Protein 1WWU (pdb70)

Nearest PDB structures (foldseek):
  1wwu-assembly1_A  TM=7.742E-01  e=7.715E-15  Homo sapiens
  2e8m-assembly1_A  TM=7.336E-01  e=3.995E-06  Homo sapiens
  1sv0-assembly1_A  TM=7.178E-01  e=7.026E-01  Drosophila melanogaster
  1wwu-assembly1_A  TM=7.806E-01  e=2.057E-13  Homo sapiens
  2e8m-assembly1_A  TM=6.777E-01  e=7.652E-06  Homo sapiens

InterPro domains:
  IPR001452 SH3 domain [PF00018] (500-543)
  IPR001452 SH3 domain [PS50002] (492-551)
  IPR001452 SH3 domain [SM00326] (495-550)
  IPR006020 PTB/PI domain [PS01179] (51-171)
  IPR006020 PTB/PI domain [SM00462] (47-184)
  IPR011993 PH-like domain superfamily [G3DSA:2.30.29.30] (42-181)
  IPR013625 Tensin/EPS8 phosphotyrosine-binding domain [PF08416] (51-181)
  IPR013761 Sterile alpha motif/pointed domain superfamily [G3DSA:1.10.150.50] (610-694)
  IPR033928 Epidermal growth factor receptor kinase substrate, phosphotyrosine-binding domain [cd01210] (48-178)
  IPR035462 Eps8, SH3 domain [cd11764] (496-546)
  IPR036028 SH3-like domain superfamily [SSF50044] (494-571)
  IPR039801 Epidermal growth factor receptor kinase substrate 8-like [PTHR12287] (1-706)
  IPR041418 SAM domain [PF18016] (621-682)
  IPR055093 EPS8, spectrin-like domain [PF22975] (255-407)

Organism: Homo sapiens (NCBI:txid9606)

Structure (mmCIF, N/CA/C/O backbone):
data_1WWU
#
_entry.id   1WWU
#
loop_
_atom_site.group_PDB
_atom_site.id
_atom_site.type_symbol
_atom_site.label_atom_id
_atom_site.label_alt_id
_atom_site.label_comp_id
_atom_site.label_asym_id
_atom_site.label_entity_id
_atom_site.label_seq_id
_atom_site.pdbx_PDB_ins_code
_atom_site.Cartn_x
_atom_site.Cartn_y
_atom_site.Cartn_z
_atom_site.occupancy
_atom_site.B_iso_or_equiv
_atom_site.auth_seq_id
_atom_site.auth_comp_id
_atom_site.auth_asym_id
_atom_site.auth_atom_id
_atom_site.pdbx_PDB_model_num
ATOM 1 N N . GLY A 1 1 ? -3.640 17.423 -26.423 1.00 0.00 1 GLY A N 1
ATOM 2 C CA . GLY A 1 1 ? -2.898 17.424 -27.671 1.00 0.00 1 GLY A CA 1
ATOM 3 C C . GLY A 1 1 ? -1.443 17.805 -27.480 1.00 0.00 1 GLY A C 1
ATOM 4 O O . GLY A 1 1 ? -0.962 18.765 -28.081 1.00 0.00 1 GLY A O 1
ATOM 8 N N . SER A 1 2 ? -0.742 17.051 -26.639 1.00 0.00 2 SER A N 1
ATOM 9 C CA . SER A 1 2 ? 0.666 17.318 -26.366 1.00 0.00 2 SER A CA 1
ATOM 10 C C . SER A 1 2 ? 1.494 16.043 -26.488 1.00 0.00 2 SER A C 1
ATOM 11 O O . SER A 1 2 ? 1.357 15.122 -25.683 1.00 0.00 2 SER A O 1
ATOM 19 N N . SER A 1 3 ? 2.354 15.997 -27.500 1.00 0.00 3 SER A N 1
ATOM 20 C CA . SER A 1 3 ? 3.202 14.834 -27.731 1.00 0.00 3 SER A CA 1
ATOM 21 C C . SER A 1 3 ? 3.810 14.337 -26.423 1.00 0.00 3 SER A C 1
ATOM 22 O O . SER A 1 3 ? 4.497 15.080 -25.723 1.00 0.00 3 SER A O 1
ATOM 30 N N . GLY A 1 4 ? 3.551 13.074 -26.099 1.00 0.00 4 GLY A N 1
ATOM 31 C CA . GLY A 1 4 ? 4.079 12.498 -24.876 1.00 0.00 4 GLY A CA 1
ATOM 32 C C . GLY A 1 4 ? 4.260 10.996 -24.974 1.00 0.00 4 GLY A C 1
ATOM 33 O O . GLY A 1 4 ? 3.573 10.330 -25.748 1.00 0.00 4 GLY A O 1
ATOM 37 N N . SER A 1 5 ? 5.188 10.461 -24.187 1.00 0.00 5 SER A N 1
ATOM 38 C CA . SER A 1 5 ? 5.461 9.028 -24.191 1.00 0.00 5 SER A CA 1
ATOM 39 C C . SER A 1 5 ? 5.293 8.439 -22.794 1.00 0.00 5 SER A C 1
ATOM 40 O O . SER A 1 5 ? 5.427 9.141 -21.792 1.00 0.00 5 SER A O 1
ATOM 48 N N . SER A 1 6 ? 4.999 7.144 -22.737 1.00 0.00 6 SER A N 1
ATOM 49 C CA . SER A 1 6 ? 4.809 6.459 -21.463 1.00 0.00 6 SER A CA 1
ATOM 50 C C . SER A 1 6 ? 4.868 4.946 -21.646 1.00 0.00 6 SER A C 1
ATOM 51 O O . SER A 1 6 ? 4.920 4.446 -22.769 1.00 0.00 6 SER A O 1
ATOM 59 N N . GLY A 1 7 ? 4.859 4.220 -20.532 1.00 0.00 7 GLY A N 1
ATOM 60 C CA . GLY A 1 7 ? 4.913 2.771 -20.590 1.00 0.00 7 GLY A CA 1
ATOM 61 C C . GLY A 1 7 ? 5.459 2.160 -19.315 1.00 0.00 7 GLY A C 1
ATOM 62 O O . GLY A 1 7 ? 5.939 2.872 -18.432 1.00 0.00 7 GLY A O 1
ATOM 66 N N . PHE A 1 8 ? 5.384 0.837 -19.216 1.00 0.00 8 PHE A N 1
ATOM 67 C CA . PHE A 1 8 ? 5.873 0.129 -18.038 1.00 0.00 8 PHE A CA 1
ATOM 68 C C . PHE A 1 8 ? 5.846 -1.380 -18.260 1.00 0.00 8 PHE A C 1
ATOM 69 O O . PHE A 1 8 ? 4.896 -1.918 -18.829 1.00 0.00 8 PHE A O 1
ATOM 86 N N . ARG A 1 9 ? 6.896 -2.057 -17.807 1.00 0.00 9 ARG A N 1
ATOM 87 C CA . ARG A 1 9 ? 6.995 -3.504 -17.957 1.00 0.00 9 ARG A CA 1
ATOM 88 C C . ARG A 1 9 ? 7.287 -4.171 -16.616 1.00 0.00 9 ARG A C 1
ATOM 89 O O . ARG A 1 9 ? 8.444 -4.413 -16.270 1.00 0.00 9 ARG A O 1
ATOM 110 N N . VAL A 1 10 ? 6.231 -4.466 -15.865 1.00 0.00 10 VAL A N 1
ATOM 111 C CA . VAL A 1 10 ? 6.374 -5.106 -14.562 1.00 0.00 10 VAL A CA 1
ATOM 112 C C . VAL A 1 10 ? 5.386 -6.255 -14.403 1.00 0.00 10 VAL A C 1
ATOM 113 O O . VAL A 1 10 ? 4.308 -6.086 -13.834 1.00 0.00 10 VAL A O 1
ATOM 126 N N . GLU A 1 11 ? 5.761 -7.426 -14.910 1.00 0.00 11 GLU A N 1
ATOM 127 C CA . GLU A 1 11 ? 4.906 -8.604 -14.824 1.00 0.00 11 GLU A CA 1
ATOM 128 C C . GLU A 1 11 ? 5.171 -9.376 -13.534 1.00 0.00 11 GLU A C 1
ATOM 129 O O . GLU A 1 11 ? 6.029 -10.258 -13.491 1.00 0.00 11 GLU A O 1
ATOM 141 N N . ARG A 1 12 ? 4.430 -9.036 -12.485 1.00 0.00 12 ARG A N 1
ATOM 142 C CA . ARG A 1 12 ? 4.585 -9.694 -11.194 1.00 0.00 12 ARG A CA 1
ATOM 143 C C . ARG A 1 12 ? 3.236 -9.855 -10.499 1.00 0.00 12 ARG A C 1
ATOM 144 O O . ARG A 1 12 ? 2.573 -8.870 -10.175 1.00 0.00 12 ARG A O 1
ATOM 165 N N . SER A 1 13 ? 2.836 -11.102 -10.275 1.00 0.00 13 SER A N 1
ATOM 166 C CA . SER A 1 13 ? 1.565 -11.392 -9.623 1.00 0.00 13 SER A CA 1
ATOM 167 C C . SER A 1 13 ? 1.763 -12.336 -8.441 1.00 0.00 13 SER A C 1
ATOM 168 O O . SER A 1 13 ? 2.773 -13.033 -8.353 1.00 0.00 13 SER A O 1
ATOM 176 N N . GLN A 1 14 ? 0.791 -12.351 -7.534 1.00 0.00 14 GLN A N 1
ATOM 177 C CA . GLN A 1 14 ? 0.858 -13.208 -6.357 1.00 0.00 14 GLN A CA 1
ATOM 178 C C . GLN A 1 14 ? -0.336 -14.155 -6.303 1.00 0.00 14 GLN A C 1
ATOM 179 O O . GLN A 1 14 ? -1.455 -13.804 -6.680 1.00 0.00 14 GLN A O 1
ATOM 193 N N . PRO A 1 15 ? -0.097 -15.384 -5.824 1.00 0.00 15 PRO A N 1
ATOM 194 C CA . PRO A 1 15 ? -1.141 -16.407 -5.709 1.00 0.00 15 PRO A CA 1
ATOM 195 C C . PRO A 1 15 ? -2.160 -16.076 -4.624 1.00 0.00 15 PRO A C 1
ATOM 196 O O . PRO A 1 15 ? -3.358 -16.299 -4.795 1.00 0.00 15 PRO A O 1
ATOM 207 N N . ALA A 1 16 ? -1.676 -15.541 -3.507 1.00 0.00 16 ALA A N 1
ATOM 208 C CA . ALA A 1 16 ? -2.545 -15.177 -2.396 1.00 0.00 16 ALA A CA 1
ATOM 209 C C . ALA A 1 16 ? -2.300 -13.738 -1.955 1.00 0.00 16 ALA A C 1
ATOM 210 O O . ALA A 1 16 ? -1.157 -13.287 -1.885 1.00 0.00 16 ALA A O 1
ATOM 217 N N . SER A 1 17 ? -3.380 -13.022 -1.661 1.00 0.00 17 SER A N 1
ATOM 218 C CA . SER A 1 17 ? -3.282 -11.631 -1.232 1.00 0.00 17 SER A CA 1
ATOM 219 C C . SER A 1 17 ? -4.504 -11.228 -0.413 1.00 0.00 17 SER A C 1
ATOM 220 O O . SER A 1 17 ? -5.620 -11.173 -0.930 1.00 0.00 17 SER A O 1
ATOM 228 N N . GLN A 1 18 ? -4.285 -10.948 0.868 1.00 0.00 18 GLN A N 1
ATOM 229 C CA . GLN A 1 18 ? -5.368 -10.550 1.759 1.00 0.00 18 GLN A CA 1
ATOM 230 C C . GLN A 1 18 ? -5.954 -9.207 1.339 1.00 0.00 18 GLN A C 1
ATOM 231 O O . GLN A 1 18 ? -5.240 -8.292 0.926 1.00 0.00 18 GLN A O 1
ATOM 245 N N . PRO A 1 19 ? -7.285 -9.082 1.444 1.00 0.00 19 PRO A N 1
ATOM 246 C CA . PRO A 1 19 ? -7.996 -7.853 1.079 1.00 0.00 19 PRO A CA 1
ATOM 247 C C . PRO A 1 19 ? -7.714 -6.710 2.049 1.00 0.00 19 PRO A C 1
ATOM 248 O O . PRO A 1 19 ? -7.902 -6.848 3.258 1.00 0.00 19 PRO A O 1
ATOM 259 N N . LEU A 1 20 ? -7.263 -5.582 1.511 1.00 0.00 20 LEU A N 1
ATOM 260 C CA . LEU A 1 20 ? -6.956 -4.414 2.329 1.00 0.00 20 LEU A CA 1
ATOM 261 C C . LEU A 1 20 ? -7.718 -3.188 1.837 1.00 0.00 20 LEU A C 1
ATOM 262 O O . LEU A 1 20 ? -7.637 -2.824 0.663 1.00 0.00 20 LEU A O 1
ATOM 278 N N . THR A 1 21 ? -8.456 -2.554 2.741 1.00 0.00 21 THR A N 1
ATOM 279 C CA . THR A 1 21 ? -9.232 -1.368 2.400 1.00 0.00 21 THR A CA 1
ATOM 280 C C . THR A 1 21 ? -9.105 -0.298 3.478 1.00 0.00 21 THR A C 1
ATOM 281 O O . THR A 1 21 ? -8.371 -0.469 4.452 1.00 0.00 21 THR A O 1
ATOM 292 N N . TYR A 1 22 ? -9.825 0.804 3.299 1.00 0.00 22 TYR A N 1
ATOM 293 C CA . TYR A 1 22 ? -9.791 1.902 4.257 1.00 0.00 22 TYR A CA 1
ATOM 294 C C . TYR A 1 22 ? -10.620 1.572 5.495 1.00 0.00 22 TYR A C 1
ATOM 295 O O . TYR A 1 22 ? -10.419 2.151 6.562 1.00 0.00 22 TYR A O 1
ATOM 313 N N . GLU A 1 23 ? -11.552 0.636 5.342 1.00 0.00 23 GLU A N 1
ATOM 314 C CA . GLU A 1 23 ? -12.411 0.227 6.447 1.00 0.00 23 GLU A CA 1
ATOM 315 C C . GLU A 1 23 ? -11.703 -0.786 7.341 1.00 0.00 23 GLU A C 1
ATOM 316 O O . GLU A 1 23 ? -12.187 -1.120 8.423 1.00 0.00 23 GLU A O 1
ATOM 328 N N . SER A 1 24 ? -10.555 -1.272 6.881 1.00 0.00 24 SER A N 1
ATOM 329 C CA . SER A 1 24 ? -9.782 -2.250 7.637 1.00 0.00 24 SER A CA 1
ATOM 330 C C . SER A 1 24 ? -8.916 -1.564 8.689 1.00 0.00 24 SER A C 1
ATOM 331 O O . SER A 1 24 ? -8.152 -0.651 8.381 1.00 0.00 24 SER A O 1
ATOM 339 N N . GLY A 1 25 ? -9.044 -2.011 9.935 1.00 0.00 25 GLY A N 1
ATOM 340 C CA . GLY A 1 25 ? -8.269 -1.429 11.015 1.00 0.00 25 GLY A CA 1
ATOM 341 C C . GLY A 1 25 ? -6.852 -1.965 11.066 1.00 0.00 25 GLY A C 1
ATOM 342 O O . GLY A 1 25 ? -6.353 -2.553 10.106 1.00 0.00 25 GLY A O 1
ATOM 346 N N . PRO A 1 26 ? -6.178 -1.761 12.208 1.00 0.00 26 PRO A N 1
ATOM 347 C CA . PRO A 1 26 ? -4.800 -2.220 12.406 1.00 0.00 26 PRO A CA 1
ATOM 348 C C . PRO A 1 26 ? -4.703 -3.738 12.505 1.00 0.00 26 PRO A C 1
ATOM 349 O O . PRO A 1 26 ? -3.647 -4.320 12.255 1.00 0.00 26 PRO A O 1
ATOM 360 N N . ASP A 1 27 ? -5.810 -4.375 12.871 1.00 0.00 27 ASP A N 1
ATOM 361 C CA . ASP A 1 27 ? -5.849 -5.827 13.002 1.00 0.00 27 ASP A CA 1
ATOM 362 C C . ASP A 1 27 ? -5.664 -6.499 11.645 1.00 0.00 27 ASP A C 1
ATOM 363 O O . ASP A 1 27 ? -5.085 -7.581 11.553 1.00 0.00 27 ASP A O 1
ATOM 372 N N . GLU A 1 28 ? -6.160 -5.851 10.596 1.00 0.00 28 GLU A N 1
ATOM 373 C CA . GLU A 1 28 ? -6.050 -6.388 9.245 1.00 0.00 28 GLU A CA 1
ATOM 374 C C . GLU A 1 28 ? -4.790 -5.873 8.555 1.00 0.00 28 GLU A C 1
ATOM 375 O O . GLU A 1 28 ? -4.140 -6.599 7.802 1.00 0.00 28 GLU A O 1
ATOM 387 N N . VAL A 1 29 ? -4.451 -4.615 8.817 1.00 0.00 29 VAL A N 1
ATOM 388 C CA . VAL A 1 29 ? -3.269 -4.001 8.223 1.00 0.00 29 VAL A CA 1
ATOM 389 C C . VAL A 1 29 ? -2.031 -4.860 8.452 1.00 0.00 29 VAL A C 1
ATOM 390 O O . VAL A 1 29 ? -1.183 -4.992 7.569 1.00 0.00 29 VAL A O 1
ATOM 403 N N . ARG A 1 30 ? -1.933 -5.444 9.642 1.00 0.00 30 ARG A N 1
ATOM 404 C CA . ARG A 1 30 ? -0.797 -6.290 9.987 1.00 0.00 30 ARG A CA 1
ATOM 405 C C . ARG A 1 30 ? -0.827 -7.591 9.191 1.00 0.00 30 ARG A C 1
ATOM 406 O O . ARG A 1 30 ? 0.216 -8.124 8.814 1.00 0.00 30 ARG A O 1
ATOM 427 N N . ALA A 1 31 ? -2.030 -8.098 8.940 1.00 0.00 31 ALA A N 1
ATOM 428 C CA . ALA A 1 31 ? -2.196 -9.336 8.188 1.00 0.00 31 ALA A CA 1
ATOM 429 C C . ALA A 1 31 ? -1.776 -9.155 6.734 1.00 0.00 31 ALA A C 1
ATOM 430 O O . ALA A 1 31 ? -1.058 -9.985 6.177 1.00 0.00 31 ALA A O 1
ATOM 437 N N . TRP A 1 32 ? -2.228 -8.065 6.124 1.00 0.00 32 TRP A N 1
ATOM 438 C CA . TRP A 1 32 ? -1.899 -7.776 4.732 1.00 0.00 32 TRP A CA 1
ATOM 439 C C . TRP A 1 32 ? -0.390 -7.804 4.513 1.00 0.00 32 TRP A C 1
ATOM 440 O O . TRP A 1 32 ? 0.095 -8.376 3.536 1.00 0.00 32 TRP A O 1
ATOM 461 N N . LEU A 1 33 ? 0.348 -7.183 5.426 1.00 0.00 33 LEU A N 1
ATOM 462 C CA . LEU A 1 33 ? 1.803 -7.137 5.332 1.00 0.00 33 LEU A CA 1
ATOM 463 C C . LEU A 1 33 ? 2.398 -8.539 5.405 1.00 0.00 33 LEU A C 1
ATOM 464 O O . LEU A 1 33 ? 3.159 -8.947 4.528 1.00 0.00 33 LEU A O 1
ATOM 480 N N . GLU A 1 34 ? 2.043 -9.274 6.455 1.00 0.00 34 GLU A N 1
ATOM 481 C CA . GLU A 1 34 ? 2.541 -10.631 6.640 1.00 0.00 34 GLU A CA 1
ATOM 482 C C . GLU A 1 34 ? 2.248 -11.491 5.414 1.00 0.00 34 GLU A C 1
ATOM 483 O O . GLU A 1 34 ? 3.083 -12.286 4.986 1.00 0.00 34 GLU A O 1
ATOM 495 N N . ALA A 1 35 ? 1.054 -11.324 4.854 1.00 0.00 35 ALA A N 1
ATOM 496 C CA . ALA A 1 35 ? 0.650 -12.083 3.677 1.00 0.00 35 ALA A CA 1
ATOM 497 C C . ALA A 1 35 ? 1.696 -11.980 2.572 1.00 0.00 35 ALA A C 1
ATOM 498 O O . ALA A 1 35 ? 1.997 -12.963 1.894 1.00 0.00 35 ALA A O 1
ATOM 505 N N . LYS A 1 36 ? 2.247 -10.784 2.395 1.00 0.00 36 LYS A N 1
ATOM 506 C CA . LYS A 1 36 ? 3.260 -10.552 1.372 1.00 0.00 36 LYS A CA 1
ATOM 507 C C . LYS A 1 36 ? 4.634 -11.006 1.855 1.00 0.00 36 LYS A C 1
ATOM 508 O O . LYS A 1 36 ? 5.515 -11.313 1.052 1.00 0.00 36 LYS A O 1
ATOM 527 N N . ALA A 1 37 ? 4.810 -11.048 3.172 1.00 0.00 37 ALA A N 1
ATOM 528 C CA . ALA A 1 37 ? 6.075 -11.468 3.761 1.00 0.00 37 ALA A CA 1
ATOM 529 C C . ALA A 1 37 ? 7.137 -10.383 3.613 1.00 0.00 37 ALA A C 1
ATOM 530 O O . ALA A 1 37 ? 8.299 -10.672 3.329 1.00 0.00 37 ALA A O 1
ATOM 537 N N . PHE A 1 38 ? 6.729 -9.133 3.806 1.00 0.00 38 PHE A N 1
ATOM 538 C CA . PHE A 1 38 ? 7.645 -8.004 3.692 1.00 0.00 38 PHE A CA 1
ATOM 539 C C . PHE A 1 38 ? 8.816 -8.154 4.660 1.00 0.00 38 PHE A C 1
ATOM 540 O O . PHE A 1 38 ? 9.942 -8.433 4.250 1.00 0.00 38 PHE A O 1
ATOM 557 N N . SER A 1 39 ? 8.540 -7.965 5.947 1.00 0.00 39 SER A N 1
ATOM 558 C CA . SER A 1 39 ? 9.569 -8.074 6.973 1.00 0.00 39 SER A CA 1
ATOM 559 C C . SER A 1 39 ? 8.944 -8.208 8.358 1.00 0.00 39 SER A C 1
ATOM 560 O O . SER A 1 39 ? 7.835 -7.739 8.614 1.00 0.00 39 SER A O 1
ATOM 568 N N . PRO A 1 40 ? 9.671 -8.864 9.274 1.00 0.00 40 PRO A N 1
ATOM 569 C CA . PRO A 1 40 ? 9.208 -9.076 10.649 1.00 0.00 40 PRO A CA 1
ATOM 570 C C . PRO A 1 40 ? 9.179 -7.782 11.456 1.00 0.00 40 PRO A C 1
ATOM 571 O O . PRO A 1 40 ? 8.599 -7.729 12.541 1.00 0.00 40 PRO A O 1
ATOM 582 N N . ARG A 1 41 ? 9.808 -6.741 10.920 1.00 0.00 41 ARG A N 1
ATOM 583 C CA . ARG A 1 41 ? 9.854 -5.448 11.591 1.00 0.00 41 ARG A CA 1
ATOM 584 C C . ARG A 1 41 ? 8.765 -4.520 11.060 1.00 0.00 41 ARG A C 1
ATOM 585 O O . ARG A 1 41 ? 8.033 -3.900 11.832 1.00 0.00 41 ARG A O 1
ATOM 606 N N . ILE A 1 42 ? 8.665 -4.430 9.738 1.00 0.00 42 ILE A N 1
ATOM 607 C CA . ILE A 1 42 ? 7.666 -3.579 9.104 1.00 0.00 42 ILE A CA 1
ATOM 608 C C . ILE A 1 42 ? 6.254 -4.048 9.437 1.00 0.00 42 ILE A C 1
ATOM 609 O O . ILE A 1 42 ? 5.320 -3.248 9.495 1.00 0.00 42 ILE A O 1
ATOM 625 N N . VAL A 1 43 ? 6.105 -5.350 9.657 1.00 0.00 43 VAL A N 1
ATOM 626 C CA . VAL A 1 43 ? 4.807 -5.927 9.987 1.00 0.00 43 VAL A CA 1
ATOM 627 C C . VAL A 1 43 ? 4.313 -5.429 11.341 1.00 0.00 43 VAL A C 1
ATOM 628 O O . VAL A 1 43 ? 3.139 -5.098 11.501 1.00 0.00 43 VAL A O 1
ATOM 641 N N . GLU A 1 44 ? 5.219 -5.378 12.313 1.00 0.00 44 GLU A N 1
ATOM 642 C CA . GLU A 1 44 ? 4.874 -4.920 13.654 1.00 0.00 44 GLU A CA 1
ATOM 643 C C . GLU A 1 44 ? 4.812 -3.397 13.710 1.00 0.00 44 GLU A C 1
ATOM 644 O O . GLU A 1 44 ? 4.016 -2.824 14.453 1.00 0.00 44 GLU A O 1
ATOM 656 N N . ASN A 1 45 ? 5.658 -2.747 12.917 1.00 0.00 45 ASN A N 1
ATOM 657 C CA . ASN A 1 45 ? 5.700 -1.289 12.877 1.00 0.00 45 ASN A CA 1
ATOM 658 C C . ASN A 1 45 ? 4.460 -0.728 12.188 1.00 0.00 45 ASN A C 1
ATOM 659 O O . ASN A 1 45 ? 3.816 0.190 12.697 1.00 0.00 45 ASN A O 1
ATOM 670 N N . LEU A 1 46 ? 4.131 -1.286 11.028 1.00 0.00 46 LEU A N 1
ATOM 671 C CA . LEU A 1 46 ? 2.967 -0.842 10.269 1.00 0.00 46 LEU A CA 1
ATOM 672 C C . LEU A 1 46 ? 1.728 -1.643 10.654 1.00 0.00 46 LEU A C 1
ATOM 673 O O . LEU A 1 46 ? 0.624 -1.359 10.192 1.00 0.00 46 LEU A O 1
ATOM 689 N N . GLY A 1 47 ? 1.918 -2.646 11.506 1.00 0.00 47 GLY A N 1
ATOM 690 C CA . GLY A 1 47 ? 0.807 -3.472 11.941 1.00 0.00 47 GLY A CA 1
ATOM 691 C C . GLY A 1 47 ? 0.025 -2.841 13.076 1.00 0.00 47 GLY A C 1
ATOM 692 O O . GLY A 1 47 ? -0.887 -3.457 13.628 1.00 0.00 47 GLY A O 1
ATOM 696 N N . ILE A 1 48 ? 0.383 -1.610 13.426 1.00 0.00 48 ILE A N 1
ATOM 697 C CA . ILE A 1 48 ? -0.291 -0.897 14.504 1.00 0.00 48 ILE A CA 1
ATOM 698 C C . ILE A 1 48 ? -1.150 0.239 13.958 1.00 0.00 48 ILE A C 1
ATOM 699 O O . ILE A 1 48 ? -2.061 0.722 14.631 1.00 0.00 48 ILE A O 1
ATOM 715 N N . LEU A 1 49 ? -0.854 0.661 12.733 1.00 0.00 49 LEU A N 1
ATOM 716 C CA . LEU A 1 49 ? -1.600 1.739 12.094 1.00 0.00 49 LEU A CA 1
ATOM 717 C C . LEU A 1 49 ? -2.886 1.213 11.465 1.00 0.00 49 LEU A C 1
ATOM 718 O O . LEU A 1 49 ? -2.977 0.041 11.096 1.00 0.00 49 LEU A O 1
ATOM 734 N N . THR A 1 50 ? -3.880 2.088 11.342 1.00 0.00 50 THR A N 1
ATOM 735 C CA . THR A 1 50 ? -5.161 1.712 10.756 1.00 0.00 50 THR A CA 1
ATOM 736 C C . THR A 1 50 ? -5.080 1.677 9.234 1.00 0.00 50 THR A C 1
ATOM 737 O O . THR A 1 50 ? -4.026 1.932 8.653 1.00 0.00 50 THR A O 1
ATOM 748 N N . GLY A 1 51 ? -6.201 1.360 8.594 1.00 0.00 51 GLY A N 1
ATOM 749 C CA . GLY A 1 51 ? -6.235 1.298 7.144 1.00 0.00 51 GLY A CA 1
ATOM 750 C C . GLY A 1 51 ? -5.711 2.565 6.497 1.00 0.00 51 GLY A C 1
ATOM 751 O O . GLY A 1 51 ? -4.741 2.544 5.739 1.00 0.00 51 GLY A O 1
ATOM 755 N N . PRO A 1 52 ? -6.361 3.699 6.796 1.00 0.00 52 PRO A N 1
ATOM 756 C CA . PRO A 1 52 ? -5.973 5.002 6.247 1.00 0.00 52 PRO A CA 1
ATOM 757 C C . PRO A 1 52 ? -4.647 5.498 6.814 1.00 0.00 52 PRO A C 1
ATOM 758 O O . PRO A 1 52 ? -3.800 6.006 6.080 1.00 0.00 52 PRO A O 1
ATOM 769 N N . GLN A 1 53 ? -4.474 5.346 8.123 1.00 0.00 53 GLN A N 1
ATOM 770 C CA . GLN A 1 53 ? -3.250 5.779 8.787 1.00 0.00 53 GLN A CA 1
ATOM 771 C C . GLN A 1 53 ? -2.020 5.230 8.072 1.00 0.00 53 GLN A C 1
ATOM 772 O O . GLN A 1 53 ? -0.992 5.902 7.979 1.00 0.00 53 GLN A O 1
ATOM 786 N N . LEU A 1 54 ? -2.131 4.005 7.570 1.00 0.00 54 LEU A N 1
ATOM 787 C CA . LEU A 1 54 ? -1.027 3.365 6.863 1.00 0.00 54 LEU A CA 1
ATOM 788 C C . LEU A 1 54 ? -0.846 3.969 5.475 1.00 0.00 54 LEU A C 1
ATOM 789 O O . LEU A 1 54 ? 0.224 4.482 5.145 1.00 0.00 54 LEU A O 1
ATOM 805 N N . PHE A 1 55 ? -1.898 3.906 4.666 1.00 0.00 55 PHE A N 1
ATOM 806 C CA . PHE A 1 55 ? -1.855 4.449 3.313 1.00 0.00 55 PHE A CA 1
ATOM 807 C C . PHE A 1 55 ? -1.403 5.906 3.325 1.00 0.00 55 PHE A C 1
ATOM 808 O O . PHE A 1 55 ? -0.818 6.394 2.357 1.00 0.00 55 PHE A O 1
ATOM 825 N N . SER A 1 56 ? -1.678 6.596 4.427 1.00 0.00 56 SER A N 1
ATOM 826 C CA . SER A 1 56 ? -1.303 7.998 4.565 1.00 0.00 56 SER A CA 1
ATOM 827 C C . SER A 1 56 ? 0.213 8.162 4.524 1.00 0.00 56 SER A C 1
ATOM 828 O O . SER A 1 56 ? 0.725 9.232 4.191 1.00 0.00 56 SER A O 1
ATOM 836 N N . LEU A 1 57 ? 0.926 7.095 4.866 1.00 0.00 57 LEU A N 1
ATOM 837 C CA . LEU A 1 57 ? 2.385 7.119 4.869 1.00 0.00 57 LEU A CA 1
ATOM 838 C C . LEU A 1 57 ? 2.931 7.221 3.448 1.00 0.00 57 LEU A C 1
ATOM 839 O O . LEU A 1 57 ? 2.579 6.426 2.579 1.00 0.00 57 LEU A O 1
ATOM 855 N N . ASN A 1 58 ? 3.795 8.205 3.222 1.00 0.00 58 ASN A N 1
ATOM 856 C CA . ASN A 1 58 ? 4.391 8.411 1.907 1.00 0.00 58 ASN A CA 1
ATOM 857 C C . ASN A 1 58 ? 5.689 7.621 1.769 1.00 0.00 58 ASN A C 1
ATOM 858 O O . ASN A 1 58 ? 6.298 7.227 2.763 1.00 0.00 58 ASN A O 1
ATOM 869 N N . LYS A 1 59 ? 6.108 7.393 0.528 1.00 0.00 59 LYS A N 1
ATOM 870 C CA . LYS A 1 59 ? 7.334 6.652 0.258 1.00 0.00 59 LYS A CA 1
ATOM 871 C C . LYS A 1 59 ? 8.399 6.962 1.305 1.00 0.00 59 LYS A C 1
ATOM 872 O O . LYS A 1 59 ? 8.866 6.069 2.010 1.00 0.00 59 LYS A O 1
ATOM 891 N N . GLU A 1 60 ? 8.777 8.233 1.400 1.00 0.00 60 GLU A N 1
ATOM 892 C CA . GLU A 1 60 ? 9.786 8.659 2.362 1.00 0.00 60 GLU A CA 1
ATOM 893 C C . GLU A 1 60 ? 9.480 8.109 3.752 1.00 0.00 60 GLU A C 1
ATOM 894 O O . GLU A 1 60 ? 10.356 7.561 4.421 1.00 0.00 60 GLU A O 1
ATOM 906 N N . GLU A 1 61 ? 8.230 8.261 4.180 1.00 0.00 61 GLU A N 1
ATOM 907 C CA . GLU A 1 61 ? 7.809 7.781 5.491 1.00 0.00 61 GLU A CA 1
ATOM 908 C C . GLU A 1 61 ? 8.027 6.276 5.615 1.00 0.00 61 GLU A C 1
ATOM 909 O O . GLU A 1 61 ? 8.773 5.814 6.479 1.00 0.00 61 GLU A O 1
ATOM 921 N N . LEU A 1 62 ? 7.371 5.515 4.746 1.00 0.00 62 LEU A N 1
ATOM 922 C CA . LEU A 1 62 ? 7.491 4.061 4.757 1.00 0.00 62 LEU A CA 1
ATOM 923 C C . LEU A 1 62 ? 8.957 3.637 4.760 1.00 0.00 62 LEU A C 1
ATOM 924 O O . LEU A 1 62 ? 9.321 2.628 5.365 1.00 0.00 62 LEU A O 1
ATOM 940 N N . LYS A 1 63 ? 9.794 4.415 4.083 1.00 0.00 63 LYS A N 1
ATOM 941 C CA . LYS A 1 63 ? 11.221 4.123 4.010 1.00 0.00 63 LYS A CA 1
ATOM 942 C C . LYS A 1 63 ? 11.923 4.512 5.307 1.00 0.00 63 LYS A C 1
ATOM 943 O O . LYS A 1 63 ? 12.946 3.930 5.670 1.00 0.00 63 LYS A O 1
ATOM 962 N N . LYS A 1 64 ? 11.367 5.497 6.003 1.00 0.00 64 LYS A N 1
ATOM 963 C CA . LYS A 1 64 ? 11.937 5.963 7.261 1.00 0.00 64 LYS A CA 1
ATOM 964 C C . LYS A 1 64 ? 11.721 4.937 8.369 1.00 0.00 64 LYS A C 1
ATOM 965 O O . LYS A 1 64 ? 12.572 4.761 9.241 1.00 0.00 64 LYS A O 1
ATOM 984 N N . VAL A 1 65 ? 10.577 4.261 8.328 1.00 0.00 65 VAL A N 1
ATOM 985 C CA . VAL A 1 65 ? 10.250 3.251 9.327 1.00 0.00 65 VAL A CA 1
ATOM 986 C C . VAL A 1 65 ? 10.680 1.863 8.867 1.00 0.00 65 VAL A C 1
ATOM 987 O O . VAL A 1 65 ? 11.233 1.084 9.644 1.00 0.00 65 VAL A O 1
ATOM 1000 N N . CYS A 1 66 ? 10.424 1.561 7.599 1.00 0.00 66 CYS A N 1
ATOM 1001 C CA . CYS A 1 66 ? 10.786 0.265 7.034 1.00 0.00 66 CYS A CA 1
ATOM 1002 C C . CYS A 1 66 ? 12.201 0.296 6.466 1.00 0.00 66 CYS A C 1
ATOM 1003 O O . CYS A 1 66 ? 12.681 -0.694 5.914 1.00 0.00 66 CYS A O 1
ATOM 1011 N N . GLY A 1 67 ? 12.864 1.440 6.603 1.00 0.00 67 GLY A N 1
ATOM 1012 C CA . GLY A 1 67 ? 14.217 1.579 6.097 1.00 0.00 67 GLY A CA 1
ATOM 1013 C C . GLY A 1 67 ? 14.291 1.424 4.591 1.00 0.00 67 GLY A C 1
ATOM 1014 O O . GLY A 1 67 ? 13.767 2.254 3.849 1.00 0.00 67 GLY A O 1
ATOM 1018 N N . GLU A 1 68 ? 14.946 0.359 4.139 1.00 0.00 68 GLU A N 1
ATOM 1019 C CA . GLU A 1 68 ? 15.089 0.101 2.711 1.00 0.00 68 GLU A CA 1
ATOM 1020 C C . GLU A 1 68 ? 13.879 -0.658 2.171 1.00 0.00 68 GLU A C 1
ATOM 1021 O O . GLU A 1 68 ? 13.360 -0.338 1.103 1.00 0.00 68 GLU A O 1
ATOM 1033 N N . GLU A 1 69 ? 13.437 -1.664 2.919 1.00 0.00 69 GLU A N 1
ATOM 1034 C CA . GLU A 1 69 ? 12.290 -2.469 2.515 1.00 0.00 69 GLU A CA 1
ATOM 1035 C C . GLU A 1 69 ? 11.104 -1.581 2.152 1.00 0.00 69 GLU A C 1
ATOM 1036 O O . GLU A 1 69 ? 10.354 -1.877 1.223 1.00 0.00 69 GLU A O 1
ATOM 1048 N N . GLY A 1 70 ? 10.939 -0.489 2.894 1.00 0.00 70 GLY A N 1
ATOM 1049 C CA . GLY A 1 70 ? 9.842 0.425 2.636 1.00 0.00 70 GLY A CA 1
ATOM 1050 C C . GLY A 1 70 ? 9.587 0.621 1.155 1.00 0.00 70 GLY A C 1
ATOM 1051 O O . GLY A 1 70 ? 8.457 0.477 0.688 1.00 0.00 70 GLY A O 1
ATOM 1055 N N . VAL A 1 71 ? 10.639 0.952 0.413 1.00 0.00 71 VAL A N 1
ATOM 1056 C CA . VAL A 1 71 ? 10.524 1.169 -1.024 1.00 0.00 71 VAL A CA 1
ATOM 1057 C C . VAL A 1 71 ? 9.622 0.121 -1.667 1.00 0.00 71 VAL A C 1
ATOM 1058 O O . VAL A 1 71 ? 8.831 0.431 -2.558 1.00 0.00 71 VAL A O 1
ATOM 1071 N N . ARG A 1 72 ? 9.747 -1.120 -1.209 1.00 0.00 72 ARG A N 1
ATOM 1072 C CA . ARG A 1 72 ? 8.944 -2.215 -1.740 1.00 0.00 72 ARG A CA 1
ATOM 1073 C C . ARG A 1 72 ? 7.506 -2.128 -1.237 1.00 0.00 72 ARG A C 1
ATOM 1074 O O . ARG A 1 72 ? 6.558 -2.293 -2.004 1.00 0.00 72 ARG A O 1
ATOM 1095 N N . VAL A 1 73 ? 7.352 -1.869 0.058 1.00 0.00 73 VAL A N 1
ATOM 1096 C CA . VAL A 1 73 ? 6.030 -1.760 0.663 1.00 0.00 73 VAL A CA 1
ATOM 1097 C C . VAL A 1 73 ? 5.178 -0.722 -0.059 1.00 0.00 73 VAL A C 1
ATOM 1098 O O . VAL A 1 73 ? 4.027 -0.984 -0.409 1.00 0.00 73 VAL A O 1
ATOM 1111 N N . TYR A 1 74 ? 5.752 0.455 -0.280 1.00 0.00 74 TYR A N 1
ATOM 1112 C CA . TYR A 1 74 ? 5.044 1.534 -0.960 1.00 0.00 74 TYR A CA 1
ATOM 1113 C C . TYR A 1 74 ? 4.660 1.124 -2.379 1.00 0.00 74 TYR A C 1
ATOM 1114 O O . TYR A 1 74 ? 3.563 1.427 -2.848 1.00 0.00 74 TYR A O 1
ATOM 1132 N N . SER A 1 75 ? 5.571 0.433 -3.056 1.00 0.00 75 SER A N 1
ATOM 1133 C CA . SER A 1 75 ? 5.330 -0.016 -4.422 1.00 0.00 75 SER A CA 1
ATOM 1134 C C . SER A 1 75 ? 4.102 -0.919 -4.488 1.00 0.00 75 SER A C 1
ATOM 1135 O O . SER A 1 75 ? 3.387 -0.938 -5.489 1.00 0.00 75 SER A O 1
ATOM 1143 N N . GLN A 1 76 ? 3.866 -1.666 -3.414 1.00 0.00 76 GLN A N 1
ATOM 1144 C CA . GLN A 1 76 ? 2.726 -2.572 -3.350 1.00 0.00 76 GLN A CA 1
ATOM 1145 C C . GLN A 1 76 ? 1.483 -1.848 -2.841 1.00 0.00 76 GLN A C 1
ATOM 1146 O O . GLN A 1 76 ? 0.368 -2.115 -3.291 1.00 0.00 76 GLN A O 1
ATOM 1160 N N . LEU A 1 77 ? 1.683 -0.931 -1.901 1.00 0.00 77 LEU A N 1
ATOM 1161 C CA . LEU A 1 77 ? 0.578 -0.168 -1.330 1.00 0.00 77 LEU A CA 1
ATOM 1162 C C . LEU A 1 77 ? -0.169 0.602 -2.414 1.00 0.00 77 LEU A C 1
ATOM 1163 O O . LEU A 1 77 ? -1.352 0.361 -2.659 1.00 0.00 77 LEU A O 1
ATOM 1179 N N . THR A 1 78 ? 0.529 1.529 -3.062 1.00 0.00 78 THR A N 1
ATOM 1180 C CA . THR A 1 78 ? -0.067 2.334 -4.121 1.00 0.00 78 THR A CA 1
ATOM 1181 C C . THR A 1 78 ? -0.914 1.475 -5.054 1.00 0.00 78 THR A C 1
ATOM 1182 O O . THR A 1 78 ? -2.044 1.831 -5.385 1.00 0.00 78 THR A O 1
ATOM 1193 N N . MET A 1 79 ? -0.359 0.343 -5.474 1.00 0.00 79 MET A N 1
ATOM 1194 C CA . MET A 1 79 ? -1.065 -0.567 -6.368 1.00 0.00 79 MET A CA 1
ATOM 1195 C C . MET A 1 79 ? -2.462 -0.876 -5.838 1.00 0.00 79 MET A C 1
ATOM 1196 O O . MET A 1 79 ? -3.436 -0.864 -6.589 1.00 0.00 79 MET A O 1
ATOM 1210 N N . GLN A 1 80 ? -2.550 -1.151 -4.541 1.00 0.00 80 GLN A N 1
ATOM 1211 C CA . GLN A 1 80 ? -3.828 -1.464 -3.912 1.00 0.00 80 GLN A CA 1
ATOM 1212 C C . GLN A 1 80 ? -4.732 -0.235 -3.876 1.00 0.00 80 GLN A C 1
ATOM 1213 O O . GLN A 1 80 ? -5.900 -0.299 -4.258 1.00 0.00 80 GLN A O 1
ATOM 1227 N N . LYS A 1 81 ? -4.183 0.883 -3.413 1.00 0.00 81 LYS A N 1
ATOM 1228 C CA . LYS A 1 81 ? -4.938 2.127 -3.327 1.00 0.00 81 LYS A CA 1
ATOM 1229 C C . LYS A 1 81 ? -5.710 2.385 -4.617 1.00 0.00 81 LYS A C 1
ATOM 1230 O O . LYS A 1 81 ? -6.930 2.548 -4.599 1.00 0.00 81 LYS A O 1
ATOM 1249 N N . ALA A 1 82 ? -4.992 2.420 -5.735 1.00 0.00 82 ALA A N 1
ATOM 1250 C CA . ALA A 1 82 ? -5.611 2.654 -7.033 1.00 0.00 82 ALA A CA 1
ATOM 1251 C C . ALA A 1 82 ? -6.765 1.687 -7.274 1.00 0.00 82 ALA A C 1
ATOM 1252 O O . ALA A 1 82 ? -7.821 2.077 -7.773 1.00 0.00 82 ALA A O 1
ATOM 1259 N N . PHE A 1 83 ? -6.558 0.424 -6.917 1.00 0.00 83 PHE A N 1
ATOM 1260 C CA . PHE A 1 83 ? -7.581 -0.599 -7.095 1.00 0.00 83 PHE A CA 1
ATOM 1261 C C . PHE A 1 83 ? -8.809 -0.295 -6.242 1.00 0.00 83 PHE A C 1
ATOM 1262 O O . PHE A 1 83 ? -9.944 -0.528 -6.660 1.00 0.00 83 PHE A O 1
ATOM 1279 N N . LEU A 1 84 ? -8.574 0.226 -5.042 1.00 0.00 84 LEU A N 1
ATOM 1280 C CA . LEU A 1 84 ? -9.660 0.561 -4.128 1.00 0.00 84 LEU A CA 1
ATOM 1281 C C . LEU A 1 84 ? -10.447 1.765 -4.636 1.00 0.00 84 LEU A C 1
ATOM 1282 O O . LEU A 1 84 ? -11.675 1.790 -4.561 1.00 0.00 84 LEU A O 1
ATOM 1298 N N . GLU A 1 85 ? -9.732 2.758 -5.154 1.00 0.00 85 GLU A N 1
ATOM 1299 C CA . GLU A 1 85 ? -10.365 3.963 -5.676 1.00 0.00 85 GLU A CA 1
ATOM 1300 C C . GLU A 1 85 ? -11.560 3.612 -6.558 1.00 0.00 85 GLU A C 1
ATOM 1301 O O . GLU A 1 85 ? -12.629 4.211 -6.442 1.00 0.00 85 GLU A O 1
ATOM 1313 N N . LYS A 1 86 ? -11.370 2.637 -7.440 1.00 0.00 86 LYS A N 1
ATOM 1314 C CA . LYS A 1 86 ? -12.430 2.203 -8.342 1.00 0.00 86 LYS A CA 1
ATOM 1315 C C . LYS A 1 86 ? -13.038 0.885 -7.874 1.00 0.00 86 LYS A C 1
ATOM 1316 O O . LYS A 1 86 ? -13.175 -0.056 -8.655 1.00 0.00 86 LYS A O 1
ATOM 1335 N N . GLN A 1 87 ? -13.400 0.826 -6.597 1.00 0.00 87 GLN A N 1
ATOM 1336 C CA . GLN A 1 87 ? -13.994 -0.377 -6.026 1.00 0.00 87 GLN A CA 1
ATOM 1337 C C . GLN A 1 87 ? -15.510 -0.242 -5.926 1.00 0.00 87 GLN A C 1
ATOM 1338 O O . GLN A 1 87 ? -16.252 -1.079 -6.438 1.00 0.00 87 GLN A O 1
ATOM 1352 N N . GLN A 1 88 ? -15.962 0.818 -5.264 1.00 0.00 88 GLN A N 1
ATOM 1353 C CA . GLN A 1 88 ? -17.389 1.062 -5.096 1.00 0.00 88 GLN A CA 1
ATOM 1354 C C . GLN A 1 88 ? -17.829 2.289 -5.888 1.00 0.00 88 GLN A C 1
ATOM 1355 O O . GLN A 1 88 ? -17.809 3.409 -5.377 1.00 0.00 88 GLN A O 1
ATOM 1369 N N . SER A 1 89 ? -18.224 2.071 -7.138 1.00 0.00 89 SER A N 1
ATOM 1370 C CA . SER A 1 89 ? -18.664 3.160 -8.002 1.00 0.00 89 SER A CA 1
ATOM 1371 C C . SER A 1 89 ? -19.788 3.955 -7.344 1.00 0.00 89 SER A C 1
ATOM 1372 O O . SER A 1 89 ? -20.888 3.444 -7.141 1.00 0.00 89 SER A O 1
ATOM 1380 N N . GLY A 1 90 ? -19.501 5.210 -7.013 1.00 0.00 90 GLY A N 1
ATOM 1381 C CA . GLY A 1 90 ? -20.496 6.057 -6.381 1.00 0.00 90 GLY A CA 1
ATOM 1382 C C . GLY A 1 90 ? -19.882 7.264 -5.700 1.00 0.00 90 GLY A C 1
ATOM 1383 O O . GLY A 1 90 ? -20.309 7.657 -4.615 1.00 0.00 90 GLY A O 1
ATOM 1387 N N . SER A 1 91 ? -18.876 7.854 -6.338 1.00 0.00 91 SER A N 1
ATOM 1388 C CA . SER A 1 91 ? -18.199 9.020 -5.785 1.00 0.00 91 SER A CA 1
ATOM 1389 C C . SER A 1 91 ? -19.158 10.201 -5.668 1.00 0.00 91 SER A C 1
ATOM 1390 O O . SER A 1 91 ? -19.927 10.482 -6.586 1.00 0.00 91 SER A O 1
ATOM 1398 N N . GLU A 1 92 ? -19.105 10.888 -4.531 1.00 0.00 92 GLU A N 1
ATOM 1399 C CA . GLU A 1 92 ? -19.969 12.038 -4.294 1.00 0.00 92 GLU A CA 1
ATOM 1400 C C . GLU A 1 92 ? -19.176 13.340 -4.369 1.00 0.00 92 GLU A C 1
ATOM 1401 O O . GLU A 1 92 ? -18.448 13.692 -3.440 1.00 0.00 92 GLU A O 1
ATOM 1413 N N . LEU A 1 93 ? -19.322 14.050 -5.482 1.00 0.00 93 LEU A N 1
ATOM 1414 C CA . LEU A 1 93 ? -18.620 15.313 -5.681 1.00 0.00 93 LEU A CA 1
ATOM 1415 C C . LEU A 1 93 ? -17.133 15.164 -5.375 1.00 0.00 93 LEU A C 1
ATOM 1416 O O . LEU A 1 93 ? -16.528 16.032 -4.747 1.00 0.00 93 LEU A O 1
ATOM 1432 N N . SER A 1 94 ? -16.550 14.057 -5.825 1.00 0.00 94 SER A N 1
ATOM 1433 C CA . SER A 1 94 ? -15.134 13.793 -5.599 1.00 0.00 94 SER A CA 1
ATOM 1434 C C . SER A 1 94 ? -14.476 13.240 -6.859 1.00 0.00 94 SER A C 1
ATOM 1435 O O . SER A 1 94 ? -15.097 12.505 -7.626 1.00 0.00 94 SER A O 1
ATOM 1443 N N . GLY A 1 95 ? -13.213 13.601 -7.067 1.00 0.00 95 GLY A N 1
ATOM 1444 C CA . GLY A 1 95 ? -12.490 13.133 -8.235 1.00 0.00 95 GLY A CA 1
ATOM 1445 C C . GLY A 1 95 ? -11.273 13.983 -8.543 1.00 0.00 95 GLY A C 1
ATOM 1446 O O . GLY A 1 95 ? -10.798 14.750 -7.706 1.00 0.00 95 GLY A O 1
ATOM 1450 N N . PRO A 1 96 ? -10.748 13.849 -9.770 1.00 0.00 96 PRO A N 1
ATOM 1451 C CA . PRO A 1 96 ? -9.572 14.602 -10.214 1.00 0.00 96 PRO A CA 1
ATOM 1452 C C . PRO A 1 96 ? -9.868 16.087 -10.396 1.00 0.00 96 PRO A C 1
ATOM 1453 O O . PRO A 1 96 ? -10.704 16.467 -11.215 1.00 0.00 96 PRO A O 1
ATOM 1464 N N . SER A 1 97 ? -9.177 16.922 -9.626 1.00 0.00 97 SER A N 1
ATOM 1465 C CA . SER A 1 97 ? -9.369 18.366 -9.700 1.00 0.00 97 SER A CA 1
ATOM 1466 C C . SER A 1 97 ? -8.943 18.901 -11.064 1.00 0.00 97 SER A C 1
ATOM 1467 O O . SER A 1 97 ? -9.679 19.651 -11.706 1.00 0.00 97 SER A O 1
ATOM 1475 N N . SER A 1 98 ? -7.750 18.510 -11.499 1.00 0.00 98 SER A N 1
ATOM 1476 C CA . SER A 1 98 ? -7.223 18.953 -12.785 1.00 0.00 98 SER A CA 1
ATOM 1477 C C . SER A 1 98 ? -6.746 17.765 -13.615 1.00 0.00 98 SER A C 1
ATOM 1478 O O . SER A 1 98 ? -6.217 16.792 -13.080 1.00 0.00 98 SER A O 1
ATOM 1486 N N . GLY A 1 99 ? -6.938 17.853 -14.928 1.00 0.00 99 GLY A N 1
ATOM 1487 C CA . GLY A 1 99 ? -6.523 16.779 -15.812 1.00 0.00 99 GLY A CA 1
ATOM 1488 C C . GLY A 1 99 ? -5.730 17.283 -17.002 1.00 0.00 99 GLY A C 1
ATOM 1489 O O . GLY A 1 99 ? -5.372 18.458 -17.065 1.00 0.00 99 GLY A O 1
ATOM 1493 N N . GLY A 1 1 ? -31.035 -12.915 -29.174 1.00 0.00 1 GLY A N 2
ATOM 1494 C CA . GLY A 1 1 ? -30.270 -14.060 -29.631 1.00 0.00 1 GLY A CA 2
ATOM 1495 C C . GLY A 1 1 ? -28.777 -13.796 -29.633 1.00 0.00 1 GLY A C 2
ATOM 1496 O O . GLY A 1 1 ? -28.311 -12.833 -30.242 1.00 0.00 1 GLY A O 2
ATOM 1500 N N . SER A 1 2 ? -28.025 -14.653 -28.949 1.00 0.00 2 SER A N 2
ATOM 1501 C CA . SER A 1 2 ? -26.577 -14.504 -28.870 1.00 0.00 2 SER A CA 2
ATOM 1502 C C . SER A 1 2 ? -25.884 -15.856 -29.012 1.00 0.00 2 SER A C 2
ATOM 1503 O O . SER A 1 2 ? -26.161 -16.790 -28.259 1.00 0.00 2 SER A O 2
ATOM 1511 N N . SER A 1 3 ? -24.981 -15.952 -29.982 1.00 0.00 3 SER A N 2
ATOM 1512 C CA . SER A 1 3 ? -24.250 -17.190 -30.226 1.00 0.00 3 SER A CA 2
ATOM 1513 C C . SER A 1 3 ? -22.767 -16.910 -30.451 1.00 0.00 3 SER A C 2
ATOM 1514 O O . SER A 1 3 ? -22.378 -16.345 -31.473 1.00 0.00 3 SER A O 2
ATOM 1522 N N . GLY A 1 4 ? -21.943 -17.310 -29.488 1.00 0.00 4 GLY A N 2
ATOM 1523 C CA . GLY A 1 4 ? -20.512 -17.094 -29.598 1.00 0.00 4 GLY A CA 2
ATOM 1524 C C . GLY A 1 4 ? -19.946 -16.342 -28.410 1.00 0.00 4 GLY A C 2
ATOM 1525 O O . GLY A 1 4 ? -20.080 -15.122 -28.318 1.00 0.00 4 GLY A O 2
ATOM 1529 N N . SER A 1 5 ? -19.312 -17.071 -27.497 1.00 0.00 5 SER A N 2
ATOM 1530 C CA . SER A 1 5 ? -18.728 -16.466 -26.306 1.00 0.00 5 SER A CA 2
ATOM 1531 C C . SER A 1 5 ? -17.760 -17.430 -25.626 1.00 0.00 5 SER A C 2
ATOM 1532 O O . SER A 1 5 ? -17.819 -18.640 -25.841 1.00 0.00 5 SER A O 2
ATOM 1540 N N . SER A 1 6 ? -16.870 -16.883 -24.804 1.00 0.00 6 SER A N 2
ATOM 1541 C CA . SER A 1 6 ? -15.887 -17.692 -24.094 1.00 0.00 6 SER A CA 2
ATOM 1542 C C . SER A 1 6 ? -15.431 -16.996 -22.816 1.00 0.00 6 SER A C 2
ATOM 1543 O O . SER A 1 6 ? -15.835 -15.870 -22.531 1.00 0.00 6 SER A O 2
ATOM 1551 N N . GLY A 1 7 ? -14.584 -17.676 -22.048 1.00 0.00 7 GLY A N 2
ATOM 1552 C CA . GLY A 1 7 ? -14.086 -17.108 -20.809 1.00 0.00 7 GLY A CA 2
ATOM 1553 C C . GLY A 1 7 ? -15.153 -17.034 -19.735 1.00 0.00 7 GLY A C 2
ATOM 1554 O O . GLY A 1 7 ? -15.694 -15.963 -19.460 1.00 0.00 7 GLY A O 2
ATOM 1558 N N . PHE A 1 8 ? -15.459 -18.176 -19.127 1.00 0.00 8 PHE A N 2
ATOM 1559 C CA . PHE A 1 8 ? -16.471 -18.237 -18.079 1.00 0.00 8 PHE A CA 2
ATOM 1560 C C . PHE A 1 8 ? -15.823 -18.239 -16.698 1.00 0.00 8 PHE A C 2
ATOM 1561 O O . PHE A 1 8 ? -16.237 -18.982 -15.808 1.00 0.00 8 PHE A O 2
ATOM 1578 N N . ARG A 1 9 ? -14.805 -17.402 -16.527 1.00 0.00 9 ARG A N 2
ATOM 1579 C CA . ARG A 1 9 ? -14.099 -17.308 -15.255 1.00 0.00 9 ARG A CA 2
ATOM 1580 C C . ARG A 1 9 ? -13.478 -15.925 -15.079 1.00 0.00 9 ARG A C 2
ATOM 1581 O O . ARG A 1 9 ? -13.413 -15.138 -16.023 1.00 0.00 9 ARG A O 2
ATOM 1602 N N . VAL A 1 10 ? -13.022 -15.637 -13.864 1.00 0.00 10 VAL A N 2
ATOM 1603 C CA . VAL A 1 10 ? -12.406 -14.350 -13.564 1.00 0.00 10 VAL A CA 2
ATOM 1604 C C . VAL A 1 10 ? -11.620 -14.408 -12.258 1.00 0.00 10 VAL A C 2
ATOM 1605 O O . VAL A 1 10 ? -12.144 -14.826 -11.226 1.00 0.00 10 VAL A O 2
ATOM 1618 N N . GLU A 1 11 ? -10.361 -13.986 -12.313 1.00 0.00 11 GLU A N 2
ATOM 1619 C CA . GLU A 1 11 ? -9.503 -13.990 -11.134 1.00 0.00 11 GLU A CA 2
ATOM 1620 C C . GLU A 1 11 ? -8.186 -13.273 -11.417 1.00 0.00 11 GLU A C 2
ATOM 1621 O O . GLU A 1 11 ? -7.406 -13.698 -12.269 1.00 0.00 11 GLU A O 2
ATOM 1633 N N . ARG A 1 12 ? -7.946 -12.183 -10.695 1.00 0.00 12 ARG A N 2
ATOM 1634 C CA . ARG A 1 12 ? -6.725 -11.406 -10.869 1.00 0.00 12 ARG A CA 2
ATOM 1635 C C . ARG A 1 12 ? -5.991 -11.241 -9.541 1.00 0.00 12 ARG A C 2
ATOM 1636 O O . ARG A 1 12 ? -6.458 -10.537 -8.646 1.00 0.00 12 ARG A O 2
ATOM 1657 N N . SER A 1 13 ? -4.840 -11.895 -9.422 1.00 0.00 13 SER A N 2
ATOM 1658 C CA . SER A 1 13 ? -4.044 -11.825 -8.203 1.00 0.00 13 SER A CA 2
ATOM 1659 C C . SER A 1 13 ? -4.871 -12.240 -6.989 1.00 0.00 13 SER A C 2
ATOM 1660 O O . SER A 1 13 ? -4.793 -11.617 -5.931 1.00 0.00 13 SER A O 2
ATOM 1668 N N . GLN A 1 14 ? -5.663 -13.295 -7.153 1.00 0.00 14 GLN A N 2
ATOM 1669 C CA . GLN A 1 14 ? -6.505 -13.792 -6.072 1.00 0.00 14 GLN A CA 2
ATOM 1670 C C . GLN A 1 14 ? -5.658 -14.282 -4.902 1.00 0.00 14 GLN A C 2
ATOM 1671 O O . GLN A 1 14 ? -5.757 -13.784 -3.780 1.00 0.00 14 GLN A O 2
ATOM 1685 N N . PRO A 1 15 ? -4.803 -15.281 -5.168 1.00 0.00 15 PRO A N 2
ATOM 1686 C CA . PRO A 1 15 ? -3.921 -15.860 -4.150 1.00 0.00 15 PRO A CA 2
ATOM 1687 C C . PRO A 1 15 ? -2.817 -14.897 -3.725 1.00 0.00 15 PRO A C 2
ATOM 1688 O O . PRO A 1 15 ? -2.464 -13.978 -4.462 1.00 0.00 15 PRO A O 2
ATOM 1699 N N . ALA A 1 16 ? -2.276 -15.116 -2.531 1.00 0.00 16 ALA A N 2
ATOM 1700 C CA . ALA A 1 16 ? -1.210 -14.270 -2.008 1.00 0.00 16 ALA A CA 2
ATOM 1701 C C . ALA A 1 16 ? -1.602 -12.797 -2.064 1.00 0.00 16 ALA A C 2
ATOM 1702 O O . ALA A 1 16 ? -0.816 -11.952 -2.493 1.00 0.00 16 ALA A O 2
ATOM 1709 N N . SER A 1 17 ? -2.822 -12.497 -1.630 1.00 0.00 17 SER A N 2
ATOM 1710 C CA . SER A 1 17 ? -3.319 -11.126 -1.635 1.00 0.00 17 SER A CA 2
ATOM 1711 C C . SER A 1 17 ? -4.526 -10.982 -0.713 1.00 0.00 17 SER A C 2
ATOM 1712 O O . SER A 1 17 ? -5.536 -11.663 -0.885 1.00 0.00 17 SER A O 2
ATOM 1720 N N . GLN A 1 18 ? -4.411 -10.091 0.267 1.00 0.00 18 GLN A N 2
ATOM 1721 C CA . GLN A 1 18 ? -5.492 -9.859 1.218 1.00 0.00 18 GLN A CA 2
ATOM 1722 C C . GLN A 1 18 ? -6.145 -8.502 0.977 1.00 0.00 18 GLN A C 2
ATOM 1723 O O . GLN A 1 18 ? -5.492 -7.528 0.601 1.00 0.00 18 GLN A O 2
ATOM 1737 N N . PRO A 1 19 ? -7.467 -8.434 1.198 1.00 0.00 19 PRO A N 2
ATOM 1738 C CA . PRO A 1 19 ? -8.238 -7.201 1.012 1.00 0.00 19 PRO A CA 2
ATOM 1739 C C . PRO A 1 19 ? -7.909 -6.147 2.063 1.00 0.00 19 PRO A C 2
ATOM 1740 O O . PRO A 1 19 ? -8.121 -6.359 3.258 1.00 0.00 19 PRO A O 2
ATOM 1751 N N . LEU A 1 20 ? -7.390 -5.010 1.612 1.00 0.00 20 LEU A N 2
ATOM 1752 C CA . LEU A 1 20 ? -7.032 -3.921 2.514 1.00 0.00 20 LEU A CA 2
ATOM 1753 C C . LEU A 1 20 ? -7.804 -2.652 2.170 1.00 0.00 20 LEU A C 2
ATOM 1754 O O . LEU A 1 20 ? -7.727 -2.150 1.048 1.00 0.00 20 LEU A O 2
ATOM 1770 N N . THR A 1 21 ? -8.548 -2.135 3.143 1.00 0.00 21 THR A N 2
ATOM 1771 C CA . THR A 1 21 ? -9.333 -0.924 2.943 1.00 0.00 21 THR A CA 2
ATOM 1772 C C . THR A 1 21 ? -9.245 -0.006 4.157 1.00 0.00 21 THR A C 2
ATOM 1773 O O . THR A 1 21 ? -8.572 -0.321 5.138 1.00 0.00 21 THR A O 2
ATOM 1784 N N . TYR A 1 22 ? -9.930 1.131 4.084 1.00 0.00 22 TYR A N 2
ATOM 1785 C CA . TYR A 1 22 ? -9.927 2.096 5.176 1.00 0.00 22 TYR A CA 2
ATOM 1786 C C . TYR A 1 22 ? -10.743 1.583 6.359 1.00 0.00 22 TYR A C 2
ATOM 1787 O O . TYR A 1 22 ? -10.458 1.907 7.511 1.00 0.00 22 TYR A O 2
ATOM 1805 N N . GLU A 1 23 ? -11.759 0.778 6.064 1.00 0.00 23 GLU A N 2
ATOM 1806 C CA . GLU A 1 23 ? -12.617 0.219 7.102 1.00 0.00 23 GLU A CA 2
ATOM 1807 C C . GLU A 1 23 ? -11.873 -0.840 7.910 1.00 0.00 23 GLU A C 2
ATOM 1808 O O . GLU A 1 23 ? -12.370 -1.321 8.929 1.00 0.00 23 GLU A O 2
ATOM 1820 N N . SER A 1 24 ? -10.680 -1.200 7.447 1.00 0.00 24 SER A N 2
ATOM 1821 C CA . SER A 1 24 ? -9.869 -2.205 8.124 1.00 0.00 24 SER A CA 2
ATOM 1822 C C . SER A 1 24 ? -9.059 -1.579 9.255 1.00 0.00 24 SER A C 2
ATOM 1823 O O . SER A 1 24 ? -8.423 -0.541 9.078 1.00 0.00 24 SER A O 2
ATOM 1831 N N . GLY A 1 25 ? -9.089 -2.219 10.420 1.00 0.00 25 GLY A N 2
ATOM 1832 C CA . GLY A 1 25 ? -8.355 -1.711 11.564 1.00 0.00 25 GLY A CA 2
ATOM 1833 C C . GLY A 1 25 ? -6.919 -2.196 11.594 1.00 0.00 25 GLY A C 2
ATOM 1834 O O . GLY A 1 25 ? -6.400 -2.725 10.611 1.00 0.00 25 GLY A O 2
ATOM 1838 N N . PRO A 1 26 ? -6.253 -2.015 12.744 1.00 0.00 26 PRO A N 2
ATOM 1839 C CA . PRO A 1 26 ? -4.858 -2.430 12.924 1.00 0.00 26 PRO A CA 2
ATOM 1840 C C . PRO A 1 26 ? -4.705 -3.947 12.960 1.00 0.00 26 PRO A C 2
ATOM 1841 O O . PRO A 1 26 ? -3.601 -4.472 12.816 1.00 0.00 26 PRO A O 2
ATOM 1852 N N . ASP A 1 27 ? -5.819 -4.645 13.153 1.00 0.00 27 ASP A N 2
ATOM 1853 C CA . ASP A 1 27 ? -5.808 -6.102 13.206 1.00 0.00 27 ASP A CA 2
ATOM 1854 C C . ASP A 1 27 ? -5.668 -6.696 11.808 1.00 0.00 27 ASP A C 2
ATOM 1855 O O . ASP A 1 27 ? -5.086 -7.766 11.634 1.00 0.00 27 ASP A O 2
ATOM 1864 N N . GLU A 1 28 ? -6.206 -5.994 10.816 1.00 0.00 28 GLU A N 2
ATOM 1865 C CA . GLU A 1 28 ? -6.142 -6.454 9.434 1.00 0.00 28 GLU A CA 2
ATOM 1866 C C . GLU A 1 28 ? -4.907 -5.896 8.732 1.00 0.00 28 GLU A C 2
ATOM 1867 O O . GLU A 1 28 ? -4.266 -6.585 7.937 1.00 0.00 28 GLU A O 2
ATOM 1879 N N . VAL A 1 29 ? -4.579 -4.643 9.030 1.00 0.00 29 VAL A N 2
ATOM 1880 C CA . VAL A 1 29 ? -3.421 -3.992 8.429 1.00 0.00 29 VAL A CA 2
ATOM 1881 C C . VAL A 1 29 ? -2.156 -4.815 8.642 1.00 0.00 29 VAL A C 2
ATOM 1882 O O . VAL A 1 29 ? -1.324 -4.936 7.743 1.00 0.00 29 VAL A O 2
ATOM 1895 N N . ARG A 1 30 ? -2.017 -5.379 9.837 1.00 0.00 30 ARG A N 2
ATOM 1896 C CA . ARG A 1 30 ? -0.852 -6.190 10.169 1.00 0.00 30 ARG A CA 2
ATOM 1897 C C . ARG A 1 30 ? -0.866 -7.504 9.392 1.00 0.00 30 ARG A C 2
ATOM 1898 O O . ARG A 1 30 ? 0.185 -8.065 9.084 1.00 0.00 30 ARG A O 2
ATOM 1919 N N . ALA A 1 31 ? -2.064 -7.988 9.080 1.00 0.00 31 ALA A N 2
ATOM 1920 C CA . ALA A 1 31 ? -2.214 -9.234 8.339 1.00 0.00 31 ALA A CA 2
ATOM 1921 C C . ALA A 1 31 ? -1.845 -9.048 6.872 1.00 0.00 31 ALA A C 2
ATOM 1922 O O . ALA A 1 31 ? -1.138 -9.872 6.291 1.00 0.00 31 ALA A O 2
ATOM 1929 N N . TRP A 1 32 ? -2.328 -7.963 6.278 1.00 0.00 32 TRP A N 2
ATOM 1930 C CA . TRP A 1 32 ? -2.048 -7.670 4.877 1.00 0.00 32 TRP A CA 2
ATOM 1931 C C . TRP A 1 32 ? -0.549 -7.715 4.600 1.00 0.00 32 TRP A C 2
ATOM 1932 O O . TRP A 1 32 ? -0.107 -8.313 3.618 1.00 0.00 32 TRP A O 2
ATOM 1953 N N . LEU A 1 33 ? 0.228 -7.079 5.470 1.00 0.00 33 LEU A N 2
ATOM 1954 C CA . LEU A 1 33 ? 1.679 -7.048 5.319 1.00 0.00 33 LEU A CA 2
ATOM 1955 C C . LEU A 1 33 ? 2.266 -8.453 5.398 1.00 0.00 33 LEU A C 2
ATOM 1956 O O . LEU A 1 33 ? 2.919 -8.917 4.464 1.00 0.00 33 LEU A O 2
ATOM 1972 N N . GLU A 1 34 ? 2.026 -9.126 6.520 1.00 0.00 34 GLU A N 2
ATOM 1973 C CA . GLU A 1 34 ? 2.530 -10.480 6.720 1.00 0.00 34 GLU A CA 2
ATOM 1974 C C . GLU A 1 34 ? 2.332 -11.325 5.465 1.00 0.00 34 GLU A C 2
ATOM 1975 O O . GLU A 1 34 ? 3.214 -12.088 5.071 1.00 0.00 34 GLU A O 2
ATOM 1987 N N . ALA A 1 35 ? 1.166 -11.184 4.842 1.00 0.00 35 ALA A N 2
ATOM 1988 C CA . ALA A 1 35 ? 0.852 -11.933 3.632 1.00 0.00 35 ALA A CA 2
ATOM 1989 C C . ALA A 1 35 ? 1.911 -11.712 2.558 1.00 0.00 35 ALA A C 2
ATOM 1990 O O . ALA A 1 35 ? 2.301 -12.643 1.854 1.00 0.00 35 ALA A O 2
ATOM 1997 N N . LYS A 1 36 ? 2.374 -10.472 2.437 1.00 0.00 36 LYS A N 2
ATOM 1998 C CA . LYS A 1 36 ? 3.389 -10.127 1.449 1.00 0.00 36 LYS A CA 2
ATOM 1999 C C . LYS A 1 36 ? 4.748 -10.699 1.842 1.00 0.00 36 LYS A C 2
ATOM 2000 O O . LYS A 1 36 ? 5.595 -10.955 0.987 1.00 0.00 36 LYS A O 2
ATOM 2019 N N . ALA A 1 37 ? 4.947 -10.898 3.141 1.00 0.00 37 ALA A N 2
ATOM 2020 C CA . ALA A 1 37 ? 6.201 -11.443 3.646 1.00 0.00 37 ALA A CA 2
ATOM 2021 C C . ALA A 1 37 ? 7.342 -10.447 3.473 1.00 0.00 37 ALA A C 2
ATOM 2022 O O . ALA A 1 37 ? 8.434 -10.808 3.033 1.00 0.00 37 ALA A O 2
ATOM 2029 N N . PHE A 1 38 ? 7.083 -9.190 3.820 1.00 0.00 38 PHE A N 2
ATOM 2030 C CA . PHE A 1 38 ? 8.088 -8.141 3.701 1.00 0.00 38 PHE A CA 2
ATOM 2031 C C . PHE A 1 38 ? 9.177 -8.308 4.757 1.00 0.00 38 PHE A C 2
ATOM 2032 O O . PHE A 1 38 ? 10.345 -8.523 4.432 1.00 0.00 38 PHE A O 2
ATOM 2049 N N . SER A 1 39 ? 8.785 -8.208 6.023 1.00 0.00 39 SER A N 2
ATOM 2050 C CA . SER A 1 39 ? 9.727 -8.344 7.128 1.00 0.00 39 SER A CA 2
ATOM 2051 C C . SER A 1 39 ? 9.001 -8.307 8.469 1.00 0.00 39 SER A C 2
ATOM 2052 O O . SER A 1 39 ? 7.901 -7.767 8.594 1.00 0.00 39 SER A O 2
ATOM 2060 N N . PRO A 1 40 ? 9.629 -8.895 9.498 1.00 0.00 40 PRO A N 2
ATOM 2061 C CA . PRO A 1 40 ? 9.062 -8.943 10.849 1.00 0.00 40 PRO A CA 2
ATOM 2062 C C . PRO A 1 40 ? 9.041 -7.573 11.518 1.00 0.00 40 PRO A C 2
ATOM 2063 O O . PRO A 1 40 ? 8.317 -7.358 12.490 1.00 0.00 40 PRO A O 2
ATOM 2074 N N . ARG A 1 41 ? 9.839 -6.650 10.991 1.00 0.00 41 ARG A N 2
ATOM 2075 C CA . ARG A 1 41 ? 9.912 -5.301 11.538 1.00 0.00 41 ARG A CA 2
ATOM 2076 C C . ARG A 1 41 ? 8.806 -4.421 10.964 1.00 0.00 41 ARG A C 2
ATOM 2077 O O . ARG A 1 41 ? 8.064 -3.776 11.706 1.00 0.00 41 ARG A O 2
ATOM 2098 N N . ILE A 1 42 ? 8.702 -4.399 9.640 1.00 0.00 42 ILE A N 2
ATOM 2099 C CA . ILE A 1 42 ? 7.686 -3.599 8.967 1.00 0.00 42 ILE A CA 2
ATOM 2100 C C . ILE A 1 42 ? 6.283 -4.077 9.325 1.00 0.00 42 ILE A C 2
ATOM 2101 O O . ILE A 1 42 ? 5.338 -3.289 9.363 1.00 0.00 42 ILE A O 2
ATOM 2117 N N . VAL A 1 43 ? 6.155 -5.373 9.589 1.00 0.00 43 VAL A N 2
ATOM 2118 C CA . VAL A 1 43 ? 4.868 -5.957 9.947 1.00 0.00 43 VAL A CA 2
ATOM 2119 C C . VAL A 1 43 ? 4.439 -5.525 11.345 1.00 0.00 43 VAL A C 2
ATOM 2120 O O . VAL A 1 43 ? 3.259 -5.282 11.595 1.00 0.00 43 VAL A O 2
ATOM 2133 N N . GLU A 1 44 ? 5.406 -5.431 12.253 1.00 0.00 44 GLU A N 2
ATOM 2134 C CA . GLU A 1 44 ? 5.127 -5.029 13.626 1.00 0.00 44 GLU A CA 2
ATOM 2135 C C . GLU A 1 44 ? 5.048 -3.509 13.742 1.00 0.00 44 GLU A C 2
ATOM 2136 O O . GLU A 1 44 ? 4.449 -2.978 14.676 1.00 0.00 44 GLU A O 2
ATOM 2148 N N . ASN A 1 45 ? 5.658 -2.816 12.786 1.00 0.00 45 ASN A N 2
ATOM 2149 C CA . ASN A 1 45 ? 5.658 -1.357 12.781 1.00 0.00 45 ASN A CA 2
ATOM 2150 C C . ASN A 1 45 ? 4.410 -0.816 12.091 1.00 0.00 45 ASN A C 2
ATOM 2151 O O . ASN A 1 45 ? 3.740 0.080 12.607 1.00 0.00 45 ASN A O 2
ATOM 2162 N N . LEU A 1 46 ? 4.102 -1.365 10.921 1.00 0.00 46 LEU A N 2
ATOM 2163 C CA . LEU A 1 46 ? 2.934 -0.939 10.159 1.00 0.00 46 LEU A CA 2
ATOM 2164 C C . LEU A 1 46 ? 1.680 -1.668 10.631 1.00 0.00 46 LEU A C 2
ATOM 2165 O O . LEU A 1 46 ? 0.560 -1.244 10.348 1.00 0.00 46 LEU A O 2
ATOM 2181 N N . GLY A 1 47 ? 1.877 -2.766 11.354 1.00 0.00 47 GLY A N 2
ATOM 2182 C CA . GLY A 1 47 ? 0.753 -3.536 11.855 1.00 0.00 47 GLY A CA 2
ATOM 2183 C C . GLY A 1 47 ? 0.085 -2.877 13.046 1.00 0.00 47 GLY A C 2
ATOM 2184 O O . GLY A 1 47 ? -0.767 -3.480 13.699 1.00 0.00 47 GLY A O 2
ATOM 2188 N N . ILE A 1 48 ? 0.474 -1.639 13.330 1.00 0.00 48 ILE A N 2
ATOM 2189 C CA . ILE A 1 48 ? -0.093 -0.899 14.451 1.00 0.00 48 ILE A CA 2
ATOM 2190 C C . ILE A 1 48 ? -1.048 0.187 13.967 1.00 0.00 48 ILE A C 2
ATOM 2191 O O . ILE A 1 48 ? -1.973 0.578 14.679 1.00 0.00 48 ILE A O 2
ATOM 2207 N N . LEU A 1 49 ? -0.818 0.669 12.751 1.00 0.00 49 LEU A N 2
ATOM 2208 C CA . LEU A 1 49 ? -1.658 1.710 12.169 1.00 0.00 49 LEU A CA 2
ATOM 2209 C C . LEU A 1 49 ? -2.936 1.115 11.585 1.00 0.00 49 LEU A C 2
ATOM 2210 O O . LEU A 1 49 ? -2.935 -0.006 11.075 1.00 0.00 49 LEU A O 2
ATOM 2226 N N . THR A 1 50 ? -4.024 1.874 11.661 1.00 0.00 50 THR A N 2
ATOM 2227 C CA . THR A 1 50 ? -5.309 1.423 11.139 1.00 0.00 50 THR A CA 2
ATOM 2228 C C . THR A 1 50 ? -5.334 1.479 9.616 1.00 0.00 50 THR A C 2
ATOM 2229 O O . THR A 1 50 ? -4.324 1.776 8.980 1.00 0.00 50 THR A O 2
ATOM 2240 N N . GLY A 1 51 ? -6.496 1.191 9.037 1.00 0.00 51 GLY A N 2
ATOM 2241 C CA . GLY A 1 51 ? -6.630 1.215 7.592 1.00 0.00 51 GLY A CA 2
ATOM 2242 C C . GLY A 1 51 ? -6.089 2.492 6.981 1.00 0.00 51 GLY A C 2
ATOM 2243 O O . GLY A 1 51 ? -5.181 2.472 6.150 1.00 0.00 51 GLY A O 2
ATOM 2247 N N . PRO A 1 52 ? -6.655 3.636 7.393 1.00 0.00 52 PRO A N 2
ATOM 2248 C CA . PRO A 1 52 ? -6.240 4.950 6.892 1.00 0.00 52 PRO A CA 2
ATOM 2249 C C . PRO A 1 52 ? -4.851 5.345 7.382 1.00 0.00 52 PRO A C 2
ATOM 2250 O O . PRO A 1 52 ? -3.989 5.724 6.590 1.00 0.00 52 PRO A O 2
ATOM 2261 N N . GLN A 1 53 ? -4.643 5.254 8.692 1.00 0.00 53 GLN A N 2
ATOM 2262 C CA . GLN A 1 53 ? -3.358 5.603 9.287 1.00 0.00 53 GLN A CA 2
ATOM 2263 C C . GLN A 1 53 ? -2.205 5.047 8.457 1.00 0.00 53 GLN A C 2
ATOM 2264 O O . GLN A 1 53 ? -1.169 5.695 8.303 1.00 0.00 53 GLN A O 2
ATOM 2278 N N . LEU A 1 54 ? -2.393 3.845 7.925 1.00 0.00 54 LEU A N 2
ATOM 2279 C CA . LEU A 1 54 ? -1.368 3.201 7.110 1.00 0.00 54 LEU A CA 2
ATOM 2280 C C . LEU A 1 54 ? -1.237 3.889 5.755 1.00 0.00 54 LEU A C 2
ATOM 2281 O O . LEU A 1 54 ? -0.178 4.419 5.416 1.00 0.00 54 LEU A O 2
ATOM 2297 N N . PHE A 1 55 ? -2.320 3.879 4.985 1.00 0.00 55 PHE A N 2
ATOM 2298 C CA . PHE A 1 55 ? -2.326 4.504 3.668 1.00 0.00 55 PHE A CA 2
ATOM 2299 C C . PHE A 1 55 ? -1.901 5.967 3.757 1.00 0.00 55 PHE A C 2
ATOM 2300 O O . PHE A 1 55 ? -1.418 6.544 2.783 1.00 0.00 55 PHE A O 2
ATOM 2317 N N . SER A 1 56 ? -2.087 6.560 4.932 1.00 0.00 56 SER A N 2
ATOM 2318 C CA . SER A 1 56 ? -1.727 7.956 5.148 1.00 0.00 56 SER A CA 2
ATOM 2319 C C . SER A 1 56 ? -0.219 8.154 5.029 1.00 0.00 56 SER A C 2
ATOM 2320 O O . SER A 1 56 ? 0.260 9.274 4.848 1.00 0.00 56 SER A O 2
ATOM 2328 N N . LEU A 1 57 ? 0.525 7.058 5.130 1.00 0.00 57 LEU A N 2
ATOM 2329 C CA . LEU A 1 57 ? 1.979 7.108 5.034 1.00 0.00 57 LEU A CA 2
ATOM 2330 C C . LEU A 1 57 ? 2.422 7.335 3.592 1.00 0.00 57 LEU A C 2
ATOM 2331 O O . LEU A 1 57 ? 1.831 6.792 2.659 1.00 0.00 57 LEU A O 2
ATOM 2347 N N . ASN A 1 58 ? 3.466 8.138 3.418 1.00 0.00 58 ASN A N 2
ATOM 2348 C CA . ASN A 1 58 ? 3.989 8.435 2.089 1.00 0.00 58 ASN A CA 2
ATOM 2349 C C . ASN A 1 58 ? 5.233 7.602 1.796 1.00 0.00 58 ASN A C 2
ATOM 2350 O O . ASN A 1 58 ? 5.721 6.870 2.657 1.00 0.00 58 ASN A O 2
ATOM 2361 N N . LYS A 1 59 ? 5.742 7.719 0.574 1.00 0.00 59 LYS A N 2
ATOM 2362 C CA . LYS A 1 59 ? 6.930 6.980 0.165 1.00 0.00 59 LYS A CA 2
ATOM 2363 C C . LYS A 1 59 ? 8.063 7.172 1.168 1.00 0.00 59 LYS A C 2
ATOM 2364 O O . LYS A 1 59 ? 8.460 6.233 1.857 1.00 0.00 59 LYS A O 2
ATOM 2383 N N . GLU A 1 60 ? 8.577 8.396 1.246 1.00 0.00 60 GLU A N 2
ATOM 2384 C CA . GLU A 1 60 ? 9.664 8.710 2.166 1.00 0.00 60 GLU A CA 2
ATOM 2385 C C . GLU A 1 60 ? 9.361 8.183 3.565 1.00 0.00 60 GLU A C 2
ATOM 2386 O O . GLU A 1 60 ? 10.221 7.589 4.215 1.00 0.00 60 GLU A O 2
ATOM 2398 N N . GLU A 1 61 ? 8.133 8.406 4.023 1.00 0.00 61 GLU A N 2
ATOM 2399 C CA . GLU A 1 61 ? 7.717 7.955 5.346 1.00 0.00 61 GLU A CA 2
ATOM 2400 C C . GLU A 1 61 ? 7.901 6.447 5.489 1.00 0.00 61 GLU A C 2
ATOM 2401 O O . GLU A 1 61 ? 8.490 5.971 6.460 1.00 0.00 61 GLU A O 2
ATOM 2413 N N . LEU A 1 62 ? 7.392 5.700 4.515 1.00 0.00 62 LEU A N 2
ATOM 2414 C CA . LEU A 1 62 ? 7.499 4.245 4.531 1.00 0.00 62 LEU A CA 2
ATOM 2415 C C . LEU A 1 62 ? 8.960 3.806 4.508 1.00 0.00 62 LEU A C 2
ATOM 2416 O O . LEU A 1 62 ? 9.318 2.774 5.074 1.00 0.00 62 LEU A O 2
ATOM 2432 N N . LYS A 1 63 ? 9.800 4.599 3.851 1.00 0.00 63 LYS A N 2
ATOM 2433 C CA . LYS A 1 63 ? 11.223 4.295 3.756 1.00 0.00 63 LYS A CA 2
ATOM 2434 C C . LYS A 1 63 ? 11.898 4.419 5.118 1.00 0.00 63 LYS A C 2
ATOM 2435 O O . LYS A 1 63 ? 12.749 3.605 5.477 1.00 0.00 63 LYS A O 2
ATOM 2454 N N . LYS A 1 64 ? 11.511 5.441 5.874 1.00 0.00 64 LYS A N 2
ATOM 2455 C CA . LYS A 1 64 ? 12.076 5.670 7.199 1.00 0.00 64 LYS A CA 2
ATOM 2456 C C . LYS A 1 64 ? 11.653 4.572 8.169 1.00 0.00 64 LYS A C 2
ATOM 2457 O O . LYS A 1 64 ? 12.483 4.000 8.875 1.00 0.00 64 LYS A O 2
ATOM 2476 N N . VAL A 1 65 ? 10.356 4.281 8.197 1.00 0.00 65 VAL A N 2
ATOM 2477 C CA . VAL A 1 65 ? 9.823 3.249 9.078 1.00 0.00 65 VAL A CA 2
ATOM 2478 C C . VAL A 1 65 ? 10.245 1.860 8.616 1.00 0.00 65 VAL A C 2
ATOM 2479 O O . VAL A 1 65 ? 10.797 1.077 9.390 1.00 0.00 65 VAL A O 2
ATOM 2492 N N . CYS A 1 66 ? 9.982 1.559 7.349 1.00 0.00 66 CYS A N 2
ATOM 2493 C CA . CYS A 1 66 ? 10.335 0.262 6.782 1.00 0.00 66 CYS A CA 2
ATOM 2494 C C . CYS A 1 66 ? 11.749 0.285 6.211 1.00 0.00 66 CYS A C 2
ATOM 2495 O O . CYS A 1 66 ? 12.095 -0.523 5.349 1.00 0.00 66 CYS A O 2
ATOM 2503 N N . GLY A 1 67 ? 12.563 1.217 6.696 1.00 0.00 67 GLY A N 2
ATOM 2504 C CA . GLY A 1 67 ? 13.930 1.329 6.221 1.00 0.00 67 GLY A CA 2
ATOM 2505 C C . GLY A 1 67 ? 14.040 1.136 4.722 1.00 0.00 67 GLY A C 2
ATOM 2506 O O . GLY A 1 67 ? 13.434 1.876 3.948 1.00 0.00 67 GLY A O 2
ATOM 2510 N N . GLU A 1 68 ? 14.818 0.139 4.311 1.00 0.00 68 GLU A N 2
ATOM 2511 C CA . GLU A 1 68 ? 15.007 -0.147 2.894 1.00 0.00 68 GLU A CA 2
ATOM 2512 C C . GLU A 1 68 ? 13.791 -0.866 2.317 1.00 0.00 68 GLU A C 2
ATOM 2513 O O . GLU A 1 68 ? 13.367 -0.587 1.196 1.00 0.00 68 GLU A O 2
ATOM 2525 N N . GLU A 1 69 ? 13.236 -1.793 3.092 1.00 0.00 69 GLU A N 2
ATOM 2526 C CA . GLU A 1 69 ? 12.070 -2.553 2.657 1.00 0.00 69 GLU A CA 2
ATOM 2527 C C . GLU A 1 69 ? 10.962 -1.621 2.174 1.00 0.00 69 GLU A C 2
ATOM 2528 O O . GLU A 1 69 ? 10.285 -1.903 1.187 1.00 0.00 69 GLU A O 2
ATOM 2540 N N . GLY A 1 70 ? 10.784 -0.509 2.880 1.00 0.00 70 GLY A N 2
ATOM 2541 C CA . GLY A 1 70 ? 9.757 0.448 2.510 1.00 0.00 70 GLY A CA 2
ATOM 2542 C C . GLY A 1 70 ? 9.680 0.665 1.012 1.00 0.00 70 GLY A C 2
ATOM 2543 O O . GLY A 1 70 ? 8.626 0.479 0.403 1.00 0.00 70 GLY A O 2
ATOM 2547 N N . VAL A 1 71 ? 10.799 1.063 0.415 1.00 0.00 71 VAL A N 2
ATOM 2548 C CA . VAL A 1 71 ? 10.855 1.307 -1.021 1.00 0.00 71 VAL A CA 2
ATOM 2549 C C . VAL A 1 71 ? 9.997 0.303 -1.783 1.00 0.00 71 VAL A C 2
ATOM 2550 O O . VAL A 1 71 ? 9.300 0.660 -2.733 1.00 0.00 71 VAL A O 2
ATOM 2563 N N . ARG A 1 72 ? 10.053 -0.956 -1.359 1.00 0.00 72 ARG A N 2
ATOM 2564 C CA . ARG A 1 72 ? 9.281 -2.013 -2.002 1.00 0.00 72 ARG A CA 2
ATOM 2565 C C . ARG A 1 72 ? 7.844 -2.024 -1.491 1.00 0.00 72 ARG A C 2
ATOM 2566 O O . ARG A 1 72 ? 6.899 -2.166 -2.267 1.00 0.00 72 ARG A O 2
ATOM 2587 N N . VAL A 1 73 ? 7.686 -1.875 -0.179 1.00 0.00 73 VAL A N 2
ATOM 2588 C CA . VAL A 1 73 ? 6.364 -1.867 0.436 1.00 0.00 73 VAL A CA 2
ATOM 2589 C C . VAL A 1 73 ? 5.455 -0.838 -0.227 1.00 0.00 73 VAL A C 2
ATOM 2590 O O . VAL A 1 73 ? 4.275 -1.097 -0.464 1.00 0.00 73 VAL A O 2
ATOM 2603 N N . TYR A 1 74 ? 6.013 0.330 -0.525 1.00 0.00 74 TYR A N 2
ATOM 2604 C CA . TYR A 1 74 ? 5.252 1.400 -1.159 1.00 0.00 74 TYR A CA 2
ATOM 2605 C C . TYR A 1 74 ? 4.751 0.971 -2.535 1.00 0.00 74 TYR A C 2
ATOM 2606 O O . TYR A 1 74 ? 3.603 1.226 -2.897 1.00 0.00 74 TYR A O 2
ATOM 2624 N N . SER A 1 75 ? 5.621 0.316 -3.297 1.00 0.00 75 SER A N 2
ATOM 2625 C CA . SER A 1 75 ? 5.270 -0.147 -4.634 1.00 0.00 75 SER A CA 2
ATOM 2626 C C . SER A 1 75 ? 4.072 -1.090 -4.585 1.00 0.00 75 SER A C 2
ATOM 2627 O O . SER A 1 75 ? 3.255 -1.122 -5.505 1.00 0.00 75 SER A O 2
ATOM 2635 N N . GLN A 1 76 ? 3.975 -1.858 -3.504 1.00 0.00 76 GLN A N 2
ATOM 2636 C CA . GLN A 1 76 ? 2.878 -2.803 -3.334 1.00 0.00 76 GLN A CA 2
ATOM 2637 C C . GLN A 1 76 ? 1.627 -2.098 -2.821 1.00 0.00 76 GLN A C 2
ATOM 2638 O O . GLN A 1 76 ? 0.509 -2.421 -3.226 1.00 0.00 76 GLN A O 2
ATOM 2652 N N . LEU A 1 77 ? 1.821 -1.134 -1.928 1.00 0.00 77 LEU A N 2
ATOM 2653 C CA . LEU A 1 77 ? 0.708 -0.383 -1.359 1.00 0.00 77 LEU A CA 2
ATOM 2654 C C . LEU A 1 77 ? -0.061 0.360 -2.447 1.00 0.00 77 LEU A C 2
ATOM 2655 O O . LEU A 1 77 ? -1.276 0.538 -2.354 1.00 0.00 77 LEU A O 2
ATOM 2671 N N . THR A 1 78 ? 0.655 0.791 -3.481 1.00 0.00 78 THR A N 2
ATOM 2672 C CA . THR A 1 78 ? 0.041 1.514 -4.587 1.00 0.00 78 THR A CA 2
ATOM 2673 C C . THR A 1 78 ? -0.924 0.621 -5.359 1.00 0.00 78 THR A C 2
ATOM 2674 O O . THR A 1 78 ? -2.024 1.043 -5.714 1.00 0.00 78 THR A O 2
ATOM 2685 N N . MET A 1 79 ? -0.505 -0.614 -5.614 1.00 0.00 79 MET A N 2
ATOM 2686 C CA . MET A 1 79 ? -1.334 -1.566 -6.343 1.00 0.00 79 MET A CA 2
ATOM 2687 C C . MET A 1 79 ? -2.710 -1.695 -5.697 1.00 0.00 79 MET A C 2
ATOM 2688 O O . MET A 1 79 ? -3.694 -2.002 -6.368 1.00 0.00 79 MET A O 2
ATOM 2702 N N . GLN A 1 80 ? -2.770 -1.457 -4.390 1.00 0.00 80 GLN A N 2
ATOM 2703 C CA . GLN A 1 80 ? -4.025 -1.548 -3.654 1.00 0.00 80 GLN A CA 2
ATOM 2704 C C . GLN A 1 80 ? -4.780 -0.223 -3.701 1.00 0.00 80 GLN A C 2
ATOM 2705 O O . GLN A 1 80 ? -5.920 -0.161 -4.162 1.00 0.00 80 GLN A O 2
ATOM 2719 N N . LYS A 1 81 ? -4.137 0.835 -3.219 1.00 0.00 81 LYS A N 2
ATOM 2720 C CA . LYS A 1 81 ? -4.746 2.160 -3.206 1.00 0.00 81 LYS A CA 2
ATOM 2721 C C . LYS A 1 81 ? -5.312 2.513 -4.578 1.00 0.00 81 LYS A C 2
ATOM 2722 O O . LYS A 1 81 ? -6.469 2.914 -4.698 1.00 0.00 81 LYS A O 2
ATOM 2741 N N . ALA A 1 82 ? -4.489 2.359 -5.610 1.00 0.00 82 ALA A N 2
ATOM 2742 C CA . ALA A 1 82 ? -4.909 2.657 -6.973 1.00 0.00 82 ALA A CA 2
ATOM 2743 C C . ALA A 1 82 ? -6.165 1.877 -7.344 1.00 0.00 82 ALA A C 2
ATOM 2744 O O . ALA A 1 82 ? -7.005 2.358 -8.105 1.00 0.00 82 ALA A O 2
ATOM 2751 N N . PHE A 1 83 ? -6.288 0.670 -6.802 1.00 0.00 83 PHE A N 2
ATOM 2752 C CA . PHE A 1 83 ? -7.441 -0.179 -7.078 1.00 0.00 83 PHE A CA 2
ATOM 2753 C C . PHE A 1 83 ? -8.690 0.360 -6.386 1.00 0.00 83 PHE A C 2
ATOM 2754 O O . PHE A 1 83 ? -9.776 0.381 -6.967 1.00 0.00 83 PHE A O 2
ATOM 2771 N N . LEU A 1 84 ? -8.528 0.795 -5.141 1.00 0.00 84 LEU A N 2
ATOM 2772 C CA . LEU A 1 84 ? -9.642 1.333 -4.368 1.00 0.00 84 LEU A CA 2
ATOM 2773 C C . LEU A 1 84 ? -10.310 2.489 -5.107 1.00 0.00 84 LEU A C 2
ATOM 2774 O O . LEU A 1 84 ? -11.534 2.542 -5.217 1.00 0.00 84 LEU A O 2
ATOM 2790 N N . GLU A 1 85 ? -9.496 3.409 -5.614 1.00 0.00 85 GLU A N 2
ATOM 2791 C CA . GLU A 1 85 ? -10.009 4.563 -6.344 1.00 0.00 85 GLU A CA 2
AT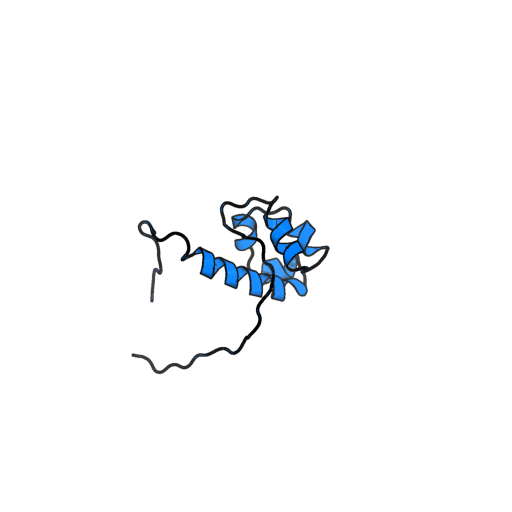OM 2792 C C . GLU A 1 85 ? -11.087 4.142 -7.339 1.00 0.00 85 GLU A C 2
ATOM 2793 O O . GLU A 1 85 ? -12.164 4.735 -7.393 1.00 0.00 85 GLU A O 2
ATOM 2805 N N . LYS A 1 86 ? -10.788 3.113 -8.125 1.00 0.00 86 LYS A N 2
ATOM 2806 C CA . LYS A 1 86 ? -11.730 2.610 -9.118 1.00 0.00 86 LYS A CA 2
ATOM 2807 C C . LYS A 1 86 ? -12.425 1.347 -8.618 1.00 0.00 86 LYS A C 2
ATOM 2808 O O . LYS A 1 86 ? -12.614 0.393 -9.372 1.00 0.00 86 LYS A O 2
ATOM 2827 N N . GLN A 1 87 ? -12.805 1.351 -7.344 1.00 0.00 87 GLN A N 2
ATOM 2828 C CA . GLN A 1 87 ? -13.480 0.205 -6.746 1.00 0.00 87 GLN A CA 2
ATOM 2829 C C . GLN A 1 87 ? -14.973 0.231 -7.055 1.00 0.00 87 GLN A C 2
ATOM 2830 O O . GLN A 1 87 ? -15.560 1.297 -7.238 1.00 0.00 87 GLN A O 2
ATOM 2844 N N . GLN A 1 88 ? -15.580 -0.950 -7.113 1.00 0.00 88 GLN A N 2
ATOM 2845 C CA . GLN A 1 88 ? -17.005 -1.062 -7.401 1.00 0.00 88 GLN A CA 2
ATOM 2846 C C . GLN A 1 88 ? -17.839 -0.675 -6.185 1.00 0.00 88 GLN A C 2
ATOM 2847 O O . GLN A 1 88 ? -17.827 -1.365 -5.166 1.00 0.00 88 GLN A O 2
ATOM 2861 N N . SER A 1 89 ? -18.562 0.435 -6.299 1.00 0.00 89 SER A N 2
ATOM 2862 C CA . SER A 1 89 ? -19.399 0.917 -5.206 1.00 0.00 89 SER A CA 2
ATOM 2863 C C . SER A 1 89 ? -20.669 1.570 -5.742 1.00 0.00 89 SER A C 2
ATOM 2864 O O . SER A 1 89 ? -20.807 1.793 -6.945 1.00 0.00 89 SER A O 2
ATOM 2872 N N . GLY A 1 90 ? -21.597 1.875 -4.840 1.00 0.00 90 GLY A N 2
ATOM 2873 C CA . GLY A 1 90 ? -22.844 2.499 -5.240 1.00 0.00 90 GLY A CA 2
ATOM 2874 C C . GLY A 1 90 ? -23.199 3.694 -4.376 1.00 0.00 90 GLY A C 2
ATOM 2875 O O . GLY A 1 90 ? -24.119 3.628 -3.561 1.00 0.00 90 GLY A O 2
ATOM 2879 N N . SER A 1 91 ? -22.466 4.788 -4.553 1.00 0.00 91 SER A N 2
ATOM 2880 C CA . SER A 1 91 ? -22.704 6.001 -3.779 1.00 0.00 91 SER A CA 2
ATOM 2881 C C . SER A 1 91 ? -22.229 7.234 -4.542 1.00 0.00 91 SER A C 2
ATOM 2882 O O . SER A 1 91 ? -21.341 7.149 -5.389 1.00 0.00 91 SER A O 2
ATOM 2890 N N . GLU A 1 92 ? -22.830 8.380 -4.235 1.00 0.00 92 GLU A N 2
ATOM 2891 C CA . GLU A 1 92 ? -22.469 9.630 -4.892 1.00 0.00 92 GLU A CA 2
ATOM 2892 C C . GLU A 1 92 ? -21.032 10.023 -4.564 1.00 0.00 92 GLU A C 2
ATOM 2893 O O . GLU A 1 92 ? -20.782 10.782 -3.626 1.00 0.00 92 GLU A O 2
ATOM 2905 N N . LEU A 1 93 ? -20.090 9.501 -5.342 1.00 0.00 93 LEU A N 2
ATOM 2906 C CA . LEU A 1 93 ? -18.676 9.796 -5.135 1.00 0.00 93 LEU A CA 2
ATOM 2907 C C . LEU A 1 93 ? -18.318 11.167 -5.699 1.00 0.00 93 LEU A C 2
ATOM 2908 O O . LEU A 1 93 ? -19.145 11.826 -6.327 1.00 0.00 93 LEU A O 2
ATOM 2924 N N . SER A 1 94 ? -17.078 11.589 -5.471 1.00 0.00 94 SER A N 2
ATOM 2925 C CA . SER A 1 94 ? -16.610 12.882 -5.955 1.00 0.00 94 SER A CA 2
ATOM 2926 C C . SER A 1 94 ? -15.662 12.709 -7.138 1.00 0.00 94 SER A C 2
ATOM 2927 O O . SER A 1 94 ? -15.759 13.423 -8.135 1.00 0.00 94 SER A O 2
ATOM 2935 N N . GLY A 1 95 ? -14.745 11.754 -7.019 1.00 0.00 95 GLY A N 2
ATOM 2936 C CA . GLY A 1 95 ? -13.793 11.503 -8.085 1.00 0.00 95 GLY A CA 2
ATOM 2937 C C . GLY A 1 95 ? -12.481 12.234 -7.875 1.00 0.00 95 GLY A C 2
ATOM 2938 O O . GLY A 1 95 ? -12.304 12.967 -6.901 1.00 0.00 95 GLY A O 2
ATOM 2942 N N . PRO A 1 96 ? -11.533 12.036 -8.802 1.00 0.00 96 PRO A N 2
ATOM 2943 C CA . PRO A 1 96 ? -10.214 12.672 -8.735 1.00 0.00 96 PRO A CA 2
ATOM 2944 C C . PRO A 1 96 ? -10.283 14.175 -8.985 1.00 0.00 96 PRO A C 2
ATOM 2945 O O . PRO A 1 96 ? -11.361 14.731 -9.195 1.00 0.00 96 PRO A O 2
ATOM 2956 N N . SER A 1 97 ? -9.125 14.827 -8.962 1.00 0.00 97 SER A N 2
ATOM 2957 C CA . SER A 1 97 ? -9.054 16.267 -9.183 1.00 0.00 97 SER A CA 2
ATOM 2958 C C . SER A 1 97 ? -8.013 16.603 -10.246 1.00 0.00 97 SER A C 2
ATOM 2959 O O . SER A 1 97 ? -8.256 17.424 -11.131 1.00 0.00 97 SER A O 2
ATOM 2967 N N . SER A 1 98 ? -6.853 15.961 -10.153 1.00 0.00 98 SER A N 2
ATOM 2968 C CA . SER A 1 98 ? -5.772 16.194 -11.104 1.00 0.00 98 SER A CA 2
ATOM 2969 C C . SER A 1 98 ? -6.149 15.680 -12.490 1.00 0.00 98 SER A C 2
ATOM 2970 O O . SER A 1 98 ? -6.660 14.571 -12.636 1.00 0.00 98 SER A O 2
ATOM 2978 N N . GLY A 1 99 ? -5.892 16.497 -13.508 1.00 0.00 99 GLY A N 2
ATOM 2979 C CA . GLY A 1 99 ? -6.210 16.109 -14.869 1.00 0.00 99 GLY A CA 2
ATOM 2980 C C . GLY A 1 99 ? -5.256 15.062 -15.412 1.00 0.00 99 GLY A C 2
ATOM 2981 O O . GLY A 1 99 ? -4.086 15.350 -15.662 1.00 0.00 99 GLY A O 2
ATOM 2985 N N . GLY A 1 1 ? 26.523 6.802 -12.408 1.00 0.00 1 GLY A N 3
ATOM 2986 C CA . GLY A 1 1 ? 25.610 5.928 -11.695 1.00 0.00 1 GLY A CA 3
ATOM 2987 C C . GLY A 1 1 ? 25.639 4.506 -12.219 1.00 0.00 1 GLY A C 3
ATOM 2988 O O . GLY A 1 1 ? 26.206 4.240 -13.279 1.00 0.00 1 GLY A O 3
ATOM 2992 N N . SER A 1 2 ? 25.029 3.590 -11.474 1.00 0.00 2 SER A N 3
ATOM 2993 C CA . SER A 1 2 ? 24.992 2.186 -11.868 1.00 0.00 2 SER A CA 3
ATOM 2994 C C . SER A 1 2 ? 23.590 1.783 -12.313 1.00 0.00 2 SER A C 3
ATOM 2995 O O . SER A 1 2 ? 22.650 1.781 -11.518 1.00 0.00 2 SER A O 3
ATOM 3003 N N . SER A 1 3 ? 23.456 1.444 -13.591 1.00 0.00 3 SER A N 3
ATOM 3004 C CA . SER A 1 3 ? 22.169 1.042 -14.145 1.00 0.00 3 SER A CA 3
ATOM 3005 C C . SER A 1 3 ? 22.326 0.542 -15.578 1.00 0.00 3 SER A C 3
ATOM 3006 O O . SER A 1 3 ? 22.936 1.205 -16.416 1.00 0.00 3 SER A O 3
ATOM 3014 N N . GLY A 1 4 ? 21.770 -0.634 -15.852 1.00 0.00 4 GLY A N 3
ATOM 3015 C CA . GLY A 1 4 ? 21.859 -1.205 -17.183 1.00 0.00 4 GLY A CA 3
ATOM 3016 C C . GLY A 1 4 ? 22.438 -2.606 -17.176 1.00 0.00 4 GLY A C 3
ATOM 3017 O O . GLY A 1 4 ? 23.593 -2.810 -17.548 1.00 0.00 4 GLY A O 3
ATOM 3021 N N . SER A 1 5 ? 21.633 -3.575 -16.750 1.00 0.00 5 SER A N 3
ATOM 3022 C CA . SER A 1 5 ? 22.074 -4.964 -16.691 1.00 0.00 5 SER A CA 3
ATOM 3023 C C . SER A 1 5 ? 20.943 -5.910 -17.083 1.00 0.00 5 SER A C 3
ATOM 3024 O O . SER A 1 5 ? 19.774 -5.523 -17.102 1.00 0.00 5 SER A O 3
ATOM 3032 N N . SER A 1 6 ? 21.300 -7.151 -17.395 1.00 0.00 6 SER A N 3
ATOM 3033 C CA . SER A 1 6 ? 20.317 -8.153 -17.790 1.00 0.00 6 SER A CA 3
ATOM 3034 C C . SER A 1 6 ? 20.582 -9.481 -17.088 1.00 0.00 6 SER A C 3
ATOM 3035 O O . SER A 1 6 ? 21.727 -9.824 -16.796 1.00 0.00 6 SER A O 3
ATOM 3043 N N . GLY A 1 7 ? 19.513 -10.226 -16.821 1.00 0.00 7 GLY A N 3
ATOM 3044 C CA . GLY A 1 7 ? 19.650 -11.508 -16.155 1.00 0.00 7 GLY A CA 3
ATOM 3045 C C . GLY A 1 7 ? 19.131 -11.481 -14.732 1.00 0.00 7 GLY A C 3
ATOM 3046 O O . GLY A 1 7 ? 19.875 -11.741 -13.786 1.00 0.00 7 GLY A O 3
ATOM 3050 N N . PHE A 1 8 ? 17.850 -11.164 -14.577 1.00 0.00 8 PHE A N 3
ATOM 3051 C CA . PHE A 1 8 ? 17.232 -11.100 -13.258 1.00 0.00 8 PHE A CA 3
ATOM 3052 C C . PHE A 1 8 ? 15.907 -11.859 -13.240 1.00 0.00 8 PHE A C 3
ATOM 3053 O O . PHE A 1 8 ? 15.118 -11.771 -14.181 1.00 0.00 8 PHE A O 3
ATOM 3070 N N . ARG A 1 9 ? 15.673 -12.603 -12.165 1.00 0.00 9 ARG A N 3
ATOM 3071 C CA . ARG A 1 9 ? 14.446 -13.378 -12.025 1.00 0.00 9 ARG A CA 3
ATOM 3072 C C . ARG A 1 9 ? 13.966 -13.379 -10.576 1.00 0.00 9 ARG A C 3
ATOM 3073 O O . ARG A 1 9 ? 14.757 -13.210 -9.649 1.00 0.00 9 ARG A O 3
ATOM 3094 N N . VAL A 1 10 ? 12.663 -13.572 -10.390 1.00 0.00 10 VAL A N 3
ATOM 3095 C CA . VAL A 1 10 ? 12.078 -13.596 -9.055 1.00 0.00 10 VAL A CA 3
ATOM 3096 C C . VAL A 1 10 ? 11.119 -14.771 -8.897 1.00 0.00 10 VAL A C 3
ATOM 3097 O O . VAL A 1 10 ? 10.122 -14.871 -9.612 1.00 0.00 10 VAL A O 3
ATOM 3110 N N . GLU A 1 11 ? 11.428 -15.657 -7.956 1.00 0.00 11 GLU A N 3
ATOM 3111 C CA . GLU A 1 11 ? 10.593 -16.826 -7.704 1.00 0.00 11 GLU A CA 3
ATOM 3112 C C . GLU A 1 11 ? 9.482 -16.497 -6.711 1.00 0.00 11 GLU A C 3
ATOM 3113 O O . GLU A 1 11 ? 9.738 -15.965 -5.631 1.00 0.00 11 GLU A O 3
ATOM 3125 N N . ARG A 1 12 ? 8.248 -16.818 -7.086 1.00 0.00 12 ARG A N 3
ATOM 3126 C CA . ARG A 1 12 ? 7.097 -16.556 -6.230 1.00 0.00 12 ARG A CA 3
ATOM 3127 C C . ARG A 1 12 ? 6.770 -17.773 -5.371 1.00 0.00 12 ARG A C 3
ATOM 3128 O O . ARG A 1 12 ? 6.312 -18.798 -5.876 1.00 0.00 12 ARG A O 3
ATOM 3149 N N . SER A 1 13 ? 7.010 -17.653 -4.069 1.00 0.00 13 SER A N 3
ATOM 3150 C CA . SER A 1 13 ? 6.745 -18.745 -3.139 1.00 0.00 13 SER A CA 3
ATOM 3151 C C . SER A 1 13 ? 5.295 -19.207 -3.243 1.00 0.00 13 SER A C 3
ATOM 3152 O O . SER A 1 13 ? 5.024 -20.378 -3.509 1.00 0.00 13 SER A O 3
ATOM 3160 N N . GLN A 1 14 ? 4.368 -18.279 -3.030 1.00 0.00 14 GLN A N 3
ATOM 3161 C CA . GLN A 1 14 ? 2.945 -18.591 -3.099 1.00 0.00 14 GLN A CA 3
ATOM 3162 C C . GLN A 1 14 ? 2.120 -17.326 -3.310 1.00 0.00 14 GLN A C 3
ATOM 3163 O O . GLN A 1 14 ? 2.437 -16.255 -2.791 1.00 0.00 14 GLN A O 3
ATOM 3177 N N . PRO A 1 15 ? 1.036 -17.449 -4.090 1.00 0.00 15 PRO A N 3
ATOM 3178 C CA . PRO A 1 15 ? 0.143 -16.325 -4.387 1.00 0.00 15 PRO A CA 3
ATOM 3179 C C . PRO A 1 15 ? -0.663 -15.887 -3.168 1.00 0.00 15 PRO A C 3
ATOM 3180 O O . PRO A 1 15 ? -1.744 -16.411 -2.906 1.00 0.00 15 PRO A O 3
ATOM 3191 N N . ALA A 1 16 ? -0.128 -14.922 -2.427 1.00 0.00 16 ALA A N 3
ATOM 3192 C CA . ALA A 1 16 ? -0.799 -14.411 -1.238 1.00 0.00 16 ALA A CA 3
ATOM 3193 C C . ALA A 1 16 ? -1.464 -13.068 -1.517 1.00 0.00 16 ALA A C 3
ATOM 3194 O O . ALA A 1 16 ? -0.788 -12.052 -1.680 1.00 0.00 16 ALA A O 3
ATOM 3201 N N . SER A 1 17 ? -2.792 -13.070 -1.571 1.00 0.00 17 SER A N 3
ATOM 3202 C CA . SER A 1 17 ? -3.548 -11.851 -1.835 1.00 0.00 17 SER A CA 3
ATOM 3203 C C . SER A 1 17 ? -4.522 -11.559 -0.697 1.00 0.00 17 SER A C 3
ATOM 3204 O O . SER A 1 17 ? -5.610 -12.131 -0.635 1.00 0.00 17 SER A O 3
ATOM 3212 N N . GLN A 1 18 ? -4.121 -10.665 0.201 1.00 0.00 18 GLN A N 3
ATOM 3213 C CA . GLN A 1 18 ? -4.957 -10.297 1.338 1.00 0.00 18 GLN A CA 3
ATOM 3214 C C . GLN A 1 18 ? -5.660 -8.967 1.089 1.00 0.00 18 GLN A C 3
ATOM 3215 O O . GLN A 1 18 ? -5.070 -8.010 0.586 1.00 0.00 18 GLN A O 3
ATOM 3229 N N . PRO A 1 19 ? -6.951 -8.902 1.448 1.00 0.00 19 PRO A N 3
ATOM 3230 C CA . PRO A 1 19 ? -7.761 -7.693 1.272 1.00 0.00 19 PRO A CA 3
ATOM 3231 C C . PRO A 1 19 ? -7.341 -6.572 2.216 1.00 0.00 19 PRO A C 3
ATOM 3232 O O . PRO A 1 19 ? -6.986 -6.818 3.370 1.00 0.00 19 PRO A O 3
ATOM 3243 N N . LEU A 1 20 ? -7.385 -5.340 1.720 1.00 0.00 20 LEU A N 3
ATOM 3244 C CA . LEU A 1 20 ? -7.010 -4.180 2.520 1.00 0.00 20 LEU A CA 3
ATOM 3245 C C . LEU A 1 20 ? -7.762 -2.935 2.061 1.00 0.00 20 LEU A C 3
ATOM 3246 O O . LEU A 1 20 ? -7.634 -2.506 0.913 1.00 0.00 20 LEU A O 3
ATOM 3262 N N . THR A 1 21 ? -8.547 -2.356 2.965 1.00 0.00 21 THR A N 3
ATOM 3263 C CA . THR A 1 21 ? -9.319 -1.160 2.653 1.00 0.00 21 THR A CA 3
ATOM 3264 C C . THR A 1 21 ? -9.207 -0.127 3.768 1.00 0.00 21 THR A C 3
ATOM 3265 O O . THR A 1 21 ? -8.475 -0.324 4.739 1.00 0.00 21 THR A O 3
ATOM 3276 N N . TYR A 1 22 ? -9.937 0.973 3.625 1.00 0.00 22 TYR A N 3
ATOM 3277 C CA . TYR A 1 22 ? -9.918 2.038 4.620 1.00 0.00 22 TYR A CA 3
ATOM 3278 C C . TYR A 1 22 ? -10.708 1.637 5.862 1.00 0.00 22 TYR A C 3
ATOM 3279 O O . TYR A 1 22 ? -10.457 2.138 6.958 1.00 0.00 22 TYR A O 3
ATOM 3297 N N . GLU A 1 23 ? -11.663 0.730 5.681 1.00 0.00 23 GLU A N 3
ATOM 3298 C CA . GLU A 1 23 ? -12.490 0.261 6.787 1.00 0.00 23 GLU A CA 3
ATOM 3299 C C . GLU A 1 23 ? -11.719 -0.721 7.665 1.00 0.00 23 GLU A C 3
ATOM 3300 O O . GLU A 1 23 ? -12.173 -1.090 8.748 1.00 0.00 23 GLU A O 3
ATOM 3312 N N . SER A 1 24 ? -10.551 -1.140 7.189 1.00 0.00 24 SER A N 3
ATOM 3313 C CA . SER A 1 24 ? -9.719 -2.082 7.927 1.00 0.00 24 SER A CA 3
ATOM 3314 C C . SER A 1 24 ? -8.936 -1.371 9.027 1.00 0.00 24 SER A C 3
ATOM 3315 O O . SER A 1 24 ? -8.442 -0.261 8.834 1.00 0.00 24 SER A O 3
ATOM 3323 N N . GLY A 1 25 ? -8.829 -2.019 10.183 1.00 0.00 25 GLY A N 3
ATOM 3324 C CA . GLY A 1 25 ? -8.107 -1.434 11.297 1.00 0.00 25 GLY A CA 3
ATOM 3325 C C . GLY A 1 25 ? -6.684 -1.947 11.399 1.00 0.00 25 GLY A C 3
ATOM 3326 O O . GLY A 1 25 ? -6.119 -2.468 10.438 1.00 0.00 25 GLY A O 3
ATOM 3330 N N . PRO A 1 26 ? -6.081 -1.800 12.588 1.00 0.00 26 PRO A N 3
ATOM 3331 C CA . PRO A 1 26 ? -4.707 -2.245 12.840 1.00 0.00 26 PRO A CA 3
ATOM 3332 C C . PRO A 1 26 ? -4.584 -3.765 12.856 1.00 0.00 26 PRO A C 3
ATOM 3333 O O . PRO A 1 26 ? -3.520 -4.314 12.570 1.00 0.00 26 PRO A O 3
ATOM 3344 N N . ASP A 1 27 ? -5.679 -4.439 13.192 1.00 0.00 27 ASP A N 3
ATOM 3345 C CA . ASP A 1 27 ? -5.694 -5.896 13.244 1.00 0.00 27 ASP A CA 3
ATOM 3346 C C . ASP A 1 27 ? -5.600 -6.490 11.842 1.00 0.00 27 ASP A C 3
ATOM 3347 O O . ASP A 1 27 ? -5.022 -7.559 11.649 1.00 0.00 27 ASP A O 3
ATOM 3356 N N . GLU A 1 28 ? -6.173 -5.790 10.869 1.00 0.00 28 GLU A N 3
ATOM 3357 C CA . GLU A 1 28 ? -6.155 -6.251 9.485 1.00 0.00 28 GLU A CA 3
ATOM 3358 C C . GLU A 1 28 ? -4.905 -5.756 8.763 1.00 0.00 28 GLU A C 3
ATOM 3359 O O . GLU A 1 28 ? -4.322 -6.470 7.947 1.00 0.00 28 GLU A O 3
ATOM 3371 N N . VAL A 1 29 ? -4.499 -4.528 9.069 1.00 0.00 29 VAL A N 3
ATOM 3372 C CA . VAL A 1 29 ? -3.319 -3.936 8.451 1.00 0.00 29 VAL A CA 3
ATOM 3373 C C . VAL A 1 29 ? -2.091 -4.816 8.657 1.00 0.00 29 VAL A C 3
ATOM 3374 O O . VAL A 1 29 ? -1.240 -4.929 7.774 1.00 0.00 29 VAL A O 3
ATOM 3387 N N . ARG A 1 30 ? -2.006 -5.439 9.828 1.00 0.00 30 ARG A N 3
ATOM 3388 C CA . ARG A 1 30 ? -0.882 -6.309 10.151 1.00 0.00 30 ARG A CA 3
ATOM 3389 C C . ARG A 1 30 ? -0.958 -7.612 9.361 1.00 0.00 30 ARG A C 3
ATOM 3390 O O . ARG A 1 30 ? 0.059 -8.254 9.104 1.00 0.00 30 ARG A O 3
ATOM 3411 N N . ALA A 1 31 ? -2.172 -7.997 8.981 1.00 0.00 31 ALA A N 3
ATOM 3412 C CA . ALA A 1 31 ? -2.382 -9.222 8.220 1.00 0.00 31 ALA A CA 3
ATOM 3413 C C . ALA A 1 31 ? -2.023 -9.024 6.751 1.00 0.00 31 ALA A C 3
ATOM 3414 O O . ALA A 1 31 ? -1.392 -9.883 6.135 1.00 0.00 31 ALA A O 3
ATOM 3421 N N . TRP A 1 32 ? -2.429 -7.888 6.196 1.00 0.00 32 TRP A N 3
ATOM 3422 C CA . TRP A 1 32 ? -2.150 -7.578 4.798 1.00 0.00 32 TRP A CA 3
ATOM 3423 C C . TRP A 1 32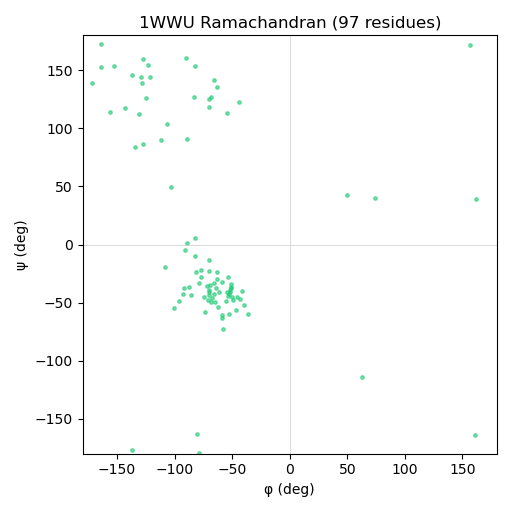 ? -0.650 -7.582 4.528 1.00 0.00 32 TRP A C 3
ATOM 3424 O O . TRP A 1 32 ? -0.195 -8.078 3.497 1.00 0.00 32 TRP A O 3
ATOM 3445 N N . LEU A 1 33 ? 0.116 -7.026 5.461 1.00 0.00 33 LEU A N 3
ATOM 3446 C CA . LEU A 1 33 ? 1.567 -6.965 5.323 1.00 0.00 33 LEU A CA 3
ATOM 3447 C C . LEU A 1 33 ? 2.168 -8.366 5.274 1.00 0.00 33 LEU A C 3
ATOM 3448 O O . LEU A 1 33 ? 2.803 -8.744 4.290 1.00 0.00 33 LEU A O 3
ATOM 3464 N N . GLU A 1 34 ? 1.961 -9.131 6.341 1.00 0.00 34 GLU A N 3
ATOM 3465 C CA . GLU A 1 34 ? 2.482 -10.491 6.417 1.00 0.00 34 GLU A CA 3
ATOM 3466 C C . GLU A 1 34 ? 2.180 -11.263 5.136 1.00 0.00 34 GLU A C 3
ATOM 3467 O O . GLU A 1 34 ? 2.970 -12.100 4.701 1.00 0.00 34 GLU A O 3
ATOM 3479 N N . ALA A 1 35 ? 1.029 -10.974 4.536 1.00 0.00 35 ALA A N 3
ATOM 3480 C CA . ALA A 1 35 ? 0.622 -11.639 3.304 1.00 0.00 35 ALA A CA 3
ATOM 3481 C C . ALA A 1 35 ? 1.652 -11.428 2.200 1.00 0.00 35 ALA A C 3
ATOM 3482 O O . ALA A 1 35 ? 1.898 -12.320 1.388 1.00 0.00 35 ALA A O 3
ATOM 3489 N N . LYS A 1 36 ? 2.252 -10.243 2.176 1.00 0.00 36 LYS A N 3
ATOM 3490 C CA . LYS A 1 36 ? 3.257 -9.914 1.172 1.00 0.00 36 LYS A CA 3
ATOM 3491 C C . LYS A 1 36 ? 4.624 -10.459 1.572 1.00 0.00 36 LYS A C 3
ATOM 3492 O O . LYS A 1 36 ? 5.505 -10.631 0.730 1.00 0.00 36 LYS A O 3
ATOM 3511 N N . ALA A 1 37 ? 4.794 -10.730 2.862 1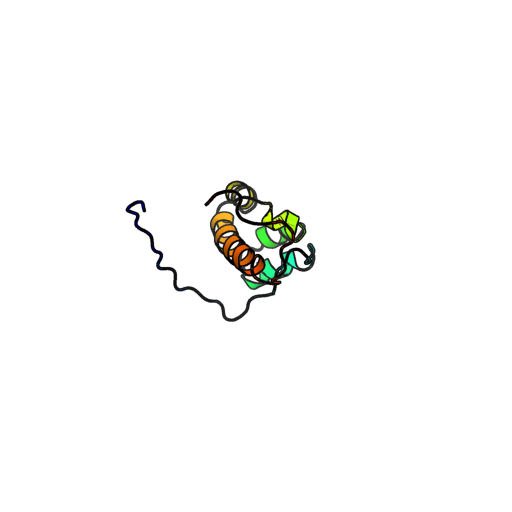.00 0.00 37 ALA A N 3
ATOM 3512 C CA . ALA A 1 37 ? 6.053 -11.259 3.372 1.00 0.00 37 ALA A CA 3
ATOM 3513 C C . ALA A 1 37 ? 7.181 -10.246 3.208 1.00 0.00 37 ALA A C 3
ATOM 3514 O O . ALA A 1 37 ? 8.252 -10.572 2.696 1.00 0.00 37 ALA A O 3
ATOM 3521 N N . PHE A 1 38 ? 6.933 -9.015 3.643 1.00 0.00 38 PHE A N 3
ATOM 3522 C CA . PHE A 1 38 ? 7.927 -7.953 3.542 1.00 0.00 38 PHE A CA 3
ATOM 3523 C C . PHE A 1 38 ? 9.053 -8.165 4.551 1.00 0.00 38 PHE A C 3
ATOM 3524 O O . PHE A 1 38 ? 10.197 -8.422 4.175 1.00 0.00 38 PHE A O 3
ATOM 3541 N N . SER A 1 39 ? 8.720 -8.055 5.833 1.00 0.00 39 SER A N 3
ATOM 3542 C CA . SER A 1 39 ? 9.703 -8.230 6.896 1.00 0.00 39 SER A CA 3
ATOM 3543 C C . SER A 1 39 ? 9.034 -8.185 8.266 1.00 0.00 39 SER A C 3
ATOM 3544 O O . SER A 1 39 ? 7.968 -7.597 8.446 1.00 0.00 39 SER A O 3
ATOM 3552 N N . PRO A 1 40 ? 9.676 -8.821 9.257 1.00 0.00 40 PRO A N 3
ATOM 3553 C CA . PRO A 1 40 ? 9.163 -8.869 10.630 1.00 0.00 40 PRO A CA 3
ATOM 3554 C C . PRO A 1 40 ? 9.234 -7.512 11.323 1.00 0.00 40 PRO A C 3
ATOM 3555 O O . PRO A 1 40 ? 8.739 -7.348 12.438 1.00 0.00 40 PRO A O 3
ATOM 3566 N N . ARG A 1 41 ? 9.853 -6.544 10.655 1.00 0.00 41 ARG A N 3
ATOM 3567 C CA . ARG A 1 41 ? 9.989 -5.202 11.208 1.00 0.00 41 ARG A CA 3
ATOM 3568 C C . ARG A 1 41 ? 8.888 -4.284 10.684 1.00 0.00 41 ARG A C 3
ATOM 3569 O O . ARG A 1 41 ? 8.216 -3.601 11.458 1.00 0.00 41 ARG A O 3
ATOM 3590 N N . ILE A 1 42 ? 8.710 -4.273 9.368 1.00 0.00 42 ILE A N 3
ATOM 3591 C CA . ILE A 1 42 ? 7.690 -3.440 8.742 1.00 0.00 42 ILE A CA 3
ATOM 3592 C C . ILE A 1 42 ? 6.296 -3.819 9.229 1.00 0.00 42 ILE A C 3
ATOM 3593 O O . ILE A 1 42 ? 5.423 -2.963 9.375 1.00 0.00 42 ILE A O 3
ATOM 3609 N N . VAL A 1 43 ? 6.093 -5.108 9.482 1.00 0.00 43 VAL A N 3
ATOM 3610 C CA . VAL A 1 43 ? 4.805 -5.601 9.956 1.00 0.00 43 VAL A CA 3
ATOM 3611 C C . VAL A 1 43 ? 4.538 -5.152 11.388 1.00 0.00 43 VAL A C 3
ATOM 3612 O O . VAL A 1 43 ? 3.451 -4.670 11.706 1.00 0.00 43 VAL A O 3
ATOM 3625 N N . GLU A 1 44 ? 5.539 -5.312 12.249 1.00 0.00 44 GLU A N 3
ATOM 3626 C CA . GLU A 1 44 ? 5.411 -4.922 13.649 1.00 0.00 44 GLU A CA 3
ATOM 3627 C C . GLU A 1 44 ? 5.441 -3.404 13.796 1.00 0.00 44 GLU A C 3
ATOM 3628 O O . GLU A 1 44 ? 5.004 -2.859 14.809 1.00 0.00 44 GLU A O 3
ATOM 3640 N N . ASN A 1 45 ? 5.960 -2.727 12.777 1.00 0.00 45 ASN A N 3
ATOM 3641 C CA . ASN A 1 45 ? 6.048 -1.271 12.793 1.00 0.00 45 ASN A CA 3
ATOM 3642 C C . ASN A 1 45 ? 4.852 -0.646 12.081 1.00 0.00 45 ASN A C 3
ATOM 3643 O O . ASN A 1 45 ? 4.432 0.465 12.408 1.00 0.00 45 ASN A O 3
ATOM 3654 N N . LEU A 1 46 ? 4.308 -1.366 11.107 1.00 0.00 46 LEU A N 3
ATOM 3655 C CA . LEU A 1 46 ? 3.159 -0.883 10.348 1.00 0.00 46 LEU A CA 3
ATOM 3656 C C . LEU A 1 46 ? 1.914 -1.705 10.664 1.00 0.00 46 LEU A C 3
ATOM 3657 O O . LEU A 1 46 ? 0.848 -1.480 10.092 1.00 0.00 46 LEU A O 3
ATOM 3673 N N . GLY A 1 47 ? 2.056 -2.658 11.580 1.00 0.00 47 GLY A N 3
ATOM 3674 C CA . GLY A 1 47 ? 0.934 -3.498 11.958 1.00 0.00 47 GLY A CA 3
ATOM 3675 C C . GLY A 1 47 ? 0.095 -2.883 13.060 1.00 0.00 47 GLY A C 3
ATOM 3676 O O . GLY A 1 47 ? -0.763 -3.549 13.641 1.00 0.00 47 GLY A O 3
ATOM 3680 N N . ILE A 1 48 ? 0.343 -1.610 13.350 1.00 0.00 48 ILE A N 3
ATOM 3681 C CA . ILE A 1 48 ? -0.396 -0.906 14.391 1.00 0.00 48 ILE A CA 3
ATOM 3682 C C . ILE A 1 48 ? -1.244 0.215 13.800 1.00 0.00 48 ILE A C 3
ATOM 3683 O O . ILE A 1 48 ? -2.201 0.678 14.422 1.00 0.00 48 ILE A O 3
ATOM 3699 N N . LEU A 1 49 ? -0.888 0.646 12.595 1.00 0.00 49 LEU A N 3
ATOM 3700 C CA . LEU A 1 49 ? -1.617 1.713 11.918 1.00 0.00 49 LEU A CA 3
ATOM 3701 C C . LEU A 1 49 ? -2.910 1.184 11.305 1.00 0.00 49 LEU A C 3
ATOM 3702 O O . LEU A 1 49 ? -2.947 0.079 10.763 1.00 0.00 49 LEU A O 3
ATOM 3718 N N . THR A 1 50 ? -3.970 1.982 11.392 1.00 0.00 50 THR A N 3
ATOM 3719 C CA . THR A 1 50 ? -5.265 1.595 10.846 1.00 0.00 50 THR A CA 3
ATOM 3720 C C . THR A 1 50 ? -5.241 1.598 9.321 1.00 0.00 50 THR A C 3
ATOM 3721 O O . THR A 1 50 ? -4.246 1.982 8.707 1.00 0.00 50 THR A O 3
ATOM 3732 N N . GLY A 1 51 ? -6.344 1.169 8.716 1.00 0.00 51 GLY A N 3
ATOM 3733 C CA . GLY A 1 51 ? -6.428 1.131 7.268 1.00 0.00 51 GLY A CA 3
ATOM 3734 C C . GLY A 1 51 ? -5.926 2.408 6.624 1.00 0.00 51 GLY A C 3
ATOM 3735 O O . GLY A 1 51 ? -4.981 2.401 5.835 1.00 0.00 51 GLY A O 3
ATOM 3739 N N . PRO A 1 52 ? -6.567 3.537 6.961 1.00 0.00 52 PRO A N 3
ATOM 3740 C CA . PRO A 1 52 ? -6.197 4.849 6.421 1.00 0.00 52 PRO A CA 3
ATOM 3741 C C . PRO A 1 52 ? -4.854 5.337 6.952 1.00 0.00 52 PRO A C 3
ATOM 3742 O O . PRO A 1 52 ? -4.055 5.908 6.211 1.00 0.00 52 PRO A O 3
ATOM 3753 N N . GLN A 1 53 ? -4.614 5.109 8.239 1.00 0.00 53 GLN A N 3
ATOM 3754 C CA . GLN A 1 53 ? -3.367 5.526 8.868 1.00 0.00 53 GLN A CA 3
ATOM 3755 C C . GLN A 1 53 ? -2.163 5.021 8.080 1.00 0.00 53 GLN A C 3
ATOM 3756 O O . GLN A 1 53 ? -1.137 5.697 7.993 1.00 0.00 53 GLN A O 3
ATOM 3770 N N . LEU A 1 54 ? -2.295 3.830 7.507 1.00 0.00 54 LEU A N 3
ATOM 3771 C CA . LEU A 1 54 ? -1.218 3.233 6.725 1.00 0.00 54 LEU A CA 3
ATOM 3772 C C . LEU A 1 54 ? -1.128 3.874 5.344 1.00 0.00 54 LEU A C 3
ATOM 3773 O O . LEU A 1 54 ? -0.081 4.391 4.955 1.00 0.00 54 LEU A O 3
ATOM 3789 N N . PHE A 1 55 ? -2.234 3.837 4.608 1.00 0.00 55 PHE A N 3
ATOM 3790 C CA . PHE A 1 55 ? -2.281 4.416 3.270 1.00 0.00 55 PHE A CA 3
ATOM 3791 C C . PHE A 1 55 ? -1.891 5.891 3.301 1.00 0.00 55 PHE A C 3
ATOM 3792 O O . PHE A 1 55 ? -1.488 6.459 2.286 1.00 0.00 55 PHE A O 3
ATOM 3809 N N . SER A 1 56 ? -2.016 6.505 4.473 1.00 0.00 56 SER A N 3
ATOM 3810 C CA . SER A 1 56 ? -1.682 7.915 4.636 1.00 0.00 56 SER A CA 3
ATOM 3811 C C . SER A 1 56 ? -0.172 8.124 4.588 1.00 0.00 56 SER A C 3
ATOM 3812 O O . SER A 1 56 ? 0.306 9.218 4.281 1.00 0.00 56 SER A O 3
ATOM 3820 N N . LEU A 1 57 ? 0.576 7.070 4.894 1.00 0.00 57 LEU A N 3
ATOM 3821 C CA . LEU A 1 57 ? 2.033 7.136 4.885 1.00 0.00 57 LEU A CA 3
ATOM 3822 C C . LEU A 1 57 ? 2.566 7.224 3.459 1.00 0.00 57 LEU A C 3
ATOM 3823 O O . LEU A 1 57 ? 2.058 6.562 2.555 1.00 0.00 57 LEU A O 3
ATOM 3839 N N . ASN A 1 58 ? 3.594 8.044 3.266 1.00 0.00 58 ASN A N 3
ATOM 3840 C CA . ASN A 1 58 ? 4.198 8.217 1.950 1.00 0.00 58 ASN A CA 3
ATOM 3841 C C . ASN A 1 58 ? 5.482 7.402 1.829 1.00 0.00 58 ASN A C 3
ATOM 3842 O O . ASN A 1 58 ? 5.912 6.754 2.784 1.00 0.00 58 ASN A O 3
ATOM 3853 N N . LYS A 1 59 ? 6.092 7.441 0.649 1.00 0.00 59 LYS A N 3
ATOM 3854 C CA . LYS A 1 59 ? 7.329 6.709 0.402 1.00 0.00 59 LYS A CA 3
ATOM 3855 C C . LYS A 1 59 ? 8.368 7.020 1.474 1.00 0.00 59 LYS A C 3
ATOM 3856 O O . LYS A 1 59 ? 8.732 6.154 2.269 1.00 0.00 59 LYS A O 3
ATOM 3875 N N . GLU A 1 60 ? 8.842 8.263 1.490 1.00 0.00 60 GLU A N 3
ATOM 3876 C CA . GLU A 1 60 ? 9.839 8.687 2.466 1.00 0.00 60 GLU A CA 3
ATOM 3877 C C . GLU A 1 60 ? 9.445 8.247 3.873 1.00 0.00 60 GLU A C 3
ATOM 3878 O O . GLU A 1 60 ? 10.300 7.897 4.686 1.00 0.00 60 GLU A O 3
ATOM 3890 N N . GLU A 1 61 ? 8.145 8.270 4.152 1.00 0.00 61 GLU A N 3
ATOM 3891 C CA . GLU A 1 61 ? 7.639 7.875 5.461 1.00 0.00 61 GLU A CA 3
ATOM 3892 C C . GLU A 1 61 ? 7.871 6.387 5.708 1.00 0.00 61 GLU A C 3
ATOM 3893 O O . GLU A 1 61 ? 8.608 6.005 6.618 1.00 0.00 61 GLU A O 3
ATOM 3905 N N . LEU A 1 62 ? 7.238 5.552 4.892 1.00 0.00 62 LEU A N 3
ATOM 3906 C CA . LEU A 1 62 ? 7.374 4.105 5.021 1.00 0.00 62 LEU A CA 3
ATOM 3907 C C . LEU A 1 62 ? 8.835 3.710 5.209 1.00 0.00 62 LEU A C 3
ATOM 3908 O O . LEU A 1 62 ? 9.173 2.952 6.118 1.00 0.00 62 LEU A O 3
ATOM 3924 N N . LYS A 1 63 ? 9.700 4.232 4.346 1.00 0.00 63 LYS A N 3
ATOM 3925 C CA . LYS A 1 63 ? 11.126 3.938 4.418 1.00 0.00 63 LYS A CA 3
ATOM 3926 C C . LYS A 1 63 ? 11.723 4.456 5.722 1.00 0.00 63 LYS A C 3
ATOM 3927 O O . LYS A 1 63 ? 12.746 3.957 6.190 1.00 0.00 63 LYS A O 3
ATOM 3946 N N . LYS A 1 64 ? 11.077 5.459 6.306 1.00 0.00 64 LYS A N 3
ATOM 3947 C CA . LYS A 1 64 ? 11.541 6.044 7.558 1.00 0.00 64 LYS A CA 3
ATOM 3948 C C . LYS A 1 64 ? 11.630 4.985 8.653 1.00 0.00 64 LYS A C 3
ATOM 3949 O O . LYS A 1 64 ? 12.539 5.012 9.483 1.00 0.00 64 LYS A O 3
ATOM 3968 N N . VAL A 1 65 ? 10.682 4.054 8.647 1.00 0.00 65 VAL A N 3
ATOM 3969 C CA . VAL A 1 65 ? 10.656 2.984 9.638 1.00 0.00 65 VAL A CA 3
ATOM 3970 C C . VAL A 1 65 ? 11.073 1.654 9.022 1.00 0.00 65 VAL A C 3
ATOM 3971 O O . VAL A 1 65 ? 11.998 0.998 9.504 1.00 0.00 65 VAL A O 3
ATOM 3984 N N . CYS A 1 66 ? 10.387 1.261 7.955 1.00 0.00 66 CYS A N 3
ATOM 3985 C CA . CYS A 1 66 ? 10.686 0.007 7.272 1.00 0.00 66 CYS A CA 3
ATOM 3986 C C . CYS A 1 66 ? 12.168 -0.081 6.923 1.00 0.00 66 CYS A C 3
ATOM 3987 O O . CYS A 1 66 ? 12.826 -1.079 7.213 1.00 0.00 66 CYS A O 3
ATOM 3995 N N . GLY A 1 67 ? 12.687 0.970 6.297 1.00 0.00 67 GLY A N 3
ATOM 3996 C CA . GLY A 1 67 ? 14.088 0.990 5.916 1.00 0.00 67 GLY A CA 3
ATOM 3997 C C . GLY A 1 67 ? 14.298 0.632 4.459 1.00 0.00 67 GLY A C 3
ATOM 3998 O O . GLY A 1 67 ? 14.011 1.432 3.569 1.00 0.00 67 GLY A O 3
ATOM 4002 N N . GLU A 1 68 ? 14.802 -0.574 4.214 1.00 0.00 68 GLU A N 3
ATOM 4003 C CA . GLU A 1 68 ? 15.052 -1.035 2.854 1.00 0.00 68 GLU A CA 3
ATOM 4004 C C . GLU A 1 68 ? 13.788 -1.629 2.239 1.00 0.00 68 GLU A C 3
ATOM 4005 O O . GLU A 1 68 ? 13.479 -1.386 1.073 1.00 0.00 68 GLU A O 3
ATOM 4017 N N . GLU A 1 69 ? 13.062 -2.410 3.033 1.00 0.00 69 GLU A N 3
ATOM 4018 C CA . GLU A 1 69 ? 11.832 -3.040 2.566 1.00 0.00 69 GLU A CA 3
ATOM 4019 C C . GLU A 1 69 ? 10.799 -1.990 2.169 1.00 0.00 69 GLU A C 3
ATOM 4020 O O . GLU A 1 69 ? 10.158 -2.098 1.125 1.00 0.00 69 GLU A O 3
ATOM 4032 N N . GLY A 1 70 ? 10.644 -0.972 3.011 1.00 0.00 70 GLY A N 3
ATOM 4033 C CA . GLY A 1 70 ? 9.688 0.083 2.732 1.00 0.00 70 GLY A CA 3
ATOM 4034 C C . GLY A 1 70 ? 9.619 0.427 1.257 1.00 0.00 70 GLY A C 3
ATOM 4035 O O . GLY A 1 70 ? 8.535 0.627 0.709 1.00 0.00 70 GLY A O 3
ATOM 4039 N N . VAL A 1 71 ? 10.779 0.498 0.613 1.00 0.00 71 VAL A N 3
ATOM 4040 C CA . VAL A 1 71 ? 10.846 0.821 -0.808 1.00 0.00 71 VAL A CA 3
ATOM 4041 C C . VAL A 1 71 ? 9.848 -0.008 -1.608 1.00 0.00 71 VAL A C 3
ATOM 4042 O O . VAL A 1 71 ? 9.146 0.514 -2.474 1.00 0.00 71 VAL A O 3
ATOM 4055 N N . ARG A 1 72 ? 9.790 -1.302 -1.311 1.00 0.00 72 ARG A N 3
ATOM 4056 C CA . ARG A 1 72 ? 8.878 -2.204 -2.003 1.00 0.00 72 ARG A CA 3
ATOM 4057 C C . ARG A 1 72 ? 7.445 -2.011 -1.513 1.00 0.00 72 ARG A C 3
ATOM 4058 O O . ARG A 1 72 ? 6.503 -2.004 -2.305 1.00 0.00 72 ARG A O 3
ATOM 4079 N N . VAL A 1 73 ? 7.290 -1.854 -0.202 1.00 0.00 73 VAL A N 3
ATOM 4080 C CA . VAL A 1 73 ? 5.973 -1.660 0.393 1.00 0.00 73 VAL A CA 3
ATOM 4081 C C . VAL A 1 73 ? 5.226 -0.518 -0.286 1.00 0.00 73 VAL A C 3
ATOM 4082 O O . VAL A 1 73 ? 4.031 -0.623 -0.564 1.00 0.00 73 VAL A O 3
ATOM 4095 N N . TYR A 1 74 ? 5.937 0.572 -0.552 1.00 0.00 74 TYR A N 3
ATOM 4096 C CA . TYR A 1 74 ? 5.341 1.735 -1.198 1.00 0.00 74 TYR A CA 3
ATOM 4097 C C . TYR A 1 74 ? 4.927 1.411 -2.630 1.00 0.00 74 TYR A C 3
ATOM 4098 O O . TYR A 1 74 ? 3.917 1.911 -3.125 1.00 0.00 74 TYR A O 3
ATOM 4116 N N . SER A 1 75 ? 5.717 0.570 -3.291 1.00 0.00 75 SER A N 3
ATOM 4117 C CA . SER A 1 75 ? 5.436 0.180 -4.668 1.00 0.00 75 SER A CA 3
ATOM 4118 C C . SER A 1 75 ? 4.226 -0.747 -4.734 1.00 0.00 75 SER A C 3
ATOM 4119 O O . SER A 1 75 ? 3.449 -0.703 -5.687 1.00 0.00 75 SER A O 3
ATOM 4127 N N . GLN A 1 76 ? 4.075 -1.586 -3.714 1.00 0.00 76 GLN A N 3
ATOM 4128 C CA . GLN A 1 76 ? 2.961 -2.525 -3.657 1.00 0.00 76 GLN A CA 3
ATOM 4129 C C . GLN A 1 76 ? 1.685 -1.827 -3.199 1.00 0.00 76 GLN A C 3
ATOM 4130 O O . GLN A 1 76 ? 0.632 -1.963 -3.824 1.00 0.00 76 GLN A O 3
ATOM 4144 N N . LEU A 1 77 ? 1.784 -1.082 -2.104 1.00 0.00 77 LEU A N 3
ATOM 4145 C CA . LEU A 1 77 ? 0.637 -0.362 -1.561 1.00 0.00 77 LEU A CA 3
ATOM 4146 C C . LEU A 1 77 ? -0.185 0.274 -2.678 1.00 0.00 77 LEU A C 3
ATOM 4147 O O . LEU A 1 77 ? -1.406 0.391 -2.576 1.00 0.00 77 LEU A O 3
ATOM 4163 N N . THR A 1 78 ? 0.494 0.682 -3.746 1.00 0.00 78 THR A N 3
ATOM 4164 C CA . THR A 1 78 ? -0.173 1.305 -4.883 1.00 0.00 78 THR A CA 3
ATOM 4165 C C . THR A 1 78 ? -1.151 0.340 -5.543 1.00 0.00 78 THR A C 3
ATOM 4166 O O . THR A 1 78 ? -2.316 0.673 -5.758 1.00 0.00 78 THR A O 3
ATOM 4177 N N . MET A 1 79 ? -0.670 -0.857 -5.861 1.00 0.00 79 MET A N 3
ATOM 4178 C CA . MET A 1 79 ? -1.504 -1.871 -6.496 1.00 0.00 79 MET A CA 3
ATOM 4179 C C . MET A 1 79 ? -2.864 -1.963 -5.811 1.00 0.00 79 MET A C 3
ATOM 4180 O O . MET A 1 79 ? -3.859 -2.330 -6.435 1.00 0.00 79 MET A O 3
ATOM 4194 N N . GLN A 1 80 ? -2.899 -1.627 -4.526 1.00 0.00 80 GLN A N 3
ATOM 4195 C CA . GLN A 1 80 ? -4.137 -1.673 -3.757 1.00 0.00 80 GLN A CA 3
ATOM 4196 C C . GLN A 1 80 ? -4.846 -0.323 -3.786 1.00 0.00 80 GLN A C 3
ATOM 4197 O O . GLN A 1 80 ? -5.985 -0.217 -4.242 1.00 0.00 80 GLN A O 3
ATOM 4211 N N . LYS A 1 81 ? -4.165 0.708 -3.297 1.00 0.00 81 LYS A N 3
ATOM 4212 C CA . LYS A 1 81 ? -4.728 2.053 -3.267 1.00 0.00 81 LYS A CA 3
ATOM 4213 C C . LYS A 1 81 ? -5.387 2.396 -4.599 1.00 0.00 81 LYS A C 3
ATOM 4214 O O . LYS A 1 81 ? -6.510 2.900 -4.635 1.00 0.00 81 LYS A O 3
ATOM 4233 N N . ALA A 1 82 ? -4.684 2.119 -5.691 1.00 0.00 82 ALA A N 3
ATOM 4234 C CA . ALA A 1 82 ? -5.203 2.395 -7.025 1.00 0.00 82 ALA A CA 3
ATOM 4235 C C . ALA A 1 82 ? -6.474 1.598 -7.296 1.00 0.00 82 ALA A C 3
ATOM 4236 O O . ALA A 1 82 ? -7.398 2.085 -7.947 1.00 0.00 82 ALA A O 3
ATOM 4243 N N . PHE A 1 83 ? -6.514 0.369 -6.792 1.00 0.00 83 PHE A N 3
ATOM 4244 C CA . PHE A 1 83 ? -7.672 -0.498 -6.981 1.00 0.00 83 PHE A CA 3
ATOM 4245 C C . PHE A 1 83 ? -8.866 0.007 -6.176 1.00 0.00 83 PHE A C 3
ATOM 4246 O O . PHE A 1 83 ? -9.996 0.027 -6.667 1.00 0.00 83 PHE A O 3
ATOM 4263 N N . LEU A 1 84 ? -8.608 0.414 -4.938 1.00 0.00 84 LEU A N 3
ATOM 4264 C CA . LEU A 1 84 ? -9.661 0.918 -4.064 1.00 0.00 84 LEU A CA 3
ATOM 4265 C C . LEU A 1 84 ? -10.252 2.213 -4.614 1.00 0.00 84 LEU A C 3
ATOM 4266 O O . LEU A 1 84 ? -11.453 2.453 -4.503 1.00 0.00 84 LEU A O 3
ATOM 4282 N N . GLU A 1 85 ? -9.399 3.041 -5.208 1.00 0.00 85 GLU A N 3
ATOM 4283 C CA . GLU A 1 85 ? -9.838 4.310 -5.777 1.00 0.00 85 GLU A CA 3
ATOM 4284 C C . GLU A 1 85 ? -11.108 4.125 -6.603 1.00 0.00 85 GLU A C 3
ATOM 4285 O O . GLU A 1 85 ? -12.058 4.899 -6.483 1.00 0.00 85 GLU A O 3
ATOM 4297 N N . LYS A 1 86 ? -11.116 3.096 -7.443 1.00 0.00 86 LYS A N 3
ATOM 4298 C CA . LYS A 1 86 ? -12.267 2.807 -8.289 1.00 0.00 86 LYS A CA 3
ATOM 4299 C C . LYS A 1 86 ? -13.311 1.995 -7.529 1.00 0.00 86 LYS A C 3
ATOM 4300 O O . LYS A 1 86 ? -14.476 1.943 -7.923 1.00 0.00 86 LYS A O 3
ATOM 4319 N N . GLN A 1 87 ? -12.886 1.366 -6.439 1.00 0.00 87 GLN A N 3
ATOM 4320 C CA . GLN A 1 87 ? -13.786 0.558 -5.624 1.00 0.00 87 GLN A CA 3
ATOM 4321 C C . GLN A 1 87 ? -14.853 1.427 -4.967 1.00 0.00 87 GLN A C 3
ATOM 4322 O O . GLN A 1 87 ? -16.048 1.158 -5.091 1.00 0.00 87 GLN A O 3
ATOM 4336 N N . GLN A 1 88 ? -14.414 2.468 -4.268 1.00 0.00 88 GLN A N 3
ATOM 4337 C CA . GLN A 1 88 ? -15.332 3.376 -3.590 1.00 0.00 88 GLN A CA 3
ATOM 4338 C C . GLN A 1 88 ? -15.461 4.690 -4.353 1.00 0.00 88 GLN A C 3
ATOM 4339 O O . GLN A 1 88 ? -14.463 5.273 -4.777 1.00 0.00 88 GLN A O 3
ATOM 4353 N N . SER A 1 89 ? -16.696 5.150 -4.525 1.00 0.00 89 SER A N 3
ATOM 4354 C CA . SER A 1 89 ? -16.956 6.394 -5.241 1.00 0.00 89 SER A CA 3
ATOM 4355 C C . SER A 1 89 ? -17.546 7.445 -4.307 1.00 0.00 89 SER A C 3
ATOM 4356 O O . SER A 1 89 ? -18.761 7.526 -4.133 1.00 0.00 89 SER A O 3
ATOM 4364 N N . GLY A 1 90 ? -16.674 8.251 -3.707 1.00 0.00 90 GLY A N 3
ATOM 4365 C CA . GLY A 1 90 ? -17.126 9.287 -2.797 1.00 0.00 90 GLY A CA 3
ATOM 4366 C C . GLY A 1 90 ? -17.140 10.659 -3.442 1.00 0.00 90 GLY A C 3
ATOM 4367 O O . GLY A 1 90 ? -18.144 11.369 -3.384 1.00 0.00 90 GLY A O 3
ATOM 4371 N N . SER A 1 91 ? -16.023 11.034 -4.056 1.00 0.00 91 SER A N 3
ATOM 4372 C CA . SER A 1 91 ? -15.908 12.332 -4.710 1.00 0.00 91 SER A CA 3
ATOM 4373 C C . SER A 1 91 ? -14.851 12.296 -5.809 1.00 0.00 91 SER A C 3
ATOM 4374 O O . SER A 1 91 ? -13.814 11.648 -5.666 1.00 0.00 91 SER A O 3
ATOM 4382 N N . GLU A 1 92 ? -15.121 12.997 -6.906 1.00 0.00 92 GLU A N 3
ATOM 4383 C CA . GLU A 1 92 ? -14.194 13.044 -8.030 1.00 0.00 92 GLU A CA 3
ATOM 4384 C C . GLU A 1 92 ? -13.301 14.279 -7.947 1.00 0.00 92 GLU A C 3
ATOM 4385 O O . GLU A 1 92 ? -13.654 15.349 -8.445 1.00 0.00 92 GLU A O 3
ATOM 4397 N N . LEU A 1 93 ? -12.144 14.124 -7.313 1.00 0.00 93 LEU A N 3
ATOM 4398 C CA . LEU A 1 93 ? -11.200 15.226 -7.164 1.00 0.00 93 LEU A CA 3
ATOM 4399 C C . LEU A 1 93 ? -9.928 14.966 -7.965 1.00 0.00 93 LEU A C 3
ATOM 4400 O O . LEU A 1 93 ? -9.264 13.946 -7.781 1.00 0.00 93 LEU A O 3
ATOM 4416 N N . SER A 1 94 ? -9.594 15.897 -8.854 1.00 0.00 94 SER A N 3
ATOM 4417 C CA . SER A 1 94 ? -8.403 15.768 -9.685 1.00 0.00 94 SER A CA 3
ATOM 4418 C C . SER A 1 94 ? -8.149 14.307 -10.047 1.00 0.00 94 SER A C 3
ATOM 4419 O O . SER A 1 94 ? -7.027 13.814 -9.931 1.00 0.00 94 SER A O 3
ATOM 4427 N N . GLY A 1 95 ? -9.199 13.621 -10.485 1.00 0.00 95 GLY A N 3
ATOM 4428 C CA . GLY A 1 95 ? -9.070 12.224 -10.857 1.00 0.00 95 GLY A CA 3
ATOM 4429 C C . GLY A 1 95 ? -8.581 12.046 -12.280 1.00 0.00 95 GLY A C 3
ATOM 4430 O O . GLY A 1 95 ? -7.380 12.060 -12.553 1.00 0.00 95 GLY A O 3
ATOM 4434 N N . PRO A 1 96 ? -9.525 11.872 -13.217 1.00 0.00 96 PRO A N 3
ATOM 4435 C CA . PRO A 1 96 ? -9.207 11.686 -14.636 1.00 0.00 96 PRO A CA 3
ATOM 4436 C C . PRO A 1 96 ? -8.663 12.957 -15.280 1.00 0.00 96 PRO A C 3
ATOM 4437 O O . PRO A 1 96 ? -7.818 12.898 -16.174 1.00 0.00 96 PRO A O 3
ATOM 4448 N N . SER A 1 97 ? -9.152 14.104 -14.820 1.00 0.00 97 SER A N 3
ATOM 4449 C CA . SER A 1 97 ? -8.717 15.389 -15.354 1.00 0.00 97 SER A CA 3
ATOM 4450 C C . SER A 1 97 ? -8.768 16.470 -14.278 1.00 0.00 97 SER A C 3
ATOM 4451 O O . SER A 1 97 ? -9.731 16.558 -13.516 1.00 0.00 97 SER A O 3
ATOM 4459 N N . SER A 1 98 ? -7.723 17.290 -14.222 1.00 0.00 98 SER A N 3
ATOM 4460 C CA . SER A 1 98 ? -7.645 18.362 -13.237 1.00 0.00 98 SER A CA 3
ATOM 4461 C C . SER A 1 98 ? -7.522 19.720 -13.922 1.00 0.00 98 SER A C 3
ATOM 4462 O O . SER A 1 98 ? -8.257 20.656 -13.607 1.00 0.00 98 SER A O 3
ATOM 4470 N N . GLY A 1 99 ? -6.587 19.820 -14.862 1.00 0.00 99 GLY A N 3
ATOM 4471 C CA . GLY A 1 99 ? -6.383 21.066 -15.577 1.00 0.00 99 GLY A CA 3
ATOM 4472 C C . GLY A 1 99 ? -6.423 20.884 -17.081 1.00 0.00 99 GLY A C 3
ATOM 4473 O O . GLY A 1 99 ? -5.612 21.461 -17.805 1.00 0.00 99 GLY A O 3
ATOM 4477 N N . GLY A 1 1 ? 10.843 -19.264 -40.313 1.00 0.00 1 GLY A N 4
ATOM 4478 C CA . GLY A 1 1 ? 9.693 -19.578 -41.141 1.00 0.00 1 GLY A CA 4
ATOM 4479 C C . GLY A 1 1 ? 8.381 -19.241 -40.462 1.00 0.00 1 GLY A C 4
ATOM 4480 O O . GLY A 1 1 ? 7.898 -18.113 -40.554 1.00 0.00 1 GLY A O 4
ATOM 4484 N N . SER A 1 2 ? 7.800 -20.223 -39.780 1.00 0.00 2 SER A N 4
ATOM 4485 C CA . SER A 1 2 ? 6.532 -20.027 -39.087 1.00 0.00 2 SER A CA 4
ATOM 4486 C C . SER A 1 2 ? 6.738 -19.988 -37.576 1.00 0.00 2 SER A C 4
ATOM 4487 O O . SER A 1 2 ? 6.321 -19.044 -36.906 1.00 0.00 2 SER A O 4
ATOM 4495 N N . SER A 1 3 ? 7.386 -21.021 -37.047 1.00 0.00 3 SER A N 4
ATOM 4496 C CA . SER A 1 3 ? 7.645 -21.108 -35.615 1.00 0.00 3 SER A CA 4
ATOM 4497 C C . SER A 1 3 ? 6.390 -20.772 -34.814 1.00 0.00 3 SER A C 4
ATOM 4498 O O . SER A 1 3 ? 6.453 -20.071 -33.805 1.00 0.00 3 SER A O 4
ATOM 4506 N N . GLY A 1 4 ? 5.250 -21.279 -35.273 1.00 0.00 4 GLY A N 4
ATOM 4507 C CA . GLY A 1 4 ? 3.996 -21.022 -34.589 1.00 0.00 4 GLY A CA 4
ATOM 4508 C C . GLY A 1 4 ? 3.565 -22.183 -33.713 1.00 0.00 4 GLY A C 4
ATOM 4509 O O . GLY A 1 4 ? 3.231 -23.256 -34.214 1.00 0.00 4 GLY A O 4
ATOM 4513 N N . SER A 1 5 ? 3.574 -21.968 -32.402 1.00 0.00 5 SER A N 4
ATOM 4514 C CA . SER A 1 5 ? 3.187 -23.006 -31.454 1.00 0.00 5 SER A CA 4
ATOM 4515 C C . SER A 1 5 ? 2.082 -22.510 -30.526 1.00 0.00 5 SER A C 4
ATOM 4516 O O . SER A 1 5 ? 1.705 -21.339 -30.563 1.00 0.00 5 SER A O 4
ATOM 4524 N N . SER A 1 6 ? 1.567 -23.411 -29.695 1.00 0.00 6 SER A N 4
ATOM 4525 C CA . SER A 1 6 ? 0.502 -23.067 -28.760 1.00 0.00 6 SER A CA 4
ATOM 4526 C C . SER A 1 6 ? 0.283 -24.190 -27.750 1.00 0.00 6 SER A C 4
ATOM 4527 O O . SER A 1 6 ? 0.705 -25.325 -27.966 1.00 0.00 6 SER A O 4
ATOM 4535 N N . GLY A 1 7 ? -0.381 -23.863 -26.646 1.00 0.00 7 GLY A N 4
ATOM 4536 C CA . GLY A 1 7 ? -0.646 -24.853 -25.619 1.00 0.00 7 GLY A CA 4
ATOM 4537 C C . GLY A 1 7 ? -1.559 -24.328 -24.529 1.00 0.00 7 GLY A C 4
ATOM 4538 O O . GLY A 1 7 ? -1.780 -23.121 -24.421 1.00 0.00 7 GLY A O 4
ATOM 4542 N N . PHE A 1 8 ? -2.094 -25.236 -23.719 1.00 0.00 8 PHE A N 4
ATOM 4543 C CA . PHE A 1 8 ? -2.991 -24.858 -22.633 1.00 0.00 8 PHE A CA 4
ATOM 4544 C C . PHE A 1 8 ? -2.204 -24.343 -21.432 1.00 0.00 8 PHE A C 4
ATOM 4545 O O . PHE A 1 8 ? -1.685 -25.124 -20.635 1.00 0.00 8 PHE A O 4
ATOM 4562 N N . ARG A 1 9 ? -2.120 -23.022 -21.310 1.00 0.00 9 ARG A N 4
ATOM 4563 C CA . ARG A 1 9 ? -1.396 -22.401 -20.207 1.00 0.00 9 ARG A CA 4
ATOM 4564 C C . ARG A 1 9 ? -2.317 -21.500 -19.390 1.00 0.00 9 ARG A C 4
ATOM 4565 O O . ARG A 1 9 ? -2.509 -20.329 -19.720 1.00 0.00 9 ARG A O 4
ATOM 4586 N N . VAL A 1 10 ? -2.884 -22.053 -18.323 1.00 0.00 10 VAL A N 4
ATOM 4587 C CA . VAL A 1 10 ? -3.784 -21.300 -17.459 1.00 0.00 10 VAL A CA 4
ATOM 4588 C C . VAL A 1 10 ? -3.077 -20.099 -16.842 1.00 0.00 10 VAL A C 4
ATOM 4589 O O . VAL A 1 10 ? -1.978 -20.223 -16.303 1.00 0.00 10 VAL A O 4
ATOM 4602 N N . GLU A 1 11 ? -3.715 -18.936 -16.925 1.00 0.00 11 GLU A N 4
ATOM 4603 C CA . GLU A 1 11 ? -3.146 -17.711 -16.375 1.00 0.00 11 GLU A CA 4
ATOM 4604 C C . GLU A 1 11 ? -4.173 -16.966 -15.528 1.00 0.00 11 GLU A C 4
ATOM 4605 O O . GLU A 1 11 ? -5.090 -16.336 -16.056 1.00 0.00 11 GLU A O 4
ATOM 4617 N N . ARG A 1 12 ? -4.014 -17.043 -14.211 1.00 0.00 12 ARG A N 4
ATOM 4618 C CA . ARG A 1 12 ? -4.928 -16.378 -13.290 1.00 0.00 12 ARG A CA 4
ATOM 4619 C C . ARG A 1 12 ? -4.478 -14.946 -13.017 1.00 0.00 12 ARG A C 4
ATOM 4620 O O . ARG A 1 12 ? -3.310 -14.605 -13.204 1.00 0.00 12 ARG A O 4
ATOM 4641 N N . SER A 1 13 ? -5.414 -14.111 -12.576 1.00 0.00 13 SER A N 4
ATOM 4642 C CA . SER A 1 13 ? -5.115 -12.714 -12.282 1.00 0.00 13 SER A CA 4
ATOM 4643 C C . SER A 1 13 ? -5.775 -12.281 -10.976 1.00 0.00 13 SER A C 4
ATOM 4644 O O . SER A 1 13 ? -6.969 -12.494 -10.772 1.00 0.00 13 SER A O 4
ATOM 4652 N N . GLN A 1 14 ? -4.986 -11.672 -10.096 1.00 0.00 14 GLN A N 4
ATOM 4653 C CA . GLN A 1 14 ? -5.493 -11.209 -8.809 1.00 0.00 14 GLN A CA 4
ATOM 4654 C C . GLN A 1 14 ? -4.797 -9.921 -8.382 1.00 0.00 14 GLN A C 4
ATOM 4655 O O . GLN A 1 14 ? -3.606 -9.721 -8.623 1.00 0.00 14 GLN A O 4
ATOM 4669 N N . PRO A 1 15 ? -5.555 -9.026 -7.732 1.00 0.00 15 PRO A N 4
ATOM 4670 C CA . PRO A 1 15 ? -5.032 -7.742 -7.257 1.00 0.00 15 PRO A CA 4
ATOM 4671 C C . PRO A 1 15 ? -4.059 -7.907 -6.095 1.00 0.00 15 PRO A C 4
ATOM 4672 O O . PRO A 1 15 ? -2.981 -7.313 -6.087 1.00 0.00 15 PRO A O 4
ATOM 4683 N N . ALA A 1 16 ? -4.446 -8.717 -5.115 1.00 0.00 16 ALA A N 4
ATOM 4684 C CA . ALA A 1 16 ? -3.606 -8.962 -3.949 1.00 0.00 16 ALA A CA 4
ATOM 4685 C C . ALA A 1 16 ? -4.093 -10.176 -3.166 1.00 0.00 16 ALA A C 4
ATOM 4686 O O . ALA A 1 16 ? -5.277 -10.511 -3.197 1.00 0.00 16 ALA A O 4
ATOM 4693 N N . SER A 1 17 ? -3.173 -10.832 -2.466 1.00 0.00 17 SER A N 4
ATOM 4694 C CA . SER A 1 17 ? -3.509 -12.012 -1.678 1.00 0.00 17 SER A CA 4
ATOM 4695 C C . SER A 1 17 ? -4.473 -11.656 -0.550 1.00 0.00 17 SER A C 4
ATOM 4696 O O . SER A 1 17 ? -5.537 -12.259 -0.416 1.00 0.00 17 SER A O 4
ATOM 4704 N N . GLN A 1 18 ? -4.090 -10.672 0.258 1.00 0.00 18 GLN A N 4
ATOM 4705 C CA . GLN A 1 18 ? -4.919 -10.236 1.375 1.00 0.00 18 GLN A CA 4
ATOM 4706 C C . GLN A 1 18 ? -5.568 -8.888 1.077 1.00 0.00 18 GLN A C 4
ATOM 4707 O O . GLN A 1 18 ? -4.918 -7.944 0.628 1.00 0.00 18 GLN A O 4
ATOM 4721 N N . PRO A 1 19 ? -6.882 -8.794 1.333 1.00 0.00 19 PRO A N 4
ATOM 4722 C CA . PRO A 1 19 ? -7.647 -7.566 1.100 1.00 0.00 19 PRO A CA 4
ATOM 4723 C C . PRO A 1 19 ? -7.278 -6.458 2.080 1.00 0.00 19 PRO A C 4
ATOM 4724 O O . PRO A 1 19 ? -6.933 -6.723 3.232 1.00 0.00 19 PRO A O 4
ATOM 4735 N N . LEU A 1 20 ? -7.352 -5.215 1.615 1.00 0.00 20 LEU A N 4
ATOM 4736 C CA . LEU A 1 20 ? -7.025 -4.065 2.452 1.00 0.00 20 LEU A CA 4
ATOM 4737 C C . LEU A 1 20 ? -7.811 -2.833 2.014 1.00 0.00 20 LEU A C 4
ATOM 4738 O O . LEU A 1 20 ? -7.686 -2.374 0.879 1.00 0.00 20 LEU A O 4
ATOM 4754 N N . THR A 1 21 ? -8.621 -2.300 2.924 1.00 0.00 21 THR A N 4
ATOM 4755 C CA . THR A 1 21 ? -9.426 -1.121 2.634 1.00 0.00 21 THR A CA 4
ATOM 4756 C C . THR A 1 21 ? -9.291 -0.077 3.736 1.00 0.00 21 THR A C 4
ATOM 4757 O O . THR A 1 21 ? -8.553 -0.272 4.702 1.00 0.00 21 THR A O 4
ATOM 4768 N N . TYR A 1 22 ? -10.008 1.031 3.587 1.00 0.00 22 TYR A N 4
ATOM 4769 C CA . TYR A 1 22 ? -9.967 2.107 4.570 1.00 0.00 22 TYR A CA 4
ATOM 4770 C C . TYR A 1 22 ? -10.739 1.725 5.829 1.00 0.00 22 TYR A C 4
ATOM 4771 O O . TYR A 1 22 ? -10.390 2.139 6.934 1.00 0.00 22 TYR A O 4
ATOM 4789 N N . GLU A 1 23 ? -11.791 0.931 5.652 1.00 0.00 23 GLU A N 4
ATOM 4790 C CA . GLU A 1 23 ? -12.613 0.493 6.773 1.00 0.00 23 GLU A CA 4
ATOM 4791 C C . GLU A 1 23 ? -11.848 -0.486 7.659 1.00 0.00 23 GLU A C 4
ATOM 4792 O O . GLU A 1 23 ? -12.317 -0.864 8.733 1.00 0.00 23 GLU A O 4
ATOM 4804 N N . SER A 1 24 ? -10.669 -0.892 7.201 1.00 0.00 24 SER A N 4
ATOM 4805 C CA . SER A 1 24 ? -9.840 -1.830 7.949 1.00 0.00 24 SER A CA 4
ATOM 4806 C C . SER A 1 24 ? -9.334 -1.196 9.242 1.00 0.00 24 SER A C 4
ATOM 4807 O O . SER A 1 24 ? -9.706 -0.075 9.584 1.00 0.00 24 SER A O 4
ATOM 4815 N N . GLY A 1 25 ? -8.483 -1.926 9.958 1.00 0.00 25 GLY A N 4
ATOM 4816 C CA . GLY A 1 25 ? -7.940 -1.420 11.205 1.00 0.00 25 GLY A CA 4
ATOM 4817 C C . GLY A 1 25 ? -6.534 -1.920 11.471 1.00 0.00 25 GLY A C 4
ATOM 4818 O O . GLY A 1 25 ? -5.868 -2.461 10.588 1.00 0.00 25 GLY A O 4
ATOM 4822 N N . PRO A 1 26 ? -6.062 -1.739 12.713 1.00 0.00 26 PRO A N 4
ATOM 4823 C CA . PRO A 1 26 ? -4.721 -2.169 13.120 1.00 0.00 26 PRO A CA 4
ATOM 4824 C C . PRO A 1 26 ? -4.593 -3.686 13.187 1.00 0.00 26 PRO A C 4
ATOM 4825 O O . PRO A 1 26 ? -3.487 -4.225 13.218 1.00 0.00 26 PRO A O 4
ATOM 4836 N N . ASP A 1 27 ? -5.732 -4.371 13.210 1.00 0.00 27 ASP A N 4
ATOM 4837 C CA . ASP A 1 27 ? -5.747 -5.828 13.272 1.00 0.00 27 ASP A CA 4
ATOM 4838 C C . ASP A 1 27 ? -5.659 -6.432 11.874 1.00 0.00 27 ASP A C 4
ATOM 4839 O O . ASP A 1 27 ? -5.124 -7.525 11.693 1.00 0.00 27 ASP A O 4
ATOM 4848 N N . GLU A 1 28 ? -6.189 -5.713 10.889 1.00 0.00 28 GLU A N 4
ATOM 4849 C CA . GLU A 1 28 ? -6.171 -6.180 9.508 1.00 0.00 28 GLU A CA 4
ATOM 4850 C C . GLU A 1 28 ? -4.939 -5.659 8.773 1.00 0.00 28 GLU A C 4
ATOM 4851 O O . GLU A 1 28 ? -4.286 -6.394 8.032 1.00 0.00 28 GLU A O 4
ATOM 4863 N N . VAL A 1 29 ? -4.627 -4.384 8.984 1.00 0.00 29 VAL A N 4
ATOM 4864 C CA . VAL A 1 29 ? -3.474 -3.763 8.343 1.00 0.00 29 VAL A CA 4
ATOM 4865 C C . VAL A 1 29 ? -2.221 -4.613 8.524 1.00 0.00 29 VAL A C 4
ATOM 4866 O O . VAL A 1 29 ? -1.387 -4.708 7.623 1.00 0.00 29 VAL A O 4
ATOM 4879 N N . ARG A 1 30 ? -2.095 -5.229 9.695 1.00 0.00 30 ARG A N 4
ATOM 4880 C CA . ARG A 1 30 ? -0.943 -6.071 9.995 1.00 0.00 30 ARG A CA 4
ATOM 4881 C C . ARG A 1 30 ? -0.977 -7.354 9.169 1.00 0.00 30 ARG A C 4
ATOM 4882 O O . ARG A 1 30 ? 0.065 -7.884 8.786 1.00 0.00 30 ARG A O 4
ATOM 4903 N N . ALA A 1 31 ? -2.181 -7.846 8.900 1.00 0.00 31 ALA A N 4
ATOM 4904 C CA . ALA A 1 31 ? -2.351 -9.065 8.119 1.00 0.00 31 ALA A CA 4
ATOM 4905 C C . ALA A 1 31 ? -1.939 -8.849 6.667 1.00 0.00 31 ALA A C 4
ATOM 4906 O O . ALA A 1 31 ? -1.220 -9.664 6.089 1.00 0.00 31 ALA A O 4
ATOM 4913 N N . TRP A 1 32 ? -2.398 -7.747 6.084 1.00 0.00 32 TRP A N 4
ATOM 4914 C CA . TRP A 1 32 ? -2.077 -7.425 4.699 1.00 0.00 32 TRP A CA 4
ATOM 4915 C C . TRP A 1 32 ? -0.580 -7.561 4.441 1.00 0.00 32 TRP A C 4
ATOM 4916 O O . TRP A 1 32 ? -0.162 -8.150 3.444 1.00 0.00 32 TRP A O 4
ATOM 4937 N N . LEU A 1 33 ? 0.224 -7.013 5.346 1.00 0.00 33 LEU A N 4
ATOM 4938 C CA . LEU A 1 33 ? 1.675 -7.073 5.217 1.00 0.00 33 LEU A CA 4
ATOM 4939 C C . LEU A 1 33 ? 2.165 -8.518 5.249 1.00 0.00 33 LEU A C 4
ATOM 4940 O O . LEU A 1 33 ? 2.806 -8.986 4.309 1.00 0.00 33 LEU A O 4
ATOM 4956 N N . GLU A 1 34 ? 1.857 -9.218 6.336 1.00 0.00 34 GLU A N 4
ATOM 4957 C CA . GLU A 1 34 ? 2.265 -10.610 6.488 1.00 0.00 34 GLU A CA 4
ATOM 4958 C C . GLU A 1 34 ? 2.004 -11.397 5.207 1.00 0.00 34 GLU A C 4
ATOM 4959 O O . GLU A 1 34 ? 2.798 -12.253 4.820 1.00 0.00 34 GLU A O 4
ATOM 4971 N N . ALA A 1 35 ? 0.885 -11.099 4.555 1.00 0.00 35 ALA A N 4
ATOM 4972 C CA . ALA A 1 35 ? 0.520 -11.777 3.317 1.00 0.00 35 ALA A CA 4
ATOM 4973 C C . ALA A 1 35 ? 1.603 -11.606 2.257 1.00 0.00 35 ALA A C 4
ATOM 4974 O O . ALA A 1 35 ? 1.860 -12.513 1.465 1.00 0.00 35 ALA A O 4
ATOM 4981 N N . LYS A 1 36 ? 2.234 -10.437 2.247 1.00 0.00 36 LYS A N 4
ATOM 4982 C CA . LYS A 1 36 ? 3.290 -10.146 1.284 1.00 0.00 36 LYS A CA 4
ATOM 4983 C C . LYS A 1 36 ? 4.613 -10.767 1.723 1.00 0.00 36 LYS A C 4
ATOM 4984 O O . LYS A 1 36 ? 5.525 -10.942 0.916 1.00 0.00 36 LYS A O 4
ATOM 5003 N N . ALA A 1 37 ? 4.708 -11.099 3.006 1.00 0.00 37 ALA A N 4
ATOM 5004 C CA . ALA A 1 37 ? 5.918 -11.703 3.551 1.00 0.00 37 ALA A CA 4
ATOM 5005 C C . ALA A 1 37 ? 7.116 -10.774 3.391 1.00 0.00 37 ALA A C 4
ATOM 5006 O O . ALA A 1 37 ? 8.204 -11.207 3.011 1.00 0.00 37 ALA A O 4
ATOM 5013 N N . PHE A 1 38 ? 6.909 -9.494 3.684 1.00 0.00 38 PHE A N 4
ATOM 5014 C CA . PHE A 1 38 ? 7.973 -8.503 3.571 1.00 0.00 38 PHE A CA 4
ATOM 5015 C C . PHE A 1 38 ? 9.049 -8.737 4.626 1.00 0.00 38 PHE A C 4
ATOM 5016 O O . PHE A 1 38 ? 10.192 -9.060 4.302 1.00 0.00 38 PHE A O 4
ATOM 5033 N N . SER A 1 39 ? 8.675 -8.572 5.891 1.00 0.00 39 SER A N 4
ATOM 5034 C CA . SER A 1 39 ? 9.609 -8.761 6.995 1.00 0.00 39 SER A CA 4
ATOM 5035 C C . SER A 1 39 ? 8.885 -8.695 8.336 1.00 0.00 39 SER A C 4
ATOM 5036 O O . SER A 1 39 ? 7.836 -8.065 8.474 1.00 0.00 39 SER A O 4
ATOM 5044 N N . PRO A 1 40 ? 9.456 -9.363 9.350 1.00 0.00 40 PRO A N 4
ATOM 5045 C CA . PRO A 1 40 ? 8.884 -9.396 10.698 1.00 0.00 40 PRO A CA 4
ATOM 5046 C C . PRO A 1 40 ? 8.981 -8.047 11.403 1.00 0.00 40 PRO A C 4
ATOM 5047 O O . PRO A 1 40 ? 8.442 -7.866 12.495 1.00 0.00 40 PRO A O 4
ATOM 5058 N N . ARG A 1 41 ? 9.671 -7.103 10.771 1.00 0.00 41 ARG A N 4
ATOM 5059 C CA . ARG A 1 41 ? 9.839 -5.771 11.339 1.00 0.00 41 ARG A CA 4
ATOM 5060 C C . ARG A 1 41 ? 8.806 -4.803 10.769 1.00 0.00 41 ARG A C 4
ATOM 5061 O O . ARG A 1 41 ? 8.118 -4.105 11.514 1.00 0.00 41 ARG A O 4
ATOM 5082 N N . ILE A 1 42 ? 8.704 -4.767 9.445 1.00 0.00 42 ILE A N 4
ATOM 5083 C CA . ILE A 1 42 ? 7.755 -3.886 8.776 1.00 0.00 42 ILE A CA 4
ATOM 5084 C C . ILE A 1 42 ? 6.321 -4.219 9.173 1.00 0.00 42 ILE A C 4
ATOM 5085 O O . ILE A 1 42 ? 5.489 -3.327 9.343 1.00 0.00 42 ILE A O 4
ATOM 5101 N N . VAL A 1 43 ? 6.038 -5.509 9.321 1.00 0.00 43 VAL A N 4
ATOM 5102 C CA . VAL A 1 43 ? 4.705 -5.961 9.702 1.00 0.00 43 VAL A CA 4
ATOM 5103 C C . VAL A 1 43 ? 4.304 -5.404 11.062 1.00 0.00 43 VAL A C 4
ATOM 5104 O O . VAL A 1 43 ? 3.149 -5.038 11.277 1.00 0.00 43 VAL A O 4
ATOM 5117 N N . GLU A 1 44 ? 5.266 -5.342 11.978 1.00 0.00 44 GLU A N 4
ATOM 5118 C CA . GLU A 1 44 ? 5.011 -4.829 13.319 1.00 0.00 44 GLU A CA 4
ATOM 5119 C C . GLU A 1 44 ? 5.045 -3.303 13.333 1.00 0.00 44 GLU A C 4
ATOM 5120 O O . GLU A 1 44 ? 4.342 -2.664 14.115 1.00 0.00 44 GLU A O 4
ATOM 5132 N N . ASN A 1 45 ? 5.868 -2.727 12.463 1.00 0.00 45 ASN A N 4
ATOM 5133 C CA . ASN A 1 45 ? 5.995 -1.277 12.376 1.00 0.00 45 ASN A CA 4
ATOM 5134 C C . ASN A 1 45 ? 4.751 -0.659 11.746 1.00 0.00 45 ASN A C 4
ATOM 5135 O O . ASN A 1 45 ? 4.356 0.456 12.089 1.00 0.00 45 ASN A O 4
ATOM 5146 N N . LEU A 1 46 ? 4.136 -1.390 10.822 1.00 0.00 46 LEU A N 4
ATOM 5147 C CA . LEU A 1 46 ? 2.936 -0.915 10.144 1.00 0.00 46 LEU A CA 4
ATOM 5148 C C . LEU A 1 46 ? 1.704 -1.680 10.617 1.00 0.00 46 LEU A C 4
ATOM 5149 O O . LEU A 1 46 ? 0.575 -1.329 10.278 1.00 0.00 46 LEU A O 4
ATOM 5165 N N . GLY A 1 47 ? 1.930 -2.727 11.405 1.00 0.00 47 GLY A N 4
ATOM 5166 C CA . GLY A 1 47 ? 0.829 -3.524 11.915 1.00 0.00 47 GLY A CA 4
ATOM 5167 C C . GLY A 1 47 ? 0.177 -2.900 13.133 1.00 0.00 47 GLY A C 4
ATOM 5168 O O . GLY A 1 47 ? -0.611 -3.548 13.823 1.00 0.00 47 GLY A O 4
ATOM 5172 N N . ILE A 1 48 ? 0.507 -1.641 13.399 1.00 0.00 48 ILE A N 4
ATOM 5173 C CA . ILE A 1 48 ? -0.052 -0.931 14.543 1.00 0.00 48 ILE A CA 4
ATOM 5174 C C . ILE A 1 48 ? -0.927 0.233 14.093 1.00 0.00 48 ILE A C 4
ATOM 5175 O O . ILE A 1 48 ? -1.681 0.800 14.886 1.00 0.00 48 ILE A O 4
ATOM 5191 N N . LEU A 1 49 ? -0.824 0.585 12.816 1.00 0.00 49 LEU A N 4
ATOM 5192 C CA . LEU A 1 49 ? -1.608 1.681 12.259 1.00 0.00 49 LEU A CA 4
ATOM 5193 C C . LEU A 1 49 ? -2.896 1.163 11.626 1.00 0.00 49 LEU A C 4
ATOM 5194 O O . LEU A 1 49 ? -2.964 0.018 11.177 1.00 0.00 49 LEU A O 4
ATOM 5210 N N . THR A 1 50 ? -3.916 2.015 11.591 1.00 0.00 50 THR A N 4
ATOM 5211 C CA . THR A 1 50 ? -5.202 1.644 11.013 1.00 0.00 50 THR A CA 4
ATOM 5212 C C . THR A 1 50 ? -5.138 1.639 9.490 1.00 0.00 50 THR A C 4
ATOM 5213 O O . THR A 1 50 ? -4.093 1.914 8.901 1.00 0.00 50 THR A O 4
ATOM 5224 N N . GLY A 1 51 ? -6.264 1.326 8.855 1.00 0.00 51 GLY A N 4
ATOM 5225 C CA . GLY A 1 51 ? -6.314 1.292 7.405 1.00 0.00 51 GLY A CA 4
ATOM 5226 C C . GLY A 1 51 ? -5.802 2.573 6.778 1.00 0.00 51 GLY A C 4
ATOM 5227 O O . GLY A 1 51 ? -4.841 2.572 6.008 1.00 0.00 51 GLY A O 4
ATOM 5231 N N . PRO A 1 52 ? -6.453 3.699 7.106 1.00 0.00 52 PRO A N 4
ATOM 5232 C CA . PRO A 1 52 ? -6.077 5.014 6.579 1.00 0.00 52 PRO A CA 4
ATOM 5233 C C . PRO A 1 52 ? -4.746 5.504 7.140 1.00 0.00 52 PRO A C 4
ATOM 5234 O O . PRO A 1 52 ? -3.923 6.058 6.413 1.00 0.00 52 PRO A O 4
ATOM 5245 N N . GLN A 1 53 ? -4.543 5.295 8.437 1.00 0.00 53 GLN A N 4
ATOM 5246 C CA . GLN A 1 53 ? -3.312 5.716 9.094 1.00 0.00 53 GLN A CA 4
ATOM 5247 C C . GLN A 1 53 ? -2.089 5.211 8.335 1.00 0.00 53 GLN A C 4
ATOM 5248 O O . GLN A 1 53 ? -1.066 5.893 8.261 1.00 0.00 53 GLN A O 4
ATOM 5262 N N . LEU A 1 54 ? -2.201 4.012 7.774 1.00 0.00 54 LEU A N 4
ATOM 5263 C CA . LEU A 1 54 ? -1.104 3.415 7.020 1.00 0.00 54 LEU A CA 4
ATOM 5264 C C . LEU A 1 54 ? -0.949 4.088 5.660 1.00 0.00 54 LEU A C 4
ATOM 5265 O O . LEU A 1 54 ? 0.121 4.599 5.327 1.00 0.00 54 LEU A O 4
ATOM 5281 N N . PHE A 1 55 ? -2.023 4.086 4.878 1.00 0.00 55 PHE A N 4
ATOM 5282 C CA . PHE A 1 55 ? -2.006 4.697 3.554 1.00 0.00 55 PHE A CA 4
ATOM 5283 C C . PHE A 1 55 ? -1.541 6.148 3.631 1.00 0.00 55 PHE A C 4
ATOM 5284 O O . PHE A 1 55 ? -0.998 6.689 2.667 1.00 0.00 55 PHE A O 4
ATOM 5301 N N . SER A 1 56 ? -1.759 6.773 4.783 1.00 0.00 56 SER A N 4
ATOM 5302 C CA . SER A 1 56 ? -1.367 8.163 4.986 1.00 0.00 56 SER A CA 4
ATOM 5303 C C . SER A 1 56 ? 0.151 8.312 4.934 1.00 0.00 56 SER A C 4
ATOM 5304 O O . SER A 1 56 ? 0.671 9.398 4.674 1.00 0.00 56 SER A O 4
ATOM 5312 N N . LEU A 1 57 ? 0.855 7.214 5.183 1.00 0.00 57 LEU A N 4
ATOM 5313 C CA . LEU A 1 57 ? 2.314 7.220 5.166 1.00 0.00 57 LEU A CA 4
ATOM 5314 C C . LEU A 1 57 ? 2.841 7.466 3.755 1.00 0.00 57 LEU A C 4
ATOM 5315 O O . LEU A 1 57 ? 2.349 6.885 2.789 1.00 0.00 57 LEU A O 4
ATOM 5331 N N . ASN A 1 58 ? 3.845 8.329 3.647 1.00 0.00 58 ASN A N 4
ATOM 5332 C CA . ASN A 1 58 ? 4.440 8.651 2.354 1.00 0.00 58 ASN A CA 4
ATOM 5333 C C . ASN A 1 58 ? 5.649 7.763 2.076 1.00 0.00 58 ASN A C 4
ATOM 5334 O O . ASN A 1 58 ? 6.059 6.969 2.923 1.00 0.00 58 ASN A O 4
ATOM 5345 N N . LYS A 1 59 ? 6.217 7.904 0.883 1.00 0.00 59 LYS A N 4
ATOM 5346 C CA . LYS A 1 59 ? 7.381 7.117 0.492 1.00 0.00 59 LYS A CA 4
ATOM 5347 C C . LYS A 1 59 ? 8.457 7.164 1.572 1.00 0.00 59 LYS A C 4
ATOM 5348 O O . LYS A 1 59 ? 8.752 6.154 2.211 1.00 0.00 59 LYS A O 4
ATOM 5367 N N . GLU A 1 60 ? 9.039 8.342 1.772 1.00 0.00 60 GLU A N 4
ATOM 5368 C CA . GLU A 1 60 ? 10.082 8.519 2.776 1.00 0.00 60 GLU A CA 4
ATOM 5369 C C . GLU A 1 60 ? 9.634 7.970 4.127 1.00 0.00 60 GLU A C 4
ATOM 5370 O O . GLU A 1 60 ? 10.354 7.201 4.765 1.00 0.00 60 GLU A O 4
ATOM 5382 N N . GLU A 1 61 ? 8.442 8.370 4.557 1.00 0.00 61 GLU A N 4
ATOM 5383 C CA . GLU A 1 61 ? 7.899 7.919 5.833 1.00 0.00 61 GLU A CA 4
ATOM 5384 C C . GLU A 1 61 ? 7.985 6.400 5.954 1.00 0.00 61 GLU A C 4
ATOM 5385 O O . GLU A 1 61 ? 8.446 5.872 6.967 1.00 0.00 61 GLU A O 4
ATOM 5397 N N . LEU A 1 62 ? 7.537 5.704 4.915 1.00 0.00 62 LEU A N 4
ATOM 5398 C CA . LEU A 1 62 ? 7.561 4.245 4.904 1.00 0.00 62 LEU A CA 4
ATOM 5399 C C . LEU A 1 62 ? 8.995 3.725 4.874 1.00 0.00 62 LEU A C 4
ATOM 5400 O O . LEU A 1 62 ? 9.288 2.649 5.395 1.00 0.00 62 LEU A O 4
ATOM 5416 N N . LYS A 1 63 ? 9.886 4.498 4.262 1.00 0.00 63 LYS A N 4
ATOM 5417 C CA . LYS A 1 63 ? 11.291 4.118 4.166 1.00 0.00 63 LYS A CA 4
ATOM 5418 C C . LYS A 1 63 ? 11.940 4.081 5.545 1.00 0.00 63 LYS A C 4
ATOM 5419 O O . LYS A 1 63 ? 12.403 3.034 5.997 1.00 0.00 63 LYS A O 4
ATOM 5438 N N . LYS A 1 64 ? 11.969 5.231 6.211 1.00 0.00 64 LYS A N 4
ATOM 5439 C CA . LYS A 1 64 ? 12.559 5.330 7.541 1.00 0.00 64 LYS A CA 4
ATOM 5440 C C . LYS A 1 64 ? 12.030 4.229 8.455 1.00 0.00 64 LYS A C 4
ATOM 5441 O O . LYS A 1 64 ? 12.803 3.494 9.069 1.00 0.00 64 LYS A O 4
ATOM 5460 N N . VAL A 1 65 ? 10.708 4.120 8.538 1.00 0.00 65 VAL A N 4
ATOM 5461 C CA . VAL A 1 65 ? 10.076 3.106 9.375 1.00 0.00 65 VAL A CA 4
ATOM 5462 C C . VAL A 1 65 ? 10.491 1.703 8.946 1.00 0.00 65 VAL A C 4
ATOM 5463 O O . VAL A 1 65 ? 10.986 0.917 9.754 1.00 0.00 65 VAL A O 4
ATOM 5476 N N . CYS A 1 66 ? 10.286 1.396 7.670 1.00 0.00 66 CYS A N 4
ATOM 5477 C CA . CYS A 1 66 ? 10.638 0.086 7.133 1.00 0.00 66 CYS A CA 4
ATOM 5478 C C . CYS A 1 66 ? 12.035 0.107 6.522 1.00 0.00 66 CYS A C 4
ATOM 5479 O O . CYS A 1 66 ? 12.306 -0.585 5.542 1.00 0.00 66 CYS A O 4
ATOM 5487 N N . GLY A 1 67 ? 12.920 0.909 7.108 1.00 0.00 67 GLY A N 4
ATOM 5488 C CA . GLY A 1 67 ? 14.278 1.007 6.606 1.00 0.00 67 GLY A CA 4
ATOM 5489 C C . GLY A 1 67 ? 14.337 1.035 5.092 1.00 0.00 67 GLY A C 4
ATOM 5490 O O . GLY A 1 67 ? 13.967 2.030 4.469 1.00 0.00 67 GLY A O 4
ATOM 5494 N N . GLU A 1 68 ? 14.804 -0.059 4.498 1.00 0.00 68 GLU A N 4
ATOM 5495 C CA . GLU A 1 68 ? 14.912 -0.154 3.047 1.00 0.00 68 GLU A CA 4
ATOM 5496 C C . GLU A 1 68 ? 13.647 -0.759 2.446 1.00 0.00 68 GLU A C 4
ATOM 5497 O O . GLU A 1 68 ? 13.122 -0.262 1.450 1.00 0.00 68 GLU A O 4
ATOM 5509 N N . GLU A 1 69 ? 13.163 -1.834 3.060 1.00 0.00 69 GLU A N 4
ATOM 5510 C CA . GLU A 1 69 ? 11.960 -2.508 2.584 1.00 0.00 69 GLU A CA 4
ATOM 5511 C C . GLU A 1 69 ? 10.871 -1.497 2.239 1.00 0.00 69 GLU A C 4
ATOM 5512 O O . GLU A 1 69 ? 10.166 -1.644 1.241 1.00 0.00 69 GLU A O 4
ATOM 5524 N N . GLY A 1 70 ? 10.739 -0.469 3.072 1.00 0.00 70 GLY A N 4
ATOM 5525 C CA . GLY A 1 70 ? 9.734 0.551 2.839 1.00 0.00 70 GLY A CA 4
ATOM 5526 C C . GLY A 1 70 ? 9.580 0.888 1.369 1.00 0.00 70 GLY A C 4
ATOM 5527 O O . GLY A 1 70 ? 8.465 1.060 0.877 1.00 0.00 70 GLY A O 4
ATOM 5531 N N . VAL A 1 71 ? 10.704 0.985 0.665 1.00 0.00 71 VAL A N 4
ATOM 5532 C CA . VAL A 1 71 ? 10.689 1.305 -0.757 1.00 0.00 71 VAL A CA 4
ATOM 5533 C C . VAL A 1 71 ? 9.722 0.401 -1.514 1.00 0.00 71 VAL A C 4
ATOM 5534 O O . VAL A 1 71 ? 8.970 0.862 -2.373 1.00 0.00 71 VAL A O 4
ATOM 5547 N N . ARG A 1 72 ? 9.747 -0.887 -1.189 1.00 0.00 72 ARG A N 4
ATOM 5548 C CA . ARG A 1 72 ? 8.873 -1.856 -1.838 1.00 0.00 72 ARG A CA 4
ATOM 5549 C C . ARG A 1 72 ? 7.432 -1.691 -1.365 1.00 0.00 72 ARG A C 4
ATOM 5550 O O . ARG A 1 72 ? 6.497 -1.726 -2.165 1.00 0.00 72 ARG A O 4
ATOM 5571 N N . VAL A 1 73 ? 7.260 -1.510 -0.060 1.00 0.00 73 VAL A N 4
ATOM 5572 C CA . VAL A 1 73 ? 5.933 -1.339 0.520 1.00 0.00 73 VAL A CA 4
ATOM 5573 C C . VAL A 1 73 ? 5.153 -0.248 -0.205 1.00 0.00 73 VAL A C 4
ATOM 5574 O O . VAL A 1 73 ? 3.980 -0.424 -0.536 1.00 0.00 73 VAL A O 4
ATOM 5587 N N . TYR A 1 74 ? 5.812 0.880 -0.449 1.00 0.00 74 TYR A N 4
ATOM 5588 C CA . TYR A 1 74 ? 5.180 2.001 -1.134 1.00 0.00 74 TYR A CA 4
ATOM 5589 C C . TYR A 1 74 ? 4.788 1.619 -2.558 1.00 0.00 74 TYR A C 4
ATOM 5590 O O . TYR A 1 74 ? 3.747 2.040 -3.062 1.00 0.00 74 TYR A O 4
ATOM 5608 N N . SER A 1 75 ? 5.631 0.818 -3.202 1.00 0.00 75 SER A N 4
ATOM 5609 C CA . SER A 1 75 ? 5.376 0.380 -4.569 1.00 0.00 75 SER A CA 4
ATOM 5610 C C . SER A 1 75 ? 4.184 -0.569 -4.623 1.00 0.00 75 SER A C 4
ATOM 5611 O O . SER A 1 75 ? 3.276 -0.396 -5.435 1.00 0.00 75 SER A O 4
ATOM 5619 N N . GLN A 1 76 ? 4.195 -1.572 -3.751 1.00 0.00 76 GLN A N 4
ATOM 5620 C CA . GLN A 1 76 ? 3.114 -2.551 -3.699 1.00 0.00 76 GLN A CA 4
ATOM 5621 C C . GLN A 1 76 ? 1.817 -1.904 -3.223 1.00 0.00 76 GLN A C 4
ATOM 5622 O O . GLN A 1 76 ? 0.738 -2.203 -3.736 1.00 0.00 76 GLN A O 4
ATOM 5636 N N . LEU A 1 77 ? 1.930 -1.018 -2.240 1.00 0.00 77 LEU A N 4
ATOM 5637 C CA . LEU A 1 77 ? 0.766 -0.329 -1.694 1.00 0.00 77 LEU A CA 4
ATOM 5638 C C . LEU A 1 77 ? -0.132 0.191 -2.811 1.00 0.00 77 LEU A C 4
ATOM 5639 O O . LEU A 1 77 ? -1.318 -0.136 -2.874 1.00 0.00 77 LEU A O 4
ATOM 5655 N N . THR A 1 78 ? 0.440 1.004 -3.694 1.00 0.00 78 THR A N 4
ATOM 5656 C CA . THR A 1 78 ? -0.307 1.569 -4.810 1.00 0.00 78 THR A CA 4
ATOM 5657 C C . THR A 1 78 ? -1.178 0.513 -5.479 1.00 0.00 78 THR A C 4
ATOM 5658 O O . THR A 1 78 ? -2.389 0.687 -5.612 1.00 0.00 78 THR A O 4
ATOM 5669 N N . MET A 1 79 ? -0.554 -0.583 -5.899 1.00 0.00 79 MET A N 4
ATOM 5670 C CA . MET A 1 79 ? -1.275 -1.669 -6.554 1.00 0.00 79 MET A CA 4
ATOM 5671 C C . MET A 1 79 ? -2.634 -1.892 -5.899 1.00 0.00 79 MET A C 4
ATOM 5672 O O . MET A 1 79 ? -3.594 -2.286 -6.560 1.00 0.00 79 MET A O 4
ATOM 5686 N N . GLN A 1 80 ? -2.707 -1.638 -4.596 1.00 0.00 80 GLN A N 4
ATOM 5687 C CA . GLN A 1 80 ? -3.949 -1.813 -3.853 1.00 0.00 80 GLN A CA 4
ATOM 5688 C C . GLN A 1 80 ? -4.784 -0.537 -3.879 1.00 0.00 80 GLN A C 4
ATOM 5689 O O . GLN A 1 80 ? -5.932 -0.542 -4.324 1.00 0.00 80 GLN A O 4
ATOM 5703 N N . LYS A 1 81 ? -4.200 0.556 -3.400 1.00 0.00 81 LYS A N 4
ATOM 5704 C CA . LYS A 1 81 ? -4.888 1.841 -3.369 1.00 0.00 81 LYS A CA 4
ATOM 5705 C C . LYS A 1 81 ? -5.604 2.107 -4.689 1.00 0.00 81 LYS A C 4
ATOM 5706 O O . LYS A 1 81 ? -6.772 2.493 -4.705 1.00 0.00 81 LYS A O 4
ATOM 5725 N N . ALA A 1 82 ? -4.896 1.896 -5.794 1.00 0.00 82 ALA A N 4
ATOM 5726 C CA . ALA A 1 82 ? -5.466 2.109 -7.119 1.00 0.00 82 ALA A CA 4
ATOM 5727 C C . ALA A 1 82 ? -6.612 1.140 -7.386 1.00 0.00 82 ALA A C 4
ATOM 5728 O O . ALA A 1 82 ? -7.517 1.433 -8.168 1.00 0.00 82 ALA A O 4
ATOM 5735 N N . PHE A 1 83 ? -6.567 -0.017 -6.733 1.00 0.00 83 PHE A N 4
ATOM 5736 C CA . PHE A 1 83 ? -7.601 -1.031 -6.902 1.00 0.00 83 PHE A CA 4
ATOM 5737 C C . PHE A 1 83 ? -8.830 -0.699 -6.061 1.00 0.00 83 PHE A C 4
ATOM 5738 O O . PHE A 1 83 ? -9.929 -1.191 -6.326 1.00 0.00 83 PHE A O 4
ATOM 5755 N N . LEU A 1 84 ? -8.638 0.137 -5.047 1.00 0.00 84 LEU A N 4
ATOM 5756 C CA . LEU A 1 84 ? -9.730 0.535 -4.166 1.00 0.00 84 LEU A CA 4
ATOM 5757 C C . LEU A 1 84 ? -10.433 1.780 -4.698 1.00 0.00 84 LEU A C 4
ATOM 5758 O O . LEU A 1 84 ? -11.658 1.883 -4.644 1.00 0.00 84 LEU A O 4
ATOM 5774 N N . GLU A 1 85 ? -9.649 2.721 -5.214 1.00 0.00 85 GLU A N 4
ATOM 5775 C CA . GLU A 1 85 ? -10.197 3.958 -5.757 1.00 0.00 85 GLU A CA 4
ATOM 5776 C C . GLU A 1 85 ? -11.143 3.670 -6.919 1.00 0.00 85 GLU A C 4
ATOM 5777 O O . GLU A 1 85 ? -12.251 4.202 -6.980 1.00 0.00 85 GLU A O 4
ATOM 5789 N N . LYS A 1 86 ? -10.696 2.824 -7.842 1.00 0.00 86 LYS A N 4
ATOM 5790 C CA . LYS A 1 86 ? -11.501 2.463 -9.003 1.00 0.00 86 LYS A CA 4
ATOM 5791 C C . LYS A 1 86 ? -12.839 1.869 -8.574 1.00 0.00 86 LYS A C 4
ATOM 5792 O O . LYS A 1 86 ? -13.778 1.798 -9.366 1.00 0.00 86 LYS A O 4
ATOM 5811 N N . GLN A 1 87 ? -12.917 1.444 -7.317 1.00 0.00 87 GLN A N 4
ATOM 5812 C CA . GLN A 1 87 ? -14.141 0.857 -6.785 1.00 0.00 87 GLN A CA 4
ATOM 5813 C C . GLN A 1 87 ? -15.248 1.902 -6.687 1.00 0.00 87 GLN A C 4
ATOM 5814 O O . GLN A 1 87 ? -16.317 1.742 -7.274 1.00 0.00 87 GLN A O 4
ATOM 5828 N N . GLN A 1 88 ? -14.983 2.969 -5.941 1.00 0.00 88 GLN A N 4
ATOM 5829 C CA . GLN A 1 88 ? -15.958 4.039 -5.766 1.00 0.00 88 GLN A CA 4
ATOM 5830 C C . GLN A 1 88 ? -15.970 4.968 -6.976 1.00 0.00 88 GLN A C 4
ATOM 5831 O O . GLN A 1 88 ? -15.051 5.763 -7.169 1.00 0.00 88 GLN A O 4
ATOM 5845 N N . SER A 1 89 ? -17.018 4.861 -7.787 1.00 0.00 89 SER A N 4
ATOM 5846 C CA . SER A 1 89 ? -17.148 5.689 -8.981 1.00 0.00 89 SER A CA 4
ATOM 5847 C C . SER A 1 89 ? -17.830 7.013 -8.652 1.00 0.00 89 SER A C 4
ATOM 5848 O O . SER A 1 89 ? -18.771 7.060 -7.860 1.00 0.00 89 SER A O 4
ATOM 5856 N N . GLY A 1 90 ? -17.349 8.089 -9.267 1.00 0.00 90 GLY A N 4
ATOM 5857 C CA . GLY A 1 90 ? -17.923 9.400 -9.028 1.00 0.00 90 GLY A CA 4
ATOM 5858 C C . GLY A 1 90 ? -18.025 10.228 -10.294 1.00 0.00 90 GLY A C 4
ATOM 5859 O O . GLY A 1 90 ? -17.837 11.444 -10.264 1.00 0.00 90 GLY A O 4
ATOM 5863 N N . SER A 1 91 ? -18.323 9.568 -11.408 1.00 0.00 91 SER A N 4
ATOM 5864 C CA . SER A 1 91 ? -18.444 10.250 -12.691 1.00 0.00 91 SER A CA 4
ATOM 5865 C C . SER A 1 91 ? -19.272 11.524 -12.553 1.00 0.00 91 SER A C 4
ATOM 5866 O O . SER A 1 91 ? -20.344 11.517 -11.950 1.00 0.00 91 SER A O 4
ATOM 5874 N N . GLU A 1 92 ? -18.765 12.616 -13.117 1.00 0.00 92 GLU A N 4
ATOM 5875 C CA . GLU A 1 92 ? -19.457 13.898 -13.056 1.00 0.00 92 GLU A CA 4
ATOM 5876 C C . GLU A 1 92 ? -19.804 14.396 -14.456 1.00 0.00 92 GLU A C 4
ATOM 5877 O O . GLU A 1 92 ? -19.030 14.225 -15.398 1.00 0.00 92 GLU A O 4
ATOM 5889 N N . LEU A 1 93 ? -20.974 15.012 -14.584 1.00 0.00 93 LEU A N 4
ATOM 5890 C CA . LEU A 1 93 ? -21.426 15.536 -15.869 1.00 0.00 93 LEU A CA 4
ATOM 5891 C C . LEU A 1 93 ? -21.723 17.029 -15.775 1.00 0.00 93 LEU A C 4
ATOM 5892 O O . LEU A 1 93 ? -22.628 17.448 -15.053 1.00 0.00 93 LEU A O 4
ATOM 5908 N N . SER A 1 94 ? -20.956 17.827 -16.510 1.00 0.00 94 SER A N 4
ATOM 5909 C CA . SER A 1 94 ? -21.135 19.274 -16.508 1.00 0.00 94 SER A CA 4
ATOM 5910 C C . SER A 1 94 ? -21.738 19.748 -17.827 1.00 0.00 94 SER A C 4
ATOM 5911 O O . SER A 1 94 ? -21.517 19.145 -18.876 1.00 0.00 94 SER A O 4
ATOM 5919 N N . GLY A 1 95 ? -22.502 20.835 -17.765 1.00 0.00 95 GLY A N 4
ATOM 5920 C CA . GLY A 1 95 ? -23.126 21.372 -18.960 1.00 0.00 95 GLY A CA 4
ATOM 5921 C C . GLY A 1 95 ? -23.875 22.662 -18.693 1.00 0.00 95 GLY A C 4
ATOM 5922 O O . GLY A 1 95 ? -25.105 22.707 -18.713 1.00 0.00 95 GLY A O 4
ATOM 5926 N N . PRO A 1 96 ? -23.125 23.744 -18.434 1.00 0.00 96 PRO A N 4
ATOM 5927 C CA . PRO A 1 96 ? -23.705 25.061 -18.155 1.00 0.00 96 PRO A CA 4
ATOM 5928 C C . PRO A 1 96 ? -24.350 25.683 -19.389 1.00 0.00 96 PRO A C 4
ATOM 5929 O O . PRO A 1 96 ? -23.715 25.814 -20.435 1.00 0.00 96 PRO A O 4
ATOM 5940 N N . SER A 1 97 ? -25.617 26.065 -19.259 1.00 0.00 97 SER A N 4
ATOM 5941 C CA . SER A 1 97 ? -26.350 26.671 -20.365 1.00 0.00 97 SER A CA 4
ATOM 5942 C C . SER A 1 97 ? -25.767 28.035 -20.720 1.00 0.00 97 SER A C 4
ATOM 5943 O O . SER A 1 97 ? -25.364 28.272 -21.859 1.00 0.00 97 SER A O 4
ATOM 5951 N N . SER A 1 98 ? -25.725 28.929 -19.737 1.00 0.00 98 SER A N 4
ATOM 5952 C CA . SER A 1 98 ? -25.195 30.271 -19.946 1.00 0.00 98 SER A CA 4
ATOM 5953 C C . SER A 1 98 ? -23.840 30.217 -20.645 1.00 0.00 98 SER A C 4
ATOM 5954 O O . SER A 1 98 ? -22.911 29.564 -20.172 1.00 0.00 98 SER A O 4
ATOM 5962 N N . GLY A 1 99 ? -23.735 30.911 -21.774 1.00 0.00 99 GLY A N 4
ATOM 5963 C CA . GLY A 1 99 ? -22.491 30.929 -22.521 1.00 0.00 99 GLY A CA 4
ATOM 5964 C C . GLY A 1 99 ? -22.114 32.322 -22.985 1.00 0.00 99 GLY A C 4
ATOM 5965 O O . GLY A 1 99 ? -22.936 33.238 -22.953 1.00 0.00 99 GLY A O 4
ATOM 5969 N N . GLY A 1 1 ? 29.024 0.815 -24.386 1.00 0.00 1 GLY A N 5
ATOM 5970 C CA . GLY A 1 1 ? 28.876 0.499 -22.978 1.00 0.00 1 GLY A CA 5
ATOM 5971 C C . GLY A 1 1 ? 27.737 -0.466 -22.716 1.00 0.00 1 GLY A C 5
ATOM 5972 O O . GLY A 1 1 ? 26.567 -0.085 -22.770 1.00 0.00 1 GLY A O 5
ATOM 5976 N N . SER A 1 2 ? 28.077 -1.719 -22.435 1.00 0.00 2 SER A N 5
ATOM 5977 C CA . SER A 1 2 ? 27.074 -2.743 -22.170 1.00 0.00 2 SER A CA 5
ATOM 5978 C C . SER A 1 2 ? 27.043 -3.104 -20.688 1.00 0.00 2 SER A C 5
ATOM 5979 O O . SER A 1 2 ? 28.084 -3.342 -20.074 1.00 0.00 2 SER A O 5
ATOM 5987 N N . SER A 1 3 ? 25.843 -3.141 -20.119 1.00 0.00 3 SER A N 5
ATOM 5988 C CA . SER A 1 3 ? 25.675 -3.469 -18.708 1.00 0.00 3 SER A CA 5
ATOM 5989 C C . SER A 1 3 ? 24.254 -3.947 -18.426 1.00 0.00 3 SER A C 5
ATOM 5990 O O . SER A 1 3 ? 23.282 -3.287 -18.790 1.00 0.00 3 SER A O 5
ATOM 5998 N N . GLY A 1 4 ? 24.143 -5.100 -17.773 1.00 0.00 4 GLY A N 5
ATOM 5999 C CA . GLY A 1 4 ? 22.838 -5.647 -17.453 1.00 0.00 4 GLY A CA 5
ATOM 6000 C C . GLY A 1 4 ? 22.803 -6.300 -16.085 1.00 0.00 4 GLY A C 5
ATOM 6001 O O . GLY A 1 4 ? 23.738 -7.002 -15.701 1.00 0.00 4 GLY A O 5
ATOM 6005 N N . SER A 1 5 ? 21.721 -6.068 -15.348 1.00 0.00 5 SER A N 5
ATOM 6006 C CA . SER A 1 5 ? 21.571 -6.635 -14.012 1.00 0.00 5 SER A CA 5
ATOM 6007 C C . SER A 1 5 ? 21.270 -8.129 -14.087 1.00 0.00 5 SER A C 5
ATOM 6008 O O . SER A 1 5 ? 20.611 -8.595 -15.017 1.00 0.00 5 SER A O 5
ATOM 6016 N N . SER A 1 6 ? 21.757 -8.874 -13.100 1.00 0.00 6 SER A N 5
ATOM 6017 C CA . SER A 1 6 ? 21.544 -10.316 -13.054 1.00 0.00 6 SER A CA 5
ATOM 6018 C C . SER A 1 6 ? 21.143 -10.762 -11.651 1.00 0.00 6 SER A C 5
ATOM 6019 O O . SER A 1 6 ? 21.739 -10.342 -10.661 1.00 0.00 6 SER A O 5
ATOM 6027 N N . GLY A 1 7 ? 20.127 -11.617 -11.576 1.00 0.00 7 GLY A N 5
ATOM 6028 C CA . GLY A 1 7 ? 19.663 -12.106 -10.291 1.00 0.00 7 GLY A CA 5
ATOM 6029 C C . GLY A 1 7 ? 18.370 -12.889 -10.402 1.00 0.00 7 GLY A C 5
ATOM 6030 O O . GLY A 1 7 ? 17.419 -12.444 -11.044 1.00 0.00 7 GLY A O 5
ATOM 6034 N N . PHE A 1 8 ? 18.334 -14.060 -9.775 1.00 0.00 8 PHE A N 5
ATOM 6035 C CA . PHE A 1 8 ? 17.149 -14.909 -9.808 1.00 0.00 8 PHE A CA 5
ATOM 6036 C C . PHE A 1 8 ? 16.177 -14.529 -8.694 1.00 0.00 8 PHE A C 5
ATOM 6037 O O . PHE A 1 8 ? 16.588 -14.216 -7.577 1.00 0.00 8 PHE A O 5
ATOM 6054 N N . ARG A 1 9 ? 14.886 -14.560 -9.008 1.00 0.00 9 ARG A N 5
ATOM 6055 C CA . ARG A 1 9 ? 13.855 -14.218 -8.035 1.00 0.00 9 ARG A CA 5
ATOM 6056 C C . ARG A 1 9 ? 12.767 -15.286 -7.997 1.00 0.00 9 ARG A C 5
ATOM 6057 O O . ARG A 1 9 ? 12.433 -15.884 -9.021 1.00 0.00 9 ARG A O 5
ATOM 6078 N N . VAL A 1 10 ? 12.217 -15.522 -6.810 1.00 0.00 10 VAL A N 5
ATOM 6079 C CA . VAL A 1 10 ? 11.166 -16.518 -6.639 1.00 0.00 10 VAL A CA 5
ATOM 6080 C C . VAL A 1 10 ? 9.861 -16.056 -7.278 1.00 0.00 10 VAL A C 5
ATOM 6081 O O . VAL A 1 10 ? 9.252 -15.083 -6.834 1.00 0.00 10 VAL A O 5
ATOM 6094 N N . GLU A 1 11 ? 9.438 -16.761 -8.323 1.00 0.00 11 GLU A N 5
ATOM 6095 C CA . GLU A 1 11 ? 8.205 -16.423 -9.023 1.00 0.00 11 GLU A CA 5
ATOM 6096 C C . GLU A 1 11 ? 6.993 -17.015 -8.309 1.00 0.00 11 GLU A C 5
ATOM 6097 O O . GLU A 1 11 ? 6.923 -18.223 -8.081 1.00 0.00 11 GLU A O 5
ATOM 6109 N N . ARG A 1 12 ? 6.042 -16.156 -7.959 1.00 0.00 12 ARG A N 5
ATOM 6110 C CA . ARG A 1 12 ? 4.834 -16.593 -7.269 1.00 0.00 12 ARG A CA 5
ATOM 6111 C C . ARG A 1 12 ? 3.593 -16.296 -8.106 1.00 0.00 12 ARG A C 5
ATOM 6112 O O . ARG A 1 12 ? 2.700 -17.134 -8.228 1.00 0.00 12 ARG A O 5
ATOM 6133 N N . SER A 1 13 ? 3.545 -15.098 -8.679 1.00 0.00 13 SER A N 5
ATOM 6134 C CA . SER A 1 13 ? 2.412 -14.688 -9.500 1.00 0.00 13 SER A CA 5
ATOM 6135 C C . SER A 1 13 ? 1.125 -14.668 -8.680 1.00 0.00 13 SER A C 5
ATOM 6136 O O . SER A 1 13 ? 0.117 -15.254 -9.072 1.00 0.00 13 SER A O 5
ATOM 6144 N N . GLN A 1 14 ? 1.170 -13.988 -7.538 1.00 0.00 14 GLN A N 5
ATOM 6145 C CA . GLN A 1 14 ? 0.009 -13.891 -6.662 1.00 0.00 14 GLN A CA 5
ATOM 6146 C C . GLN A 1 14 ? -0.441 -12.441 -6.511 1.00 0.00 14 GLN A C 5
ATOM 6147 O O . GLN A 1 14 ? -0.128 -11.768 -5.529 1.00 0.00 14 GLN A O 5
ATOM 6161 N N . PRO A 1 15 ? -1.191 -11.948 -7.507 1.00 0.00 15 PRO A N 5
ATOM 6162 C CA . PRO A 1 15 ? -1.700 -10.573 -7.509 1.00 0.00 15 PRO A CA 5
ATOM 6163 C C . PRO A 1 15 ? -2.779 -10.353 -6.454 1.00 0.00 15 PRO A C 5
ATOM 6164 O O . PRO A 1 15 ? -3.142 -9.217 -6.151 1.00 0.00 15 PRO A O 5
ATOM 6175 N N . ALA A 1 16 ? -3.289 -11.447 -5.899 1.00 0.00 16 ALA A N 5
ATOM 6176 C CA . ALA A 1 16 ? -4.325 -11.373 -4.876 1.00 0.00 16 ALA A CA 5
ATOM 6177 C C . ALA A 1 16 ? -4.011 -12.302 -3.708 1.00 0.00 16 ALA A C 5
ATOM 6178 O O . ALA A 1 16 ? -4.331 -13.491 -3.745 1.00 0.00 16 ALA A O 5
ATOM 6185 N N . SER A 1 17 ? -3.384 -11.753 -2.673 1.00 0.00 17 SER A N 5
ATOM 6186 C CA . SER A 1 17 ? -3.023 -12.535 -1.496 1.00 0.00 17 SER A CA 5
ATOM 6187 C C . SER A 1 17 ? -4.001 -12.279 -0.353 1.00 0.00 17 SER A C 5
ATOM 6188 O O . SER A 1 17 ? -4.711 -13.184 0.084 1.00 0.00 17 SER A O 5
ATOM 6196 N N . GLN A 1 18 ? -4.031 -11.039 0.125 1.00 0.00 18 GLN A N 5
ATOM 6197 C CA . GLN A 1 18 ? -4.921 -10.663 1.217 1.00 0.00 18 GLN A CA 5
ATOM 6198 C C . GLN A 1 18 ? -5.598 -9.327 0.932 1.00 0.00 18 GLN A C 5
ATOM 6199 O O . GLN A 1 18 ? -4.966 -8.363 0.500 1.00 0.00 18 GLN A O 5
ATOM 6213 N N . PRO A 1 19 ? -6.915 -9.265 1.180 1.00 0.00 19 PRO A N 5
ATOM 6214 C CA . PRO A 1 19 ? -7.707 -8.052 0.957 1.00 0.00 19 PRO A CA 5
ATOM 6215 C C . PRO A 1 19 ? -7.369 -6.948 1.954 1.00 0.00 19 PRO A C 5
ATOM 6216 O O . PRO A 1 19 ? -7.118 -7.216 3.130 1.00 0.00 19 PRO A O 5
ATOM 6227 N N . LEU A 1 20 ? -7.364 -5.708 1.478 1.00 0.00 20 LEU A N 5
ATOM 6228 C CA . LEU A 1 20 ? -7.057 -4.563 2.328 1.00 0.00 20 LEU A CA 5
ATOM 6229 C C . LEU A 1 20 ? -7.820 -3.325 1.870 1.00 0.00 20 LEU A C 5
ATOM 6230 O O . LEU A 1 20 ? -7.602 -2.820 0.767 1.00 0.00 20 LEU A O 5
ATOM 6246 N N . THR A 1 21 ? -8.714 -2.837 2.724 1.00 0.00 21 THR A N 5
ATOM 6247 C CA . THR A 1 21 ? -9.508 -1.656 2.407 1.00 0.00 21 THR A CA 5
ATOM 6248 C C . THR A 1 21 ? -9.399 -0.608 3.509 1.00 0.00 21 THR A C 5
ATOM 6249 O O . THR A 1 21 ? -8.645 -0.778 4.467 1.00 0.00 21 THR A O 5
ATOM 6260 N N . TYR A 1 22 ? -10.156 0.474 3.366 1.00 0.00 22 TYR A N 5
ATOM 6261 C CA . TYR A 1 22 ? -10.143 1.551 4.349 1.00 0.00 22 TYR A CA 5
ATOM 6262 C C . TYR A 1 22 ? -10.888 1.141 5.616 1.00 0.00 22 TYR A C 5
ATOM 6263 O O . TYR A 1 22 ? -10.545 1.571 6.717 1.00 0.00 22 TYR A O 5
ATOM 6281 N N . GLU A 1 23 ? -11.910 0.307 5.450 1.00 0.00 23 GLU A N 5
ATOM 6282 C CA . GLU A 1 23 ? -12.704 -0.161 6.580 1.00 0.00 23 GLU A CA 5
ATOM 6283 C C . GLU A 1 23 ? -11.899 -1.122 7.450 1.00 0.00 23 GLU A C 5
ATOM 6284 O O . GLU A 1 23 ? -12.322 -1.486 8.547 1.00 0.00 23 GLU A O 5
ATOM 6296 N N . SER A 1 24 ? -10.736 -1.530 6.952 1.00 0.00 24 SER A N 5
ATOM 6297 C CA . SER A 1 24 ? -9.874 -2.453 7.680 1.00 0.00 24 SER A CA 5
ATOM 6298 C C . SER A 1 24 ? -9.043 -1.711 8.723 1.00 0.00 24 SER A C 5
ATOM 6299 O O . SER A 1 24 ? -8.332 -0.759 8.405 1.00 0.00 24 SER A O 5
ATOM 6307 N N . GLY A 1 25 ? -9.140 -2.155 9.973 1.00 0.00 25 GLY A N 5
ATOM 6308 C CA . GLY A 1 25 ? -8.394 -1.522 11.045 1.00 0.00 25 GLY A CA 5
ATOM 6309 C C . GLY A 1 25 ? -6.967 -2.026 11.134 1.00 0.00 25 GLY A C 5
ATOM 6310 O O . GLY A 1 25 ? -6.433 -2.611 10.191 1.00 0.00 25 GLY A O 5
ATOM 6314 N N . PRO A 1 26 ? -6.326 -1.799 12.290 1.00 0.00 26 PRO A N 5
ATOM 6315 C CA . PRO A 1 26 ? -4.944 -2.225 12.526 1.00 0.00 26 PRO A CA 5
ATOM 6316 C C . PRO A 1 26 ? -4.816 -3.741 12.640 1.00 0.00 26 PRO A C 5
ATOM 6317 O O . PRO A 1 26 ? -3.730 -4.296 12.470 1.00 0.00 26 PRO A O 5
ATOM 6328 N N . ASP A 1 27 ? -5.930 -4.403 12.927 1.00 0.00 27 ASP A N 5
ATOM 6329 C CA . ASP A 1 27 ? -5.943 -5.855 13.062 1.00 0.00 27 ASP A CA 5
ATOM 6330 C C . ASP A 1 27 ? -5.698 -6.529 11.716 1.00 0.00 27 ASP A C 5
ATOM 6331 O O . ASP A 1 27 ? -5.065 -7.582 11.644 1.00 0.00 27 ASP A O 5
ATOM 6340 N N . GLU A 1 28 ? -6.204 -5.914 10.651 1.00 0.00 28 GLU A N 5
ATOM 6341 C CA . GLU A 1 28 ? -6.041 -6.456 9.307 1.00 0.00 28 GLU A CA 5
ATOM 6342 C C . GLU A 1 28 ? -4.795 -5.883 8.638 1.00 0.00 28 GLU A C 5
ATOM 6343 O O . GLU A 1 28 ? -4.128 -6.563 7.857 1.00 0.00 28 GLU A O 5
ATOM 6355 N N . VAL A 1 29 ? -4.487 -4.628 8.948 1.00 0.00 29 VAL A N 5
ATOM 6356 C CA . VAL A 1 29 ? -3.321 -3.963 8.378 1.00 0.00 29 VAL A CA 5
ATOM 6357 C C . VAL A 1 29 ? -2.047 -4.751 8.660 1.00 0.00 29 VAL A C 5
ATOM 6358 O O . VAL A 1 29 ? -1.115 -4.752 7.856 1.00 0.00 29 VAL A O 5
ATOM 6371 N N . ARG A 1 30 ? -2.013 -5.420 9.808 1.00 0.00 30 ARG A N 5
ATOM 6372 C CA . ARG A 1 30 ? -0.852 -6.211 10.198 1.00 0.00 30 ARG A CA 5
ATOM 6373 C C . ARG A 1 30 ? -0.830 -7.545 9.457 1.00 0.00 30 ARG A C 5
ATOM 6374 O O . ARG A 1 30 ? 0.235 -8.098 9.186 1.00 0.00 30 ARG A O 5
ATOM 6395 N N . ALA A 1 31 ? -2.014 -8.056 9.134 1.00 0.00 31 ALA A N 5
ATOM 6396 C CA . ALA A 1 31 ? -2.130 -9.324 8.424 1.00 0.00 31 ALA A CA 5
ATOM 6397 C C . ALA A 1 31 ? -1.739 -9.170 6.958 1.00 0.00 31 ALA A C 5
ATOM 6398 O O . ALA A 1 31 ? -1.082 -10.040 6.387 1.00 0.00 31 ALA A O 5
ATOM 6405 N N . TRP A 1 32 ? -2.148 -8.059 6.355 1.00 0.00 32 TRP A N 5
ATOM 6406 C CA . TRP A 1 32 ? -1.841 -7.793 4.954 1.00 0.00 32 TRP A CA 5
ATOM 6407 C C . TRP A 1 32 ? -0.334 -7.769 4.723 1.00 0.00 32 TRP A C 5
ATOM 6408 O O . TRP A 1 32 ? 0.173 -8.406 3.798 1.00 0.00 32 TRP A O 5
ATOM 6429 N N . LEU A 1 33 ? 0.379 -7.032 5.567 1.00 0.00 33 LEU A N 5
ATOM 6430 C CA . LEU A 1 33 ? 1.829 -6.925 5.455 1.00 0.00 33 LEU A CA 5
ATOM 6431 C C . LEU A 1 33 ? 2.478 -8.306 5.459 1.00 0.00 33 LEU A C 5
ATOM 6432 O O . LEU A 1 33 ? 3.273 -8.631 4.578 1.00 0.00 33 LEU A O 5
ATOM 6448 N N . GLU A 1 34 ? 2.132 -9.114 6.456 1.00 0.00 34 GLU A N 5
ATOM 6449 C CA . GLU A 1 34 ? 2.680 -10.460 6.573 1.00 0.00 34 GLU A CA 5
ATOM 6450 C C . GLU A 1 34 ? 2.430 -11.262 5.299 1.00 0.00 34 GLU A C 5
ATOM 6451 O O . GLU A 1 34 ? 3.276 -12.046 4.870 1.00 0.00 34 GLU A O 5
ATOM 6463 N N . ALA A 1 35 ? 1.261 -11.060 4.700 1.00 0.00 35 ALA A N 5
ATOM 6464 C CA . ALA A 1 35 ? 0.899 -11.763 3.475 1.00 0.00 35 ALA A CA 5
ATOM 6465 C C . ALA A 1 35 ? 1.955 -11.561 2.394 1.00 0.00 35 ALA A C 5
ATOM 6466 O O . ALA A 1 35 ? 2.272 -12.482 1.640 1.00 0.00 35 ALA A O 5
ATOM 6473 N N . LYS A 1 36 ? 2.498 -10.350 2.322 1.00 0.00 36 LYS A N 5
ATOM 6474 C CA . LYS A 1 36 ? 3.520 -10.027 1.333 1.00 0.00 36 LYS A CA 5
ATOM 6475 C C . LYS A 1 36 ? 4.885 -10.547 1.771 1.00 0.00 36 LYS A C 5
ATOM 6476 O O . LYS A 1 36 ? 5.765 -10.781 0.944 1.00 0.00 36 LYS A O 5
ATOM 6495 N N . ALA A 1 37 ? 5.053 -10.728 3.077 1.00 0.00 37 ALA A N 5
ATOM 6496 C CA . ALA A 1 37 ? 6.310 -11.224 3.624 1.00 0.00 37 ALA A CA 5
ATOM 6497 C C . ALA A 1 37 ? 7.419 -10.187 3.481 1.00 0.00 37 ALA A C 5
ATOM 6498 O O . ALA A 1 37 ? 8.514 -10.496 3.011 1.00 0.00 37 ALA A O 5
ATOM 6505 N N . PHE A 1 38 ? 7.127 -8.956 3.888 1.00 0.00 38 PHE A N 5
ATOM 6506 C CA . PHE A 1 38 ? 8.100 -7.873 3.803 1.00 0.00 38 PHE A CA 5
ATOM 6507 C C . PHE A 1 38 ? 9.205 -8.052 4.840 1.00 0.00 38 PHE A C 5
ATOM 6508 O O . PHE A 1 38 ? 10.358 -8.310 4.496 1.00 0.00 38 PHE A O 5
ATOM 6525 N N . SER A 1 39 ? 8.843 -7.911 6.112 1.00 0.00 39 SER A N 5
ATOM 6526 C CA . SER A 1 39 ? 9.804 -8.052 7.200 1.00 0.00 39 SER A CA 5
ATOM 6527 C C . SER A 1 39 ? 9.097 -8.058 8.551 1.00 0.00 39 SER A C 5
ATOM 6528 O O . SER A 1 39 ? 8.000 -7.522 8.709 1.00 0.00 39 SER A O 5
ATOM 6536 N N . PRO A 1 40 ? 9.739 -8.679 9.552 1.00 0.00 40 PRO A N 5
ATOM 6537 C CA . PRO A 1 40 ? 9.192 -8.770 10.908 1.00 0.00 40 PRO A CA 5
ATOM 6538 C C . PRO A 1 40 ? 9.182 -7.422 11.621 1.00 0.00 40 PRO A C 5
ATOM 6539 O O . PRO A 1 40 ? 8.596 -7.282 12.695 1.00 0.00 40 PRO A O 5
ATOM 6550 N N . ARG A 1 41 ? 9.832 -6.434 11.017 1.00 0.00 41 ARG A N 5
ATOM 6551 C CA . ARG A 1 41 ? 9.898 -5.097 11.595 1.00 0.00 41 ARG A CA 5
ATOM 6552 C C . ARG A 1 41 ? 8.805 -4.201 11.020 1.00 0.00 41 ARG A C 5
ATOM 6553 O O . ARG A 1 41 ? 8.106 -3.507 11.758 1.00 0.00 41 ARG A O 5
ATOM 6574 N N . ILE A 1 42 ? 8.663 -4.223 9.699 1.00 0.00 42 ILE A N 5
ATOM 6575 C CA . ILE A 1 42 ? 7.655 -3.414 9.026 1.00 0.00 42 ILE A CA 5
ATOM 6576 C C . ILE A 1 42 ? 6.248 -3.849 9.420 1.00 0.00 42 ILE A C 5
ATOM 6577 O O . ILE A 1 42 ? 5.334 -3.029 9.507 1.00 0.00 42 ILE A O 5
ATOM 6593 N N . VAL A 1 43 ? 6.081 -5.146 9.661 1.00 0.00 43 VAL A N 5
ATOM 6594 C CA . VAL A 1 43 ? 4.785 -5.690 10.050 1.00 0.00 43 VAL A CA 5
ATOM 6595 C C . VAL A 1 43 ? 4.383 -5.212 11.441 1.00 0.00 43 VAL A C 5
ATOM 6596 O O . VAL A 1 43 ? 3.211 -4.944 11.700 1.00 0.00 43 VAL A O 5
ATOM 6609 N N . GLU A 1 44 ? 5.364 -5.106 12.331 1.00 0.00 44 GLU A N 5
ATOM 6610 C CA . GLU A 1 44 ? 5.112 -4.659 13.696 1.00 0.00 44 GLU A CA 5
ATOM 6611 C C . GLU A 1 44 ? 5.113 -3.136 13.779 1.00 0.00 44 GLU A C 5
ATOM 6612 O O . GLU A 1 44 ? 4.547 -2.554 14.703 1.00 0.00 44 GLU A O 5
ATOM 6624 N N . ASN A 1 45 ? 5.753 -2.496 12.805 1.00 0.00 45 ASN A N 5
ATOM 6625 C CA . ASN A 1 45 ? 5.829 -1.040 12.768 1.00 0.00 45 ASN A CA 5
ATOM 6626 C C . ASN A 1 45 ? 4.611 -0.450 12.065 1.00 0.00 45 ASN A C 5
ATOM 6627 O O . ASN A 1 45 ? 4.139 0.631 12.420 1.00 0.00 45 ASN A O 5
ATOM 6638 N N . LEU A 1 46 ? 4.105 -1.166 11.067 1.00 0.00 46 LEU A N 5
ATOM 6639 C CA . LEU A 1 46 ? 2.941 -0.714 10.314 1.00 0.00 46 LEU A CA 5
ATOM 6640 C C . LEU A 1 46 ? 1.698 -1.506 10.706 1.00 0.00 46 LEU A C 5
ATOM 6641 O O . LEU A 1 46 ? 0.590 -1.199 10.268 1.00 0.00 46 LEU A O 5
ATOM 6657 N N . GLY A 1 47 ? 1.889 -2.526 11.538 1.00 0.00 47 GLY A N 5
ATOM 6658 C CA . GLY A 1 47 ? 0.775 -3.344 11.977 1.00 0.00 47 GLY A CA 5
ATOM 6659 C C . GLY A 1 47 ? 0.011 -2.715 13.125 1.00 0.00 47 GLY A C 5
ATOM 6660 O O . GLY A 1 47 ? -0.692 -3.406 13.864 1.00 0.00 47 GLY A O 5
ATOM 6664 N N . ILE A 1 48 ? 0.148 -1.403 13.277 1.00 0.00 48 ILE A N 5
ATOM 6665 C CA . ILE A 1 48 ? -0.535 -0.681 14.343 1.00 0.00 48 ILE A CA 5
ATOM 6666 C C . ILE A 1 48 ? -1.435 0.412 13.779 1.00 0.00 48 ILE A C 5
ATOM 6667 O O . ILE A 1 48 ? -2.390 0.842 14.428 1.00 0.00 48 ILE A O 5
ATOM 6683 N N . LEU A 1 49 ? -1.127 0.858 12.566 1.00 0.00 49 LEU A N 5
ATOM 6684 C CA . LEU A 1 49 ? -1.909 1.900 11.912 1.00 0.00 49 LEU A CA 5
ATOM 6685 C C . LEU A 1 49 ? -3.144 1.312 11.238 1.00 0.00 49 LEU A C 5
ATOM 6686 O O . LEU A 1 49 ? -3.083 0.245 10.626 1.00 0.00 49 LEU A O 5
ATOM 6702 N N . THR A 1 50 ? -4.266 2.016 11.351 1.00 0.00 50 THR A N 5
ATOM 6703 C CA . THR A 1 50 ? -5.516 1.565 10.752 1.00 0.00 50 THR A CA 5
ATOM 6704 C C . THR A 1 50 ? -5.419 1.540 9.231 1.00 0.00 50 THR A C 5
ATOM 6705 O O . THR A 1 50 ? -4.422 1.973 8.656 1.00 0.00 50 THR A O 5
ATOM 6716 N N . GLY A 1 51 ? -6.463 1.031 8.584 1.00 0.00 51 GLY A N 5
ATOM 6717 C CA . GLY A 1 51 ? -6.475 0.960 7.135 1.00 0.00 51 GLY A CA 5
ATOM 6718 C C . GLY A 1 51 ? -6.000 2.245 6.488 1.00 0.00 51 GLY A C 5
ATOM 6719 O O . GLY A 1 51 ? -5.017 2.266 5.747 1.00 0.00 51 GLY A O 5
ATOM 6723 N N . PRO A 1 52 ? -6.709 3.349 6.765 1.00 0.00 52 PRO A N 5
ATOM 6724 C CA . PRO A 1 52 ? -6.374 4.665 6.214 1.00 0.00 52 PRO A CA 5
ATOM 6725 C C . PRO A 1 52 ? -5.084 5.228 6.800 1.00 0.00 52 PRO A C 5
ATOM 6726 O O . PRO A 1 52 ? -4.295 5.858 6.096 1.00 0.00 52 PRO A O 5
ATOM 6737 N N . GLN A 1 53 ? -4.875 4.996 8.092 1.00 0.00 53 GLN A N 5
ATOM 6738 C CA . GLN A 1 53 ? -3.680 5.480 8.772 1.00 0.00 53 GLN A CA 5
ATOM 6739 C C . GLN A 1 53 ? -2.418 5.009 8.057 1.00 0.00 53 GLN A C 5
ATOM 6740 O O . GLN A 1 53 ? -1.439 5.749 7.949 1.00 0.00 53 GLN A O 5
ATOM 6754 N N . LEU A 1 54 ? -2.447 3.773 7.569 1.00 0.00 54 LEU A N 5
ATOM 6755 C CA . LEU A 1 54 ? -1.305 3.202 6.863 1.00 0.00 54 LEU A CA 5
ATOM 6756 C C . LEU A 1 54 ? -1.202 3.765 5.449 1.00 0.00 54 LEU A C 5
ATOM 6757 O O . LEU A 1 54 ? -0.146 4.246 5.037 1.00 0.00 54 LEU A O 5
ATOM 6773 N N . PHE A 1 55 ? -2.305 3.702 4.711 1.00 0.00 55 PHE A N 5
ATOM 6774 C CA . PHE A 1 55 ? -2.339 4.207 3.343 1.00 0.00 55 PHE A CA 5
ATOM 6775 C C . PHE A 1 55 ? -1.843 5.649 3.283 1.00 0.00 55 PHE A C 5
ATOM 6776 O O . PHE A 1 55 ? -1.374 6.112 2.243 1.00 0.00 55 PHE A O 5
ATOM 6793 N N . SER A 1 56 ? -1.951 6.353 4.405 1.00 0.00 56 SER A N 5
ATOM 6794 C CA . SER A 1 56 ? -1.519 7.743 4.479 1.00 0.00 56 SER A CA 5
ATOM 6795 C C . SER A 1 56 ? -0.002 7.848 4.351 1.00 0.00 56 SER A C 5
ATOM 6796 O O . SER A 1 56 ? 0.526 8.865 3.899 1.00 0.00 56 SER A O 5
ATOM 6804 N N . LEU A 1 57 ? 0.693 6.790 4.752 1.00 0.00 57 LEU A N 5
ATOM 6805 C CA . LEU A 1 57 ? 2.150 6.760 4.683 1.00 0.00 57 LEU A CA 5
ATOM 6806 C C . LEU A 1 57 ? 2.625 6.653 3.238 1.00 0.00 57 LEU A C 5
ATOM 6807 O O . LEU A 1 57 ? 2.076 5.884 2.449 1.00 0.00 57 LEU A O 5
ATOM 6823 N N . ASN A 1 58 ? 3.650 7.427 2.898 1.00 0.00 58 ASN A N 5
ATOM 6824 C CA . ASN A 1 58 ? 4.200 7.418 1.547 1.00 0.00 58 ASN A CA 5
ATOM 6825 C C . ASN A 1 58 ? 5.511 6.639 1.499 1.00 0.00 58 ASN A C 5
ATOM 6826 O O . ASN A 1 58 ? 5.981 6.128 2.516 1.00 0.00 58 ASN A O 5
ATOM 6837 N N . LYS A 1 59 ? 6.098 6.552 0.310 1.00 0.00 59 LYS A N 5
ATOM 6838 C CA . LYS A 1 59 ? 7.356 5.837 0.127 1.00 0.00 59 LYS A CA 5
ATOM 6839 C C . LYS A 1 59 ? 8.381 6.265 1.173 1.00 0.00 59 LYS A C 5
ATOM 6840 O O . LYS A 1 59 ? 8.766 5.477 2.035 1.00 0.00 59 LYS A O 5
ATOM 6859 N N . GLU A 1 60 ? 8.818 7.518 1.089 1.00 0.00 60 GLU A N 5
ATOM 6860 C CA . GLU A 1 60 ? 9.798 8.049 2.029 1.00 0.00 60 GLU A CA 5
ATOM 6861 C C . GLU A 1 60 ? 9.464 7.629 3.458 1.00 0.00 60 GLU A C 5
ATOM 6862 O O . GLU A 1 60 ? 10.292 7.039 4.151 1.00 0.00 60 GLU A O 5
ATOM 6874 N N . GLU A 1 61 ? 8.246 7.939 3.891 1.00 0.00 61 GLU A N 5
ATOM 6875 C CA . GLU A 1 61 ? 7.804 7.596 5.237 1.00 0.00 61 GLU A CA 5
ATOM 6876 C C . GLU A 1 61 ? 8.087 6.128 5.544 1.00 0.00 61 GLU A C 5
ATOM 6877 O O . GLU A 1 61 ? 8.782 5.807 6.509 1.00 0.00 61 GLU A O 5
ATOM 6889 N N . LEU A 1 62 ? 7.542 5.241 4.719 1.00 0.00 62 LEU A N 5
ATOM 6890 C CA . LEU A 1 62 ? 7.734 3.807 4.902 1.00 0.00 62 LEU A CA 5
ATOM 6891 C C . LEU A 1 62 ? 9.216 3.468 5.028 1.00 0.00 62 LEU A C 5
ATOM 6892 O O . LEU A 1 62 ? 9.592 2.529 5.730 1.00 0.00 62 LEU A O 5
ATOM 6908 N N . LYS A 1 63 ? 10.055 4.241 4.346 1.00 0.00 63 LYS A N 5
ATOM 6909 C CA . LYS A 1 63 ? 11.496 4.026 4.384 1.00 0.00 63 LYS A CA 5
ATOM 6910 C C . LYS A 1 63 ? 12.080 4.485 5.717 1.00 0.00 63 LYS A C 5
ATOM 6911 O O . LYS A 1 63 ? 13.081 3.944 6.187 1.00 0.00 63 LYS A O 5
ATOM 6930 N N . LYS A 1 64 ? 11.447 5.484 6.322 1.00 0.00 64 LYS A N 5
ATOM 6931 C CA . LYS A 1 64 ? 11.901 6.014 7.602 1.00 0.00 64 LYS A CA 5
ATOM 6932 C C . LYS A 1 64 ? 11.784 4.961 8.699 1.00 0.00 64 LYS A C 5
ATOM 6933 O O . LYS A 1 64 ? 12.576 4.942 9.642 1.00 0.00 64 LYS A O 5
ATOM 6952 N N . VAL A 1 65 ? 10.792 4.086 8.570 1.00 0.00 65 VAL A N 5
ATOM 6953 C CA . VAL A 1 65 ? 10.573 3.028 9.549 1.00 0.00 65 VAL A CA 5
ATOM 6954 C C . VAL A 1 65 ? 11.031 1.677 9.011 1.00 0.00 65 VAL A C 5
ATOM 6955 O O . VAL A 1 65 ? 11.846 0.994 9.632 1.00 0.00 65 VAL A O 5
ATOM 6968 N N . CYS A 1 66 ? 10.503 1.299 7.852 1.00 0.00 66 CYS A N 5
ATOM 6969 C CA . CYS A 1 66 ? 10.857 0.028 7.229 1.00 0.00 66 CYS A CA 5
ATOM 6970 C C . CYS A 1 66 ? 12.335 0.001 6.853 1.00 0.00 66 CYS A C 5
ATOM 6971 O O . CYS A 1 66 ? 13.075 -0.890 7.268 1.00 0.00 66 CYS A O 5
ATOM 6979 N N . GLY A 1 67 ? 12.758 0.983 6.062 1.00 0.00 67 GLY A N 5
ATOM 6980 C CA . GLY A 1 67 ? 14.145 1.051 5.642 1.00 0.00 67 GLY A CA 5
ATOM 6981 C C . GLY A 1 67 ? 14.360 0.472 4.258 1.00 0.00 67 GLY A C 5
ATOM 6982 O O . GLY A 1 67 ? 14.410 1.207 3.272 1.00 0.00 67 GLY A O 5
ATOM 6986 N N . GLU A 1 68 ? 14.490 -0.849 4.184 1.00 0.00 68 GLU A N 5
ATOM 6987 C CA . GLU A 1 68 ? 14.704 -1.525 2.910 1.00 0.00 68 GLU A CA 5
ATOM 6988 C C . GLU A 1 68 ? 13.377 -1.951 2.291 1.00 0.00 68 GLU A C 5
ATOM 6989 O O . GLU A 1 68 ? 13.083 -1.623 1.142 1.00 0.00 68 GLU A O 5
ATOM 7001 N N . GLU A 1 69 ? 12.580 -2.686 3.061 1.00 0.00 69 GLU A N 5
ATOM 7002 C CA . GLU A 1 69 ? 11.284 -3.158 2.587 1.00 0.00 69 GLU A CA 5
ATOM 7003 C C . GLU A 1 69 ? 10.381 -1.986 2.212 1.00 0.00 69 GLU A C 5
ATOM 7004 O O . GLU A 1 69 ? 9.666 -2.034 1.212 1.00 0.00 69 GLU A O 5
ATOM 7016 N N . GLY A 1 70 ? 10.420 -0.934 3.024 1.00 0.00 70 GLY A N 5
ATOM 7017 C CA . GLY A 1 70 ? 9.601 0.235 2.762 1.00 0.00 70 GLY A CA 5
ATOM 7018 C C . GLY A 1 70 ? 9.497 0.551 1.283 1.00 0.00 70 GLY A C 5
ATOM 7019 O O . GLY A 1 70 ? 8.409 0.818 0.773 1.00 0.00 70 GLY A O 5
ATOM 7023 N N . VAL A 1 71 ? 10.632 0.521 0.592 1.00 0.00 71 VAL A N 5
ATOM 7024 C CA . VAL A 1 71 ? 10.664 0.807 -0.838 1.00 0.00 71 VAL A CA 5
ATOM 7025 C C . VAL A 1 71 ? 9.729 -0.122 -1.605 1.00 0.00 71 VAL A C 5
ATOM 7026 O O . VAL A 1 71 ? 8.993 0.314 -2.490 1.00 0.00 71 VAL A O 5
ATOM 7039 N N . ARG A 1 72 ? 9.764 -1.405 -1.259 1.00 0.00 72 ARG A N 5
ATOM 7040 C CA . ARG A 1 72 ? 8.921 -2.396 -1.915 1.00 0.00 72 ARG A CA 5
ATOM 7041 C C . ARG A 1 72 ? 7.465 -2.244 -1.483 1.00 0.00 72 ARG A C 5
ATOM 7042 O O . ARG A 1 72 ? 6.553 -2.300 -2.308 1.00 0.00 72 ARG A O 5
ATOM 7063 N N . VAL A 1 73 ? 7.256 -2.051 -0.185 1.00 0.00 73 VAL A N 5
ATOM 7064 C CA . VAL A 1 73 ? 5.912 -1.890 0.357 1.00 0.00 73 VAL A CA 5
ATOM 7065 C C . VAL A 1 73 ? 5.159 -0.776 -0.362 1.00 0.00 73 VAL A C 5
ATOM 7066 O O . VAL A 1 73 ? 3.985 -0.924 -0.701 1.00 0.00 73 VAL A O 5
ATOM 7079 N N . TYR A 1 74 ? 5.843 0.340 -0.592 1.00 0.00 74 TYR A N 5
ATOM 7080 C CA . TYR A 1 74 ? 5.239 1.481 -1.269 1.00 0.00 74 TYR A CA 5
ATOM 7081 C C . TYR A 1 74 ? 4.807 1.108 -2.684 1.00 0.00 74 TYR A C 5
ATOM 7082 O O . TYR A 1 74 ? 3.732 1.497 -3.140 1.00 0.00 74 TYR A O 5
ATOM 7100 N N . SER A 1 75 ? 5.653 0.350 -3.374 1.00 0.00 75 SER A N 5
ATOM 7101 C CA . SER A 1 75 ? 5.362 -0.074 -4.738 1.00 0.00 75 SER A CA 5
ATOM 7102 C C . SER A 1 75 ? 4.066 -0.878 -4.793 1.00 0.00 75 SER A C 5
ATOM 7103 O O . SER A 1 75 ? 3.367 -0.879 -5.805 1.00 0.00 75 SER A O 5
ATOM 7111 N N . GLN A 1 76 ? 3.753 -1.559 -3.695 1.00 0.00 76 GLN A N 5
ATOM 7112 C CA . GLN A 1 76 ? 2.543 -2.367 -3.617 1.00 0.00 76 GLN A CA 5
ATOM 7113 C C . GLN A 1 76 ? 1.357 -1.529 -3.151 1.00 0.00 76 GLN A C 5
ATOM 7114 O O . GLN A 1 76 ? 0.283 -1.563 -3.754 1.00 0.00 76 GLN A O 5
ATOM 7128 N N . LEU A 1 77 ? 1.558 -0.777 -2.075 1.00 0.00 77 LEU A N 5
ATOM 7129 C CA . LEU A 1 77 ? 0.505 0.071 -1.527 1.00 0.00 77 LEU A CA 5
ATOM 7130 C C . LEU A 1 77 ? -0.198 0.850 -2.633 1.00 0.00 77 LEU A C 5
ATOM 7131 O O . LEU A 1 77 ? -1.395 0.678 -2.865 1.00 0.00 77 LEU A O 5
ATOM 7147 N N . THR A 1 78 ? 0.554 1.707 -3.317 1.00 0.00 78 THR A N 5
ATOM 7148 C CA . THR A 1 78 ? 0.004 2.512 -4.401 1.00 0.00 78 THR A CA 5
ATOM 7149 C C . THR A 1 78 ? -0.924 1.685 -5.283 1.00 0.00 78 THR A C 5
ATOM 7150 O O . THR A 1 78 ? -2.020 2.124 -5.631 1.00 0.00 78 THR A O 5
ATOM 7161 N N . MET A 1 79 ? -0.479 0.485 -5.641 1.00 0.00 79 MET A N 5
ATOM 7162 C CA . MET A 1 79 ? -1.272 -0.404 -6.482 1.00 0.00 79 MET A CA 5
ATOM 7163 C C . MET A 1 79 ? -2.599 -0.746 -5.812 1.00 0.00 79 MET A C 5
ATOM 7164 O O . MET A 1 79 ? -3.642 -0.782 -6.465 1.00 0.00 79 MET A O 5
ATOM 7178 N N . GLN A 1 80 ? -2.552 -0.994 -4.507 1.00 0.00 80 GLN A N 5
ATOM 7179 C CA . GLN A 1 80 ? -3.752 -1.333 -3.751 1.00 0.00 80 GLN A CA 5
ATOM 7180 C C . GLN A 1 80 ? -4.674 -0.126 -3.623 1.00 0.00 80 GLN A C 5
ATOM 7181 O O . GLN A 1 80 ? -5.893 -0.246 -3.746 1.00 0.00 80 GLN A O 5
ATOM 7195 N N . LYS A 1 81 ? -4.085 1.039 -3.375 1.00 0.00 81 LYS A N 5
ATOM 7196 C CA . LYS A 1 81 ? -4.852 2.270 -3.231 1.00 0.00 81 LYS A CA 5
ATOM 7197 C C . LYS A 1 81 ? -5.585 2.609 -4.525 1.00 0.00 81 LYS A C 5
ATOM 7198 O O . LYS A 1 81 ? -6.767 2.952 -4.508 1.00 0.00 81 LYS A O 5
ATOM 7217 N N . ALA A 1 82 ? -4.877 2.509 -5.645 1.00 0.00 82 ALA A N 5
ATOM 7218 C CA . ALA A 1 82 ? -5.462 2.801 -6.948 1.00 0.00 82 ALA A CA 5
ATOM 7219 C C . ALA A 1 82 ? -6.553 1.795 -7.297 1.00 0.00 82 ALA A C 5
ATOM 7220 O O . ALA A 1 82 ? -7.479 2.105 -8.048 1.00 0.00 82 ALA A O 5
ATOM 7227 N N . PHE A 1 83 ? -6.438 0.590 -6.750 1.00 0.00 83 PHE A N 5
ATOM 7228 C CA . PHE A 1 83 ? -7.415 -0.462 -7.005 1.00 0.00 83 PHE A CA 5
ATOM 7229 C C . PHE A 1 83 ? -8.702 -0.212 -6.224 1.00 0.00 83 PHE A C 5
ATOM 7230 O O . PHE A 1 83 ? -9.798 -0.510 -6.699 1.00 0.00 83 PHE A O 5
ATOM 7247 N N . LEU A 1 84 ? -8.559 0.338 -5.023 1.00 0.00 84 LEU A N 5
ATOM 7248 C CA . LEU A 1 84 ? -9.709 0.628 -4.173 1.00 0.00 84 LEU A CA 5
ATOM 7249 C C . LEU A 1 84 ? -10.499 1.816 -4.714 1.00 0.00 84 LEU A C 5
ATOM 7250 O O . LEU A 1 84 ? -11.729 1.791 -4.750 1.00 0.00 84 LEU A O 5
ATOM 7266 N N . GLU A 1 85 ? -9.783 2.854 -5.136 1.00 0.00 85 GLU A N 5
ATOM 7267 C CA . GLU A 1 85 ? -10.418 4.050 -5.677 1.00 0.00 85 GLU A CA 5
ATOM 7268 C C . GLU A 1 85 ? -11.629 3.684 -6.531 1.00 0.00 85 GLU A C 5
ATOM 7269 O O . GLU A 1 85 ? -12.606 4.431 -6.597 1.00 0.00 85 GLU A O 5
ATOM 7281 N N . LYS A 1 86 ? -11.558 2.530 -7.185 1.00 0.00 86 LYS A N 5
ATOM 7282 C CA . LYS A 1 86 ? -12.646 2.063 -8.035 1.00 0.00 86 LYS A CA 5
ATOM 7283 C C . LYS A 1 86 ? -13.717 1.357 -7.209 1.00 0.00 86 LYS A C 5
ATOM 7284 O O . LYS A 1 86 ? -14.877 1.769 -7.198 1.00 0.00 86 LYS A O 5
ATOM 7303 N N . GLN A 1 87 ? -13.320 0.293 -6.517 1.00 0.00 87 GLN A N 5
ATOM 7304 C CA . GLN A 1 87 ? -14.246 -0.468 -5.688 1.00 0.00 87 GLN A CA 5
ATOM 7305 C C . GLN A 1 87 ? -14.697 0.351 -4.483 1.00 0.00 87 GLN A C 5
ATOM 7306 O O . GLN A 1 87 ? -13.893 1.037 -3.852 1.00 0.00 87 GLN A O 5
ATOM 7320 N N . GLN A 1 88 ? -15.986 0.273 -4.169 1.00 0.00 88 GLN A N 5
ATOM 7321 C CA . GLN A 1 88 ? -16.543 1.008 -3.040 1.00 0.00 88 GLN A CA 5
ATOM 7322 C C . GLN A 1 88 ? -17.564 0.160 -2.289 1.00 0.00 88 GLN A C 5
ATOM 7323 O O . GLN A 1 88 ? -18.186 -0.734 -2.863 1.00 0.00 88 GLN A O 5
ATOM 7337 N N . SER A 1 89 ? -17.731 0.446 -1.002 1.00 0.00 89 SER A N 5
ATOM 7338 C CA . SER A 1 89 ? -18.674 -0.293 -0.171 1.00 0.00 89 SER A CA 5
ATOM 7339 C C . SER A 1 89 ? -19.572 0.661 0.612 1.00 0.00 89 SER A C 5
ATOM 7340 O O . SER A 1 89 ? -19.443 0.796 1.828 1.00 0.00 89 SER A O 5
ATOM 7348 N N . GLY A 1 90 ? -20.484 1.320 -0.096 1.00 0.00 90 GLY A N 5
ATOM 7349 C CA . GLY A 1 90 ? -21.391 2.253 0.547 1.00 0.00 90 GLY A CA 5
ATOM 7350 C C . GLY A 1 90 ? -21.552 3.540 -0.238 1.00 0.00 90 GLY A C 5
ATOM 7351 O O . GLY A 1 90 ? -20.699 3.887 -1.055 1.00 0.00 90 GLY A O 5
ATOM 7355 N N . SER A 1 91 ? -22.649 4.248 0.009 1.00 0.00 91 SER A N 5
ATOM 7356 C CA . SER A 1 91 ? -22.922 5.501 -0.686 1.00 0.00 91 SER A CA 5
ATOM 7357 C C . SER A 1 91 ? -22.382 6.689 0.106 1.00 0.00 91 SER A C 5
ATOM 7358 O O . SER A 1 91 ? -22.625 6.810 1.306 1.00 0.00 91 SER A O 5
ATOM 7366 N N . GLU A 1 92 ? -21.649 7.563 -0.577 1.00 0.00 92 GLU A N 5
ATOM 7367 C CA . GLU A 1 92 ? -21.074 8.741 0.062 1.00 0.00 92 GLU A CA 5
ATOM 7368 C C . GLU A 1 92 ? -22.043 9.918 0.004 1.00 0.00 92 GLU A C 5
ATOM 7369 O O . GLU A 1 92 ? -22.018 10.712 -0.938 1.00 0.00 92 GLU A O 5
ATOM 7381 N N . LEU A 1 93 ? -22.896 10.026 1.017 1.00 0.00 93 LEU A N 5
ATOM 7382 C CA . LEU A 1 93 ? -23.874 11.106 1.082 1.00 0.00 93 LEU A CA 5
ATOM 7383 C C . LEU A 1 93 ? -23.208 12.459 0.854 1.00 0.00 93 LEU A C 5
ATOM 7384 O O . LEU A 1 93 ? -21.994 12.598 1.008 1.00 0.00 93 LEU A O 5
ATOM 7400 N N . SER A 1 94 ? -24.010 13.453 0.487 1.00 0.00 94 SER A N 5
ATOM 7401 C CA . SER A 1 94 ? -23.498 14.795 0.236 1.00 0.00 94 SER A CA 5
ATOM 7402 C C . SER A 1 94 ? -24.305 15.837 1.005 1.00 0.00 94 SER A C 5
ATOM 7403 O O . SER A 1 94 ? -25.525 15.917 0.870 1.00 0.00 94 SER A O 5
ATOM 7411 N N . GLY A 1 95 ? -23.612 16.636 1.811 1.00 0.00 95 GLY A N 5
ATOM 7412 C CA . GLY A 1 95 ? -24.280 17.663 2.590 1.00 0.00 95 GLY A CA 5
ATOM 7413 C C . GLY A 1 95 ? -25.122 18.585 1.732 1.00 0.00 95 GLY A C 5
ATOM 7414 O O . GLY A 1 95 ? -24.787 18.880 0.585 1.00 0.00 95 GLY A O 5
ATOM 7418 N N . PRO A 1 96 ? -26.247 19.057 2.291 1.00 0.00 96 PRO A N 5
ATOM 7419 C CA . PRO A 1 96 ? -27.164 19.957 1.586 1.00 0.00 96 PRO A CA 5
ATOM 7420 C C . PRO A 1 96 ? -26.568 21.346 1.379 1.00 0.00 96 PRO A C 5
ATOM 7421 O O . PRO A 1 96 ? -26.543 22.164 2.298 1.00 0.00 96 PRO A O 5
ATOM 7432 N N . SER A 1 97 ? -26.090 21.604 0.166 1.00 0.00 97 SER A N 5
ATOM 7433 C CA . SER A 1 97 ? -25.491 22.893 -0.160 1.00 0.00 97 SER A CA 5
ATOM 7434 C C . SER A 1 97 ? -26.479 24.029 0.086 1.00 0.00 97 SER A C 5
ATOM 7435 O O . SER A 1 97 ? -27.625 23.978 -0.359 1.00 0.00 97 SER A O 5
ATOM 7443 N N . SER A 1 98 ? -26.026 25.055 0.800 1.00 0.00 98 SER A N 5
ATOM 7444 C CA . SER A 1 98 ? -26.869 26.203 1.110 1.00 0.00 98 SER A CA 5
ATOM 7445 C C . SER A 1 98 ? -26.212 27.501 0.649 1.00 0.00 98 SER A C 5
ATOM 7446 O O . SER A 1 98 ? -25.147 27.877 1.136 1.00 0.00 98 SER A O 5
ATOM 7454 N N . GLY A 1 99 ? -26.857 28.181 -0.294 1.00 0.00 99 GLY A N 5
ATOM 7455 C CA . GLY A 1 99 ? -26.322 29.429 -0.805 1.00 0.00 99 GLY A CA 5
ATOM 7456 C C . GLY A 1 99 ? -27.395 30.479 -1.013 1.00 0.00 99 GLY A C 5
ATOM 7457 O O . GLY A 1 99 ? -28.402 30.224 -1.675 1.00 0.00 99 GLY A O 5
ATOM 7461 N N . GLY A 1 1 ? 42.581 -12.727 -3.156 1.00 0.00 1 GLY A N 6
ATOM 7462 C CA . GLY A 1 1 ? 41.208 -12.303 -3.360 1.00 0.00 1 GLY A CA 6
ATOM 7463 C C . GLY A 1 1 ? 40.599 -12.894 -4.616 1.00 0.00 1 GLY A C 6
ATOM 7464 O O . GLY A 1 1 ? 41.313 -13.237 -5.558 1.00 0.00 1 GLY A O 6
ATOM 7468 N N . SER A 1 2 ? 39.275 -13.017 -4.629 1.00 0.00 2 SER A N 6
ATOM 7469 C CA . SER A 1 2 ? 38.571 -13.577 -5.776 1.00 0.00 2 SER A CA 6
ATOM 7470 C C . SER A 1 2 ? 37.157 -13.012 -5.874 1.00 0.00 2 SER A C 6
ATOM 7471 O O . SER A 1 2 ? 36.525 -12.711 -4.861 1.00 0.00 2 SER A O 6
ATOM 7479 N N . SER A 1 3 ? 36.667 -12.870 -7.101 1.00 0.00 3 SER A N 6
ATOM 7480 C CA . SER A 1 3 ? 35.329 -12.337 -7.333 1.00 0.00 3 SER A CA 6
ATOM 7481 C C . SER A 1 3 ? 34.408 -13.411 -7.905 1.00 0.00 3 SER A C 6
ATOM 7482 O O . SER A 1 3 ? 34.679 -13.978 -8.963 1.00 0.00 3 SER A O 6
ATOM 7490 N N . GLY A 1 4 ? 33.318 -13.686 -7.196 1.00 0.00 4 GLY A N 6
ATOM 7491 C CA . GLY A 1 4 ? 32.373 -14.691 -7.647 1.00 0.00 4 GLY A CA 6
ATOM 7492 C C . GLY A 1 4 ? 31.138 -14.761 -6.771 1.00 0.00 4 GLY A C 6
ATOM 7493 O O . GLY A 1 4 ? 31.238 -14.961 -5.560 1.00 0.00 4 GLY A O 6
ATOM 7497 N N . SER A 1 5 ? 29.970 -14.595 -7.383 1.00 0.00 5 SER A N 6
ATOM 7498 C CA . SER A 1 5 ? 28.710 -14.634 -6.650 1.00 0.00 5 SER A CA 6
ATOM 7499 C C . SER A 1 5 ? 27.769 -15.679 -7.242 1.00 0.00 5 SER A C 6
ATOM 7500 O O . SER A 1 5 ? 28.057 -16.270 -8.283 1.00 0.00 5 SER A O 6
ATOM 7508 N N . SER A 1 6 ? 26.643 -15.900 -6.572 1.00 0.00 6 SER A N 6
ATOM 7509 C CA . SER A 1 6 ? 25.661 -16.875 -7.029 1.00 0.00 6 SER A CA 6
ATOM 7510 C C . SER A 1 6 ? 24.311 -16.644 -6.355 1.00 0.00 6 SER A C 6
ATOM 7511 O O . SER A 1 6 ? 24.245 -16.199 -5.210 1.00 0.00 6 SER A O 6
ATOM 7519 N N . GLY A 1 7 ? 23.237 -16.950 -7.076 1.00 0.00 7 GLY A N 6
ATOM 7520 C CA . GLY A 1 7 ? 21.903 -16.769 -6.533 1.00 0.00 7 GLY A CA 6
ATOM 7521 C C . GLY A 1 7 ? 21.102 -18.055 -6.521 1.00 0.00 7 GLY A C 6
ATOM 7522 O O . GLY A 1 7 ? 21.234 -18.869 -5.606 1.00 0.00 7 GLY A O 6
ATOM 7526 N N . PHE A 1 8 ? 20.268 -18.240 -7.539 1.00 0.00 8 PHE A N 6
ATOM 7527 C CA . PHE A 1 8 ? 19.440 -19.437 -7.641 1.00 0.00 8 PHE A CA 6
ATOM 7528 C C . PHE A 1 8 ? 18.605 -19.629 -6.379 1.00 0.00 8 PHE A C 6
ATOM 7529 O O . PHE A 1 8 ? 18.580 -20.714 -5.798 1.00 0.00 8 PHE A O 6
ATOM 7546 N N . ARG A 1 9 ? 17.922 -18.568 -5.960 1.00 0.00 9 ARG A N 6
ATOM 7547 C CA . ARG A 1 9 ? 17.087 -18.619 -4.767 1.00 0.00 9 ARG A CA 6
ATOM 7548 C C . ARG A 1 9 ? 15.662 -18.171 -5.081 1.00 0.00 9 ARG A C 6
ATOM 7549 O O . ARG A 1 9 ? 15.451 -17.193 -5.797 1.00 0.00 9 ARG A O 6
ATOM 7570 N N . VAL A 1 10 ? 14.688 -18.895 -4.540 1.00 0.00 10 VAL A N 6
ATOM 7571 C CA . VAL A 1 10 ? 13.283 -18.573 -4.761 1.00 0.00 10 VAL A CA 6
ATOM 7572 C C . VAL A 1 10 ? 12.439 -18.928 -3.542 1.00 0.00 10 VAL A C 6
ATOM 7573 O O . VAL A 1 10 ? 12.851 -19.727 -2.702 1.00 0.00 10 VAL A O 6
ATOM 7586 N N . GLU A 1 11 ? 11.256 -18.329 -3.454 1.00 0.00 11 GLU A N 6
ATOM 7587 C CA . GLU A 1 11 ? 10.354 -18.582 -2.336 1.00 0.00 11 GLU A CA 6
ATOM 7588 C C . GLU A 1 11 ? 8.982 -19.029 -2.835 1.00 0.00 11 GLU A C 6
ATOM 7589 O O . GLU A 1 11 ? 8.660 -18.879 -4.014 1.00 0.00 11 GLU A O 6
ATOM 7601 N N . ARG A 1 12 ? 8.180 -19.578 -1.929 1.00 0.00 12 ARG A N 6
ATOM 7602 C CA . ARG A 1 12 ? 6.844 -20.048 -2.276 1.00 0.00 12 ARG A CA 6
ATOM 7603 C C . ARG A 1 12 ? 6.009 -18.920 -2.875 1.00 0.00 12 ARG A C 6
ATOM 7604 O O . ARG A 1 12 ? 6.239 -17.745 -2.588 1.00 0.00 12 ARG A O 6
ATOM 7625 N N . SER A 1 13 ? 5.040 -19.285 -3.707 1.00 0.00 13 SER A N 6
ATOM 7626 C CA . SER A 1 13 ? 4.173 -18.304 -4.350 1.00 0.00 13 SER A CA 6
ATOM 7627 C C . SER A 1 13 ? 2.829 -18.215 -3.634 1.00 0.00 13 SER A C 6
ATOM 7628 O O . SER A 1 13 ? 2.154 -19.224 -3.432 1.00 0.00 13 SER A O 6
ATOM 7636 N N . GLN A 1 14 ? 2.448 -17.000 -3.252 1.00 0.00 14 GLN A N 6
ATOM 7637 C CA . GLN A 1 14 ? 1.186 -16.779 -2.558 1.00 0.00 14 GLN A CA 6
ATOM 7638 C C . GLN A 1 14 ? 0.172 -16.101 -3.474 1.00 0.00 14 GLN A C 6
ATOM 7639 O O . GLN A 1 14 ? -0.009 -14.884 -3.447 1.00 0.00 14 GLN A O 6
ATOM 7653 N N . PRO A 1 15 ? -0.505 -16.906 -4.306 1.00 0.00 15 PRO A N 6
ATOM 7654 C CA . PRO A 1 15 ? -1.512 -16.406 -5.247 1.00 0.00 15 PRO A CA 6
ATOM 7655 C C . PRO A 1 15 ? -2.771 -15.914 -4.541 1.00 0.00 15 PRO A C 6
ATOM 7656 O O . PRO A 1 15 ? -3.732 -15.496 -5.185 1.00 0.00 15 PRO A O 6
ATOM 7667 N N . ALA A 1 16 ? -2.758 -15.967 -3.213 1.00 0.00 16 ALA A N 6
ATOM 7668 C CA . ALA A 1 16 ? -3.898 -15.525 -2.420 1.00 0.00 16 ALA A CA 6
ATOM 7669 C C . ALA A 1 16 ? -3.612 -14.188 -1.745 1.00 0.00 16 ALA A C 6
ATOM 7670 O O . ALA A 1 16 ? -3.062 -14.143 -0.644 1.00 0.00 16 ALA A O 6
ATOM 7677 N N . SER A 1 17 ? -3.987 -13.101 -2.411 1.00 0.00 17 SER A N 6
ATOM 7678 C CA . SER A 1 17 ? -3.766 -11.763 -1.877 1.00 0.00 17 SER A CA 6
ATOM 7679 C C . SER A 1 17 ? -4.860 -11.387 -0.881 1.00 0.00 17 SER A C 6
ATOM 7680 O O . SER A 1 17 ? -6.031 -11.709 -1.080 1.00 0.00 17 SER A O 6
ATOM 7688 N N . GLN A 1 18 ? -4.467 -10.706 0.190 1.00 0.00 18 GLN A N 6
ATOM 7689 C CA . GLN A 1 18 ? -5.413 -10.287 1.217 1.00 0.00 18 GLN A CA 6
ATOM 7690 C C . GLN A 1 18 ? -6.027 -8.934 0.874 1.00 0.00 18 GLN A C 6
ATOM 7691 O O . GLN A 1 18 ? -5.330 -7.974 0.546 1.00 0.00 18 GLN A O 6
ATOM 7705 N N . PRO A 1 19 ? -7.364 -8.854 0.949 1.00 0.00 19 PRO A N 6
ATOM 7706 C CA . PRO A 1 19 ? -8.101 -7.623 0.649 1.00 0.00 19 PRO A CA 6
ATOM 7707 C C . PRO A 1 19 ? -7.879 -6.544 1.703 1.00 0.00 19 PRO A C 6
ATOM 7708 O O . PRO A 1 19 ? -8.224 -6.722 2.872 1.00 0.00 19 PRO A O 6
ATOM 7719 N N . LEU A 1 20 ? -7.302 -5.423 1.283 1.00 0.00 20 LEU A N 6
ATOM 7720 C CA . LEU A 1 20 ? -7.034 -4.313 2.191 1.00 0.00 20 LEU A CA 6
ATOM 7721 C C . LEU A 1 20 ? -7.860 -3.088 1.811 1.00 0.00 20 LEU A C 6
ATOM 7722 O O . LEU A 1 20 ? -7.766 -2.585 0.691 1.00 0.00 20 LEU A O 6
ATOM 7738 N N . THR A 1 21 ? -8.667 -2.610 2.753 1.00 0.00 21 THR A N 6
ATOM 7739 C CA . THR A 1 21 ? -9.508 -1.443 2.518 1.00 0.00 21 THR A CA 6
ATOM 7740 C C . THR A 1 21 ? -9.365 -0.426 3.645 1.00 0.00 21 THR A C 6
ATOM 7741 O O . THR A 1 21 ? -8.679 -0.677 4.637 1.00 0.00 21 THR A O 6
ATOM 7752 N N . TYR A 1 22 ? -10.016 0.720 3.487 1.00 0.00 22 TYR A N 6
ATOM 7753 C CA . TYR A 1 22 ? -9.960 1.776 4.491 1.00 0.00 22 TYR A CA 6
ATOM 7754 C C . TYR A 1 22 ? -10.748 1.385 5.738 1.00 0.00 22 TYR A C 6
ATOM 7755 O O . TYR A 1 22 ? -10.433 1.820 6.845 1.00 0.00 22 TYR A O 6
ATOM 7773 N N . GLU A 1 23 ? -11.773 0.560 5.547 1.00 0.00 23 GLU A N 6
ATOM 7774 C CA . GLU A 1 23 ? -12.606 0.110 6.656 1.00 0.00 23 GLU A CA 6
ATOM 7775 C C . GLU A 1 23 ? -11.846 -0.871 7.544 1.00 0.00 23 GLU A C 6
ATOM 7776 O O . GLU A 1 23 ? -12.256 -1.150 8.671 1.00 0.00 23 GLU A O 6
ATOM 7788 N N . SER A 1 24 ? -10.738 -1.391 7.028 1.00 0.00 24 SER A N 6
ATOM 7789 C CA . SER A 1 24 ? -9.922 -2.344 7.772 1.00 0.00 24 SER A CA 6
ATOM 7790 C C . SER A 1 24 ? -9.132 -1.641 8.872 1.00 0.00 24 SER A C 6
ATOM 7791 O O . SER A 1 24 ? -8.553 -0.578 8.653 1.00 0.00 24 SER A O 6
ATOM 7799 N N . GLY A 1 25 ? -9.114 -2.245 10.057 1.00 0.00 25 GLY A N 6
ATOM 7800 C CA . GLY A 1 25 ? -8.393 -1.663 11.174 1.00 0.00 25 GLY A CA 6
ATOM 7801 C C . GLY A 1 25 ? -6.941 -2.098 11.216 1.00 0.00 25 GLY A C 6
ATOM 7802 O O . GLY A 1 25 ? -6.385 -2.576 10.227 1.00 0.00 25 GLY A O 6
ATOM 7806 N N . PRO A 1 26 ? -6.304 -1.933 12.385 1.00 0.00 26 PRO A N 6
ATOM 7807 C CA . PRO A 1 26 ? -4.899 -2.304 12.580 1.00 0.00 26 PRO A CA 6
ATOM 7808 C C . PRO A 1 26 ? -4.693 -3.815 12.570 1.00 0.00 26 PRO A C 6
ATOM 7809 O O . PRO A 1 26 ? -3.606 -4.301 12.254 1.00 0.00 26 PRO A O 6
ATOM 7820 N N . ASP A 1 27 ? -5.741 -4.553 12.917 1.00 0.00 27 ASP A N 6
ATOM 7821 C CA . ASP A 1 27 ? -5.675 -6.010 12.946 1.00 0.00 27 ASP A CA 6
ATOM 7822 C C . ASP A 1 27 ? -5.450 -6.572 11.546 1.00 0.00 27 ASP A C 6
ATOM 7823 O O . ASP A 1 27 ? -4.701 -7.531 11.366 1.00 0.00 27 ASP A O 6
ATOM 7832 N N . GLU A 1 28 ? -6.105 -5.968 10.559 1.00 0.00 28 GLU A N 6
ATOM 7833 C CA . GLU A 1 28 ? -5.977 -6.410 9.176 1.00 0.00 28 GLU A CA 6
ATOM 7834 C C . GLU A 1 28 ? -4.698 -5.866 8.546 1.00 0.00 28 GLU A C 6
ATOM 7835 O O . GLU A 1 28 ? -3.989 -6.579 7.836 1.00 0.00 28 GLU A O 6
ATOM 7847 N N . VAL A 1 29 ? -4.409 -4.596 8.812 1.00 0.00 29 VAL A N 6
ATOM 7848 C CA . VAL A 1 29 ? -3.216 -3.954 8.273 1.00 0.00 29 VAL A CA 6
ATOM 7849 C C . VAL A 1 29 ? -1.968 -4.780 8.567 1.00 0.00 29 VAL A C 6
ATOM 7850 O O . VAL A 1 29 ? -1.038 -4.827 7.761 1.00 0.00 29 VAL A O 6
ATOM 7863 N N . ARG A 1 30 ? -1.954 -5.430 9.726 1.00 0.00 30 ARG A N 6
ATOM 7864 C CA . ARG A 1 30 ? -0.820 -6.254 10.126 1.00 0.00 30 ARG A CA 6
ATOM 7865 C C . ARG A 1 30 ? -0.831 -7.589 9.388 1.00 0.00 30 ARG A C 6
ATOM 7866 O O . ARG A 1 30 ? 0.220 -8.119 9.029 1.00 0.00 30 ARG A O 6
ATOM 7887 N N . ALA A 1 31 ? -2.025 -8.127 9.165 1.00 0.00 31 ALA A N 6
ATOM 7888 C CA . ALA A 1 31 ? -2.173 -9.399 8.469 1.00 0.00 31 ALA A CA 6
ATOM 7889 C C . ALA A 1 31 ? -1.800 -9.265 6.997 1.00 0.00 31 ALA A C 6
ATOM 7890 O O . ALA A 1 31 ? -1.120 -10.126 6.438 1.00 0.00 31 ALA A O 6
ATOM 7897 N N . TRP A 1 32 ? -2.251 -8.182 6.374 1.00 0.00 32 TRP A N 6
ATOM 7898 C CA . TRP A 1 32 ? -1.965 -7.937 4.965 1.00 0.00 32 TRP A CA 6
ATOM 7899 C C . TRP A 1 32 ? -0.463 -7.961 4.702 1.00 0.00 32 TRP A C 6
ATOM 7900 O O . TRP A 1 32 ? 0.003 -8.613 3.767 1.00 0.00 32 TRP A O 6
ATOM 7921 N N . LEU A 1 33 ? 0.290 -7.246 5.530 1.00 0.00 33 LEU A N 6
ATOM 7922 C CA . LEU A 1 33 ? 1.740 -7.185 5.387 1.00 0.00 33 LEU A CA 6
ATOM 7923 C C . LEU A 1 33 ? 2.346 -8.585 5.388 1.00 0.00 33 LEU A C 6
ATOM 7924 O O . LEU A 1 33 ? 2.991 -8.992 4.422 1.00 0.00 33 LEU A O 6
ATOM 7940 N N . GLU A 1 34 ? 2.132 -9.316 6.477 1.00 0.00 34 GLU A N 6
ATOM 7941 C CA . GLU A 1 34 ? 2.657 -10.671 6.601 1.00 0.00 34 GLU A CA 6
ATOM 7942 C C . GLU A 1 34 ? 2.479 -11.445 5.298 1.00 0.00 34 GLU A C 6
ATOM 7943 O O . GLU A 1 34 ? 3.396 -12.124 4.837 1.00 0.00 34 GLU A O 6
ATOM 7955 N N . ALA A 1 35 ? 1.292 -11.338 4.710 1.00 0.00 35 ALA A N 6
ATOM 7956 C CA . ALA A 1 35 ? 0.994 -12.026 3.460 1.00 0.00 35 ALA A CA 6
ATOM 7957 C C . ALA A 1 35 ? 2.086 -11.781 2.425 1.00 0.00 35 ALA A C 6
ATOM 7958 O O . ALA A 1 35 ? 2.479 -12.691 1.694 1.00 0.00 35 ALA A O 6
ATOM 7965 N N . LYS A 1 36 ? 2.572 -10.546 2.365 1.00 0.00 36 LYS A N 6
ATOM 7966 C CA . LYS A 1 36 ? 3.620 -10.180 1.420 1.00 0.00 36 LYS A CA 6
ATOM 7967 C C . LYS A 1 36 ? 4.965 -10.758 1.848 1.00 0.00 36 LYS A C 6
ATOM 7968 O O . LYS A 1 36 ? 5.838 -11.004 1.016 1.00 0.00 36 LYS A O 6
ATOM 7987 N N . ALA A 1 37 ? 5.125 -10.973 3.149 1.00 0.00 37 ALA A N 6
ATOM 7988 C CA . ALA A 1 37 ? 6.362 -11.525 3.687 1.00 0.00 37 ALA A CA 6
ATOM 7989 C C . ALA A 1 37 ? 7.512 -10.533 3.548 1.00 0.00 37 ALA A C 6
ATOM 7990 O O . ALA A 1 37 ? 8.615 -10.899 3.141 1.00 0.00 37 ALA A O 6
ATOM 7997 N N . PHE A 1 38 ? 7.246 -9.276 3.887 1.00 0.00 38 PHE A N 6
ATOM 7998 C CA . PHE A 1 38 ? 8.259 -8.230 3.798 1.00 0.00 38 PHE A CA 6
ATOM 7999 C C . PHE A 1 38 ? 9.324 -8.411 4.876 1.00 0.00 38 PHE A C 6
ATOM 8000 O O . PHE A 1 38 ? 10.495 -8.641 4.574 1.00 0.00 38 PHE A O 6
ATOM 8017 N N . SER A 1 39 ? 8.908 -8.306 6.134 1.00 0.00 39 SER A N 6
ATOM 8018 C CA . SER A 1 39 ? 9.826 -8.454 7.257 1.00 0.00 39 SER A CA 6
ATOM 8019 C C . SER A 1 39 ? 9.074 -8.407 8.584 1.00 0.00 39 SER A C 6
ATOM 8020 O O . SER A 1 39 ? 8.007 -7.804 8.701 1.00 0.00 39 SER A O 6
ATOM 8028 N N . PRO A 1 40 ? 9.642 -9.060 9.609 1.00 0.00 40 PRO A N 6
ATOM 8029 C CA . PRO A 1 40 ? 9.043 -9.109 10.946 1.00 0.00 40 PRO A CA 6
ATOM 8030 C C . PRO A 1 40 ? 9.091 -7.758 11.652 1.00 0.00 40 PRO A C 6
ATOM 8031 O O . PRO A 1 40 ? 8.496 -7.581 12.715 1.00 0.00 40 PRO A O 6
ATOM 8042 N N . ARG A 1 41 ? 9.803 -6.808 11.054 1.00 0.00 41 ARG A N 6
ATOM 8043 C CA . ARG A 1 41 ? 9.929 -5.473 11.626 1.00 0.00 41 ARG A CA 6
ATOM 8044 C C . ARG A 1 41 ? 8.909 -4.519 11.011 1.00 0.00 41 ARG A C 6
ATOM 8045 O O . ARG A 1 41 ? 8.187 -3.822 11.725 1.00 0.00 41 ARG A O 6
ATOM 8066 N N . ILE A 1 42 ? 8.855 -4.494 9.684 1.00 0.00 42 ILE A N 6
ATOM 8067 C CA . ILE A 1 42 ? 7.923 -3.626 8.974 1.00 0.00 42 ILE A CA 6
ATOM 8068 C C . ILE A 1 42 ? 6.479 -3.959 9.334 1.00 0.00 42 ILE A C 6
ATOM 8069 O O . ILE A 1 42 ? 5.623 -3.076 9.391 1.00 0.00 42 ILE A O 6
ATOM 8085 N N . VAL A 1 43 ? 6.216 -5.239 9.578 1.00 0.00 43 VAL A N 6
ATOM 8086 C CA . VAL A 1 43 ? 4.876 -5.689 9.935 1.00 0.00 43 VAL A CA 6
ATOM 8087 C C . VAL A 1 43 ? 4.476 -5.182 11.317 1.00 0.00 43 VAL A C 6
ATOM 8088 O O . VAL A 1 43 ? 3.343 -4.749 11.525 1.00 0.00 43 VAL A O 6
ATOM 8101 N N . GLU A 1 44 ? 5.415 -5.238 12.256 1.00 0.00 44 GLU A N 6
ATOM 8102 C CA . GLU A 1 44 ? 5.160 -4.784 13.618 1.00 0.00 44 GLU A CA 6
ATOM 8103 C C . GLU A 1 44 ? 5.079 -3.262 13.678 1.00 0.00 44 GLU A C 6
ATOM 8104 O O . GLU A 1 44 ? 4.336 -2.700 14.481 1.00 0.00 44 GLU A O 6
ATOM 8116 N N . ASN A 1 45 ? 5.852 -2.600 12.823 1.00 0.00 45 ASN A N 6
ATOM 8117 C CA . ASN A 1 45 ? 5.870 -1.142 12.779 1.00 0.00 45 ASN A CA 6
ATOM 8118 C C . ASN A 1 45 ? 4.647 -0.606 12.040 1.00 0.00 45 ASN A C 6
ATOM 8119 O O . ASN A 1 45 ? 4.068 0.408 12.432 1.00 0.00 45 ASN A O 6
ATOM 8130 N N . LEU A 1 46 ? 4.260 -1.292 10.971 1.00 0.00 46 LEU A N 6
ATOM 8131 C CA . LEU A 1 46 ? 3.106 -0.885 10.177 1.00 0.00 46 LEU A CA 6
ATOM 8132 C C . LEU A 1 46 ? 1.851 -1.631 10.619 1.00 0.00 46 LEU A C 6
ATOM 8133 O O . LEU A 1 46 ? 0.737 -1.266 10.249 1.00 0.00 46 LEU A O 6
ATOM 8149 N N . GLY A 1 47 ? 2.041 -2.680 11.415 1.00 0.00 47 GLY A N 6
ATOM 8150 C CA . GLY A 1 47 ? 0.916 -3.459 11.896 1.00 0.00 47 GLY A CA 6
ATOM 8151 C C . GLY A 1 47 ? 0.245 -2.828 13.100 1.00 0.00 47 GLY A C 6
ATOM 8152 O O . GLY A 1 47 ? -0.386 -3.518 13.900 1.00 0.00 47 GLY A O 6
ATOM 8156 N N . ILE A 1 48 ? 0.382 -1.512 13.229 1.00 0.00 48 ILE A N 6
ATOM 8157 C CA . ILE A 1 48 ? -0.215 -0.788 14.344 1.00 0.00 48 ILE A CA 6
ATOM 8158 C C . ILE A 1 48 ? -1.179 0.285 13.849 1.00 0.00 48 ILE A C 6
ATOM 8159 O O . ILE A 1 48 ? -2.130 0.649 14.543 1.00 0.00 48 ILE A O 6
ATOM 8175 N N . LEU A 1 49 ? -0.929 0.787 12.645 1.00 0.00 49 LEU A N 6
ATOM 8176 C CA . LEU A 1 49 ? -1.776 1.818 12.055 1.00 0.00 49 LEU A CA 6
ATOM 8177 C C . LEU A 1 49 ? -3.052 1.212 11.481 1.00 0.00 49 LEU A C 6
ATOM 8178 O O . LEU A 1 49 ? -3.099 0.023 11.161 1.00 0.00 49 LEU A O 6
ATOM 8194 N N . THR A 1 50 ? -4.087 2.036 11.352 1.00 0.00 50 THR A N 6
ATOM 8195 C CA . THR A 1 50 ? -5.364 1.582 10.816 1.00 0.00 50 THR A CA 6
ATOM 8196 C C . THR A 1 50 ? -5.338 1.546 9.292 1.00 0.00 50 THR A C 6
ATOM 8197 O O . THR A 1 50 ? -4.317 1.838 8.671 1.00 0.00 50 THR A O 6
ATOM 8208 N N . GLY A 1 51 ? -6.470 1.185 8.694 1.00 0.00 51 GLY A N 6
ATOM 8209 C CA . GLY A 1 51 ? -6.555 1.117 7.247 1.00 0.00 51 GLY A CA 6
ATOM 8210 C C . GLY A 1 51 ? -6.070 2.388 6.577 1.00 0.00 51 GLY A C 6
ATOM 8211 O O . GLY A 1 51 ? -5.123 2.378 5.791 1.00 0.00 51 GLY A O 6
ATOM 8215 N N . PRO A 1 52 ? -6.730 3.514 6.888 1.00 0.00 52 PRO A N 6
ATOM 8216 C CA . PRO A 1 52 ? -6.379 4.819 6.320 1.00 0.00 52 PRO A CA 6
ATOM 8217 C C . PRO A 1 52 ? -5.046 5.339 6.845 1.00 0.00 52 PRO A C 6
ATOM 8218 O O . PRO A 1 52 ? -4.193 5.776 6.073 1.00 0.00 52 PRO A O 6
ATOM 8229 N N . GLN A 1 53 ? -4.873 5.289 8.162 1.00 0.00 53 GLN A N 6
ATOM 8230 C CA . GLN A 1 53 ? -3.642 5.756 8.789 1.00 0.00 53 GLN A CA 6
ATOM 8231 C C . GLN A 1 53 ? -2.419 5.226 8.049 1.00 0.00 53 GLN A C 6
ATOM 8232 O O . GLN A 1 53 ? -1.438 5.945 7.855 1.00 0.00 53 GLN A O 6
ATOM 8246 N N . LEU A 1 54 ? -2.483 3.965 7.637 1.00 0.00 54 LEU A N 6
ATOM 8247 C CA . LEU A 1 54 ? -1.380 3.338 6.917 1.00 0.00 54 LEU A CA 6
ATOM 8248 C C . LEU A 1 54 ? -1.214 3.953 5.532 1.00 0.00 54 LEU A C 6
ATOM 8249 O O . LEU A 1 54 ? -0.162 4.504 5.208 1.00 0.00 54 LEU A O 6
ATOM 8265 N N . PHE A 1 55 ? -2.260 3.857 4.718 1.00 0.00 55 PHE A N 6
ATOM 8266 C CA . PHE A 1 55 ? -2.231 4.405 3.367 1.00 0.00 55 PHE A CA 6
ATOM 8267 C C . PHE A 1 55 ? -1.641 5.812 3.364 1.00 0.00 55 PHE A C 6
ATOM 8268 O O . PHE A 1 55 ? -0.953 6.206 2.422 1.00 0.00 55 PHE A O 6
ATOM 8285 N N . SER A 1 56 ? -1.917 6.565 4.424 1.00 0.00 56 SER A N 6
ATOM 8286 C CA . SER A 1 56 ? -1.418 7.930 4.542 1.00 0.00 56 SER A CA 6
ATOM 8287 C C . SER A 1 56 ? 0.102 7.966 4.413 1.00 0.00 56 SER A C 6
ATOM 8288 O O . SER A 1 56 ? 0.665 8.894 3.829 1.00 0.00 56 SER A O 6
ATOM 8296 N N . LEU A 1 57 ? 0.760 6.951 4.961 1.00 0.00 57 LEU A N 6
ATOM 8297 C CA . LEU A 1 57 ? 2.215 6.865 4.908 1.00 0.00 57 LEU A CA 6
ATOM 8298 C C . LEU A 1 57 ? 2.717 7.000 3.473 1.00 0.00 57 LEU A C 6
ATOM 8299 O O . LEU A 1 57 ? 2.436 6.155 2.625 1.00 0.00 57 LEU A O 6
ATOM 8315 N N . ASN A 1 58 ? 3.462 8.069 3.211 1.00 0.00 58 ASN A N 6
ATOM 8316 C CA . ASN A 1 58 ? 4.004 8.314 1.880 1.00 0.00 58 ASN A CA 6
ATOM 8317 C C . ASN A 1 58 ? 5.368 7.649 1.717 1.00 0.00 58 ASN A C 6
ATOM 8318 O O . ASN A 1 58 ? 6.004 7.262 2.697 1.00 0.00 58 ASN A O 6
ATOM 8329 N N . LYS A 1 59 ? 5.811 7.520 0.471 1.00 0.00 59 LYS A N 6
ATOM 8330 C CA . LYS A 1 59 ? 7.100 6.903 0.177 1.00 0.00 59 LYS A CA 6
ATOM 8331 C C . LYS A 1 59 ? 8.119 7.227 1.265 1.00 0.00 59 LYS A C 6
ATOM 8332 O O . LYS A 1 59 ? 8.678 6.327 1.890 1.00 0.00 59 LYS A O 6
ATOM 8351 N N . GLU A 1 60 ? 8.352 8.517 1.486 1.00 0.00 60 GLU A N 6
ATOM 8352 C CA . GLU A 1 60 ? 9.303 8.958 2.499 1.00 0.00 60 GLU A CA 6
ATOM 8353 C C . GLU A 1 60 ? 8.985 8.331 3.854 1.00 0.00 60 GLU A C 6
ATOM 8354 O O . GLU A 1 60 ? 9.885 7.917 4.584 1.00 0.00 60 GLU A O 6
ATOM 8366 N N . GLU A 1 61 ? 7.698 8.265 4.181 1.00 0.00 61 GLU A N 6
ATOM 8367 C CA . GLU A 1 61 ? 7.261 7.690 5.448 1.00 0.00 61 GLU A CA 6
ATOM 8368 C C . GLU A 1 61 ? 7.510 6.185 5.477 1.00 0.00 61 GLU A C 6
ATOM 8369 O O . GLU A 1 61 ? 8.260 5.685 6.317 1.00 0.00 61 GLU A O 6
ATOM 8381 N N . LEU A 1 62 ? 6.877 5.468 4.555 1.00 0.00 62 LEU A N 6
ATOM 8382 C CA . LEU A 1 62 ? 7.029 4.020 4.475 1.00 0.00 62 LEU A CA 6
ATOM 8383 C C . LEU A 1 62 ? 8.495 3.619 4.594 1.00 0.00 62 LEU A C 6
ATOM 8384 O O . LEU A 1 62 ? 8.837 2.678 5.311 1.00 0.00 62 LEU A O 6
ATOM 8400 N N . LYS A 1 63 ? 9.360 4.340 3.888 1.00 0.00 63 LYS A N 6
ATOM 8401 C CA . LYS A 1 63 ? 10.791 4.062 3.916 1.00 0.00 63 LYS A CA 6
ATOM 8402 C C . LYS A 1 63 ? 11.395 4.454 5.261 1.00 0.00 63 LYS A C 6
ATOM 8403 O O . LYS A 1 63 ? 12.257 3.755 5.793 1.00 0.00 63 LYS A O 6
ATOM 8422 N N . LYS A 1 64 ? 10.935 5.575 5.807 1.00 0.00 64 LYS A N 6
ATOM 8423 C CA . LYS A 1 64 ? 11.427 6.058 7.091 1.00 0.00 64 LYS A CA 6
ATOM 8424 C C . LYS A 1 64 ? 11.210 5.017 8.184 1.00 0.00 64 LYS A C 6
ATOM 8425 O O . LYS A 1 64 ? 12.106 4.747 8.985 1.00 0.00 64 LYS A O 6
ATOM 8444 N N . VAL A 1 65 ? 10.016 4.434 8.211 1.00 0.00 65 VAL A N 6
ATOM 8445 C CA . VAL A 1 65 ? 9.682 3.420 9.204 1.00 0.00 65 VAL A CA 6
ATOM 8446 C C . VAL A 1 65 ? 10.238 2.057 8.806 1.00 0.00 65 VAL A C 6
ATOM 8447 O O . VAL A 1 65 ? 10.860 1.368 9.616 1.00 0.00 65 VAL A O 6
ATOM 8460 N N . CYS A 1 66 ? 10.010 1.674 7.555 1.00 0.00 66 CYS A N 6
ATOM 8461 C CA . CYS A 1 66 ? 10.487 0.392 7.048 1.00 0.00 66 CYS A CA 6
ATOM 8462 C C . CYS A 1 66 ? 11.875 0.535 6.431 1.00 0.00 66 CYS A C 6
ATOM 8463 O O . CYS A 1 66 ? 12.203 -0.139 5.455 1.00 0.00 66 CYS A O 6
ATOM 8471 N N . GLY A 1 67 ? 12.685 1.418 7.006 1.00 0.00 67 GLY A N 6
ATOM 8472 C CA . GLY A 1 67 ? 14.027 1.635 6.497 1.00 0.00 67 GLY A CA 6
ATOM 8473 C C . GLY A 1 67 ? 14.094 1.551 4.985 1.00 0.00 67 GLY A C 6
ATOM 8474 O O . GLY A 1 67 ? 13.555 2.407 4.285 1.00 0.00 67 GLY A O 6
ATOM 8478 N N . GLU A 1 68 ? 14.760 0.516 4.480 1.00 0.00 68 GLU A N 6
ATOM 8479 C CA . GLU A 1 68 ? 14.898 0.326 3.041 1.00 0.00 68 GLU A CA 6
ATOM 8480 C C . GLU A 1 68 ? 13.731 -0.485 2.485 1.00 0.00 68 GLU A C 6
ATOM 8481 O O . GLU A 1 68 ? 13.181 -0.160 1.433 1.00 0.00 68 GLU A O 6
ATOM 8493 N N . GLU A 1 69 ? 13.359 -1.543 3.200 1.00 0.00 69 GLU A N 6
ATOM 8494 C CA . GLU A 1 69 ? 12.259 -2.401 2.777 1.00 0.00 69 GLU A CA 6
ATOM 8495 C C . GLU A 1 69 ? 11.079 -1.569 2.283 1.00 0.00 69 GLU A C 6
ATOM 8496 O O . GLU A 1 69 ? 10.414 -1.930 1.313 1.00 0.00 69 GLU A O 6
ATOM 8508 N N . GLY A 1 70 ? 10.825 -0.452 2.959 1.00 0.00 70 GLY A N 6
ATOM 8509 C CA . GLY A 1 70 ? 9.725 0.413 2.574 1.00 0.00 70 GLY A CA 6
ATOM 8510 C C . GLY A 1 70 ? 9.602 0.561 1.071 1.00 0.00 70 GLY A C 6
ATOM 8511 O O . GLY A 1 70 ? 8.497 0.547 0.527 1.00 0.00 70 GLY A O 6
ATOM 8515 N N . VAL A 1 71 ? 10.738 0.704 0.397 1.00 0.00 71 VAL A N 6
ATOM 8516 C CA . VAL A 1 71 ? 10.753 0.856 -1.054 1.00 0.00 71 VAL A CA 6
ATOM 8517 C C . VAL A 1 71 ? 9.856 -0.179 -1.724 1.00 0.00 71 VAL A C 6
ATOM 8518 O O . VAL A 1 71 ? 9.084 0.145 -2.625 1.00 0.00 71 VAL A O 6
ATOM 8531 N N . ARG A 1 72 ? 9.965 -1.426 -1.276 1.00 0.00 72 ARG A N 6
ATOM 8532 C CA . ARG A 1 72 ? 9.164 -2.510 -1.833 1.00 0.00 72 ARG A CA 6
ATOM 8533 C C . ARG A 1 72 ? 7.719 -2.421 -1.351 1.00 0.00 72 ARG A C 6
ATOM 8534 O O . ARG A 1 72 ? 6.782 -2.564 -2.136 1.00 0.00 72 ARG A O 6
ATOM 8555 N N . VAL A 1 73 ? 7.547 -2.186 -0.054 1.00 0.00 73 VAL A N 6
ATOM 8556 C CA . VAL A 1 73 ? 6.217 -2.079 0.534 1.00 0.00 73 VAL A CA 6
ATOM 8557 C C . VAL A 1 73 ? 5.350 -1.096 -0.246 1.00 0.00 73 VAL A C 6
ATOM 8558 O O . VAL A 1 73 ? 4.215 -1.406 -0.609 1.00 0.00 73 VAL A O 6
ATOM 8571 N N . TYR A 1 74 ? 5.892 0.090 -0.500 1.00 0.00 74 TYR A N 6
ATOM 8572 C CA . TYR A 1 74 ? 5.167 1.120 -1.235 1.00 0.00 74 TYR A CA 6
ATOM 8573 C C . TYR A 1 74 ? 4.757 0.617 -2.615 1.00 0.00 74 TYR A C 6
ATOM 8574 O O . TYR A 1 74 ? 3.664 0.915 -3.098 1.00 0.00 74 TYR A O 6
ATOM 8592 N N . SER A 1 75 ? 5.641 -0.149 -3.246 1.00 0.00 75 SER A N 6
ATOM 8593 C CA . SER A 1 75 ? 5.374 -0.692 -4.573 1.00 0.00 75 SER A CA 6
ATOM 8594 C C . SER A 1 75 ? 4.118 -1.559 -4.562 1.00 0.00 75 SER A C 6
ATOM 8595 O O . SER A 1 75 ? 3.376 -1.605 -5.542 1.00 0.00 75 SER A O 6
ATOM 8603 N N . GLN A 1 76 ? 3.888 -2.243 -3.446 1.00 0.00 76 GLN A N 6
ATOM 8604 C CA . GLN A 1 76 ? 2.723 -3.109 -3.307 1.00 0.00 76 GLN A CA 6
ATOM 8605 C C . GLN A 1 76 ? 1.507 -2.314 -2.843 1.00 0.00 76 GLN A C 6
ATOM 8606 O O . GLN A 1 76 ? 0.371 -2.635 -3.195 1.00 0.00 76 GLN A O 6
ATOM 8620 N N . LEU A 1 77 ? 1.752 -1.277 -2.050 1.00 0.00 77 LEU A N 6
ATOM 8621 C CA . LEU A 1 77 ? 0.676 -0.436 -1.536 1.00 0.00 77 LEU A CA 6
ATOM 8622 C C . LEU A 1 77 ? 0.014 0.350 -2.663 1.00 0.00 77 LEU A C 6
ATOM 8623 O O . LEU A 1 77 ? -1.184 0.633 -2.618 1.00 0.00 77 LEU A O 6
ATOM 8639 N N . THR A 1 78 ? 0.802 0.701 -3.675 1.00 0.00 78 THR A N 6
ATOM 8640 C CA . THR A 1 78 ? 0.293 1.453 -4.814 1.00 0.00 78 THR A CA 6
ATOM 8641 C C . THR A 1 78 ? -0.881 0.734 -5.469 1.00 0.00 78 THR A C 6
ATOM 8642 O O . THR A 1 78 ? -1.980 1.279 -5.563 1.00 0.00 78 THR A O 6
ATOM 8653 N N . MET A 1 79 ? -0.640 -0.493 -5.919 1.00 0.00 79 MET A N 6
ATOM 8654 C CA . MET A 1 79 ? -1.679 -1.288 -6.563 1.00 0.00 79 MET A CA 6
ATOM 8655 C C . MET A 1 79 ? -2.926 -1.365 -5.687 1.00 0.00 79 MET A C 6
ATOM 8656 O O . MET A 1 79 ? -4.033 -1.568 -6.185 1.00 0.00 79 MET A O 6
ATOM 8670 N N . GLN A 1 80 ? -2.738 -1.202 -4.382 1.00 0.00 80 GLN A N 6
ATOM 8671 C CA . GLN A 1 80 ? -3.848 -1.255 -3.438 1.00 0.00 80 GLN A CA 6
ATOM 8672 C C . GLN A 1 80 ? -4.589 0.078 -3.394 1.00 0.00 80 GLN A C 6
ATOM 8673 O O . GLN A 1 80 ? -5.815 0.122 -3.486 1.00 0.00 80 GLN A O 6
ATOM 8687 N N . LYS A 1 81 ? -3.835 1.163 -3.251 1.00 0.00 81 LYS A N 6
ATOM 8688 C CA . LYS A 1 81 ? -4.419 2.498 -3.196 1.00 0.00 81 LYS A CA 6
ATOM 8689 C C . LYS A 1 81 ? -5.173 2.816 -4.483 1.00 0.00 81 LYS A C 6
ATOM 8690 O O . LYS A 1 81 ? -6.324 3.251 -4.448 1.00 0.00 81 LYS A O 6
ATOM 8709 N N . ALA A 1 82 ? -4.517 2.596 -5.617 1.00 0.00 82 ALA A N 6
ATOM 8710 C CA . ALA A 1 82 ? -5.126 2.856 -6.916 1.00 0.00 82 ALA A CA 6
ATOM 8711 C C . ALA A 1 82 ? -6.329 1.947 -7.149 1.00 0.00 82 ALA A C 6
ATOM 8712 O O . ALA A 1 82 ? -7.221 2.271 -7.934 1.00 0.00 82 ALA A O 6
ATOM 8719 N N . PHE A 1 83 ? -6.346 0.809 -6.464 1.00 0.00 83 PHE A N 6
ATOM 8720 C CA . PHE A 1 83 ? -7.439 -0.147 -6.598 1.00 0.00 83 PHE A CA 6
ATOM 8721 C C . PHE A 1 83 ? -8.661 0.308 -5.807 1.00 0.00 83 PHE A C 6
ATOM 8722 O O . PHE A 1 83 ? -9.800 0.044 -6.194 1.00 0.00 83 PHE A O 6
ATOM 8739 N N . LEU A 1 84 ? -8.417 0.994 -4.695 1.00 0.00 84 LEU A N 6
ATOM 8740 C CA . LEU A 1 84 ? -9.497 1.486 -3.847 1.00 0.00 84 LEU A CA 6
ATOM 8741 C C . LEU A 1 84 ? -10.008 2.834 -4.345 1.00 0.00 84 LEU A C 6
ATOM 8742 O O . LEU A 1 84 ? -11.212 3.087 -4.353 1.00 0.00 84 LEU A O 6
ATOM 8758 N N . GLU A 1 85 ? -9.084 3.695 -4.761 1.00 0.00 85 GLU A N 6
ATOM 8759 C CA . GLU A 1 85 ? -9.443 5.017 -5.262 1.00 0.00 85 GLU A CA 6
ATOM 8760 C C . GLU A 1 85 ? -10.401 4.909 -6.444 1.00 0.00 85 GLU A C 6
ATOM 8761 O O . GLU A 1 85 ? -11.384 5.646 -6.531 1.00 0.00 85 GLU A O 6
ATOM 8773 N N . LYS A 1 86 ? -10.109 3.985 -7.353 1.00 0.00 86 LYS A N 6
ATOM 8774 C CA . LYS A 1 86 ? -10.943 3.779 -8.531 1.00 0.00 86 LYS A CA 6
ATOM 8775 C C . LYS A 1 86 ? -12.240 3.066 -8.161 1.00 0.00 86 LYS A C 6
ATOM 8776 O O . LYS A 1 86 ? -13.292 3.335 -8.738 1.00 0.00 86 LYS A O 6
ATOM 8795 N N . GLN A 1 87 ? -12.155 2.157 -7.194 1.00 0.00 87 GLN A N 6
ATOM 8796 C CA . GLN A 1 87 ? -13.323 1.407 -6.747 1.00 0.00 87 GLN A CA 6
ATOM 8797 C C . GLN A 1 87 ? -14.572 2.281 -6.768 1.00 0.00 87 GLN A C 6
ATOM 8798 O O . GLN A 1 87 ? -15.582 1.922 -7.373 1.00 0.00 87 GLN A O 6
ATOM 8812 N N . GLN A 1 88 ? -14.496 3.430 -6.104 1.00 0.00 88 GLN A N 6
ATOM 8813 C CA . GLN A 1 88 ? -15.622 4.355 -6.046 1.00 0.00 88 GLN A CA 6
ATOM 8814 C C . GLN A 1 88 ? -15.714 5.181 -7.325 1.00 0.00 88 GLN A C 6
ATOM 8815 O O . GLN A 1 88 ? -14.796 5.929 -7.660 1.00 0.00 88 GLN A O 6
ATOM 8829 N N . SER A 1 89 ? -16.828 5.040 -8.035 1.00 0.00 89 SER A N 6
ATOM 8830 C CA . SER A 1 89 ? -17.039 5.770 -9.280 1.00 0.00 89 SER A CA 6
ATOM 8831 C C . SER A 1 89 ? -16.467 7.181 -9.185 1.00 0.00 89 SER A C 6
ATOM 8832 O O . SER A 1 89 ? -16.811 7.943 -8.282 1.00 0.00 89 SER A O 6
ATOM 8840 N N . GLY A 1 90 ? -15.592 7.523 -10.126 1.00 0.00 90 GLY A N 6
ATOM 8841 C CA . GLY A 1 90 ? -14.985 8.841 -10.131 1.00 0.00 90 GLY A CA 6
ATOM 8842 C C . GLY A 1 90 ? -16.014 9.952 -10.202 1.00 0.00 90 GLY A C 6
ATOM 8843 O O . GLY A 1 90 ? -16.256 10.648 -9.215 1.00 0.00 90 GLY A O 6
ATOM 8847 N N . SER A 1 91 ? -16.621 10.121 -11.373 1.00 0.00 91 SER A N 6
ATOM 8848 C CA . SER A 1 91 ? -17.626 11.159 -11.570 1.00 0.00 91 SER A CA 6
ATOM 8849 C C . SER A 1 91 ? -18.470 10.870 -12.807 1.00 0.00 91 SER A C 6
ATOM 8850 O O . SER A 1 91 ? -17.945 10.734 -13.912 1.00 0.00 91 SER A O 6
ATOM 8858 N N . GLU A 1 92 ? -19.782 10.776 -12.612 1.00 0.00 92 GLU A N 6
ATOM 8859 C CA . GLU A 1 92 ? -20.699 10.501 -13.711 1.00 0.00 92 GLU A CA 6
ATOM 8860 C C . GLU A 1 92 ? -21.275 11.796 -14.276 1.00 0.00 92 GLU A C 6
ATOM 8861 O O . GLU A 1 92 ? -21.477 11.925 -15.484 1.00 0.00 92 GLU A O 6
ATOM 8873 N N . LEU A 1 93 ? -21.538 12.754 -13.394 1.00 0.00 93 LEU A N 6
ATOM 8874 C CA . LEU A 1 93 ? -22.091 14.040 -13.802 1.00 0.00 93 LEU A CA 6
ATOM 8875 C C . LEU A 1 93 ? -20.985 14.993 -14.244 1.00 0.00 93 LEU A C 6
ATOM 8876 O O . LEU A 1 93 ? -20.416 15.720 -13.430 1.00 0.00 93 LEU A O 6
ATOM 8892 N N . SER A 1 94 ? -20.687 14.986 -15.540 1.00 0.00 94 SER A N 6
ATOM 8893 C CA . SER A 1 94 ? -19.648 15.848 -16.090 1.00 0.00 94 SER A CA 6
ATOM 8894 C C . SER A 1 94 ? -20.249 16.896 -17.023 1.00 0.00 94 SER A C 6
ATOM 8895 O O . SER A 1 94 ? -20.629 16.592 -18.152 1.00 0.00 94 SER A O 6
ATOM 8903 N N . GLY A 1 95 ? -20.331 18.132 -16.539 1.00 0.00 95 GLY A N 6
ATOM 8904 C CA . GLY A 1 95 ? -20.887 19.206 -17.341 1.00 0.00 95 GLY A CA 6
ATOM 8905 C C . GLY A 1 95 ? -20.598 20.575 -16.756 1.00 0.00 95 GLY A C 6
ATOM 8906 O O . GLY A 1 95 ? -21.475 21.229 -16.191 1.00 0.00 95 GLY A O 6
ATOM 8910 N N . PRO A 1 96 ? -19.342 21.026 -16.889 1.00 0.00 96 PRO A N 6
ATOM 8911 C CA . PRO A 1 96 ? -18.911 22.329 -16.374 1.00 0.00 96 PRO A CA 6
ATOM 8912 C C . PRO A 1 96 ? -19.515 23.490 -17.157 1.00 0.00 96 PRO A C 6
ATOM 8913 O O . PRO A 1 96 ? -20.269 23.284 -18.108 1.00 0.00 96 PRO A O 6
ATOM 8924 N N . SER A 1 97 ? -19.178 24.710 -16.752 1.00 0.00 97 SER A N 6
ATOM 8925 C CA . SER A 1 97 ? -19.690 25.904 -17.414 1.00 0.00 97 SER A CA 6
ATOM 8926 C C . SER A 1 97 ? -18.868 26.231 -18.656 1.00 0.00 97 SER A C 6
ATOM 8927 O O . SER A 1 97 ? -17.665 25.972 -18.704 1.00 0.00 97 SER A O 6
ATOM 8935 N N . SER A 1 98 ? -19.525 26.803 -19.660 1.00 0.00 98 SER A N 6
ATOM 8936 C CA . SER A 1 98 ? -18.857 27.162 -20.905 1.00 0.00 98 SER A CA 6
ATOM 8937 C C . SER A 1 98 ? -19.382 28.492 -21.439 1.00 0.00 98 SER A C 6
ATOM 8938 O O . SER A 1 98 ? -20.515 28.882 -21.161 1.00 0.00 98 SER A O 6
ATOM 8946 N N . GLY A 1 99 ? -18.547 29.185 -22.208 1.00 0.00 99 GLY A N 6
ATOM 8947 C CA . GLY A 1 99 ? -18.944 30.463 -22.769 1.00 0.00 99 GLY A CA 6
ATOM 8948 C C . GLY A 1 99 ? -18.675 31.619 -21.825 1.00 0.00 99 GLY A C 6
ATOM 8949 O O . GLY A 1 99 ? -18.688 32.779 -22.235 1.00 0.00 99 GLY A O 6
ATOM 8953 N N . GLY A 1 1 ? 18.229 -38.812 16.125 1.00 0.00 1 GLY A N 7
ATOM 8954 C CA . GLY A 1 1 ? 18.123 -37.408 16.475 1.00 0.00 1 GLY A CA 7
ATOM 8955 C C . GLY A 1 1 ? 16.983 -36.716 15.754 1.00 0.00 1 GLY A C 7
ATOM 8956 O O . GLY A 1 1 ? 16.066 -37.369 15.256 1.00 0.00 1 GLY A O 7
ATOM 8960 N N . SER A 1 2 ? 17.039 -35.389 15.699 1.00 0.00 2 SER A N 7
ATOM 8961 C CA . SER A 1 2 ? 16.000 -34.607 15.038 1.00 0.00 2 SER A CA 7
ATOM 8962 C C . SER A 1 2 ? 16.220 -34.577 13.529 1.00 0.00 2 SER A C 7
ATOM 8963 O O . SER A 1 2 ? 16.759 -33.612 12.987 1.00 0.00 2 SER A O 7
ATOM 8971 N N . SER A 1 3 ? 15.798 -35.643 12.855 1.00 0.00 3 SER A N 7
ATOM 8972 C CA . SER A 1 3 ? 15.951 -35.742 11.408 1.00 0.00 3 SER A CA 7
ATOM 8973 C C . SER A 1 3 ? 15.598 -34.420 10.732 1.00 0.00 3 SER A C 7
ATOM 8974 O O . SER A 1 3 ? 16.414 -33.837 10.021 1.00 0.00 3 SER A O 7
ATOM 8982 N N . GLY A 1 4 ? 14.374 -33.954 10.962 1.00 0.00 4 GLY A N 7
ATOM 8983 C CA . GLY A 1 4 ? 13.933 -32.705 10.369 1.00 0.00 4 GLY A CA 7
ATOM 8984 C C . GLY A 1 4 ? 13.902 -32.762 8.854 1.00 0.00 4 GLY A C 7
ATOM 8985 O O . GLY A 1 4 ? 14.608 -33.563 8.241 1.00 0.00 4 GLY A O 7
ATOM 8989 N N . SER A 1 5 ? 13.081 -31.910 8.248 1.00 0.00 5 SER A N 7
ATOM 8990 C CA . SER A 1 5 ? 12.956 -31.870 6.796 1.00 0.00 5 SER A CA 7
ATOM 8991 C C . SER A 1 5 ? 12.391 -30.530 6.336 1.00 0.00 5 SER A C 7
ATOM 8992 O O . SER A 1 5 ? 11.298 -30.133 6.738 1.00 0.00 5 SER A O 7
ATOM 9000 N N . SER A 1 6 ? 13.145 -29.836 5.489 1.00 0.00 6 SER A N 7
ATOM 9001 C CA . SER A 1 6 ? 12.723 -28.538 4.976 1.00 0.00 6 SER A CA 7
ATOM 9002 C C . SER A 1 6 ? 11.245 -28.559 4.596 1.00 0.00 6 SER A C 7
ATOM 9003 O O . SER A 1 6 ? 10.722 -29.579 4.149 1.00 0.00 6 SER A O 7
ATOM 9011 N N . GLY A 1 7 ? 10.578 -27.424 4.778 1.00 0.00 7 GLY A N 7
ATOM 9012 C CA . GLY A 1 7 ? 9.167 -27.332 4.450 1.00 0.00 7 GLY A CA 7
ATOM 9013 C C . GLY A 1 7 ? 8.903 -26.405 3.280 1.00 0.00 7 GLY A C 7
ATOM 9014 O O . GLY A 1 7 ? 9.277 -25.233 3.311 1.00 0.00 7 GLY A O 7
ATOM 9018 N N . PHE A 1 8 ? 8.258 -26.931 2.245 1.00 0.00 8 PHE A N 7
ATOM 9019 C CA . PHE A 1 8 ? 7.946 -26.144 1.057 1.00 0.00 8 PHE A CA 7
ATOM 9020 C C . PHE A 1 8 ? 6.445 -25.890 0.952 1.00 0.00 8 PHE A C 7
ATOM 9021 O O . PHE A 1 8 ? 5.638 -26.810 1.081 1.00 0.00 8 PHE A O 7
ATOM 9038 N N . ARG A 1 9 ? 6.079 -24.634 0.716 1.00 0.00 9 ARG A N 7
ATOM 9039 C CA . ARG A 1 9 ? 4.676 -24.257 0.595 1.00 0.00 9 ARG A CA 7
ATOM 9040 C C . ARG A 1 9 ? 4.326 -23.923 -0.852 1.00 0.00 9 ARG A C 7
ATOM 9041 O O . ARG A 1 9 ? 5.018 -23.141 -1.505 1.00 0.00 9 ARG A O 7
ATOM 9062 N N . VAL A 1 10 ? 3.247 -24.521 -1.348 1.00 0.00 10 VAL A N 7
ATOM 9063 C CA . VAL A 1 10 ? 2.805 -24.287 -2.717 1.00 0.00 10 VAL A CA 7
ATOM 9064 C C . VAL A 1 10 ? 2.382 -22.837 -2.918 1.00 0.00 10 VAL A C 7
ATOM 9065 O O . VAL A 1 10 ? 1.705 -22.255 -2.070 1.00 0.00 10 VAL A O 7
ATOM 9078 N N . GLU A 1 11 ? 2.785 -22.258 -4.045 1.00 0.00 11 GLU A N 7
ATOM 9079 C CA . GLU A 1 11 ? 2.447 -20.874 -4.356 1.00 0.00 11 GLU A CA 7
ATOM 9080 C C . GLU A 1 11 ? 1.939 -20.747 -5.789 1.00 0.00 11 GLU A C 7
ATOM 9081 O O . GLU A 1 11 ? 2.722 -20.752 -6.739 1.00 0.00 11 GLU A O 7
ATOM 9093 N N . ARG A 1 12 ? 0.623 -20.634 -5.936 1.00 0.00 12 ARG A N 7
ATOM 9094 C CA . ARG A 1 12 ? 0.010 -20.507 -7.253 1.00 0.00 12 ARG A CA 7
ATOM 9095 C C . ARG A 1 12 ? -0.189 -19.040 -7.621 1.00 0.00 12 ARG A C 7
ATOM 9096 O O . ARG A 1 12 ? -0.151 -18.162 -6.759 1.00 0.00 12 ARG A O 7
ATOM 9117 N N . SER A 1 13 ? -0.399 -18.781 -8.908 1.00 0.00 13 SER A N 7
ATOM 9118 C CA . SER A 1 13 ? -0.599 -17.420 -9.392 1.00 0.00 13 SER A CA 7
ATOM 9119 C C . SER A 1 13 ? -1.874 -16.818 -8.808 1.00 0.00 13 SER A C 7
ATOM 9120 O O . SER A 1 13 ? -2.958 -17.385 -8.943 1.00 0.00 13 SER A O 7
ATOM 9128 N N . GLN A 1 14 ? -1.734 -15.666 -8.160 1.00 0.00 14 GLN A N 7
ATOM 9129 C CA . GLN A 1 14 ? -2.874 -14.988 -7.555 1.00 0.00 14 GLN A CA 7
ATOM 9130 C C . GLN A 1 14 ? -2.726 -13.474 -7.663 1.00 0.00 14 GLN A C 7
ATOM 9131 O O . GLN A 1 14 ? -1.625 -12.926 -7.595 1.00 0.00 14 GLN A O 7
ATOM 9145 N N . PRO A 1 15 ? -3.860 -12.779 -7.837 1.00 0.00 15 PRO A N 7
ATOM 9146 C CA . PRO A 1 15 ? -3.883 -11.318 -7.959 1.00 0.00 15 PRO A CA 7
ATOM 9147 C C . PRO A 1 15 ? -3.542 -10.622 -6.646 1.00 0.00 15 PRO A C 7
ATOM 9148 O O . PRO A 1 15 ? -2.681 -9.743 -6.603 1.00 0.00 15 PRO A O 7
ATOM 9159 N N . ALA A 1 16 ? -4.222 -11.020 -5.576 1.00 0.00 16 ALA A N 7
ATOM 9160 C CA . ALA A 1 16 ? -3.989 -10.436 -4.261 1.00 0.00 16 ALA A CA 7
ATOM 9161 C C . ALA A 1 16 ? -4.095 -11.491 -3.165 1.00 0.00 16 ALA A C 7
ATOM 9162 O O . ALA A 1 16 ? -5.052 -12.264 -3.125 1.00 0.00 16 ALA A O 7
ATOM 9169 N N . SER A 1 17 ? -3.106 -11.517 -2.278 1.00 0.00 17 SER A N 7
ATOM 9170 C CA . SER A 1 17 ? -3.086 -12.480 -1.183 1.00 0.00 17 SER A CA 7
ATOM 9171 C C . SER A 1 17 ? -4.219 -12.208 -0.199 1.00 0.00 17 SER A C 7
ATOM 9172 O O . SER A 1 17 ? -5.043 -13.080 0.072 1.00 0.00 17 SER A O 7
ATOM 9180 N N . GLN A 1 18 ? -4.252 -10.990 0.333 1.00 0.00 18 GLN A N 7
ATOM 9181 C CA . GLN A 1 18 ? -5.283 -10.602 1.289 1.00 0.00 18 GLN A CA 7
ATOM 9182 C C . GLN A 1 18 ? -5.869 -9.240 0.933 1.00 0.00 18 GLN A C 7
ATOM 9183 O O . GLN A 1 18 ? -5.167 -8.333 0.485 1.00 0.00 18 GLN A O 7
ATOM 9197 N N . PRO A 1 19 ? -7.186 -9.090 1.137 1.00 0.00 19 PRO A N 7
ATOM 9198 C CA . PRO A 1 19 ? -7.895 -7.841 0.845 1.00 0.00 19 PRO A CA 7
ATOM 9199 C C . PRO A 1 19 ? -7.520 -6.721 1.810 1.00 0.00 19 PRO A C 7
ATOM 9200 O O . PRO A 1 19 ? -7.590 -6.888 3.028 1.00 0.00 19 PRO A O 7
ATOM 9211 N N . LEU A 1 20 ? -7.121 -5.581 1.258 1.00 0.00 20 LEU A N 7
ATOM 9212 C CA . LEU A 1 20 ? -6.734 -4.432 2.070 1.00 0.00 20 LEU A CA 7
ATOM 9213 C C . LEU A 1 20 ? -7.478 -3.176 1.627 1.00 0.00 20 LEU A C 7
ATOM 9214 O O . LEU A 1 20 ? -7.462 -2.815 0.450 1.00 0.00 20 LEU A O 7
ATOM 9230 N N . THR A 1 21 ? -8.128 -2.512 2.578 1.00 0.00 21 THR A N 7
ATOM 9231 C CA . THR A 1 21 ? -8.876 -1.296 2.286 1.00 0.00 21 THR A CA 7
ATOM 9232 C C . THR A 1 21 ? -8.852 -0.338 3.471 1.00 0.00 21 THR A C 7
ATOM 9233 O O . THR A 1 21 ? -8.195 -0.599 4.479 1.00 0.00 21 THR A O 7
ATOM 9244 N N . TYR A 1 22 ? -9.573 0.770 3.345 1.00 0.00 22 TYR A N 7
ATOM 9245 C CA . TYR A 1 22 ? -9.633 1.769 4.405 1.00 0.00 22 TYR A CA 7
ATOM 9246 C C . TYR A 1 22 ? -10.476 1.270 5.575 1.00 0.00 22 TYR A C 7
ATOM 9247 O O . TYR A 1 22 ? -10.208 1.599 6.731 1.00 0.00 22 TYR A O 7
ATOM 9265 N N . GLU A 1 23 ? -11.495 0.475 5.266 1.00 0.00 23 GLU A N 7
ATOM 9266 C CA . GLU A 1 23 ? -12.377 -0.069 6.291 1.00 0.00 23 GLU A CA 7
ATOM 9267 C C . GLU A 1 23 ? -11.641 -1.086 7.159 1.00 0.00 23 GLU A C 7
ATOM 9268 O O . GLU A 1 23 ? -12.136 -1.494 8.210 1.00 0.00 23 GLU A O 7
ATOM 9280 N N . SER A 1 24 ? -10.456 -1.490 6.712 1.00 0.00 24 SER A N 7
ATOM 9281 C CA . SER A 1 24 ? -9.653 -2.461 7.445 1.00 0.00 24 SER A CA 7
ATOM 9282 C C . SER A 1 24 ? -8.845 -1.780 8.544 1.00 0.00 24 SER A C 7
ATOM 9283 O O . SER A 1 24 ? -8.043 -0.885 8.278 1.00 0.00 24 SER A O 7
ATOM 9291 N N . GLY A 1 25 ? -9.063 -2.209 9.784 1.00 0.00 25 GLY A N 7
ATOM 9292 C CA . GLY A 1 25 ? -8.349 -1.630 10.906 1.00 0.00 25 GLY A CA 7
ATOM 9293 C C . GLY A 1 25 ? -6.917 -2.119 10.997 1.00 0.00 25 GLY A C 7
ATOM 9294 O O . GLY A 1 25 ? -6.358 -2.651 10.037 1.00 0.00 25 GLY A O 7
ATOM 9298 N N . PRO A 1 26 ? -6.300 -1.939 12.174 1.00 0.00 26 PRO A N 7
ATOM 9299 C CA . PRO A 1 26 ? -4.915 -2.358 12.414 1.00 0.00 26 PRO A CA 7
ATOM 9300 C C . PRO A 1 26 ? -4.769 -3.875 12.458 1.00 0.00 26 PRO A C 7
ATOM 9301 O O . PRO A 1 26 ? -3.714 -4.416 12.126 1.00 0.00 26 PRO A O 7
ATOM 9312 N N . ASP A 1 27 ? -5.833 -4.556 12.869 1.00 0.00 27 ASP A N 7
ATOM 9313 C CA . ASP A 1 27 ? -5.822 -6.012 12.955 1.00 0.00 27 ASP A CA 7
ATOM 9314 C C . ASP A 1 27 ? -5.629 -6.636 11.577 1.00 0.00 27 ASP A C 7
ATOM 9315 O O . ASP A 1 27 ? -5.017 -7.695 11.445 1.00 0.00 27 ASP A O 7
ATOM 9324 N N . GLU A 1 28 ? -6.158 -5.973 10.553 1.00 0.00 28 GLU A N 7
ATOM 9325 C CA . GLU A 1 28 ? -6.045 -6.465 9.185 1.00 0.00 28 GLU A CA 7
ATOM 9326 C C . GLU A 1 28 ? -4.751 -5.981 8.538 1.00 0.00 28 GLU A C 7
ATOM 9327 O O . GLU A 1 28 ? -4.037 -6.753 7.897 1.00 0.00 28 GLU A O 7
ATOM 9339 N N . VAL A 1 29 ? -4.454 -4.697 8.710 1.00 0.00 29 VAL A N 7
ATOM 9340 C CA . VAL A 1 29 ? -3.246 -4.108 8.143 1.00 0.00 29 VAL A CA 7
ATOM 9341 C C . VAL A 1 29 ? -2.042 -5.020 8.352 1.00 0.00 29 VAL A C 7
ATOM 9342 O O . VAL A 1 29 ? -1.275 -5.274 7.422 1.00 0.00 29 VAL A O 7
ATOM 9355 N N . ARG A 1 30 ? -1.881 -5.509 9.577 1.00 0.00 30 ARG A N 7
ATOM 9356 C CA . ARG A 1 30 ? -0.769 -6.391 9.908 1.00 0.00 30 ARG A CA 7
ATOM 9357 C C . ARG A 1 30 ? -0.821 -7.667 9.072 1.00 0.00 30 ARG A C 7
ATOM 9358 O O . ARG A 1 30 ? 0.181 -8.080 8.488 1.00 0.00 30 ARG A O 7
ATOM 9379 N N . ALA A 1 31 ? -1.995 -8.288 9.021 1.00 0.00 31 ALA A N 7
ATOM 9380 C CA . ALA A 1 31 ? -2.178 -9.515 8.256 1.00 0.00 31 ALA A CA 7
ATOM 9381 C C . ALA A 1 31 ? -1.787 -9.315 6.796 1.00 0.00 31 ALA A C 7
ATOM 9382 O O . ALA A 1 31 ? -1.180 -10.192 6.181 1.00 0.00 31 ALA A O 7
ATOM 9389 N N . TRP A 1 32 ? -2.139 -8.158 6.247 1.00 0.00 32 TRP A N 7
ATOM 9390 C CA . TRP A 1 32 ? -1.825 -7.845 4.858 1.00 0.00 32 TRP A CA 7
ATOM 9391 C C . TRP A 1 32 ? -0.317 -7.839 4.628 1.00 0.00 32 TRP A C 7
ATOM 9392 O O . TRP A 1 32 ? 0.170 -8.359 3.624 1.00 0.00 32 TRP A O 7
ATOM 9413 N N . LEU A 1 33 ? 0.417 -7.248 5.565 1.00 0.00 33 LEU A N 7
ATOM 9414 C CA . LEU A 1 33 ? 1.871 -7.175 5.464 1.00 0.00 33 LEU A CA 7
ATOM 9415 C C . LEU A 1 33 ? 2.494 -8.563 5.577 1.00 0.00 33 LEU A C 7
ATOM 9416 O O . LEU A 1 33 ? 3.233 -8.995 4.693 1.00 0.00 33 LEU A O 7
ATOM 9432 N N . GLU A 1 34 ? 2.190 -9.256 6.670 1.00 0.00 34 GLU A N 7
ATOM 9433 C CA . GLU A 1 34 ? 2.720 -10.595 6.897 1.00 0.00 34 GLU A CA 7
ATOM 9434 C C . GLU A 1 34 ? 2.582 -11.455 5.643 1.00 0.00 34 GLU A C 7
ATOM 9435 O O . GLU A 1 34 ? 3.516 -12.153 5.251 1.00 0.00 34 GLU A O 7
ATOM 9447 N N . ALA A 1 35 ? 1.410 -11.397 5.019 1.00 0.00 35 ALA A N 7
ATOM 9448 C CA . ALA A 1 35 ? 1.150 -12.168 3.810 1.00 0.00 35 ALA A CA 7
ATOM 9449 C C . ALA A 1 35 ? 2.250 -11.955 2.776 1.00 0.00 35 ALA A C 7
ATOM 9450 O O . ALA A 1 35 ? 2.700 -12.901 2.128 1.00 0.00 35 ALA A O 7
ATOM 9457 N N . LYS A 1 36 ? 2.680 -10.707 2.624 1.00 0.00 36 LYS A N 7
ATOM 9458 C CA . LYS A 1 36 ? 3.728 -10.368 1.669 1.00 0.00 36 LYS A CA 7
ATOM 9459 C C . LYS A 1 36 ? 5.079 -10.905 2.130 1.00 0.00 36 LYS A C 7
ATOM 9460 O O . LYS A 1 36 ? 5.950 -11.205 1.315 1.00 0.00 36 LYS A O 7
ATOM 9479 N N . ALA A 1 37 ? 5.245 -11.025 3.444 1.00 0.00 37 ALA A N 7
ATOM 9480 C CA . ALA A 1 37 ? 6.489 -11.529 4.013 1.00 0.00 37 ALA A CA 7
ATOM 9481 C C . ALA A 1 37 ? 7.616 -10.514 3.855 1.00 0.00 37 ALA A C 7
ATOM 9482 O O . ALA A 1 37 ? 8.750 -10.875 3.537 1.00 0.00 37 ALA A O 7
ATOM 9489 N N . PHE A 1 38 ? 7.298 -9.243 4.079 1.00 0.00 38 PHE A N 7
ATOM 9490 C CA . PHE A 1 38 ? 8.284 -8.176 3.959 1.00 0.00 38 PHE A CA 7
ATOM 9491 C C . PHE A 1 38 ? 9.347 -8.293 5.048 1.00 0.00 38 PHE A C 7
ATOM 9492 O O . PHE A 1 38 ? 10.507 -8.593 4.768 1.00 0.00 38 PHE A O 7
ATOM 9509 N N . SER A 1 39 ? 8.941 -8.054 6.291 1.00 0.00 39 SER A N 7
ATOM 9510 C CA . SER A 1 39 ? 9.858 -8.127 7.422 1.00 0.00 39 SER A CA 7
ATOM 9511 C C . SER A 1 39 ? 9.114 -7.923 8.739 1.00 0.00 39 SER A C 7
ATOM 9512 O O . SER A 1 39 ? 7.998 -7.405 8.776 1.00 0.00 39 SER A O 7
ATOM 9520 N N . PRO A 1 40 ? 9.747 -8.338 9.845 1.00 0.00 40 PRO A N 7
ATOM 9521 C CA . PRO A 1 40 ? 9.166 -8.211 11.185 1.00 0.00 40 PRO A CA 7
ATOM 9522 C C . PRO A 1 40 ? 9.096 -6.761 11.651 1.00 0.00 40 PRO A C 7
ATOM 9523 O O . PRO A 1 40 ? 8.342 -6.429 12.566 1.00 0.00 40 PRO A O 7
ATOM 9534 N N . ARG A 1 41 ? 9.887 -5.902 11.017 1.00 0.00 41 ARG A N 7
ATOM 9535 C CA . ARG A 1 41 ? 9.915 -4.487 11.368 1.00 0.00 41 ARG A CA 7
ATOM 9536 C C . ARG A 1 41 ? 8.723 -3.752 10.760 1.00 0.00 41 ARG A C 7
ATOM 9537 O O . ARG A 1 41 ? 7.991 -3.052 11.460 1.00 0.00 41 ARG A O 7
ATOM 9558 N N . ILE A 1 42 ? 8.536 -3.917 9.455 1.00 0.00 42 ILE A N 7
ATOM 9559 C CA . ILE A 1 42 ? 7.434 -3.270 8.754 1.00 0.00 42 ILE A CA 7
ATOM 9560 C C . ILE A 1 42 ? 6.088 -3.797 9.241 1.00 0.00 42 ILE A C 7
ATOM 9561 O O . ILE A 1 42 ? 5.109 -3.055 9.315 1.00 0.00 42 ILE A O 7
ATOM 9577 N N . VAL A 1 43 ? 6.048 -5.083 9.574 1.00 0.00 43 VAL A N 7
ATOM 9578 C CA . VAL A 1 43 ? 4.823 -5.710 10.057 1.00 0.00 43 VAL A CA 7
ATOM 9579 C C . VAL A 1 43 ? 4.438 -5.176 11.432 1.00 0.00 43 VAL A C 7
ATOM 9580 O O . VAL A 1 43 ? 3.262 -4.950 11.713 1.00 0.00 43 VAL A O 7
ATOM 9593 N N . GLU A 1 44 ? 5.438 -4.975 12.284 1.00 0.00 44 GLU A N 7
ATOM 9594 C CA . GLU A 1 44 ? 5.203 -4.467 13.630 1.00 0.00 44 GLU A CA 7
ATOM 9595 C C . GLU A 1 44 ? 5.130 -2.943 13.632 1.00 0.00 44 GLU A C 7
ATOM 9596 O O . GLU A 1 44 ? 4.514 -2.342 14.511 1.00 0.00 44 GLU A O 7
ATOM 9608 N N . ASN A 1 45 ? 5.763 -2.325 12.641 1.00 0.00 45 ASN A N 7
ATOM 9609 C CA . ASN A 1 45 ? 5.771 -0.871 12.527 1.00 0.00 45 ASN A CA 7
ATOM 9610 C C . ASN A 1 45 ? 4.540 -0.377 11.775 1.00 0.00 45 ASN A C 7
ATOM 9611 O O . ASN A 1 45 ? 4.078 0.745 11.986 1.00 0.00 45 ASN A O 7
ATOM 9622 N N . LEU A 1 46 ? 4.012 -1.222 10.896 1.00 0.00 46 LEU A N 7
ATOM 9623 C CA . LEU A 1 46 ? 2.832 -0.873 10.112 1.00 0.00 46 LEU A CA 7
ATOM 9624 C C . LEU A 1 46 ? 1.625 -1.696 10.548 1.00 0.00 46 LEU A C 7
ATOM 9625 O O . LEU A 1 46 ? 0.508 -1.472 10.084 1.00 0.00 46 LEU A O 7
ATOM 9641 N N . GLY A 1 47 ? 1.858 -2.649 11.445 1.00 0.00 47 GLY A N 7
ATOM 9642 C CA . GLY A 1 47 ? 0.779 -3.490 11.931 1.00 0.00 47 GLY A CA 7
ATOM 9643 C C . GLY A 1 47 ? 0.039 -2.868 13.098 1.00 0.00 47 GLY A C 7
ATOM 9644 O O . GLY A 1 47 ? -0.669 -3.558 13.832 1.00 0.00 47 GLY A O 7
ATOM 9648 N N . ILE A 1 48 ? 0.204 -1.561 13.272 1.00 0.00 48 ILE A N 7
ATOM 9649 C CA . ILE A 1 48 ? -0.454 -0.846 14.359 1.00 0.00 48 ILE A CA 7
ATOM 9650 C C . ILE A 1 48 ? -1.321 0.289 13.825 1.00 0.00 48 ILE A C 7
ATOM 9651 O O . ILE A 1 48 ? -2.257 0.735 14.490 1.00 0.00 48 ILE A O 7
ATOM 9667 N N . LEU A 1 49 ? -1.005 0.751 12.621 1.00 0.00 49 LEU A N 7
ATOM 9668 C CA . LEU A 1 49 ? -1.756 1.834 11.995 1.00 0.00 49 LEU A CA 7
ATOM 9669 C C . LEU A 1 49 ? -3.025 1.306 11.335 1.00 0.00 49 LEU A C 7
ATOM 9670 O O . LEU A 1 49 ? -3.031 0.219 10.756 1.00 0.00 49 LEU A O 7
ATOM 9686 N N . THR A 1 50 ? -4.100 2.083 11.424 1.00 0.00 50 THR A N 7
ATOM 9687 C CA . THR A 1 50 ? -5.375 1.694 10.835 1.00 0.00 50 THR A CA 7
ATOM 9688 C C . THR A 1 50 ? -5.310 1.726 9.313 1.00 0.00 50 THR A C 7
ATOM 9689 O O . THR A 1 50 ? -4.376 2.279 8.733 1.00 0.00 50 THR A O 7
ATOM 9700 N N . GLY A 1 51 ? -6.309 1.130 8.669 1.00 0.00 51 GLY A N 7
ATOM 9701 C CA . GLY A 1 51 ? -6.346 1.103 7.218 1.00 0.00 51 GLY A CA 7
ATOM 9702 C C . GLY A 1 51 ? -5.889 2.410 6.602 1.00 0.00 51 GLY A C 7
ATOM 9703 O O . GLY A 1 51 ? -4.924 2.457 5.839 1.00 0.00 51 GLY A O 7
ATOM 9707 N N . PRO A 1 52 ? -6.592 3.503 6.934 1.00 0.00 52 PRO A N 7
ATOM 9708 C CA . PRO A 1 52 ? -6.272 4.837 6.418 1.00 0.00 52 PRO A CA 7
ATOM 9709 C C . PRO A 1 52 ? -4.968 5.383 6.990 1.00 0.00 52 PRO A C 7
ATOM 9710 O O . PRO A 1 52 ? -4.178 6.000 6.277 1.00 0.00 52 PRO A O 7
ATOM 9721 N N . GLN A 1 53 ? -4.751 5.150 8.280 1.00 0.00 53 GLN A N 7
ATOM 9722 C CA . GLN A 1 53 ? -3.542 5.619 8.948 1.00 0.00 53 GLN A CA 7
ATOM 9723 C C . GLN A 1 53 ? -2.294 5.113 8.232 1.00 0.00 53 GLN A C 7
ATOM 9724 O O . GLN A 1 53 ? -1.279 5.807 8.166 1.00 0.00 53 GLN A O 7
ATOM 9738 N N . LEU A 1 54 ? -2.375 3.899 7.698 1.00 0.00 54 LEU A N 7
ATOM 9739 C CA . LEU A 1 54 ? -1.252 3.299 6.987 1.00 0.00 54 LEU A CA 7
ATOM 9740 C C . LEU A 1 54 ? -1.033 3.980 5.640 1.00 0.00 54 LEU A C 7
ATOM 9741 O O . LEU A 1 54 ? 0.070 4.432 5.333 1.00 0.00 54 LEU A O 7
ATOM 9757 N N . PHE A 1 55 ? -2.093 4.053 4.841 1.00 0.00 55 PHE A N 7
ATOM 9758 C CA . PHE A 1 55 ? -2.017 4.681 3.527 1.00 0.00 55 PHE A CA 7
ATOM 9759 C C . PHE A 1 55 ? -1.402 6.074 3.624 1.00 0.00 55 PHE A C 7
ATOM 9760 O O . PHE A 1 55 ? -0.716 6.526 2.708 1.00 0.00 55 PHE A O 7
ATOM 9777 N N . SER A 1 56 ? -1.653 6.749 4.741 1.00 0.00 56 SER A N 7
ATOM 9778 C CA . SER A 1 56 ? -1.128 8.092 4.958 1.00 0.00 56 SER A CA 7
ATOM 9779 C C . SER A 1 56 ? 0.394 8.104 4.849 1.00 0.00 56 SER A C 7
ATOM 9780 O O . SER A 1 56 ? 0.996 9.125 4.514 1.00 0.00 56 SER A O 7
ATOM 9788 N N . LEU A 1 57 ? 1.010 6.962 5.133 1.00 0.00 57 LEU A N 7
ATOM 9789 C CA . LEU A 1 57 ? 2.462 6.839 5.068 1.00 0.00 57 LEU A CA 7
ATOM 9790 C C . LEU A 1 57 ? 2.941 6.801 3.620 1.00 0.00 57 LEU A C 7
ATOM 9791 O O . LEU A 1 57 ? 2.610 5.883 2.871 1.00 0.00 57 LEU A O 7
ATOM 9807 N N . ASN A 1 58 ? 3.723 7.803 3.234 1.00 0.00 58 ASN A N 7
ATOM 9808 C CA . ASN A 1 58 ? 4.249 7.883 1.876 1.00 0.00 58 ASN A CA 7
ATOM 9809 C C . ASN A 1 58 ? 5.538 7.077 1.743 1.00 0.00 58 ASN A C 7
ATOM 9810 O O . ASN A 1 58 ? 6.073 6.573 2.731 1.00 0.00 58 ASN A O 7
ATOM 9821 N N . LYS A 1 59 ? 6.032 6.960 0.515 1.00 0.00 59 LYS A N 7
ATOM 9822 C CA . LYS A 1 59 ? 7.259 6.218 0.252 1.00 0.00 59 LYS A CA 7
ATOM 9823 C C . LYS A 1 59 ? 8.377 6.664 1.188 1.00 0.00 59 LYS A C 7
ATOM 9824 O O . LYS A 1 59 ? 9.048 5.838 1.805 1.00 0.00 59 LYS A O 7
ATOM 9843 N N . GLU A 1 60 ? 8.570 7.976 1.290 1.00 0.00 60 GLU A N 7
ATOM 9844 C CA . GLU A 1 60 ? 9.607 8.530 2.152 1.00 0.00 60 GLU A CA 7
ATOM 9845 C C . GLU A 1 60 ? 9.382 8.121 3.605 1.00 0.00 60 GLU A C 7
ATOM 9846 O O . GLU A 1 60 ? 10.334 7.951 4.366 1.00 0.00 60 GLU A O 7
ATOM 9858 N N . GLU A 1 61 ? 8.117 7.966 3.981 1.00 0.00 61 GLU A N 7
ATOM 9859 C CA . GLU A 1 61 ? 7.767 7.578 5.343 1.00 0.00 61 GLU A CA 7
ATOM 9860 C C . GLU A 1 61 ? 8.072 6.102 5.584 1.00 0.00 61 GLU A C 7
ATOM 9861 O O . GLU A 1 61 ? 8.885 5.757 6.442 1.00 0.00 61 GLU A O 7
ATOM 9873 N N . LEU A 1 62 ? 7.413 5.237 4.821 1.00 0.00 62 LEU A N 7
ATOM 9874 C CA . LEU A 1 62 ? 7.612 3.797 4.951 1.00 0.00 62 LEU A CA 7
ATOM 9875 C C . LEU A 1 62 ? 9.098 3.452 4.968 1.00 0.00 62 LEU A C 7
ATOM 9876 O O . LEU A 1 62 ? 9.543 2.614 5.752 1.00 0.00 62 LEU A O 7
ATOM 9892 N N . LYS A 1 63 ? 9.862 4.105 4.098 1.00 0.00 63 LYS A N 7
ATOM 9893 C CA . LYS A 1 63 ? 11.298 3.872 4.014 1.00 0.00 63 LYS A CA 7
ATOM 9894 C C . LYS A 1 63 ? 12.006 4.376 5.268 1.00 0.00 63 LYS A C 7
ATOM 9895 O O . LYS A 1 63 ? 13.078 3.889 5.626 1.00 0.00 63 LYS A O 7
ATOM 9914 N N . LYS A 1 64 ? 11.398 5.354 5.931 1.00 0.00 64 LYS A N 7
ATOM 9915 C CA . LYS A 1 64 ? 11.968 5.923 7.147 1.00 0.00 64 LYS A CA 7
ATOM 9916 C C . LYS A 1 64 ? 11.823 4.958 8.319 1.00 0.00 64 LYS A C 7
ATOM 9917 O O . LYS A 1 64 ? 12.635 4.962 9.244 1.00 0.00 64 LYS A O 7
ATOM 9936 N N . VAL A 1 65 ? 10.783 4.131 8.274 1.00 0.00 65 VAL A N 7
ATOM 9937 C CA . VAL A 1 65 ? 10.533 3.159 9.331 1.00 0.00 65 VAL A CA 7
ATOM 9938 C C . VAL A 1 65 ? 11.273 1.853 9.063 1.00 0.00 65 VAL A C 7
ATOM 9939 O O . VAL A 1 65 ? 12.042 1.380 9.901 1.00 0.00 65 VAL A O 7
ATOM 9952 N N . CYS A 1 66 ? 11.036 1.275 7.891 1.00 0.00 66 CYS A N 7
ATOM 9953 C CA . CYS A 1 66 ? 11.679 0.022 7.512 1.00 0.00 66 CYS A CA 7
ATOM 9954 C C . CYS A 1 66 ? 13.123 0.262 7.080 1.00 0.00 66 CYS A C 7
ATOM 9955 O O . CYS A 1 66 ? 14.060 -0.196 7.732 1.00 0.00 66 CYS A O 7
ATOM 9963 N N . GLY A 1 67 ? 13.293 0.982 5.976 1.00 0.00 67 GLY A N 7
ATOM 9964 C CA . GLY A 1 67 ? 14.625 1.268 5.475 1.00 0.00 67 GLY A CA 7
ATOM 9965 C C . GLY A 1 67 ? 14.772 0.945 4.001 1.00 0.00 67 GLY A C 7
ATOM 9966 O O . GLY A 1 67 ? 14.553 1.803 3.147 1.00 0.00 67 GLY A O 7
ATOM 9970 N N . GLU A 1 68 ? 15.146 -0.295 3.703 1.00 0.00 68 GLU A N 7
ATOM 9971 C CA . GLU A 1 68 ? 15.324 -0.728 2.322 1.00 0.00 68 GLU A CA 7
ATOM 9972 C C . GLU A 1 68 ? 14.032 -1.320 1.766 1.00 0.00 68 GLU A C 7
ATOM 9973 O O . GLU A 1 68 ? 13.467 -0.805 0.802 1.00 0.00 68 GLU A O 7
ATOM 9985 N N . GLU A 1 69 ? 13.571 -2.404 2.382 1.00 0.00 69 GLU A N 7
ATOM 9986 C CA . GLU A 1 69 ? 12.347 -3.066 1.948 1.00 0.00 69 GLU A CA 7
ATOM 9987 C C . GLU A 1 69 ? 11.212 -2.059 1.783 1.00 0.00 69 GLU A C 7
ATOM 9988 O O . GLU A 1 69 ? 10.423 -2.145 0.843 1.00 0.00 69 GLU A O 7
ATOM 10000 N N . GLY A 1 70 ? 11.138 -1.103 2.704 1.00 0.00 70 GLY A N 7
ATOM 10001 C CA . GLY A 1 70 ? 10.098 -0.094 2.644 1.00 0.00 70 GLY A CA 7
ATOM 10002 C C . GLY A 1 70 ? 9.808 0.357 1.226 1.00 0.00 70 GLY A C 7
ATOM 10003 O O . GLY A 1 70 ? 8.666 0.667 0.886 1.00 0.00 70 GLY A O 7
ATOM 10007 N N . VAL A 1 71 ? 10.846 0.396 0.396 1.00 0.00 71 VAL A N 7
ATOM 10008 C CA . VAL A 1 71 ? 10.698 0.813 -0.993 1.00 0.00 71 VAL A CA 7
ATOM 10009 C C . VAL A 1 71 ? 9.672 -0.050 -1.720 1.00 0.00 71 VAL A C 7
ATOM 10010 O O . VAL A 1 71 ? 8.831 0.459 -2.460 1.00 0.00 71 VAL A O 7
ATOM 10023 N N . ARG A 1 72 ? 9.748 -1.359 -1.502 1.00 0.00 72 ARG A N 7
ATOM 10024 C CA . ARG A 1 72 ? 8.826 -2.293 -2.137 1.00 0.00 72 ARG A CA 7
ATOM 10025 C C . ARG A 1 72 ? 7.437 -2.194 -1.514 1.00 0.00 72 ARG A C 7
ATOM 10026 O O . ARG A 1 72 ? 6.429 -2.165 -2.221 1.00 0.00 72 ARG A O 7
ATOM 10047 N N . VAL A 1 73 ? 7.391 -2.141 -0.187 1.00 0.00 73 VAL A N 7
ATOM 10048 C CA . VAL A 1 73 ? 6.126 -2.045 0.531 1.00 0.00 73 VAL A CA 7
ATOM 10049 C C . VAL A 1 73 ? 5.242 -0.950 -0.057 1.00 0.00 73 VAL A C 7
ATOM 10050 O O . VAL A 1 73 ? 4.057 -1.165 -0.312 1.00 0.00 73 VAL A O 7
ATOM 10063 N N . TYR A 1 74 ? 5.827 0.223 -0.271 1.00 0.00 74 TYR A N 7
ATOM 10064 C CA . TYR A 1 74 ? 5.092 1.353 -0.828 1.00 0.00 74 TYR A CA 7
ATOM 10065 C C . TYR A 1 74 ? 4.504 1.001 -2.191 1.00 0.00 74 TYR A C 7
ATOM 10066 O O . TYR A 1 74 ? 3.337 1.279 -2.467 1.00 0.00 74 TYR A O 7
ATOM 10084 N N . SER A 1 75 ? 5.322 0.388 -3.041 1.00 0.00 75 SER A N 7
ATOM 10085 C CA . SER A 1 75 ? 4.885 0.000 -4.377 1.00 0.00 75 SER A CA 7
ATOM 10086 C C . SER A 1 75 ? 3.643 -0.883 -4.308 1.00 0.00 75 SER A C 7
ATOM 10087 O O . SER A 1 75 ? 2.768 -0.809 -5.170 1.00 0.00 75 SER A O 7
ATOM 10095 N N . GLN A 1 76 ? 3.575 -1.718 -3.276 1.00 0.00 76 GLN A N 7
ATOM 10096 C CA . GLN A 1 76 ? 2.441 -2.616 -3.095 1.00 0.00 76 GLN A CA 7
ATOM 10097 C C . GLN A 1 76 ? 1.229 -1.862 -2.558 1.00 0.00 76 GLN A C 7
ATOM 10098 O O . GLN A 1 76 ? 0.097 -2.109 -2.974 1.00 0.00 76 GLN A O 7
ATOM 10112 N N . LEU A 1 77 ? 1.474 -0.941 -1.633 1.00 0.00 77 LEU A N 7
ATOM 10113 C CA . LEU A 1 77 ? 0.403 -0.149 -1.038 1.00 0.00 77 LEU A CA 7
ATOM 10114 C C . LEU A 1 77 ? -0.322 0.671 -2.101 1.00 0.00 77 LEU A C 7
ATOM 10115 O O . LEU A 1 77 ? -1.533 0.537 -2.285 1.00 0.00 77 LEU A O 7
ATOM 10131 N N . THR A 1 78 ? 0.426 1.518 -2.800 1.00 0.00 78 THR A N 7
ATOM 10132 C CA . THR A 1 78 ? -0.144 2.359 -3.845 1.00 0.00 78 THR A CA 7
ATOM 10133 C C . THR A 1 78 ? -1.050 1.551 -4.767 1.00 0.00 78 THR A C 7
ATOM 10134 O O . THR A 1 78 ? -2.201 1.918 -4.999 1.00 0.00 78 THR A O 7
ATOM 10145 N N . MET A 1 79 ? -0.522 0.449 -5.291 1.00 0.00 79 MET A N 7
ATOM 10146 C CA . MET A 1 79 ? -1.285 -0.412 -6.187 1.00 0.00 79 MET A CA 7
ATOM 10147 C C . MET A 1 79 ? -2.696 -0.637 -5.654 1.00 0.00 79 MET A C 7
ATOM 10148 O O . MET A 1 79 ? -3.670 -0.564 -6.402 1.00 0.00 79 MET A O 7
ATOM 10162 N N . GLN A 1 80 ? -2.797 -0.911 -4.357 1.00 0.00 80 GLN A N 7
ATOM 10163 C CA . GLN A 1 80 ? -4.090 -1.148 -3.726 1.00 0.00 80 GLN A CA 7
ATOM 10164 C C . GLN A 1 80 ? -4.959 0.104 -3.779 1.00 0.00 80 GLN A C 7
ATOM 10165 O O . GLN A 1 80 ? -6.094 0.065 -4.254 1.00 0.00 80 GLN A O 7
ATOM 10179 N N . LYS A 1 81 ? -4.420 1.214 -3.287 1.00 0.00 81 LYS A N 7
ATOM 10180 C CA . LYS A 1 81 ? -5.145 2.479 -3.279 1.00 0.00 81 LYS A CA 7
ATOM 10181 C C . LYS A 1 81 ? -5.769 2.758 -4.642 1.00 0.00 81 LYS A C 7
ATOM 10182 O O . LYS A 1 81 ? -6.953 3.080 -4.739 1.00 0.00 81 LYS A O 7
ATOM 10201 N N . ALA A 1 82 ? -4.966 2.629 -5.693 1.00 0.00 82 ALA A N 7
ATOM 10202 C CA . ALA A 1 82 ? -5.441 2.863 -7.051 1.00 0.00 82 ALA A CA 7
ATOM 10203 C C . ALA A 1 82 ? -6.567 1.899 -7.413 1.00 0.00 82 ALA A C 7
ATOM 10204 O O . ALA A 1 82 ? -7.546 2.284 -8.051 1.00 0.00 82 ALA A O 7
ATOM 10211 N N . PHE A 1 83 ? -6.419 0.644 -7.002 1.00 0.00 83 PHE A N 7
ATOM 10212 C CA . PHE A 1 83 ? -7.423 -0.376 -7.284 1.00 0.00 83 PHE A CA 7
ATOM 10213 C C . PHE A 1 83 ? -8.759 -0.017 -6.640 1.00 0.00 83 PHE A C 7
ATOM 10214 O O . PHE A 1 83 ? -9.814 -0.138 -7.264 1.00 0.00 83 PHE A O 7
ATOM 10231 N N . LEU A 1 84 ? -8.706 0.425 -5.389 1.00 0.00 84 LEU A N 7
ATOM 10232 C CA . LEU A 1 84 ? -9.911 0.801 -4.658 1.00 0.00 84 LEU A CA 7
ATOM 10233 C C . LEU A 1 84 ? -10.604 1.985 -5.325 1.00 0.00 84 LEU A C 7
ATOM 10234 O O . LEU A 1 84 ? -11.812 1.957 -5.559 1.00 0.00 84 LEU A O 7
ATOM 10250 N N . GLU A 1 85 ? -9.831 3.022 -5.630 1.00 0.00 85 GLU A N 7
ATOM 10251 C CA . GLU A 1 85 ? -10.371 4.215 -6.271 1.00 0.00 85 GLU A CA 7
ATOM 10252 C C . GLU A 1 85 ? -11.182 3.847 -7.510 1.00 0.00 85 GLU A C 7
ATOM 10253 O O . GLU A 1 85 ? -12.307 4.312 -7.691 1.00 0.00 85 GLU A O 7
ATOM 10265 N N . LYS A 1 86 ? -10.601 3.009 -8.362 1.00 0.00 86 LYS A N 7
ATOM 10266 C CA . LYS A 1 86 ? -11.267 2.576 -9.585 1.00 0.00 86 LYS A CA 7
ATOM 10267 C C . LYS A 1 86 ? -12.575 1.859 -9.267 1.00 0.00 86 LYS A C 7
ATOM 10268 O O . LYS A 1 86 ? -13.570 2.023 -9.973 1.00 0.00 86 LYS A O 7
ATOM 10287 N N . GLN A 1 87 ? -12.566 1.066 -8.200 1.00 0.00 87 GLN A N 7
ATOM 10288 C CA . GLN A 1 87 ? -13.753 0.326 -7.790 1.00 0.00 87 GLN A CA 7
ATOM 10289 C C . GLN A 1 87 ? -14.897 1.276 -7.451 1.00 0.00 87 GLN A C 7
ATOM 10290 O O . GLN A 1 87 ? -14.753 2.158 -6.605 1.00 0.00 87 GLN A O 7
ATOM 10304 N N . GLN A 1 88 ? -16.033 1.088 -8.116 1.00 0.00 88 GLN A N 7
ATOM 10305 C CA . GLN A 1 88 ? -17.201 1.929 -7.885 1.00 0.00 88 GLN A CA 7
ATOM 10306 C C . GLN A 1 88 ? -18.420 1.084 -7.531 1.00 0.00 88 GLN A C 7
ATOM 10307 O O . GLN A 1 88 ? -18.347 -0.145 -7.500 1.00 0.00 88 GLN A O 7
ATOM 10321 N N . SER A 1 89 ? -19.539 1.750 -7.265 1.00 0.00 89 SER A N 7
ATOM 10322 C CA . SER A 1 89 ? -20.773 1.059 -6.910 1.00 0.00 89 SER A CA 7
ATOM 10323 C C . SER A 1 89 ? -21.624 0.796 -8.148 1.00 0.00 89 SER A C 7
ATOM 10324 O O . SER A 1 89 ? -21.406 1.389 -9.203 1.00 0.00 89 SER A O 7
ATOM 10332 N N . GLY A 1 90 ? -22.598 -0.100 -8.010 1.00 0.00 90 GLY A N 7
ATOM 10333 C CA . GLY A 1 90 ? -23.468 -0.427 -9.125 1.00 0.00 90 GLY A CA 7
ATOM 10334 C C . GLY A 1 90 ? -24.464 0.675 -9.426 1.00 0.00 90 GLY A C 7
ATOM 10335 O O . GLY A 1 90 ? -24.297 1.426 -10.386 1.00 0.00 90 GLY A O 7
ATOM 10339 N N . SER A 1 91 ? -25.504 0.771 -8.604 1.00 0.00 91 SER A N 7
ATOM 10340 C CA . SER A 1 91 ? -26.534 1.786 -8.790 1.00 0.00 91 SER A CA 7
ATOM 10341 C C . SER A 1 91 ? -27.394 1.924 -7.538 1.00 0.00 91 SER A C 7
ATOM 10342 O O . SER A 1 91 ? -27.788 0.929 -6.930 1.00 0.00 91 SER A O 7
ATOM 10350 N N . GLU A 1 92 ? -27.682 3.165 -7.158 1.00 0.00 92 GLU A N 7
ATOM 10351 C CA . GLU A 1 92 ? -28.495 3.433 -5.978 1.00 0.00 92 GLU A CA 7
ATOM 10352 C C . GLU A 1 92 ? -29.769 4.185 -6.353 1.00 0.00 92 GLU A C 7
ATOM 10353 O O . GLU A 1 92 ? -29.770 5.008 -7.269 1.00 0.00 92 GLU A O 7
ATOM 10365 N N . LEU A 1 93 ? -30.851 3.895 -5.640 1.00 0.00 93 LEU A N 7
ATOM 10366 C CA . LEU A 1 93 ? -32.133 4.543 -5.897 1.00 0.00 93 LEU A CA 7
ATOM 10367 C C . LEU A 1 93 ? -32.171 5.939 -5.284 1.00 0.00 93 LEU A C 7
ATOM 10368 O O . LEU A 1 93 ? -31.587 6.179 -4.227 1.00 0.00 93 LEU A O 7
ATOM 10384 N N . SER A 1 94 ? -32.863 6.855 -5.953 1.00 0.00 94 SER A N 7
ATOM 10385 C CA . SER A 1 94 ? -32.976 8.228 -5.475 1.00 0.00 94 SER A CA 7
ATOM 10386 C C . SER A 1 94 ? -33.215 8.260 -3.968 1.00 0.00 94 SER A C 7
ATOM 10387 O O . SER A 1 94 ? -34.317 7.981 -3.497 1.00 0.00 94 SER A O 7
ATOM 10395 N N . GLY A 1 95 ? -32.173 8.603 -3.217 1.00 0.00 95 GLY A N 7
ATOM 10396 C CA . GLY A 1 95 ? -32.289 8.666 -1.772 1.00 0.00 95 GLY A CA 7
ATOM 10397 C C . GLY A 1 95 ? -30.940 8.757 -1.086 1.00 0.00 95 GLY A C 7
ATOM 10398 O O . GLY A 1 95 ? -29.948 8.191 -1.543 1.00 0.00 95 GLY A O 7
ATOM 10402 N N . PRO A 1 96 ? -30.892 9.487 0.039 1.00 0.00 96 PRO A N 7
ATOM 10403 C CA . PRO A 1 96 ? -29.660 9.668 0.812 1.00 0.00 96 PRO A CA 7
ATOM 10404 C C . PRO A 1 96 ? -29.219 8.386 1.509 1.00 0.00 96 PRO A C 7
ATOM 10405 O O . PRO A 1 96 ? -30.023 7.708 2.149 1.00 0.00 96 PRO A O 7
ATOM 10416 N N . SER A 1 97 ? -27.937 8.059 1.381 1.00 0.00 97 SER A N 7
ATOM 10417 C CA . SER A 1 97 ? -27.390 6.856 1.997 1.00 0.00 97 SER A CA 7
ATOM 10418 C C . SER A 1 97 ? -26.983 7.122 3.443 1.00 0.00 97 SER A C 7
ATOM 10419 O O . SER A 1 97 ? -27.401 6.411 4.357 1.00 0.00 97 SER A O 7
ATOM 10427 N N . SER A 1 98 ? -26.166 8.151 3.642 1.00 0.00 98 SER A N 7
ATOM 10428 C CA . SER A 1 98 ? -25.699 8.509 4.976 1.00 0.00 98 SER A CA 7
ATOM 10429 C C . SER A 1 98 ? -26.848 9.038 5.829 1.00 0.00 98 SER A C 7
ATOM 10430 O O . SER A 1 98 ? -27.500 10.019 5.473 1.00 0.00 98 SER A O 7
ATOM 10438 N N . GLY A 1 99 ? -27.089 8.380 6.959 1.00 0.00 99 GLY A N 7
ATOM 10439 C CA . GLY A 1 99 ? -28.159 8.798 7.847 1.00 0.00 99 GLY A CA 7
ATOM 10440 C C . GLY A 1 99 ? -28.953 7.626 8.389 1.00 0.00 99 GLY A C 7
ATOM 10441 O O . GLY A 1 99 ? -29.194 6.650 7.679 1.00 0.00 99 GLY A O 7
ATOM 10445 N N . GLY A 1 1 ? 24.314 -12.289 18.756 1.00 0.00 1 GLY A N 8
ATOM 10446 C CA . GLY A 1 1 ? 23.194 -12.853 19.486 1.00 0.00 1 GLY A CA 8
ATOM 10447 C C . GLY A 1 1 ? 22.419 -13.867 18.668 1.00 0.00 1 GLY A C 8
ATOM 10448 O O . GLY A 1 1 ? 22.953 -14.453 17.726 1.00 0.00 1 GLY A O 8
ATOM 10452 N N . SER A 1 2 ? 21.157 -14.075 19.028 1.00 0.00 2 SER A N 8
ATOM 10453 C CA . SER A 1 2 ? 20.309 -15.030 18.324 1.00 0.00 2 SER A CA 8
ATOM 10454 C C . SER A 1 2 ? 18.937 -14.427 18.034 1.00 0.00 2 SER A C 8
ATOM 10455 O O . SER A 1 2 ? 18.405 -13.656 18.832 1.00 0.00 2 SER A O 8
ATOM 10463 N N . SER A 1 3 ? 18.371 -14.785 16.887 1.00 0.00 3 SER A N 8
ATOM 10464 C CA . SER A 1 3 ? 17.063 -14.278 16.488 1.00 0.00 3 SER A CA 8
ATOM 10465 C C . SER A 1 3 ? 16.162 -15.413 16.011 1.00 0.00 3 SER A C 8
ATOM 10466 O O . SER A 1 3 ? 16.640 -16.476 15.616 1.00 0.00 3 SER A O 8
ATOM 10474 N N . GLY A 1 4 ? 14.854 -15.179 16.051 1.00 0.00 4 GLY A N 8
ATOM 10475 C CA . GLY A 1 4 ? 13.906 -16.189 15.620 1.00 0.00 4 GLY A CA 8
ATOM 10476 C C . GLY A 1 4 ? 13.176 -15.796 14.351 1.00 0.00 4 GLY A C 8
ATOM 10477 O O . GLY A 1 4 ? 13.140 -14.621 13.986 1.00 0.00 4 GLY A O 8
ATOM 10481 N N . SER A 1 5 ? 12.594 -16.782 13.675 1.00 0.00 5 SER A N 8
ATOM 10482 C CA . SER A 1 5 ? 11.866 -16.534 12.436 1.00 0.00 5 SER A CA 8
ATOM 10483 C C . SER A 1 5 ? 10.835 -17.630 12.184 1.00 0.00 5 SER A C 8
ATOM 10484 O O . SER A 1 5 ? 11.140 -18.819 12.275 1.00 0.00 5 SER A O 8
ATOM 10492 N N . SER A 1 6 ? 9.611 -17.219 11.865 1.00 0.00 6 SER A N 8
ATOM 10493 C CA . SER A 1 6 ? 8.532 -18.165 11.602 1.00 0.00 6 SER A CA 8
ATOM 10494 C C . SER A 1 6 ? 7.861 -17.865 10.265 1.00 0.00 6 SER A C 8
ATOM 10495 O O . SER A 1 6 ? 8.100 -16.823 9.657 1.00 0.00 6 SER A O 8
ATOM 10503 N N . GLY A 1 7 ? 7.019 -18.789 9.813 1.00 0.00 7 GLY A N 8
ATOM 10504 C CA . GLY A 1 7 ? 6.325 -18.607 8.551 1.00 0.00 7 GLY A CA 8
ATOM 10505 C C . GLY A 1 7 ? 5.739 -19.900 8.020 1.00 0.00 7 GLY A C 8
ATOM 10506 O O . GLY A 1 7 ? 6.010 -20.292 6.885 1.00 0.00 7 GLY A O 8
ATOM 10510 N N . PHE A 1 8 ? 4.935 -20.565 8.842 1.00 0.00 8 PHE A N 8
ATOM 10511 C CA . PHE A 1 8 ? 4.311 -21.823 8.449 1.00 0.00 8 PHE A CA 8
ATOM 10512 C C . PHE A 1 8 ? 3.458 -21.640 7.197 1.00 0.00 8 PHE A C 8
ATOM 10513 O O . PHE A 1 8 ? 2.288 -21.265 7.280 1.00 0.00 8 PHE A O 8
ATOM 10530 N N . ARG A 1 9 ? 4.052 -21.906 6.039 1.00 0.00 9 ARG A N 8
ATOM 10531 C CA . ARG A 1 9 ? 3.348 -21.769 4.770 1.00 0.00 9 ARG A CA 8
ATOM 10532 C C . ARG A 1 9 ? 3.318 -23.096 4.018 1.00 0.00 9 ARG A C 8
ATOM 10533 O O . ARG A 1 9 ? 3.543 -23.142 2.808 1.00 0.00 9 ARG A O 8
ATOM 10554 N N . VAL A 1 10 ? 3.039 -24.175 4.743 1.00 0.00 10 VAL A N 8
ATOM 10555 C CA . VAL A 1 10 ? 2.980 -25.503 4.145 1.00 0.00 10 VAL A CA 8
ATOM 10556 C C . VAL A 1 10 ? 1.979 -25.544 2.996 1.00 0.00 10 VAL A C 8
ATOM 10557 O O . VAL A 1 10 ? 2.115 -26.344 2.071 1.00 0.00 10 VAL A O 8
ATOM 10570 N N . GLU A 1 11 ? 0.975 -24.676 3.062 1.00 0.00 11 GLU A N 8
ATOM 10571 C CA . GLU A 1 11 ? -0.050 -24.614 2.026 1.00 0.00 11 GLU A CA 8
ATOM 10572 C C . GLU A 1 11 ? -1.010 -23.455 2.279 1.00 0.00 11 GLU A C 8
ATOM 10573 O O . GLU A 1 11 ? -1.418 -23.211 3.414 1.00 0.00 11 GLU A O 8
ATOM 10585 N N . ARG A 1 12 ? -1.366 -22.746 1.213 1.00 0.00 12 ARG A N 8
ATOM 10586 C CA . ARG A 1 12 ? -2.277 -21.612 1.319 1.00 0.00 12 ARG A CA 8
ATOM 10587 C C . ARG A 1 12 ? -3.405 -21.724 0.298 1.00 0.00 12 ARG A C 8
ATOM 10588 O O . ARG A 1 12 ? -3.192 -21.540 -0.900 1.00 0.00 12 ARG A O 8
ATOM 10609 N N . SER A 1 13 ? -4.606 -22.027 0.781 1.00 0.00 13 SER A N 8
ATOM 10610 C CA . SER A 1 13 ? -5.767 -22.167 -0.090 1.00 0.00 13 SER A CA 8
ATOM 10611 C C . SER A 1 13 ? -6.596 -20.886 -0.102 1.00 0.00 13 SER A C 8
ATOM 10612 O O . SER A 1 13 ? -7.485 -20.704 0.729 1.00 0.00 13 SER A O 8
ATOM 10620 N N . GLN A 1 14 ? -6.296 -20.004 -1.049 1.00 0.00 14 GLN A N 8
ATOM 10621 C CA . GLN A 1 14 ? -7.012 -18.739 -1.168 1.00 0.00 14 GLN A CA 8
ATOM 10622 C C . GLN A 1 14 ? -6.711 -18.067 -2.503 1.00 0.00 14 GLN A C 8
ATOM 10623 O O . GLN A 1 14 ? -5.596 -18.132 -3.021 1.00 0.00 14 GLN A O 8
ATOM 10637 N N . PRO A 1 15 ? -7.727 -17.405 -3.076 1.00 0.00 15 PRO A N 8
ATOM 10638 C CA . PRO A 1 15 ? -7.595 -16.708 -4.359 1.00 0.00 15 PRO A CA 8
ATOM 10639 C C . PRO A 1 15 ? -6.716 -15.466 -4.256 1.00 0.00 15 PRO A C 8
ATOM 10640 O O . PRO A 1 15 ? -5.787 -15.285 -5.042 1.00 0.00 15 PRO A O 8
ATOM 10651 N N . ALA A 1 16 ? -7.016 -14.614 -3.281 1.00 0.00 16 ALA A N 8
ATOM 10652 C CA . ALA A 1 16 ? -6.251 -13.391 -3.074 1.00 0.00 16 ALA A CA 8
ATOM 10653 C C . ALA A 1 16 ? -5.323 -13.520 -1.870 1.00 0.00 16 ALA A C 8
ATOM 10654 O O . ALA A 1 16 ? -5.630 -14.229 -0.912 1.00 0.00 16 ALA A O 8
ATOM 10661 N N . SER A 1 17 ? -4.187 -12.832 -1.927 1.00 0.00 17 SER A N 8
ATOM 10662 C CA . SER A 1 17 ? -3.213 -12.874 -0.844 1.00 0.00 17 SER A CA 8
ATOM 10663 C C . SER A 1 17 ? -3.845 -12.433 0.473 1.00 0.00 17 SER A C 8
ATOM 10664 O O . SER A 1 17 ? -3.840 -13.175 1.454 1.00 0.00 17 SER A O 8
ATOM 10672 N N . GLN A 1 18 ? -4.387 -11.219 0.484 1.00 0.00 18 GLN A N 8
ATOM 10673 C CA . GLN A 1 18 ? -5.023 -10.679 1.680 1.00 0.00 18 GLN A CA 8
ATOM 10674 C C . GLN A 1 18 ? -5.807 -9.412 1.354 1.00 0.00 18 GLN A C 8
ATOM 10675 O O . GLN A 1 18 ? -5.295 -8.476 0.741 1.00 0.00 18 GLN A O 8
ATOM 10689 N N . PRO A 1 19 ? -7.081 -9.380 1.773 1.00 0.00 19 PRO A N 8
ATOM 10690 C CA . PRO A 1 19 ? -7.963 -8.233 1.537 1.00 0.00 19 PRO A CA 8
ATOM 10691 C C . PRO A 1 19 ? -7.560 -7.013 2.357 1.00 0.00 19 PRO A C 8
ATOM 10692 O O . PRO A 1 19 ? -7.481 -7.076 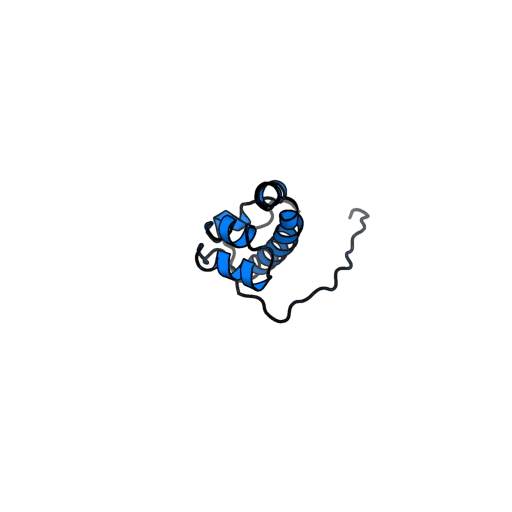3.585 1.00 0.00 19 PRO A O 8
ATOM 10703 N N . LEU A 1 20 ? -7.306 -5.903 1.673 1.00 0.00 20 LEU A N 8
ATOM 10704 C CA . LEU A 1 20 ? -6.912 -4.667 2.338 1.00 0.00 20 LEU A CA 8
ATOM 10705 C C . LEU A 1 20 ? -7.763 -3.495 1.861 1.00 0.00 20 LEU A C 8
ATOM 10706 O O . LEU A 1 20 ? -7.878 -3.245 0.660 1.00 0.00 20 LEU A O 8
ATOM 10722 N N . THR A 1 21 ? -8.358 -2.777 2.808 1.00 0.00 21 THR A N 8
ATOM 10723 C CA . THR A 1 21 ? -9.198 -1.631 2.485 1.00 0.00 21 THR A CA 8
ATOM 10724 C C . THR A 1 21 ? -9.190 -0.607 3.615 1.00 0.00 21 THR A C 8
ATOM 10725 O O . THR A 1 21 ? -8.506 -0.786 4.623 1.00 0.00 21 THR A O 8
ATOM 10736 N N . TYR A 1 22 ? -9.955 0.465 3.440 1.00 0.00 22 TYR A N 8
ATOM 10737 C CA . TYR A 1 22 ? -10.034 1.519 4.445 1.00 0.00 22 TYR A CA 8
ATOM 10738 C C . TYR A 1 22 ? -10.853 1.063 5.648 1.00 0.00 22 TYR A C 8
ATOM 10739 O O . TYR A 1 22 ? -10.602 1.482 6.778 1.00 0.00 22 TYR A O 8
ATOM 10757 N N . GLU A 1 23 ? -11.834 0.202 5.397 1.00 0.00 23 GLU A N 8
ATOM 10758 C CA . GLU A 1 23 ? -12.691 -0.310 6.459 1.00 0.00 23 GLU A CA 8
ATOM 10759 C C . GLU A 1 23 ? -11.917 -1.255 7.374 1.00 0.00 23 GLU A C 8
ATOM 10760 O O . GLU A 1 23 ? -12.448 -1.744 8.372 1.00 0.00 23 GLU A O 8
ATOM 10772 N N . SER A 1 24 ? -10.659 -1.507 7.027 1.00 0.00 24 SER A N 8
ATOM 10773 C CA . SER A 1 24 ? -9.813 -2.396 7.814 1.00 0.00 24 SER A CA 8
ATOM 10774 C C . SER A 1 24 ? -9.258 -1.675 9.039 1.00 0.00 24 SER A C 8
ATOM 10775 O O . SER A 1 24 ? -9.371 -0.456 9.159 1.00 0.00 24 SER A O 8
ATOM 10783 N N . GLY A 1 25 ? -8.656 -2.439 9.946 1.00 0.00 25 GLY A N 8
ATOM 10784 C CA . GLY A 1 25 ? -8.093 -1.856 11.150 1.00 0.00 25 GLY A CA 8
ATOM 10785 C C . GLY A 1 25 ? -6.650 -2.267 11.372 1.00 0.00 25 GLY A C 8
ATOM 10786 O O . GLY A 1 25 ? -5.969 -2.737 10.460 1.00 0.00 25 GLY A O 8
ATOM 10790 N N . PRO A 1 26 ? -6.164 -2.089 12.609 1.00 0.00 26 PRO A N 8
ATOM 10791 C CA . PRO A 1 26 ? -4.789 -2.438 12.977 1.00 0.00 26 PRO A CA 8
ATOM 10792 C C . PRO A 1 26 ? -4.558 -3.945 12.997 1.00 0.00 26 PRO A C 8
ATOM 10793 O O . PRO A 1 26 ? -3.425 -4.410 12.878 1.00 0.00 26 PRO A O 8
ATOM 10804 N N . ASP A 1 27 ? -5.639 -4.702 13.149 1.00 0.00 27 ASP A N 8
ATOM 10805 C CA . ASP A 1 27 ? -5.554 -6.157 13.183 1.00 0.00 27 ASP A CA 8
ATOM 10806 C C . ASP A 1 27 ? -5.443 -6.729 11.773 1.00 0.00 27 ASP A C 8
ATOM 10807 O O . ASP A 1 27 ? -4.816 -7.766 11.561 1.00 0.00 27 ASP A O 8
ATOM 10816 N N . GLU A 1 28 ? -6.057 -6.044 10.812 1.00 0.00 28 GLU A N 8
ATOM 10817 C CA . GLU A 1 28 ? -6.027 -6.486 9.423 1.00 0.00 28 GLU A CA 8
ATOM 10818 C C . GLU A 1 28 ? -4.768 -5.987 8.720 1.00 0.00 28 GLU A C 8
ATOM 10819 O O . GLU A 1 28 ? -4.025 -6.768 8.125 1.00 0.00 28 GLU A O 8
ATOM 10831 N N . VAL A 1 29 ? -4.535 -4.680 8.793 1.00 0.00 29 VAL A N 8
ATOM 10832 C CA . VAL A 1 29 ? -3.366 -4.076 8.164 1.00 0.00 29 VAL A CA 8
ATOM 10833 C C . VAL A 1 29 ? -2.104 -4.877 8.466 1.00 0.00 29 VAL A C 8
ATOM 10834 O O . VAL A 1 29 ? -1.227 -5.019 7.613 1.00 0.00 29 VAL A O 8
ATOM 10847 N N . ARG A 1 30 ? -2.020 -5.401 9.685 1.00 0.00 30 ARG A N 8
ATOM 10848 C CA . ARG A 1 30 ? -0.865 -6.188 10.100 1.00 0.00 30 ARG A CA 8
ATOM 10849 C C . ARG A 1 30 ? -0.821 -7.521 9.359 1.00 0.00 30 ARG A C 8
ATOM 10850 O O . ARG A 1 30 ? 0.253 -8.031 9.042 1.00 0.00 30 ARG A O 8
ATOM 10871 N N . ALA A 1 31 ? -1.996 -8.080 9.088 1.00 0.00 31 ALA A N 8
ATOM 10872 C CA . ALA A 1 31 ? -2.092 -9.353 8.384 1.00 0.00 31 ALA A CA 8
ATOM 10873 C C . ALA A 1 31 ? -1.757 -9.189 6.905 1.00 0.00 31 ALA A C 8
ATOM 10874 O O . ALA A 1 31 ? -1.016 -9.989 6.334 1.00 0.00 31 ALA A O 8
ATOM 10881 N N . TRP A 1 32 ? -2.308 -8.148 6.291 1.00 0.00 32 TRP A N 8
ATOM 10882 C CA . TRP A 1 32 ? -2.068 -7.880 4.877 1.00 0.00 32 TRP A CA 8
ATOM 10883 C C . TRP A 1 32 ? -0.574 -7.861 4.573 1.00 0.00 32 TRP A C 8
ATOM 10884 O O . TRP A 1 32 ? -0.118 -8.485 3.614 1.00 0.00 32 TRP A O 8
ATOM 10905 N N . LEU A 1 33 ? 0.184 -7.142 5.394 1.00 0.00 33 LEU A N 8
ATOM 10906 C CA . LEU A 1 33 ? 1.628 -7.043 5.212 1.00 0.00 33 LEU A CA 8
ATOM 10907 C C . LEU A 1 33 ? 2.283 -8.418 5.293 1.00 0.00 33 LEU A C 8
ATOM 10908 O O . LEU A 1 33 ? 2.959 -8.849 4.360 1.00 0.00 33 LEU A O 8
ATOM 10924 N N . GLU A 1 34 ? 2.075 -9.102 6.414 1.00 0.00 34 GLU A N 8
ATOM 10925 C CA . GLU A 1 34 ? 2.645 -10.429 6.614 1.00 0.00 34 GLU A CA 8
ATOM 10926 C C . GLU A 1 34 ? 2.429 -11.306 5.384 1.00 0.00 34 GLU A C 8
ATOM 10927 O O . GLU A 1 34 ? 3.314 -12.062 4.985 1.00 0.00 34 GLU A O 8
ATOM 10939 N N . ALA A 1 35 ? 1.246 -11.198 4.789 1.00 0.00 35 ALA A N 8
ATOM 10940 C CA . ALA A 1 35 ? 0.913 -11.979 3.604 1.00 0.00 35 ALA A CA 8
ATOM 10941 C C . ALA A 1 35 ? 1.952 -11.781 2.506 1.00 0.00 35 ALA A C 8
ATOM 10942 O O . ALA A 1 35 ? 2.279 -12.712 1.770 1.00 0.00 35 ALA A O 8
ATOM 10949 N N . LYS A 1 36 ? 2.469 -10.561 2.400 1.00 0.00 36 LYS A N 8
ATOM 10950 C CA . LYS A 1 36 ? 3.472 -10.239 1.392 1.00 0.00 36 LYS A CA 8
ATOM 10951 C C . LYS A 1 36 ? 4.847 -10.747 1.812 1.00 0.00 36 LYS A C 8
ATOM 10952 O O . LYS A 1 36 ? 5.727 -10.947 0.975 1.00 0.00 36 LYS A O 8
ATOM 10971 N N . ALA A 1 37 ? 5.025 -10.955 3.112 1.00 0.00 37 ALA A N 8
ATOM 10972 C CA . ALA A 1 37 ? 6.292 -11.444 3.642 1.00 0.00 37 ALA A CA 8
ATOM 10973 C C . ALA A 1 37 ? 7.380 -10.381 3.531 1.00 0.00 37 ALA A C 8
ATOM 10974 O O . ALA A 1 37 ? 8.503 -10.668 3.117 1.00 0.00 37 ALA A O 8
ATOM 10981 N N . PHE A 1 38 ? 7.039 -9.151 3.901 1.00 0.00 38 PHE A N 8
ATOM 10982 C CA . PHE A 1 38 ? 7.986 -8.044 3.841 1.00 0.00 38 PHE A CA 8
ATOM 10983 C C . PHE A 1 38 ? 9.071 -8.198 4.904 1.00 0.00 38 PHE A C 8
ATOM 10984 O O . PHE A 1 38 ? 10.229 -8.469 4.588 1.00 0.00 38 PHE A O 8
ATOM 11001 N N . SER A 1 39 ? 8.686 -8.023 6.164 1.00 0.00 39 SER A N 8
ATOM 11002 C CA . SER A 1 39 ? 9.625 -8.138 7.273 1.00 0.00 39 SER A CA 8
ATOM 11003 C C . SER A 1 39 ? 8.892 -8.106 8.611 1.00 0.00 39 SER A C 8
ATOM 11004 O O . SER A 1 39 ? 7.814 -7.526 8.744 1.00 0.00 39 SER A O 8
ATOM 11012 N N . PRO A 1 40 ? 9.490 -8.745 9.627 1.00 0.00 40 PRO A N 8
ATOM 11013 C CA . PRO A 1 40 ? 8.914 -8.804 10.974 1.00 0.00 40 PRO A CA 8
ATOM 11014 C C . PRO A 1 40 ? 8.943 -7.452 11.677 1.00 0.00 40 PRO A C 8
ATOM 11015 O O . PRO A 1 40 ? 8.275 -7.256 12.693 1.00 0.00 40 PRO A O 8
ATOM 11026 N N . ARG A 1 41 ? 9.720 -6.523 11.131 1.00 0.00 41 ARG A N 8
ATOM 11027 C CA . ARG A 1 41 ? 9.836 -5.189 11.708 1.00 0.00 41 ARG A CA 8
ATOM 11028 C C . ARG A 1 41 ? 8.829 -4.233 11.075 1.00 0.00 41 ARG A C 8
ATOM 11029 O O . ARG A 1 41 ? 8.169 -3.461 11.771 1.00 0.00 41 ARG A O 8
ATOM 11050 N N . ILE A 1 42 ? 8.718 -4.291 9.752 1.00 0.00 42 ILE A N 8
ATOM 11051 C CA . ILE A 1 42 ? 7.792 -3.431 9.026 1.00 0.00 42 ILE A CA 8
ATOM 11052 C C . ILE A 1 42 ? 6.345 -3.830 9.296 1.00 0.00 42 ILE A C 8
ATOM 11053 O O . ILE A 1 42 ? 5.443 -2.992 9.272 1.00 0.00 42 ILE A O 8
ATOM 11069 N N . VAL A 1 43 ? 6.130 -5.116 9.554 1.00 0.00 43 VAL A N 8
ATOM 11070 C CA . VAL A 1 43 ? 4.793 -5.627 9.832 1.00 0.00 43 VAL A CA 8
ATOM 11071 C C . VAL A 1 43 ? 4.291 -5.144 11.189 1.00 0.00 43 VAL A C 8
ATOM 11072 O O . VAL A 1 43 ? 3.116 -4.813 11.345 1.00 0.00 43 VAL A O 8
ATOM 11085 N N . GLU A 1 44 ? 5.190 -5.108 12.167 1.00 0.00 44 GLU A N 8
ATOM 11086 C CA . GLU A 1 44 ? 4.838 -4.666 13.511 1.00 0.00 44 GLU A CA 8
ATOM 11087 C C . GLU A 1 44 ? 4.840 -3.142 13.601 1.00 0.00 44 GLU A C 8
ATOM 11088 O O . GLU A 1 44 ? 4.101 -2.556 14.391 1.00 0.00 44 GLU A O 8
ATOM 11100 N N . ASN A 1 45 ? 5.676 -2.508 12.786 1.00 0.00 45 ASN A N 8
ATOM 11101 C CA . ASN A 1 45 ? 5.775 -1.053 12.773 1.00 0.00 45 ASN A CA 8
ATOM 11102 C C . ASN A 1 45 ? 4.604 -0.434 12.017 1.00 0.00 45 ASN A C 8
ATOM 11103 O O . ASN A 1 45 ? 4.159 0.670 12.335 1.00 0.00 45 ASN A O 8
ATOM 11114 N N . LEU A 1 46 ? 4.107 -1.153 11.016 1.00 0.00 46 LEU A N 8
ATOM 11115 C CA . LEU A 1 46 ? 2.986 -0.675 10.214 1.00 0.00 46 LEU A CA 8
ATOM 11116 C C . LEU A 1 46 ? 1.716 -1.458 10.533 1.00 0.00 46 LEU A C 8
ATOM 11117 O O . LEU A 1 46 ? 0.629 -1.110 10.074 1.00 0.00 46 LEU A O 8
ATOM 11133 N N . GLY A 1 47 ? 1.863 -2.517 11.323 1.00 0.00 47 GLY A N 8
ATOM 11134 C CA . GLY A 1 47 ? 0.719 -3.331 11.692 1.00 0.00 47 GLY A CA 8
ATOM 11135 C C . GLY A 1 47 ? -0.059 -2.746 12.853 1.00 0.00 47 GLY A C 8
ATOM 11136 O O . GLY A 1 47 ? -0.938 -3.402 13.413 1.00 0.00 47 GLY A O 8
ATOM 11140 N N . ILE A 1 48 ? 0.264 -1.509 13.216 1.00 0.00 48 ILE A N 8
ATOM 11141 C CA . ILE A 1 48 ? -0.412 -0.837 14.319 1.00 0.00 48 ILE A CA 8
ATOM 11142 C C . ILE A 1 48 ? -1.367 0.236 13.806 1.00 0.00 48 ILE A C 8
ATOM 11143 O O . ILE A 1 48 ? -2.249 0.696 14.532 1.00 0.00 48 ILE A O 8
ATOM 11159 N N . LEU A 1 49 ? -1.185 0.630 12.550 1.00 0.00 49 LEU A N 8
ATOM 11160 C CA . LEU A 1 49 ? -2.032 1.648 11.938 1.00 0.00 49 LEU A CA 8
ATOM 11161 C C . LEU A 1 49 ? -3.244 1.014 11.262 1.00 0.00 49 LEU A C 8
ATOM 11162 O O . LEU A 1 49 ? -3.171 -0.106 10.756 1.00 0.00 49 LEU A O 8
ATOM 11178 N N . THR A 1 50 ? -4.358 1.740 11.255 1.00 0.00 50 THR A N 8
ATOM 11179 C CA . THR A 1 50 ? -5.585 1.249 10.641 1.00 0.00 50 THR A CA 8
ATOM 11180 C C . THR A 1 50 ? -5.498 1.302 9.120 1.00 0.00 50 THR A C 8
ATOM 11181 O O . THR A 1 50 ? -4.457 1.644 8.560 1.00 0.00 50 THR A O 8
ATOM 11192 N N . GLY A 1 51 ? -6.598 0.961 8.456 1.00 0.00 51 GLY A N 8
ATOM 11193 C CA . GLY A 1 51 ? -6.624 0.977 7.005 1.00 0.00 51 GLY A CA 8
ATOM 11194 C C . GLY A 1 51 ? -6.087 2.272 6.430 1.00 0.00 51 GLY A C 8
ATOM 11195 O O . GLY A 1 51 ? -5.118 2.285 5.671 1.00 0.00 51 GLY A O 8
ATOM 11199 N N . PRO A 1 52 ? -6.727 3.395 6.791 1.00 0.00 52 PRO A N 8
ATOM 11200 C CA . PRO A 1 52 ? -6.326 4.722 6.316 1.00 0.00 52 PRO A CA 8
ATOM 11201 C C . PRO A 1 52 ? -4.995 5.173 6.909 1.00 0.00 52 PRO A C 8
ATOM 11202 O O . PRO A 1 52 ? -4.091 5.587 6.184 1.00 0.00 52 PRO A O 8
ATOM 11213 N N . GLN A 1 53 ? -4.882 5.088 8.231 1.00 0.00 53 GLN A N 8
ATOM 11214 C CA . GLN A 1 53 ? -3.661 5.487 8.920 1.00 0.00 53 GLN A CA 8
ATOM 11215 C C . GLN A 1 53 ? -2.428 4.974 8.184 1.00 0.00 53 GLN A C 8
ATOM 11216 O O . GLN A 1 53 ? -1.407 5.660 8.108 1.00 0.00 53 GLN A O 8
ATOM 11230 N N . LEU A 1 54 ? -2.528 3.765 7.643 1.00 0.00 54 LEU A N 8
ATOM 11231 C CA . LEU A 1 54 ? -1.420 3.159 6.913 1.00 0.00 54 LEU A CA 8
ATOM 11232 C C . LEU A 1 54 ? -1.198 3.863 5.578 1.00 0.00 54 LEU A C 8
ATOM 11233 O O . LEU A 1 54 ? -0.093 4.316 5.279 1.00 0.00 54 LEU A O 8
ATOM 11249 N N . PHE A 1 55 ? -2.257 3.954 4.780 1.00 0.00 55 PHE A N 8
ATOM 11250 C CA . PHE A 1 55 ? -2.178 4.605 3.477 1.00 0.00 55 PHE A CA 8
ATOM 11251 C C . PHE A 1 55 ? -1.584 6.005 3.603 1.00 0.00 55 PHE A C 8
ATOM 11252 O O . PHE A 1 55 ? -0.920 6.494 2.689 1.00 0.00 55 PHE A O 8
ATOM 11269 N N . SER A 1 56 ? -1.828 6.644 4.742 1.00 0.00 56 SER A N 8
ATOM 11270 C CA . SER A 1 56 ? -1.321 7.989 4.987 1.00 0.00 56 SER A CA 8
ATOM 11271 C C . SER A 1 56 ? 0.200 8.025 4.879 1.00 0.00 56 SER A C 8
ATOM 11272 O O . SER A 1 56 ? 0.791 9.072 4.610 1.00 0.00 56 SER A O 8
ATOM 11280 N N . LEU A 1 57 ? 0.829 6.874 5.089 1.00 0.00 57 LEU A N 8
ATOM 11281 C CA . LEU A 1 57 ? 2.282 6.772 5.015 1.00 0.00 57 LEU A CA 8
ATOM 11282 C C . LEU A 1 57 ? 2.750 6.701 3.565 1.00 0.00 57 LEU A C 8
ATOM 11283 O O . LEU A 1 57 ? 2.505 5.716 2.871 1.00 0.00 57 LEU A O 8
ATOM 11299 N N . ASN A 1 58 ? 3.426 7.753 3.115 1.00 0.00 58 ASN A N 8
ATOM 11300 C CA . ASN A 1 58 ? 3.930 7.810 1.748 1.00 0.00 58 ASN A CA 8
ATOM 11301 C C . ASN A 1 58 ? 5.277 7.102 1.634 1.00 0.00 58 ASN A C 8
ATOM 11302 O O . ASN A 1 58 ? 5.899 6.761 2.641 1.00 0.00 58 ASN A O 8
ATOM 11313 N N . LYS A 1 59 ? 5.722 6.882 0.402 1.00 0.00 59 LYS A N 8
ATOM 11314 C CA . LYS A 1 59 ? 6.995 6.216 0.154 1.00 0.00 59 LYS A CA 8
ATOM 11315 C C . LYS A 1 59 ? 8.055 6.682 1.147 1.00 0.00 59 LYS A C 8
ATOM 11316 O O . LYS A 1 59 ? 8.555 5.895 1.949 1.00 0.00 59 LYS A O 8
ATOM 11335 N N . GLU A 1 60 ? 8.391 7.967 1.088 1.00 0.00 60 GLU A N 8
ATOM 11336 C CA . GLU A 1 60 ? 9.391 8.537 1.983 1.00 0.00 60 GLU A CA 8
ATOM 11337 C C . GLU A 1 60 ? 9.118 8.134 3.429 1.00 0.00 60 GLU A C 8
ATOM 11338 O O . GLU A 1 60 ? 10.036 7.780 4.169 1.00 0.00 60 GLU A O 8
ATOM 11350 N N . GLU A 1 61 ? 7.851 8.193 3.825 1.00 0.00 61 GLU A N 8
ATOM 11351 C CA . GLU A 1 61 ? 7.458 7.836 5.183 1.00 0.00 61 GLU A CA 8
ATOM 11352 C C . GLU A 1 61 ? 7.767 6.370 5.472 1.00 0.00 61 GLU A C 8
ATOM 11353 O O . GLU A 1 61 ? 8.573 6.054 6.349 1.00 0.00 61 GLU A O 8
ATOM 11365 N N . LEU A 1 62 ? 7.121 5.478 4.729 1.00 0.00 62 LEU A N 8
ATOM 11366 C CA . LEU A 1 62 ? 7.326 4.044 4.904 1.00 0.00 62 LEU A CA 8
ATOM 11367 C C . LEU A 1 62 ? 8.811 3.718 5.029 1.00 0.00 62 LEU A C 8
ATOM 11368 O O . LEU A 1 62 ? 9.227 3.012 5.949 1.00 0.00 62 LEU A O 8
ATOM 11384 N N . LYS A 1 63 ? 9.606 4.237 4.100 1.00 0.00 63 LYS A N 8
ATOM 11385 C CA . LYS A 1 63 ? 11.045 4.004 4.107 1.00 0.00 63 LYS A CA 8
ATOM 11386 C C . LYS A 1 63 ? 11.675 4.526 5.395 1.00 0.00 63 LYS A C 8
ATOM 11387 O O . LYS A 1 63 ? 12.689 4.005 5.859 1.00 0.00 63 LYS A O 8
ATOM 11406 N N . LYS A 1 64 ? 11.065 5.558 5.970 1.00 0.00 64 LYS A N 8
ATOM 11407 C CA . LYS A 1 64 ? 11.564 6.149 7.206 1.00 0.00 64 LYS A CA 8
ATOM 11408 C C . LYS A 1 64 ? 11.680 5.097 8.304 1.00 0.00 64 LYS A C 8
ATOM 11409 O O . LYS A 1 64 ? 12.709 4.995 8.973 1.00 0.00 64 LYS A O 8
ATOM 11428 N N . VAL A 1 65 ? 10.620 4.316 8.484 1.00 0.00 65 VAL A N 8
ATOM 11429 C CA . VAL A 1 65 ? 10.605 3.270 9.500 1.00 0.00 65 VAL A CA 8
ATOM 11430 C C . VAL A 1 65 ? 11.087 1.942 8.928 1.00 0.00 65 VAL A C 8
ATOM 11431 O O . VAL A 1 65 ? 12.019 1.330 9.452 1.00 0.00 65 VAL A O 8
ATOM 11444 N N . CYS A 1 66 ? 10.448 1.502 7.849 1.00 0.00 66 CYS A N 8
ATOM 11445 C CA . CYS A 1 66 ? 10.812 0.245 7.205 1.00 0.00 66 CYS A CA 8
ATOM 11446 C C . CYS A 1 66 ? 12.291 0.233 6.832 1.00 0.00 66 CYS A C 8
ATOM 11447 O O . CYS A 1 66 ? 13.041 -0.647 7.253 1.00 0.00 66 CYS A O 8
ATOM 11455 N N . GLY A 1 67 ? 12.703 1.215 6.037 1.00 0.00 67 GLY A N 8
ATOM 11456 C CA . GLY A 1 67 ? 14.090 1.298 5.619 1.00 0.00 67 GLY A CA 8
ATOM 11457 C C . GLY A 1 67 ? 14.318 0.701 4.244 1.00 0.00 67 GLY A C 8
ATOM 11458 O O . GLY A 1 67 ? 14.138 1.375 3.230 1.00 0.00 67 GLY A O 8
ATOM 11462 N N . GLU A 1 68 ? 14.717 -0.567 4.210 1.00 0.00 68 GLU A N 8
ATOM 11463 C CA . GLU A 1 68 ? 14.972 -1.253 2.948 1.00 0.00 68 GLU A CA 8
ATOM 11464 C C . GLU A 1 68 ? 13.671 -1.756 2.330 1.00 0.00 68 GLU A C 8
ATOM 11465 O O . GLU A 1 68 ? 13.422 -1.562 1.141 1.00 0.00 68 GLU A O 8
ATOM 11477 N N . GLU A 1 69 ? 12.847 -2.405 3.147 1.00 0.00 69 GLU A N 8
ATOM 11478 C CA . GLU A 1 69 ? 11.573 -2.938 2.680 1.00 0.00 69 GLU A CA 8
ATOM 11479 C C . GLU A 1 69 ? 10.625 -1.810 2.281 1.00 0.00 69 GLU A C 8
ATOM 11480 O O . GLU A 1 69 ? 9.855 -1.939 1.329 1.00 0.00 69 GLU A O 8
ATOM 11492 N N . GLY A 1 70 ? 10.687 -0.704 3.016 1.00 0.00 70 GLY A N 8
ATOM 11493 C CA . GLY A 1 70 ? 9.830 0.430 2.725 1.00 0.00 70 GLY A CA 8
ATOM 11494 C C . GLY A 1 70 ? 9.708 0.697 1.237 1.00 0.00 70 GLY A C 8
ATOM 11495 O O . GLY A 1 70 ? 8.643 1.080 0.753 1.00 0.00 70 GLY A O 8
ATOM 11499 N N . VAL A 1 71 ? 10.803 0.498 0.510 1.00 0.00 71 VAL A N 8
ATOM 11500 C CA . VAL A 1 71 ? 10.815 0.721 -0.930 1.00 0.00 71 VAL A CA 8
ATOM 11501 C C . VAL A 1 71 ? 9.852 -0.223 -1.641 1.00 0.00 71 VAL A C 8
ATOM 11502 O O . VAL A 1 71 ? 9.122 0.183 -2.545 1.00 0.00 71 VAL A O 8
ATOM 11515 N N . ARG A 1 72 ? 9.855 -1.485 -1.225 1.00 0.00 72 ARG A N 8
ATOM 11516 C CA . ARG A 1 72 ? 8.982 -2.488 -1.822 1.00 0.00 72 ARG A CA 8
ATOM 11517 C C . ARG A 1 72 ? 7.547 -2.321 -1.331 1.00 0.00 72 ARG A C 8
ATOM 11518 O O . ARG A 1 72 ? 6.602 -2.354 -2.120 1.00 0.00 72 ARG A O 8
ATOM 11539 N N . VAL A 1 73 ? 7.391 -2.143 -0.023 1.00 0.00 73 VAL A N 8
ATOM 11540 C CA . VAL A 1 73 ? 6.072 -1.970 0.573 1.00 0.00 73 VAL A CA 8
ATOM 11541 C C . VAL A 1 73 ? 5.275 -0.895 -0.156 1.00 0.00 73 VAL A C 8
ATOM 11542 O O . VAL A 1 73 ? 4.089 -1.069 -0.437 1.00 0.00 73 VAL A O 8
ATOM 11555 N N . TYR A 1 74 ? 5.935 0.217 -0.461 1.00 0.00 74 TYR A N 8
ATOM 11556 C CA . TYR A 1 74 ? 5.288 1.323 -1.157 1.00 0.00 74 TYR A CA 8
ATOM 11557 C C . TYR A 1 74 ? 4.883 0.915 -2.570 1.00 0.00 74 TYR A C 8
ATOM 11558 O O . TYR A 1 74 ? 3.859 1.361 -3.088 1.00 0.00 74 TYR A O 8
ATOM 11576 N N . SER A 1 75 ? 5.695 0.064 -3.189 1.00 0.00 75 SER A N 8
ATOM 11577 C CA . SER A 1 75 ? 5.424 -0.403 -4.543 1.00 0.00 75 SER A CA 8
ATOM 11578 C C . SER A 1 75 ? 4.157 -1.252 -4.583 1.00 0.00 75 SER A C 8
ATOM 11579 O O . SER A 1 75 ? 3.396 -1.204 -5.549 1.00 0.00 75 SER A O 8
ATOM 11587 N N . GLN A 1 76 ? 3.939 -2.027 -3.526 1.00 0.00 76 GLN A N 8
ATOM 11588 C CA . GLN A 1 76 ? 2.765 -2.887 -3.439 1.00 0.00 76 GLN A CA 8
ATOM 11589 C C . GLN A 1 76 ? 1.532 -2.086 -3.034 1.00 0.00 76 GLN A C 8
ATOM 11590 O O . GLN A 1 76 ? 0.485 -2.168 -3.679 1.00 0.00 76 GLN A O 8
ATOM 11604 N N . LEU A 1 77 ? 1.662 -1.313 -1.961 1.00 0.00 77 LEU A N 8
ATOM 11605 C CA . LEU A 1 77 ? 0.557 -0.496 -1.469 1.00 0.00 77 LEU A CA 8
ATOM 11606 C C . LEU A 1 77 ? -0.141 0.225 -2.617 1.00 0.00 77 LEU A C 8
ATOM 11607 O O . LEU A 1 77 ? -1.313 -0.023 -2.900 1.00 0.00 77 LEU A O 8
ATOM 11623 N N . THR A 1 78 ? 0.589 1.119 -3.278 1.00 0.00 78 THR A N 8
ATOM 11624 C CA . THR A 1 78 ? 0.041 1.876 -4.396 1.00 0.00 78 THR A CA 8
ATOM 11625 C C . THR A 1 78 ? -0.931 1.029 -5.210 1.00 0.00 78 THR A C 8
ATOM 11626 O O . THR A 1 78 ? -2.086 1.407 -5.405 1.00 0.00 78 THR A O 8
ATOM 11637 N N . MET A 1 79 ? -0.455 -0.118 -5.683 1.00 0.00 79 MET A N 8
ATOM 11638 C CA . MET A 1 79 ? -1.284 -1.020 -6.475 1.00 0.00 79 MET A CA 8
ATOM 11639 C C . MET A 1 79 ? -2.691 -1.116 -5.895 1.00 0.00 79 MET A C 8
ATOM 11640 O O . MET A 1 79 ? -3.679 -0.963 -6.612 1.00 0.00 79 MET A O 8
ATOM 11654 N N . GLN A 1 80 ? -2.774 -1.369 -4.593 1.00 0.00 80 GLN A N 8
ATOM 11655 C CA . GLN A 1 80 ? -4.061 -1.486 -3.918 1.00 0.00 80 GLN A CA 8
ATOM 11656 C C . GLN A 1 80 ? -4.757 -0.131 -3.834 1.00 0.00 80 GLN A C 8
ATOM 11657 O O . GLN A 1 80 ? -5.945 -0.011 -4.134 1.00 0.00 80 GLN A O 8
ATOM 11671 N N . LYS A 1 81 ? -4.009 0.888 -3.424 1.00 0.00 81 LYS A N 8
ATOM 11672 C CA . LYS A 1 81 ? -4.552 2.236 -3.302 1.00 0.00 81 LYS A CA 8
ATOM 11673 C C . LYS A 1 81 ? -5.311 2.633 -4.564 1.00 0.00 81 LYS A C 8
ATOM 11674 O O . LYS A 1 81 ? -6.481 3.009 -4.503 1.00 0.00 81 LYS A O 8
ATOM 11693 N N . ALA A 1 82 ? -4.637 2.546 -5.706 1.00 0.00 82 ALA A N 8
ATOM 11694 C CA . ALA A 1 82 ? -5.249 2.894 -6.982 1.00 0.00 82 ALA A CA 8
ATOM 11695 C C . ALA A 1 82 ? -6.499 2.058 -7.237 1.00 0.00 82 ALA A C 8
ATOM 11696 O O . ALA A 1 82 ? -7.505 2.564 -7.735 1.00 0.00 82 ALA A O 8
ATOM 11703 N N . PHE A 1 83 ? -6.428 0.776 -6.894 1.00 0.00 83 PHE A N 8
ATOM 11704 C CA . PHE A 1 83 ? -7.554 -0.130 -7.088 1.00 0.00 83 PHE A CA 8
ATOM 11705 C C . PHE A 1 83 ? -8.759 0.316 -6.265 1.00 0.00 83 PHE A C 8
ATOM 11706 O O . PHE A 1 83 ? -9.886 0.351 -6.762 1.00 0.00 83 PHE A O 8
ATOM 11723 N N . LEU A 1 84 ? -8.514 0.656 -5.005 1.00 0.00 84 LEU A N 8
ATOM 11724 C CA . LEU A 1 84 ? -9.579 1.100 -4.111 1.00 0.00 84 LEU A CA 8
ATOM 11725 C C . LEU A 1 84 ? -10.112 2.465 -4.535 1.00 0.00 84 LEU A C 8
ATOM 11726 O O . LEU A 1 84 ? -11.319 2.701 -4.522 1.00 0.00 84 LEU A O 8
ATOM 11742 N N . GLU A 1 85 ? -9.203 3.358 -4.912 1.00 0.00 85 GLU A N 8
ATOM 11743 C CA . GLU A 1 85 ? -9.583 4.699 -5.341 1.00 0.00 85 GLU A CA 8
ATOM 11744 C C . GLU A 1 85 ? -10.814 4.654 -6.241 1.00 0.00 85 GLU A C 8
ATOM 11745 O O . GLU A 1 85 ? -11.761 5.418 -6.056 1.00 0.00 85 GLU A O 8
ATOM 11757 N N . LYS A 1 86 ? -10.794 3.752 -7.217 1.00 0.00 86 LYS A N 8
ATOM 11758 C CA . LYS A 1 86 ? -11.908 3.604 -8.146 1.00 0.00 86 LYS A CA 8
ATOM 11759 C C . LYS A 1 86 ? -13.028 2.777 -7.525 1.00 0.00 86 LYS A C 8
ATOM 11760 O O . LYS A 1 86 ? -14.174 2.834 -7.972 1.00 0.00 86 LYS A O 8
ATOM 11779 N N . GLN A 1 87 ? -12.690 2.011 -6.493 1.00 0.00 87 GLN A N 8
ATOM 11780 C CA . GLN A 1 87 ? -13.670 1.173 -5.811 1.00 0.00 87 GLN A CA 8
ATOM 11781 C C . GLN A 1 87 ? -14.785 2.020 -5.208 1.00 0.00 87 GLN A C 8
ATOM 11782 O O . GLN A 1 87 ? -14.541 3.115 -4.703 1.00 0.00 87 GLN A O 8
ATOM 11796 N N . GLN A 1 88 ? -16.009 1.505 -5.265 1.00 0.00 88 GLN A N 8
ATOM 11797 C CA . GLN A 1 88 ? -17.162 2.216 -4.725 1.00 0.00 88 GLN A CA 8
ATOM 11798 C C . GLN A 1 88 ? -16.786 2.982 -3.461 1.00 0.00 88 GLN A C 8
ATOM 11799 O O . GLN A 1 88 ? -17.158 4.143 -3.293 1.00 0.00 88 GLN A O 8
ATOM 11813 N N . SER A 1 89 ? -16.047 2.324 -2.574 1.00 0.00 89 SER A N 8
ATOM 11814 C CA . SER A 1 89 ? -15.624 2.942 -1.322 1.00 0.00 89 SER A CA 8
ATOM 11815 C C . SER A 1 89 ? -15.253 4.406 -1.538 1.00 0.00 89 SER A C 8
ATOM 11816 O O . SER A 1 89 ? -14.501 4.740 -2.452 1.00 0.00 89 SER A O 8
ATOM 11824 N N . GLY A 1 90 ? -15.789 5.277 -0.687 1.00 0.00 90 GLY A N 8
ATOM 11825 C CA . GLY A 1 90 ? -15.504 6.695 -0.800 1.00 0.00 90 GLY A CA 8
ATOM 11826 C C . GLY A 1 90 ? -16.459 7.406 -1.738 1.00 0.00 90 GLY A C 8
ATOM 11827 O O . GLY A 1 90 ? -17.369 6.789 -2.293 1.00 0.00 90 GLY A O 8
ATOM 11831 N N . SER A 1 91 ? -16.254 8.707 -1.916 1.00 0.00 91 SER A N 8
ATOM 11832 C CA . SER A 1 91 ? -17.108 9.503 -2.789 1.00 0.00 91 SER A CA 8
ATOM 11833 C C . SER A 1 91 ? -16.288 10.537 -3.555 1.00 0.00 91 SER A C 8
ATOM 11834 O O . SER A 1 91 ? -15.416 11.195 -2.990 1.00 0.00 91 SER A O 8
ATOM 11842 N N . GLU A 1 92 ? -16.576 10.672 -4.846 1.00 0.00 92 GLU A N 8
ATOM 11843 C CA . GLU A 1 92 ? -15.865 11.624 -5.691 1.00 0.00 92 GLU A CA 8
ATOM 11844 C C . GLU A 1 92 ? -16.553 12.986 -5.674 1.00 0.00 92 GLU A C 8
ATOM 11845 O O . GLU A 1 92 ? -17.645 13.150 -6.221 1.00 0.00 92 GLU A O 8
ATOM 11857 N N . LEU A 1 93 ? -15.908 13.960 -5.042 1.00 0.00 93 LEU A N 8
ATOM 11858 C CA . LEU A 1 93 ? -16.457 15.309 -4.953 1.00 0.00 93 LEU A CA 8
ATOM 11859 C C . LEU A 1 93 ? -15.771 16.243 -5.945 1.00 0.00 93 LEU A C 8
ATOM 11860 O O . LEU A 1 93 ? -16.410 16.783 -6.848 1.00 0.00 93 LEU A O 8
ATOM 11876 N N . SER A 1 94 ? -14.466 16.427 -5.771 1.00 0.00 94 SER A N 8
ATOM 11877 C CA . SER A 1 94 ? -13.693 17.297 -6.650 1.00 0.00 94 SER A CA 8
ATOM 11878 C C . SER A 1 94 ? -13.959 16.964 -8.115 1.00 0.00 94 SER A C 8
ATOM 11879 O O . SER A 1 94 ? -14.473 17.790 -8.868 1.00 0.00 94 SER A O 8
ATOM 11887 N N . GLY A 1 95 ? -13.604 15.746 -8.512 1.00 0.00 95 GLY A N 8
ATOM 11888 C CA . GLY A 1 95 ? -13.811 15.323 -9.885 1.00 0.00 95 GLY A CA 8
ATOM 11889 C C . GLY A 1 95 ? -13.644 16.460 -10.873 1.00 0.00 95 GLY A C 8
ATOM 11890 O O . GLY A 1 95 ? -12.533 16.790 -11.290 1.00 0.00 95 GLY A O 8
ATOM 11894 N N . PRO A 1 96 ? -14.767 17.079 -11.264 1.00 0.00 96 PRO A N 8
ATOM 11895 C CA . PRO A 1 96 ? -14.766 18.195 -12.215 1.00 0.00 96 PRO A CA 8
ATOM 11896 C C . PRO A 1 96 ? -14.158 19.462 -11.623 1.00 0.00 96 PRO A C 8
ATOM 11897 O O . PRO A 1 96 ? -14.435 19.817 -10.478 1.00 0.00 96 PRO A O 8
ATOM 11908 N N . SER A 1 97 ? -13.328 20.138 -12.410 1.00 0.00 97 SER A N 8
ATOM 11909 C CA . SER A 1 97 ? -12.678 21.364 -11.961 1.00 0.00 97 SER A CA 8
ATOM 11910 C C . SER A 1 97 ? -12.923 22.501 -12.948 1.00 0.00 97 SER A C 8
ATOM 11911 O O . SER A 1 97 ? -12.096 22.771 -13.820 1.00 0.00 97 SER A O 8
ATOM 11919 N N . SER A 1 98 ? -14.065 23.166 -12.805 1.00 0.00 98 SER A N 8
ATOM 11920 C CA . SER A 1 98 ? -14.422 24.272 -13.685 1.00 0.00 98 SER A CA 8
ATOM 11921 C C . SER A 1 98 ? -13.185 25.073 -14.079 1.00 0.00 98 SER A C 8
ATOM 11922 O O . SER A 1 98 ? -12.943 25.323 -15.260 1.00 0.00 98 SER A O 8
ATOM 11930 N N . GLY A 1 99 ? -12.405 25.475 -13.081 1.00 0.00 99 GLY A N 8
ATOM 11931 C CA . GLY A 1 99 ? -11.202 26.244 -13.342 1.00 0.00 99 GLY A CA 8
ATOM 11932 C C . GLY A 1 99 ? -10.224 25.506 -14.233 1.00 0.00 99 GLY A C 8
ATOM 11933 O O . GLY A 1 99 ? -9.013 25.712 -14.142 1.00 0.00 99 GLY A O 8
ATOM 11937 N N . GLY A 1 1 ? 32.153 -19.778 6.387 1.00 0.00 1 GLY A N 9
ATOM 11938 C CA . GLY A 1 1 ? 31.202 -18.863 5.783 1.00 0.00 1 GLY A CA 9
ATOM 11939 C C . GLY A 1 1 ? 30.501 -19.466 4.581 1.00 0.00 1 GLY A C 9
ATOM 11940 O O . GLY A 1 1 ? 30.654 -18.985 3.459 1.00 0.00 1 GLY A O 9
ATOM 11944 N N . SER A 1 2 ? 29.730 -20.523 4.817 1.00 0.00 2 SER A N 9
ATOM 11945 C CA . SER A 1 2 ? 29.007 -21.195 3.744 1.00 0.00 2 SER A CA 9
ATOM 11946 C C . SER A 1 2 ? 27.548 -20.751 3.711 1.00 0.00 2 SER A C 9
ATOM 11947 O O . SER A 1 2 ? 27.060 -20.113 4.644 1.00 0.00 2 SER A O 9
ATOM 11955 N N . SER A 1 3 ? 26.856 -21.094 2.629 1.00 0.00 3 SER A N 9
ATOM 11956 C CA . SER A 1 3 ? 25.453 -20.728 2.471 1.00 0.00 3 SER A CA 9
ATOM 11957 C C . SER A 1 3 ? 24.814 -21.506 1.325 1.00 0.00 3 SER A C 9
ATOM 11958 O O . SER A 1 3 ? 25.495 -22.217 0.587 1.00 0.00 3 SER A O 9
ATOM 11966 N N . GLY A 1 4 ? 23.500 -21.366 1.183 1.00 0.00 4 GLY A N 9
ATOM 11967 C CA . GLY A 1 4 ? 22.789 -22.061 0.125 1.00 0.00 4 GLY A CA 9
ATOM 11968 C C . GLY A 1 4 ? 21.324 -22.269 0.450 1.00 0.00 4 GLY A C 9
ATOM 11969 O O . GLY A 1 4 ? 20.979 -23.106 1.285 1.00 0.00 4 GLY A O 9
ATOM 11973 N N . SER A 1 5 ? 20.459 -21.505 -0.209 1.00 0.00 5 SER A N 9
ATOM 11974 C CA . SER A 1 5 ? 19.022 -21.606 0.019 1.00 0.00 5 SER A CA 9
ATOM 11975 C C . SER A 1 5 ? 18.481 -22.934 -0.501 1.00 0.00 5 SER A C 9
ATOM 11976 O O . SER A 1 5 ? 17.771 -23.648 0.207 1.00 0.00 5 SER A O 9
ATOM 11984 N N . SER A 1 6 ? 18.823 -23.260 -1.743 1.00 0.00 6 SER A N 9
ATOM 11985 C CA . SER A 1 6 ? 18.370 -24.500 -2.361 1.00 0.00 6 SER A CA 9
ATOM 11986 C C . SER A 1 6 ? 16.907 -24.771 -2.025 1.00 0.00 6 SER A C 9
ATOM 11987 O O . SER A 1 6 ? 16.521 -25.907 -1.753 1.00 0.00 6 SER A O 9
ATOM 11995 N N . GLY A 1 7 ? 16.096 -23.717 -2.048 1.00 0.00 7 GLY A N 9
ATOM 11996 C CA . GLY A 1 7 ? 14.684 -23.861 -1.744 1.00 0.00 7 GLY A CA 9
ATOM 11997 C C . GLY A 1 7 ? 13.871 -24.281 -2.953 1.00 0.00 7 GLY A C 9
ATOM 11998 O O . GLY A 1 7 ? 14.420 -24.771 -3.940 1.00 0.00 7 GLY A O 9
ATOM 12002 N N . PHE A 1 8 ? 12.558 -24.090 -2.876 1.00 0.00 8 PHE A N 9
ATOM 12003 C CA . PHE A 1 8 ? 11.667 -24.454 -3.971 1.00 0.00 8 PHE A CA 9
ATOM 12004 C C . PHE A 1 8 ? 10.889 -23.239 -4.467 1.00 0.00 8 PHE A C 9
ATOM 12005 O O . PHE A 1 8 ? 9.861 -22.871 -3.897 1.00 0.00 8 PHE A O 9
ATOM 12022 N N . ARG A 1 9 ? 11.387 -22.619 -5.531 1.00 0.00 9 ARG A N 9
ATOM 12023 C CA . ARG A 1 9 ? 10.741 -21.444 -6.103 1.00 0.00 9 ARG A CA 9
ATOM 12024 C C . ARG A 1 9 ? 9.239 -21.668 -6.253 1.00 0.00 9 ARG A C 9
ATOM 12025 O O . ARG A 1 9 ? 8.799 -22.742 -6.662 1.00 0.00 9 ARG A O 9
ATOM 12046 N N . VAL A 1 10 ? 8.457 -20.647 -5.917 1.00 0.00 10 VAL A N 9
ATOM 12047 C CA . VAL A 1 10 ? 7.005 -20.731 -6.014 1.00 0.00 10 VAL A CA 9
ATOM 12048 C C . VAL A 1 10 ? 6.472 -19.805 -7.102 1.00 0.00 10 VAL A C 9
ATOM 12049 O O . VAL A 1 10 ? 7.111 -18.815 -7.455 1.00 0.00 10 VAL A O 9
ATOM 12062 N N . GLU A 1 11 ? 5.296 -20.135 -7.628 1.00 0.00 11 GLU A N 9
ATOM 12063 C CA . GLU A 1 11 ? 4.677 -19.332 -8.676 1.00 0.00 11 GLU A CA 9
ATOM 12064 C C . GLU A 1 11 ? 4.165 -18.008 -8.116 1.00 0.00 11 GLU A C 9
ATOM 12065 O O . GLU A 1 11 ? 4.351 -16.952 -8.721 1.00 0.00 11 GLU A O 9
ATOM 12077 N N . ARG A 1 12 ? 3.517 -18.074 -6.958 1.00 0.00 12 ARG A N 9
ATOM 12078 C CA . ARG A 1 12 ? 2.975 -16.882 -6.317 1.00 0.00 12 ARG A CA 9
ATOM 12079 C C . ARG A 1 12 ? 2.513 -15.867 -7.358 1.00 0.00 12 ARG A C 9
ATOM 12080 O O . ARG A 1 12 ? 2.677 -14.660 -7.179 1.00 0.00 12 ARG A O 9
ATOM 12101 N N . SER A 1 13 ? 1.934 -16.365 -8.446 1.00 0.00 13 SER A N 9
ATOM 12102 C CA . SER A 1 13 ? 1.452 -15.503 -9.518 1.00 0.00 13 SER A CA 9
ATOM 12103 C C . SER A 1 13 ? -0.045 -15.242 -9.374 1.00 0.00 13 SER A C 9
ATOM 12104 O O . SER A 1 13 ? -0.859 -15.840 -10.077 1.00 0.00 13 SER A O 9
ATOM 12112 N N . GLN A 1 14 ? -0.398 -14.346 -8.458 1.00 0.00 14 GLN A N 9
ATOM 12113 C CA . GLN A 1 14 ? -1.796 -14.007 -8.221 1.00 0.00 14 GLN A CA 9
ATOM 12114 C C . GLN A 1 14 ? -2.000 -12.496 -8.238 1.00 0.00 14 GLN A C 9
ATOM 12115 O O . GLN A 1 14 ? -1.150 -11.725 -7.791 1.00 0.00 14 GLN A O 9
ATOM 12129 N N . PRO A 1 15 ? -3.153 -12.059 -8.766 1.00 0.00 15 PRO A N 9
ATOM 12130 C CA . PRO A 1 15 ? -3.495 -10.637 -8.853 1.00 0.00 15 PRO A CA 9
ATOM 12131 C C . PRO A 1 15 ? -3.775 -10.023 -7.486 1.00 0.00 15 PRO A C 9
ATOM 12132 O O . PRO A 1 15 ? -3.412 -8.877 -7.224 1.00 0.00 15 PRO A O 9
ATOM 12143 N N . ALA A 1 16 ? -4.423 -10.793 -6.618 1.00 0.00 16 ALA A N 9
ATOM 12144 C CA . ALA A 1 16 ? -4.749 -10.325 -5.277 1.00 0.00 16 ALA A CA 9
ATOM 12145 C C . ALA A 1 16 ? -4.304 -11.331 -4.221 1.00 0.00 16 ALA A C 9
ATOM 12146 O O . ALA A 1 16 ? -4.342 -12.540 -4.447 1.00 0.00 16 ALA A O 9
ATOM 12153 N N . SER A 1 17 ? -3.882 -10.823 -3.067 1.00 0.00 17 SER A N 9
ATOM 12154 C CA . SER A 1 17 ? -3.425 -11.677 -1.978 1.00 0.00 17 SER A CA 9
ATOM 12155 C C . SER A 1 17 ? -4.325 -11.527 -0.755 1.00 0.00 17 SER A C 9
ATOM 12156 O O . SER A 1 17 ? -4.931 -12.494 -0.295 1.00 0.00 17 SER A O 9
ATOM 12164 N N . GLN A 1 18 ? -4.405 -10.307 -0.234 1.00 0.00 18 GLN A N 9
ATOM 12165 C CA . GLN A 1 18 ? -5.230 -10.029 0.936 1.00 0.00 18 GLN A CA 9
ATOM 12166 C C . GLN A 1 18 ? -5.956 -8.697 0.786 1.00 0.00 18 GLN A C 9
ATOM 12167 O O . GLN A 1 18 ? -5.381 -7.692 0.366 1.00 0.00 18 GLN A O 9
ATOM 12181 N N . PRO A 1 19 ? -7.251 -8.685 1.136 1.00 0.00 19 PRO A N 9
ATOM 12182 C CA . PRO A 1 19 ? -8.084 -7.482 1.049 1.00 0.00 19 PRO A CA 9
ATOM 12183 C C . PRO A 1 19 ? -7.694 -6.431 2.082 1.00 0.00 19 PRO A C 9
ATOM 12184 O O . PRO A 1 19 ? -7.611 -6.721 3.277 1.00 0.00 19 PRO A O 9
ATOM 12195 N N . LEU A 1 20 ? -7.457 -5.210 1.617 1.00 0.00 20 LEU A N 9
ATOM 12196 C CA . LEU A 1 20 ? -7.076 -4.114 2.502 1.00 0.00 20 LEU A CA 9
ATOM 12197 C C . LEU A 1 20 ? -7.813 -2.832 2.129 1.00 0.00 20 LEU A C 9
ATOM 12198 O O . LEU A 1 20 ? -7.621 -2.285 1.042 1.00 0.00 20 LEU A O 9
ATOM 12214 N N . THR A 1 21 ? -8.657 -2.354 3.038 1.00 0.00 21 THR A N 9
ATOM 12215 C CA . THR A 1 21 ? -9.422 -1.136 2.806 1.00 0.00 21 THR A CA 9
ATOM 12216 C C . THR A 1 21 ? -9.295 -0.174 3.982 1.00 0.00 21 THR A C 9
ATOM 12217 O O . THR A 1 21 ? -8.590 -0.454 4.952 1.00 0.00 21 THR A O 9
ATOM 12228 N N . TYR A 1 22 ? -9.982 0.959 3.891 1.00 0.00 22 TYR A N 9
ATOM 12229 C CA . TYR A 1 22 ? -9.945 1.963 4.947 1.00 0.00 22 TYR A CA 9
ATOM 12230 C C . TYR A 1 22 ? -10.742 1.503 6.164 1.00 0.00 22 TYR A C 9
ATOM 12231 O O . TYR A 1 22 ? -10.432 1.870 7.297 1.00 0.00 22 TYR A O 9
ATOM 12249 N N . GLU A 1 23 ? -11.770 0.696 5.920 1.00 0.00 23 GLU A N 9
ATOM 12250 C CA . GLU A 1 23 ? -12.612 0.185 6.995 1.00 0.00 23 GLU A CA 9
ATOM 12251 C C . GLU A 1 23 ? -11.853 -0.831 7.844 1.00 0.00 23 GLU A C 9
ATOM 12252 O O . GLU A 1 23 ? -12.276 -1.172 8.949 1.00 0.00 23 GLU A O 9
ATOM 12264 N N . SER A 1 24 ? -10.730 -1.311 7.319 1.00 0.00 24 SER A N 9
ATOM 12265 C CA . SER A 1 24 ? -9.915 -2.292 8.026 1.00 0.00 24 SER A CA 9
ATOM 12266 C C . SER A 1 24 ? -9.093 -1.624 9.125 1.00 0.00 24 SER A C 9
ATOM 12267 O O . SER A 1 24 ? -8.435 -0.611 8.895 1.00 0.00 24 SER A O 9
ATOM 12275 N N . GLY A 1 25 ? -9.137 -2.202 10.322 1.00 0.00 25 GLY A N 9
ATOM 12276 C CA . GLY A 1 25 ? -8.394 -1.650 11.440 1.00 0.00 25 GLY A CA 9
ATOM 12277 C C . GLY A 1 25 ? -6.959 -2.137 11.478 1.00 0.00 25 GLY A C 9
ATOM 12278 O O . GLY A 1 25 ? -6.439 -2.681 10.504 1.00 0.00 25 GLY A O 9
ATOM 12282 N N . PRO A 1 26 ? -6.294 -1.941 12.627 1.00 0.00 26 PRO A N 9
ATOM 12283 C CA . PRO A 1 26 ? -4.901 -2.357 12.816 1.00 0.00 26 PRO A CA 9
ATOM 12284 C C . PRO A 1 26 ? -4.751 -3.873 12.873 1.00 0.00 26 PRO A C 9
ATOM 12285 O O . PRO A 1 26 ? -3.645 -4.401 12.758 1.00 0.00 26 PRO A O 9
ATOM 12296 N N . ASP A 1 27 ? -5.869 -4.567 13.052 1.00 0.00 27 ASP A N 9
ATOM 12297 C CA . ASP A 1 27 ? -5.862 -6.024 13.123 1.00 0.00 27 ASP A CA 9
ATOM 12298 C C . ASP A 1 27 ? -5.642 -6.634 11.742 1.00 0.00 27 ASP A C 9
ATOM 12299 O O . ASP A 1 27 ? -4.999 -7.675 11.609 1.00 0.00 27 ASP A O 9
ATOM 12308 N N . GLU A 1 28 ? -6.181 -5.979 10.718 1.00 0.00 28 GLU A N 9
ATOM 12309 C CA . GLU A 1 28 ? -6.044 -6.460 9.348 1.00 0.00 28 GLU A CA 9
ATOM 12310 C C . GLU A 1 28 ? -4.780 -5.902 8.700 1.00 0.00 28 GLU A C 9
ATOM 12311 O O . GLU A 1 28 ? -4.074 -6.610 7.981 1.00 0.00 28 GLU A O 9
ATOM 12323 N N . VAL A 1 29 ? -4.502 -4.629 8.958 1.00 0.00 29 VAL A N 9
ATOM 12324 C CA . VAL A 1 29 ? -3.324 -3.975 8.401 1.00 0.00 29 VAL A CA 9
ATOM 12325 C C . VAL A 1 29 ? -2.071 -4.815 8.627 1.00 0.00 29 VAL A C 9
ATOM 12326 O O . VAL A 1 29 ? -1.176 -4.851 7.783 1.00 0.00 29 VAL A O 9
ATOM 12339 N N . ARG A 1 30 ? -2.016 -5.490 9.770 1.00 0.00 30 ARG A N 9
ATOM 12340 C CA . ARG A 1 30 ? -0.873 -6.329 10.107 1.00 0.00 30 ARG A CA 9
ATOM 12341 C C . ARG A 1 30 ? -0.887 -7.619 9.292 1.00 0.00 30 ARG A C 9
ATOM 12342 O O . ARG A 1 30 ? 0.163 -8.192 9.001 1.00 0.00 30 ARG A O 9
ATOM 12363 N N . ALA A 1 31 ? -2.083 -8.071 8.929 1.00 0.00 31 ALA A N 9
ATOM 12364 C CA . ALA A 1 31 ? -2.233 -9.292 8.147 1.00 0.00 31 ALA A CA 9
ATOM 12365 C C . ALA A 1 31 ? -1.804 -9.073 6.700 1.00 0.00 31 ALA A C 9
ATOM 12366 O O . ALA A 1 31 ? -1.070 -9.881 6.131 1.00 0.00 31 ALA A O 9
ATOM 12373 N N . TRP A 1 32 ? -2.267 -7.977 6.110 1.00 0.00 32 TRP A N 9
ATOM 12374 C CA . TRP A 1 32 ? -1.932 -7.653 4.728 1.00 0.00 32 TRP A CA 9
ATOM 12375 C C . TRP A 1 32 ? -0.421 -7.654 4.520 1.00 0.00 32 TRP A C 9
ATOM 12376 O O . TRP A 1 32 ? 0.089 -8.302 3.606 1.00 0.00 32 TRP A O 9
ATOM 12397 N N . LEU A 1 33 ? 0.289 -6.924 5.373 1.00 0.00 33 LEU A N 9
ATOM 12398 C CA . LEU A 1 33 ? 1.743 -6.841 5.283 1.00 0.00 33 LEU A CA 9
ATOM 12399 C C . LEU A 1 33 ? 2.374 -8.227 5.368 1.00 0.00 33 LEU A C 9
ATOM 12400 O O . LEU A 1 33 ? 3.196 -8.597 4.531 1.00 0.00 33 LEU A O 9
ATOM 12416 N N . GLU A 1 34 ? 1.981 -8.989 6.385 1.00 0.00 34 GLU A N 9
ATOM 12417 C CA . GLU A 1 34 ? 2.508 -10.334 6.578 1.00 0.00 34 GLU A CA 9
ATOM 12418 C C . GLU A 1 34 ? 2.268 -11.196 5.342 1.00 0.00 34 GLU A C 9
ATOM 12419 O O . GLU A 1 34 ? 3.087 -12.046 4.995 1.00 0.00 34 GLU A O 9
ATOM 12431 N N . ALA A 1 35 ? 1.137 -10.969 4.681 1.00 0.00 35 ALA A N 9
ATOM 12432 C CA . ALA A 1 35 ? 0.788 -11.723 3.483 1.00 0.00 35 ALA A CA 9
ATOM 12433 C C . ALA A 1 35 ? 1.859 -11.570 2.408 1.00 0.00 35 ALA A C 9
ATOM 12434 O O . ALA A 1 35 ? 2.161 -12.515 1.679 1.00 0.00 35 ALA A O 9
ATOM 12441 N N . LYS A 1 36 ? 2.429 -10.374 2.313 1.00 0.00 36 LYS A N 9
ATOM 12442 C CA . LYS A 1 36 ? 3.466 -10.096 1.327 1.00 0.00 36 LYS A CA 9
ATOM 12443 C C . LYS A 1 36 ? 4.820 -10.617 1.800 1.00 0.00 36 LYS A C 9
ATOM 12444 O O . LYS A 1 36 ? 5.718 -10.859 0.994 1.00 0.00 36 LYS A O 9
ATOM 12463 N N . ALA A 1 37 ? 4.958 -10.789 3.110 1.00 0.00 37 ALA A N 9
ATOM 12464 C CA . ALA A 1 37 ? 6.200 -11.285 3.689 1.00 0.00 37 ALA A CA 9
ATOM 12465 C C . ALA A 1 37 ? 7.322 -10.264 3.539 1.00 0.00 37 ALA A C 9
ATOM 12466 O O . ALA A 1 37 ? 8.429 -10.599 3.117 1.00 0.00 37 ALA A O 9
ATOM 12473 N N . PHE A 1 38 ? 7.029 -9.015 3.887 1.00 0.00 38 PHE A N 9
ATOM 12474 C CA . PHE A 1 38 ? 8.013 -7.943 3.789 1.00 0.00 38 PHE A CA 9
ATOM 12475 C C . PHE A 1 38 ? 9.112 -8.118 4.833 1.00 0.00 38 PHE A C 9
ATOM 12476 O O . PHE A 1 38 ? 10.268 -8.376 4.496 1.00 0.00 38 PHE A O 9
ATOM 12493 N N . SER A 1 39 ? 8.743 -7.974 6.102 1.00 0.00 39 SER A N 9
ATOM 12494 C CA . SER A 1 39 ? 9.698 -8.111 7.195 1.00 0.00 39 SER A CA 9
ATOM 12495 C C . SER A 1 39 ? 8.993 -8.026 8.546 1.00 0.00 39 SER A C 9
ATOM 12496 O O . SER A 1 39 ? 7.901 -7.470 8.671 1.00 0.00 39 SER A O 9
ATOM 12504 N N . PRO A 1 40 ? 9.631 -8.589 9.582 1.00 0.00 40 PRO A N 9
ATOM 12505 C CA . PRO A 1 40 ? 9.085 -8.590 10.943 1.00 0.00 40 PRO A CA 9
ATOM 12506 C C . PRO A 1 40 ? 9.089 -7.200 11.570 1.00 0.00 40 PRO A C 9
ATOM 12507 O O . PRO A 1 40 ? 8.374 -6.944 12.539 1.00 0.00 40 PRO A O 9
ATOM 12518 N N . ARG A 1 41 ? 9.898 -6.306 11.011 1.00 0.00 41 ARG A N 9
ATOM 12519 C CA . ARG A 1 41 ? 9.994 -4.942 11.516 1.00 0.00 41 ARG A CA 9
ATOM 12520 C C . ARG A 1 41 ? 8.890 -4.066 10.932 1.00 0.00 41 ARG A C 9
ATOM 12521 O O . ARG A 1 41 ? 8.206 -3.345 11.660 1.00 0.00 41 ARG A O 9
ATOM 12542 N N . ILE A 1 42 ? 8.722 -4.134 9.616 1.00 0.00 42 ILE A N 9
ATOM 12543 C CA . ILE A 1 42 ? 7.700 -3.347 8.936 1.00 0.00 42 ILE A CA 9
ATOM 12544 C C . ILE A 1 42 ? 6.301 -3.772 9.368 1.00 0.00 42 ILE A C 9
ATOM 12545 O O . ILE A 1 42 ? 5.393 -2.947 9.466 1.00 0.00 42 ILE A O 9
ATOM 12561 N N . VAL A 1 43 ? 6.134 -5.065 9.628 1.00 0.00 43 VAL A N 9
ATOM 12562 C CA . VAL A 1 43 ? 4.846 -5.599 10.054 1.00 0.00 43 VAL A CA 9
ATOM 12563 C C . VAL A 1 43 ? 4.493 -5.128 11.460 1.00 0.00 43 VAL A C 9
ATOM 12564 O O . VAL A 1 43 ? 3.354 -4.750 11.730 1.00 0.00 43 VAL A O 9
ATOM 12577 N N . GLU A 1 44 ? 5.479 -5.153 12.352 1.00 0.00 44 GLU A N 9
ATOM 12578 C CA . GLU A 1 44 ? 5.271 -4.728 13.731 1.00 0.00 44 GLU A CA 9
ATOM 12579 C C . GLU A 1 44 ? 5.223 -3.205 13.830 1.00 0.00 44 GLU A C 9
ATOM 12580 O O . GLU A 1 44 ? 4.652 -2.652 14.768 1.00 0.00 44 GLU A O 9
ATOM 12592 N N . ASN A 1 45 ? 5.828 -2.536 12.854 1.00 0.00 45 ASN A N 9
ATOM 12593 C CA . ASN A 1 45 ? 5.856 -1.078 12.831 1.00 0.00 45 ASN A CA 9
ATOM 12594 C C . ASN A 1 45 ? 4.649 -0.523 12.081 1.00 0.00 45 ASN A C 9
ATOM 12595 O O . ASN A 1 45 ? 4.169 0.572 12.378 1.00 0.00 45 ASN A O 9
ATOM 12606 N N . LEU A 1 46 ? 4.164 -1.284 11.106 1.00 0.00 46 LEU A N 9
ATOM 12607 C CA . LEU A 1 46 ? 3.012 -0.869 10.313 1.00 0.00 46 LEU A CA 9
ATOM 12608 C C . LEU A 1 46 ? 1.762 -1.642 10.722 1.00 0.00 46 LEU A C 9
ATOM 12609 O O . LEU A 1 46 ? 0.643 -1.247 10.399 1.00 0.00 46 LEU A O 9
ATOM 12625 N N . GLY A 1 47 ? 1.962 -2.745 11.437 1.00 0.00 47 GLY A N 9
ATOM 12626 C CA . GLY A 1 47 ? 0.842 -3.554 11.881 1.00 0.00 47 GLY A CA 9
ATOM 12627 C C . GLY A 1 47 ? 0.094 -2.924 13.039 1.00 0.00 47 GLY A C 9
ATOM 12628 O O . GLY A 1 47 ? -0.850 -3.510 13.568 1.00 0.00 47 GLY A O 9
ATOM 12632 N N . ILE A 1 48 ? 0.518 -1.729 13.434 1.00 0.00 48 ILE A N 9
ATOM 12633 C CA . ILE A 1 48 ? -0.118 -1.020 14.538 1.00 0.00 48 ILE A CA 9
ATOM 12634 C C . ILE A 1 48 ? -1.011 0.105 14.026 1.00 0.00 48 ILE A C 9
ATOM 12635 O O . ILE A 1 48 ? -1.849 0.630 14.761 1.00 0.00 48 ILE A O 9
ATOM 12651 N N . LEU A 1 49 ? -0.828 0.470 12.762 1.00 0.00 49 LEU A N 9
ATOM 12652 C CA . LEU A 1 49 ? -1.619 1.533 12.150 1.00 0.00 49 LEU A CA 9
ATOM 12653 C C . LEU A 1 49 ? -2.919 0.981 11.574 1.00 0.00 49 LEU A C 9
ATOM 12654 O O . LEU A 1 49 ? -3.005 -0.196 11.222 1.00 0.00 49 LEU A O 9
ATOM 12670 N N . THR A 1 50 ? -3.929 1.839 11.479 1.00 0.00 50 THR A N 9
ATOM 12671 C CA . THR A 1 50 ? -5.225 1.439 10.945 1.00 0.00 50 THR A CA 9
ATOM 12672 C C . THR A 1 50 ? -5.212 1.429 9.421 1.00 0.00 50 THR A C 9
ATOM 12673 O O . THR A 1 50 ? -4.176 1.657 8.798 1.00 0.00 50 THR A O 9
ATOM 12684 N N . GLY A 1 51 ? -6.370 1.163 8.825 1.00 0.00 51 GLY A N 9
ATOM 12685 C CA . GLY A 1 51 ? -6.470 1.128 7.378 1.00 0.00 51 GLY A CA 9
ATOM 12686 C C . GLY A 1 51 ? -5.979 2.409 6.733 1.00 0.00 51 GLY A C 9
ATOM 12687 O O . GLY A 1 51 ? -5.044 2.406 5.931 1.00 0.00 51 GLY A O 9
ATOM 12691 N N . PRO A 1 52 ? -6.618 3.535 7.082 1.00 0.00 52 PRO A N 9
ATOM 12692 C CA . PRO A 1 52 ? -6.258 4.850 6.542 1.00 0.00 52 PRO A CA 9
ATOM 12693 C C . PRO A 1 52 ? -4.909 5.339 7.057 1.00 0.00 52 PRO A C 9
ATOM 12694 O O . PRO A 1 52 ? -4.095 5.859 6.294 1.00 0.00 52 PRO A O 9
ATOM 12705 N N . GLN A 1 53 ? -4.679 5.167 8.355 1.00 0.00 53 GLN A N 9
ATOM 12706 C CA . GLN A 1 53 ? -3.427 5.592 8.971 1.00 0.00 53 GLN A CA 9
ATOM 12707 C C . GLN A 1 53 ? -2.229 5.049 8.200 1.00 0.00 53 GLN A C 9
ATOM 12708 O O . GLN A 1 53 ? -1.230 5.746 8.013 1.00 0.00 53 GLN A O 9
ATOM 12722 N N . LEU A 1 54 ? -2.335 3.803 7.753 1.00 0.00 54 LEU A N 9
ATOM 12723 C CA . LEU A 1 54 ? -1.259 3.166 7.001 1.00 0.00 54 LEU A CA 9
ATOM 12724 C C . LEU A 1 54 ? -1.153 3.754 5.598 1.00 0.00 54 LEU A C 9
ATOM 12725 O O . LEU A 1 54 ? -0.099 4.252 5.200 1.00 0.00 54 LEU A O 9
ATOM 12741 N N . PHE A 1 55 ? -2.251 3.694 4.853 1.00 0.00 55 PHE A N 9
ATOM 12742 C CA . PHE A 1 55 ? -2.283 4.222 3.494 1.00 0.00 55 PHE A CA 9
ATOM 12743 C C . PHE A 1 55 ? -1.766 5.657 3.456 1.00 0.00 55 PHE A C 9
ATOM 12744 O O . PHE A 1 55 ? -1.173 6.089 2.467 1.00 0.00 55 PHE A O 9
ATOM 12761 N N . SER A 1 56 ? -1.995 6.392 4.540 1.00 0.00 56 SER A N 9
ATOM 12762 C CA . SER A 1 56 ? -1.557 7.780 4.630 1.00 0.00 56 SER A CA 9
ATOM 12763 C C . SER A 1 56 ? -0.043 7.883 4.472 1.00 0.00 56 SER A C 9
ATOM 12764 O O . SER A 1 56 ? 0.477 8.901 4.013 1.00 0.00 56 SER A O 9
ATOM 12772 N N . LEU A 1 57 ? 0.659 6.822 4.855 1.00 0.00 57 LEU A N 9
ATOM 12773 C CA . LEU A 1 57 ? 2.114 6.791 4.757 1.00 0.00 57 LEU A CA 9
ATOM 12774 C C . LEU A 1 57 ? 2.558 6.549 3.318 1.00 0.00 57 LEU A C 9
ATOM 12775 O O . LEU A 1 57 ? 2.220 5.530 2.717 1.00 0.00 57 LEU A O 9
ATOM 12791 N N . ASN A 1 58 ? 3.319 7.493 2.772 1.00 0.00 58 ASN A N 9
ATOM 12792 C CA . ASN A 1 58 ? 3.811 7.381 1.404 1.00 0.00 58 ASN A CA 9
ATOM 12793 C C . ASN A 1 58 ? 5.186 6.721 1.373 1.00 0.00 58 ASN A C 9
ATOM 12794 O O . ASN A 1 58 ? 5.699 6.279 2.401 1.00 0.00 58 ASN A O 9
ATOM 12805 N N . LYS A 1 59 ? 5.779 6.659 0.185 1.00 0.00 59 LYS A N 9
ATOM 12806 C CA . LYS A 1 59 ? 7.096 6.056 0.018 1.00 0.00 59 LYS A CA 9
ATOM 12807 C C . LYS A 1 59 ? 8.049 6.517 1.116 1.00 0.00 59 LYS A C 9
ATOM 12808 O O . LYS A 1 59 ? 8.482 5.720 1.948 1.00 0.00 59 LYS A O 9
ATOM 12827 N N . GLU A 1 60 ? 8.369 7.807 1.113 1.00 0.00 60 GLU A N 9
ATOM 12828 C CA . GLU A 1 60 ? 9.270 8.372 2.111 1.00 0.00 60 GLU A CA 9
ATOM 12829 C C . GLU A 1 60 ? 8.868 7.936 3.517 1.00 0.00 60 GLU A C 9
ATOM 12830 O O . GLU A 1 60 ? 9.716 7.572 4.331 1.00 0.00 60 GLU A O 9
ATOM 12842 N N . GLU A 1 61 ? 7.568 7.976 3.793 1.00 0.00 61 GLU A N 9
ATOM 12843 C CA . GLU A 1 61 ? 7.054 7.586 5.101 1.00 0.00 61 GLU A CA 9
ATOM 12844 C C . GLU A 1 61 ? 7.434 6.145 5.428 1.00 0.00 61 GLU A C 9
ATOM 12845 O O . GLU A 1 61 ? 8.141 5.883 6.402 1.00 0.00 61 GLU A O 9
ATOM 12857 N N . LEU A 1 62 ? 6.961 5.214 4.607 1.00 0.00 62 LEU A N 9
ATOM 12858 C CA . LEU A 1 62 ? 7.250 3.798 4.808 1.00 0.00 62 LEU A CA 9
ATOM 12859 C C . LEU A 1 62 ? 8.754 3.554 4.875 1.00 0.00 62 LEU A C 9
ATOM 12860 O O . LEU A 1 62 ? 9.226 2.728 5.657 1.00 0.00 62 LEU A O 9
ATOM 12876 N N . LYS A 1 63 ? 9.503 4.278 4.050 1.00 0.00 63 LYS A N 9
ATOM 12877 C CA . LYS A 1 63 ? 10.954 4.144 4.016 1.00 0.00 63 LYS A CA 9
ATOM 12878 C C . LYS A 1 63 ? 11.580 4.677 5.301 1.00 0.00 63 LYS A C 9
ATOM 12879 O O . LYS A 1 63 ? 12.689 4.290 5.671 1.00 0.00 63 LYS A O 9
ATOM 12898 N N . LYS A 1 64 ? 10.862 5.567 5.978 1.00 0.00 64 LYS A N 9
ATOM 12899 C CA . LYS A 1 64 ? 11.345 6.152 7.224 1.00 0.00 64 LYS A CA 9
ATOM 12900 C C . LYS A 1 64 ? 11.173 5.178 8.385 1.00 0.00 64 LYS A C 9
ATOM 12901 O O . LYS A 1 64 ? 11.952 5.189 9.338 1.00 0.00 64 LYS A O 9
ATOM 12920 N N . VAL A 1 65 ? 10.149 4.335 8.298 1.00 0.00 65 VAL A N 9
ATOM 12921 C CA . VAL A 1 65 ? 9.877 3.353 9.340 1.00 0.00 65 VAL A CA 9
ATOM 12922 C C . VAL A 1 65 ? 10.702 2.088 9.132 1.00 0.00 65 VAL A C 9
ATOM 12923 O O . VAL A 1 65 ? 11.436 1.660 10.025 1.00 0.00 65 VAL A O 9
ATOM 12936 N N . CYS A 1 66 ? 10.579 1.495 7.950 1.00 0.00 66 CYS A N 9
ATOM 12937 C CA . CYS A 1 66 ? 11.314 0.278 7.625 1.00 0.00 66 CYS A CA 9
ATOM 12938 C C . CYS A 1 66 ? 12.772 0.592 7.305 1.00 0.00 66 CYS A C 9
ATOM 12939 O O . CYS A 1 66 ? 13.678 0.195 8.037 1.00 0.00 66 CYS A O 9
ATOM 12947 N N . GLY A 1 67 ? 12.991 1.308 6.206 1.00 0.00 67 GLY A N 9
ATOM 12948 C CA . GLY A 1 67 ? 14.341 1.662 5.808 1.00 0.00 67 GLY A CA 9
ATOM 12949 C C . GLY A 1 67 ? 14.598 1.404 4.336 1.00 0.00 67 GLY A C 9
ATOM 12950 O O . GLY A 1 67 ? 14.341 2.265 3.496 1.00 0.00 67 GLY A O 9
ATOM 12954 N N . GLU A 1 68 ? 15.107 0.216 4.025 1.00 0.00 68 GLU A N 9
ATOM 12955 C CA . GLU A 1 68 ? 15.400 -0.150 2.644 1.00 0.00 68 GLU A CA 9
ATOM 12956 C C . GLU A 1 68 ? 14.210 -0.859 2.005 1.00 0.00 68 GLU A C 9
ATOM 12957 O O . GLU A 1 68 ? 13.709 -0.435 0.964 1.00 0.00 68 GLU A O 9
ATOM 12969 N N . GLU A 1 69 ? 13.764 -1.941 2.635 1.00 0.00 69 GLU A N 9
ATOM 12970 C CA . GLU A 1 69 ? 12.634 -2.710 2.127 1.00 0.00 69 GLU A CA 9
ATOM 12971 C C . GLU A 1 69 ? 11.417 -1.814 1.917 1.00 0.00 69 GLU A C 9
ATOM 12972 O O . GLU A 1 69 ? 10.675 -1.972 0.949 1.00 0.00 69 GLU A O 9
ATOM 12984 N N . GLY A 1 70 ? 11.218 -0.872 2.834 1.00 0.00 70 GLY A N 9
ATOM 12985 C CA . GLY A 1 70 ? 10.090 0.035 2.733 1.00 0.00 70 GLY A CA 9
ATOM 12986 C C . GLY A 1 70 ? 9.829 0.479 1.308 1.00 0.00 70 GLY A C 9
ATOM 12987 O O . GLY A 1 70 ? 8.687 0.745 0.932 1.00 0.00 70 GLY A O 9
ATOM 12991 N N . VAL A 1 71 ? 10.890 0.562 0.512 1.00 0.00 71 VAL A N 9
ATOM 12992 C CA . VAL A 1 71 ? 10.771 0.978 -0.881 1.00 0.00 71 VAL A CA 9
ATOM 12993 C C . VAL A 1 71 ? 9.870 0.028 -1.663 1.00 0.00 71 VAL A C 9
ATOM 12994 O O . VAL A 1 71 ? 9.029 0.461 -2.450 1.00 0.00 71 VAL A O 9
ATOM 13007 N N . ARG A 1 72 ? 10.052 -1.269 -1.439 1.00 0.00 72 ARG A N 9
ATOM 13008 C CA . ARG A 1 72 ? 9.256 -2.281 -2.124 1.00 0.00 72 ARG A CA 9
ATOM 13009 C C . ARG A 1 72 ? 7.813 -2.265 -1.627 1.00 0.00 72 ARG A C 9
ATOM 13010 O O . ARG A 1 72 ? 6.875 -2.421 -2.409 1.00 0.0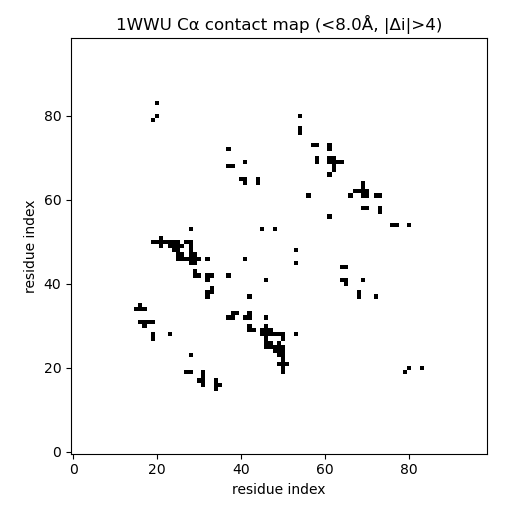0 72 ARG A O 9
ATOM 13031 N N . VAL A 1 73 ? 7.644 -2.076 -0.323 1.00 0.00 73 VAL A N 9
ATOM 13032 C CA . VAL A 1 73 ? 6.316 -2.040 0.278 1.00 0.00 73 VAL A CA 9
ATOM 13033 C C . VAL A 1 73 ? 5.441 -0.983 -0.387 1.00 0.00 73 VAL A C 9
ATOM 13034 O O . VAL A 1 73 ? 4.319 -1.266 -0.807 1.00 0.00 73 VAL A O 9
ATOM 13047 N N . TYR A 1 74 ? 5.962 0.235 -0.479 1.00 0.00 74 TYR A N 9
ATOM 13048 C CA . TYR A 1 74 ? 5.227 1.336 -1.092 1.00 0.00 74 TYR A CA 9
ATOM 13049 C C . TYR A 1 74 ? 4.757 0.963 -2.495 1.00 0.00 74 TYR A C 9
ATOM 13050 O O . TYR A 1 74 ? 3.635 1.279 -2.890 1.00 0.00 74 TYR A O 9
ATOM 13068 N N . SER A 1 75 ? 5.625 0.289 -3.243 1.00 0.00 75 SER A N 9
ATOM 13069 C CA . SER A 1 75 ? 5.302 -0.125 -4.603 1.00 0.00 75 SER A CA 9
ATOM 13070 C C . SER A 1 75 ? 4.111 -1.078 -4.612 1.00 0.00 75 SER A C 9
ATOM 13071 O O . SER A 1 75 ? 3.245 -0.997 -5.483 1.00 0.00 75 SER A O 9
ATOM 13079 N N . GLN A 1 76 ? 4.076 -1.980 -3.637 1.00 0.00 76 GLN A N 9
ATOM 13080 C CA . GLN A 1 76 ? 2.992 -2.950 -3.533 1.00 0.00 76 GLN A CA 9
ATOM 13081 C C . GLN A 1 76 ? 1.714 -2.287 -3.029 1.00 0.00 76 GLN A C 9
ATOM 13082 O O . GLN A 1 76 ? 0.609 -2.666 -3.419 1.00 0.00 76 GLN A O 9
ATOM 13096 N N . LEU A 1 77 ? 1.872 -1.294 -2.160 1.00 0.00 77 LEU A N 9
ATOM 13097 C CA . LEU A 1 77 ? 0.731 -0.577 -1.602 1.00 0.00 77 LEU A CA 9
ATOM 13098 C C . LEU A 1 77 ? -0.050 0.141 -2.698 1.00 0.00 77 LEU A C 9
ATOM 13099 O O . LEU A 1 77 ? -1.280 0.099 -2.728 1.00 0.00 77 LEU A O 9
ATOM 13115 N N . THR A 1 78 ? 0.673 0.799 -3.598 1.00 0.00 78 THR A N 9
ATOM 13116 C CA . THR A 1 78 ? 0.049 1.526 -4.697 1.00 0.00 78 THR A CA 9
ATOM 13117 C C . THR A 1 78 ? -0.935 0.640 -5.453 1.00 0.00 78 THR A C 9
ATOM 13118 O O . THR A 1 78 ? -2.113 0.971 -5.578 1.00 0.00 78 THR A O 9
ATOM 13129 N N . MET A 1 79 ? -0.442 -0.487 -5.956 1.00 0.00 79 MET A N 9
ATOM 13130 C CA . MET A 1 79 ? -1.280 -1.422 -6.699 1.00 0.00 79 MET A CA 9
ATOM 13131 C C . MET A 1 79 ? -2.650 -1.563 -6.044 1.00 0.00 79 MET A C 9
ATOM 13132 O O . MET A 1 79 ? -3.650 -1.793 -6.723 1.00 0.00 79 MET A O 9
ATOM 13146 N N . GLN A 1 80 ? -2.687 -1.424 -4.723 1.00 0.00 80 GLN A N 9
ATOM 13147 C CA . GLN A 1 80 ? -3.935 -1.538 -3.978 1.00 0.00 80 GLN A CA 9
ATOM 13148 C C . GLN A 1 80 ? -4.625 -0.183 -3.863 1.00 0.00 80 GLN A C 9
ATOM 13149 O O . GLN A 1 80 ? -5.788 -0.033 -4.241 1.00 0.00 80 GLN A O 9
ATOM 13163 N N . LYS A 1 81 ? -3.903 0.801 -3.339 1.00 0.00 81 LYS A N 9
ATOM 13164 C CA . LYS A 1 81 ? -4.445 2.145 -3.175 1.00 0.00 81 LYS A CA 9
ATOM 13165 C C . LYS A 1 81 ? -5.140 2.611 -4.451 1.00 0.00 81 LYS A C 9
ATOM 13166 O O . LYS A 1 81 ? -6.271 3.095 -4.411 1.00 0.00 81 LYS A O 9
ATOM 13185 N N . ALA A 1 82 ? -4.457 2.460 -5.581 1.00 0.00 82 ALA A N 9
ATOM 13186 C CA . ALA A 1 82 ? -5.010 2.862 -6.868 1.00 0.00 82 ALA A CA 9
ATOM 13187 C C . ALA A 1 82 ? -6.310 2.120 -7.162 1.00 0.00 82 ALA A C 9
ATOM 13188 O O . ALA A 1 82 ? -7.231 2.676 -7.760 1.00 0.00 82 ALA A O 9
ATOM 13195 N N . PHE A 1 83 ? -6.376 0.862 -6.740 1.00 0.00 83 PHE A N 9
ATOM 13196 C CA . PHE A 1 83 ? -7.563 0.044 -6.960 1.00 0.00 83 PHE A CA 9
ATOM 13197 C C . PHE A 1 83 ? -8.718 0.513 -6.081 1.00 0.00 83 PHE A C 9
ATOM 13198 O O . PHE A 1 83 ? -9.868 0.560 -6.520 1.00 0.00 83 PHE A O 9
ATOM 13215 N N . LEU A 1 84 ? -8.405 0.859 -4.837 1.00 0.00 84 LEU A N 9
ATOM 13216 C CA . LEU A 1 84 ? -9.416 1.325 -3.894 1.00 0.00 84 LEU A CA 9
ATOM 13217 C C . LEU A 1 84 ? -10.098 2.589 -4.408 1.00 0.00 84 LEU A C 9
ATOM 13218 O O . LEU A 1 84 ? -11.325 2.668 -4.455 1.00 0.00 84 LEU A O 9
ATOM 13234 N N . GLU A 1 85 ? -9.293 3.575 -4.794 1.00 0.00 85 GLU A N 9
ATOM 13235 C CA . GLU A 1 85 ? -9.820 4.834 -5.305 1.00 0.00 85 GLU A CA 9
ATOM 13236 C C . GLU A 1 85 ? -11.077 4.600 -6.139 1.00 0.00 85 GLU A C 9
ATOM 13237 O O . GLU A 1 85 ? -12.132 5.173 -5.869 1.00 0.00 85 GLU A O 9
ATOM 13249 N N . LYS A 1 86 ? -10.955 3.753 -7.156 1.00 0.00 86 LYS A N 9
ATOM 13250 C CA . LYS A 1 86 ? -12.079 3.440 -8.030 1.00 0.00 86 LYS A CA 9
ATOM 13251 C C . LYS A 1 86 ? -13.152 2.659 -7.279 1.00 0.00 86 LYS A C 9
ATOM 13252 O O . LYS A 1 86 ? -14.345 2.922 -7.432 1.00 0.00 86 LYS A O 9
ATOM 13271 N N . GLN A 1 87 ? -12.720 1.699 -6.467 1.00 0.00 87 GLN A N 9
ATOM 13272 C CA . GLN A 1 87 ? -13.645 0.881 -5.692 1.00 0.00 87 GLN A CA 9
ATOM 13273 C C . GLN A 1 87 ? -14.830 1.710 -5.208 1.00 0.00 87 GLN A C 9
ATOM 13274 O O . GLN A 1 87 ? -15.985 1.328 -5.398 1.00 0.00 87 GLN A O 9
ATOM 13288 N N . GLN A 1 88 ? -14.536 2.844 -4.581 1.00 0.00 88 GLN A N 9
ATOM 13289 C CA . GLN A 1 88 ? -15.578 3.726 -4.069 1.00 0.00 88 GLN A CA 9
ATOM 13290 C C . GLN A 1 88 ? -15.470 5.115 -4.690 1.00 0.00 88 GLN A C 9
ATOM 13291 O O . GLN A 1 88 ? -14.372 5.609 -4.942 1.00 0.00 88 GLN A O 9
ATOM 13305 N N . SER A 1 89 ? -16.618 5.739 -4.935 1.00 0.00 89 SER A N 9
ATOM 13306 C CA . SER A 1 89 ? -16.653 7.069 -5.531 1.00 0.00 89 SER A CA 9
ATOM 13307 C C . SER A 1 89 ? -17.700 7.944 -4.847 1.00 0.00 89 SER A C 9
ATOM 13308 O O . SER A 1 89 ? -18.877 7.591 -4.789 1.00 0.00 89 SER A O 9
ATOM 13316 N N . GLY A 1 90 ? -17.261 9.087 -4.331 1.00 0.00 90 GLY A N 9
ATOM 13317 C CA . GLY A 1 90 ? -18.171 9.995 -3.657 1.00 0.00 90 GLY A CA 9
ATOM 13318 C C . GLY A 1 90 ? -17.455 10.938 -2.711 1.00 0.00 90 GLY A C 9
ATOM 13319 O O . GLY A 1 90 ? -16.236 10.867 -2.557 1.00 0.00 90 GLY A O 9
ATOM 13323 N N . SER A 1 91 ? -18.214 11.826 -2.076 1.00 0.00 91 SER A N 9
ATOM 13324 C CA . SER A 1 91 ? -17.643 12.791 -1.144 1.00 0.00 91 SER A CA 9
ATOM 13325 C C . SER A 1 91 ? -17.019 12.085 0.055 1.00 0.00 91 SER A C 9
ATOM 13326 O O . SER A 1 91 ? -17.310 10.920 0.323 1.00 0.00 91 SER A O 9
ATOM 13334 N N . GLU A 1 92 ? -16.159 12.800 0.774 1.00 0.00 92 GLU A N 9
ATOM 13335 C CA . GLU A 1 92 ? -15.493 12.241 1.945 1.00 0.00 92 GLU A CA 9
ATOM 13336 C C . GLU A 1 92 ? -16.508 11.865 3.020 1.00 0.00 92 GLU A C 9
ATOM 13337 O O . GLU A 1 92 ? -17.306 12.696 3.455 1.00 0.00 92 GLU A O 9
ATOM 13349 N N . LEU A 1 93 ? -16.471 10.607 3.445 1.00 0.00 93 LEU A N 9
ATOM 13350 C CA . LEU A 1 93 ? -17.388 10.118 4.469 1.00 0.00 93 LEU A CA 9
ATOM 13351 C C . LEU A 1 93 ? -16.623 9.616 5.689 1.00 0.00 93 LEU A C 9
ATOM 13352 O O . LEU A 1 93 ? -15.574 8.984 5.560 1.00 0.00 93 LEU A O 9
ATOM 13368 N N . SER A 1 94 ? -17.155 9.899 6.874 1.00 0.00 94 SER A N 9
ATOM 13369 C CA . SER A 1 94 ? -16.522 9.477 8.118 1.00 0.00 94 SER A CA 9
ATOM 13370 C C . SER A 1 94 ? -15.946 8.070 7.984 1.00 0.00 94 SER A C 9
ATOM 13371 O O . SER A 1 94 ? -16.442 7.256 7.207 1.00 0.00 94 SER A O 9
ATOM 13379 N N . GLY A 1 95 ? -14.895 7.793 8.750 1.00 0.00 95 GLY A N 9
ATOM 13380 C CA . GLY A 1 95 ? -14.268 6.485 8.703 1.00 0.00 95 GLY A CA 9
ATOM 13381 C C . GLY A 1 95 ? -14.214 5.819 10.064 1.00 0.00 95 GLY A C 9
ATOM 13382 O O . GLY A 1 95 ? -15.206 5.279 10.554 1.00 0.00 95 GLY A O 9
ATOM 13386 N N . PRO A 1 96 ? -13.031 5.851 10.696 1.00 0.00 96 PRO A N 9
ATOM 13387 C CA . PRO A 1 96 ? -12.823 5.249 12.016 1.00 0.00 96 PRO A CA 9
ATOM 13388 C C . PRO A 1 96 ? -13.545 6.012 13.121 1.00 0.00 96 PRO A C 9
ATOM 13389 O O . PRO A 1 96 ? -13.605 5.559 14.264 1.00 0.00 96 PRO A O 9
ATOM 13400 N N . SER A 1 97 ? -14.091 7.173 12.773 1.00 0.00 97 SER A N 9
ATOM 13401 C CA . SER A 1 97 ? -14.807 8.000 13.737 1.00 0.00 97 SER A CA 9
ATOM 13402 C C . SER A 1 97 ? -16.313 7.777 13.633 1.00 0.00 97 SER A C 9
ATOM 13403 O O . SER A 1 97 ? -16.937 8.136 12.635 1.00 0.00 97 SER A O 9
ATOM 13411 N N . SER A 1 98 ? -16.890 7.182 14.672 1.00 0.00 98 SER A N 9
ATOM 13412 C CA . SER A 1 98 ? -18.321 6.907 14.697 1.00 0.00 98 SER A CA 9
ATOM 13413 C C . SER A 1 98 ? -19.125 8.197 14.563 1.00 0.00 98 SER A C 9
ATOM 13414 O O . SER A 1 98 ? -19.141 9.028 15.469 1.00 0.00 98 SER A O 9
ATOM 13422 N N . GLY A 1 99 ? -19.791 8.355 13.423 1.00 0.00 99 GLY A N 9
ATOM 13423 C CA . GLY A 1 99 ? -20.588 9.546 13.189 1.00 0.00 99 GLY A CA 9
ATOM 13424 C C . GLY A 1 99 ? -21.952 9.226 12.611 1.00 0.00 99 GLY A C 9
ATOM 13425 O O . GLY A 1 99 ? -22.110 8.247 11.881 1.00 0.00 99 GLY A O 9
ATOM 13429 N N . GLY A 1 1 ? -33.780 -29.739 12.820 1.00 0.00 1 GLY A N 10
ATOM 13430 C CA . GLY A 1 1 ? -34.687 -30.143 11.762 1.00 0.00 1 GLY A CA 10
ATOM 13431 C C . GLY A 1 1 ? -34.214 -29.698 10.392 1.00 0.00 1 GLY A C 10
ATOM 13432 O O . GLY A 1 1 ? -34.993 -29.161 9.604 1.00 0.00 1 GLY A O 10
ATOM 13436 N N . SER A 1 2 ? -32.935 -29.918 10.108 1.00 0.00 2 SER A N 10
ATOM 13437 C CA . SER A 1 2 ? -32.358 -29.531 8.826 1.00 0.00 2 SER A CA 10
ATOM 13438 C C . SER A 1 2 ? -31.877 -30.756 8.054 1.00 0.00 2 SER A C 10
ATOM 13439 O O . SER A 1 2 ? -31.485 -31.761 8.646 1.00 0.00 2 SER A O 10
ATOM 13447 N N . SER A 1 3 ? -31.911 -30.663 6.729 1.00 0.00 3 SER A N 10
ATOM 13448 C CA . SER A 1 3 ? -31.483 -31.764 5.874 1.00 0.00 3 SER A CA 10
ATOM 13449 C C . SER A 1 3 ? -30.521 -31.272 4.796 1.00 0.00 3 SER A C 10
ATOM 13450 O O . SER A 1 3 ? -30.843 -30.369 4.026 1.00 0.00 3 SER A O 10
ATOM 13458 N N . GLY A 1 4 ? -29.337 -31.876 4.749 1.00 0.00 4 GLY A N 10
ATOM 13459 C CA . GLY A 1 4 ? -28.345 -31.487 3.763 1.00 0.00 4 GLY A CA 10
ATOM 13460 C C . GLY A 1 4 ? -27.403 -30.418 4.279 1.00 0.00 4 GLY A C 10
ATOM 13461 O O . GLY A 1 4 ? -27.716 -29.229 4.230 1.00 0.00 4 GLY A O 10
ATOM 13465 N N . SER A 1 5 ? -26.246 -30.842 4.778 1.00 0.00 5 SER A N 10
ATOM 13466 C CA . SER A 1 5 ? -25.257 -29.912 5.311 1.00 0.00 5 SER A CA 10
ATOM 13467 C C . SER A 1 5 ? -23.843 -30.358 4.951 1.00 0.00 5 SER A C 10
ATOM 13468 O O . SER A 1 5 ? -23.361 -31.383 5.434 1.00 0.00 5 SER A O 10
ATOM 13476 N N . SER A 1 6 ? -23.183 -29.581 4.098 1.00 0.00 6 SER A N 10
ATOM 13477 C CA . SER A 1 6 ? -21.825 -29.896 3.670 1.00 0.00 6 SER A CA 10
ATOM 13478 C C . SER A 1 6 ? -21.186 -28.702 2.968 1.00 0.00 6 SER A C 10
ATOM 13479 O O . SER A 1 6 ? -21.843 -27.695 2.709 1.00 0.00 6 SER A O 10
ATOM 13487 N N . GLY A 1 7 ? -19.897 -28.823 2.663 1.00 0.00 7 GLY A N 10
ATOM 13488 C CA . GLY A 1 7 ? -19.189 -27.747 1.995 1.00 0.00 7 GLY A CA 10
ATOM 13489 C C . GLY A 1 7 ? -17.830 -27.477 2.611 1.00 0.00 7 GLY A C 10
ATOM 13490 O O . GLY A 1 7 ? -17.733 -27.093 3.776 1.00 0.00 7 GLY A O 10
ATOM 13494 N N . PHE A 1 8 ? -16.776 -27.681 1.827 1.00 0.00 8 PHE A N 10
ATOM 13495 C CA . PHE A 1 8 ? -15.416 -27.460 2.303 1.00 0.00 8 PHE A CA 10
ATOM 13496 C C . PHE A 1 8 ? -14.485 -27.109 1.145 1.00 0.00 8 PHE A C 10
ATOM 13497 O O . PHE A 1 8 ? -14.403 -27.839 0.157 1.00 0.00 8 PHE A O 10
ATOM 13514 N N . ARG A 1 9 ? -13.786 -25.986 1.275 1.00 0.00 9 ARG A N 10
ATOM 13515 C CA . ARG A 1 9 ? -12.862 -25.537 0.240 1.00 0.00 9 ARG A CA 10
ATOM 13516 C C . ARG A 1 9 ? -11.446 -25.408 0.794 1.00 0.00 9 ARG A C 10
ATOM 13517 O O . ARG A 1 9 ? -11.209 -25.634 1.981 1.00 0.00 9 ARG A O 10
ATOM 13538 N N . VAL A 1 10 ? -10.508 -25.044 -0.074 1.00 0.00 10 VAL A N 10
ATOM 13539 C CA . VAL A 1 10 ? -9.116 -24.884 0.327 1.00 0.00 10 VAL A CA 10
ATOM 13540 C C . VAL A 1 10 ? -8.358 -24.000 -0.657 1.00 0.00 10 VAL A C 10
ATOM 13541 O O . VAL A 1 10 ? -8.490 -24.152 -1.871 1.00 0.00 10 VAL A O 10
ATOM 13554 N N . GLU A 1 11 ? -7.563 -23.077 -0.124 1.00 0.00 11 GLU A N 10
ATOM 13555 C CA . GLU A 1 11 ? -6.784 -22.168 -0.957 1.00 0.00 11 GLU A CA 10
ATOM 13556 C C . GLU A 1 11 ? -5.342 -22.649 -1.086 1.00 0.00 11 GLU A C 10
ATOM 13557 O O . GLU A 1 11 ? -4.766 -23.178 -0.135 1.00 0.00 11 GLU A O 10
ATOM 13569 N N . ARG A 1 12 ? -4.765 -22.462 -2.268 1.00 0.00 12 ARG A N 10
ATOM 13570 C CA . ARG A 1 12 ? -3.391 -22.878 -2.523 1.00 0.00 12 ARG A CA 10
ATOM 13571 C C . ARG A 1 12 ? -2.457 -22.367 -1.430 1.00 0.00 12 ARG A C 10
ATOM 13572 O O . ARG A 1 12 ? -1.917 -23.148 -0.646 1.00 0.00 12 ARG A O 10
ATOM 13593 N N . SER A 1 13 ? -2.271 -21.052 -1.385 1.00 0.00 13 SER A N 10
ATOM 13594 C CA . SER A 1 13 ? -1.398 -20.437 -0.391 1.00 0.00 13 SER A CA 10
ATOM 13595 C C . SER A 1 13 ? -2.198 -19.551 0.560 1.00 0.00 13 SER A C 10
ATOM 13596 O O . SER A 1 13 ? -3.170 -18.912 0.159 1.00 0.00 13 SER A O 10
ATOM 13604 N N . GLN A 1 14 ? -1.780 -19.521 1.821 1.00 0.00 14 GLN A N 10
ATOM 13605 C CA . GLN A 1 14 ? -2.458 -18.714 2.830 1.00 0.00 14 GLN A CA 10
ATOM 13606 C C . GLN A 1 14 ? -2.201 -17.229 2.602 1.00 0.00 14 GLN A C 10
ATOM 13607 O O . GLN A 1 14 ? -3.123 -16.438 2.396 1.00 0.00 14 GLN A O 10
ATOM 13621 N N . PRO A 1 15 ? -0.918 -16.837 2.638 1.00 0.00 15 PRO A N 10
ATOM 13622 C CA . PRO A 1 15 ? -0.510 -15.443 2.437 1.00 0.00 15 PRO A CA 10
ATOM 13623 C C . PRO A 1 15 ? -0.713 -14.982 0.998 1.00 0.00 15 PRO A C 10
ATOM 13624 O O . PRO A 1 15 ? -0.365 -13.856 0.643 1.00 0.00 15 PRO A O 10
ATOM 13635 N N . ALA A 1 16 ? -1.276 -15.859 0.174 1.00 0.00 16 ALA A N 10
ATOM 13636 C CA . ALA A 1 16 ? -1.527 -15.540 -1.226 1.00 0.00 16 ALA A CA 10
ATOM 13637 C C . ALA A 1 16 ? -1.869 -14.064 -1.400 1.00 0.00 16 ALA A C 10
ATOM 13638 O O . ALA A 1 16 ? -1.221 -13.353 -2.168 1.00 0.00 16 ALA A O 10
ATOM 13645 N N . SER A 1 17 ? -2.892 -13.610 -0.683 1.00 0.00 17 SER A N 10
ATOM 13646 C CA . SER A 1 17 ? -3.323 -12.219 -0.762 1.00 0.00 17 SER A CA 10
ATOM 13647 C C . SER A 1 17 ? -4.423 -11.933 0.255 1.00 0.00 17 SER A C 10
ATOM 13648 O O . SER A 1 17 ? -5.162 -12.832 0.655 1.00 0.00 17 SER A O 10
ATOM 13656 N N . GLN A 1 18 ? -4.525 -10.674 0.670 1.00 0.00 18 GLN A N 10
ATOM 13657 C CA . GLN A 1 18 ? -5.534 -10.269 1.641 1.00 0.00 18 GLN A CA 10
ATOM 13658 C C . GLN A 1 18 ? -6.094 -8.891 1.302 1.00 0.00 18 GLN A C 10
ATOM 13659 O O . GLN A 1 18 ? -5.384 -8.005 0.827 1.00 0.00 18 GLN A O 10
ATOM 13673 N N . PRO A 1 19 ? -7.399 -8.705 1.549 1.00 0.00 19 PRO A N 10
ATOM 13674 C CA . PRO A 1 19 ? -8.084 -7.438 1.278 1.00 0.00 19 PRO A CA 10
ATOM 13675 C C . PRO A 1 19 ? -7.645 -6.327 2.226 1.00 0.00 19 PRO A C 10
ATOM 13676 O O . PRO A 1 19 ? -7.413 -6.565 3.412 1.00 0.00 19 PRO A O 10
ATOM 13687 N N . LEU A 1 20 ? -7.533 -5.114 1.697 1.00 0.00 20 LEU A N 10
ATOM 13688 C CA . LEU A 1 20 ? -7.123 -3.965 2.497 1.00 0.00 20 LEU A CA 10
ATOM 13689 C C . LEU A 1 20 ? -7.876 -2.708 2.071 1.00 0.00 20 LEU A C 10
ATOM 13690 O O . LEU A 1 20 ? -7.660 -2.182 0.979 1.00 0.00 20 LEU A O 10
ATOM 13706 N N . THR A 1 21 ? -8.759 -2.230 2.943 1.00 0.00 21 THR A N 10
ATOM 13707 C CA . THR A 1 21 ? -9.543 -1.035 2.658 1.00 0.00 21 THR A CA 10
ATOM 13708 C C . THR A 1 21 ? -9.356 0.016 3.746 1.00 0.00 21 THR A C 10
ATOM 13709 O O . THR A 1 21 ? -8.659 -0.216 4.734 1.00 0.00 21 THR A O 10
ATOM 13720 N N . TYR A 1 22 ? -9.983 1.172 3.558 1.00 0.00 22 TYR A N 10
ATOM 13721 C CA . TYR A 1 22 ? -9.884 2.261 4.524 1.00 0.00 22 TYR A CA 10
ATOM 13722 C C . TYR A 1 22 ? -10.656 1.931 5.798 1.00 0.00 22 TYR A C 10
ATOM 13723 O O . TYR A 1 22 ? -10.315 2.402 6.882 1.00 0.00 22 TYR A O 10
ATOM 13741 N N . GLU A 1 23 ? -11.698 1.117 5.657 1.00 0.00 23 GLU A N 10
ATOM 13742 C CA . GLU A 1 23 ? -12.518 0.724 6.796 1.00 0.00 23 GLU A CA 10
ATOM 13743 C C . GLU A 1 23 ? -11.780 -0.280 7.677 1.00 0.00 23 GLU A C 10
ATOM 13744 O O . GLU A 1 23 ? -12.243 -0.625 8.765 1.00 0.00 23 GLU A O 10
ATOM 13756 N N . SER A 1 24 ? -10.631 -0.746 7.199 1.00 0.00 24 SER A N 10
ATOM 13757 C CA . SER A 1 24 ? -9.831 -1.713 7.941 1.00 0.00 24 SER A CA 10
ATOM 13758 C C . SER A 1 24 ? -9.293 -1.099 9.230 1.00 0.00 24 SER A C 10
ATOM 13759 O O . SER A 1 24 ? -9.605 0.043 9.564 1.00 0.00 24 SER A O 10
ATOM 13767 N N . GLY A 1 25 ? -8.481 -1.868 9.950 1.00 0.00 25 GLY A N 10
ATOM 13768 C CA . GLY A 1 25 ? -7.912 -1.384 11.194 1.00 0.00 25 GLY A CA 10
ATOM 13769 C C . GLY A 1 25 ? -6.509 -1.904 11.431 1.00 0.00 25 GLY A C 10
ATOM 13770 O O . GLY A 1 25 ? -5.863 -2.441 10.531 1.00 0.00 25 GLY A O 10
ATOM 13774 N N . PRO A 1 26 ? -6.015 -1.745 12.668 1.00 0.00 26 PRO A N 10
ATOM 13775 C CA . PRO A 1 26 ? -4.673 -2.195 13.049 1.00 0.00 26 PRO A CA 10
ATOM 13776 C C . PRO A 1 26 ? -4.563 -3.716 13.095 1.00 0.00 26 PRO A C 10
ATOM 13777 O O . PRO A 1 26 ? -3.465 -4.266 13.178 1.00 0.00 26 PRO A O 10
ATOM 13788 N N . ASP A 1 27 ? -5.707 -4.389 13.040 1.00 0.00 27 ASP A N 10
ATOM 13789 C CA . ASP A 1 27 ? -5.739 -5.846 13.074 1.00 0.00 27 ASP A CA 10
ATOM 13790 C C . ASP A 1 27 ? -5.641 -6.425 11.665 1.00 0.00 27 ASP A C 10
ATOM 13791 O O . ASP A 1 27 ? -5.145 -7.534 11.474 1.00 0.00 27 ASP A O 10
ATOM 13800 N N . GLU A 1 28 ? -6.118 -5.665 10.685 1.00 0.00 28 GLU A N 10
ATOM 13801 C CA . GLU A 1 28 ? -6.086 -6.103 9.294 1.00 0.00 28 GLU A CA 10
ATOM 13802 C C . GLU A 1 28 ? -4.836 -5.584 8.589 1.00 0.00 28 GLU A C 10
ATOM 13803 O O . GLU A 1 28 ? -4.160 -6.325 7.875 1.00 0.00 28 GLU A O 10
ATOM 13815 N N . VAL A 1 29 ? -4.536 -4.306 8.794 1.00 0.00 29 VAL A N 10
ATOM 13816 C CA . VAL A 1 29 ? -3.368 -3.686 8.179 1.00 0.00 29 VAL A CA 10
ATOM 13817 C C . VAL A 1 29 ? -2.118 -4.529 8.401 1.00 0.00 29 VAL A C 10
ATOM 13818 O O . VAL A 1 29 ? -1.236 -4.589 7.544 1.00 0.00 29 VAL A O 10
ATOM 13831 N N . ARG A 1 30 ? -2.048 -5.180 9.557 1.00 0.00 30 ARG A N 10
ATOM 13832 C CA . ARG A 1 30 ? -0.904 -6.020 9.893 1.00 0.00 30 ARG A CA 10
ATOM 13833 C C . ARG A 1 30 ? -0.958 -7.342 9.132 1.00 0.00 30 ARG A C 10
ATOM 13834 O O . ARG A 1 30 ? 0.075 -7.930 8.816 1.00 0.00 30 ARG A O 10
ATOM 13855 N N . ALA A 1 31 ? -2.171 -7.802 8.841 1.00 0.00 31 ALA A N 10
ATOM 13856 C CA . ALA A 1 31 ? -2.359 -9.053 8.116 1.00 0.00 31 ALA A CA 10
ATOM 13857 C C . ALA A 1 31 ? -1.991 -8.895 6.645 1.00 0.00 31 ALA A C 10
ATOM 13858 O O . ALA A 1 31 ? -1.369 -9.777 6.053 1.00 0.00 31 ALA A O 10
ATOM 13865 N N . TRP A 1 32 ? -2.380 -7.768 6.061 1.00 0.00 32 TRP A N 10
ATOM 13866 C CA . TRP A 1 32 ? -2.091 -7.495 4.657 1.00 0.00 32 TRP A CA 10
ATOM 13867 C C . TRP A 1 32 ? -0.594 -7.582 4.383 1.00 0.00 32 TRP A C 10
ATOM 13868 O O . TRP A 1 32 ? -0.173 -8.040 3.320 1.00 0.00 32 TRP A O 10
ATOM 13889 N N . LEU A 1 33 ? 0.206 -7.141 5.347 1.00 0.00 33 LEU A N 10
ATOM 13890 C CA . LEU A 1 33 ? 1.658 -7.169 5.209 1.00 0.00 33 LEU A CA 10
ATOM 13891 C C . LEU A 1 33 ? 2.185 -8.598 5.285 1.00 0.00 33 LEU A C 10
ATOM 13892 O O . LEU A 1 33 ? 2.843 -9.077 4.361 1.00 0.00 33 LEU A O 10
ATOM 13908 N N . GLU A 1 34 ? 1.889 -9.275 6.390 1.00 0.00 34 GLU A N 10
ATOM 13909 C CA . GLU A 1 34 ? 2.331 -10.651 6.584 1.00 0.00 34 GLU A CA 10
ATOM 13910 C C . GLU A 1 34 ? 2.132 -11.471 5.313 1.00 0.00 34 GLU A C 10
ATOM 13911 O O . GLU A 1 34 ? 2.990 -12.268 4.935 1.00 0.00 34 GLU A O 10
ATOM 13923 N N . ALA A 1 35 ? 0.993 -11.270 4.659 1.00 0.00 35 ALA A N 10
ATOM 13924 C CA . ALA A 1 35 ? 0.681 -11.990 3.430 1.00 0.00 35 ALA A CA 10
ATOM 13925 C C . ALA A 1 35 ? 1.764 -11.777 2.379 1.00 0.00 35 ALA A C 10
ATOM 13926 O O . ALA A 1 35 ? 2.119 -12.697 1.642 1.00 0.00 35 ALA A O 10
ATOM 13933 N N . LYS A 1 36 ? 2.287 -10.557 2.314 1.00 0.00 36 LYS A N 10
ATOM 13934 C CA . LYS A 1 36 ? 3.332 -10.222 1.353 1.00 0.00 36 LYS A CA 10
ATOM 13935 C C . LYS A 1 36 ? 4.681 -10.774 1.802 1.00 0.00 36 LYS A C 10
ATOM 13936 O O . LYS A 1 36 ? 5.597 -10.932 0.995 1.00 0.00 36 LYS A O 10
ATOM 13955 N N . ALA A 1 37 ? 4.796 -11.067 3.093 1.00 0.00 37 ALA A N 10
ATOM 13956 C CA . ALA A 1 37 ? 6.032 -11.605 3.647 1.00 0.00 37 ALA A CA 10
ATOM 13957 C C . ALA A 1 37 ? 7.186 -10.625 3.467 1.00 0.00 37 ALA A C 10
ATOM 13958 O O . ALA A 1 37 ? 8.286 -11.011 3.070 1.00 0.00 37 ALA A O 10
ATOM 13965 N N . PHE A 1 38 ? 6.929 -9.354 3.761 1.00 0.00 38 PHE A N 10
ATOM 13966 C CA . PHE A 1 38 ? 7.947 -8.318 3.629 1.00 0.00 38 PHE A CA 10
ATOM 13967 C C . PHE A 1 38 ? 9.042 -8.495 4.677 1.00 0.00 38 PHE A C 10
ATOM 13968 O O . PHE A 1 38 ? 10.201 -8.738 4.344 1.00 0.00 38 PHE A O 10
ATOM 13985 N N . SER A 1 39 ? 8.664 -8.371 5.946 1.00 0.00 39 SER A N 10
ATOM 13986 C CA . SER A 1 39 ? 9.614 -8.512 7.043 1.00 0.00 39 SER A CA 10
ATOM 13987 C C . SER A 1 39 ? 8.901 -8.442 8.390 1.00 0.00 39 SER A C 10
ATOM 13988 O O . SER A 1 39 ? 7.833 -7.845 8.526 1.00 0.00 39 SER A O 10
ATOM 13996 N N . PRO A 1 40 ? 9.506 -9.065 9.412 1.00 0.00 40 PRO A N 10
ATOM 13997 C CA . PRO A 1 40 ? 8.949 -9.088 10.768 1.00 0.00 40 PRO A CA 10
ATOM 13998 C C . PRO A 1 40 ? 9.005 -7.721 11.441 1.00 0.00 40 PRO A C 10
ATOM 13999 O O . PRO A 1 40 ? 8.416 -7.516 12.502 1.00 0.00 40 PRO A O 10
ATOM 14010 N N . ARG A 1 41 ? 9.718 -6.789 10.817 1.00 0.00 41 ARG A N 10
ATOM 14011 C CA . ARG A 1 41 ? 9.851 -5.441 11.356 1.00 0.00 41 ARG A CA 10
ATOM 14012 C C . ARG A 1 41 ? 8.766 -4.523 10.801 1.00 0.00 41 ARG A C 10
ATOM 14013 O O . ARG A 1 41 ? 8.178 -3.727 11.534 1.00 0.00 41 ARG A O 10
ATOM 14034 N N . ILE A 1 42 ? 8.507 -4.639 9.503 1.00 0.00 42 ILE A N 10
ATOM 14035 C CA . ILE A 1 42 ? 7.493 -3.820 8.851 1.00 0.00 42 ILE A CA 10
ATOM 14036 C C . ILE A 1 42 ? 6.090 -4.254 9.259 1.00 0.00 42 ILE A C 10
ATOM 14037 O O . ILE A 1 42 ? 5.183 -3.430 9.378 1.00 0.00 42 ILE A O 10
ATOM 14053 N N . VAL A 1 43 ? 5.918 -5.555 9.475 1.00 0.00 43 VAL A N 10
ATOM 14054 C CA . VAL A 1 43 ? 4.625 -6.099 9.873 1.00 0.00 43 VAL A CA 10
ATOM 14055 C C . VAL A 1 43 ? 4.245 -5.640 11.277 1.00 0.00 43 VAL A C 10
ATOM 14056 O O . VAL A 1 43 ? 3.071 -5.413 11.568 1.00 0.00 43 VAL A O 10
ATOM 14069 N N . GLU A 1 44 ? 5.246 -5.506 12.141 1.00 0.00 44 GLU A N 10
ATOM 14070 C CA . GLU A 1 44 ? 5.015 -5.075 13.515 1.00 0.00 44 GLU A CA 10
ATOM 14071 C C . GLU A 1 44 ? 4.998 -3.552 13.611 1.00 0.00 44 GLU A C 10
ATOM 14072 O O . GLU A 1 44 ? 4.303 -2.981 14.450 1.00 0.00 44 GLU A O 10
ATOM 14084 N N . ASN A 1 45 ? 5.769 -2.902 12.745 1.00 0.00 45 ASN A N 10
ATOM 14085 C CA . ASN A 1 45 ? 5.844 -1.445 12.733 1.00 0.00 45 ASN A CA 10
ATOM 14086 C C . ASN A 1 45 ? 4.611 -0.843 12.065 1.00 0.00 45 ASN A C 10
ATOM 14087 O O . ASN A 1 45 ? 4.082 0.174 12.516 1.00 0.00 45 ASN A O 10
ATOM 14098 N N . LEU A 1 46 ? 4.160 -1.476 10.989 1.00 0.00 46 LEU A N 10
ATOM 14099 C CA . LEU A 1 46 ? 2.988 -1.004 10.258 1.00 0.00 46 LEU A CA 10
ATOM 14100 C C . LEU A 1 46 ? 1.730 -1.735 10.715 1.00 0.00 46 LEU A C 10
ATOM 14101 O O . LEU A 1 46 ? 0.617 -1.371 10.338 1.00 0.00 46 LEU A O 10
ATOM 14117 N N . GLY A 1 47 ? 1.915 -2.767 11.533 1.00 0.00 47 GLY A N 10
ATOM 14118 C CA . GLY A 1 47 ? 0.786 -3.531 12.030 1.00 0.00 47 GLY A CA 10
ATOM 14119 C C . GLY A 1 47 ? 0.122 -2.874 13.223 1.00 0.00 47 GLY A C 10
ATOM 14120 O O . GLY A 1 47 ? -0.682 -3.499 13.917 1.00 0.00 47 GLY A O 10
ATOM 14124 N N . ILE A 1 48 ? 0.458 -1.611 13.465 1.00 0.00 48 ILE A N 10
ATOM 14125 C CA . ILE A 1 48 ? -0.112 -0.870 14.583 1.00 0.00 48 ILE A CA 10
ATOM 14126 C C . ILE A 1 48 ? -0.971 0.290 14.093 1.00 0.00 48 ILE A C 10
ATOM 14127 O O . ILE A 1 48 ? -1.722 0.891 14.863 1.00 0.00 48 ILE A O 10
ATOM 14143 N N . LEU A 1 49 ? -0.858 0.600 12.806 1.00 0.00 49 LEU A N 10
ATOM 14144 C CA . LEU A 1 49 ? -1.627 1.688 12.210 1.00 0.00 49 LEU A CA 10
ATOM 14145 C C . LEU A 1 49 ? -2.930 1.170 11.611 1.00 0.00 49 LEU A C 10
ATOM 14146 O O . LEU A 1 49 ? -3.030 0.004 11.228 1.00 0.00 49 LEU A O 10
ATOM 14162 N N . THR A 1 50 ? -3.928 2.045 11.531 1.00 0.00 50 THR A N 10
ATOM 14163 C CA . THR A 1 50 ? -5.225 1.676 10.978 1.00 0.00 50 THR A CA 10
ATOM 14164 C C . THR A 1 50 ? -5.186 1.652 9.454 1.00 0.00 50 THR A C 10
ATOM 14165 O O . THR A 1 50 ? -4.135 1.853 8.847 1.00 0.00 50 THR A O 10
ATOM 14176 N N . GLY A 1 51 ? -6.339 1.405 8.841 1.00 0.00 51 GLY A N 10
ATOM 14177 C CA . GLY A 1 51 ? -6.414 1.359 7.392 1.00 0.00 51 GLY A CA 10
ATOM 14178 C C . GLY A 1 51 ? -5.876 2.620 6.744 1.00 0.00 51 GLY A C 10
ATOM 14179 O O . GLY A 1 51 ? -4.929 2.583 5.959 1.00 0.00 51 GLY A O 10
ATOM 14183 N N . PRO A 1 52 ? -6.489 3.767 7.072 1.00 0.00 52 PRO A N 10
ATOM 14184 C CA . PRO A 1 52 ? -6.084 5.065 6.527 1.00 0.00 52 PRO A CA 10
ATOM 14185 C C . PRO A 1 52 ? -4.731 5.521 7.061 1.00 0.00 52 PRO A C 10
ATOM 14186 O O . PRO A 1 52 ? -3.885 6.000 6.306 1.00 0.00 52 PRO A O 10
ATOM 14197 N N . GLN A 1 53 ? -4.533 5.370 8.367 1.00 0.00 53 GLN A N 10
ATOM 14198 C CA . GLN A 1 53 ? -3.282 5.767 9.001 1.00 0.00 53 GLN A CA 10
ATOM 14199 C C . GLN A 1 53 ? -2.084 5.222 8.230 1.00 0.00 53 GLN A C 10
ATOM 14200 O O . GLN A 1 53 ? -1.049 5.881 8.124 1.00 0.00 53 GLN A O 10
ATOM 14214 N N . LEU A 1 54 ? -2.231 4.016 7.694 1.00 0.00 54 LEU A N 10
ATOM 14215 C CA . LEU A 1 54 ? -1.161 3.381 6.932 1.00 0.00 54 LEU A CA 10
ATOM 14216 C C . LEU A 1 54 ? -1.030 4.010 5.549 1.00 0.00 54 LEU A C 10
ATOM 14217 O O . LEU A 1 54 ? 0.031 4.516 5.183 1.00 0.00 54 LEU A O 10
ATOM 14233 N N . PHE A 1 55 ? -2.117 3.975 4.784 1.00 0.00 55 PHE A N 10
ATOM 14234 C CA . PHE A 1 55 ? -2.124 4.543 3.441 1.00 0.00 5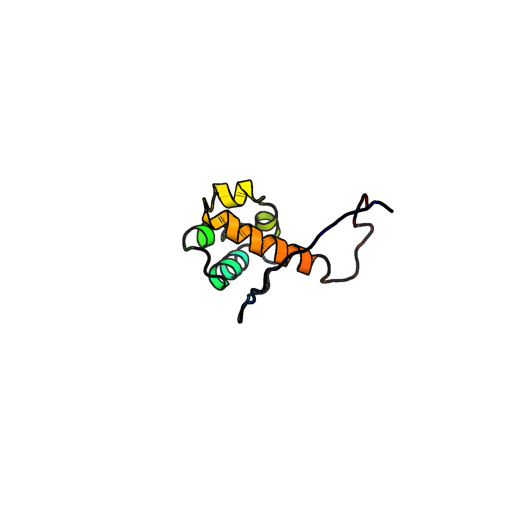5 PHE A CA 10
ATOM 14235 C C . PHE A 1 55 ? -1.611 5.980 3.454 1.00 0.00 55 PHE A C 10
ATOM 14236 O O . PHE A 1 55 ? -1.088 6.473 2.455 1.00 0.00 55 PHE A O 10
ATOM 14253 N N . SER A 1 56 ? -1.764 6.646 4.594 1.00 0.00 56 SER A N 10
ATOM 14254 C CA . SER A 1 56 ? -1.321 8.027 4.738 1.00 0.00 56 SER A CA 10
ATOM 14255 C C . SER A 1 56 ? 0.196 8.127 4.611 1.00 0.00 56 SER A C 10
ATOM 14256 O O . SER A 1 56 ? 0.729 9.150 4.180 1.00 0.00 56 SER A O 10
ATOM 14264 N N . LEU A 1 57 ? 0.887 7.057 4.989 1.00 0.00 57 LEU A N 10
ATOM 14265 C CA . LEU A 1 57 ? 2.343 7.021 4.918 1.00 0.00 57 LEU A CA 10
ATOM 14266 C C . LEU A 1 57 ? 2.823 7.198 3.481 1.00 0.00 57 LEU A C 10
ATOM 14267 O O . LEU A 1 57 ? 2.337 6.533 2.568 1.00 0.00 57 LEU A O 10
ATOM 14283 N N . ASN A 1 58 ? 3.782 8.099 3.289 1.00 0.00 58 ASN A N 10
ATOM 14284 C CA . ASN A 1 58 ? 4.329 8.362 1.963 1.00 0.00 58 ASN A CA 10
ATOM 14285 C C . ASN A 1 58 ? 5.579 7.523 1.714 1.00 0.00 58 ASN A C 10
ATOM 14286 O O . ASN A 1 58 ? 5.967 6.704 2.547 1.00 0.00 58 ASN A O 10
ATOM 14297 N N . LYS A 1 59 ? 6.206 7.734 0.562 1.00 0.00 59 LYS A N 10
ATOM 14298 C CA . LYS A 1 59 ? 7.414 7.000 0.203 1.00 0.00 59 LYS A CA 10
ATOM 14299 C C . LYS A 1 59 ? 8.488 7.162 1.273 1.00 0.00 59 LYS A C 10
ATOM 14300 O O . LYS A 1 59 ? 8.845 6.203 1.956 1.00 0.00 59 LYS A O 10
ATOM 14319 N N . GLU A 1 60 ? 8.998 8.382 1.414 1.00 0.00 60 GLU A N 10
ATOM 14320 C CA . GLU A 1 60 ? 10.031 8.668 2.403 1.00 0.00 60 GLU A CA 10
ATOM 14321 C C . GLU A 1 60 ? 9.630 8.140 3.777 1.00 0.00 60 GLU A C 10
ATOM 14322 O O . GLU A 1 60 ? 10.447 7.565 4.495 1.00 0.00 60 GLU A O 10
ATOM 14334 N N . GLU A 1 61 ? 8.365 8.341 4.135 1.00 0.00 61 GLU A N 10
ATOM 14335 C CA . GLU A 1 61 ? 7.856 7.887 5.424 1.00 0.00 61 GLU A CA 10
ATOM 14336 C C . GLU A 1 61 ? 8.017 6.377 5.571 1.00 0.00 61 GLU A C 10
ATOM 14337 O O . GLU A 1 61 ? 8.613 5.895 6.536 1.00 0.00 61 GLU A O 10
ATOM 14349 N N . LEU A 1 62 ? 7.481 5.634 4.609 1.00 0.00 62 LEU A N 10
ATOM 14350 C CA . LEU A 1 62 ? 7.564 4.178 4.630 1.00 0.00 62 LEU A CA 10
ATOM 14351 C C . LEU A 1 62 ? 9.018 3.715 4.631 1.00 0.00 62 LEU A C 10
ATOM 14352 O O . LEU A 1 62 ? 9.351 2.680 5.209 1.00 0.00 62 LEU A O 10
ATOM 14368 N N . LYS A 1 63 ? 9.880 4.490 3.983 1.00 0.00 63 LYS A N 10
ATOM 14369 C CA . LYS A 1 63 ? 11.300 4.163 3.912 1.00 0.00 63 LYS A CA 10
ATOM 14370 C C . LYS A 1 63 ? 11.966 4.332 5.273 1.00 0.00 63 LYS A C 10
ATOM 14371 O O . LYS A 1 63 ? 12.965 3.677 5.573 1.00 0.00 63 LYS A O 10
ATOM 14390 N N . LYS A 1 64 ? 11.406 5.212 6.096 1.00 0.00 64 LYS A N 10
ATOM 14391 C CA . LYS A 1 64 ? 11.944 5.465 7.428 1.00 0.00 64 LYS A CA 10
ATOM 14392 C C . LYS A 1 64 ? 11.463 4.409 8.418 1.00 0.00 64 LYS A C 10
ATOM 14393 O O . LYS A 1 64 ? 12.250 3.868 9.195 1.00 0.00 64 LYS A O 10
ATOM 14412 N N . VAL A 1 65 ? 10.166 4.119 8.384 1.00 0.00 65 VAL A N 10
ATOM 14413 C CA . VAL A 1 65 ? 9.581 3.126 9.277 1.00 0.00 65 VAL A CA 10
ATOM 14414 C C . VAL A 1 65 ? 9.939 1.711 8.835 1.00 0.00 65 VAL A C 10
ATOM 14415 O O . VAL A 1 65 ? 10.213 0.842 9.663 1.00 0.00 65 VAL A O 10
ATOM 14428 N N . CYS A 1 66 ? 9.933 1.488 7.525 1.00 0.00 66 CYS A N 10
ATOM 14429 C CA . CYS A 1 66 ? 10.257 0.178 6.972 1.00 0.00 66 CYS A CA 10
ATOM 14430 C C . CYS A 1 66 ? 11.715 0.119 6.529 1.00 0.00 66 CYS A C 10
ATOM 14431 O O . CYS A 1 66 ? 12.172 -0.890 5.994 1.00 0.00 66 CYS A O 10
ATOM 14439 N N . GLY A 1 67 ? 12.441 1.210 6.755 1.00 0.00 67 GLY A N 10
ATOM 14440 C CA . GLY A 1 67 ? 13.839 1.263 6.372 1.00 0.00 67 GLY A CA 10
ATOM 14441 C C . GLY A 1 67 ? 14.040 1.071 4.882 1.00 0.00 67 GLY A C 10
ATOM 14442 O O . GLY A 1 67 ? 13.692 1.941 4.085 1.00 0.00 67 GLY A O 10
ATOM 14446 N N . GLU A 1 68 ? 14.604 -0.073 4.505 1.00 0.00 68 GLU A N 10
ATOM 14447 C CA . GLU A 1 68 ? 14.852 -0.375 3.100 1.00 0.00 68 GLU A CA 10
ATOM 14448 C C . GLU A 1 68 ? 13.637 -1.045 2.465 1.00 0.00 68 GLU A C 10
ATOM 14449 O O . GLU A 1 68 ? 13.253 -0.719 1.342 1.00 0.00 68 GLU A O 10
ATOM 14461 N N . GLU A 1 69 ? 13.038 -1.983 3.192 1.00 0.00 69 GLU A N 10
ATOM 14462 C CA . GLU A 1 69 ? 11.868 -2.700 2.699 1.00 0.00 69 GLU A CA 10
ATOM 14463 C C . GLU A 1 69 ? 10.793 -1.726 2.224 1.00 0.00 69 GLU A C 10
ATOM 14464 O O . GLU A 1 69 ? 10.036 -2.021 1.301 1.00 0.00 69 GLU A O 10
ATOM 14476 N N . GLY A 1 70 ? 10.733 -0.562 2.864 1.00 0.00 70 GLY A N 10
ATOM 14477 C CA . GLY A 1 70 ? 9.748 0.438 2.495 1.00 0.00 70 GLY A CA 10
ATOM 14478 C C . GLY A 1 70 ? 9.716 0.696 1.002 1.00 0.00 70 GLY A C 10
ATOM 14479 O O . GLY A 1 70 ? 8.644 0.768 0.400 1.00 0.00 70 GLY A O 10
ATOM 14483 N N . VAL A 1 71 ? 10.893 0.837 0.401 1.00 0.00 71 VAL A N 10
ATOM 14484 C CA . VAL A 1 71 ? 10.996 1.090 -1.031 1.00 0.00 71 VAL A CA 10
ATOM 14485 C C . VAL A 1 71 ? 10.090 0.151 -1.821 1.00 0.00 71 VAL A C 10
ATOM 14486 O O . VAL A 1 71 ? 9.456 0.558 -2.794 1.00 0.00 71 VAL A O 10
ATOM 14499 N N . ARG A 1 72 ? 10.034 -1.106 -1.394 1.00 0.00 72 ARG A N 10
ATOM 14500 C CA . ARG A 1 72 ? 9.206 -2.103 -2.061 1.00 0.00 72 ARG A CA 10
ATOM 14501 C C . ARG A 1 72 ? 7.776 -2.066 -1.531 1.00 0.00 72 ARG A C 10
ATOM 14502 O O . ARG A 1 72 ? 6.818 -2.224 -2.288 1.00 0.00 72 ARG A O 10
ATOM 14523 N N . VAL A 1 73 ? 7.640 -1.856 -0.226 1.00 0.00 73 VAL A N 10
ATOM 14524 C CA . VAL A 1 73 ? 6.327 -1.797 0.406 1.00 0.00 73 VAL A CA 10
ATOM 14525 C C . VAL A 1 73 ? 5.465 -0.706 -0.218 1.00 0.00 73 VAL A C 10
ATOM 14526 O O . VAL A 1 73 ? 4.257 -0.875 -0.387 1.00 0.00 73 VAL A O 10
ATOM 14539 N N . TYR A 1 74 ? 6.093 0.414 -0.560 1.00 0.00 74 TYR A N 10
ATOM 14540 C CA . TYR A 1 74 ? 5.383 1.534 -1.165 1.00 0.00 74 TYR A CA 10
ATOM 14541 C C . TYR A 1 74 ? 4.836 1.156 -2.538 1.00 0.00 74 TYR A C 10
ATOM 14542 O O . TYR A 1 74 ? 3.710 1.507 -2.889 1.00 0.00 74 TYR A O 10
ATOM 14560 N N . SER A 1 75 ? 5.643 0.435 -3.311 1.00 0.00 75 SER A N 10
ATOM 14561 C CA . SER A 1 75 ? 5.243 0.011 -4.647 1.00 0.00 75 SER A CA 10
ATOM 14562 C C . SER A 1 75 ? 3.995 -0.864 -4.588 1.00 0.00 75 SER A C 10
ATOM 14563 O O . SER A 1 75 ? 3.190 -0.878 -5.519 1.00 0.00 75 SER A O 10
ATOM 14571 N N . GLN A 1 76 ? 3.842 -1.593 -3.487 1.00 0.00 76 GLN A N 10
ATOM 14572 C CA . GLN A 1 76 ? 2.692 -2.471 -3.306 1.00 0.00 76 GLN A CA 10
ATOM 14573 C C . GLN A 1 76 ? 1.520 -1.714 -2.690 1.00 0.00 76 GLN A C 10
ATOM 14574 O O . GLN A 1 76 ? 0.372 -1.884 -3.102 1.00 0.00 76 GLN A O 10
ATOM 14588 N N . LEU A 1 77 ? 1.817 -0.879 -1.701 1.00 0.00 77 LEU A N 10
ATOM 14589 C CA . LEU A 1 77 ? 0.788 -0.095 -1.026 1.00 0.00 77 LEU A CA 10
ATOM 14590 C C . LEU A 1 77 ? 0.017 0.765 -2.023 1.00 0.00 77 LEU A C 10
ATOM 14591 O O . LEU A 1 77 ? -1.212 0.719 -2.080 1.00 0.00 77 LEU A O 10
ATOM 14607 N N . THR A 1 78 ? 0.748 1.548 -2.810 1.00 0.00 78 THR A N 10
ATOM 14608 C CA . THR A 1 78 ? 0.134 2.418 -3.806 1.00 0.00 78 THR A CA 10
ATOM 14609 C C . THR A 1 78 ? -0.755 1.624 -4.755 1.00 0.00 78 THR A C 10
ATOM 14610 O O . THR A 1 78 ? -1.859 2.053 -5.091 1.00 0.00 78 THR A O 10
ATOM 14621 N N . MET A 1 79 ? -0.268 0.464 -5.184 1.00 0.00 79 MET A N 10
ATOM 14622 C CA . MET A 1 79 ? -1.022 -0.391 -6.095 1.00 0.00 79 MET A CA 10
ATOM 14623 C C . MET A 1 79 ? -2.382 -0.748 -5.504 1.00 0.00 79 MET A C 10
ATOM 14624 O O . MET A 1 79 ? -3.384 -0.799 -6.217 1.00 0.00 79 MET A O 10
ATOM 14638 N N . GLN A 1 80 ? -2.409 -0.995 -4.198 1.00 0.00 80 GLN A N 10
ATOM 14639 C CA . GLN A 1 80 ? -3.647 -1.348 -3.514 1.00 0.00 80 GLN A CA 10
ATOM 14640 C C . GLN A 1 80 ? -4.644 -0.195 -3.561 1.00 0.00 80 GLN A C 10
ATOM 14641 O O . GLN A 1 80 ? -5.823 -0.391 -3.855 1.00 0.00 80 GLN A O 10
ATOM 14655 N N . LYS A 1 81 ? -4.163 1.009 -3.270 1.00 0.00 81 LYS A N 10
ATOM 14656 C CA . LYS A 1 81 ? -5.010 2.195 -3.279 1.00 0.00 81 LYS A CA 10
ATOM 14657 C C . LYS A 1 81 ? -5.803 2.286 -4.579 1.00 0.00 81 LYS A C 10
ATOM 14658 O O . LYS A 1 81 ? -7.031 2.367 -4.563 1.00 0.00 81 LYS A O 10
ATOM 14677 N N . ALA A 1 82 ? -5.093 2.272 -5.702 1.00 0.00 82 ALA A N 10
ATOM 14678 C CA . ALA A 1 82 ? -5.732 2.349 -7.011 1.00 0.00 82 ALA A CA 10
ATOM 14679 C C . ALA A 1 82 ? -6.783 1.257 -7.174 1.00 0.00 82 ALA A C 10
ATOM 14680 O O . ALA A 1 82 ? -7.869 1.500 -7.700 1.00 0.00 82 ALA A O 10
ATOM 14687 N N . PHE A 1 83 ? -6.453 0.052 -6.720 1.00 0.00 83 PHE A N 10
ATOM 14688 C CA . PHE A 1 83 ? -7.369 -1.078 -6.818 1.00 0.00 83 PHE A CA 10
ATOM 14689 C C . PHE A 1 83 ? -8.693 -0.768 -6.125 1.00 0.00 83 PHE A C 10
ATOM 14690 O O . PHE A 1 83 ? -9.763 -1.127 -6.617 1.00 0.00 83 PHE A O 10
ATOM 14707 N N . LEU A 1 84 ? -8.611 -0.099 -4.980 1.00 0.00 84 LEU A N 10
ATOM 14708 C CA . LEU A 1 84 ? -9.802 0.260 -4.217 1.00 0.00 84 LEU A CA 10
ATOM 14709 C C . LEU A 1 84 ? -10.566 1.389 -4.901 1.00 0.00 84 LEU A C 10
ATOM 14710 O O . LEU A 1 84 ? -11.795 1.366 -4.970 1.00 0.00 84 LEU A O 10
ATOM 14726 N N . GLU A 1 85 ? -9.830 2.374 -5.407 1.00 0.00 85 GLU A N 10
ATOM 14727 C CA . GLU A 1 85 ? -10.440 3.510 -6.087 1.00 0.00 85 GLU A CA 10
ATOM 14728 C C . GLU A 1 85 ? -11.289 3.047 -7.268 1.00 0.00 85 GLU A C 10
ATOM 14729 O O . GLU A 1 85 ? -12.295 3.670 -7.607 1.00 0.00 85 GLU A O 10
ATOM 14741 N N . LYS A 1 86 ? -10.876 1.948 -7.890 1.00 0.00 86 LYS A N 10
ATOM 14742 C CA . LYS A 1 86 ? -11.597 1.399 -9.032 1.00 0.00 86 LYS A CA 10
ATOM 14743 C C . LYS A 1 86 ? -12.513 0.258 -8.600 1.00 0.00 86 LYS A C 10
ATOM 14744 O O . LYS A 1 86 ? -12.631 -0.751 -9.295 1.00 0.00 86 LYS A O 10
ATOM 14763 N N . GLN A 1 87 ? -13.158 0.426 -7.450 1.00 0.00 87 GLN A N 10
ATOM 14764 C CA . GLN A 1 87 ? -14.063 -0.590 -6.927 1.00 0.00 87 GLN A CA 10
ATOM 14765 C C . GLN A 1 87 ? -15.517 -0.208 -7.183 1.00 0.00 87 GLN A C 10
ATOM 14766 O O . GLN A 1 87 ? -15.816 0.936 -7.523 1.00 0.00 87 GLN A O 10
ATOM 14780 N N . GLN A 1 88 ? -16.416 -1.173 -7.016 1.00 0.00 88 GLN A N 10
ATOM 14781 C CA . GLN A 1 88 ? -17.839 -0.936 -7.230 1.00 0.00 88 GLN A CA 10
ATOM 14782 C C . GLN A 1 88 ? -18.116 -0.560 -8.682 1.00 0.00 88 GLN A C 10
ATOM 14783 O O . GLN A 1 88 ? -18.890 0.356 -8.959 1.00 0.00 88 GLN A O 10
ATOM 14797 N N . SER A 1 89 ? -17.477 -1.272 -9.605 1.00 0.00 89 SER A N 10
ATOM 14798 C CA . SER A 1 89 ? -17.652 -1.011 -11.028 1.00 0.00 89 SER A CA 10
ATOM 14799 C C . SER A 1 89 ? -19.118 -1.142 -11.429 1.00 0.00 89 SER A C 10
ATOM 14800 O O . SER A 1 89 ? -19.699 -0.226 -12.011 1.00 0.00 89 SER A O 10
ATOM 14808 N N . GLY A 1 90 ? -19.711 -2.289 -11.113 1.00 0.00 90 GLY A N 10
ATOM 14809 C CA . GLY A 1 90 ? -21.104 -2.521 -11.448 1.00 0.00 90 GLY A CA 10
ATOM 14810 C C . GLY A 1 90 ? -21.409 -3.988 -11.677 1.00 0.00 90 GLY A C 10
ATOM 14811 O O . GLY A 1 90 ? -21.892 -4.677 -10.777 1.00 0.00 90 GLY A O 10
ATOM 14815 N N . SER A 1 91 ? -21.129 -4.468 -12.884 1.00 0.00 91 SER A N 10
ATOM 14816 C CA . SER A 1 91 ? -21.381 -5.862 -13.230 1.00 0.00 91 SER A CA 10
ATOM 14817 C C . SER A 1 91 ? -20.361 -6.780 -12.564 1.00 0.00 91 SER A C 10
ATOM 14818 O O . SER A 1 91 ? -20.416 -8.000 -12.719 1.00 0.00 91 SER A O 10
ATOM 14826 N N . GLU A 1 92 ? -19.432 -6.184 -11.824 1.00 0.00 92 GLU A N 10
ATOM 14827 C CA . GLU A 1 92 ? -18.399 -6.949 -11.135 1.00 0.00 92 GLU A CA 10
ATOM 14828 C C . GLU A 1 92 ? -18.520 -6.786 -9.622 1.00 0.00 92 GLU A C 10
ATOM 14829 O O . GLU A 1 92 ? -18.437 -5.675 -9.097 1.00 0.00 92 GLU A O 10
ATOM 14841 N N . LEU A 1 93 ? -18.716 -7.902 -8.927 1.00 0.00 93 LEU A N 10
ATOM 14842 C CA . LEU A 1 93 ? -18.849 -7.885 -7.475 1.00 0.00 93 LEU A CA 10
ATOM 14843 C C . LEU A 1 93 ? -18.535 -9.255 -6.883 1.00 0.00 93 LEU A C 10
ATOM 14844 O O . LEU A 1 93 ? -18.589 -10.269 -7.579 1.00 0.00 93 LEU A O 10
ATOM 14860 N N . SER A 1 94 ? -18.210 -9.277 -5.595 1.00 0.00 94 SER A N 10
ATOM 14861 C CA . SER A 1 94 ? -17.886 -10.523 -4.909 1.00 0.00 94 SER A CA 10
ATOM 14862 C C . SER A 1 94 ? -18.998 -10.915 -3.940 1.00 0.00 94 SER A C 10
ATOM 14863 O O . SER A 1 94 ? -19.788 -10.075 -3.513 1.00 0.00 94 SER A O 10
ATOM 14871 N N . GLY A 1 95 ? -19.051 -12.198 -3.598 1.00 0.00 95 GLY A N 10
ATOM 14872 C CA . GLY A 1 95 ? -20.069 -12.680 -2.682 1.00 0.00 95 GLY A CA 10
ATOM 14873 C C . GLY A 1 95 ? -21.455 -12.662 -3.294 1.00 0.00 95 GLY A C 10
ATOM 14874 O O . GLY A 1 95 ? -21.619 -12.559 -4.510 1.00 0.00 95 GLY A O 10
ATOM 14878 N N . PRO A 1 96 ? -22.485 -12.765 -2.441 1.00 0.00 96 PRO A N 10
ATOM 14879 C CA . PRO A 1 96 ? -23.883 -12.763 -2.882 1.00 0.00 96 PRO A CA 10
ATOM 14880 C C . PRO A 1 96 ? -24.324 -11.400 -3.403 1.00 0.00 96 PRO A C 10
ATOM 14881 O O . PRO A 1 96 ? -23.754 -10.372 -3.039 1.00 0.00 96 PRO A O 10
ATOM 14892 N N . SER A 1 97 ? -25.343 -11.400 -4.257 1.00 0.00 97 SER A N 10
ATOM 14893 C CA . SER A 1 97 ? -25.859 -10.162 -4.830 1.00 0.00 97 SER A CA 10
ATOM 14894 C C . SER A 1 97 ? -27.308 -9.933 -4.413 1.00 0.00 97 SER A C 10
ATOM 14895 O O . SER A 1 97 ? -28.143 -9.530 -5.223 1.00 0.00 97 SER A O 10
ATOM 14903 N N . SER A 1 98 ? -27.599 -10.192 -3.142 1.00 0.00 98 SER A N 10
ATOM 14904 C CA . SER A 1 98 ? -28.948 -10.018 -2.616 1.00 0.00 98 SER A CA 10
ATOM 14905 C C . SER A 1 98 ? -29.123 -8.625 -2.018 1.00 0.00 98 SER A C 10
ATOM 14906 O O . SER A 1 98 ? -28.268 -8.146 -1.274 1.00 0.00 98 SER A O 10
ATOM 14914 N N . GLY A 1 99 ? -30.237 -7.981 -2.350 1.00 0.00 99 GLY A N 10
ATOM 14915 C CA . GLY A 1 99 ? -30.505 -6.650 -1.838 1.00 0.00 99 GLY A CA 10
ATOM 14916 C C . GLY A 1 99 ? -30.161 -6.514 -0.368 1.00 0.00 99 GLY A C 10
ATOM 14917 O O . GLY A 1 99 ? -30.388 -5.465 0.235 1.00 0.00 99 GLY A O 10
ATOM 14921 N N . GLY A 1 1 ? 5.064 -34.842 41.874 1.00 0.00 1 GLY A N 11
ATOM 14922 C CA . GLY A 1 1 ? 5.678 -35.223 40.615 1.00 0.00 1 GLY A CA 11
ATOM 14923 C C . GLY A 1 1 ? 4.978 -34.609 39.419 1.00 0.00 1 GLY A C 11
ATOM 14924 O O . GLY A 1 1 ? 4.739 -33.403 39.383 1.00 0.00 1 GLY A O 11
ATOM 14928 N N . SER A 1 2 ? 4.650 -35.442 38.436 1.00 0.00 2 SER A N 11
ATOM 14929 C CA . SER A 1 2 ? 3.978 -34.973 37.230 1.00 0.00 2 SER A CA 11
ATOM 14930 C C . SER A 1 2 ? 2.944 -33.902 37.566 1.00 0.00 2 SER A C 11
ATOM 14931 O O . SER A 1 2 ? 1.835 -34.208 38.003 1.00 0.00 2 SER A O 11
ATOM 14939 N N . SER A 1 3 ? 3.317 -32.643 37.357 1.00 0.00 3 SER A N 11
ATOM 14940 C CA . SER A 1 3 ? 2.425 -31.525 37.640 1.00 0.00 3 SER A CA 11
ATOM 14941 C C . SER A 1 3 ? 1.453 -31.299 36.486 1.00 0.00 3 SER A C 11
ATOM 14942 O O . SER A 1 3 ? 0.237 -31.311 36.673 1.00 0.00 3 SER A O 11
ATOM 14950 N N . GLY A 1 4 ? 1.999 -31.094 35.292 1.00 0.00 4 GLY A N 11
ATOM 14951 C CA . GLY A 1 4 ? 1.167 -30.868 34.124 1.00 0.00 4 GLY A CA 11
ATOM 14952 C C . GLY A 1 4 ? 1.742 -29.816 33.197 1.00 0.00 4 GLY A C 11
ATOM 14953 O O . GLY A 1 4 ? 2.558 -28.993 33.612 1.00 0.00 4 GLY A O 11
ATOM 14957 N N . SER A 1 5 ? 1.317 -29.842 31.938 1.00 0.00 5 SER A N 11
ATOM 14958 C CA . SER A 1 5 ? 1.799 -28.886 30.948 1.00 0.00 5 SER A CA 11
ATOM 14959 C C . SER A 1 5 ? 0.796 -28.731 29.810 1.00 0.00 5 SER A C 11
ATOM 14960 O O . SER A 1 5 ? 0.115 -29.685 29.432 1.00 0.00 5 SER A O 11
ATOM 14968 N N . SER A 1 6 ? 0.710 -27.521 29.266 1.00 0.00 6 SER A N 11
ATOM 14969 C CA . SER A 1 6 ? -0.212 -27.238 28.173 1.00 0.00 6 SER A CA 11
ATOM 14970 C C . SER A 1 6 ? 0.484 -26.455 27.063 1.00 0.00 6 SER A C 11
ATOM 14971 O O . SER A 1 6 ? 1.594 -25.957 27.243 1.00 0.00 6 SER A O 11
ATOM 14979 N N . GLY A 1 7 ? -0.178 -26.352 25.915 1.00 0.00 7 GLY A N 11
ATOM 14980 C CA . GLY A 1 7 ? 0.391 -25.630 24.792 1.00 0.00 7 GLY A CA 11
ATOM 14981 C C . GLY A 1 7 ? -0.633 -25.333 23.715 1.00 0.00 7 GLY A C 11
ATOM 14982 O O . GLY A 1 7 ? -1.823 -25.591 23.891 1.00 0.00 7 GLY A O 11
ATOM 14986 N N . PHE A 1 8 ? -0.169 -24.787 22.595 1.00 0.00 8 PHE A N 11
ATOM 14987 C CA . PHE A 1 8 ? -1.054 -24.452 21.485 1.00 0.00 8 PHE A CA 11
ATOM 14988 C C . PHE A 1 8 ? -0.303 -24.502 20.157 1.00 0.00 8 PHE A C 11
ATOM 14989 O O . PHE A 1 8 ? 0.912 -24.314 20.112 1.00 0.00 8 PHE A O 11
ATOM 15006 N N . ARG A 1 9 ? -1.037 -24.758 19.079 1.00 0.00 9 ARG A N 11
ATOM 15007 C CA . ARG A 1 9 ? -0.442 -24.836 17.751 1.00 0.00 9 ARG A CA 11
ATOM 15008 C C . ARG A 1 9 ? -1.342 -24.174 16.712 1.00 0.00 9 ARG A C 11
ATOM 15009 O O . ARG A 1 9 ? -2.568 -24.201 16.829 1.00 0.00 9 ARG A O 11
ATOM 15030 N N . VAL A 1 10 ? -0.727 -23.579 15.695 1.00 0.00 10 VAL A N 11
ATOM 15031 C CA . VAL A 1 10 ? -1.472 -22.911 14.635 1.00 0.00 10 VAL A CA 11
ATOM 15032 C C . VAL A 1 10 ? -1.435 -23.719 13.343 1.00 0.00 10 VAL A C 11
ATOM 15033 O O . VAL A 1 10 ? -0.454 -23.674 12.601 1.00 0.00 10 VAL A O 11
ATOM 15046 N N . GLU A 1 11 ? -2.509 -24.456 13.081 1.00 0.00 11 GLU A N 11
ATOM 15047 C CA . GLU A 1 11 ? -2.598 -25.275 11.878 1.00 0.00 11 GLU A CA 11
ATOM 15048 C C . GLU A 1 11 ? -3.660 -24.730 10.926 1.00 0.00 11 GLU A C 11
ATOM 15049 O O . GLU A 1 11 ? -4.842 -25.055 11.047 1.00 0.00 11 GLU A O 11
ATOM 15061 N N . ARG A 1 12 ? -3.230 -23.900 9.982 1.00 0.00 12 ARG A N 11
ATOM 15062 C CA . ARG A 1 12 ? -4.143 -23.309 9.011 1.00 0.00 12 ARG A CA 11
ATOM 15063 C C . ARG A 1 12 ? -3.433 -23.048 7.686 1.00 0.00 12 ARG A C 11
ATOM 15064 O O . ARG A 1 12 ? -2.220 -23.227 7.574 1.00 0.00 12 ARG A O 11
ATOM 15085 N N . SER A 1 13 ? -4.197 -22.625 6.684 1.00 0.00 13 SER A N 11
ATOM 15086 C CA . SER A 1 13 ? -3.643 -22.344 5.365 1.00 0.00 13 SER A CA 11
ATOM 15087 C C . SER A 1 13 ? -2.692 -21.152 5.418 1.00 0.00 13 SER A C 11
ATOM 15088 O O . SER A 1 13 ? -2.536 -20.515 6.460 1.00 0.00 13 SER A O 11
ATOM 15096 N N . GLN A 1 14 ? -2.058 -20.857 4.288 1.00 0.00 14 GLN A N 11
ATOM 15097 C CA . GLN A 1 14 ? -1.122 -19.742 4.205 1.00 0.00 14 GLN A CA 11
ATOM 15098 C C . GLN A 1 14 ? -1.391 -18.895 2.966 1.00 0.00 14 GLN A C 11
ATOM 15099 O O . GLN A 1 14 ? -0.689 -18.984 1.959 1.00 0.00 14 GLN A O 11
ATOM 15113 N N . PRO A 1 15 ? -2.433 -18.054 3.039 1.00 0.00 15 PRO A N 11
ATOM 15114 C CA . PRO A 1 15 ? -2.820 -17.174 1.932 1.00 0.00 15 PRO A CA 11
ATOM 15115 C C . PRO A 1 15 ? -1.808 -16.057 1.699 1.00 0.00 15 PRO A C 11
ATOM 15116 O O . PRO A 1 15 ? -1.114 -15.633 2.622 1.00 0.00 15 PRO A O 11
ATOM 15127 N N . ALA A 1 16 ? -1.730 -15.585 0.459 1.00 0.00 16 ALA A N 11
ATOM 15128 C CA . ALA A 1 16 ? -0.805 -14.515 0.106 1.00 0.00 16 ALA A CA 11
ATOM 15129 C C . ALA A 1 16 ? -1.554 -13.227 -0.219 1.00 0.00 16 ALA A C 11
ATOM 15130 O O . ALA A 1 16 ? -1.212 -12.156 0.282 1.00 0.00 16 ALA A O 11
ATOM 15137 N N . SER A 1 17 ? -2.576 -13.338 -1.061 1.00 0.00 17 SER A N 11
ATOM 15138 C CA . SER A 1 17 ? -3.370 -12.181 -1.457 1.00 0.00 17 SER A CA 11
ATOM 15139 C C . SER A 1 17 ? -4.487 -11.920 -0.451 1.00 0.00 17 SER A C 11
ATOM 15140 O O . SER A 1 17 ? -5.513 -12.600 -0.457 1.00 0.00 17 SER A O 11
ATOM 15148 N N . GLN A 1 18 ? -4.280 -10.929 0.410 1.00 0.00 18 GLN A N 11
ATOM 15149 C CA . GLN A 1 18 ? -5.269 -10.578 1.422 1.00 0.00 18 GLN A CA 11
ATOM 15150 C C . GLN A 1 18 ? -5.915 -9.232 1.108 1.00 0.00 18 GLN A C 11
ATOM 15151 O O . GLN A 1 18 ? -5.273 -8.310 0.605 1.00 0.00 18 GLN A O 11
ATOM 15165 N N . PRO A 1 19 ? -7.216 -9.115 1.412 1.00 0.00 19 PRO A N 11
ATOM 15166 C CA . PRO A 1 19 ? -7.978 -7.886 1.171 1.00 0.00 19 PRO A CA 11
ATOM 15167 C C . PRO A 1 19 ? -7.558 -6.752 2.100 1.00 0.00 19 PRO A C 11
ATOM 15168 O O . PRO A 1 19 ? -7.314 -6.968 3.288 1.00 0.00 19 PRO A O 11
ATOM 15179 N N . LEU A 1 20 ? -7.477 -5.544 1.553 1.00 0.00 20 LEU A N 11
ATOM 15180 C CA . LEU A 1 20 ? -7.087 -4.375 2.334 1.00 0.00 20 LEU A CA 11
ATOM 15181 C C . LEU A 1 20 ? -7.845 -3.135 1.873 1.00 0.00 20 LEU A C 11
ATOM 15182 O O . LEU A 1 20 ? -7.686 -2.682 0.739 1.00 0.00 20 LEU A O 11
ATOM 15198 N N . THR A 1 21 ? -8.670 -2.588 2.761 1.00 0.00 21 THR A N 11
ATOM 15199 C CA . THR A 1 21 ? -9.453 -1.399 2.446 1.00 0.00 21 THR A CA 11
ATOM 15200 C C . THR A 1 21 ? -9.382 -0.379 3.576 1.00 0.00 21 THR A C 11
ATOM 15201 O O . THR A 1 21 ? -8.719 -0.605 4.589 1.00 0.00 21 THR A O 11
ATOM 15212 N N . TYR A 1 22 ? -10.070 0.743 3.398 1.00 0.00 22 TYR A N 11
ATOM 15213 C CA . TYR A 1 22 ? -10.083 1.799 4.403 1.00 0.00 22 TYR A CA 11
ATOM 15214 C C . TYR A 1 22 ? -10.900 1.381 5.622 1.00 0.00 22 TYR A C 11
ATOM 15215 O O . TYR A 1 22 ? -10.774 1.965 6.697 1.00 0.00 22 TYR A O 11
ATOM 15233 N N . GLU A 1 23 ? -11.738 0.364 5.444 1.00 0.00 23 GLU A N 11
ATOM 15234 C CA . GLU A 1 23 ? -12.576 -0.133 6.529 1.00 0.00 23 GLU A CA 11
ATOM 15235 C C . GLU A 1 23 ? -11.825 -1.163 7.368 1.00 0.00 23 GLU A C 11
ATOM 15236 O O . GLU A 1 23 ? -12.344 -1.662 8.367 1.00 0.00 23 GLU A O 11
ATOM 15248 N N . SER A 1 24 ? -10.602 -1.476 6.954 1.00 0.00 24 SER A N 11
ATOM 15249 C CA . SER A 1 24 ? -9.781 -2.450 7.664 1.00 0.00 24 SER A CA 11
ATOM 15250 C C . SER A 1 24 ? -8.994 -1.781 8.787 1.00 0.00 24 SER A C 11
ATOM 15251 O O . SER A 1 24 ? -8.303 -0.786 8.569 1.00 0.00 24 SER A O 11
ATOM 15259 N N . GLY A 1 25 ? -9.104 -2.336 9.991 1.00 0.00 25 GLY A N 11
ATOM 15260 C CA . GLY A 1 25 ? -8.398 -1.780 11.131 1.00 0.00 25 GLY A CA 11
ATOM 15261 C C . GLY A 1 25 ? -6.953 -2.234 11.195 1.00 0.00 25 GLY A C 11
ATOM 15262 O O . GLY A 1 25 ? -6.402 -2.762 10.229 1.00 0.00 25 GLY A O 11
ATOM 15266 N N . PRO A 1 26 ? -6.315 -2.027 12.357 1.00 0.00 26 PRO A N 11
ATOM 15267 C CA . PRO A 1 26 ? -4.916 -2.410 12.571 1.00 0.00 26 PRO A CA 11
ATOM 15268 C C . PRO A 1 26 ? -4.732 -3.923 12.627 1.00 0.00 26 PRO A C 11
ATOM 15269 O O . PRO A 1 26 ? -3.626 -4.430 12.441 1.00 0.00 26 PRO A O 11
ATOM 15280 N N . ASP A 1 27 ? -5.822 -4.638 12.883 1.00 0.00 27 ASP A N 11
ATOM 15281 C CA . ASP A 1 27 ? -5.780 -6.093 12.962 1.00 0.00 27 ASP A CA 11
ATOM 15282 C C . ASP A 1 27 ? -5.610 -6.708 11.577 1.00 0.00 27 ASP A C 11
ATOM 15283 O O . ASP A 1 27 ? -4.980 -7.754 11.425 1.00 0.00 27 ASP A O 11
ATOM 15292 N N . GLU A 1 28 ? -6.178 -6.051 10.570 1.00 0.00 28 GLU A N 11
ATOM 15293 C CA . GLU A 1 28 ? -6.090 -6.535 9.197 1.00 0.00 28 GLU A CA 11
ATOM 15294 C C . GLU A 1 28 ? -4.860 -5.965 8.497 1.00 0.00 28 GLU A C 11
ATOM 15295 O O . GLU A 1 28 ? -4.194 -6.656 7.725 1.00 0.00 28 GLU A O 11
ATOM 15307 N N . VAL A 1 29 ? -4.564 -4.698 8.771 1.00 0.00 29 VAL A N 11
ATOM 15308 C CA . VAL A 1 29 ? -3.414 -4.034 8.169 1.00 0.00 29 VAL A CA 11
ATOM 15309 C C . VAL A 1 29 ? -2.125 -4.796 8.458 1.00 0.00 29 VAL A C 11
ATOM 15310 O O . VAL A 1 29 ? -1.192 -4.784 7.655 1.00 0.00 29 VAL A O 11
ATOM 15323 N N . ARG A 1 30 ? -2.081 -5.458 9.609 1.00 0.00 30 ARG A N 11
ATOM 15324 C CA . ARG A 1 30 ? -0.907 -6.225 10.005 1.00 0.00 30 ARG A CA 11
ATOM 15325 C C . ARG A 1 30 ? -0.888 -7.585 9.314 1.00 0.00 30 ARG A C 11
ATOM 15326 O O . ARG A 1 30 ? 0.176 -8.150 9.062 1.00 0.00 30 ARG A O 11
ATOM 15347 N N . ALA A 1 31 ? -2.072 -8.106 9.010 1.00 0.00 31 ALA A N 11
ATOM 15348 C CA . ALA A 1 31 ? -2.192 -9.398 8.346 1.00 0.00 31 ALA A CA 11
ATOM 15349 C C . ALA A 1 31 ? -1.854 -9.287 6.863 1.00 0.00 31 ALA A C 11
ATOM 15350 O O . ALA A 1 31 ? -1.285 -10.207 6.276 1.00 0.00 31 ALA A O 11
ATOM 15357 N N . TRP A 1 32 ? -2.210 -8.156 6.264 1.00 0.00 32 TRP A N 11
ATOM 15358 C CA . TRP A 1 32 ? -1.945 -7.926 4.848 1.00 0.00 32 TRP A CA 11
ATOM 15359 C C . TRP A 1 32 ? -0.446 -7.913 4.570 1.00 0.00 32 TRP A C 11
ATOM 15360 O O . TRP A 1 32 ? 0.011 -8.432 3.551 1.00 0.00 32 TRP A O 11
ATOM 15381 N N . LEU A 1 33 ? 0.315 -7.316 5.481 1.00 0.00 33 LEU A N 11
ATOM 15382 C CA . LEU A 1 33 ? 1.764 -7.236 5.333 1.00 0.00 33 LEU A CA 11
ATOM 15383 C C . LEU A 1 33 ? 2.400 -8.618 5.436 1.00 0.00 33 LEU A C 11
ATOM 15384 O O . LEU A 1 33 ? 3.101 -9.058 4.526 1.00 0.00 33 LEU A O 11
ATOM 15400 N N . GLU A 1 34 ? 2.147 -9.298 6.550 1.00 0.00 34 GLU A N 11
ATOM 15401 C CA . GLU A 1 34 ? 2.694 -10.632 6.770 1.00 0.00 34 GLU A CA 11
ATOM 15402 C C . GLU A 1 34 ? 2.480 -11.517 5.546 1.00 0.00 34 GLU A C 11
ATOM 15403 O O . GLU A 1 34 ? 3.362 -12.283 5.158 1.00 0.00 34 GLU A O 11
ATOM 15415 N N . ALA A 1 35 ? 1.301 -11.407 4.943 1.00 0.00 35 ALA A N 11
ATOM 15416 C CA . ALA A 1 35 ? 0.970 -12.196 3.763 1.00 0.00 35 ALA A CA 11
ATOM 15417 C C . ALA A 1 35 ? 1.993 -11.979 2.653 1.00 0.00 35 ALA A C 11
ATOM 15418 O O . ALA A 1 35 ? 2.326 -12.904 1.911 1.00 0.00 35 ALA A O 11
ATOM 15425 N N . LYS A 1 36 ? 2.488 -10.751 2.543 1.00 0.00 36 LYS A N 11
ATOM 15426 C CA . LYS A 1 36 ? 3.474 -10.411 1.524 1.00 0.00 36 LYS A CA 11
ATOM 15427 C C . LYS A 1 36 ? 4.876 -10.820 1.966 1.00 0.00 36 LYS A C 11
ATOM 15428 O O . LYS A 1 36 ? 5.799 -10.881 1.155 1.00 0.00 36 LYS A O 11
ATOM 15447 N N . ALA A 1 37 ? 5.027 -11.100 3.256 1.00 0.00 37 ALA A N 11
ATOM 15448 C CA . ALA A 1 37 ? 6.315 -11.507 3.804 1.00 0.00 37 ALA A CA 11
ATOM 15449 C C . ALA A 1 37 ? 7.374 -10.436 3.568 1.00 0.00 37 ALA A C 11
ATOM 15450 O O . ALA A 1 37 ? 8.469 -10.727 3.085 1.00 0.00 37 ALA A O 11
ATOM 15457 N N . PHE A 1 38 ? 7.042 -9.196 3.912 1.00 0.00 38 PHE A N 11
ATOM 15458 C CA . PHE A 1 38 ? 7.965 -8.081 3.736 1.00 0.00 38 PHE A CA 11
ATOM 15459 C C . PHE A 1 38 ? 9.097 -8.144 4.758 1.00 0.00 38 PHE A C 11
ATOM 15460 O O . PHE A 1 38 ? 10.250 -8.396 4.409 1.00 0.00 38 PHE A O 11
ATOM 15477 N N . SER A 1 39 ? 8.757 -7.914 6.023 1.00 0.00 39 SER A N 11
ATOM 15478 C CA . SER A 1 39 ? 9.744 -7.940 7.096 1.00 0.00 39 SER A CA 11
ATOM 15479 C C . SER A 1 39 ? 9.062 -7.993 8.460 1.00 0.00 39 SER A C 11
ATOM 15480 O O . SER A 1 39 ? 7.935 -7.531 8.637 1.00 0.00 39 SER A O 11
ATOM 15488 N N . PRO A 1 40 ? 9.762 -8.569 9.448 1.00 0.00 40 PRO A N 11
ATOM 15489 C CA . PRO A 1 40 ? 9.245 -8.696 10.814 1.00 0.00 40 PRO A CA 11
ATOM 15490 C C . PRO A 1 40 ? 9.158 -7.352 11.528 1.00 0.00 40 PRO A C 11
ATOM 15491 O O . PRO A 1 40 ? 8.597 -7.254 12.620 1.00 0.00 40 PRO A O 11
ATOM 15502 N N . ARG A 1 41 ? 9.714 -6.319 10.905 1.00 0.00 41 ARG A N 11
ATOM 15503 C CA . ARG A 1 41 ? 9.699 -4.980 11.481 1.00 0.00 41 ARG A CA 11
ATOM 15504 C C . ARG A 1 41 ? 8.567 -4.146 10.889 1.00 0.00 41 ARG A C 11
ATOM 15505 O O . ARG A 1 41 ? 7.776 -3.548 11.620 1.00 0.00 41 ARG A O 11
ATOM 15526 N N . ILE A 1 42 ? 8.496 -4.110 9.563 1.00 0.00 42 ILE A N 11
ATOM 15527 C CA . ILE A 1 42 ? 7.460 -3.350 8.874 1.00 0.00 42 ILE A CA 11
ATOM 15528 C C . ILE A 1 42 ? 6.069 -3.799 9.307 1.00 0.00 42 ILE A C 11
ATOM 15529 O O . ILE A 1 42 ? 5.132 -3.001 9.348 1.00 0.00 42 ILE A O 11
ATOM 15545 N N . VAL A 1 43 ? 5.941 -5.082 9.631 1.00 0.00 43 VAL A N 11
ATOM 15546 C CA . VAL A 1 43 ? 4.664 -5.638 10.064 1.00 0.00 43 VAL A CA 11
ATOM 15547 C C . VAL A 1 43 ? 4.316 -5.178 11.475 1.00 0.00 43 VAL A C 11
ATOM 15548 O O . VAL A 1 43 ? 3.145 -4.994 11.806 1.00 0.00 43 VAL A O 11
ATOM 15561 N N . GLU A 1 44 ? 5.340 -4.995 12.302 1.00 0.00 44 GLU A N 11
ATOM 15562 C CA . GLU A 1 44 ? 5.141 -4.557 13.679 1.00 0.00 44 GLU A CA 11
ATOM 15563 C C . GLU A 1 44 ? 5.144 -3.034 13.771 1.00 0.00 44 GLU A C 11
ATOM 15564 O O . GLU A 1 44 ? 4.706 -2.461 14.767 1.00 0.00 44 GLU A O 11
ATOM 15576 N N . ASN A 1 45 ? 5.643 -2.385 12.724 1.00 0.00 45 ASN A N 11
ATOM 15577 C CA . ASN A 1 45 ? 5.705 -0.928 12.686 1.00 0.00 45 ASN A CA 11
ATOM 15578 C C . ASN A 1 45 ? 4.526 -0.353 11.908 1.00 0.00 45 ASN A C 11
ATOM 15579 O O . ASN A 1 45 ? 4.069 0.757 12.181 1.00 0.00 45 ASN A O 11
ATOM 15590 N N . LEU A 1 46 ? 4.037 -1.117 10.937 1.00 0.00 46 LEU A N 11
ATOM 15591 C CA . LEU A 1 46 ? 2.909 -0.685 10.118 1.00 0.00 46 LEU A CA 11
ATOM 15592 C C . LEU A 1 46 ? 1.645 -1.456 10.481 1.00 0.00 46 LEU A C 11
ATOM 15593 O O . LEU A 1 46 ? 0.540 -1.072 10.101 1.00 0.00 46 LEU A O 11
ATOM 15609 N N . GLY A 1 47 ? 1.815 -2.547 11.222 1.00 0.00 47 GLY A N 11
ATOM 15610 C CA . GLY A 1 47 ? 0.679 -3.355 11.626 1.00 0.00 47 GLY A CA 11
ATOM 15611 C C . GLY A 1 47 ? -0.067 -2.757 12.802 1.00 0.00 47 GLY A C 11
ATOM 15612 O O . GLY A 1 47 ? -0.897 -3.423 13.421 1.00 0.00 47 GLY A O 11
ATOM 15616 N N . ILE A 1 48 ? 0.229 -1.500 13.112 1.00 0.00 48 ILE A N 11
ATOM 15617 C CA . ILE A 1 48 ? -0.420 -0.814 14.222 1.00 0.00 48 ILE A CA 11
ATOM 15618 C C . ILE A 1 48 ? -1.361 0.276 13.720 1.00 0.00 48 ILE A C 11
ATOM 15619 O O . ILE A 1 48 ? -2.285 0.687 14.424 1.00 0.00 48 ILE A O 11
ATOM 15635 N N . LEU A 1 49 ? -1.122 0.740 12.499 1.00 0.00 49 LEU A N 11
ATOM 15636 C CA . LEU A 1 49 ? -1.950 1.782 11.900 1.00 0.00 49 LEU A CA 11
ATOM 15637 C C . LEU A 1 49 ? -3.207 1.186 11.275 1.00 0.00 49 LEU A C 11
ATOM 15638 O O . LEU A 1 49 ? -3.204 0.045 10.813 1.00 0.00 49 LEU A O 11
ATOM 15654 N N . THR A 1 50 ? -4.283 1.968 11.263 1.00 0.00 50 THR A N 11
ATOM 15655 C CA . THR A 1 50 ? -5.547 1.519 10.694 1.00 0.00 50 THR A CA 11
ATOM 15656 C C . THR A 1 50 ? -5.496 1.520 9.170 1.00 0.00 50 THR A C 11
ATOM 15657 O O . THR A 1 50 ? -4.454 1.793 8.575 1.00 0.00 50 THR A O 11
ATOM 15668 N N . GLY A 1 51 ? -6.628 1.213 8.544 1.00 0.00 51 GLY A N 11
ATOM 15669 C CA . GLY A 1 51 ? -6.690 1.185 7.094 1.00 0.00 51 GLY A CA 11
ATOM 15670 C C . GLY A 1 51 ? -6.112 2.438 6.465 1.00 0.00 51 GLY A C 11
ATOM 15671 O O . GLY A 1 51 ? -5.161 2.385 5.685 1.00 0.00 51 GLY A O 11
ATOM 15675 N N . PRO A 1 52 ? -6.695 3.597 6.804 1.00 0.00 52 PRO A N 11
ATOM 15676 C CA . PRO A 1 52 ? -6.250 4.891 6.277 1.00 0.00 52 PRO A CA 11
ATOM 15677 C C . PRO A 1 52 ? -4.887 5.302 6.825 1.00 0.00 52 PRO A C 11
ATOM 15678 O O . PRO A 1 52 ? -3.986 5.660 6.067 1.00 0.00 52 PRO A O 11
ATOM 15689 N N . GLN A 1 53 ? -4.745 5.248 8.146 1.00 0.00 53 GLN A N 11
ATOM 15690 C CA . GLN A 1 53 ? -3.492 5.616 8.794 1.00 0.00 53 GLN A CA 11
ATOM 15691 C C . GLN A 1 53 ? -2.300 5.025 8.049 1.00 0.00 53 GLN A C 11
ATOM 15692 O O . GLN A 1 53 ? -1.259 5.669 7.911 1.00 0.00 53 GLN A O 11
ATOM 15706 N N . LEU A 1 54 ? -2.458 3.795 7.572 1.00 0.00 54 LEU A N 11
ATOM 15707 C CA . LEU A 1 54 ? -1.394 3.116 6.841 1.00 0.00 54 LEU A CA 11
ATOM 15708 C C . LEU A 1 54 ? -1.182 3.752 5.471 1.00 0.00 54 LEU A C 11
ATOM 15709 O O . LEU A 1 54 ? -0.097 4.247 5.165 1.00 0.00 54 LEU A O 11
ATOM 15725 N N . PHE A 1 55 ? -2.227 3.739 4.650 1.00 0.00 55 PHE A N 11
ATOM 15726 C CA . PHE A 1 55 ? -2.157 4.316 3.313 1.00 0.00 55 PHE A CA 11
ATOM 15727 C C . PHE A 1 55 ? -1.647 5.753 3.367 1.00 0.00 55 PHE A C 11
ATOM 15728 O O . PHE A 1 55 ? -1.020 6.237 2.424 1.00 0.00 55 PHE A O 11
ATOM 15745 N N . SER A 1 56 ? -1.923 6.431 4.477 1.00 0.00 56 SER A N 11
ATOM 15746 C CA . SER A 1 56 ? -1.497 7.814 4.653 1.00 0.00 56 SER A CA 11
ATOM 15747 C C . SER A 1 56 ? 0.020 7.933 4.547 1.00 0.00 56 SER A C 11
ATOM 15748 O O . SER A 1 56 ? 0.551 9.000 4.233 1.00 0.00 56 SER A O 11
ATOM 15756 N N . LEU A 1 57 ? 0.714 6.832 4.812 1.00 0.00 57 LEU A N 11
ATOM 15757 C CA . LEU A 1 57 ? 2.171 6.811 4.747 1.00 0.00 57 LEU A CA 11
ATOM 15758 C C . LEU A 1 57 ? 2.652 6.815 3.299 1.00 0.00 57 LEU A C 11
ATOM 15759 O O . LEU A 1 57 ? 2.246 5.975 2.497 1.00 0.00 57 LEU A O 11
ATOM 15775 N N . ASN A 1 58 ? 3.520 7.767 2.973 1.00 0.00 58 ASN A N 11
ATOM 15776 C CA . ASN A 1 58 ? 4.058 7.880 1.622 1.00 0.00 58 ASN A CA 11
ATOM 15777 C C . ASN A 1 58 ? 5.410 7.182 1.514 1.00 0.00 58 ASN A C 11
ATOM 15778 O O . ASN A 1 58 ? 6.030 6.846 2.523 1.00 0.00 58 ASN A O 11
ATOM 15789 N N . LYS A 1 59 ? 5.863 6.967 0.284 1.00 0.00 59 LYS A N 11
ATOM 15790 C CA . LYS A 1 59 ? 7.142 6.310 0.042 1.00 0.00 59 LYS A CA 11
ATOM 15791 C C . LYS A 1 59 ? 8.200 6.801 1.025 1.00 0.00 59 LYS A C 11
ATOM 15792 O O . LYS A 1 59 ? 8.893 6.003 1.654 1.00 0.00 59 LYS A O 11
ATOM 15811 N N . GLU A 1 60 ? 8.316 8.119 1.154 1.00 0.00 60 GLU A N 11
ATOM 15812 C CA . GLU A 1 60 ? 9.289 8.715 2.062 1.00 0.00 60 GLU A CA 11
ATOM 15813 C C . GLU A 1 60 ? 9.101 8.189 3.482 1.00 0.00 60 GLU A C 11
ATOM 15814 O O . GLU A 1 60 ? 10.068 8.016 4.223 1.00 0.00 60 GLU A O 11
ATOM 15826 N N . GLU A 1 61 ? 7.850 7.937 3.853 1.00 0.00 61 GLU A N 11
ATOM 15827 C CA . GLU A 1 61 ? 7.535 7.432 5.184 1.00 0.00 61 GLU A CA 11
ATOM 15828 C C . GLU A 1 61 ? 7.923 5.962 5.314 1.00 0.00 61 GLU A C 11
ATOM 15829 O O . GLU A 1 61 ? 8.831 5.612 6.070 1.00 0.00 61 GLU A O 11
ATOM 15841 N N . LEU A 1 62 ? 7.230 5.105 4.573 1.00 0.00 62 LEU A N 11
ATOM 15842 C CA . LEU A 1 62 ? 7.500 3.672 4.604 1.00 0.00 62 LEU A CA 11
ATOM 15843 C C . LEU A 1 62 ? 8.998 3.403 4.707 1.00 0.00 62 LEU A C 11
ATOM 15844 O O . LEU A 1 62 ? 9.422 2.402 5.285 1.00 0.00 62 LEU A O 11
ATOM 15860 N N . LYS A 1 63 ? 9.796 4.304 4.143 1.00 0.00 63 LYS A N 11
ATOM 15861 C CA . LYS A 1 63 ? 11.247 4.167 4.174 1.00 0.00 63 LYS A CA 11
ATOM 15862 C C . LYS A 1 63 ? 11.803 4.566 5.537 1.00 0.00 63 LYS A C 11
ATOM 15863 O O . LYS A 1 63 ? 12.660 3.880 6.095 1.00 0.00 63 LYS A O 11
ATOM 15882 N N . LYS A 1 64 ? 11.309 5.678 6.070 1.00 0.00 64 LYS A N 11
ATOM 15883 C CA . LYS A 1 64 ? 11.753 6.168 7.369 1.00 0.00 64 LYS A CA 11
ATOM 15884 C C . LYS A 1 64 ? 11.419 5.168 8.471 1.00 0.00 64 LYS A C 11
ATOM 15885 O O . LYS A 1 64 ? 12.046 5.163 9.530 1.00 0.00 64 LYS A O 11
ATOM 15904 N N . VAL A 1 65 ? 10.427 4.321 8.214 1.00 0.00 65 VAL A N 11
ATOM 15905 C CA . VAL A 1 65 ? 10.012 3.314 9.183 1.00 0.00 65 VAL A CA 11
ATOM 15906 C C . VAL A 1 65 ? 10.817 2.030 9.021 1.00 0.00 65 VAL A C 11
ATOM 15907 O O . VAL A 1 65 ? 11.433 1.547 9.973 1.00 0.00 65 VAL A O 11
ATOM 15920 N N . CYS A 1 66 ? 10.810 1.481 7.812 1.00 0.00 66 CYS A N 11
ATOM 15921 C CA . CYS A 1 66 ? 11.540 0.252 7.525 1.00 0.00 66 CYS A CA 11
ATOM 15922 C C . CYS A 1 66 ? 12.989 0.554 7.157 1.00 0.00 66 CYS A C 11
ATOM 15923 O O . CYS A 1 66 ? 13.911 0.222 7.900 1.00 0.00 66 CYS A O 11
ATOM 15931 N N . GLY A 1 67 ? 13.182 1.185 6.002 1.00 0.00 67 GLY A N 11
ATOM 15932 C CA . GLY A 1 67 ? 14.522 1.519 5.555 1.00 0.00 67 GLY A CA 11
ATOM 15933 C C . GLY A 1 67 ? 14.746 1.182 4.094 1.00 0.00 67 GLY A C 11
ATOM 15934 O O . GLY A 1 67 ? 14.550 2.025 3.219 1.00 0.00 67 GLY A O 11
ATOM 15938 N N . GLU A 1 68 ? 15.159 -0.054 3.830 1.00 0.00 68 GLU A N 11
ATOM 15939 C CA . GLU A 1 68 ? 15.413 -0.498 2.464 1.00 0.00 68 GLU A CA 11
ATOM 15940 C C . GLU A 1 68 ? 14.167 -1.142 1.862 1.00 0.00 68 GLU A C 11
ATOM 15941 O O . GLU A 1 68 ? 13.699 -0.736 0.799 1.00 0.00 68 GLU A O 11
ATOM 15953 N N . GLU A 1 69 ? 13.637 -2.149 2.549 1.00 0.00 69 GLU A N 11
ATOM 15954 C CA . GLU A 1 69 ? 12.447 -2.850 2.081 1.00 0.00 69 GLU A CA 11
ATOM 15955 C C . GLU A 1 69 ? 11.281 -1.883 1.903 1.00 0.00 69 GLU A C 11
ATOM 15956 O O . GLU A 1 69 ? 10.472 -2.031 0.988 1.00 0.00 69 GLU A O 11
ATOM 15968 N N . GLY A 1 70 ? 11.201 -0.891 2.785 1.00 0.00 70 GLY A N 11
ATOM 15969 C CA . GLY A 1 70 ? 10.131 0.086 2.709 1.00 0.00 70 GLY A CA 11
ATOM 15970 C C . GLY A 1 70 ? 9.878 0.559 1.291 1.00 0.00 70 GLY A C 11
ATOM 15971 O O . GLY A 1 70 ? 8.738 0.832 0.914 1.00 0.00 70 GLY A O 11
ATOM 15975 N N . VAL A 1 71 ? 10.943 0.658 0.503 1.00 0.00 71 VAL A N 11
ATOM 15976 C CA . VAL A 1 71 ? 10.832 1.102 -0.881 1.00 0.00 71 VAL A CA 11
ATOM 15977 C C . VAL A 1 71 ? 9.962 0.151 -1.695 1.00 0.00 71 VAL A C 11
ATOM 15978 O O . VAL A 1 71 ? 9.100 0.583 -2.461 1.00 0.00 71 VAL A O 11
ATOM 15991 N N . ARG A 1 72 ? 10.193 -1.147 -1.524 1.00 0.00 72 ARG A N 11
ATOM 15992 C CA . ARG A 1 72 ? 9.431 -2.160 -2.243 1.00 0.00 72 ARG A CA 11
ATOM 15993 C C . ARG A 1 72 ? 7.998 -2.232 -1.726 1.00 0.00 72 ARG A C 11
ATOM 15994 O O . ARG A 1 72 ? 7.058 -2.429 -2.495 1.00 0.00 72 ARG A O 11
ATOM 16015 N N . VAL A 1 73 ? 7.838 -2.071 -0.416 1.00 0.00 73 VAL A N 11
ATOM 16016 C CA . VAL A 1 73 ? 6.520 -2.117 0.205 1.00 0.00 73 VAL A CA 11
ATOM 16017 C C . VAL A 1 73 ? 5.589 -1.075 -0.404 1.00 0.00 73 VAL A C 11
ATOM 16018 O O . VAL A 1 73 ? 4.460 -1.384 -0.787 1.00 0.00 73 VAL A O 11
ATOM 16031 N N . TYR A 1 74 ? 6.069 0.160 -0.491 1.00 0.00 74 TYR A N 11
ATOM 16032 C CA . TYR A 1 74 ? 5.279 1.250 -1.053 1.00 0.00 74 TYR A CA 11
ATOM 16033 C C . TYR A 1 74 ? 4.764 0.889 -2.443 1.00 0.00 74 TYR A C 11
ATOM 16034 O O . TYR A 1 74 ? 3.616 1.171 -2.785 1.00 0.00 74 TYR A O 11
ATOM 16052 N N . SER A 1 75 ? 5.624 0.263 -3.241 1.00 0.00 75 SER A N 11
ATOM 16053 C CA . SER A 1 75 ? 5.259 -0.135 -4.596 1.00 0.00 75 SER A CA 11
ATOM 16054 C C . SER A 1 75 ? 4.105 -1.133 -4.577 1.00 0.00 75 SER A C 11
ATOM 16055 O O . SER A 1 75 ? 3.299 -1.183 -5.505 1.00 0.00 75 SER A O 11
ATOM 16063 N N . GLN A 1 76 ? 4.035 -1.927 -3.513 1.00 0.00 76 GLN A N 11
ATOM 16064 C CA . GLN A 1 76 ? 2.982 -2.925 -3.373 1.00 0.00 76 GLN A CA 11
ATOM 16065 C C . GLN A 1 76 ? 1.721 -2.306 -2.777 1.00 0.00 76 GLN A C 11
ATOM 16066 O O . GLN A 1 76 ? 0.610 -2.780 -3.019 1.00 0.00 76 GLN A O 11
ATOM 16080 N N . LEU A 1 77 ? 1.901 -1.246 -1.997 1.00 0.00 77 LEU A N 11
ATOM 16081 C CA . LEU A 1 77 ? 0.777 -0.561 -1.366 1.00 0.00 77 LEU A CA 11
ATOM 16082 C C . LEU A 1 77 ? -0.027 0.227 -2.394 1.00 0.00 77 LEU A C 11
ATOM 16083 O O . LEU A 1 77 ? -1.226 0.003 -2.566 1.00 0.00 77 LEU A O 11
ATOM 16099 N N . THR A 1 78 ? 0.640 1.151 -3.079 1.00 0.00 78 THR A N 11
ATOM 16100 C CA . THR A 1 78 ? -0.012 1.972 -4.091 1.00 0.00 78 THR A CA 11
ATOM 16101 C C . THR A 1 78 ? -0.990 1.148 -4.921 1.00 0.00 78 THR A C 11
ATOM 16102 O O . THR A 1 78 ? -2.141 1.541 -5.112 1.00 0.00 78 THR A O 11
ATOM 16113 N N . MET A 1 79 ? -0.526 0.003 -5.411 1.00 0.00 79 MET A N 11
ATOM 16114 C CA . MET A 1 79 ? -1.362 -0.877 -6.219 1.00 0.00 79 MET A CA 11
ATOM 16115 C C . MET A 1 79 ? -2.765 -0.986 -5.629 1.00 0.00 79 MET A C 11
ATOM 16116 O O . MET A 1 79 ? -3.758 -0.927 -6.354 1.00 0.00 79 MET A O 11
ATOM 16130 N N . GLN A 1 80 ? -2.838 -1.145 -4.312 1.00 0.00 80 GLN A N 11
ATOM 16131 C CA . GLN A 1 80 ? -4.119 -1.263 -3.627 1.00 0.00 80 GLN A CA 11
ATOM 16132 C C . GLN A 1 80 ? -4.857 0.072 -3.618 1.00 0.00 80 GLN A C 11
ATOM 16133 O O . GLN A 1 80 ? -5.992 0.170 -4.085 1.00 0.00 80 GLN A O 11
ATOM 16147 N N . LYS A 1 81 ? -4.205 1.099 -3.083 1.00 0.00 81 LYS A N 11
ATOM 16148 C CA . LYS A 1 81 ? -4.797 2.429 -3.013 1.00 0.00 81 LYS A CA 11
ATOM 16149 C C . LYS A 1 81 ? -5.476 2.792 -4.330 1.00 0.00 81 LYS A C 11
ATOM 16150 O O . LYS A 1 81 ? -6.662 3.121 -4.358 1.00 0.00 81 LYS A O 11
ATOM 16169 N N . ALA A 1 82 ? -4.718 2.728 -5.419 1.00 0.00 82 ALA A N 11
ATOM 16170 C CA . ALA A 1 82 ? -5.248 3.046 -6.739 1.00 0.00 82 ALA A CA 11
ATOM 16171 C C . ALA A 1 82 ? -6.470 2.193 -7.060 1.00 0.00 82 ALA A C 11
ATOM 16172 O O . ALA A 1 82 ? -7.437 2.674 -7.652 1.00 0.00 82 ALA A O 11
ATOM 16179 N N . PHE A 1 83 ? -6.421 0.925 -6.667 1.00 0.00 83 PHE A N 11
ATOM 16180 C CA . PHE A 1 83 ? -7.524 0.004 -6.915 1.00 0.00 83 PHE A CA 11
ATOM 16181 C C . PHE A 1 83 ? -8.769 0.425 -6.139 1.00 0.00 83 PHE A C 11
ATOM 16182 O O . PHE A 1 83 ? -9.872 0.461 -6.685 1.00 0.00 83 PHE A O 11
ATOM 16199 N N . LEU A 1 84 ? -8.583 0.743 -4.862 1.00 0.00 84 LEU A N 11
ATOM 16200 C CA . LEU A 1 84 ? -9.690 1.161 -4.009 1.00 0.00 84 LEU A CA 11
ATOM 16201 C C . LEU A 1 84 ? -10.424 2.353 -4.615 1.00 0.00 84 LEU A C 11
ATOM 16202 O O . LEU A 1 84 ? -11.641 2.321 -4.790 1.00 0.00 84 LEU A O 11
ATOM 16218 N N . GLU A 1 85 ? -9.674 3.403 -4.936 1.00 0.00 85 GLU A N 11
ATOM 16219 C CA . GLU A 1 85 ? -10.254 4.605 -5.524 1.00 0.00 85 GLU A CA 11
ATOM 16220 C C . GLU A 1 85 ? -11.251 4.246 -6.621 1.00 0.00 85 GLU A C 11
ATOM 16221 O O . GLU A 1 85 ? -12.376 4.747 -6.642 1.00 0.00 85 GLU A O 11
ATOM 16233 N N . LYS A 1 86 ? -10.831 3.376 -7.533 1.00 0.00 86 LYS A N 11
ATOM 16234 C CA . LYS A 1 86 ? -11.686 2.948 -8.634 1.00 0.00 86 LYS A CA 11
ATOM 16235 C C . LYS A 1 86 ? -12.239 1.549 -8.382 1.00 0.00 86 LYS A C 11
ATOM 16236 O O . LYS A 1 86 ? -12.271 0.713 -9.285 1.00 0.00 86 LYS A O 11
ATOM 16255 N N . GLN A 1 87 ? -12.675 1.303 -7.151 1.00 0.00 87 GLN A N 11
ATOM 16256 C CA . GLN A 1 87 ? -13.228 0.006 -6.782 1.00 0.00 87 GLN A CA 11
ATOM 16257 C C . GLN A 1 87 ? -14.752 0.039 -6.799 1.00 0.00 87 GLN A C 11
ATOM 16258 O O . GLN A 1 87 ? -15.363 1.067 -6.510 1.00 0.00 87 GLN A O 11
ATOM 16272 N N . GLN A 1 88 ? -15.360 -1.093 -7.140 1.00 0.00 88 GLN A N 11
ATOM 16273 C CA . GLN A 1 88 ? -16.814 -1.193 -7.196 1.00 0.00 88 GLN A CA 11
ATOM 16274 C C . GLN A 1 88 ? -17.422 0.064 -7.810 1.00 0.00 88 GLN A C 11
ATOM 16275 O O . GLN A 1 88 ? -18.424 0.584 -7.319 1.00 0.00 88 GLN A O 11
ATOM 16289 N N . SER A 1 89 ? -16.809 0.548 -8.885 1.00 0.00 89 SER A N 11
ATOM 16290 C CA . SER A 1 89 ? -17.288 1.746 -9.564 1.00 0.00 89 SER A CA 11
ATOM 16291 C C . SER A 1 89 ? -16.658 1.875 -10.948 1.00 0.00 89 SER A C 11
ATOM 16292 O O . SER A 1 89 ? -15.644 1.244 -11.242 1.00 0.00 89 SER A O 11
ATOM 16300 N N . GLY A 1 90 ? -17.268 2.699 -11.795 1.00 0.00 90 GLY A N 11
ATOM 16301 C CA . GLY A 1 90 ? -16.755 2.896 -13.137 1.00 0.00 90 GLY A CA 11
ATOM 16302 C C . GLY A 1 90 ? -16.642 4.363 -13.505 1.00 0.00 90 GLY A C 11
ATOM 16303 O O . GLY A 1 90 ? -16.431 5.212 -12.640 1.00 0.00 90 GLY A O 11
ATOM 16307 N N . SER A 1 91 ? -16.782 4.661 -14.793 1.00 0.00 91 SER A N 11
ATOM 16308 C CA . SER A 1 91 ? -16.690 6.034 -15.274 1.00 0.00 91 SER A CA 11
ATOM 16309 C C . SER A 1 91 ? -17.225 6.148 -16.698 1.00 0.00 91 SER A C 11
ATOM 16310 O O . SER A 1 91 ? -17.347 5.150 -17.408 1.00 0.00 91 SER A O 11
ATOM 16318 N N . GLU A 1 92 ? -17.543 7.372 -17.108 1.00 0.00 92 GLU A N 11
ATOM 16319 C CA . GLU A 1 92 ? -18.067 7.616 -18.447 1.00 0.00 92 GLU A CA 11
ATOM 16320 C C . GLU A 1 92 ? -17.154 8.561 -19.224 1.00 0.00 92 GLU A C 11
ATOM 16321 O O . GLU A 1 92 ? -16.221 9.139 -18.666 1.00 0.00 92 GLU A O 11
ATOM 16333 N N . LEU A 1 93 ? -17.431 8.713 -20.514 1.00 0.00 93 LEU A N 11
ATOM 16334 C CA . LEU A 1 93 ? -16.635 9.588 -21.369 1.00 0.00 93 LEU A CA 11
ATOM 16335 C C . LEU A 1 93 ? -17.533 10.490 -22.211 1.00 0.00 93 LEU A C 11
ATOM 16336 O O . LEU A 1 93 ? -18.707 10.189 -22.424 1.00 0.00 93 LEU A O 11
ATOM 16352 N N . SER A 1 94 ? -16.971 11.595 -22.689 1.00 0.00 94 SER A N 11
ATOM 16353 C CA . SER A 1 94 ? -17.721 12.542 -23.506 1.00 0.00 94 SER A CA 11
ATOM 16354 C C . SER A 1 94 ? -17.538 12.242 -24.991 1.00 0.00 94 SER A C 11
ATOM 16355 O O . SER A 1 94 ? -16.462 11.831 -25.425 1.00 0.00 94 SER A O 11
ATOM 16363 N N . GLY A 1 95 ? -18.598 12.450 -25.766 1.00 0.00 95 GLY A N 11
ATOM 16364 C CA . GLY A 1 95 ? -18.535 12.196 -27.193 1.00 0.00 95 GLY A CA 11
ATOM 16365 C C . GLY A 1 95 ? -19.587 11.208 -27.654 1.00 0.00 95 GLY A C 11
ATOM 16366 O O . GLY A 1 95 ? -20.515 10.869 -26.919 1.00 0.00 95 GLY A O 11
ATOM 16370 N N . PRO A 1 96 ? -19.451 10.729 -28.899 1.00 0.00 96 PRO A N 11
ATOM 16371 C CA . PRO A 1 96 ? -20.389 9.768 -29.485 1.00 0.00 96 PRO A CA 11
ATOM 16372 C C . PRO A 1 96 ? -20.286 8.390 -28.840 1.00 0.00 96 PRO A C 11
ATOM 16373 O O . PRO A 1 96 ? -19.357 8.118 -28.079 1.00 0.00 96 PRO A O 11
ATOM 16384 N N . SER A 1 97 ? -21.246 7.524 -29.148 1.00 0.00 97 SER A N 11
ATOM 16385 C CA . SER A 1 97 ? -21.265 6.175 -28.594 1.00 0.00 97 SER A CA 11
ATOM 16386 C C . SER A 1 97 ? -21.227 5.131 -29.707 1.00 0.00 97 SER A C 11
ATOM 16387 O O . SER A 1 97 ? -21.992 5.204 -30.668 1.00 0.00 97 SER A O 11
ATOM 16395 N N . SER A 1 98 ? -20.331 4.159 -29.567 1.00 0.00 98 SER A N 11
ATOM 16396 C CA . SER A 1 98 ? -20.189 3.102 -30.561 1.00 0.00 98 SER A CA 11
ATOM 16397 C C . SER A 1 98 ? -20.727 1.778 -30.027 1.00 0.00 98 SER A C 11
ATOM 16398 O O . SER A 1 98 ? -21.491 1.088 -30.701 1.00 0.00 98 SER A O 11
ATOM 16406 N N . GLY A 1 99 ? -20.323 1.431 -28.809 1.00 0.00 99 GLY A N 11
ATOM 16407 C CA . GLY A 1 99 ? -20.773 0.191 -28.203 1.00 0.00 99 GLY A CA 11
ATOM 16408 C C . GLY A 1 99 ? -22.191 0.285 -27.676 1.00 0.00 99 GLY A C 11
ATOM 16409 O O . GLY A 1 99 ? -22.443 0.020 -26.500 1.00 0.00 99 GLY A O 11
ATOM 16413 N N . GLY A 1 1 ? -14.498 -13.579 -40.686 1.00 0.00 1 GLY A N 12
ATOM 16414 C CA . GLY A 1 1 ? -14.126 -13.945 -39.332 1.00 0.00 1 GLY A CA 12
ATOM 16415 C C . GLY A 1 1 ? -13.180 -15.129 -39.292 1.00 0.00 1 GLY A C 12
ATOM 16416 O O . GLY A 1 1 ? -12.027 -15.026 -39.709 1.00 0.00 1 GLY A O 12
ATOM 16420 N N . SER A 1 2 ? -13.667 -16.257 -38.785 1.00 0.00 2 SER A N 12
ATOM 16421 C CA . SER A 1 2 ? -12.855 -17.465 -38.686 1.00 0.00 2 SER A CA 12
ATOM 16422 C C . SER A 1 2 ? -11.500 -17.158 -38.057 1.00 0.00 2 SER A C 12
ATOM 16423 O O . SER A 1 2 ? -10.469 -17.666 -38.497 1.00 0.00 2 SER A O 12
ATOM 16431 N N . SER A 1 3 ? -11.511 -16.322 -37.023 1.00 0.00 3 SER A N 12
ATOM 16432 C CA . SER A 1 3 ? -10.283 -15.943 -36.334 1.00 0.00 3 SER A CA 12
ATOM 16433 C C . SER A 1 3 ? -10.171 -16.657 -34.990 1.00 0.00 3 SER A C 12
ATOM 16434 O O . SER A 1 3 ? -9.177 -17.326 -34.710 1.00 0.00 3 SER A O 12
ATOM 16442 N N . GLY A 1 4 ? -11.201 -16.510 -34.161 1.00 0.00 4 GLY A N 12
ATOM 16443 C CA . GLY A 1 4 ? -11.200 -17.146 -32.857 1.00 0.00 4 GLY A CA 12
ATOM 16444 C C . GLY A 1 4 ? -10.668 -16.235 -31.768 1.00 0.00 4 GLY A C 12
ATOM 16445 O O . GLY A 1 4 ? -11.435 -15.544 -31.098 1.00 0.00 4 GLY A O 12
ATOM 16449 N N . SER A 1 5 ? -9.351 -16.235 -31.590 1.00 0.00 5 SER A N 12
ATOM 16450 C CA . SER A 1 5 ? -8.718 -15.406 -30.571 1.00 0.00 5 SER A CA 12
ATOM 16451 C C . SER A 1 5 ? -9.163 -15.828 -29.174 1.00 0.00 5 SER A C 12
ATOM 16452 O O . SER A 1 5 ? -9.440 -14.987 -28.318 1.00 0.00 5 SER A O 12
ATOM 16460 N N . SER A 1 6 ? -9.229 -17.136 -28.951 1.00 0.00 6 SER A N 12
ATOM 16461 C CA . SER A 1 6 ? -9.643 -17.672 -27.660 1.00 0.00 6 SER A CA 12
ATOM 16462 C C . SER A 1 6 ? -8.604 -18.648 -27.117 1.00 0.00 6 SER A C 12
ATOM 16463 O O . SER A 1 6 ? -8.314 -19.671 -27.735 1.00 0.00 6 SER A O 12
ATOM 16471 N N . GLY A 1 7 ? -8.046 -18.323 -25.955 1.00 0.00 7 GLY A N 12
ATOM 16472 C CA . GLY A 1 7 ? -7.044 -19.180 -25.347 1.00 0.00 7 GLY A CA 12
ATOM 16473 C C . GLY A 1 7 ? -6.432 -18.565 -24.104 1.00 0.00 7 GLY A C 12
ATOM 16474 O O . GLY A 1 7 ? -5.368 -17.949 -24.166 1.00 0.00 7 GLY A O 12
ATOM 16478 N N . PHE A 1 8 ? -7.107 -18.731 -22.971 1.00 0.00 8 PHE A N 12
ATOM 16479 C CA . PHE A 1 8 ? -6.624 -18.185 -21.707 1.00 0.00 8 PHE A CA 12
ATOM 16480 C C . PHE A 1 8 ? -5.907 -19.256 -20.891 1.00 0.00 8 PHE A C 12
ATOM 16481 O O . PHE A 1 8 ? -6.502 -20.265 -20.511 1.00 0.00 8 PHE A O 12
ATOM 16498 N N . ARG A 1 9 ? -4.625 -19.030 -20.626 1.00 0.00 9 ARG A N 12
ATOM 16499 C CA . ARG A 1 9 ? -3.825 -19.975 -19.856 1.00 0.00 9 ARG A CA 12
ATOM 16500 C C . ARG A 1 9 ? -3.312 -19.333 -18.571 1.00 0.00 9 ARG A C 12
ATOM 16501 O O . ARG A 1 9 ? -2.546 -18.370 -18.608 1.00 0.00 9 ARG A O 12
ATOM 16522 N N . VAL A 1 10 ? -3.738 -19.874 -17.434 1.00 0.00 10 VAL A N 12
ATOM 16523 C CA . VAL A 1 10 ? -3.322 -19.355 -16.137 1.00 0.00 10 VAL A CA 12
ATOM 16524 C C . VAL A 1 10 ? -3.635 -20.347 -15.022 1.00 0.00 10 VAL A C 12
ATOM 16525 O O . VAL A 1 10 ? -4.644 -21.049 -15.069 1.00 0.00 10 VAL A O 12
ATOM 16538 N N . GLU A 1 11 ? -2.763 -20.397 -14.020 1.00 0.00 11 GLU A N 12
ATOM 16539 C CA . GLU A 1 11 ? -2.948 -21.303 -12.892 1.00 0.00 11 GLU A CA 12
ATOM 16540 C C . GLU A 1 11 ? -3.732 -20.626 -11.772 1.00 0.00 11 GLU A C 12
ATOM 16541 O O . GLU A 1 11 ? -4.778 -21.118 -11.348 1.00 0.00 11 GLU A O 12
ATOM 16553 N N . ARG A 1 12 ? -3.219 -19.496 -11.298 1.00 0.00 12 ARG A N 12
ATOM 16554 C CA . ARG A 1 12 ? -3.870 -18.752 -10.227 1.00 0.00 12 ARG A CA 12
ATOM 16555 C C . ARG A 1 12 ? -4.840 -17.719 -10.793 1.00 0.00 12 ARG A C 12
ATOM 16556 O O . ARG A 1 12 ? -4.506 -16.982 -11.721 1.00 0.00 12 ARG A O 12
ATOM 16577 N N . SER A 1 13 ? -6.042 -17.671 -10.229 1.00 0.00 13 SER A N 12
ATOM 16578 C CA . SER A 1 13 ? -7.062 -16.732 -10.680 1.00 0.00 13 SER A CA 12
ATOM 16579 C C . SER A 1 13 ? -7.184 -15.557 -9.715 1.00 0.00 13 SER A C 12
ATOM 16580 O O . SER A 1 13 ? -7.247 -14.401 -10.132 1.00 0.00 13 SER A O 12
ATOM 16588 N N . GLN A 1 14 ? -7.217 -15.863 -8.422 1.00 0.00 14 GLN A N 12
ATOM 16589 C CA . GLN A 1 14 ? -7.333 -14.833 -7.396 1.00 0.00 14 GLN A CA 12
ATOM 16590 C C . GLN A 1 14 ? -6.001 -14.622 -6.684 1.00 0.00 14 GLN A C 12
ATOM 16591 O O . GLN A 1 14 ? -5.699 -15.263 -5.677 1.00 0.00 14 GLN A O 12
ATOM 16605 N N . PRO A 1 15 ? -5.183 -13.703 -7.217 1.00 0.00 15 PRO A N 12
ATOM 16606 C CA . PRO A 1 15 ? -3.870 -13.386 -6.648 1.00 0.00 15 PRO A CA 12
ATOM 16607 C C . PRO A 1 15 ? -3.977 -12.658 -5.313 1.00 0.00 15 PRO A C 12
ATOM 16608 O O . PRO A 1 15 ? -3.012 -12.592 -4.552 1.00 0.00 15 PRO A O 12
ATOM 16619 N N . ALA A 1 16 ? -5.157 -12.114 -5.033 1.00 0.00 16 ALA A N 12
ATOM 16620 C CA . ALA A 1 16 ? -5.390 -11.394 -3.788 1.00 0.00 16 ALA A CA 12
ATOM 16621 C C . ALA A 1 16 ? -5.559 -12.358 -2.619 1.00 0.00 16 ALA A C 12
ATOM 16622 O O . ALA A 1 16 ? -6.640 -12.909 -2.407 1.00 0.00 16 ALA A O 12
ATOM 16629 N N . SER A 1 17 ? -4.485 -12.559 -1.863 1.00 0.00 17 SER A N 12
ATOM 16630 C CA . SER A 1 17 ? -4.513 -13.461 -0.717 1.00 0.00 17 SER A CA 12
ATOM 16631 C C . SER A 1 17 ? -5.270 -12.833 0.450 1.00 0.00 17 SER A C 12
ATOM 16632 O O . SER A 1 17 ? -6.257 -13.388 0.932 1.00 0.00 17 SER A O 12
ATOM 16640 N N . GLN A 1 18 ? -4.799 -11.674 0.897 1.00 0.00 18 GLN A N 12
ATOM 16641 C CA . GLN A 1 18 ? -5.430 -10.971 2.007 1.00 0.00 18 GLN A CA 12
ATOM 16642 C C . GLN A 1 18 ? -6.009 -9.636 1.549 1.00 0.00 18 GLN A C 12
ATOM 16643 O O . GLN A 1 18 ? -5.301 -8.767 1.041 1.00 0.00 18 GLN A O 12
ATOM 16657 N N . PRO A 1 19 ? -7.327 -9.468 1.730 1.00 0.00 19 PRO A N 12
ATOM 16658 C CA . PRO A 1 19 ? -8.030 -8.242 1.342 1.00 0.00 19 PRO A CA 12
ATOM 16659 C C . PRO A 1 19 ? -7.658 -7.056 2.225 1.00 0.00 19 PRO A C 12
ATOM 16660 O O . PRO A 1 19 ? -7.728 -7.136 3.452 1.00 0.00 19 PRO A O 12
ATOM 16671 N N . LEU A 1 20 ? -7.262 -5.956 1.594 1.00 0.00 20 LEU A N 12
ATOM 16672 C CA . LEU A 1 20 ? -6.879 -4.752 2.323 1.00 0.00 20 LEU A CA 12
ATOM 16673 C C . LEU A 1 20 ? -7.651 -3.538 1.814 1.00 0.00 20 LEU A C 12
ATOM 16674 O O . LEU A 1 20 ? -7.645 -3.242 0.619 1.00 0.00 20 LEU A O 12
ATOM 16690 N N . THR A 1 21 ? -8.312 -2.837 2.729 1.00 0.00 21 THR A N 12
ATOM 16691 C CA . THR A 1 21 ? -9.087 -1.655 2.374 1.00 0.00 21 THR A CA 12
ATOM 16692 C C . THR A 1 21 ? -9.015 -0.599 3.471 1.00 0.00 21 THR A C 12
ATOM 16693 O O . THR A 1 21 ? -8.322 -0.778 4.473 1.00 0.00 21 THR A O 12
ATOM 16704 N N . TYR A 1 22 ? -9.734 0.500 3.276 1.00 0.00 22 TYR A N 12
ATOM 16705 C CA . TYR A 1 22 ? -9.750 1.586 4.249 1.00 0.00 22 TYR A CA 12
ATOM 16706 C C . TYR A 1 22 ? -10.573 1.206 5.476 1.00 0.00 22 TYR A C 12
ATOM 16707 O O . TYR A 1 22 ? -10.308 1.673 6.583 1.00 0.00 22 TYR A O 12
ATOM 16725 N N . GLU A 1 23 ? -11.573 0.356 5.269 1.00 0.00 23 GLU A N 12
ATOM 16726 C CA . GLU A 1 23 ? -12.436 -0.087 6.358 1.00 0.00 23 GLU A CA 12
ATOM 16727 C C . GLU A 1 23 ? -11.710 -1.082 7.258 1.00 0.00 23 GLU A C 12
ATOM 16728 O O . GLU A 1 23 ? -12.200 -1.440 8.329 1.00 0.00 23 GLU A O 12
ATOM 16740 N N . SER A 1 24 ? -10.538 -1.526 6.814 1.00 0.00 24 SER A N 12
ATOM 16741 C CA . SER A 1 24 ? -9.745 -2.484 7.576 1.00 0.00 24 SER A CA 12
ATOM 16742 C C . SER A 1 24 ? -8.940 -1.779 8.663 1.00 0.00 24 SER A C 12
ATOM 16743 O O . SER A 1 24 ? -8.128 -0.899 8.379 1.00 0.00 24 SER A O 12
ATOM 16751 N N . GLY A 1 25 ? -9.172 -2.172 9.912 1.00 0.00 25 GLY A N 12
ATOM 16752 C CA . GLY A 1 25 ? -8.462 -1.568 11.024 1.00 0.00 25 GLY A CA 12
ATOM 16753 C C . GLY A 1 25 ? -7.018 -2.021 11.105 1.00 0.00 25 GLY A C 12
ATOM 16754 O O . GLY A 1 25 ? -6.457 -2.552 10.146 1.00 0.00 25 GLY A O 12
ATOM 16758 N N . PRO A 1 26 ? -6.392 -1.810 12.272 1.00 0.00 26 PRO A N 12
ATOM 16759 C CA . PRO A 1 26 ? -4.995 -2.192 12.501 1.00 0.00 26 PRO A CA 12
ATOM 16760 C C . PRO A 1 26 ? -4.811 -3.705 12.564 1.00 0.00 26 PRO A C 12
ATOM 16761 O O . PRO A 1 26 ? -3.777 -4.231 12.152 1.00 0.00 26 PRO A O 12
ATOM 16772 N N . ASP A 1 27 ? -5.819 -4.398 13.081 1.00 0.00 27 ASP A N 12
ATOM 16773 C CA . ASP A 1 27 ? -5.768 -5.851 13.195 1.00 0.00 27 ASP A CA 12
ATOM 16774 C C . ASP A 1 27 ? -5.566 -6.497 11.828 1.00 0.00 27 ASP A C 12
ATOM 16775 O O . ASP A 1 27 ? -4.833 -7.477 11.698 1.00 0.00 27 ASP A O 12
ATOM 16784 N N . GLU A 1 28 ? -6.221 -5.942 10.814 1.00 0.00 28 GLU A N 12
ATOM 16785 C CA . GLU A 1 28 ? -6.114 -6.466 9.457 1.00 0.00 28 GLU A CA 12
ATOM 16786 C C . GLU A 1 28 ? -4.856 -5.943 8.770 1.00 0.00 28 GLU A C 12
ATOM 16787 O O . GLU A 1 28 ? -4.163 -6.683 8.071 1.00 0.00 28 GLU A O 12
ATOM 16799 N N . VAL A 1 29 ? -4.567 -4.661 8.973 1.00 0.00 29 VAL A N 12
ATOM 16800 C CA . VAL A 1 29 ? -3.394 -4.038 8.374 1.00 0.00 29 VAL A CA 12
ATOM 16801 C C . VAL A 1 29 ? -2.134 -4.845 8.665 1.00 0.00 29 VAL A C 12
ATOM 16802 O O . VAL A 1 29 ? -1.216 -4.900 7.846 1.00 0.00 29 VAL A O 12
ATOM 16815 N N . ARG A 1 30 ? -2.096 -5.470 9.837 1.00 0.00 30 ARG A N 12
ATOM 16816 C CA . ARG A 1 30 ? -0.948 -6.274 10.238 1.00 0.00 30 ARG A CA 12
ATOM 16817 C C . ARG A 1 30 ? -0.954 -7.624 9.526 1.00 0.00 30 ARG A C 12
ATOM 16818 O O . ARG A 1 30 ? 0.093 -8.242 9.337 1.00 0.00 30 ARG A O 12
ATOM 16839 N N . ALA A 1 31 ? -2.141 -8.074 9.133 1.00 0.00 31 ALA A N 12
ATOM 16840 C CA . ALA A 1 31 ? -2.284 -9.349 8.441 1.00 0.00 31 ALA A CA 12
ATOM 16841 C C . ALA A 1 31 ? -1.910 -9.219 6.968 1.00 0.00 31 ALA A C 12
ATOM 16842 O O . ALA A 1 31 ? -1.190 -10.057 6.425 1.00 0.00 31 ALA A O 12
ATOM 16849 N N . TRP A 1 32 ? -2.402 -8.164 6.329 1.00 0.00 32 TRP A N 12
ATOM 16850 C CA . TRP A 1 32 ? -2.120 -7.926 4.918 1.00 0.00 32 TRP A CA 12
ATOM 16851 C C . TRP A 1 32 ? -0.618 -7.945 4.652 1.00 0.00 32 TRP A C 12
ATOM 16852 O O . TRP A 1 32 ? -0.148 -8.629 3.743 1.00 0.00 32 TRP A O 12
ATOM 16873 N N . LEU A 1 33 ? 0.129 -7.192 5.451 1.00 0.00 33 LEU A N 12
ATOM 16874 C CA . LEU A 1 33 ? 1.579 -7.124 5.303 1.00 0.00 33 LEU A CA 12
ATOM 16875 C C . LEU A 1 33 ? 2.197 -8.517 5.349 1.00 0.00 33 LEU A C 12
ATOM 16876 O O . LEU A 1 33 ? 2.848 -8.949 4.398 1.00 0.00 33 LEU A O 12
ATOM 16892 N N . GLU A 1 34 ? 1.988 -9.215 6.460 1.00 0.00 34 GLU A N 12
ATOM 16893 C CA . GLU A 1 34 ? 2.524 -10.561 6.629 1.00 0.00 34 GLU A CA 12
ATOM 16894 C C . GLU A 1 34 ? 2.270 -11.407 5.385 1.00 0.00 34 GLU A C 12
ATOM 16895 O O . GLU A 1 34 ? 3.156 -12.122 4.916 1.00 0.00 34 GLU A O 12
ATOM 16907 N N . ALA A 1 35 ? 1.054 -11.322 4.856 1.00 0.00 35 ALA A N 12
ATOM 16908 C CA . ALA A 1 35 ? 0.683 -12.078 3.667 1.00 0.00 35 ALA A CA 12
ATOM 16909 C C . ALA A 1 35 ? 1.706 -11.886 2.553 1.00 0.00 35 ALA A C 12
ATOM 16910 O O . ALA A 1 35 ? 2.073 -12.837 1.861 1.00 0.00 35 ALA A O 12
ATOM 16917 N N . LYS A 1 36 ? 2.164 -10.650 2.383 1.00 0.00 36 LYS A N 12
ATOM 16918 C CA . LYS A 1 36 ? 3.146 -10.332 1.353 1.00 0.00 36 LYS A CA 12
ATOM 16919 C C . LYS A 1 36 ? 4.540 -10.789 1.770 1.00 0.00 36 LYS A C 12
ATOM 16920 O O . LYS A 1 36 ? 5.419 -10.976 0.930 1.00 0.00 36 LYS A O 12
ATOM 16939 N N . ALA A 1 37 ? 4.733 -10.969 3.073 1.00 0.00 37 ALA A N 12
ATOM 16940 C CA . ALA A 1 37 ? 6.019 -11.408 3.601 1.00 0.00 37 ALA A CA 12
ATOM 16941 C C . ALA A 1 37 ? 7.079 -10.326 3.433 1.00 0.00 37 ALA A C 12
ATOM 16942 O O . ALA A 1 37 ? 8.221 -10.612 3.072 1.00 0.00 37 ALA A O 12
ATOM 16949 N N . PHE A 1 38 ? 6.695 -9.081 3.696 1.00 0.00 38 PHE A N 12
ATOM 16950 C CA . PHE A 1 38 ? 7.613 -7.955 3.572 1.00 0.00 38 PHE A CA 12
ATOM 16951 C C . PHE A 1 38 ? 8.772 -8.088 4.556 1.00 0.00 38 PHE A C 12
ATOM 16952 O O . PHE A 1 38 ? 9.915 -8.313 4.159 1.00 0.00 38 PHE A O 12
ATOM 16969 N N . SER A 1 39 ? 8.468 -7.945 5.842 1.00 0.00 39 SER A N 12
ATOM 16970 C CA . SER A 1 39 ? 9.484 -8.044 6.884 1.00 0.00 39 SER A CA 12
ATOM 16971 C C . SER A 1 39 ? 8.841 -8.103 8.266 1.00 0.00 39 SER A C 12
ATOM 16972 O O . SER A 1 39 ? 7.763 -7.557 8.501 1.00 0.00 39 SER A O 12
ATOM 16980 N N . PRO A 1 40 ? 9.518 -8.783 9.203 1.00 0.00 40 PRO A N 12
ATOM 16981 C CA . PRO A 1 40 ? 9.033 -8.931 10.579 1.00 0.00 40 PRO A CA 12
ATOM 16982 C C . PRO A 1 40 ? 9.082 -7.619 11.355 1.00 0.00 40 PRO A C 12
ATOM 16983 O O . PRO A 1 40 ? 8.532 -7.514 12.451 1.00 0.00 40 PRO A O 12
ATOM 16994 N N . ARG A 1 41 ? 9.745 -6.621 10.779 1.00 0.00 41 ARG A N 12
ATOM 16995 C CA . ARG A 1 41 ? 9.867 -5.316 11.418 1.00 0.00 41 ARG A CA 12
ATOM 16996 C C . ARG A 1 41 ? 8.818 -4.347 10.879 1.00 0.00 41 ARG A C 12
ATOM 16997 O O . ARG A 1 41 ? 8.136 -3.666 11.646 1.00 0.00 41 ARG A O 12
ATOM 17018 N N . ILE A 1 42 ? 8.696 -4.291 9.557 1.00 0.00 42 ILE A N 12
ATOM 17019 C CA . ILE A 1 42 ? 7.731 -3.407 8.917 1.00 0.00 42 ILE A CA 12
ATOM 17020 C C . ILE A 1 42 ? 6.303 -3.776 9.306 1.00 0.00 42 ILE A C 12
ATOM 17021 O O . ILE A 1 42 ? 5.425 -2.916 9.378 1.00 0.00 42 ILE A O 12
ATOM 17037 N N . VAL A 1 43 ? 6.079 -5.062 9.559 1.00 0.00 43 VAL A N 12
ATOM 17038 C CA . VAL A 1 43 ? 4.758 -5.546 9.945 1.00 0.00 43 VAL A CA 12
ATOM 17039 C C . VAL A 1 43 ? 4.407 -5.112 11.363 1.00 0.00 43 VAL A C 12
ATOM 17040 O O . VAL A 1 43 ? 3.289 -4.669 11.628 1.00 0.00 43 VAL A O 12
ATOM 17053 N N . GLU A 1 44 ? 5.369 -5.241 12.272 1.00 0.00 44 GLU A N 12
ATOM 17054 C CA . GLU A 1 44 ? 5.159 -4.862 13.664 1.00 0.00 44 GLU A CA 12
ATOM 17055 C C . GLU A 1 44 ? 5.113 -3.344 13.813 1.00 0.00 44 GLU A C 12
ATOM 17056 O O . GLU A 1 44 ? 4.517 -2.820 14.753 1.00 0.00 44 GLU A O 12
ATOM 17068 N N . ASN A 1 45 ? 5.749 -2.644 12.880 1.00 0.00 45 ASN A N 12
ATOM 17069 C CA . ASN A 1 45 ? 5.782 -1.186 12.907 1.00 0.00 45 ASN A CA 12
ATOM 17070 C C . ASN A 1 45 ? 4.591 -0.600 12.156 1.00 0.00 45 ASN A C 12
ATOM 17071 O O . ASN A 1 45 ? 4.084 0.466 12.507 1.00 0.00 45 ASN A O 12
ATOM 17082 N N . LEU A 1 46 ? 4.148 -1.305 11.120 1.00 0.00 46 LEU A N 12
ATOM 17083 C CA . LEU A 1 46 ? 3.015 -0.856 10.318 1.00 0.00 46 LEU A CA 12
ATOM 17084 C C . LEU A 1 46 ? 1.751 -1.630 10.679 1.00 0.00 46 LEU A C 12
ATOM 17085 O O . LEU A 1 46 ? 0.659 -1.309 10.211 1.00 0.00 46 LEU A O 12
ATOM 17101 N N . GLY A 1 47 ? 1.907 -2.650 11.518 1.00 0.00 47 GLY A N 12
ATOM 17102 C CA . GLY A 1 47 ? 0.770 -3.452 11.930 1.00 0.00 47 GLY A CA 12
ATOM 17103 C C . GLY A 1 47 ? 0.030 -2.848 13.107 1.00 0.00 47 GLY A C 12
ATOM 17104 O O . GLY A 1 47 ? -0.676 -3.550 13.831 1.00 0.00 47 GLY A O 12
ATOM 17108 N N . ILE A 1 48 ? 0.193 -1.543 13.299 1.00 0.00 48 ILE A N 12
ATOM 17109 C CA . ILE A 1 48 ? -0.465 -0.846 14.397 1.00 0.00 48 ILE A CA 12
ATOM 17110 C C . ILE A 1 48 ? -1.374 0.263 13.878 1.00 0.00 48 ILE A C 12
ATOM 17111 O O . ILE A 1 48 ? -2.292 0.704 14.571 1.00 0.00 48 ILE A O 12
ATOM 17127 N N . LEU A 1 49 ? -1.115 0.708 12.653 1.00 0.00 49 LEU A N 12
ATOM 17128 C CA . LEU A 1 49 ? -1.912 1.764 12.039 1.00 0.00 49 LEU A CA 12
ATOM 17129 C C . LEU A 1 49 ? -3.160 1.190 11.377 1.00 0.00 49 LEU A C 12
ATOM 17130 O O . LEU A 1 49 ? -3.179 0.031 10.959 1.00 0.00 49 LEU A O 12
ATOM 17146 N N . THR A 1 50 ? -4.204 2.009 11.283 1.00 0.00 50 THR A N 12
ATOM 17147 C CA . THR A 1 50 ? -5.456 1.583 10.671 1.00 0.00 50 THR A CA 12
ATOM 17148 C C . THR A 1 50 ? -5.340 1.541 9.152 1.00 0.00 50 THR A C 12
ATOM 17149 O O . THR A 1 50 ? -4.301 1.883 8.589 1.00 0.00 50 THR A O 12
ATOM 17160 N N . GLY A 1 51 ? -6.414 1.118 8.492 1.00 0.00 51 GLY A N 12
ATOM 17161 C CA . GLY A 1 51 ? -6.411 1.039 7.043 1.00 0.00 51 GLY A CA 12
ATOM 17162 C C . GLY A 1 51 ? -5.873 2.300 6.395 1.00 0.00 51 GLY A C 12
ATOM 17163 O O . GLY A 1 51 ? -4.885 2.272 5.660 1.00 0.00 51 GLY A O 12
ATOM 17167 N N . PRO A 1 52 ? -6.531 3.436 6.665 1.00 0.00 52 PRO A N 12
ATOM 17168 C CA . PRO A 1 52 ? -6.131 4.734 6.112 1.00 0.00 52 PRO A CA 12
ATOM 17169 C C . PRO A 1 52 ? -4.820 5.237 6.705 1.00 0.00 52 PRO A C 12
ATOM 17170 O O . PRO A 1 52 ? -3.931 5.681 5.979 1.00 0.00 52 PRO A O 12
ATOM 17181 N N . GLN A 1 53 ? -4.706 5.164 8.027 1.00 0.00 53 GLN A N 12
ATOM 17182 C CA . GLN A 1 53 ? -3.502 5.613 8.716 1.00 0.00 53 GLN A CA 12
ATOM 17183 C C . GLN A 1 53 ? -2.250 5.082 8.026 1.00 0.00 53 GLN A C 12
ATOM 17184 O O . GLN A 1 53 ? -1.252 5.792 7.896 1.00 0.00 53 GLN A O 12
ATOM 17198 N N . LEU A 1 54 ? -2.309 3.830 7.586 1.00 0.00 54 LEU A N 12
ATOM 17199 C CA . LEU A 1 54 ? -1.179 3.203 6.909 1.00 0.00 54 LEU A CA 12
ATOM 17200 C C . LEU A 1 54 ? -0.976 3.801 5.520 1.00 0.00 54 LEU A C 12
ATOM 17201 O O . LEU A 1 54 ? 0.104 4.297 5.198 1.00 0.00 54 LEU A O 12
ATOM 17217 N N . PHE A 1 55 ? -2.022 3.753 4.702 1.00 0.00 55 PHE A N 12
ATOM 17218 C CA . PHE A 1 55 ? -1.959 4.291 3.348 1.00 0.00 55 PHE A CA 12
ATOM 17219 C C . PHE A 1 55 ? -1.444 5.727 3.357 1.00 0.00 55 PHE A C 12
ATOM 17220 O O . PHE A 1 55 ? -0.760 6.159 2.429 1.00 0.00 55 PHE A O 12
ATOM 17237 N N . SER A 1 56 ? -1.778 6.463 4.413 1.00 0.00 56 SER A N 12
ATOM 17238 C CA . SER A 1 56 ? -1.354 7.852 4.542 1.00 0.00 56 SER A CA 12
ATOM 17239 C C . SER A 1 56 ? 0.164 7.968 4.438 1.00 0.00 56 SER A C 12
ATOM 17240 O O . SER A 1 56 ? 0.695 9.024 4.093 1.00 0.00 56 SER A O 12
ATOM 17248 N N . LEU A 1 57 ? 0.856 6.876 4.741 1.00 0.00 57 LEU A N 12
ATOM 17249 C CA . LEU A 1 57 ? 2.314 6.853 4.682 1.00 0.00 57 LEU A CA 12
ATOM 17250 C C . LEU A 1 57 ? 2.799 6.733 3.241 1.00 0.00 57 LEU A C 12
ATOM 17251 O O . LEU A 1 57 ? 2.502 5.755 2.556 1.00 0.00 57 LEU A O 12
ATOM 17267 N N . ASN A 1 58 ? 3.549 7.733 2.789 1.00 0.00 58 ASN A N 12
ATOM 17268 C CA . ASN A 1 58 ? 4.077 7.738 1.430 1.00 0.00 58 ASN A CA 12
ATOM 17269 C C . ASN A 1 58 ? 5.390 6.964 1.354 1.00 0.00 58 ASN A C 12
ATOM 17270 O O . ASN A 1 58 ? 5.843 6.389 2.343 1.00 0.00 58 ASN A O 12
ATOM 17281 N N . LYS A 1 59 ? 5.997 6.954 0.171 1.00 0.00 59 LYS A N 12
ATOM 17282 C CA . LYS A 1 59 ? 7.258 6.253 -0.036 1.00 0.00 59 LYS A CA 12
ATOM 17283 C C . LYS A 1 59 ? 8.240 6.556 1.092 1.00 0.00 59 LYS A C 12
ATOM 17284 O O . LYS A 1 59 ? 8.592 5.673 1.873 1.00 0.00 59 LYS A O 12
ATOM 17303 N N . GLU A 1 60 ? 8.677 7.809 1.170 1.00 0.00 60 GLU A N 12
ATOM 17304 C CA . GLU A 1 60 ? 9.618 8.227 2.203 1.00 0.00 60 GLU A CA 12
ATOM 17305 C C . GLU A 1 60 ? 9.131 7.802 3.585 1.00 0.00 60 GLU A C 12
ATOM 17306 O O . GLU A 1 60 ? 9.896 7.261 4.384 1.00 0.00 60 GLU A O 12
ATOM 17318 N N . GLU A 1 61 ? 7.855 8.052 3.860 1.00 0.00 61 GLU A N 12
ATOM 17319 C CA . GLU A 1 61 ? 7.267 7.696 5.146 1.00 0.00 61 GLU A CA 12
ATOM 17320 C C . GLU A 1 61 ? 7.524 6.229 5.475 1.00 0.00 61 GLU A C 12
ATOM 17321 O O . GLU A 1 61 ? 8.015 5.899 6.556 1.00 0.00 61 GLU A O 12
ATOM 17333 N N . LEU A 1 62 ? 7.189 5.351 4.536 1.00 0.00 62 LEU A N 12
ATOM 17334 C CA . LEU A 1 62 ? 7.382 3.917 4.725 1.00 0.00 62 LEU A CA 12
ATOM 17335 C C . LEU A 1 62 ? 8.858 3.588 4.924 1.00 0.00 62 LEU A C 12
ATOM 17336 O O . LEU A 1 62 ? 9.206 2.665 5.660 1.00 0.00 62 LEU A O 12
ATOM 17352 N N . LYS A 1 63 ? 9.723 4.352 4.265 1.00 0.00 63 LYS A N 12
ATOM 17353 C CA . LYS A 1 63 ? 11.163 4.145 4.371 1.00 0.00 63 LYS A CA 12
ATOM 17354 C C . LYS A 1 63 ? 11.675 4.578 5.741 1.00 0.00 63 LYS A C 12
ATOM 17355 O O . LYS A 1 63 ? 12.576 3.956 6.304 1.00 0.00 63 LYS A O 12
ATOM 17374 N N . LYS A 1 64 ? 11.093 5.647 6.274 1.00 0.00 64 LYS A N 12
ATOM 17375 C CA . LYS A 1 64 ? 11.488 6.163 7.580 1.00 0.00 64 LYS A CA 12
ATOM 17376 C C . LYS A 1 64 ? 11.577 5.036 8.605 1.00 0.00 64 LYS A C 12
ATOM 17377 O O . LYS A 1 64 ? 12.475 5.019 9.447 1.00 0.00 64 LYS A O 12
ATOM 17396 N N . VAL A 1 65 ? 10.640 4.096 8.527 1.00 0.00 65 VAL A N 12
ATOM 17397 C CA . VAL A 1 65 ? 10.615 2.965 9.447 1.00 0.00 65 VAL A CA 12
ATOM 17398 C C . VAL A 1 65 ? 11.097 1.690 8.763 1.00 0.00 65 VAL A C 12
ATOM 17399 O O . VAL A 1 65 ? 12.026 1.034 9.235 1.00 0.00 65 VAL A O 12
ATOM 17412 N N . CYS A 1 66 ? 10.460 1.346 7.649 1.00 0.00 66 CYS A N 12
ATOM 17413 C CA . CYS A 1 66 ? 10.823 0.149 6.900 1.00 0.00 66 CYS A CA 12
ATOM 17414 C C . CYS A 1 66 ? 12.233 0.271 6.331 1.00 0.00 66 CYS A C 12
ATOM 17415 O O . CYS A 1 66 ? 13.003 -0.688 6.342 1.00 0.00 66 CYS A O 12
ATOM 17423 N N . GLY A 1 67 ? 12.564 1.458 5.831 1.00 0.00 67 GLY A N 12
ATOM 17424 C CA . GLY A 1 67 ? 13.880 1.683 5.262 1.00 0.00 67 GLY A CA 12
ATOM 17425 C C . GLY A 1 67 ? 14.006 1.132 3.856 1.00 0.00 67 GLY A C 12
ATOM 17426 O O . GLY A 1 67 ? 13.055 1.183 3.076 1.00 0.00 67 GLY A O 12
ATOM 17430 N N . GLU A 1 68 ? 15.183 0.606 3.531 1.00 0.00 68 GLU A N 12
ATOM 17431 C CA . GLU A 1 68 ? 15.429 0.046 2.208 1.00 0.00 68 GLU A CA 12
ATOM 17432 C C . GLU A 1 68 ? 14.241 -0.791 1.741 1.00 0.00 68 GLU A C 12
ATOM 17433 O O . GLU A 1 68 ? 13.825 -0.706 0.586 1.00 0.00 68 GLU A O 12
ATOM 17445 N N . GLU A 1 69 ? 13.701 -1.599 2.648 1.00 0.00 69 GLU A N 12
ATOM 17446 C CA . GLU A 1 69 ? 12.563 -2.452 2.329 1.00 0.00 69 GLU A CA 12
ATOM 17447 C C . GLU A 1 69 ? 11.320 -1.615 2.039 1.00 0.00 69 GLU A C 12
ATOM 17448 O O . GLU A 1 69 ? 10.515 -1.958 1.175 1.00 0.00 69 GLU A O 12
ATOM 17460 N N . GLY A 1 70 ? 11.171 -0.514 2.771 1.00 0.00 70 GLY A N 12
ATOM 17461 C CA . GLY A 1 70 ? 10.025 0.354 2.579 1.00 0.00 70 GLY A CA 12
ATOM 17462 C C . GLY A 1 70 ? 9.758 0.648 1.116 1.00 0.00 70 GLY A C 12
ATOM 17463 O O . GLY A 1 70 ? 8.608 0.658 0.677 1.00 0.00 70 GLY A O 12
ATOM 17467 N N . VAL A 1 71 ? 10.823 0.888 0.358 1.00 0.00 71 VAL A N 12
ATOM 17468 C CA . VAL A 1 71 ? 10.699 1.184 -1.064 1.00 0.00 71 VAL A CA 12
ATOM 17469 C C . VAL A 1 71 ? 9.781 0.183 -1.755 1.00 0.00 71 VAL A C 12
ATOM 17470 O O . VAL A 1 71 ? 8.890 0.563 -2.515 1.00 0.00 71 VAL A O 12
ATOM 17483 N N . ARG A 1 72 ? 10.003 -1.100 -1.486 1.00 0.00 72 ARG A N 12
ATOM 17484 C CA . ARG A 1 72 ? 9.196 -2.157 -2.083 1.00 0.00 72 ARG A CA 12
ATOM 17485 C C . ARG A 1 72 ? 7.751 -2.077 -1.598 1.00 0.00 72 ARG A C 12
ATOM 17486 O O . ARG A 1 72 ? 6.814 -2.153 -2.392 1.00 0.00 72 ARG A O 12
ATOM 17507 N N . VAL A 1 73 ? 7.580 -1.925 -0.289 1.00 0.00 73 VAL A N 12
ATOM 17508 C CA . VAL A 1 73 ? 6.250 -1.834 0.302 1.00 0.00 73 VAL A CA 12
ATOM 17509 C C . VAL A 1 73 ? 5.408 -0.775 -0.399 1.00 0.00 73 VAL A C 12
ATOM 17510 O O . VAL A 1 73 ? 4.256 -1.020 -0.758 1.00 0.00 73 VAL A O 12
ATOM 17523 N N . TYR A 1 74 ? 5.990 0.403 -0.592 1.00 0.00 74 TYR A N 12
ATOM 17524 C CA . TYR A 1 74 ? 5.292 1.502 -1.249 1.00 0.00 74 TYR A CA 12
ATOM 17525 C C . TYR A 1 74 ? 4.850 1.104 -2.654 1.00 0.00 74 TYR A C 12
ATOM 17526 O O . TYR A 1 74 ? 3.766 1.474 -3.105 1.00 0.00 74 TYR A O 12
ATOM 17544 N N . SER A 1 75 ? 5.699 0.347 -3.342 1.00 0.00 75 SER A N 12
ATOM 17545 C CA . SER A 1 75 ? 5.400 -0.100 -4.698 1.00 0.00 75 SER A CA 12
ATOM 17546 C C . SER A 1 75 ? 4.128 -0.942 -4.723 1.00 0.00 75 SER A C 12
ATOM 17547 O O . SER A 1 75 ? 3.354 -0.887 -5.678 1.00 0.00 75 SER A O 12
ATOM 17555 N N . GLN A 1 76 ? 3.921 -1.721 -3.667 1.00 0.00 76 GLN A N 12
ATOM 17556 C CA . GLN A 1 76 ? 2.744 -2.576 -3.568 1.00 0.00 76 GLN A CA 12
ATOM 17557 C C . GLN A 1 76 ? 1.544 -1.793 -3.046 1.00 0.00 76 GLN A C 12
ATOM 17558 O O . GLN A 1 76 ? 0.431 -1.927 -3.558 1.00 0.00 76 GLN A O 12
ATOM 17572 N N . LEU A 1 77 ? 1.776 -0.974 -2.026 1.00 0.00 77 LEU A N 12
ATOM 17573 C CA . LEU A 1 77 ? 0.714 -0.169 -1.434 1.00 0.00 77 LEU A CA 12
ATOM 17574 C C . LEU A 1 77 ? 0.108 0.776 -2.467 1.00 0.00 77 LEU A C 12
ATOM 17575 O O . LEU A 1 77 ? -1.099 1.022 -2.468 1.00 0.00 77 LEU A O 12
ATOM 17591 N N . THR A 1 78 ? 0.953 1.303 -3.348 1.00 0.00 78 THR A N 12
ATOM 17592 C CA . THR A 1 78 ? 0.501 2.220 -4.387 1.00 0.00 78 THR A CA 12
ATOM 17593 C C . THR A 1 78 ? -0.489 1.541 -5.327 1.00 0.00 78 THR A C 12
ATOM 17594 O O . THR A 1 78 ? -1.383 2.186 -5.873 1.00 0.00 78 THR A O 12
ATOM 17605 N N . MET A 1 79 ? -0.323 0.235 -5.510 1.00 0.00 79 MET A N 12
ATOM 17606 C CA . MET A 1 79 ? -1.204 -0.531 -6.384 1.00 0.00 79 MET A CA 12
ATOM 17607 C C . MET A 1 79 ? -2.573 -0.726 -5.740 1.00 0.00 79 MET A C 12
ATOM 17608 O O . MET A 1 79 ? -3.603 -0.596 -6.400 1.00 0.00 79 MET A O 12
ATOM 17622 N N . GLN A 1 80 ? -2.575 -1.040 -4.448 1.00 0.00 80 GLN A N 12
ATOM 17623 C CA . GLN A 1 80 ? -3.818 -1.253 -3.717 1.00 0.00 80 GLN A CA 12
ATOM 17624 C C . GLN A 1 80 ? -4.625 0.038 -3.626 1.00 0.00 80 GLN A C 12
ATOM 17625 O O . GLN A 1 80 ? -5.846 0.031 -3.786 1.00 0.00 80 GLN A O 12
ATOM 17639 N N . LYS A 1 81 ? -3.936 1.144 -3.370 1.00 0.00 81 LYS A N 12
ATOM 17640 C CA . LYS A 1 81 ? -4.588 2.444 -3.259 1.00 0.00 81 LYS A CA 12
ATOM 17641 C C . LYS A 1 81 ? -5.385 2.761 -4.519 1.00 0.00 81 LYS A C 12
ATOM 17642 O O . LYS A 1 81 ? -6.527 3.214 -4.445 1.00 0.00 81 LYS A O 12
ATOM 17661 N N . ALA A 1 82 ? -4.777 2.519 -5.676 1.00 0.00 82 ALA A N 12
ATOM 17662 C CA . ALA A 1 82 ? -5.433 2.776 -6.952 1.00 0.00 82 ALA A CA 12
ATOM 17663 C C . ALA A 1 82 ? -6.618 1.840 -7.159 1.00 0.00 82 ALA A C 12
ATOM 17664 O O . ALA A 1 82 ? -7.653 2.241 -7.691 1.00 0.00 82 ALA A O 12
ATOM 17671 N N . PHE A 1 83 ? -6.460 0.590 -6.736 1.00 0.00 83 PHE A N 12
ATOM 17672 C CA . PHE A 1 83 ? -7.517 -0.404 -6.876 1.00 0.00 83 PHE A CA 12
ATOM 17673 C C . PHE A 1 83 ? -8.741 -0.018 -6.050 1.00 0.00 83 PHE A C 12
ATOM 17674 O O . PHE A 1 83 ? -9.867 -0.024 -6.548 1.00 0.00 83 PHE A O 12
ATOM 17691 N N . LEU A 1 84 ? -8.511 0.318 -4.785 1.00 0.00 84 LEU A N 12
ATOM 17692 C CA . LEU A 1 84 ? -9.594 0.707 -3.888 1.00 0.00 84 LEU A CA 12
ATOM 17693 C C . LEU A 1 84 ? -10.426 1.832 -4.495 1.00 0.00 84 LEU A C 12
ATOM 17694 O O . LEU A 1 84 ? -11.655 1.776 -4.494 1.00 0.00 84 LEU A O 12
ATOM 17710 N N . GLU A 1 85 ? -9.747 2.850 -5.015 1.00 0.00 85 GLU A N 12
ATOM 17711 C CA . GLU A 1 85 ? -10.425 3.986 -5.627 1.00 0.00 85 GLU A CA 12
ATOM 17712 C C . GLU A 1 85 ? -11.556 3.519 -6.539 1.00 0.00 85 GLU A C 12
ATOM 17713 O O . GLU A 1 85 ? -12.646 4.090 -6.538 1.00 0.00 85 GLU A O 12
ATOM 17725 N N . LYS A 1 86 ? -11.287 2.476 -7.317 1.00 0.00 86 LYS A N 12
ATOM 17726 C CA . LYS A 1 86 ? -12.280 1.929 -8.234 1.00 0.00 86 LYS A CA 12
ATOM 17727 C C . LYS A 1 86 ? -12.693 0.522 -7.814 1.00 0.00 86 LYS A C 12
ATOM 17728 O O . LYS A 1 86 ? -12.823 -0.371 -8.650 1.00 0.00 86 LYS A O 12
ATOM 17747 N N . GLN A 1 87 ? -12.900 0.335 -6.514 1.00 0.00 87 GLN A N 12
ATOM 17748 C CA . GLN A 1 87 ? -13.299 -0.964 -5.985 1.00 0.00 87 GLN A CA 12
ATOM 17749 C C . GLN A 1 87 ? -14.758 -1.261 -6.316 1.00 0.00 87 GLN A C 12
ATOM 17750 O O . GLN A 1 87 ? -15.477 -0.400 -6.820 1.00 0.00 87 GLN A O 12
ATOM 17764 N N . GLN A 1 88 ? -15.187 -2.486 -6.028 1.00 0.00 88 GLN A N 12
ATOM 17765 C CA . GLN A 1 88 ? -16.560 -2.897 -6.297 1.00 0.00 88 GLN A CA 12
ATOM 17766 C C . GLN A 1 88 ? -16.977 -2.509 -7.712 1.00 0.00 88 GLN A C 12
ATOM 17767 O O . GLN A 1 88 ? -18.073 -1.994 -7.927 1.00 0.00 88 GLN A O 12
ATOM 17781 N N . SER A 1 89 ? -16.094 -2.761 -8.674 1.00 0.00 89 SER A N 12
ATOM 17782 C CA . SER A 1 89 ? -16.369 -2.434 -10.068 1.00 0.00 89 SER A CA 12
ATOM 17783 C C . SER A 1 89 ? -16.585 -3.701 -10.890 1.00 0.00 89 SER A C 12
ATOM 17784 O O . SER A 1 89 ? -15.936 -4.721 -10.662 1.00 0.00 89 SER A O 12
ATOM 17792 N N . GLY A 1 90 ? -17.503 -3.628 -11.849 1.00 0.00 90 GLY A N 12
ATOM 17793 C CA . GLY A 1 90 ? -17.789 -4.774 -12.692 1.00 0.00 90 GLY A CA 12
ATOM 17794 C C . GLY A 1 90 ? -17.337 -4.569 -14.124 1.00 0.00 90 GLY A C 12
ATOM 17795 O O . GLY A 1 90 ? -16.424 -5.246 -14.597 1.00 0.00 90 GLY A O 12
ATOM 17799 N N . SER A 1 91 ? -17.978 -3.632 -14.817 1.00 0.00 91 SER A N 12
ATOM 17800 C CA . SER A 1 91 ? -17.640 -3.343 -16.205 1.00 0.00 91 SER A CA 12
ATOM 17801 C C . SER A 1 91 ? -16.435 -2.411 -16.289 1.00 0.00 91 SER A C 12
ATOM 17802 O O . SER A 1 91 ? -16.572 -1.193 -16.182 1.00 0.00 91 SER A O 12
ATOM 17810 N N . GLU A 1 92 ? -15.255 -2.994 -16.480 1.00 0.00 92 GLU A N 12
ATOM 17811 C CA . GLU A 1 92 ? -14.026 -2.216 -16.577 1.00 0.00 92 GLU A CA 12
ATOM 17812 C C . GLU A 1 92 ? -13.543 -2.139 -18.022 1.00 0.00 92 GLU A C 12
ATOM 17813 O O . GLU A 1 92 ? -12.896 -3.060 -18.522 1.00 0.00 92 GLU A O 12
ATOM 17825 N N . LEU A 1 93 ? -13.862 -1.036 -18.689 1.00 0.00 93 LEU A N 12
ATOM 17826 C CA . LEU A 1 93 ? -13.461 -0.838 -20.077 1.00 0.00 93 LEU A CA 12
ATOM 17827 C C . LEU A 1 93 ? -11.997 -0.421 -20.167 1.00 0.00 93 LEU A C 12
ATOM 17828 O O . LEU A 1 93 ? -11.589 0.582 -19.580 1.00 0.00 93 LEU A O 12
ATOM 17844 N N . SER A 1 94 ? -11.211 -1.195 -20.908 1.00 0.00 94 SER A N 12
ATOM 17845 C CA . SER A 1 94 ? -9.791 -0.907 -21.074 1.00 0.00 94 SER A CA 12
ATOM 17846 C C . SER A 1 94 ? -9.586 0.327 -21.947 1.00 0.00 94 SER A C 12
ATOM 17847 O O . SER A 1 94 ? -9.812 0.291 -23.156 1.00 0.00 94 SER A O 12
ATOM 17855 N N . GLY A 1 95 ? -9.155 1.420 -21.324 1.00 0.00 95 GLY A N 12
ATOM 17856 C CA . GLY A 1 95 ? -8.926 2.651 -22.058 1.00 0.00 95 GLY A CA 12
ATOM 17857 C C . GLY A 1 95 ? -7.458 3.020 -22.129 1.00 0.00 95 GLY A C 12
ATOM 17858 O O . GLY A 1 95 ? -6.939 3.755 -21.288 1.00 0.00 95 GLY A O 12
ATOM 17862 N N . PRO A 1 96 ? -6.762 2.501 -23.151 1.00 0.00 96 PRO A N 12
ATOM 17863 C CA . PRO A 1 96 ? -5.334 2.765 -23.351 1.00 0.00 96 PRO A CA 12
ATOM 17864 C C . PRO A 1 96 ? -5.064 4.206 -23.771 1.00 0.00 96 PRO A C 12
ATOM 17865 O O . PRO A 1 96 ? -3.918 4.593 -23.997 1.00 0.00 96 PRO A O 12
ATOM 17876 N N . SER A 1 97 ? -6.128 4.997 -23.873 1.00 0.00 97 SER A N 12
ATOM 17877 C CA . SER A 1 97 ? -6.006 6.395 -24.269 1.00 0.00 97 SER A CA 12
ATOM 17878 C C . SER A 1 97 ? -5.475 6.512 -25.695 1.00 0.00 97 SER A C 12
ATOM 17879 O O . SER A 1 97 ? -4.583 7.313 -25.973 1.00 0.00 97 SER A O 12
ATOM 17887 N N . SER A 1 98 ? -6.030 5.705 -26.594 1.00 0.00 98 SER A N 12
ATOM 17888 C CA . SER A 1 98 ? -5.610 5.714 -27.990 1.00 0.00 98 SER A CA 12
ATOM 17889 C C . SER A 1 98 ? -6.492 4.792 -28.828 1.00 0.00 98 SER A C 12
ATOM 17890 O O . SER A 1 98 ? -6.597 3.598 -28.553 1.00 0.00 98 SER A O 12
ATOM 17898 N N . GLY A 1 99 ? -7.123 5.358 -29.853 1.00 0.00 99 GLY A N 12
ATOM 17899 C CA . GLY A 1 99 ? -7.987 4.573 -30.715 1.00 0.00 99 GLY A CA 12
ATOM 17900 C C . GLY A 1 99 ? -7.903 5.004 -32.166 1.00 0.00 99 GLY A C 12
ATOM 17901 O O . GLY A 1 99 ? -6.827 4.987 -32.764 1.00 0.00 99 GLY A O 12
ATOM 17905 N N . GLY A 1 1 ? 32.535 -10.678 30.647 1.00 0.00 1 GLY A N 13
ATOM 17906 C CA . GLY A 1 1 ? 31.169 -10.792 30.173 1.00 0.00 1 GLY A CA 13
ATOM 17907 C C . GLY A 1 1 ? 31.004 -11.887 29.137 1.00 0.00 1 GLY A C 13
ATOM 17908 O O . GLY A 1 1 ? 31.859 -12.763 29.009 1.00 0.00 1 GLY A O 13
ATOM 17912 N N . SER A 1 2 ? 29.901 -11.838 28.397 1.00 0.00 2 SER A N 13
ATOM 17913 C CA . SER A 1 2 ? 29.624 -12.837 27.371 1.00 0.00 2 SER A CA 13
ATOM 17914 C C . SER A 1 2 ? 28.439 -12.415 26.508 1.00 0.00 2 SER A C 13
ATOM 17915 O O . SER A 1 2 ? 27.771 -11.421 26.794 1.00 0.00 2 SER A O 13
ATOM 17923 N N . SER A 1 3 ? 28.185 -13.178 25.449 1.00 0.00 3 SER A N 13
ATOM 17924 C CA . SER A 1 3 ? 27.084 -12.882 24.540 1.00 0.00 3 SER A CA 13
ATOM 17925 C C . SER A 1 3 ? 26.752 -14.094 23.676 1.00 0.00 3 SER A C 13
ATOM 17926 O O . SER A 1 3 ? 27.635 -14.867 23.305 1.00 0.00 3 SER A O 13
ATOM 17934 N N . GLY A 1 4 ? 25.471 -14.254 23.359 1.00 0.00 4 GLY A N 13
ATOM 17935 C CA . GLY A 1 4 ? 25.043 -15.374 22.541 1.00 0.00 4 GLY A CA 13
ATOM 17936 C C . GLY A 1 4 ? 23.574 -15.700 22.727 1.00 0.00 4 GLY A C 13
ATOM 17937 O O . GLY A 1 4 ? 23.063 -15.677 23.846 1.00 0.00 4 GLY A O 13
ATOM 17941 N N . SER A 1 5 ? 22.893 -16.003 21.626 1.00 0.00 5 SER A N 13
ATOM 17942 C CA . SER A 1 5 ? 21.473 -16.329 21.671 1.00 0.00 5 SER A CA 13
ATOM 17943 C C . SER A 1 5 ? 21.061 -17.133 20.442 1.00 0.00 5 SER A C 13
ATOM 17944 O O . SER A 1 5 ? 21.659 -17.006 19.374 1.00 0.00 5 SER A O 13
ATOM 17952 N N . SER A 1 6 ? 20.034 -17.962 20.602 1.00 0.00 6 SER A N 13
ATOM 17953 C CA . SER A 1 6 ? 19.543 -18.790 19.507 1.00 0.00 6 SER A CA 13
ATOM 17954 C C . SER A 1 6 ? 18.171 -18.315 19.039 1.00 0.00 6 SER A C 13
ATOM 17955 O O . SER A 1 6 ? 17.394 -17.763 19.817 1.00 0.00 6 SER A O 13
ATOM 17963 N N . GLY A 1 7 ? 17.880 -18.533 17.760 1.00 0.00 7 GLY A N 13
ATOM 17964 C CA . GLY A 1 7 ? 16.602 -18.121 17.209 1.00 0.00 7 GLY A CA 13
ATOM 17965 C C . GLY A 1 7 ? 16.333 -18.733 15.848 1.00 0.00 7 GLY A C 13
ATOM 17966 O O . GLY A 1 7 ? 17.156 -18.627 14.938 1.00 0.00 7 GLY A O 13
ATOM 17970 N N . PHE A 1 8 ? 15.180 -19.378 15.709 1.00 0.00 8 PHE A N 13
ATOM 17971 C CA . PHE A 1 8 ? 14.806 -20.012 14.450 1.00 0.00 8 PHE A CA 13
ATOM 17972 C C . PHE A 1 8 ? 13.992 -19.057 13.581 1.00 0.00 8 PHE A C 13
ATOM 17973 O O . PHE A 1 8 ? 14.395 -18.717 12.469 1.00 0.00 8 PHE A O 13
ATOM 17990 N N . ARG A 1 9 ? 12.844 -18.631 14.097 1.00 0.00 9 ARG A N 13
ATOM 17991 C CA . ARG A 1 9 ? 11.971 -17.717 13.368 1.00 0.00 9 ARG A CA 13
ATOM 17992 C C . ARG A 1 9 ? 11.811 -18.161 11.917 1.00 0.00 9 ARG A C 13
ATOM 17993 O O . ARG A 1 9 ? 11.870 -17.344 10.997 1.00 0.00 9 ARG A O 13
ATOM 18014 N N . VAL A 1 10 ? 11.607 -19.459 11.719 1.00 0.00 10 VAL A N 13
ATOM 18015 C CA . VAL A 1 10 ? 11.437 -20.011 10.381 1.00 0.00 10 VAL A CA 13
ATOM 18016 C C . VAL A 1 10 ? 9.961 -20.109 10.010 1.00 0.00 10 VAL A C 13
ATOM 18017 O O . VAL A 1 10 ? 9.509 -21.128 9.488 1.00 0.00 10 VAL A O 13
ATOM 18030 N N . GLU A 1 11 ? 9.216 -19.042 10.282 1.00 0.00 11 GLU A N 13
ATOM 18031 C CA . GLU A 1 11 ? 7.791 -19.009 9.977 1.00 0.00 11 GLU A CA 13
ATOM 18032 C C . GLU A 1 11 ? 7.542 -19.328 8.506 1.00 0.00 11 GLU A C 13
ATOM 18033 O O . GLU A 1 11 ? 6.669 -20.130 8.173 1.00 0.00 11 GLU A O 13
ATOM 18045 N N . ARG A 1 12 ? 8.315 -18.695 7.630 1.00 0.00 12 ARG A N 13
ATOM 18046 C CA . ARG A 1 12 ? 8.178 -18.910 6.194 1.00 0.00 12 ARG A CA 13
ATOM 18047 C C . ARG A 1 12 ? 6.711 -19.068 5.806 1.00 0.00 12 ARG A C 13
ATOM 18048 O O . ARG A 1 12 ? 6.349 -19.985 5.069 1.00 0.00 12 ARG A O 13
ATOM 18069 N N . SER A 1 13 ? 5.871 -18.169 6.308 1.00 0.00 13 SER A N 13
ATOM 18070 C CA . SER A 1 13 ? 4.442 -18.212 6.018 1.00 0.00 13 SER A CA 13
ATOM 18071 C C . SER A 1 13 ? 4.098 -17.296 4.847 1.00 0.00 13 SER A C 13
ATOM 18072 O O . SER A 1 13 ? 3.764 -16.127 5.038 1.00 0.00 13 SER A O 13
ATOM 18080 N N . GLN A 1 14 ? 4.184 -17.836 3.636 1.00 0.00 14 GLN A N 13
ATOM 18081 C CA . GLN A 1 14 ? 3.882 -17.068 2.434 1.00 0.00 14 GLN A CA 13
ATOM 18082 C C . GLN A 1 14 ? 2.555 -17.508 1.825 1.00 0.00 14 GLN A C 13
ATOM 18083 O O . GLN A 1 14 ? 2.509 -18.284 0.871 1.00 0.00 14 GLN A O 13
ATOM 18097 N N . PRO A 1 15 ? 1.448 -17.001 2.388 1.00 0.00 15 PRO A N 13
ATOM 18098 C CA . PRO A 1 15 ? 0.099 -17.327 1.917 1.00 0.00 15 PRO A CA 13
ATOM 18099 C C . PRO A 1 15 ? -0.200 -16.720 0.550 1.00 0.00 15 PRO A C 13
ATOM 18100 O O . PRO A 1 15 ? 0.674 -16.125 -0.080 1.00 0.00 15 PRO A O 13
ATOM 18111 N N . ALA A 1 16 ? -1.440 -16.875 0.098 1.00 0.00 16 ALA A N 13
ATOM 18112 C CA . ALA A 1 16 ? -1.854 -16.340 -1.193 1.00 0.00 16 ALA A CA 13
ATOM 18113 C C . ALA A 1 16 ? -1.922 -14.817 -1.160 1.00 0.00 16 ALA A C 13
ATOM 18114 O O . ALA A 1 16 ? -1.080 -14.136 -1.745 1.00 0.00 16 ALA A O 13
ATOM 18121 N N . SER A 1 17 ? -2.929 -14.289 -0.473 1.00 0.00 17 SER A N 13
ATOM 18122 C CA . SER A 1 17 ? -3.109 -12.845 -0.367 1.00 0.00 17 SER A CA 13
ATOM 18123 C C . SER A 1 17 ? -4.261 -12.509 0.575 1.00 0.00 17 SER A C 13
ATOM 18124 O O . SER A 1 17 ? -5.141 -13.335 0.815 1.00 0.00 17 SER A O 13
ATOM 18132 N N . GLN A 1 18 ? -4.246 -11.290 1.106 1.00 0.00 18 GLN A N 13
ATOM 18133 C CA . GLN A 1 18 ? -5.289 -10.844 2.022 1.00 0.00 18 GLN A CA 13
ATOM 18134 C C . GLN A 1 18 ? -5.867 -9.504 1.579 1.00 0.00 18 GLN A C 13
ATOM 18135 O O . GLN A 1 18 ? -5.162 -8.636 1.065 1.00 0.00 18 GLN A O 13
ATOM 18149 N N . PRO A 1 19 ? -7.182 -9.331 1.781 1.00 0.00 19 PRO A N 13
ATOM 18150 C CA . PRO A 1 19 ? -7.883 -8.099 1.409 1.00 0.00 19 PRO A CA 13
ATOM 18151 C C . PRO A 1 19 ? -7.492 -6.919 2.293 1.00 0.00 19 PRO A C 13
ATOM 18152 O O . PRO A 1 19 ? -7.574 -6.996 3.520 1.00 0.00 19 PRO A O 13
ATOM 18163 N N . LEU A 1 20 ? -7.068 -5.829 1.664 1.00 0.00 20 LEU A N 13
ATOM 18164 C CA . LEU A 1 20 ? -6.664 -4.632 2.393 1.00 0.00 20 LEU A CA 13
ATOM 18165 C C . LEU A 1 20 ? -7.394 -3.401 1.866 1.00 0.00 20 LEU A C 13
ATOM 18166 O O . LEU A 1 20 ? -7.357 -3.108 0.671 1.00 0.00 20 LEU A O 13
ATOM 18182 N N . THR A 1 21 ? -8.057 -2.681 2.767 1.00 0.00 21 THR A N 13
ATOM 18183 C CA . THR A 1 21 ? -8.794 -1.481 2.393 1.00 0.00 21 THR A CA 13
ATOM 18184 C C . THR A 1 21 ? -8.819 -0.473 3.537 1.00 0.00 21 THR A C 13
ATOM 18185 O O . THR A 1 21 ? -8.203 -0.688 4.580 1.00 0.00 21 THR A O 13
ATOM 18196 N N . TYR A 1 22 ? -9.536 0.626 3.334 1.00 0.00 22 TYR A N 13
ATOM 18197 C CA . TYR A 1 22 ? -9.640 1.669 4.348 1.00 0.00 22 TYR A CA 13
ATOM 18198 C C . TYR A 1 22 ? -10.562 1.234 5.483 1.00 0.00 22 TYR A C 13
ATOM 18199 O O . TYR A 1 22 ? -10.452 1.723 6.607 1.00 0.00 22 TYR A O 13
ATOM 18217 N N . GLU A 1 23 ? -11.469 0.311 5.180 1.00 0.00 23 GLU A N 13
ATOM 18218 C CA . GLU A 1 23 ? -12.410 -0.190 6.175 1.00 0.00 23 GLU A CA 13
ATOM 18219 C C . GLU A 1 23 ? -11.721 -1.150 7.140 1.00 0.00 23 GLU A C 13
ATOM 18220 O O . GLU A 1 23 ? -12.318 -1.599 8.118 1.00 0.00 23 GLU A O 13
ATOM 18232 N N . SER A 1 24 ? -10.460 -1.461 6.857 1.00 0.00 24 SER A N 13
ATOM 18233 C CA . SER A 1 24 ? -9.690 -2.372 7.696 1.00 0.00 24 SER A CA 13
ATOM 18234 C C . SER A 1 24 ? -9.030 -1.621 8.849 1.00 0.00 24 SER A C 13
ATOM 18235 O O . SER A 1 24 ? -8.805 -0.414 8.771 1.00 0.00 24 SER A O 13
ATOM 18243 N N . GLY A 1 25 ? -8.723 -2.346 9.921 1.00 0.00 25 GLY A N 13
ATOM 18244 C CA . GLY A 1 25 ? -8.092 -1.733 11.075 1.00 0.00 25 GLY A CA 13
ATOM 18245 C C . GLY A 1 25 ? -6.668 -2.209 11.279 1.00 0.00 25 GLY A C 13
ATOM 18246 O O . GLY A 1 25 ? -6.028 -2.729 10.364 1.00 0.00 25 GLY A O 13
ATOM 18250 N N . PRO A 1 26 ? -6.150 -2.031 12.503 1.00 0.00 26 PRO A N 13
ATOM 18251 C CA . PRO A 1 26 ? -4.786 -2.439 12.852 1.00 0.00 26 PRO A CA 13
ATOM 18252 C C . PRO A 1 26 ? -4.628 -3.954 12.899 1.00 0.00 26 PRO A C 13
ATOM 18253 O O . PRO A 1 26 ? -3.528 -4.479 12.723 1.00 0.00 26 PRO A O 13
ATOM 18264 N N . ASP A 1 27 ? -5.733 -4.653 13.136 1.00 0.00 27 ASP A N 13
ATOM 18265 C CA . ASP A 1 27 ? -5.717 -6.109 13.204 1.00 0.00 27 ASP A CA 13
ATOM 18266 C C . ASP A 1 27 ? -5.522 -6.716 11.818 1.00 0.00 27 ASP A C 13
ATOM 18267 O O . ASP A 1 27 ? -4.879 -7.754 11.670 1.00 0.00 27 ASP A O 13
ATOM 18276 N N . GLU A 1 28 ? -6.083 -6.061 10.807 1.00 0.00 28 GLU A N 13
ATOM 18277 C CA . GLU A 1 28 ? -5.972 -6.538 9.433 1.00 0.00 28 GLU A CA 13
ATOM 18278 C C . GLU A 1 28 ? -4.724 -5.973 8.760 1.00 0.00 28 GLU A C 13
ATOM 18279 O O . GLU A 1 28 ? -3.988 -6.694 8.087 1.00 0.00 28 GLU A O 13
ATOM 18291 N N . VAL A 1 29 ? -4.494 -4.677 8.947 1.00 0.00 29 VAL A N 13
ATOM 18292 C CA . VAL A 1 29 ? -3.336 -4.014 8.359 1.00 0.00 29 VAL A CA 13
ATOM 18293 C C . VAL A 1 29 ? -2.055 -4.792 8.641 1.00 0.00 29 VAL A C 13
ATOM 18294 O O . VAL A 1 29 ? -1.113 -4.763 7.850 1.00 0.00 29 VAL A O 13
ATOM 18307 N N . ARG A 1 30 ? -2.029 -5.487 9.774 1.00 0.00 30 ARG A N 13
ATOM 18308 C CA . ARG A 1 30 ? -0.863 -6.273 10.161 1.00 0.00 30 ARG A CA 13
ATOM 18309 C C . ARG A 1 30 ? -0.836 -7.606 9.419 1.00 0.00 30 ARG A C 13
ATOM 18310 O O . ARG A 1 30 ? 0.230 -8.174 9.184 1.00 0.00 30 ARG A O 13
ATOM 18331 N N . ALA A 1 31 ? -2.015 -8.098 9.054 1.00 0.00 31 ALA A N 13
ATOM 18332 C CA . ALA A 1 31 ? -2.126 -9.363 8.338 1.00 0.00 31 ALA A CA 13
ATOM 18333 C C . ALA A 1 31 ? -1.756 -9.196 6.868 1.00 0.00 31 ALA A C 13
ATOM 18334 O O . ALA A 1 31 ? -1.100 -10.057 6.281 1.00 0.00 31 ALA A O 13
ATOM 18341 N N . TRP A 1 32 ? -2.182 -8.084 6.279 1.00 0.00 32 TRP A N 13
ATOM 18342 C CA . TRP A 1 32 ? -1.896 -7.805 4.876 1.00 0.00 32 TRP A CA 13
ATOM 18343 C C . TRP A 1 32 ? -0.395 -7.833 4.610 1.00 0.00 32 TRP A C 13
ATOM 18344 O O . TRP A 1 32 ? 0.070 -8.503 3.687 1.00 0.00 32 TRP A O 13
ATOM 18365 N N . LEU A 1 33 ? 0.359 -7.102 5.424 1.00 0.00 33 LEU A N 13
ATOM 18366 C CA . LEU A 1 33 ? 1.809 -7.043 5.277 1.00 0.00 33 LEU A CA 13
ATOM 18367 C C . LEU A 1 33 ? 2.417 -8.442 5.306 1.00 0.00 33 LEU A C 13
ATOM 18368 O O . LEU A 1 33 ? 3.099 -8.852 4.368 1.00 0.00 33 LEU A O 13
ATOM 18384 N N . GLU A 1 34 ? 2.161 -9.170 6.389 1.00 0.00 34 GLU A N 13
ATOM 18385 C CA . GLU A 1 34 ? 2.682 -10.524 6.539 1.00 0.00 34 GLU A CA 13
ATOM 18386 C C . GLU A 1 34 ? 2.462 -11.336 5.266 1.00 0.00 34 GLU A C 13
ATOM 18387 O O . GLU A 1 34 ? 3.359 -12.039 4.802 1.00 0.00 34 GLU A O 13
ATOM 18399 N N . ALA A 1 35 ? 1.260 -11.233 4.707 1.00 0.00 35 ALA A N 13
ATOM 18400 C CA . ALA A 1 35 ? 0.921 -11.956 3.487 1.00 0.00 35 ALA A CA 13
ATOM 18401 C C . ALA A 1 35 ? 1.955 -11.705 2.395 1.00 0.00 35 ALA A C 13
ATOM 18402 O O . ALA A 1 35 ? 2.298 -12.607 1.630 1.00 0.00 35 ALA A O 13
ATOM 18409 N N . LYS A 1 36 ? 2.449 -10.474 2.326 1.00 0.00 36 LYS A N 13
ATOM 18410 C CA . LYS A 1 36 ? 3.445 -10.103 1.327 1.00 0.00 36 LYS A CA 13
ATOM 18411 C C . LYS A 1 36 ? 4.826 -10.619 1.719 1.00 0.00 36 LYS A C 13
ATOM 18412 O O . LYS A 1 36 ? 5.700 -10.788 0.868 1.00 0.00 36 LYS A O 13
ATOM 18431 N N . ALA A 1 37 ? 5.016 -10.868 3.010 1.00 0.00 37 ALA A N 13
ATOM 18432 C CA . ALA A 1 37 ? 6.289 -11.368 3.513 1.00 0.00 37 ALA A CA 13
ATOM 18433 C C . ALA A 1 37 ? 7.368 -10.292 3.442 1.00 0.00 37 ALA A C 13
ATOM 18434 O O . ALA A 1 37 ? 8.527 -10.579 3.143 1.00 0.00 37 ALA A O 13
ATOM 18441 N N . PHE A 1 38 ? 6.979 -9.052 3.719 1.00 0.00 38 PHE A N 13
ATOM 18442 C CA . PHE A 1 38 ? 7.912 -7.932 3.685 1.00 0.00 38 PHE A CA 13
ATOM 18443 C C . PHE A 1 38 ? 9.021 -8.117 4.718 1.00 0.00 38 PHE A C 13
ATOM 18444 O O . PHE A 1 38 ? 10.179 -8.344 4.367 1.00 0.00 38 PHE A O 13
ATOM 18461 N N . SER A 1 39 ? 8.657 -8.017 5.992 1.00 0.00 39 SER A N 13
ATOM 18462 C CA . SER A 1 39 ? 9.621 -8.168 7.076 1.00 0.00 39 SER A CA 13
ATOM 18463 C C . SER A 1 39 ? 8.920 -8.152 8.431 1.00 0.00 39 SER A C 13
ATOM 18464 O O . SER A 1 39 ? 7.810 -7.642 8.579 1.00 0.00 39 SER A O 13
ATOM 18472 N N . PRO A 1 40 ? 9.584 -8.725 9.447 1.00 0.00 40 PRO A N 13
ATOM 18473 C CA . PRO A 1 40 ? 9.046 -8.789 10.808 1.00 0.00 40 PRO A CA 13
ATOM 18474 C C . PRO A 1 40 ? 9.002 -7.421 11.480 1.00 0.00 40 PRO A C 13
ATOM 18475 O O . PRO A 1 40 ? 8.271 -7.218 12.449 1.00 0.00 40 PRO A O 13
ATOM 18486 N N . ARG A 1 41 ? 9.789 -6.485 10.958 1.00 0.00 41 ARG A N 13
ATOM 18487 C CA . ARG A 1 41 ? 9.840 -5.136 11.508 1.00 0.00 41 ARG A CA 13
ATOM 18488 C C . ARG A 1 41 ? 8.723 -4.271 10.931 1.00 0.00 41 ARG A C 13
ATOM 18489 O O . ARG A 1 41 ? 7.978 -3.628 11.671 1.00 0.00 41 ARG A O 13
ATOM 18510 N N . ILE A 1 42 ? 8.614 -4.261 9.607 1.00 0.00 42 ILE A N 13
ATOM 18511 C CA . ILE A 1 42 ? 7.588 -3.475 8.931 1.00 0.00 42 ILE A CA 13
ATOM 18512 C C . ILE A 1 42 ? 6.192 -3.967 9.295 1.00 0.00 42 ILE A C 13
ATOM 18513 O O . ILE A 1 42 ? 5.244 -3.184 9.360 1.00 0.00 42 ILE A O 13
ATOM 18529 N N . VAL A 1 43 ? 6.072 -5.269 9.532 1.00 0.00 43 VAL A N 13
ATOM 18530 C CA . VAL A 1 43 ? 4.791 -5.866 9.892 1.00 0.00 43 VAL A CA 13
ATOM 18531 C C . VAL A 1 43 ? 4.358 -5.436 11.290 1.00 0.00 43 VAL A C 13
ATOM 18532 O O . VAL A 1 43 ? 3.166 -5.364 11.585 1.00 0.00 43 VAL A O 13
ATOM 18545 N N . GLU A 1 44 ? 5.335 -5.152 12.145 1.00 0.00 44 GLU A N 13
ATOM 18546 C CA . GLU A 1 44 ? 5.054 -4.729 13.512 1.00 0.00 44 GLU A CA 13
ATOM 18547 C C . GLU A 1 44 ? 4.969 -3.208 13.604 1.00 0.00 44 GLU A C 13
ATOM 18548 O O . GLU A 1 44 ? 4.206 -2.667 14.403 1.00 0.00 44 GLU A O 13
ATOM 18560 N N . ASN A 1 45 ? 5.758 -2.526 12.781 1.00 0.00 45 ASN A N 13
ATOM 18561 C CA . ASN A 1 45 ? 5.773 -1.068 12.771 1.00 0.00 45 ASN A CA 13
ATOM 18562 C C . ASN A 1 45 ? 4.545 -0.516 12.052 1.00 0.00 45 ASN A C 13
ATOM 18563 O O . ASN A 1 45 ? 4.024 0.540 12.411 1.00 0.00 45 ASN A O 13
ATOM 18574 N N . LEU A 1 46 ? 4.088 -1.239 11.035 1.00 0.00 46 LEU A N 13
ATOM 18575 C CA . LEU A 1 46 ? 2.920 -0.824 10.265 1.00 0.00 46 LEU A CA 13
ATOM 18576 C C . LEU A 1 46 ? 1.689 -1.629 10.666 1.00 0.00 46 LEU A C 13
ATOM 18577 O O . LEU A 1 46 ? 0.567 -1.301 10.282 1.00 0.00 46 LEU A O 13
ATOM 18593 N N . GLY A 1 47 ? 1.906 -2.686 11.443 1.00 0.00 47 GLY A N 13
ATOM 18594 C CA . GLY A 1 47 ? 0.804 -3.521 11.885 1.00 0.00 47 GLY A CA 13
ATOM 18595 C C . GLY A 1 47 ? 0.033 -2.903 13.035 1.00 0.00 47 GLY A C 13
ATOM 18596 O O . GLY A 1 47 ? -0.833 -3.547 13.627 1.00 0.00 47 GLY A O 13
ATOM 18600 N N . ILE A 1 48 ? 0.349 -1.652 13.352 1.00 0.00 48 ILE A N 13
ATOM 18601 C CA . ILE A 1 48 ? -0.320 -0.948 14.439 1.00 0.00 48 ILE A CA 13
ATOM 18602 C C . ILE A 1 48 ? -1.195 0.181 13.905 1.00 0.00 48 ILE A C 13
ATOM 18603 O O . ILE A 1 48 ? -2.055 0.704 14.616 1.00 0.00 48 ILE A O 13
ATOM 18619 N N . LEU A 1 49 ? -0.972 0.552 12.649 1.00 0.00 49 LEU A N 13
ATOM 18620 C CA . LEU A 1 49 ? -1.742 1.619 12.018 1.00 0.00 49 LEU A CA 13
ATOM 18621 C C . LEU A 1 49 ? -2.975 1.059 11.317 1.00 0.00 49 LEU A C 13
ATOM 18622 O O . LEU A 1 49 ? -2.940 -0.036 10.753 1.00 0.00 49 LEU A O 13
ATOM 18638 N N . THR A 1 50 ? -4.066 1.817 11.354 1.00 0.00 50 THR A N 13
ATOM 18639 C CA . THR A 1 50 ? -5.310 1.398 10.721 1.00 0.00 50 THR A CA 13
ATOM 18640 C C . THR A 1 50 ? -5.207 1.473 9.202 1.00 0.00 50 THR A C 13
ATOM 18641 O O . THR A 1 50 ? -4.149 1.782 8.656 1.00 0.00 50 THR A O 13
ATOM 18652 N N . GLY A 1 51 ? -6.315 1.189 8.523 1.00 0.00 51 GLY A N 13
ATOM 18653 C CA . GLY A 1 51 ? -6.327 1.230 7.073 1.00 0.00 51 GLY A CA 13
ATOM 18654 C C . GLY A 1 51 ? -5.858 2.564 6.527 1.00 0.00 51 GLY A C 13
ATOM 18655 O O . GLY A 1 51 ? -4.877 2.646 5.787 1.00 0.00 51 GLY A O 13
ATOM 18659 N N . PRO A 1 52 ? -6.569 3.641 6.893 1.00 0.00 52 PRO A N 13
ATOM 18660 C CA . PRO A 1 52 ? -6.240 4.997 6.445 1.00 0.00 52 PRO A CA 13
ATOM 18661 C C . PRO A 1 52 ? -4.949 5.516 7.070 1.00 0.00 52 PRO A C 13
ATOM 18662 O O . PRO A 1 52 ? -4.171 6.212 6.419 1.00 0.00 52 PRO A O 13
ATOM 18673 N N . GLN A 1 53 ? -4.729 5.171 8.335 1.00 0.00 53 GLN A N 13
ATOM 18674 C CA . GLN A 1 53 ? -3.531 5.603 9.046 1.00 0.00 53 GLN A CA 13
ATOM 18675 C C . GLN A 1 53 ? -2.271 5.180 8.299 1.00 0.00 53 GLN A C 13
ATOM 18676 O O . GLN A 1 53 ? -1.297 5.930 8.228 1.00 0.00 53 GLN A O 13
ATOM 18690 N N . LEU A 1 54 ? -2.297 3.973 7.743 1.00 0.00 54 LEU A N 13
ATOM 18691 C CA . LEU A 1 54 ? -1.156 3.449 7.000 1.00 0.00 54 LEU A CA 13
ATOM 18692 C C . LEU A 1 54 ? -1.033 4.128 5.640 1.00 0.00 54 LEU A C 13
ATOM 18693 O O . LEU A 1 54 ? 0.041 4.597 5.263 1.00 0.00 54 LEU A O 13
ATOM 18709 N N . PHE A 1 55 ? -2.140 4.179 4.907 1.00 0.00 55 PHE A N 13
ATOM 18710 C CA . PHE A 1 55 ? -2.157 4.802 3.589 1.00 0.00 55 PHE A CA 13
ATOM 18711 C C . PHE A 1 55 ? -1.619 6.228 3.655 1.00 0.00 55 PHE A C 13
ATOM 18712 O O . PHE A 1 55 ? -1.086 6.748 2.674 1.00 0.00 55 PHE A O 13
ATOM 18729 N N . SER A 1 56 ? -1.765 6.856 4.817 1.00 0.00 56 SER A N 13
ATOM 18730 C CA . SER A 1 56 ? -1.298 8.224 5.011 1.00 0.00 56 SER A CA 13
ATOM 18731 C C . SER A 1 56 ? 0.221 8.301 4.896 1.00 0.00 56 SER A C 13
ATOM 18732 O O . SER A 1 56 ? 0.781 9.357 4.598 1.00 0.00 56 SER A O 13
ATOM 18740 N N . LEU A 1 57 ? 0.884 7.175 5.135 1.00 0.00 57 LEU A N 13
ATOM 18741 C CA . LEU A 1 57 ? 2.340 7.112 5.059 1.00 0.00 57 LEU A CA 13
ATOM 18742 C C . LEU A 1 57 ? 2.806 7.029 3.609 1.00 0.00 57 LEU A C 13
ATOM 18743 O O . LEU A 1 57 ? 2.494 6.074 2.900 1.00 0.00 57 LEU A O 13
ATOM 18759 N N . ASN A 1 58 ? 3.558 8.036 3.176 1.00 0.00 58 ASN A N 13
ATOM 18760 C CA . ASN A 1 58 ? 4.069 8.076 1.811 1.00 0.00 58 ASN A CA 13
ATOM 18761 C C . ASN A 1 58 ? 5.375 7.295 1.696 1.00 0.00 58 ASN A C 13
ATOM 18762 O O . ASN A 1 58 ? 5.981 6.925 2.702 1.00 0.00 58 ASN A O 13
ATOM 18773 N N . LYS A 1 59 ? 5.803 7.047 0.463 1.00 0.00 59 LYS A N 13
ATOM 18774 C CA . LYS A 1 59 ? 7.038 6.312 0.214 1.00 0.00 59 LYS A CA 13
ATOM 18775 C C . LYS A 1 59 ? 8.127 6.729 1.198 1.00 0.00 59 LYS A C 13
ATOM 18776 O O . LYS A 1 59 ? 8.642 5.904 1.952 1.00 0.00 59 LYS A O 13
ATOM 18795 N N . GLU A 1 60 ? 8.470 8.013 1.185 1.00 0.00 60 GLU A N 13
ATOM 18796 C CA . GLU A 1 60 ? 9.497 8.538 2.077 1.00 0.00 60 GLU A CA 13
ATOM 18797 C C . GLU A 1 60 ? 9.229 8.120 3.520 1.00 0.00 60 GLU A C 13
ATOM 18798 O O . GLU A 1 60 ? 10.143 7.720 4.240 1.00 0.00 60 GLU A O 13
ATOM 18810 N N . GLU A 1 61 ? 7.970 8.219 3.934 1.00 0.00 61 GLU A N 13
ATOM 18811 C CA . GLU A 1 61 ? 7.582 7.854 5.292 1.00 0.00 61 GLU A CA 13
ATOM 18812 C C . GLU A 1 61 ? 7.844 6.373 5.552 1.00 0.00 61 GLU A C 13
ATOM 18813 O O . GLU A 1 61 ? 8.616 6.015 6.443 1.00 0.00 61 GLU A O 13
ATOM 18825 N N . LEU A 1 62 ? 7.196 5.517 4.770 1.00 0.00 62 LEU A N 13
ATOM 18826 C CA . LEU A 1 62 ? 7.358 4.075 4.915 1.00 0.00 62 LEU A CA 13
ATOM 18827 C C . LEU A 1 62 ? 8.833 3.699 5.016 1.00 0.00 62 LEU A C 13
ATOM 18828 O O . LEU A 1 62 ? 9.241 2.982 5.929 1.00 0.00 62 LEU A O 13
ATOM 18844 N N . LYS A 1 63 ? 9.628 4.190 4.071 1.00 0.00 63 LYS A N 13
ATOM 18845 C CA . LYS A 1 63 ? 11.059 3.910 4.054 1.00 0.00 63 LYS A CA 13
ATOM 18846 C C . LYS A 1 63 ? 11.732 4.437 5.318 1.00 0.00 63 LYS A C 13
ATOM 18847 O O . LYS A 1 63 ? 12.781 3.940 5.729 1.00 0.00 63 LYS A O 13
ATOM 18866 N N . LYS A 1 64 ? 11.121 5.445 5.931 1.00 0.00 64 LYS A N 13
ATOM 18867 C CA . LYS A 1 64 ? 11.659 6.038 7.150 1.00 0.00 64 LYS A CA 13
ATOM 18868 C C . LYS A 1 64 ? 11.833 4.982 8.238 1.00 0.00 64 LYS A C 13
ATOM 18869 O O . LYS A 1 64 ? 12.859 4.938 8.916 1.00 0.00 64 LYS A O 13
ATOM 18888 N N . VAL A 1 65 ? 10.823 4.133 8.398 1.00 0.00 65 VAL A N 13
ATOM 18889 C CA . VAL A 1 65 ? 10.866 3.076 9.402 1.00 0.00 65 VAL A CA 13
ATOM 18890 C C . VAL A 1 65 ? 11.248 1.739 8.776 1.00 0.00 65 VAL A C 13
ATOM 18891 O O . VAL A 1 65 ? 12.205 1.093 9.205 1.00 0.00 65 VAL A O 13
ATOM 18904 N N . CYS A 1 66 ? 10.496 1.331 7.761 1.00 0.00 66 CYS A N 13
ATOM 18905 C CA . CYS A 1 66 ? 10.756 0.070 7.075 1.00 0.00 66 CYS A CA 13
ATOM 18906 C C . CYS A 1 66 ? 12.211 -0.013 6.623 1.00 0.00 66 CYS A C 13
ATOM 18907 O O . CYS A 1 66 ? 12.875 -1.030 6.818 1.00 0.00 66 CYS A O 13
ATOM 18915 N N . GLY A 1 67 ? 12.699 1.065 6.016 1.00 0.00 67 GLY A N 13
ATOM 18916 C CA . GLY A 1 67 ? 14.071 1.092 5.543 1.00 0.00 67 GLY A CA 13
ATOM 18917 C C . GLY A 1 67 ? 14.205 0.583 4.122 1.00 0.00 67 GLY A C 13
ATOM 18918 O O . GLY A 1 67 ? 13.808 1.259 3.174 1.00 0.00 67 GLY A O 13
ATOM 18922 N N . GLU A 1 68 ? 14.767 -0.613 3.974 1.00 0.00 68 GLU A N 13
ATOM 18923 C CA . GLU A 1 68 ? 14.954 -1.211 2.658 1.00 0.00 68 GLU A CA 13
ATOM 18924 C C . GLU A 1 68 ? 13.659 -1.845 2.159 1.00 0.00 68 GLU A C 13
ATOM 18925 O O . GLU A 1 68 ? 13.300 -1.710 0.989 1.00 0.00 68 GLU A O 13
ATOM 18937 N N . GLU A 1 69 ? 12.963 -2.538 3.055 1.00 0.00 69 GLU A N 13
ATOM 18938 C CA . GLU A 1 69 ? 11.708 -3.194 2.705 1.00 0.00 69 GLU A CA 13
ATOM 18939 C C . GLU A 1 69 ? 10.661 -2.171 2.275 1.00 0.00 69 GLU A C 13
ATOM 18940 O O . GLU A 1 69 ? 9.891 -2.408 1.345 1.00 0.00 69 GLU A O 13
ATOM 18952 N N . GLY A 1 70 ? 10.637 -1.032 2.961 1.00 0.00 70 GLY A N 13
ATOM 18953 C CA . GLY A 1 70 ? 9.680 0.009 2.637 1.00 0.00 70 GLY A CA 13
ATOM 18954 C C . GLY A 1 70 ? 9.491 0.179 1.143 1.00 0.00 70 GLY A C 13
ATOM 18955 O O . GLY A 1 70 ? 8.368 0.131 0.642 1.00 0.00 70 GLY A O 13
ATOM 18959 N N . VAL A 1 71 ? 10.594 0.379 0.427 1.00 0.00 71 VAL A N 13
ATOM 18960 C CA . VAL A 1 71 ? 10.545 0.556 -1.019 1.00 0.00 71 VAL A CA 13
ATOM 18961 C C . VAL A 1 71 ? 9.535 -0.392 -1.655 1.00 0.00 71 VAL A C 13
ATOM 18962 O O . VAL A 1 71 ? 8.784 -0.005 -2.551 1.00 0.00 71 VAL A O 13
ATOM 18975 N N . ARG A 1 72 ? 9.521 -1.635 -1.186 1.00 0.00 72 ARG A N 13
ATOM 18976 C CA . ARG A 1 72 ? 8.603 -2.639 -1.710 1.00 0.00 72 ARG A CA 13
ATOM 18977 C C . ARG A 1 72 ? 7.178 -2.374 -1.234 1.00 0.00 72 ARG A C 13
ATOM 18978 O O . ARG A 1 72 ? 6.234 -2.398 -2.023 1.00 0.00 72 ARG A O 13
ATOM 18999 N N . VAL A 1 73 ? 7.030 -2.123 0.063 1.00 0.00 73 VAL A N 13
ATOM 19000 C CA . VAL A 1 73 ? 5.720 -1.853 0.645 1.00 0.00 73 VAL A CA 13
ATOM 19001 C C . VAL A 1 73 ? 4.996 -0.750 -0.120 1.00 0.00 73 VAL A C 13
ATOM 19002 O O . VAL A 1 73 ? 3.818 -0.882 -0.452 1.00 0.00 73 VAL A O 13
ATOM 19015 N N . TYR A 1 74 ? 5.708 0.336 -0.396 1.00 0.00 74 TYR A N 13
ATOM 19016 C CA . TYR A 1 74 ? 5.133 1.464 -1.120 1.00 0.00 74 TYR A CA 13
ATOM 19017 C C . TYR A 1 74 ? 4.614 1.026 -2.486 1.00 0.00 74 TYR A C 13
ATOM 19018 O O . TYR A 1 74 ? 3.540 1.445 -2.918 1.00 0.00 74 TYR A O 13
ATOM 19036 N N . SER A 1 75 ? 5.384 0.179 -3.161 1.00 0.00 75 SER A N 13
ATOM 19037 C CA . SER A 1 75 ? 5.005 -0.315 -4.480 1.00 0.00 75 SER A CA 13
ATOM 19038 C C . SER A 1 75 ? 3.773 -1.210 -4.391 1.00 0.00 75 SER A C 13
ATOM 19039 O O . SER A 1 75 ? 2.997 -1.310 -5.341 1.00 0.00 75 SER A O 13
ATOM 19047 N N . GLN A 1 76 ? 3.600 -1.857 -3.243 1.00 0.00 76 GLN A N 13
ATOM 19048 C CA . GLN A 1 76 ? 2.463 -2.744 -3.030 1.00 0.00 76 GLN A CA 13
ATOM 19049 C C . GLN A 1 76 ? 1.252 -1.966 -2.526 1.00 0.00 76 GLN A C 13
ATOM 19050 O O . GLN A 1 76 ? 0.108 -2.366 -2.745 1.00 0.00 76 GLN A O 13
ATOM 19064 N N . LEU A 1 77 ? 1.512 -0.852 -1.849 1.00 0.00 77 LEU A N 13
ATOM 19065 C CA . LEU A 1 77 ? 0.443 -0.017 -1.313 1.00 0.00 77 LEU A CA 13
ATOM 19066 C C . LEU A 1 77 ? -0.132 0.893 -2.394 1.00 0.00 77 LEU A C 13
ATOM 19067 O O . LEU A 1 77 ? -1.349 1.001 -2.549 1.00 0.00 77 LEU A O 13
ATOM 19083 N N . THR A 1 78 ? 0.752 1.546 -3.142 1.00 0.00 78 THR A N 13
ATOM 19084 C CA . THR A 1 78 ? 0.334 2.446 -4.210 1.00 0.00 78 THR A CA 13
ATOM 19085 C C . THR A 1 78 ? -0.493 1.709 -5.257 1.00 0.00 78 THR A C 13
ATOM 19086 O O . THR A 1 78 ? -1.412 2.276 -5.847 1.00 0.00 78 THR A O 13
ATOM 19097 N N . MET A 1 79 ? -0.162 0.442 -5.482 1.00 0.00 79 MET A N 13
ATOM 19098 C CA . MET A 1 79 ? -0.876 -0.373 -6.458 1.00 0.00 79 MET A CA 13
ATOM 19099 C C . MET A 1 79 ? -2.270 -0.730 -5.951 1.00 0.00 79 MET A C 13
ATOM 19100 O O . MET A 1 79 ? -3.238 -0.715 -6.711 1.00 0.00 79 MET A O 13
ATOM 19114 N N . GLN A 1 80 ? -2.364 -1.050 -4.665 1.00 0.00 80 GLN A N 13
ATOM 19115 C CA . GLN A 1 80 ? -3.640 -1.411 -4.058 1.00 0.00 80 GLN A CA 13
ATOM 19116 C C . GLN A 1 80 ? -4.516 -0.179 -3.858 1.00 0.00 80 GLN A C 13
ATOM 19117 O O . GLN A 1 80 ? -5.744 -0.267 -3.875 1.00 0.00 80 GLN A O 13
ATOM 19131 N N . LYS A 1 81 ? -3.877 0.970 -3.668 1.00 0.00 81 LYS A N 13
ATOM 19132 C CA . LYS A 1 81 ? -4.596 2.222 -3.465 1.00 0.00 81 LYS A CA 13
ATOM 19133 C C . LYS A 1 81 ? -5.343 2.632 -4.730 1.00 0.00 81 LYS A C 13
ATOM 19134 O O . LYS A 1 81 ? -6.518 2.992 -4.680 1.00 0.00 81 LYS A O 13
ATOM 19153 N N . ALA A 1 82 ? -4.652 2.573 -5.864 1.00 0.00 82 ALA A N 13
ATOM 19154 C CA . ALA A 1 82 ? -5.251 2.935 -7.143 1.00 0.00 82 ALA A CA 13
ATOM 19155 C C . ALA A 1 82 ? -6.386 1.983 -7.507 1.00 0.00 82 ALA A C 13
ATOM 19156 O O . ALA A 1 82 ? -7.301 2.346 -8.246 1.00 0.00 82 ALA A O 13
ATOM 19163 N N . PHE A 1 83 ? -6.319 0.763 -6.984 1.00 0.00 83 PHE A N 13
ATOM 19164 C CA . PHE A 1 83 ? -7.340 -0.242 -7.255 1.00 0.00 83 PHE A CA 13
ATOM 19165 C C . PHE A 1 83 ? -8.598 0.025 -6.435 1.00 0.00 83 PHE A C 13
ATOM 19166 O O . PHE A 1 83 ? -9.712 0.008 -6.961 1.00 0.00 83 PHE A O 13
ATOM 19183 N N . LEU A 1 84 ? -8.413 0.273 -5.143 1.00 0.00 84 LEU A N 13
ATOM 19184 C CA . LEU A 1 84 ? -9.532 0.544 -4.247 1.00 0.00 84 LEU A CA 13
ATOM 19185 C C . LEU A 1 84 ? -10.372 1.708 -4.763 1.00 0.00 84 LEU A C 13
ATOM 19186 O O . LEU A 1 84 ? -11.598 1.693 -4.661 1.00 0.00 84 LEU A O 13
ATOM 19202 N N . GLU A 1 85 ? -9.703 2.713 -5.319 1.00 0.00 85 GLU A N 13
ATOM 19203 C CA . GLU A 1 85 ? -10.389 3.885 -5.851 1.00 0.00 85 GLU A CA 13
ATOM 19204 C C . GLU A 1 85 ? -11.290 3.502 -7.022 1.00 0.00 85 GLU A C 13
ATOM 19205 O O . GLU A 1 85 ? -12.194 4.250 -7.396 1.00 0.00 85 GLU A O 13
ATOM 19217 N N . LYS A 1 86 ? -11.037 2.331 -7.597 1.00 0.00 86 LYS A N 13
ATOM 19218 C CA . LYS A 1 86 ? -11.824 1.846 -8.725 1.00 0.00 86 LYS A CA 13
ATOM 19219 C C . LYS A 1 86 ? -12.669 0.642 -8.321 1.00 0.00 86 LYS A C 13
ATOM 19220 O O . LYS A 1 86 ? -12.874 -0.277 -9.113 1.00 0.00 86 LYS A O 13
ATOM 19239 N N . GLN A 1 87 ? -13.158 0.656 -7.085 1.00 0.00 87 GLN A N 13
ATOM 19240 C CA . GLN A 1 87 ? -13.982 -0.435 -6.578 1.00 0.00 87 GLN A CA 13
ATOM 19241 C C . GLN A 1 87 ? -15.430 0.010 -6.406 1.00 0.00 87 GLN A C 13
ATOM 19242 O O . GLN A 1 87 ? -16.347 -0.810 -6.423 1.00 0.00 87 GLN A O 13
ATOM 19256 N N . GLN A 1 88 ? -15.627 1.314 -6.241 1.00 0.00 88 GLN A N 13
ATOM 19257 C CA . GLN A 1 88 ? -16.965 1.868 -6.065 1.00 0.00 88 GLN A CA 13
ATOM 19258 C C . GLN A 1 88 ? -17.524 2.372 -7.391 1.00 0.00 88 GLN A C 13
ATOM 19259 O O . GLN A 1 88 ? -16.864 3.124 -8.109 1.00 0.00 88 GLN A O 13
ATOM 19273 N N . SER A 1 89 ? -18.744 1.953 -7.711 1.00 0.00 89 SER A N 13
ATOM 19274 C CA . SER A 1 89 ? -19.390 2.360 -8.954 1.00 0.00 89 SER A CA 13
ATOM 19275 C C . SER A 1 89 ? -20.908 2.253 -8.837 1.00 0.00 89 SER A C 13
ATOM 19276 O O . SER A 1 89 ? -21.430 1.715 -7.861 1.00 0.00 89 SER A O 13
ATOM 19284 N N . GLY A 1 90 ? -21.611 2.771 -9.840 1.00 0.00 90 GLY A N 13
ATOM 19285 C CA . GLY A 1 90 ? -23.061 2.724 -9.831 1.00 0.00 90 GLY A CA 13
ATOM 19286 C C . GLY A 1 90 ? -23.676 3.606 -10.900 1.00 0.00 90 GLY A C 13
ATOM 19287 O O . GLY A 1 90 ? -22.962 4.241 -11.676 1.00 0.00 90 GLY A O 13
ATOM 19291 N N . SER A 1 91 ? -25.004 3.644 -10.942 1.00 0.00 91 SER A N 13
ATOM 19292 C CA . SER A 1 91 ? -25.714 4.450 -11.928 1.00 0.00 91 SER A CA 13
ATOM 19293 C C . SER A 1 91 ? -25.120 5.853 -12.013 1.00 0.00 91 SER A C 13
ATOM 19294 O O . SER A 1 91 ? -24.634 6.393 -11.020 1.00 0.00 91 SER A O 13
ATOM 19302 N N . GLU A 1 92 ? -25.165 6.436 -13.206 1.00 0.00 92 GLU A N 13
ATOM 19303 C CA . GLU A 1 92 ? -24.630 7.776 -13.421 1.00 0.00 92 GLU A CA 13
ATOM 19304 C C . GLU A 1 92 ? -25.458 8.818 -12.676 1.00 0.00 92 GLU A C 13
ATOM 19305 O O . GLU A 1 92 ? -26.670 8.667 -12.517 1.00 0.00 92 GLU A O 13
ATOM 19317 N N . LEU A 1 93 ? -24.796 9.876 -12.220 1.00 0.00 93 LEU A N 13
ATOM 19318 C CA . LEU A 1 93 ? -25.470 10.945 -11.491 1.00 0.00 93 LEU A CA 13
ATOM 19319 C C . LEU A 1 93 ? -25.326 12.276 -12.221 1.00 0.00 93 LEU A C 13
ATOM 19320 O O . LEU A 1 93 ? -26.300 13.011 -12.390 1.00 0.00 93 LEU A O 13
ATOM 19336 N N . SER A 1 94 ? -24.107 12.580 -12.653 1.00 0.00 94 SER A N 13
ATOM 19337 C CA . SER A 1 94 ? -23.836 13.825 -13.363 1.00 0.00 94 SER A CA 13
ATOM 19338 C C . SER A 1 94 ? -24.531 13.837 -14.721 1.00 0.00 94 SER A C 13
ATOM 19339 O O . SER A 1 94 ? -25.432 14.639 -14.963 1.00 0.00 94 SER A O 13
ATOM 19347 N N . GLY A 1 95 ? -24.103 12.941 -15.606 1.00 0.00 95 GLY A N 13
ATOM 19348 C CA . GLY A 1 95 ? -24.694 12.865 -16.929 1.00 0.00 95 GLY A CA 13
ATOM 19349 C C . GLY A 1 95 ? -26.208 12.787 -16.885 1.00 0.00 95 GLY A C 13
ATOM 19350 O O . GLY A 1 95 ? -26.794 12.203 -15.974 1.00 0.00 95 GLY A O 13
ATOM 19354 N N . PRO A 1 96 ? -26.865 13.389 -17.887 1.00 0.00 96 PRO A N 13
ATOM 19355 C CA . PRO A 1 96 ? -28.328 13.400 -17.981 1.00 0.00 96 PRO A CA 13
ATOM 19356 C C . PRO A 1 96 ? -28.898 12.023 -18.303 1.00 0.00 96 PRO A C 13
ATOM 19357 O O . PRO A 1 96 ? -30.094 11.782 -18.139 1.00 0.00 96 PRO A O 13
ATOM 19368 N N . SER A 1 97 ? -28.035 11.122 -18.762 1.00 0.00 97 SER A N 13
ATOM 19369 C CA . SER A 1 97 ? -28.454 9.770 -19.110 1.00 0.00 97 SER A CA 13
ATOM 19370 C C . SER A 1 97 ? -29.181 9.109 -17.943 1.00 0.00 97 SER A C 13
ATOM 19371 O O . SER A 1 97 ? -28.755 9.213 -16.793 1.00 0.00 97 SER A O 13
ATOM 19379 N N . SER A 1 98 ? -30.282 8.429 -18.248 1.00 0.00 98 SER A N 13
ATOM 19380 C CA . SER A 1 98 ? -31.071 7.753 -17.224 1.00 0.00 98 SER A CA 13
ATOM 19381 C C . SER A 1 98 ? -30.518 6.360 -16.943 1.00 0.00 98 SER A C 13
ATOM 19382 O O . SER A 1 98 ? -30.441 5.518 -17.837 1.00 0.00 98 SER A O 13
ATOM 19390 N N . GLY A 1 99 ? -30.132 6.124 -15.692 1.00 0.00 99 GLY A N 13
ATOM 19391 C CA . GLY A 1 99 ? -29.590 4.832 -15.314 1.00 0.00 99 GLY A CA 13
ATOM 19392 C C . GLY A 1 99 ? -28.259 4.545 -15.979 1.00 0.00 99 GLY A C 13
ATOM 19393 O O . GLY A 1 99 ? -27.227 4.471 -15.311 1.00 0.00 99 GLY A O 13
ATOM 19397 N N . GLY A 1 1 ? 21.843 -12.943 22.761 1.00 0.00 1 GLY A N 14
ATOM 19398 C CA . GLY A 1 1 ? 21.601 -14.142 23.542 1.00 0.00 1 GLY A CA 14
ATOM 19399 C C . GLY A 1 1 ? 21.519 -15.387 22.682 1.00 0.00 1 GLY A C 14
ATOM 19400 O O . GLY A 1 1 ? 22.542 -15.971 22.325 1.00 0.00 1 GLY A O 14
ATOM 19404 N N . SER A 1 2 ? 20.299 -15.796 22.350 1.00 0.00 2 SER A N 14
ATOM 19405 C CA . SER A 1 2 ? 20.087 -16.984 21.531 1.00 0.00 2 SER A CA 14
ATOM 19406 C C . SER A 1 2 ? 18.976 -16.750 20.512 1.00 0.00 2 SER A C 14
ATOM 19407 O O . SER A 1 2 ? 18.286 -15.731 20.552 1.00 0.00 2 SER A O 14
ATOM 19415 N N . SER A 1 3 ? 18.809 -17.701 19.599 1.00 0.00 3 SER A N 14
ATOM 19416 C CA . SER A 1 3 ? 17.784 -17.599 18.567 1.00 0.00 3 SER A CA 14
ATOM 19417 C C . SER A 1 3 ? 17.351 -18.982 18.092 1.00 0.00 3 SER A C 14
ATOM 19418 O O . SER A 1 3 ? 17.958 -19.992 18.448 1.00 0.00 3 SER A O 14
ATOM 19426 N N . GLY A 1 4 ? 16.295 -19.020 17.284 1.00 0.00 4 GLY A N 14
ATOM 19427 C CA . GLY A 1 4 ? 15.797 -20.284 16.773 1.00 0.00 4 GLY A CA 14
ATOM 19428 C C . GLY A 1 4 ? 15.447 -20.216 15.300 1.00 0.00 4 GLY A C 14
ATOM 19429 O O . GLY A 1 4 ? 15.534 -19.155 14.683 1.00 0.00 4 GLY A O 14
ATOM 19433 N N . SER A 1 5 ? 15.051 -21.352 14.735 1.00 0.00 5 SER A N 14
ATOM 19434 C CA . SER A 1 5 ? 14.692 -21.419 13.323 1.00 0.00 5 SER A CA 14
ATOM 19435 C C . SER A 1 5 ? 13.220 -21.782 13.154 1.00 0.00 5 SER A C 14
ATOM 19436 O O . SER A 1 5 ? 12.778 -22.846 13.587 1.00 0.00 5 SER A O 14
ATOM 19444 N N . SER A 1 6 ? 12.465 -20.889 12.521 1.00 0.00 6 SER A N 14
ATOM 19445 C CA . SER A 1 6 ? 11.042 -21.112 12.297 1.00 0.00 6 SER A CA 14
ATOM 19446 C C . SER A 1 6 ? 10.629 -20.635 10.908 1.00 0.00 6 SER A C 14
ATOM 19447 O O . SER A 1 6 ? 11.396 -19.968 10.215 1.00 0.00 6 SER A O 14
ATOM 19455 N N . GLY A 1 7 ? 9.410 -20.984 10.508 1.00 0.00 7 GLY A N 14
ATOM 19456 C CA . GLY A 1 7 ? 8.915 -20.584 9.203 1.00 0.00 7 GLY A CA 14
ATOM 19457 C C . GLY A 1 7 ? 7.685 -21.365 8.785 1.00 0.00 7 GLY A C 14
ATOM 19458 O O . GLY A 1 7 ? 7.533 -22.534 9.140 1.00 0.00 7 GLY A O 14
ATOM 19462 N N . PHE A 1 8 ? 6.804 -20.718 8.030 1.00 0.00 8 PHE A N 14
ATOM 19463 C CA . PHE A 1 8 ? 5.579 -21.359 7.565 1.00 0.00 8 PHE A CA 14
ATOM 19464 C C . PHE A 1 8 ? 5.216 -20.885 6.161 1.00 0.00 8 PHE A C 14
ATOM 19465 O O . PHE A 1 8 ? 5.329 -19.701 5.846 1.00 0.00 8 PHE A O 14
ATOM 19482 N N . ARG A 1 9 ? 4.781 -21.820 5.322 1.00 0.00 9 ARG A N 14
ATOM 19483 C CA . ARG A 1 9 ? 4.404 -21.499 3.951 1.00 0.00 9 ARG A CA 14
ATOM 19484 C C . ARG A 1 9 ? 2.997 -20.909 3.898 1.00 0.00 9 ARG A C 14
ATOM 19485 O O . ARG A 1 9 ? 2.088 -21.382 4.580 1.00 0.00 9 ARG A O 14
ATOM 19506 N N . VAL A 1 10 ? 2.826 -19.872 3.083 1.00 0.00 10 VAL A N 14
ATOM 19507 C CA . VAL A 1 10 ? 1.531 -19.218 2.941 1.00 0.00 10 VAL A CA 14
ATOM 19508 C C . VAL A 1 10 ? 0.850 -19.625 1.639 1.00 0.00 10 VAL A C 14
ATOM 19509 O O . VAL A 1 10 ? 1.509 -19.828 0.620 1.00 0.00 10 VAL A O 14
ATOM 19522 N N . GLU A 1 11 ? -0.474 -19.743 1.682 1.00 0.00 11 GLU A N 14
ATOM 19523 C CA . GLU A 1 11 ? -1.244 -20.127 0.505 1.00 0.00 11 GLU A CA 14
ATOM 19524 C C . GLU A 1 11 ? -1.034 -19.131 -0.631 1.00 0.00 11 GLU A C 14
ATOM 19525 O O . GLU A 1 11 ? -1.111 -17.918 -0.431 1.00 0.00 11 GLU A O 14
ATOM 19537 N N . ARG A 1 12 ? -0.767 -19.651 -1.825 1.00 0.00 12 ARG A N 14
ATOM 19538 C CA . ARG A 1 12 ? -0.544 -18.809 -2.993 1.00 0.00 12 ARG A CA 14
ATOM 19539 C C . ARG A 1 12 ? -1.355 -19.307 -4.186 1.00 0.00 12 ARG A C 14
ATOM 19540 O O . ARG A 1 12 ? -1.003 -19.054 -5.338 1.00 0.00 12 ARG A O 14
ATOM 19561 N N . SER A 1 13 ? -2.441 -20.017 -3.901 1.00 0.00 13 SER A N 14
ATOM 19562 C CA . SER A 1 13 ? -3.300 -20.555 -4.950 1.00 0.00 13 SER A CA 14
ATOM 19563 C C . SER A 1 13 ? -4.050 -19.436 -5.665 1.00 0.00 13 SER A C 14
ATOM 19564 O O . SER A 1 13 ? -4.013 -19.334 -6.890 1.00 0.00 13 SER A O 14
ATOM 19572 N N . GLN A 1 14 ? -4.731 -18.598 -4.888 1.00 0.00 14 GLN A N 14
ATOM 19573 C CA . GLN A 1 14 ? -5.490 -17.486 -5.447 1.00 0.00 14 GLN A CA 14
ATOM 19574 C C . GLN A 1 14 ? -4.558 -16.395 -5.964 1.00 0.00 14 GLN A C 14
ATOM 19575 O O . GLN A 1 14 ? -3.436 -16.227 -5.487 1.00 0.00 14 GLN A O 14
ATOM 19589 N N . PRO A 1 15 ? -5.033 -15.634 -6.962 1.00 0.00 15 PRO A N 14
ATOM 19590 C CA . PRO A 1 15 ? -4.258 -14.546 -7.564 1.00 0.00 15 PRO A CA 14
ATOM 19591 C C . PRO A 1 15 ? -4.083 -13.364 -6.616 1.00 0.00 15 PRO A C 14
ATOM 19592 O O . PRO A 1 15 ? -3.377 -12.406 -6.927 1.00 0.00 15 PRO A O 14
ATOM 19603 N N . ALA A 1 16 ? -4.730 -13.441 -5.458 1.00 0.00 16 ALA A N 14
ATOM 19604 C CA . ALA A 1 16 ? -4.644 -12.378 -4.463 1.00 0.00 16 ALA A CA 14
ATOM 19605 C C . ALA A 1 16 ? -3.827 -12.823 -3.255 1.00 0.00 16 ALA A C 14
ATOM 19606 O O . ALA A 1 16 ? -3.415 -13.979 -3.163 1.00 0.00 16 ALA A O 14
ATOM 19613 N N . SER A 1 17 ? -3.597 -11.897 -2.329 1.00 0.00 17 SER A N 14
ATOM 19614 C CA . SER A 1 17 ? -2.825 -12.193 -1.128 1.00 0.00 17 SER A CA 14
ATOM 19615 C C . SER A 1 17 ? -3.638 -11.893 0.128 1.00 0.00 17 SER A C 14
ATOM 19616 O O . SER A 1 17 ? -3.825 -12.760 0.980 1.00 0.00 17 SER A O 14
ATOM 19624 N N . GLN A 1 18 ? -4.118 -10.658 0.233 1.00 0.00 18 GLN A N 14
ATOM 19625 C CA . GLN A 1 18 ? -4.910 -10.242 1.384 1.00 0.00 18 GLN A CA 14
ATOM 19626 C C . GLN A 1 18 ? -5.599 -8.908 1.118 1.00 0.00 18 GLN A C 14
ATOM 19627 O O . GLN A 1 18 ? -5.004 -7.970 0.587 1.00 0.00 18 GLN A O 14
ATOM 19641 N N . PRO A 1 19 ? -6.883 -8.819 1.494 1.00 0.00 19 PRO A N 14
ATOM 19642 C CA . PRO A 1 19 ? -7.681 -7.604 1.306 1.00 0.00 19 PRO A CA 14
ATOM 19643 C C . PRO A 1 19 ? -7.233 -6.469 2.220 1.00 0.00 19 PRO A C 14
ATOM 19644 O O . PRO A 1 19 ? -6.858 -6.696 3.371 1.00 0.00 19 PRO A O 14
ATOM 19655 N N . LEU A 1 20 ? -7.274 -5.246 1.701 1.00 0.00 20 LEU A N 14
ATOM 19656 C CA . LEU A 1 20 ? -6.872 -4.075 2.472 1.00 0.00 20 LEU A CA 14
ATOM 19657 C C . LEU A 1 20 ? -7.620 -2.831 2.001 1.00 0.00 20 LEU A C 14
ATOM 19658 O O . LEU A 1 20 ? -7.533 -2.445 0.835 1.00 0.00 20 LEU A O 14
ATOM 19674 N N . THR A 1 21 ? -8.353 -2.205 2.917 1.00 0.00 21 THR A N 14
ATOM 19675 C CA . THR A 1 21 ? -9.115 -1.005 2.596 1.00 0.00 21 THR A CA 14
ATOM 19676 C C . THR A 1 21 ? -9.002 0.031 3.709 1.00 0.00 21 THR A C 14
ATOM 19677 O O . THR A 1 21 ? -8.288 -0.174 4.691 1.00 0.00 21 THR A O 14
ATOM 19688 N N . TYR A 1 22 ? -9.710 1.144 3.549 1.00 0.00 22 TYR A N 14
ATOM 19689 C CA . TYR A 1 22 ? -9.687 2.213 4.540 1.00 0.00 22 TYR A CA 14
ATOM 19690 C C . TYR A 1 22 ? -10.520 1.841 5.762 1.00 0.00 22 TYR A C 14
ATOM 19691 O O . TYR A 1 22 ? -10.244 2.289 6.874 1.00 0.00 22 TYR A O 14
ATOM 19709 N N . GLU A 1 23 ? -11.541 1.016 5.546 1.00 0.00 23 GLU A N 14
ATOM 19710 C CA . GLU A 1 23 ? -12.415 0.583 6.630 1.00 0.00 23 GLU A CA 14
ATOM 19711 C C . GLU A 1 23 ? -11.711 -0.435 7.523 1.00 0.00 23 GLU A C 14
ATOM 19712 O O . GLU A 1 23 ? -12.268 -0.891 8.521 1.00 0.00 23 GLU A O 14
ATOM 19724 N N . SER A 1 24 ? -10.483 -0.786 7.155 1.00 0.00 24 SER A N 14
ATOM 19725 C CA . SER A 1 24 ? -9.703 -1.753 7.920 1.00 0.00 24 SER A CA 14
ATOM 19726 C C . SER A 1 24 ? -9.098 -1.104 9.161 1.00 0.00 24 SER A C 14
ATOM 19727 O O . SER A 1 24 ? -9.265 0.093 9.393 1.00 0.00 24 SER A O 14
ATOM 19735 N N . GLY A 1 25 ? -8.394 -1.904 9.955 1.00 0.00 25 GLY A N 14
ATOM 19736 C CA . GLY A 1 25 ? -7.774 -1.391 11.163 1.00 0.00 25 GLY A CA 14
ATOM 19737 C C . GLY A 1 25 ? -6.382 -1.949 11.383 1.00 0.00 25 GLY A C 14
ATOM 19738 O O . GLY A 1 25 ? -5.760 -2.499 10.474 1.00 0.00 25 GLY A O 14
ATOM 19742 N N . PRO A 1 26 ? -5.872 -1.809 12.616 1.00 0.00 26 PRO A N 14
ATOM 19743 C CA . PRO A 1 26 ? -4.538 -2.297 12.980 1.00 0.00 26 PRO A CA 14
ATOM 19744 C C . PRO A 1 26 ? -4.468 -3.819 13.019 1.00 0.00 26 PRO A C 14
ATOM 19745 O O . PRO A 1 26 ? -3.383 -4.401 13.009 1.00 0.00 26 PRO A O 14
ATOM 19756 N N . ASP A 1 27 ? -5.631 -4.459 13.062 1.00 0.00 27 ASP A N 14
ATOM 19757 C CA . ASP A 1 27 ? -5.702 -5.915 13.100 1.00 0.00 27 ASP A CA 14
ATOM 19758 C C . ASP A 1 27 ? -5.606 -6.501 11.695 1.00 0.00 27 ASP A C 14
ATOM 19759 O O . ASP A 1 27 ? -5.090 -7.602 11.505 1.00 0.00 27 ASP A O 14
ATOM 19768 N N . GLU A 1 28 ? -6.109 -5.758 10.714 1.00 0.00 28 GLU A N 14
ATOM 19769 C CA . GLU A 1 28 ? -6.081 -6.205 9.326 1.00 0.00 28 GLU A CA 14
ATOM 19770 C C . GLU A 1 28 ? -4.800 -5.750 8.633 1.00 0.00 28 GLU A C 14
ATOM 19771 O O . GLU A 1 28 ? -4.113 -6.544 7.990 1.00 0.00 28 GLU A O 14
ATOM 19783 N N . VAL A 1 29 ? -4.485 -4.466 8.769 1.00 0.00 29 VAL A N 14
ATOM 19784 C CA . VAL A 1 29 ? -3.286 -3.904 8.157 1.00 0.00 29 VAL A CA 14
ATOM 19785 C C . VAL A 1 29 ? -2.056 -4.741 8.489 1.00 0.00 29 VAL A C 14
ATOM 19786 O O . VAL A 1 29 ? -1.098 -4.788 7.717 1.00 0.00 29 VAL A O 14
ATOM 19799 N N . ARG A 1 30 ? -2.089 -5.400 9.643 1.00 0.00 30 ARG A N 14
ATOM 19800 C CA . ARG A 1 30 ? -0.976 -6.235 10.078 1.00 0.00 30 ARG A CA 14
ATOM 19801 C C . ARG A 1 30 ? -0.927 -7.535 9.280 1.00 0.00 30 ARG A C 14
ATOM 19802 O O . ARG A 1 30 ? 0.149 -8.050 8.979 1.00 0.00 30 ARG A O 14
ATOM 19823 N N . ALA A 1 31 ? -2.100 -8.060 8.942 1.00 0.00 31 ALA A N 14
ATOM 19824 C CA . ALA A 1 31 ? -2.191 -9.298 8.178 1.00 0.00 31 ALA A CA 14
ATOM 19825 C C . ALA A 1 31 ? -1.790 -9.077 6.724 1.00 0.00 31 ALA A C 14
ATOM 19826 O O . ALA A 1 31 ? -1.095 -9.901 6.130 1.00 0.00 31 ALA A O 14
ATOM 19833 N N . TRP A 1 32 ? -2.234 -7.961 6.156 1.00 0.00 32 TRP A N 14
ATOM 19834 C CA . TRP A 1 32 ? -1.921 -7.632 4.770 1.00 0.00 32 TRP A CA 14
ATOM 19835 C C . TRP A 1 32 ? -0.415 -7.655 4.531 1.00 0.00 32 TRP A C 14
ATOM 19836 O O . TRP A 1 32 ? 0.053 -8.138 3.499 1.00 0.00 32 TRP A O 14
ATOM 19857 N N . LEU A 1 33 ? 0.339 -7.130 5.490 1.00 0.00 33 LEU A N 14
ATOM 19858 C CA . LEU A 1 33 ? 1.794 -7.091 5.385 1.00 0.00 33 LEU A CA 14
ATOM 19859 C C . LEU A 1 33 ? 2.386 -8.493 5.490 1.00 0.00 33 LEU A C 14
ATOM 19860 O O . LEU A 1 33 ? 3.233 -8.880 4.686 1.00 0.00 33 LEU A O 14
ATOM 19876 N N . GLU A 1 34 ? 1.932 -9.248 6.485 1.00 0.00 34 GLU A N 14
ATOM 19877 C CA . GLU A 1 34 ? 2.416 -10.607 6.694 1.00 0.00 34 GLU A CA 14
ATOM 19878 C C . GLU A 1 34 ? 2.173 -11.467 5.457 1.00 0.00 34 GLU A C 14
ATOM 19879 O O . GLU A 1 34 ? 3.023 -12.267 5.067 1.00 0.00 34 GLU A O 14
ATOM 19891 N N . ALA A 1 35 ? 1.005 -11.297 4.846 1.00 0.00 35 ALA A N 14
ATOM 19892 C CA . ALA A 1 35 ? 0.649 -12.056 3.654 1.00 0.00 35 ALA A CA 14
ATOM 19893 C C . ALA A 1 35 ? 1.680 -11.856 2.548 1.00 0.00 35 ALA A C 14
ATOM 19894 O O . ALA A 1 35 ? 2.017 -12.792 1.822 1.00 0.00 35 ALA A O 14
ATOM 19901 N N . LYS A 1 36 ? 2.178 -10.630 2.424 1.00 0.00 36 LYS A N 14
ATOM 19902 C CA . LYS A 1 36 ? 3.171 -10.307 1.407 1.00 0.00 36 LYS A CA 14
ATOM 19903 C C . LYS A 1 36 ? 4.562 -10.759 1.841 1.00 0.00 36 LYS A C 14
ATOM 19904 O O . LYS A 1 36 ? 5.440 -10.982 1.008 1.00 0.00 36 LYS A O 14
ATOM 19923 N N . ALA A 1 37 ? 4.754 -10.893 3.149 1.00 0.00 37 ALA A N 14
ATOM 19924 C CA . ALA A 1 37 ? 6.036 -11.323 3.693 1.00 0.00 37 ALA A CA 14
ATOM 19925 C C . ALA A 1 37 ? 7.107 -10.258 3.480 1.00 0.00 37 ALA A C 14
ATOM 19926 O O . ALA A 1 37 ? 8.228 -10.563 3.074 1.00 0.00 37 ALA A O 14
ATOM 19933 N N . PHE A 1 38 ? 6.754 -9.007 3.756 1.00 0.00 38 PHE A N 14
ATOM 19934 C CA . PHE A 1 38 ? 7.684 -7.896 3.593 1.00 0.00 38 PHE A CA 14
ATOM 19935 C C . PHE A 1 38 ? 8.860 -8.025 4.558 1.00 0.00 38 PHE A C 14
ATOM 19936 O O . PHE A 1 38 ? 10.009 -8.160 4.138 1.00 0.00 38 PHE A O 14
ATOM 19953 N N . SER A 1 39 ? 8.563 -7.983 5.853 1.00 0.00 39 SER A N 14
ATOM 19954 C CA . SER A 1 39 ? 9.594 -8.091 6.878 1.00 0.00 39 SER A CA 14
ATOM 19955 C C . SER A 1 39 ? 8.973 -8.137 8.270 1.00 0.00 39 SER A C 14
ATOM 19956 O O . SER A 1 39 ? 7.878 -7.626 8.507 1.00 0.00 39 SER A O 14
ATOM 19964 N N . PRO A 1 40 ? 9.688 -8.765 9.216 1.00 0.00 40 PRO A N 14
ATOM 19965 C CA . PRO A 1 40 ? 9.229 -8.893 10.602 1.00 0.00 40 PRO A CA 14
ATOM 19966 C C . PRO A 1 40 ? 9.238 -7.560 11.341 1.00 0.00 40 PRO A C 14
ATOM 19967 O O . PRO A 1 40 ? 8.563 -7.399 12.358 1.00 0.00 40 PRO A O 14
ATOM 19978 N N . ARG A 1 41 ? 10.007 -6.607 10.824 1.00 0.00 41 ARG A N 14
ATOM 19979 C CA . ARG A 1 41 ? 10.105 -5.288 11.437 1.00 0.00 41 ARG A CA 14
ATOM 19980 C C . ARG A 1 41 ? 9.012 -4.362 10.911 1.00 0.00 41 ARG A C 14
ATOM 19981 O O . ARG A 1 41 ? 8.407 -3.605 11.671 1.00 0.00 41 ARG A O 14
ATOM 20002 N N . ILE A 1 42 ? 8.766 -4.428 9.607 1.00 0.00 42 ILE A N 14
ATOM 20003 C CA . ILE A 1 42 ? 7.746 -3.596 8.980 1.00 0.00 42 ILE A CA 14
ATOM 20004 C C . ILE A 1 42 ? 6.345 -4.083 9.334 1.00 0.00 42 ILE A C 14
ATOM 20005 O O . ILE A 1 42 ? 5.414 -3.288 9.466 1.00 0.00 42 ILE A O 14
ATOM 20021 N N . VAL A 1 43 ? 6.202 -5.396 9.487 1.00 0.00 43 VAL A N 14
ATOM 20022 C CA . VAL A 1 43 ? 4.915 -5.990 9.829 1.00 0.00 43 VAL A CA 14
ATOM 20023 C C . VAL A 1 43 ? 4.460 -5.553 11.217 1.00 0.00 43 VAL A C 14
ATOM 20024 O O . VAL A 1 43 ? 3.265 -5.536 11.511 1.00 0.00 43 VAL A O 14
ATOM 20037 N N . GLU A 1 44 ? 5.420 -5.201 12.065 1.00 0.00 44 GLU A N 14
ATOM 20038 C CA . GLU A 1 44 ? 5.117 -4.764 13.423 1.00 0.00 44 GLU A CA 14
ATOM 20039 C C . GLU A 1 44 ? 5.084 -3.241 13.510 1.00 0.00 44 GLU A C 14
ATOM 20040 O O . GLU A 1 44 ? 4.319 -2.669 14.286 1.00 0.00 44 GLU A O 14
ATOM 20052 N N . ASN A 1 45 ? 5.921 -2.590 12.708 1.00 0.00 45 ASN A N 14
ATOM 20053 C CA . ASN A 1 45 ? 5.989 -1.133 12.695 1.00 0.00 45 ASN A CA 14
ATOM 20054 C C . ASN A 1 45 ? 4.795 -0.540 11.954 1.00 0.00 45 ASN A C 14
ATOM 20055 O O . ASN A 1 45 ? 4.422 0.613 12.176 1.00 0.00 45 ASN A O 14
ATOM 20066 N N . LEU A 1 46 ? 4.198 -1.334 11.072 1.00 0.00 46 LEU A N 14
ATOM 20067 C CA . LEU A 1 46 ? 3.045 -0.888 10.298 1.00 0.00 46 LEU A CA 14
ATOM 20068 C C . LEU A 1 46 ? 1.765 -1.554 10.795 1.00 0.00 46 LEU A C 14
ATOM 20069 O O . LEU A 1 46 ? 0.676 -0.993 10.679 1.00 0.00 46 LEU A O 14
ATOM 20085 N N . GLY A 1 47 ? 1.905 -2.754 11.350 1.00 0.00 47 GLY A N 14
ATOM 20086 C CA . GLY A 1 47 ? 0.753 -3.475 11.858 1.00 0.00 47 GLY A CA 14
ATOM 20087 C C . GLY A 1 47 ? 0.011 -2.701 12.930 1.00 0.00 47 GLY A C 14
ATOM 20088 O O . GLY A 1 47 ? -1.122 -3.038 13.275 1.00 0.00 47 GLY A O 14
ATOM 20092 N N . ILE A 1 48 ? 0.650 -1.663 13.457 1.00 0.00 48 ILE A N 14
ATOM 20093 C CA . ILE A 1 48 ? 0.044 -0.841 14.497 1.00 0.00 48 ILE A CA 14
ATOM 20094 C C . ILE A 1 48 ? -0.771 0.297 13.891 1.00 0.00 48 ILE A C 14
ATOM 20095 O O . ILE A 1 48 ? -1.577 0.931 14.574 1.00 0.00 48 ILE A O 14
ATOM 20111 N N . LEU A 1 49 ? -0.559 0.550 12.604 1.00 0.00 49 LEU A N 14
ATOM 20112 C CA . LEU A 1 49 ? -1.275 1.611 11.905 1.00 0.00 49 LEU A CA 14
ATOM 20113 C C . LEU A 1 49 ? -2.569 1.083 11.293 1.00 0.00 49 LEU A C 14
ATOM 20114 O O . LEU A 1 49 ? -2.588 0.016 10.678 1.00 0.00 49 LEU A O 14
ATOM 20130 N N . THR A 1 50 ? -3.650 1.837 11.465 1.00 0.00 50 THR A N 14
ATOM 20131 C CA . THR A 1 50 ? -4.948 1.447 10.929 1.00 0.00 50 THR A CA 14
ATOM 20132 C C . THR A 1 50 ? -4.946 1.477 9.405 1.00 0.00 50 THR A C 14
ATOM 20133 O O . THR A 1 50 ? -3.969 1.895 8.784 1.00 0.00 50 THR A O 14
ATOM 20144 N N . GLY A 1 51 ? -6.047 1.032 8.807 1.00 0.00 51 GLY A N 14
ATOM 20145 C CA . GLY A 1 51 ? -6.151 1.018 7.360 1.00 0.00 51 GLY A CA 14
ATOM 20146 C C . GLY A 1 51 ? -5.664 2.309 6.731 1.00 0.00 51 GLY A C 14
ATOM 20147 O O . GLY A 1 51 ? -4.732 2.320 5.927 1.00 0.00 51 GLY A O 14
ATOM 20151 N N . PRO A 1 52 ? -6.305 3.429 7.098 1.00 0.00 52 PRO A N 14
ATOM 20152 C CA . PRO A 1 52 ? -5.949 4.751 6.576 1.00 0.00 52 PRO A CA 14
ATOM 20153 C C . PRO A 1 52 ? -4.600 5.236 7.094 1.00 0.00 52 PRO A C 14
ATOM 20154 O O . PRO A 1 52 ? -3.825 5.846 6.357 1.00 0.00 52 PRO A O 14
ATOM 20165 N N . GLN A 1 53 ? -4.325 4.961 8.365 1.00 0.00 53 GLN A N 14
ATOM 20166 C CA . GLN A 1 53 ? -3.069 5.370 8.981 1.00 0.00 53 GLN A CA 14
ATOM 20167 C C . GLN A 1 53 ? -1.878 4.890 8.158 1.00 0.00 53 GLN A C 14
ATOM 20168 O O . GLN A 1 53 ? -0.868 5.586 8.043 1.00 0.00 53 GLN A O 14
ATOM 20182 N N . LEU A 1 54 ? -2.002 3.698 7.586 1.00 0.00 54 LEU A N 14
ATOM 20183 C CA . LEU A 1 54 ? -0.935 3.124 6.773 1.00 0.00 54 LEU A CA 14
ATOM 20184 C C . LEU A 1 54 ? -0.849 3.820 5.418 1.00 0.00 54 LEU A C 14
ATOM 20185 O O . LEU A 1 54 ? 0.200 4.345 5.044 1.00 0.00 54 LEU A O 14
ATOM 20201 N N . PHE A 1 55 ? -1.959 3.821 4.688 1.00 0.00 55 PHE A N 14
ATOM 20202 C CA . PHE A 1 55 ? -2.010 4.454 3.375 1.00 0.00 55 PHE A CA 14
ATOM 20203 C C . PHE A 1 55 ? -1.528 5.900 3.449 1.00 0.00 55 PHE A C 14
ATOM 20204 O O . PHE A 1 55 ? -0.979 6.432 2.485 1.00 0.00 55 PHE A O 14
ATOM 20221 N N . SER A 1 56 ? -1.739 6.529 4.600 1.00 0.00 56 SER A N 14
ATOM 20222 C CA . SER A 1 56 ? -1.331 7.915 4.800 1.00 0.00 56 SER A CA 14
ATOM 20223 C C . SER A 1 56 ? 0.185 8.054 4.702 1.00 0.00 56 SER A C 14
ATOM 20224 O O . SER A 1 56 ? 0.703 9.130 4.397 1.00 0.00 56 SER A O 14
ATOM 20232 N N . LEU A 1 57 ? 0.891 6.960 4.961 1.00 0.00 57 LEU A N 14
ATOM 20233 C CA . LEU A 1 57 ? 2.349 6.958 4.902 1.00 0.00 57 LEU A CA 14
ATOM 20234 C C . LEU A 1 57 ? 2.835 6.879 3.459 1.00 0.00 57 LEU A C 14
ATOM 20235 O O . LEU A 1 57 ? 2.596 5.892 2.765 1.00 0.00 57 LEU A O 14
ATOM 20251 N N . ASN A 1 58 ? 3.522 7.927 3.013 1.00 0.00 58 ASN A N 14
ATOM 20252 C CA . ASN A 1 58 ? 4.044 7.976 1.653 1.00 0.00 58 ASN A CA 14
ATOM 20253 C C . ASN A 1 58 ? 5.310 7.133 1.525 1.00 0.00 58 ASN A C 14
ATOM 20254 O O . ASN A 1 58 ? 5.713 6.452 2.468 1.00 0.00 58 ASN A O 14
ATOM 20265 N N . LYS A 1 59 ? 5.933 7.186 0.353 1.00 0.00 59 LYS A N 14
ATOM 20266 C CA . LYS A 1 59 ? 7.154 6.430 0.100 1.00 0.00 59 LYS A CA 14
ATOM 20267 C C . LYS A 1 59 ? 8.232 6.781 1.121 1.00 0.00 59 LYS A C 14
ATOM 20268 O O . LYS A 1 59 ? 8.616 5.949 1.942 1.00 0.00 59 LYS A O 14
ATOM 20287 N N . GLU A 1 60 ? 8.714 8.019 1.065 1.00 0.00 60 GLU A N 14
ATOM 20288 C CA . GLU A 1 60 ? 9.746 8.479 1.986 1.00 0.00 60 GLU A CA 14
ATOM 20289 C C . GLU A 1 60 ? 9.328 8.242 3.434 1.00 0.00 60 GLU A C 14
ATOM 20290 O O . GLU A 1 60 ? 10.171 8.089 4.317 1.00 0.00 60 GLU A O 14
ATOM 20302 N N . GLU A 1 61 ? 8.020 8.215 3.669 1.00 0.00 61 GLU A N 14
ATOM 20303 C CA . GLU A 1 61 ? 7.490 7.999 5.010 1.00 0.00 61 GLU A CA 14
ATOM 20304 C C . GLU A 1 61 ? 7.679 6.548 5.443 1.00 0.00 61 GLU A C 14
ATOM 20305 O O . GLU A 1 61 ? 8.188 6.274 6.531 1.00 0.00 61 GLU A O 14
ATOM 20317 N N . LEU A 1 62 ? 7.265 5.622 4.585 1.00 0.00 62 LEU A N 14
ATOM 20318 C CA . LEU A 1 62 ? 7.388 4.198 4.878 1.00 0.00 62 LEU A CA 14
ATOM 20319 C C . LEU A 1 62 ? 8.845 3.817 5.123 1.00 0.00 62 LEU A C 14
ATOM 20320 O O . LEU A 1 62 ? 9.154 3.065 6.047 1.00 0.00 62 LEU A O 14
ATOM 20336 N N . LYS A 1 63 ? 9.736 4.342 4.289 1.00 0.00 63 LYS A N 14
ATOM 20337 C CA . LYS A 1 63 ? 11.161 4.060 4.415 1.00 0.00 63 LYS A CA 14
ATOM 20338 C C . LYS A 1 63 ? 11.683 4.496 5.781 1.00 0.00 63 LYS A C 14
ATOM 20339 O O . LYS A 1 63 ? 12.615 3.900 6.320 1.00 0.00 63 LYS A O 14
ATOM 20358 N N . LYS A 1 64 ? 11.076 5.540 6.335 1.00 0.00 64 LYS A N 14
ATOM 20359 C CA . LYS A 1 64 ? 11.477 6.056 7.638 1.00 0.00 64 LYS A CA 14
ATOM 20360 C C . LYS A 1 64 ? 11.531 4.936 8.673 1.00 0.00 64 LYS A C 14
ATOM 20361 O O . LYS A 1 64 ? 12.530 4.772 9.373 1.00 0.00 64 LYS A O 14
ATOM 20380 N N . VAL A 1 65 ? 10.450 4.167 8.764 1.00 0.00 65 VAL A N 14
ATOM 20381 C CA . VAL A 1 65 ? 10.376 3.062 9.711 1.00 0.00 65 VAL A CA 14
ATOM 20382 C C . VAL A 1 65 ? 10.649 1.729 9.023 1.00 0.00 65 VAL A C 14
ATOM 20383 O O . VAL A 1 65 ? 11.532 0.976 9.434 1.00 0.00 65 VAL A O 14
ATOM 20396 N N . CYS A 1 66 ? 9.886 1.445 7.973 1.00 0.00 66 CYS A N 14
ATOM 20397 C CA . CYS A 1 66 ? 10.045 0.202 7.227 1.00 0.00 66 CYS A CA 14
ATOM 20398 C C . CYS A 1 66 ? 11.502 -0.011 6.829 1.00 0.00 66 CYS A C 14
ATOM 20399 O O . CYS A 1 66 ? 11.951 -1.144 6.661 1.00 0.00 66 CYS A O 14
ATOM 20407 N N . GLY A 1 67 ? 12.236 1.088 6.678 1.00 0.00 67 GLY A N 14
ATOM 20408 C CA . GLY A 1 67 ? 13.634 1.000 6.299 1.00 0.00 67 GLY A CA 14
ATOM 20409 C C . GLY A 1 67 ? 13.817 0.672 4.830 1.00 0.00 67 GLY A C 14
ATOM 20410 O O . GLY A 1 67 ? 13.358 1.411 3.961 1.00 0.00 67 GLY A O 14
ATOM 20414 N N . GLU A 1 68 ? 14.492 -0.440 4.554 1.00 0.00 68 GLU A N 14
ATOM 20415 C CA . GLU A 1 68 ? 14.736 -0.862 3.180 1.00 0.00 68 GLU A CA 14
ATOM 20416 C C . GLU A 1 68 ? 13.465 -1.423 2.548 1.00 0.00 68 GLU A C 14
ATOM 20417 O O . GLU A 1 68 ? 13.171 -1.160 1.383 1.00 0.00 68 GLU A O 14
ATOM 20429 N N . GLU A 1 69 ? 12.716 -2.198 3.327 1.00 0.00 69 GLU A N 14
ATOM 20430 C CA . GLU A 1 69 ? 11.478 -2.797 2.844 1.00 0.00 69 GLU A CA 14
ATOM 20431 C C . GLU A 1 69 ? 10.503 -1.723 2.370 1.00 0.00 69 GLU A C 14
ATOM 20432 O O . GLU A 1 69 ? 9.839 -1.880 1.347 1.00 0.00 69 GLU A O 14
ATOM 20444 N N . GLY A 1 70 ? 10.422 -0.631 3.125 1.00 0.00 70 GLY A N 14
ATOM 20445 C CA . GLY A 1 70 ? 9.525 0.453 2.767 1.00 0.00 70 GLY A CA 14
ATOM 20446 C C . GLY A 1 70 ? 9.462 0.683 1.270 1.00 0.00 70 GLY A C 14
ATOM 20447 O O . GLY A 1 70 ? 8.378 0.751 0.690 1.00 0.00 70 GLY A O 14
ATOM 20451 N N . VAL A 1 71 ? 10.627 0.806 0.642 1.00 0.00 71 VAL A N 14
ATOM 20452 C CA . VAL A 1 71 ? 10.700 1.031 -0.797 1.00 0.00 71 VAL A CA 14
ATOM 20453 C C . VAL A 1 71 ? 9.790 0.067 -1.550 1.00 0.00 71 VAL A C 14
ATOM 20454 O O . VAL A 1 71 ? 9.039 0.472 -2.438 1.00 0.00 71 VAL A O 14
ATOM 20467 N N . ARG A 1 72 ? 9.862 -1.210 -1.190 1.00 0.00 72 ARG A N 14
ATOM 20468 C CA . ARG A 1 72 ? 9.045 -2.232 -1.833 1.00 0.00 72 ARG A CA 14
ATOM 20469 C C . ARG A 1 72 ? 7.592 -2.131 -1.380 1.00 0.00 72 ARG A C 14
ATOM 20470 O O . ARG A 1 72 ? 6.671 -2.183 -2.196 1.00 0.00 72 ARG A O 14
ATOM 20491 N N . VAL A 1 73 ? 7.393 -1.986 -0.074 1.00 0.00 73 VAL A N 14
ATOM 20492 C CA . VAL A 1 73 ? 6.052 -1.877 0.488 1.00 0.00 73 VAL A CA 14
ATOM 20493 C C . VAL A 1 73 ? 5.242 -0.802 -0.228 1.00 0.00 73 VAL A C 14
ATOM 20494 O O . VAL A 1 73 ? 4.070 -1.003 -0.548 1.00 0.00 73 VAL A O 14
ATOM 20507 N N . TYR A 1 74 ? 5.875 0.339 -0.478 1.00 0.00 74 TYR A N 14
ATOM 20508 C CA . TYR A 1 74 ? 5.212 1.447 -1.155 1.00 0.00 74 TYR A CA 14
ATOM 20509 C C . TYR A 1 74 ? 4.834 1.066 -2.583 1.00 0.00 74 TYR A C 14
ATOM 20510 O O . TYR A 1 74 ? 3.770 1.441 -3.077 1.00 0.00 74 TYR A O 14
ATOM 20528 N N . SER A 1 75 ? 5.713 0.316 -3.240 1.00 0.00 75 SER A N 14
ATOM 20529 C CA . SER A 1 75 ? 5.474 -0.115 -4.613 1.00 0.00 75 SER A CA 14
ATOM 20530 C C . SER A 1 75 ? 4.234 -0.999 -4.697 1.00 0.00 75 SER A C 14
ATOM 20531 O O . SER A 1 75 ? 3.547 -1.026 -5.717 1.00 0.00 75 SER A O 14
ATOM 20539 N N . GLN A 1 76 ? 3.955 -1.720 -3.616 1.00 0.00 76 GLN A N 14
ATOM 20540 C CA . GLN A 1 76 ? 2.798 -2.606 -3.567 1.00 0.00 76 GLN A CA 14
ATOM 20541 C C . GLN A 1 76 ? 1.563 -1.862 -3.070 1.00 0.00 76 GLN A C 14
ATOM 20542 O O . GLN A 1 76 ? 0.543 -1.800 -3.759 1.00 0.00 76 GLN A O 14
ATOM 20556 N N . LEU A 1 77 ? 1.660 -1.298 -1.871 1.00 0.00 77 LEU A N 14
ATOM 20557 C CA . LEU A 1 77 ? 0.550 -0.557 -1.281 1.00 0.00 77 LEU A CA 14
ATOM 20558 C C . LEU A 1 77 ? -0.165 0.282 -2.335 1.00 0.00 77 LEU A C 14
ATOM 20559 O O . LEU A 1 77 ? -1.377 0.163 -2.522 1.00 0.00 77 LEU A O 14
ATOM 20575 N N . THR A 1 78 ? 0.592 1.130 -3.023 1.00 0.00 78 THR A N 14
ATOM 20576 C CA . THR A 1 78 ? 0.032 1.989 -4.059 1.00 0.00 78 THR A CA 14
ATOM 20577 C C . THR A 1 78 ? -0.972 1.229 -4.919 1.00 0.00 78 THR A C 14
ATOM 20578 O O . THR A 1 78 ? -2.099 1.680 -5.119 1.00 0.00 78 THR A O 14
ATOM 20589 N N . MET A 1 79 ? -0.555 0.073 -5.425 1.00 0.00 79 MET A N 14
ATOM 20590 C CA . MET A 1 79 ? -1.419 -0.750 -6.262 1.00 0.00 79 MET A CA 14
ATOM 20591 C C . MET A 1 79 ? -2.817 -0.855 -5.663 1.00 0.00 79 MET A C 14
ATOM 20592 O O . MET A 1 79 ? -3.813 -0.600 -6.340 1.00 0.00 79 MET A O 14
ATOM 20606 N N . GLN A 1 80 ? -2.884 -1.233 -4.390 1.00 0.00 80 GLN A N 14
ATOM 20607 C CA . GLN A 1 80 ? -4.161 -1.372 -3.701 1.00 0.00 80 GLN A CA 14
ATOM 20608 C C . GLN A 1 80 ? -4.933 -0.056 -3.713 1.00 0.00 80 GLN A C 14
ATOM 20609 O O . GLN A 1 80 ? -6.131 -0.029 -3.997 1.00 0.00 80 GLN A O 14
ATOM 20623 N N . LYS A 1 81 ? -4.239 1.034 -3.403 1.00 0.00 81 LYS A N 14
ATOM 20624 C CA . LYS A 1 81 ? -4.857 2.354 -3.378 1.00 0.00 81 LYS A CA 14
ATOM 20625 C C . LYS A 1 81 ? -5.540 2.659 -4.708 1.00 0.00 81 LYS A C 14
ATOM 20626 O O . LYS A 1 81 ? -6.693 3.090 -4.739 1.00 0.00 81 LYS A O 14
ATOM 20645 N N . ALA A 1 82 ? -4.823 2.432 -5.803 1.00 0.00 82 ALA A N 14
ATOM 20646 C CA . ALA A 1 82 ? -5.361 2.679 -7.134 1.00 0.00 82 ALA A CA 14
ATOM 20647 C C . ALA A 1 82 ? -6.537 1.754 -7.432 1.00 0.00 82 ALA A C 14
ATOM 20648 O O . ALA A 1 82 ? -7.466 2.126 -8.148 1.00 0.00 82 ALA A O 14
ATOM 20655 N N . PHE A 1 83 ? -6.488 0.547 -6.878 1.00 0.00 83 PHE A N 14
ATOM 20656 C CA . PHE A 1 83 ? -7.548 -0.432 -7.086 1.00 0.00 83 PHE A CA 14
ATOM 20657 C C . PHE A 1 83 ? -8.835 0.003 -6.389 1.00 0.00 83 PHE A C 14
ATOM 20658 O O . PHE A 1 83 ? -9.921 -0.070 -6.965 1.00 0.00 83 PHE A O 14
ATOM 20675 N N . LEU A 1 84 ? -8.704 0.455 -5.147 1.00 0.00 84 LEU A N 14
ATOM 20676 C CA . LEU A 1 84 ? -9.855 0.902 -4.370 1.00 0.00 84 LEU A CA 14
ATOM 20677 C C . LEU A 1 84 ? -10.574 2.050 -5.073 1.00 0.00 84 LEU A C 14
ATOM 20678 O O . LEU A 1 84 ? -11.801 2.062 -5.165 1.00 0.00 84 LEU A O 14
ATOM 20694 N N . GLU A 1 85 ? -9.800 3.011 -5.568 1.00 0.00 85 GLU A N 14
ATOM 20695 C CA . GLU A 1 85 ? -10.364 4.162 -6.264 1.00 0.00 85 GLU A CA 14
ATOM 20696 C C . GLU A 1 85 ? -11.315 3.716 -7.371 1.00 0.00 85 GLU A C 14
ATOM 20697 O O . GLU A 1 85 ? -12.388 4.292 -7.554 1.00 0.00 85 GLU A O 14
ATOM 20709 N N . LYS A 1 86 ? -10.914 2.686 -8.108 1.00 0.00 86 LYS A N 14
ATOM 20710 C CA . LYS A 1 86 ? -11.728 2.160 -9.198 1.00 0.00 86 LYS A CA 14
ATOM 20711 C C . LYS A 1 86 ? -12.568 0.977 -8.727 1.00 0.00 86 LYS A C 14
ATOM 20712 O O . LYS A 1 86 ? -12.610 -0.064 -9.381 1.00 0.00 86 LYS A O 14
ATOM 20731 N N . GLN A 1 87 ? -13.237 1.147 -7.591 1.00 0.00 87 GLN A N 14
ATOM 20732 C CA . GLN A 1 87 ? -14.076 0.092 -7.034 1.00 0.00 87 GLN A CA 14
ATOM 20733 C C . GLN A 1 87 ? -15.536 0.293 -7.430 1.00 0.00 87 GLN A C 14
ATOM 20734 O O . GLN A 1 87 ? -16.233 -0.663 -7.769 1.00 0.00 87 GLN A O 14
ATOM 20748 N N . GLN A 1 88 ? -15.990 1.541 -7.382 1.00 0.00 88 GLN A N 14
ATOM 20749 C CA . GLN A 1 88 ? -17.367 1.866 -7.735 1.00 0.00 88 GLN A CA 14
ATOM 20750 C C . GLN A 1 88 ? -17.423 3.095 -8.636 1.00 0.00 88 GLN A C 14
ATOM 20751 O O . GLN A 1 88 ? -16.692 4.063 -8.428 1.00 0.00 88 GLN A O 14
ATOM 20765 N N . SER A 1 89 ? -18.296 3.049 -9.637 1.00 0.00 89 SER A N 14
ATOM 20766 C CA . SER A 1 89 ? -18.444 4.157 -10.573 1.00 0.00 89 SER A CA 14
ATOM 20767 C C . SER A 1 89 ? -19.639 3.934 -11.495 1.00 0.00 89 SER A C 14
ATOM 20768 O O . SER A 1 89 ? -20.114 2.810 -11.653 1.00 0.00 89 SER A O 14
ATOM 20776 N N . GLY A 1 90 ? -20.121 5.014 -12.102 1.00 0.00 90 GLY A N 14
ATOM 20777 C CA . GLY A 1 90 ? -21.257 4.916 -13.000 1.00 0.00 90 GLY A CA 14
ATOM 20778 C C . GLY A 1 90 ? -20.861 4.442 -14.385 1.00 0.00 90 GLY A C 14
ATOM 20779 O O . GLY A 1 90 ? -21.489 3.543 -14.943 1.00 0.00 90 GLY A O 14
ATOM 20783 N N . SER A 1 91 ? -19.818 5.050 -14.941 1.00 0.00 91 SER A N 14
ATOM 20784 C CA . SER A 1 91 ? -19.343 4.689 -16.272 1.00 0.00 91 SER A CA 14
ATOM 20785 C C . SER A 1 91 ? -17.819 4.677 -16.319 1.00 0.00 91 SER A C 14
ATOM 20786 O O . SER A 1 91 ? -17.172 5.697 -16.082 1.00 0.00 91 SER A O 14
ATOM 20794 N N . GLU A 1 92 ? -17.252 3.515 -16.628 1.00 0.00 92 GLU A N 14
ATOM 20795 C CA . GLU A 1 92 ? -15.803 3.369 -16.706 1.00 0.00 92 GLU A CA 14
ATOM 20796 C C . GLU A 1 92 ? -15.416 2.343 -17.767 1.00 0.00 92 GLU A C 14
ATOM 20797 O O . GLU A 1 92 ? -15.904 1.212 -17.760 1.00 0.00 92 GLU A O 14
ATOM 20809 N N . LEU A 1 93 ? -14.535 2.744 -18.677 1.00 0.00 93 LEU A N 14
ATOM 20810 C CA . LEU A 1 93 ? -14.082 1.860 -19.745 1.00 0.00 93 LEU A CA 14
ATOM 20811 C C . LEU A 1 93 ? -13.140 0.789 -19.202 1.00 0.00 93 LEU A C 14
ATOM 20812 O O . LEU A 1 93 ? -12.666 0.881 -18.070 1.00 0.00 93 LEU A O 14
ATOM 20828 N N . SER A 1 94 ? -12.873 -0.225 -20.019 1.00 0.00 94 SER A N 14
ATOM 20829 C CA . SER A 1 94 ? -11.989 -1.314 -19.621 1.00 0.00 94 SER A CA 14
ATOM 20830 C C . SER A 1 94 ? -10.776 -1.394 -20.542 1.00 0.00 94 SER A C 14
ATOM 20831 O O . SER A 1 94 ? -10.907 -1.648 -21.739 1.00 0.00 94 SER A O 14
ATOM 20839 N N . GLY A 1 95 ? -9.593 -1.176 -19.975 1.00 0.00 95 GLY A N 14
ATOM 20840 C CA . GLY A 1 95 ? -8.373 -1.227 -20.759 1.00 0.00 95 GLY A CA 14
ATOM 20841 C C . GLY A 1 95 ? -7.493 -2.403 -20.385 1.00 0.00 95 GLY A C 14
ATOM 20842 O O . GLY A 1 95 ? -7.925 -3.340 -19.713 1.00 0.00 95 GLY A O 14
ATOM 20846 N N . PRO A 1 96 ? -6.227 -2.364 -20.828 1.00 0.00 96 PRO A N 14
ATOM 20847 C CA . PRO A 1 96 ? -5.258 -3.428 -20.549 1.00 0.00 96 PRO A CA 14
ATOM 20848 C C . PRO A 1 96 ? -4.848 -3.468 -19.081 1.00 0.00 96 PRO A C 14
ATOM 20849 O O . PRO A 1 96 ? -4.125 -2.593 -18.604 1.00 0.00 96 PRO A O 14
ATOM 20860 N N . SER A 1 97 ? -5.312 -4.489 -18.368 1.00 0.00 97 SER A N 14
ATOM 20861 C CA . SER A 1 97 ? -4.996 -4.641 -16.953 1.00 0.00 97 SER A CA 14
ATOM 20862 C C . SER A 1 97 ? -3.602 -5.234 -16.769 1.00 0.00 97 SER A C 14
ATOM 20863 O O . SER A 1 97 ? -3.005 -5.750 -17.713 1.00 0.00 97 SER A O 14
ATOM 20871 N N . SER A 1 98 ? -3.090 -5.156 -15.544 1.00 0.00 98 SER A N 14
ATOM 20872 C CA . SER A 1 98 ? -1.765 -5.681 -15.235 1.00 0.00 98 SER A CA 14
ATOM 20873 C C . SER A 1 98 ? -1.844 -6.746 -14.145 1.00 0.00 98 SER A C 14
ATOM 20874 O O . SER A 1 98 ? -2.499 -6.556 -13.122 1.00 0.00 98 SER A O 14
ATOM 20882 N N . GLY A 1 99 ? -1.170 -7.869 -14.374 1.00 0.00 99 GLY A N 14
ATOM 20883 C CA . GLY A 1 99 ? -1.176 -8.949 -13.404 1.00 0.00 99 GLY A CA 14
ATOM 20884 C C . GLY A 1 99 ? 0.019 -9.870 -13.555 1.00 0.00 99 GLY A C 14
ATOM 20885 O O . GLY A 1 99 ? 1.013 -9.510 -14.185 1.00 0.00 99 GLY A O 14
ATOM 20889 N N . GLY A 1 1 ? -15.984 -31.673 29.234 1.00 0.00 1 GLY A N 15
ATOM 20890 C CA . GLY A 1 1 ? -16.879 -32.470 28.417 1.00 0.00 1 GLY A CA 15
ATOM 20891 C C . GLY A 1 1 ? -17.107 -31.864 27.046 1.00 0.00 1 GLY A C 15
ATOM 20892 O O . GLY A 1 1 ? -18.012 -31.049 26.863 1.00 0.00 1 GLY A O 15
ATOM 20896 N N . SER A 1 2 ? -16.284 -32.261 26.081 1.00 0.00 2 SER A N 15
ATOM 20897 C CA . SER A 1 2 ? -16.397 -31.747 24.721 1.00 0.00 2 SER A CA 15
ATOM 20898 C C . SER A 1 2 ? -17.615 -32.337 24.017 1.00 0.00 2 SER A C 15
ATOM 20899 O O . SER A 1 2 ? -17.566 -33.452 23.498 1.00 0.00 2 SER A O 15
ATOM 20907 N N . SER A 1 3 ? -18.707 -31.579 24.002 1.00 0.00 3 SER A N 15
ATOM 20908 C CA . SER A 1 3 ? -19.940 -32.027 23.365 1.00 0.00 3 SER A CA 15
ATOM 20909 C C . SER A 1 3 ? -19.650 -32.665 22.010 1.00 0.00 3 SER A C 15
ATOM 20910 O O . SER A 1 3 ? -20.169 -33.734 21.692 1.00 0.00 3 SER A O 15
ATOM 20918 N N . GLY A 1 4 ? -18.816 -32.001 21.216 1.00 0.00 4 GLY A N 15
ATOM 20919 C CA . GLY A 1 4 ? -18.472 -32.518 19.904 1.00 0.00 4 GLY A CA 15
ATOM 20920 C C . GLY A 1 4 ? -18.026 -31.427 18.950 1.00 0.00 4 GLY A C 15
ATOM 20921 O O . GLY A 1 4 ? -18.612 -30.345 18.917 1.00 0.00 4 GLY A O 15
ATOM 20925 N N . SER A 1 5 ? -16.986 -31.711 18.174 1.00 0.00 5 SER A N 15
ATOM 20926 C CA . SER A 1 5 ? -16.458 -30.744 17.218 1.00 0.00 5 SER A CA 15
ATOM 20927 C C . SER A 1 5 ? -16.957 -31.046 15.808 1.00 0.00 5 SER A C 15
ATOM 20928 O O . SER A 1 5 ? -17.141 -32.205 15.438 1.00 0.00 5 SER A O 15
ATOM 20936 N N . SER A 1 6 ? -17.173 -29.993 15.026 1.00 0.00 6 SER A N 15
ATOM 20937 C CA . SER A 1 6 ? -17.653 -30.144 13.657 1.00 0.00 6 SER A CA 15
ATOM 20938 C C . SER A 1 6 ? -16.748 -29.402 12.679 1.00 0.00 6 SER A C 15
ATOM 20939 O O . SER A 1 6 ? -16.249 -28.318 12.977 1.00 0.00 6 SER A O 15
ATOM 20947 N N . GLY A 1 7 ? -16.541 -29.996 11.507 1.00 0.00 7 GLY A N 15
ATOM 20948 C CA . GLY A 1 7 ? -15.696 -29.379 10.502 1.00 0.00 7 GLY A CA 15
ATOM 20949 C C . GLY A 1 7 ? -14.224 -29.658 10.730 1.00 0.00 7 GLY A C 15
ATOM 20950 O O . GLY A 1 7 ? -13.704 -29.432 11.824 1.00 0.00 7 GLY A O 15
ATOM 20954 N N . PHE A 1 8 ? -13.549 -30.152 9.697 1.00 0.00 8 PHE A N 15
ATOM 20955 C CA . PHE A 1 8 ? -12.128 -30.465 9.792 1.00 0.00 8 PHE A CA 15
ATOM 20956 C C . PHE A 1 8 ? -11.338 -29.738 8.707 1.00 0.00 8 PHE A C 15
ATOM 20957 O O . PHE A 1 8 ? -10.273 -29.179 8.969 1.00 0.00 8 PHE A O 15
ATOM 20974 N N . ARG A 1 9 ? -11.868 -29.752 7.488 1.00 0.00 9 ARG A N 15
ATOM 20975 C CA . ARG A 1 9 ? -11.212 -29.096 6.363 1.00 0.00 9 ARG A CA 15
ATOM 20976 C C . ARG A 1 9 ? -12.172 -28.146 5.653 1.00 0.00 9 ARG A C 15
ATOM 20977 O O . ARG A 1 9 ? -12.190 -28.069 4.424 1.00 0.00 9 ARG A O 15
ATOM 20998 N N . VAL A 1 10 ? -12.969 -27.425 6.434 1.00 0.00 10 VAL A N 15
ATOM 20999 C CA . VAL A 1 10 ? -13.931 -26.479 5.881 1.00 0.00 10 VAL A CA 15
ATOM 21000 C C . VAL A 1 10 ? -13.227 -25.349 5.139 1.00 0.00 10 VAL A C 15
ATOM 21001 O O . VAL A 1 10 ? -12.644 -24.458 5.756 1.00 0.00 10 VAL A O 15
ATOM 21014 N N . GLU A 1 11 ? -13.286 -25.392 3.812 1.00 0.00 11 GLU A N 15
ATOM 21015 C CA . GLU A 1 11 ? -12.652 -24.371 2.986 1.00 0.00 11 GLU A CA 15
ATOM 21016 C C . GLU A 1 11 ? -13.029 -24.547 1.518 1.00 0.00 11 GLU A C 15
ATOM 21017 O O . GLU A 1 11 ? -13.093 -25.668 1.013 1.00 0.00 11 GLU A O 15
ATOM 21029 N N . ARG A 1 12 ? -13.277 -23.432 0.839 1.00 0.00 12 ARG A N 15
ATOM 21030 C CA . ARG A 1 12 ? -13.649 -23.463 -0.571 1.00 0.00 12 ARG A CA 15
ATOM 21031 C C . ARG A 1 12 ? -12.462 -23.092 -1.454 1.00 0.00 12 ARG A C 15
ATOM 21032 O O . ARG A 1 12 ? -12.258 -23.680 -2.516 1.00 0.00 12 ARG A O 15
ATOM 21053 N N . SER A 1 13 ? -11.684 -22.111 -1.009 1.00 0.00 13 SER A N 15
ATOM 21054 C CA . SER A 1 13 ? -10.520 -21.657 -1.761 1.00 0.00 13 SER A CA 15
ATOM 21055 C C . SER A 1 13 ? -9.497 -21.002 -0.838 1.00 0.00 13 SER A C 15
ATOM 21056 O O . SER A 1 13 ? -9.844 -20.502 0.232 1.00 0.00 13 SER A O 15
ATOM 21064 N N . GLN A 1 14 ? -8.237 -21.009 -1.260 1.00 0.00 14 GLN A N 15
ATOM 21065 C CA . GLN A 1 14 ? -7.164 -20.417 -0.471 1.00 0.00 14 GLN A CA 15
ATOM 21066 C C . GLN A 1 14 ? -6.895 -18.981 -0.909 1.00 0.00 14 GLN A C 15
ATOM 21067 O O . GLN A 1 14 ? -6.712 -18.691 -2.092 1.00 0.00 14 GLN A O 15
ATOM 21081 N N . PRO A 1 15 ? -6.870 -18.059 0.065 1.00 0.00 15 PRO A N 15
ATOM 21082 C CA . PRO A 1 15 ? -6.623 -16.638 -0.197 1.00 0.00 15 PRO A CA 15
ATOM 21083 C C . PRO A 1 15 ? -5.185 -16.368 -0.624 1.00 0.00 15 PRO A C 15
ATOM 21084 O O . PRO A 1 15 ? -4.241 -16.701 0.092 1.00 0.00 15 PRO A O 15
ATOM 21095 N N . ALA A 1 16 ? -5.024 -15.762 -1.796 1.00 0.00 16 ALA A N 15
ATOM 21096 C CA . ALA A 1 16 ? -3.700 -15.445 -2.317 1.00 0.00 16 ALA A CA 15
ATOM 21097 C C . ALA A 1 16 ? -3.232 -14.078 -1.831 1.00 0.00 16 ALA A C 15
ATOM 21098 O O . ALA A 1 16 ? -2.070 -13.904 -1.462 1.00 0.00 16 ALA A O 15
ATOM 21105 N N . SER A 1 17 ? -4.142 -13.109 -1.834 1.00 0.00 17 SER A N 15
ATOM 21106 C CA . SER A 1 17 ? -3.820 -11.756 -1.398 1.00 0.00 17 SER A CA 15
ATOM 21107 C C . SER A 1 17 ? -4.911 -11.206 -0.484 1.00 0.00 17 SER A C 15
ATOM 21108 O O . SER A 1 17 ? -6.065 -11.069 -0.890 1.00 0.00 17 SER A O 15
ATOM 21116 N N . GLN A 1 18 ? -4.537 -10.893 0.753 1.00 0.00 18 GLN A N 15
ATOM 21117 C CA . GLN A 1 18 ? -5.483 -10.359 1.725 1.00 0.00 18 GLN A CA 15
ATOM 21118 C C . GLN A 1 18 ? -5.989 -8.987 1.295 1.00 0.00 18 GLN A C 15
ATOM 21119 O O . GLN A 1 18 ? -5.214 -8.080 0.990 1.00 0.00 18 GLN A O 15
ATOM 21133 N N . PRO A 1 19 ? -7.321 -8.828 1.268 1.00 0.00 19 PRO A N 15
ATOM 21134 C CA . PRO A 1 19 ? -7.960 -7.568 0.877 1.00 0.00 19 PRO A CA 15
ATOM 21135 C C . PRO A 1 19 ? -7.751 -6.466 1.910 1.00 0.00 19 PRO A C 15
ATOM 21136 O O . PRO A 1 19 ? -8.140 -6.607 3.070 1.00 0.00 19 PRO A O 15
ATOM 21147 N N . LEU A 1 20 ? -7.135 -5.370 1.482 1.00 0.00 20 LEU A N 15
ATOM 21148 C CA . LEU A 1 20 ? -6.875 -4.242 2.371 1.00 0.00 20 LEU A CA 15
ATOM 21149 C C . LEU A 1 20 ? -7.705 -3.028 1.967 1.00 0.00 20 LEU A C 15
ATOM 21150 O O . LEU A 1 20 ? -7.688 -2.606 0.811 1.00 0.00 20 LEU A O 15
ATOM 21166 N N . THR A 1 21 ? -8.430 -2.467 2.930 1.00 0.00 21 THR A N 15
ATOM 21167 C CA . THR A 1 21 ? -9.266 -1.301 2.676 1.00 0.00 21 THR A CA 15
ATOM 21168 C C . THR A 1 21 ? -9.168 -0.295 3.818 1.00 0.00 21 THR A C 15
ATOM 21169 O O . THR A 1 21 ? -8.481 -0.534 4.811 1.00 0.00 21 THR A O 15
ATOM 21180 N N . TYR A 1 22 ? -9.859 0.829 3.670 1.00 0.00 22 TYR A N 15
ATOM 21181 C CA . TYR A 1 22 ? -9.849 1.873 4.689 1.00 0.00 22 TYR A CA 15
ATOM 21182 C C . TYR A 1 22 ? -10.654 1.447 5.912 1.00 0.00 22 TYR A C 15
ATOM 21183 O O . TYR A 1 22 ? -10.375 1.875 7.032 1.00 0.00 22 TYR A O 15
ATOM 21201 N N . GLU A 1 23 ? -11.656 0.602 5.689 1.00 0.00 23 GLU A N 15
ATOM 21202 C CA . GLU A 1 23 ? -12.503 0.118 6.773 1.00 0.00 23 GLU A CA 15
ATOM 21203 C C . GLU A 1 23 ? -11.755 -0.892 7.639 1.00 0.00 23 GLU A C 15
ATOM 21204 O O . GLU A 1 23 ? -12.229 -1.282 8.706 1.00 0.00 23 GLU A O 15
ATOM 21216 N N . SER A 1 24 ? -10.584 -1.312 7.170 1.00 0.00 24 SER A N 15
ATOM 21217 C CA . SER A 1 24 ? -9.772 -2.281 7.897 1.00 0.00 24 SER A CA 15
ATOM 21218 C C . SER A 1 24 ? -9.014 -1.606 9.037 1.00 0.00 24 SER A C 15
ATOM 21219 O O . SER A 1 24 ? -8.430 -0.538 8.862 1.00 0.00 24 SER A O 15
ATOM 21227 N N . GLY A 1 25 ? -9.029 -2.240 10.206 1.00 0.00 25 GLY A N 15
ATOM 21228 C CA . GLY A 1 25 ? -8.340 -1.688 11.358 1.00 0.00 25 GLY A CA 15
ATOM 21229 C C . GLY A 1 25 ? -6.898 -2.148 11.446 1.00 0.00 25 GLY A C 15
ATOM 21230 O O . GLY A 1 25 ? -6.327 -2.659 10.482 1.00 0.00 25 GLY A O 15
ATOM 21234 N N . PRO A 1 26 ? -6.286 -1.966 12.626 1.00 0.00 26 PRO A N 15
ATOM 21235 C CA . PRO A 1 26 ? -4.894 -2.358 12.864 1.00 0.00 26 PRO A CA 15
ATOM 21236 C C . PRO A 1 26 ? -4.715 -3.872 12.894 1.00 0.00 26 PRO A C 15
ATOM 21237 O O . PRO A 1 26 ? -3.610 -4.380 12.707 1.00 0.00 26 PRO A O 15
ATOM 21248 N N . ASP A 1 27 ? -5.809 -4.588 13.131 1.00 0.00 27 ASP A N 15
ATOM 21249 C CA . ASP A 1 27 ? -5.773 -6.044 13.184 1.00 0.00 27 ASP A CA 15
ATOM 21250 C C . ASP A 1 27 ? -5.587 -6.634 11.789 1.00 0.00 27 ASP A C 15
ATOM 21251 O O . ASP A 1 27 ? -4.899 -7.640 11.618 1.00 0.00 27 ASP A O 15
ATOM 21260 N N . GLU A 1 28 ? -6.207 -6.003 10.797 1.00 0.00 28 GLU A N 15
ATOM 21261 C CA . GLU A 1 28 ? -6.111 -6.467 9.418 1.00 0.00 28 GLU A CA 15
ATOM 21262 C C . GLU A 1 28 ? -4.859 -5.913 8.744 1.00 0.00 28 GLU A C 15
ATOM 21263 O O . GLU A 1 28 ? -4.152 -6.631 8.036 1.00 0.00 28 GLU A O 15
ATOM 21275 N N . VAL A 1 29 ? -4.592 -4.630 8.968 1.00 0.00 29 VAL A N 15
ATOM 21276 C CA . VAL A 1 29 ? -3.426 -3.979 8.383 1.00 0.00 29 VAL A CA 15
ATOM 21277 C C . VAL A 1 29 ? -2.177 -4.838 8.547 1.00 0.00 29 VAL A C 15
ATOM 21278 O O . VAL A 1 29 ? -1.352 -4.931 7.637 1.00 0.00 29 VAL A O 15
ATOM 21291 N N . ARG A 1 30 ? -2.044 -5.463 9.712 1.00 0.00 30 ARG A N 15
ATOM 21292 C CA . ARG A 1 30 ? -0.894 -6.314 9.995 1.00 0.00 30 ARG A CA 15
ATOM 21293 C C . ARG A 1 30 ? -0.930 -7.578 9.140 1.00 0.00 30 ARG A C 15
ATOM 21294 O O . ARG A 1 30 ? 0.103 -8.041 8.656 1.00 0.00 30 ARG A O 15
ATOM 21315 N N . ALA A 1 31 ? -2.125 -8.130 8.959 1.00 0.00 31 ALA A N 15
ATOM 21316 C CA . ALA A 1 31 ? -2.295 -9.339 8.161 1.00 0.00 31 ALA A CA 15
ATOM 21317 C C . ALA A 1 31 ? -1.870 -9.107 6.715 1.00 0.00 31 ALA A C 15
ATOM 21318 O O . ALA A 1 31 ? -1.156 -9.921 6.130 1.00 0.00 31 ALA A O 15
ATOM 21325 N N . TRP A 1 32 ? -2.314 -7.993 6.145 1.00 0.00 32 TRP A N 15
ATOM 21326 C CA . TRP A 1 32 ? -1.980 -7.654 4.766 1.00 0.00 32 TRP A CA 15
ATOM 21327 C C . TRP A 1 32 ? -0.472 -7.691 4.547 1.00 0.00 32 TRP A C 15
ATOM 21328 O O . TRP A 1 32 ? 0.003 -8.146 3.506 1.00 0.00 32 TRP A O 15
ATOM 21349 N N . LEU A 1 33 ? 0.276 -7.208 5.533 1.00 0.00 33 LEU A N 15
ATOM 21350 C CA . LEU A 1 33 ? 1.733 -7.186 5.447 1.00 0.00 33 LEU A CA 15
ATOM 21351 C C . LEU A 1 33 ? 2.300 -8.601 5.453 1.00 0.00 33 LEU A C 15
ATOM 21352 O O . LEU A 1 33 ? 2.958 -9.020 4.502 1.00 0.00 33 LEU A O 15
ATOM 21368 N N . GLU A 1 34 ? 2.038 -9.334 6.531 1.00 0.00 34 GLU A N 15
ATOM 21369 C CA . GLU A 1 34 ? 2.523 -10.703 6.659 1.00 0.00 34 GLU A CA 15
ATOM 21370 C C . GLU A 1 34 ? 2.327 -11.474 5.357 1.00 0.00 34 GLU A C 15
ATOM 21371 O O . GLU A 1 34 ? 3.172 -12.279 4.966 1.00 0.00 34 GLU A O 15
ATOM 21383 N N . ALA A 1 35 ? 1.206 -11.221 4.689 1.00 0.00 35 ALA A N 15
ATOM 21384 C CA . ALA A 1 35 ? 0.899 -11.889 3.430 1.00 0.00 35 ALA A CA 15
ATOM 21385 C C . ALA A 1 35 ? 2.008 -11.668 2.407 1.00 0.00 35 ALA A C 15
ATOM 21386 O O . ALA A 1 35 ? 2.357 -12.573 1.649 1.00 0.00 35 ALA A O 15
ATOM 21393 N N . LYS A 1 36 ? 2.559 -10.459 2.390 1.00 0.00 36 LYS A N 15
ATOM 21394 C CA . LYS A 1 36 ? 3.629 -10.118 1.461 1.00 0.00 36 LYS A CA 15
ATOM 21395 C C . LYS A 1 36 ? 4.958 -10.711 1.920 1.00 0.00 36 LYS A C 15
ATOM 21396 O O . LYS A 1 36 ? 5.861 -10.932 1.114 1.00 0.00 36 LYS A O 15
ATOM 21415 N N . ALA A 1 37 ? 5.068 -10.968 3.219 1.00 0.00 37 ALA A N 15
ATOM 21416 C CA . ALA A 1 37 ? 6.285 -11.539 3.784 1.00 0.00 37 ALA A CA 15
ATOM 21417 C C . ALA A 1 37 ? 7.456 -10.570 3.658 1.00 0.00 37 ALA A C 15
ATOM 21418 O O . ALA A 1 37 ? 8.540 -10.945 3.211 1.00 0.00 37 ALA A O 15
ATOM 21425 N N . PHE A 1 38 ? 7.230 -9.322 4.055 1.00 0.00 38 PHE A N 15
ATOM 21426 C CA . PHE A 1 38 ? 8.266 -8.298 3.985 1.00 0.00 38 PHE A CA 15
ATOM 21427 C C . PHE A 1 38 ? 9.307 -8.502 5.082 1.00 0.00 38 PHE A C 15
ATOM 21428 O O . PHE A 1 38 ? 10.440 -8.900 4.811 1.00 0.00 38 PHE A O 15
ATOM 21445 N N . SER A 1 39 ? 8.914 -8.224 6.321 1.00 0.00 39 SER A N 15
ATOM 21446 C CA . SER A 1 39 ? 9.813 -8.372 7.459 1.00 0.00 39 SER A CA 15
ATOM 21447 C C . SER A 1 39 ? 9.047 -8.269 8.774 1.00 0.00 39 SER A C 15
ATOM 21448 O O . SER A 1 39 ? 7.983 -7.655 8.855 1.00 0.00 39 SER A O 15
ATOM 21456 N N . PRO A 1 40 ? 9.599 -8.885 9.830 1.00 0.00 40 PRO A N 15
ATOM 21457 C CA . PRO A 1 40 ? 8.986 -8.877 11.161 1.00 0.00 40 PRO A CA 15
ATOM 21458 C C . PRO A 1 40 ? 9.035 -7.500 11.814 1.00 0.00 40 PRO A C 15
ATOM 21459 O O . PRO A 1 40 ? 8.479 -7.295 12.893 1.00 0.00 40 PRO A O 15
ATOM 21470 N N . ARG A 1 41 ? 9.703 -6.560 11.153 1.00 0.00 41 ARG A N 15
ATOM 21471 C CA . ARG A 1 41 ? 9.825 -5.203 11.671 1.00 0.00 41 ARG A CA 15
ATOM 21472 C C . ARG A 1 41 ? 8.766 -4.291 11.058 1.00 0.00 41 ARG A C 15
ATOM 21473 O O . ARG A 1 41 ? 8.072 -3.564 11.770 1.00 0.00 41 ARG A O 15
ATOM 21494 N N . ILE A 1 42 ? 8.648 -4.334 9.735 1.00 0.00 42 ILE A N 15
ATOM 21495 C CA . ILE A 1 42 ? 7.674 -3.512 9.028 1.00 0.00 42 ILE A CA 15
ATOM 21496 C C . ILE A 1 42 ? 6.249 -3.921 9.384 1.00 0.00 42 ILE A C 15
ATOM 21497 O O . ILE A 1 42 ? 5.352 -3.080 9.465 1.00 0.00 42 ILE A O 15
ATOM 21513 N N . VAL A 1 43 ? 6.046 -5.217 9.596 1.00 0.00 43 VAL A N 15
ATOM 21514 C CA . VAL A 1 43 ? 4.730 -5.738 9.946 1.00 0.00 43 VAL A CA 15
ATOM 21515 C C . VAL A 1 43 ? 4.272 -5.208 11.300 1.00 0.00 43 VAL A C 15
ATOM 21516 O O . VAL A 1 43 ? 3.133 -4.766 11.451 1.00 0.00 43 VAL A O 15
ATOM 21529 N N . GLU A 1 44 ? 5.167 -5.255 12.282 1.00 0.00 44 GLU A N 15
ATOM 21530 C CA . GLU A 1 44 ? 4.853 -4.779 13.624 1.00 0.00 44 GLU A CA 15
ATOM 21531 C C . GLU A 1 44 ? 4.874 -3.254 13.680 1.00 0.00 44 GLU A C 15
ATOM 21532 O O . GLU A 1 44 ? 4.144 -2.641 14.457 1.00 0.00 44 GLU A O 15
ATOM 21544 N N . ASN A 1 45 ? 5.716 -2.649 12.849 1.00 0.00 45 ASN A N 15
ATOM 21545 C CA . ASN A 1 45 ? 5.834 -1.196 12.804 1.00 0.00 45 ASN A CA 15
ATOM 21546 C C . ASN A 1 45 ? 4.677 -0.581 12.022 1.00 0.00 45 ASN A C 15
ATOM 21547 O O . ASN A 1 45 ? 4.269 0.551 12.284 1.00 0.00 45 ASN A O 15
ATOM 21558 N N . LEU A 1 46 ? 4.153 -1.334 11.062 1.00 0.00 46 LEU A N 15
ATOM 21559 C CA . LEU A 1 46 ? 3.042 -0.864 10.242 1.00 0.00 46 LEU A CA 15
ATOM 21560 C C . LEU A 1 46 ? 1.760 -1.621 10.575 1.00 0.00 46 LEU A C 15
ATOM 21561 O O . LEU A 1 46 ? 0.687 -1.299 10.068 1.00 0.00 46 LEU A O 15
ATOM 21577 N N . GLY A 1 47 ? 1.880 -2.629 11.434 1.00 0.00 47 GLY A N 15
ATOM 21578 C CA . GLY A 1 47 ? 0.724 -3.415 11.822 1.00 0.00 47 GLY A CA 15
ATOM 21579 C C . GLY A 1 47 ? 0.002 -2.831 13.021 1.00 0.00 47 GLY A C 15
ATOM 21580 O O . GLY A 1 47 ? -0.874 -3.475 13.600 1.00 0.00 47 GLY A O 15
ATOM 21584 N N . ILE A 1 48 ? 0.372 -1.611 13.395 1.00 0.00 48 ILE A N 15
ATOM 21585 C CA . ILE A 1 48 ? -0.246 -0.942 14.533 1.00 0.00 48 ILE A CA 15
ATOM 21586 C C . ILE A 1 48 ? -1.193 0.162 14.075 1.00 0.00 48 ILE A C 15
ATOM 21587 O O . ILE A 1 48 ? -2.123 0.535 14.791 1.00 0.00 48 ILE A O 15
ATOM 21603 N N . LEU A 1 49 ? -0.952 0.679 12.875 1.00 0.00 49 LEU A N 15
ATOM 21604 C CA . LEU A 1 49 ? -1.785 1.740 12.318 1.00 0.00 49 LEU A CA 15
ATOM 21605 C C . LEU A 1 49 ? -3.031 1.162 11.655 1.00 0.00 49 LEU A C 15
ATOM 21606 O O . LEU A 1 49 ? -3.041 0.008 11.225 1.00 0.00 49 LEU A O 15
ATOM 21622 N N . THR A 1 50 ? -4.081 1.974 11.573 1.00 0.00 50 THR A N 15
ATOM 21623 C CA . THR A 1 50 ? -5.332 1.544 10.961 1.00 0.00 50 THR A CA 15
ATOM 21624 C C . THR A 1 50 ? -5.236 1.565 9.440 1.00 0.00 50 THR A C 15
ATOM 21625 O O . THR A 1 50 ? -4.174 1.830 8.879 1.00 0.00 50 THR A O 15
ATOM 21636 N N . GLY A 1 51 ? -6.353 1.282 8.776 1.00 0.00 51 GLY A N 15
ATOM 21637 C CA . GLY A 1 51 ? -6.373 1.274 7.326 1.00 0.00 51 GLY A CA 15
ATOM 21638 C C . GLY A 1 51 ? -5.792 2.541 6.731 1.00 0.00 51 GLY A C 15
ATOM 21639 O O . GLY A 1 51 ? -4.828 2.508 5.965 1.00 0.00 51 GLY A O 15
ATOM 21643 N N . PRO A 1 52 ? -6.385 3.691 7.083 1.00 0.00 52 PRO A N 15
ATOM 21644 C CA . PRO A 1 52 ? -5.938 4.997 6.589 1.00 0.00 52 PRO A CA 15
ATOM 21645 C C . PRO A 1 52 ? -4.587 5.403 7.167 1.00 0.00 52 PRO A C 15
ATOM 21646 O O . PRO A 1 52 ? -3.673 5.774 6.431 1.00 0.00 52 PRO A O 15
ATOM 21657 N N . GLN A 1 53 ? -4.468 5.331 8.489 1.00 0.00 53 GLN A N 15
ATOM 21658 C CA . GLN A 1 53 ? -3.227 5.693 9.165 1.00 0.00 53 GLN A CA 15
ATOM 21659 C C . GLN A 1 53 ? -2.019 5.134 8.421 1.00 0.00 53 GLN A C 15
ATOM 21660 O O . GLN A 1 53 ? -0.982 5.790 8.317 1.00 0.00 53 GLN A O 15
ATOM 21674 N N . LEU A 1 54 ? -2.160 3.918 7.904 1.00 0.00 54 LEU A N 15
ATOM 21675 C CA . LEU A 1 54 ? -1.079 3.270 7.168 1.00 0.00 54 LEU A CA 15
ATOM 21676 C C . LEU A 1 54 ? -0.880 3.924 5.805 1.00 0.00 54 LEU A C 15
ATOM 21677 O O . LEU A 1 54 ? 0.202 4.424 5.497 1.00 0.00 54 LEU A O 15
ATOM 21693 N N . PHE A 1 55 ? -1.931 3.918 4.992 1.00 0.00 55 PHE A N 15
ATOM 21694 C CA . PHE A 1 55 ? -1.872 4.512 3.662 1.00 0.00 55 PHE A CA 15
ATOM 21695 C C . PHE A 1 55 ? -1.369 5.951 3.730 1.00 0.00 55 PHE A C 15
ATOM 21696 O O . PHE A 1 55 ? -0.770 6.457 2.782 1.00 0.00 55 PHE A O 15
ATOM 21713 N N . SER A 1 56 ? -1.620 6.606 4.860 1.00 0.00 56 SER A N 15
ATOM 21714 C CA . SER A 1 56 ? -1.198 7.988 5.052 1.00 0.00 56 SER A CA 15
ATOM 21715 C C . SER A 1 56 ? 0.318 8.115 4.934 1.00 0.00 56 SER A C 15
ATOM 21716 O O . SER A 1 56 ? 0.842 9.187 4.628 1.00 0.00 56 SER A O 15
ATOM 21724 N N . LEU A 1 57 ? 1.018 7.013 5.179 1.00 0.00 57 LEU A N 15
ATOM 21725 C CA . LEU A 1 57 ? 2.475 6.998 5.101 1.00 0.00 57 LEU A CA 15
ATOM 21726 C C . LEU A 1 57 ? 2.942 7.025 3.649 1.00 0.00 57 LEU A C 15
ATOM 21727 O O . LEU A 1 57 ? 2.603 6.143 2.861 1.00 0.00 57 LEU A O 15
ATOM 21743 N N . ASN A 1 58 ? 3.726 8.042 3.304 1.00 0.00 58 ASN A N 15
ATOM 21744 C CA . ASN A 1 58 ? 4.242 8.182 1.947 1.00 0.00 58 ASN A CA 15
ATOM 21745 C C . ASN A 1 58 ? 5.566 7.442 1.789 1.00 0.00 58 ASN A C 15
ATOM 21746 O O . ASN A 1 58 ? 6.209 7.079 2.775 1.00 0.00 58 ASN A O 15
ATOM 21757 N N . LYS A 1 59 ? 5.969 7.220 0.543 1.00 0.00 59 LYS A N 15
ATOM 21758 C CA . LYS A 1 59 ? 7.217 6.524 0.254 1.00 0.00 59 LYS A CA 15
ATOM 21759 C C . LYS A 1 59 ? 8.288 6.878 1.281 1.00 0.00 59 LYS A C 15
ATOM 21760 O O . LYS A 1 59 ? 8.809 6.004 1.973 1.00 0.00 59 LYS A O 15
ATOM 21779 N N . GLU A 1 60 ? 8.608 8.165 1.376 1.00 0.00 60 GLU A N 15
ATOM 21780 C CA . GLU A 1 60 ? 9.616 8.632 2.321 1.00 0.00 60 GLU A CA 15
ATOM 21781 C C . GLU A 1 60 ? 9.289 8.172 3.738 1.00 0.00 60 GLU A C 15
ATOM 21782 O O . GLU A 1 60 ? 10.169 7.734 4.478 1.00 0.00 60 GLU A O 15
ATOM 21794 N N . GLU A 1 61 ? 8.016 8.276 4.109 1.00 0.00 61 GLU A N 15
ATOM 21795 C CA . GLU A 1 61 ? 7.573 7.872 5.438 1.00 0.00 61 GLU A CA 15
ATOM 21796 C C . GLU A 1 61 ? 7.819 6.383 5.664 1.00 0.00 61 GLU A C 15
ATOM 21797 O O . GLU A 1 61 ? 8.534 5.994 6.588 1.00 0.00 61 GLU A O 15
ATOM 21809 N N . LEU A 1 62 ? 7.221 5.555 4.815 1.00 0.00 62 LEU A N 15
ATOM 21810 C CA . LEU A 1 62 ? 7.373 4.108 4.921 1.00 0.00 62 LEU A CA 15
ATOM 21811 C C . LEU A 1 62 ? 8.842 3.726 5.078 1.00 0.00 62 LEU A C 15
ATOM 21812 O O . LEU A 1 62 ? 9.203 2.959 5.972 1.00 0.00 62 LEU A O 15
ATOM 21828 N N . LYS A 1 63 ? 9.685 4.266 4.206 1.00 0.00 63 LYS A N 15
ATOM 21829 C CA . LYS A 1 63 ? 11.115 3.985 4.249 1.00 0.00 63 LYS A CA 15
ATOM 21830 C C . LYS A 1 63 ? 11.737 4.521 5.535 1.00 0.00 63 LYS A C 15
ATOM 21831 O O . LYS A 1 63 ? 12.735 3.990 6.022 1.00 0.00 63 LYS A O 15
ATOM 21850 N N . LYS A 1 64 ? 11.140 5.575 6.081 1.00 0.00 64 LYS A N 15
ATOM 21851 C CA . LYS A 1 64 ? 11.632 6.181 7.312 1.00 0.00 64 LYS A CA 15
ATOM 21852 C C . LYS A 1 64 ? 11.773 5.136 8.414 1.00 0.00 64 LYS A C 15
ATOM 21853 O O . LYS A 1 64 ? 12.731 5.159 9.187 1.00 0.00 64 LYS A O 15
ATOM 21872 N N . VAL A 1 65 ? 10.813 4.219 8.481 1.00 0.00 65 VAL A N 15
ATOM 21873 C CA . VAL A 1 65 ? 10.831 3.164 9.487 1.00 0.00 65 VAL A CA 15
ATOM 21874 C C . VAL A 1 65 ? 11.332 1.851 8.897 1.00 0.00 65 VAL A C 15
ATOM 21875 O O . VAL A 1 65 ? 12.277 1.248 9.409 1.00 0.00 65 VAL A O 15
ATOM 21888 N N . CYS A 1 66 ? 10.695 1.413 7.817 1.00 0.00 66 CYS A N 15
ATOM 21889 C CA . CYS A 1 66 ? 11.075 0.169 7.156 1.00 0.00 66 CYS A CA 15
ATOM 21890 C C . CYS A 1 66 ? 12.535 0.212 6.717 1.00 0.00 66 CYS A C 15
ATOM 21891 O O . CYS A 1 66 ? 13.290 -0.732 6.944 1.00 0.00 66 CYS A O 15
ATOM 21899 N N . GLY A 1 67 ? 12.926 1.314 6.084 1.00 0.00 67 GLY A N 15
ATOM 21900 C CA . GLY A 1 67 ? 14.293 1.459 5.621 1.00 0.00 67 GLY A CA 15
ATOM 21901 C C . GLY A 1 67 ? 14.459 1.057 4.169 1.00 0.00 67 GLY A C 15
ATOM 21902 O O . GLY A 1 67 ? 14.199 1.851 3.265 1.00 0.00 67 GLY A O 15
ATOM 21906 N N . GLU A 1 68 ? 14.895 -0.179 3.944 1.00 0.00 68 GLU A N 15
ATOM 21907 C CA . GLU A 1 68 ? 15.097 -0.682 2.591 1.00 0.00 68 GLU A CA 15
ATOM 21908 C C . GLU A 1 68 ? 13.838 -1.371 2.073 1.00 0.00 68 GLU A C 15
ATOM 21909 O O . GLU A 1 68 ? 13.416 -1.143 0.939 1.00 0.00 68 GLU A O 15
ATOM 21921 N N . GLU A 1 69 ? 13.243 -2.213 2.911 1.00 0.00 69 GLU A N 15
ATOM 21922 C CA . GLU A 1 69 ? 12.033 -2.936 2.537 1.00 0.00 69 GLU A CA 15
ATOM 21923 C C . GLU A 1 69 ? 10.913 -1.967 2.168 1.00 0.00 69 GLU A C 15
ATOM 21924 O O . GLU A 1 69 ? 10.178 -2.189 1.207 1.00 0.00 69 GLU A O 15
ATOM 21936 N N . GLY A 1 70 ? 10.790 -0.892 2.940 1.00 0.00 70 GLY A N 15
ATOM 21937 C CA . GLY A 1 70 ? 9.758 0.094 2.680 1.00 0.00 70 GLY A CA 15
ATOM 21938 C C . GLY A 1 70 ? 9.664 0.461 1.212 1.00 0.00 70 GLY A C 15
ATOM 21939 O O . GLY A 1 70 ? 8.573 0.700 0.693 1.00 0.00 70 GLY A O 15
ATOM 21943 N N . VAL A 1 71 ? 10.810 0.508 0.540 1.00 0.00 71 VAL A N 15
ATOM 21944 C CA . VAL A 1 71 ? 10.853 0.849 -0.877 1.00 0.00 71 VAL A CA 15
ATOM 21945 C C . VAL A 1 71 ? 9.846 0.025 -1.671 1.00 0.00 71 VAL A C 15
ATOM 21946 O O . VAL A 1 71 ? 9.140 0.550 -2.532 1.00 0.00 71 VAL A O 15
ATOM 21959 N N . ARG A 1 72 ? 9.785 -1.270 -1.375 1.00 0.00 72 ARG A N 15
ATOM 21960 C CA . ARG A 1 72 ? 8.864 -2.168 -2.062 1.00 0.00 72 ARG A CA 15
ATOM 21961 C C . ARG A 1 72 ? 7.437 -1.974 -1.557 1.00 0.00 72 ARG A C 15
ATOM 21962 O O . ARG A 1 72 ? 6.495 -1.884 -2.345 1.00 0.00 72 ARG A O 15
ATOM 21983 N N . VAL A 1 73 ? 7.285 -1.912 -0.238 1.00 0.00 73 VAL A N 15
ATOM 21984 C CA . VAL A 1 73 ? 5.974 -1.730 0.373 1.00 0.00 73 VAL A CA 15
ATOM 21985 C C . VAL A 1 73 ? 5.211 -0.591 -0.295 1.00 0.00 73 VAL A C 15
ATOM 21986 O O . VAL A 1 73 ? 4.019 -0.712 -0.579 1.00 0.00 73 VAL A O 15
ATOM 21999 N N . TYR A 1 74 ? 5.905 0.513 -0.543 1.00 0.00 74 TYR A N 15
ATOM 22000 C CA . TYR A 1 74 ? 5.292 1.675 -1.177 1.00 0.00 74 TYR A CA 15
ATOM 22001 C C . TYR A 1 74 ? 4.797 1.334 -2.579 1.00 0.00 74 TYR A C 15
ATOM 22002 O O . TYR A 1 74 ? 3.727 1.776 -2.996 1.00 0.00 74 TYR A O 15
ATOM 22020 N N . SER A 1 75 ? 5.585 0.543 -3.301 1.00 0.00 75 SER A N 15
ATOM 22021 C CA . SER A 1 75 ? 5.229 0.143 -4.658 1.00 0.00 75 SER A CA 15
ATOM 22022 C C . SER A 1 75 ? 3.996 -0.755 -4.654 1.00 0.00 75 SER A C 15
ATOM 22023 O O . SER A 1 75 ? 3.106 -0.608 -5.491 1.00 0.00 75 SER A O 15
ATOM 22031 N N . GLN A 1 76 ? 3.952 -1.685 -3.706 1.00 0.00 76 GLN A N 15
ATOM 22032 C CA . GLN A 1 76 ? 2.829 -2.608 -3.593 1.00 0.00 76 GLN A CA 15
ATOM 22033 C C . GLN A 1 76 ? 1.567 -1.878 -3.145 1.00 0.00 76 GLN A C 15
ATOM 22034 O O . GLN A 1 76 ? 0.534 -1.934 -3.814 1.00 0.00 76 GLN A O 15
ATOM 22048 N N . LEU A 1 77 ? 1.657 -1.194 -2.010 1.00 0.00 77 LEU A N 15
ATOM 22049 C CA . LEU A 1 77 ? 0.522 -0.452 -1.472 1.00 0.00 77 LEU A CA 15
ATOM 22050 C C . LEU A 1 77 ? -0.308 0.163 -2.595 1.00 0.00 77 LEU A C 15
ATOM 22051 O O . LEU A 1 77 ? -1.519 -0.049 -2.674 1.00 0.00 77 LEU A O 15
ATOM 22067 N N . THR A 1 78 ? 0.351 0.924 -3.463 1.00 0.00 78 THR A N 15
ATOM 22068 C CA . THR A 1 78 ? -0.325 1.568 -4.581 1.00 0.00 78 THR A CA 15
ATOM 22069 C C . THR A 1 78 ? -1.221 0.583 -5.324 1.00 0.00 78 THR A C 15
ATOM 22070 O O . THR A 1 78 ? -2.409 0.838 -5.522 1.00 0.00 78 THR A O 15
ATOM 22081 N N . MET A 1 79 ? -0.644 -0.542 -5.732 1.00 0.00 79 MET A N 15
ATOM 22082 C CA . MET A 1 79 ? -1.392 -1.566 -6.451 1.00 0.00 79 MET A CA 15
ATOM 22083 C C . MET A 1 79 ? -2.772 -1.766 -5.834 1.00 0.00 79 MET A C 15
ATOM 22084 O O . MET A 1 79 ? -3.730 -2.105 -6.529 1.00 0.00 79 MET A O 15
ATOM 22098 N N . GLN A 1 80 ? -2.866 -1.554 -4.525 1.00 0.00 80 GLN A N 15
ATOM 22099 C CA . GLN A 1 80 ? -4.130 -1.713 -3.815 1.00 0.00 80 GLN A CA 15
ATOM 22100 C C . GLN A 1 80 ? -4.897 -0.396 -3.769 1.00 0.00 80 GLN A C 15
ATOM 22101 O O . GLN A 1 80 ? -6.088 -0.347 -4.079 1.00 0.00 80 GLN A O 15
ATOM 22115 N N . LYS A 1 81 ? -4.208 0.671 -3.379 1.00 0.00 81 LYS A N 15
ATOM 22116 C CA . LYS A 1 81 ? -4.824 1.991 -3.292 1.00 0.00 81 LYS A CA 15
ATOM 22117 C C . LYS A 1 81 ? -5.495 2.365 -4.610 1.00 0.00 81 LYS A C 15
ATOM 22118 O O . LYS A 1 81 ? -6.670 2.733 -4.636 1.00 0.00 81 LYS A O 15
ATOM 22137 N N . ALA A 1 82 ? -4.743 2.267 -5.701 1.00 0.00 82 ALA A N 15
ATOM 22138 C CA . ALA A 1 82 ? -5.268 2.592 -7.022 1.00 0.00 82 ALA A CA 15
ATOM 22139 C C . ALA A 1 82 ? -6.522 1.780 -7.329 1.00 0.00 82 ALA A C 15
ATOM 22140 O O . ALA A 1 82 ? -7.459 2.279 -7.953 1.00 0.00 82 ALA A O 15
ATOM 22147 N N . PHE A 1 83 ? -6.532 0.527 -6.889 1.00 0.00 83 PHE A N 15
ATOM 22148 C CA . PHE A 1 83 ? -7.671 -0.355 -7.119 1.00 0.00 83 PHE A CA 15
ATOM 22149 C C . PHE A 1 83 ? -8.924 0.185 -6.434 1.00 0.00 83 PHE A C 15
ATOM 22150 O O . PHE A 1 83 ? -10.000 0.231 -7.031 1.00 0.00 83 PHE A O 15
ATOM 22167 N N . LEU A 1 84 ? -8.775 0.592 -5.178 1.00 0.00 84 LEU A N 15
ATOM 22168 C CA . LEU A 1 84 ? -9.894 1.128 -4.410 1.00 0.00 84 LEU A CA 15
ATOM 22169 C C . LEU A 1 84 ? -10.476 2.365 -5.088 1.00 0.00 84 LEU A C 15
ATOM 22170 O O . LEU A 1 84 ? -11.693 2.498 -5.216 1.00 0.00 84 LEU A O 15
ATOM 22186 N N . GLU A 1 85 ? -9.599 3.264 -5.522 1.00 0.00 85 GLU A N 15
ATOM 22187 C CA . GLU A 1 85 ? -10.027 4.488 -6.188 1.00 0.00 85 GLU A CA 15
ATOM 22188 C C . GLU A 1 85 ? -11.060 4.186 -7.270 1.00 0.00 85 GLU A C 15
ATOM 22189 O O . GLU A 1 85 ? -12.036 4.919 -7.435 1.00 0.00 85 GLU A O 15
ATOM 22201 N N . LYS A 1 86 ? -10.838 3.102 -8.006 1.00 0.00 86 LYS A N 15
ATOM 22202 C CA . LYS A 1 86 ? -11.748 2.701 -9.072 1.00 0.00 86 LYS A CA 15
ATOM 22203 C C . LYS A 1 86 ? -13.088 2.248 -8.501 1.00 0.00 86 LYS A C 15
ATOM 22204 O O . LYS A 1 86 ? -14.145 2.696 -8.945 1.00 0.00 86 LYS A O 15
ATOM 22223 N N . GLN A 1 87 ? -13.036 1.358 -7.515 1.00 0.00 87 GLN A N 15
ATOM 22224 C CA . GLN A 1 87 ? -14.247 0.846 -6.884 1.00 0.00 87 GLN A CA 15
ATOM 22225 C C . GLN A 1 87 ? -15.223 1.978 -6.581 1.00 0.00 87 GLN A C 15
ATOM 22226 O O . GLN A 1 87 ? -14.882 2.934 -5.886 1.00 0.00 87 GLN A O 15
ATOM 22240 N N . GLN A 1 88 ? -16.438 1.861 -7.107 1.00 0.00 88 GLN A N 15
ATOM 22241 C CA . GLN A 1 88 ? -17.463 2.876 -6.893 1.00 0.00 88 GLN A CA 15
ATOM 22242 C C . GLN A 1 88 ? -16.913 4.272 -7.164 1.00 0.00 88 GLN A C 15
ATOM 22243 O O . GLN A 1 88 ? -17.155 5.205 -6.399 1.00 0.00 88 GLN A O 15
ATOM 22257 N N . SER A 1 89 ? -16.171 4.407 -8.259 1.00 0.00 89 SER A N 15
ATOM 22258 C CA . SER A 1 89 ? -15.582 5.689 -8.629 1.00 0.00 89 SER A CA 15
ATOM 22259 C C . SER A 1 89 ? -16.578 6.825 -8.420 1.00 0.00 89 SER A C 15
ATOM 22260 O O . SER A 1 89 ? -17.781 6.656 -8.617 1.00 0.00 89 SER A O 15
ATOM 22268 N N . GLY A 1 90 ? -16.068 7.985 -8.018 1.00 0.00 90 GLY A N 15
ATOM 22269 C CA . GLY A 1 90 ? -16.925 9.133 -7.787 1.00 0.00 90 GLY A CA 15
ATOM 22270 C C . GLY A 1 90 ? -17.241 9.886 -9.064 1.00 0.00 90 GLY A C 15
ATOM 22271 O O . GLY A 1 90 ? -17.088 11.106 -9.128 1.00 0.00 90 GLY A O 15
ATOM 22275 N N . SER A 1 91 ? -17.681 9.158 -10.085 1.00 0.00 91 SER A N 15
ATOM 22276 C CA . SER A 1 91 ? -18.014 9.764 -11.369 1.00 0.00 91 SER A CA 15
ATOM 22277 C C . SER A 1 91 ? -19.155 9.011 -12.046 1.00 0.00 91 SER A C 15
ATOM 22278 O O . SER A 1 91 ? -19.493 7.894 -11.656 1.00 0.00 91 SER A O 15
ATOM 22286 N N . GLU A 1 92 ? -19.746 9.633 -13.062 1.00 0.00 92 GLU A N 15
ATOM 22287 C CA . GLU A 1 92 ? -20.850 9.022 -13.793 1.00 0.00 92 GLU A CA 15
ATOM 22288 C C . GLU A 1 92 ? -20.425 7.691 -14.407 1.00 0.00 92 GLU A C 15
ATOM 22289 O O . GLU A 1 92 ? -19.300 7.546 -14.887 1.00 0.00 92 GLU A O 15
ATOM 22301 N N . LEU A 1 93 ? -21.333 6.721 -14.388 1.00 0.00 93 LEU A N 15
ATOM 22302 C CA . LEU A 1 93 ? -21.054 5.401 -14.942 1.00 0.00 93 LEU A CA 15
ATOM 22303 C C . LEU A 1 93 ? -22.044 5.054 -16.050 1.00 0.00 93 LEU A C 15
ATOM 22304 O O . LEU A 1 93 ? -21.650 4.760 -17.178 1.00 0.00 93 LEU A O 15
ATOM 22320 N N . SER A 1 94 ? -23.331 5.094 -15.719 1.00 0.00 94 SER A N 15
ATOM 22321 C CA . SER A 1 94 ? -24.378 4.783 -16.686 1.00 0.00 94 SER A CA 15
ATOM 22322 C C . SER A 1 94 ? -24.063 3.489 -17.430 1.00 0.00 94 SER A C 15
ATOM 22323 O O . SER A 1 94 ? -24.347 3.359 -18.620 1.00 0.00 94 SER A O 15
ATOM 22331 N N . GLY A 1 95 ? -23.474 2.533 -16.718 1.00 0.00 95 GLY A N 15
ATOM 22332 C CA . GLY A 1 95 ? -23.130 1.261 -17.326 1.00 0.00 95 GLY A CA 15
ATOM 22333 C C . GLY A 1 95 ? -23.968 0.117 -16.792 1.00 0.00 95 GLY A C 15
ATOM 22334 O O . GLY A 1 95 ? -23.559 -0.611 -15.887 1.00 0.00 95 GLY A O 15
ATOM 22338 N N . PRO A 1 96 ? -25.173 -0.053 -17.356 1.00 0.00 96 PRO A N 15
ATOM 22339 C CA . PRO A 1 96 ? -26.097 -1.115 -16.945 1.00 0.00 96 PRO A CA 15
ATOM 22340 C C . PRO A 1 96 ? -25.604 -2.500 -17.348 1.00 0.00 96 PRO A C 15
ATOM 22341 O O . PRO A 1 96 ? -25.849 -2.956 -18.465 1.00 0.00 96 PRO A O 15
ATOM 22352 N N . SER A 1 97 ? -24.909 -3.166 -16.431 1.00 0.00 97 SER A N 15
ATOM 22353 C CA . SER A 1 97 ? -24.379 -4.499 -16.693 1.00 0.00 97 SER A CA 15
ATOM 22354 C C . SER A 1 97 ? -24.166 -5.264 -15.390 1.00 0.00 97 SER A C 15
ATOM 22355 O O . SER A 1 97 ? -23.949 -4.668 -14.335 1.00 0.00 97 SER A O 15
ATOM 22363 N N . SER A 1 98 ? -24.230 -6.589 -15.472 1.00 0.00 98 SER A N 15
ATOM 22364 C CA . SER A 1 98 ? -24.048 -7.438 -14.300 1.00 0.00 98 SER A CA 15
ATOM 22365 C C . SER A 1 98 ? -22.645 -7.274 -13.723 1.00 0.00 98 SER A C 15
ATOM 22366 O O . SER A 1 98 ? -22.479 -6.977 -12.541 1.00 0.00 98 SER A O 15
ATOM 22374 N N . GLY A 1 99 ? -21.638 -7.470 -14.569 1.00 0.00 99 GLY A N 15
ATOM 22375 C CA . GLY A 1 99 ? -20.262 -7.341 -14.126 1.00 0.00 99 GLY A CA 15
ATOM 22376 C C . GLY A 1 99 ? -19.403 -8.515 -14.553 1.00 0.00 99 GLY A C 15
ATOM 22377 O O . GLY A 1 99 ? -18.689 -9.098 -13.737 1.00 0.00 99 GLY A O 15
ATOM 22381 N N . GLY A 1 1 ? -11.414 -25.756 -26.871 1.00 0.00 1 GLY A N 16
ATOM 22382 C CA . GLY A 1 1 ? -11.151 -25.135 -25.586 1.00 0.00 1 GLY A CA 16
ATOM 22383 C C . GLY A 1 1 ? -10.068 -25.853 -24.806 1.00 0.00 1 GLY A C 16
ATOM 22384 O O . GLY A 1 1 ? -10.219 -27.023 -24.453 1.00 0.00 1 GLY A O 16
ATOM 22388 N N . SER A 1 2 ? -8.970 -25.153 -24.538 1.00 0.00 2 SER A N 16
ATOM 22389 C CA . SER A 1 2 ? -7.854 -25.732 -23.800 1.00 0.00 2 SER A CA 16
ATOM 22390 C C . SER A 1 2 ? -7.393 -24.795 -22.688 1.00 0.00 2 SER A C 16
ATOM 22391 O O . SER A 1 2 ? -7.395 -23.575 -22.849 1.00 0.00 2 SER A O 16
ATOM 22399 N N . SER A 1 3 ? -6.996 -25.376 -21.560 1.00 0.00 3 SER A N 16
ATOM 22400 C CA . SER A 1 3 ? -6.536 -24.594 -20.419 1.00 0.00 3 SER A CA 16
ATOM 22401 C C . SER A 1 3 ? -5.799 -25.477 -19.417 1.00 0.00 3 SER A C 16
ATOM 22402 O O . SER A 1 3 ? -5.731 -26.695 -19.579 1.00 0.00 3 SER A O 16
ATOM 22410 N N . GLY A 1 4 ? -5.249 -24.853 -18.380 1.00 0.00 4 GLY A N 16
ATOM 22411 C CA . GLY A 1 4 ? -4.524 -25.597 -17.366 1.00 0.00 4 GLY A CA 16
ATOM 22412 C C . GLY A 1 4 ? -3.034 -25.324 -17.401 1.00 0.00 4 GLY A C 16
ATOM 22413 O O . GLY A 1 4 ? -2.273 -26.073 -18.015 1.00 0.00 4 GLY A O 16
ATOM 22417 N N . SER A 1 5 ? -2.615 -24.248 -16.742 1.00 0.00 5 SER A N 16
ATOM 22418 C CA . SER A 1 5 ? -1.205 -23.876 -16.705 1.00 0.00 5 SER A CA 16
ATOM 22419 C C . SER A 1 5 ? -0.384 -24.928 -15.966 1.00 0.00 5 SER A C 16
ATOM 22420 O O . SER A 1 5 ? -0.928 -25.900 -15.442 1.00 0.00 5 SER A O 16
ATOM 22428 N N . SER A 1 6 ? 0.929 -24.725 -15.928 1.00 0.00 6 SER A N 16
ATOM 22429 C CA . SER A 1 6 ? 1.827 -25.657 -15.257 1.00 0.00 6 SER A CA 16
ATOM 22430 C C . SER A 1 6 ? 2.853 -24.909 -14.411 1.00 0.00 6 SER A C 16
ATOM 22431 O O . SER A 1 6 ? 3.330 -23.842 -14.794 1.00 0.00 6 SER A O 16
ATOM 22439 N N . GLY A 1 7 ? 3.188 -25.479 -13.258 1.00 0.00 7 GLY A N 16
ATOM 22440 C CA . GLY A 1 7 ? 4.156 -24.854 -12.375 1.00 0.00 7 GLY A CA 16
ATOM 22441 C C . GLY A 1 7 ? 4.787 -25.841 -11.413 1.00 0.00 7 GLY A C 16
ATOM 22442 O O . GLY A 1 7 ? 4.110 -26.723 -10.885 1.00 0.00 7 GLY A O 16
ATOM 22446 N N . PHE A 1 8 ? 6.088 -25.695 -11.187 1.00 0.00 8 PHE A N 16
ATOM 22447 C CA . PHE A 1 8 ? 6.812 -26.583 -10.285 1.00 0.00 8 PHE A CA 16
ATOM 22448 C C . PHE A 1 8 ? 7.602 -25.784 -9.253 1.00 0.00 8 PHE A C 16
ATOM 22449 O O . PHE A 1 8 ? 8.769 -25.454 -9.469 1.00 0.00 8 PHE A O 16
ATOM 22466 N N . ARG A 1 9 ? 6.959 -25.477 -8.132 1.00 0.00 9 ARG A N 16
ATOM 22467 C CA . ARG A 1 9 ? 7.600 -24.715 -7.067 1.00 0.00 9 ARG A CA 16
ATOM 22468 C C . ARG A 1 9 ? 8.017 -25.630 -5.920 1.00 0.00 9 ARG A C 16
ATOM 22469 O O . ARG A 1 9 ? 7.345 -26.618 -5.623 1.00 0.00 9 ARG A O 16
ATOM 22490 N N . VAL A 1 10 ? 9.132 -25.294 -5.277 1.00 0.00 10 VAL A N 16
ATOM 22491 C CA . VAL A 1 10 ? 9.639 -26.084 -4.162 1.00 0.00 10 VAL A CA 16
ATOM 22492 C C . VAL A 1 10 ? 8.626 -26.141 -3.023 1.00 0.00 10 VAL A C 16
ATOM 22493 O O . VAL A 1 10 ? 8.623 -27.081 -2.229 1.00 0.00 10 VAL A O 16
ATOM 22506 N N . GLU A 1 11 ? 7.768 -25.128 -2.951 1.00 0.00 11 GLU A N 16
ATOM 22507 C CA . GLU A 1 11 ? 6.750 -25.063 -1.908 1.00 0.00 11 GLU A CA 16
ATOM 22508 C C . GLU A 1 11 ? 5.727 -23.973 -2.214 1.00 0.00 11 GLU A C 16
ATOM 22509 O O . GLU A 1 11 ? 6.085 -22.869 -2.625 1.00 0.00 11 GLU A O 16
ATOM 22521 N N . ARG A 1 12 ? 4.453 -24.292 -2.011 1.00 0.00 12 ARG A N 16
ATOM 22522 C CA . ARG A 1 12 ? 3.378 -23.341 -2.267 1.00 0.00 12 ARG A CA 16
ATOM 22523 C C . ARG A 1 12 ? 2.648 -22.985 -0.975 1.00 0.00 12 ARG A C 16
ATOM 22524 O O . ARG A 1 12 ? 1.418 -22.953 -0.933 1.00 0.00 12 ARG A O 16
ATOM 22545 N N . SER A 1 13 ? 3.415 -22.720 0.078 1.00 0.00 13 SER A N 16
ATOM 22546 C CA . SER A 1 13 ? 2.842 -22.371 1.373 1.00 0.00 13 SER A CA 16
ATOM 22547 C C . SER A 1 13 ? 2.877 -20.862 1.594 1.00 0.00 13 SER A C 16
ATOM 22548 O O . SER A 1 13 ? 3.772 -20.343 2.261 1.00 0.00 13 SER A O 16
ATOM 22556 N N . GLN A 1 14 ? 1.897 -20.165 1.029 1.00 0.00 14 GLN A N 16
ATOM 22557 C CA . GLN A 1 14 ? 1.817 -18.715 1.163 1.00 0.00 14 GLN A CA 16
ATOM 22558 C C . GLN A 1 14 ? 0.523 -18.183 0.555 1.00 0.00 14 GLN A C 16
ATOM 22559 O O . GLN A 1 14 ? 0.027 -18.690 -0.452 1.00 0.00 14 GLN A O 16
ATOM 22573 N N . PRO A 1 15 ? -0.038 -17.136 1.178 1.00 0.00 15 PRO A N 16
ATOM 22574 C CA . PRO A 1 15 ? -1.281 -16.513 0.715 1.00 0.00 15 PRO A CA 16
ATOM 22575 C C . PRO A 1 15 ? -1.097 -15.758 -0.597 1.00 0.00 15 PRO A C 16
ATOM 22576 O O . PRO A 1 15 ? -0.312 -14.813 -0.676 1.00 0.00 15 PRO A O 16
ATOM 22587 N N . ALA A 1 16 ? -1.827 -16.180 -1.625 1.00 0.00 16 ALA A N 16
ATOM 22588 C CA . ALA A 1 16 ? -1.745 -15.542 -2.933 1.00 0.00 16 ALA A CA 16
ATOM 22589 C C . ALA A 1 16 ? -1.862 -14.026 -2.812 1.00 0.00 16 ALA A C 16
ATOM 22590 O O . ALA A 1 16 ? -1.128 -13.284 -3.463 1.00 0.00 16 ALA A O 16
ATOM 22597 N N . SER A 1 17 ? -2.791 -13.574 -1.975 1.00 0.00 17 SER A N 16
ATOM 22598 C CA . SER A 1 17 ? -3.007 -12.146 -1.773 1.00 0.00 17 SER A CA 16
ATOM 22599 C C . SER A 1 17 ? -3.983 -11.901 -0.626 1.00 0.00 17 SER A C 16
ATOM 22600 O O . SER A 1 17 ? -4.793 -12.765 -0.292 1.00 0.00 17 SER A O 16
ATOM 22608 N N . GLN A 1 18 ? -3.898 -10.717 -0.028 1.00 0.00 18 GLN A N 16
ATOM 22609 C CA . GLN A 1 18 ? -4.773 -10.359 1.082 1.00 0.00 18 GLN A CA 16
ATOM 22610 C C . GLN A 1 18 ? -5.462 -9.023 0.823 1.00 0.00 18 GLN A C 16
ATOM 22611 O O . GLN A 1 18 ? -4.837 -8.043 0.415 1.00 0.00 18 GLN A O 16
ATOM 22625 N N . PRO A 1 19 ? -6.780 -8.980 1.063 1.00 0.00 19 PRO A N 16
ATOM 22626 C CA . PRO A 1 19 ? -7.583 -7.769 0.862 1.00 0.00 19 PRO A CA 16
ATOM 22627 C C . PRO A 1 19 ? -7.262 -6.685 1.885 1.00 0.00 19 PRO A C 16
ATOM 22628 O O . PRO A 1 19 ? -7.066 -6.971 3.068 1.00 0.00 19 PRO A O 16
ATOM 22639 N N . LEU A 1 20 ? -7.208 -5.440 1.424 1.00 0.00 20 LEU A N 16
ATOM 22640 C CA . LEU A 1 20 ? -6.911 -4.312 2.300 1.00 0.00 20 LEU A CA 16
ATOM 22641 C C . LEU A 1 20 ? -7.683 -3.069 1.867 1.00 0.00 20 LEU A C 16
ATOM 22642 O O . LEU A 1 20 ? -7.501 -2.567 0.757 1.00 0.00 20 LEU A O 16
ATOM 22658 N N . THR A 1 21 ? -8.544 -2.575 2.752 1.00 0.00 21 THR A N 16
ATOM 22659 C CA . THR A 1 21 ? -9.342 -1.391 2.462 1.00 0.00 21 THR A CA 16
ATOM 22660 C C . THR A 1 21 ? -9.178 -0.338 3.552 1.00 0.00 21 THR A C 16
ATOM 22661 O O . THR A 1 21 ? -8.459 -0.548 4.529 1.00 0.00 21 THR A O 16
ATOM 22672 N N . TYR A 1 22 ? -9.850 0.795 3.379 1.00 0.00 22 TYR A N 16
ATOM 22673 C CA . TYR A 1 22 ? -9.777 1.882 4.348 1.00 0.00 22 TYR A CA 16
ATOM 22674 C C . TYR A 1 22 ? -10.589 1.554 5.598 1.00 0.00 22 TYR A C 16
ATOM 22675 O O . TYR A 1 22 ? -10.323 2.078 6.678 1.00 0.00 22 TYR A O 16
ATOM 22693 N N . GLU A 1 23 ? -11.579 0.681 5.439 1.00 0.00 23 GLU A N 16
ATOM 22694 C CA . GLU A 1 23 ? -12.430 0.283 6.554 1.00 0.00 23 GLU A CA 16
ATOM 22695 C C . GLU A 1 23 ? -11.728 -0.750 7.432 1.00 0.00 23 GLU A C 16
ATOM 22696 O O . GLU A 1 23 ? -12.270 -1.188 8.447 1.00 0.00 23 GLU A O 16
ATOM 22708 N N . SER A 1 24 ? -10.520 -1.133 7.034 1.00 0.00 24 SER A N 16
ATOM 22709 C CA . SER A 1 24 ? -9.745 -2.117 7.781 1.00 0.00 24 SER A CA 16
ATOM 22710 C C . SER A 1 24 ? -8.998 -1.456 8.936 1.00 0.00 24 SER A C 16
ATOM 22711 O O . SER A 1 24 ? -8.432 -0.374 8.786 1.00 0.00 24 SER A O 16
ATOM 22719 N N . GLY A 1 25 ? -9.001 -2.117 10.090 1.00 0.00 25 GLY A N 16
ATOM 22720 C CA . GLY A 1 25 ? -8.321 -1.580 11.254 1.00 0.00 25 GLY A CA 16
ATOM 22721 C C . GLY A 1 25 ? -6.885 -2.053 11.356 1.00 0.00 25 GLY A C 16
ATOM 22722 O O . GLY A 1 25 ? -6.298 -2.539 10.389 1.00 0.00 25 GLY A O 16
ATOM 22726 N N . PRO A 1 26 ? -6.295 -1.912 12.552 1.00 0.00 26 PRO A N 16
ATOM 22727 C CA . PRO A 1 26 ? -4.910 -2.321 12.806 1.00 0.00 26 PRO A CA 16
ATOM 22728 C C . PRO A 1 26 ? -4.743 -3.837 12.793 1.00 0.00 26 PRO A C 16
ATOM 22729 O O . PRO A 1 26 ? -3.652 -4.349 12.540 1.00 0.00 26 PRO A O 16
ATOM 22740 N N . ASP A 1 27 ? -5.830 -4.550 13.068 1.00 0.00 27 ASP A N 16
ATOM 22741 C CA . ASP A 1 27 ? -5.804 -6.008 13.087 1.00 0.00 27 ASP A CA 16
ATOM 22742 C C . ASP A 1 27 ? -5.661 -6.567 11.675 1.00 0.00 27 ASP A C 16
ATOM 22743 O O . ASP A 1 27 ? -4.999 -7.583 11.464 1.00 0.00 27 ASP A O 16
ATOM 22752 N N . GLU A 1 28 ? -6.286 -5.897 10.712 1.00 0.00 28 GLU A N 16
ATOM 22753 C CA . GLU A 1 28 ? -6.229 -6.329 9.320 1.00 0.00 28 GLU A CA 16
ATOM 22754 C C . GLU A 1 28 ? -4.975 -5.793 8.635 1.00 0.00 28 GLU A C 16
ATOM 22755 O O . GLU A 1 28 ? -4.328 -6.498 7.860 1.00 0.00 28 GLU A O 16
ATOM 22767 N N . VAL A 1 29 ? -4.639 -4.541 8.926 1.00 0.00 29 VAL A N 16
ATOM 22768 C CA . VAL A 1 29 ? -3.463 -3.909 8.339 1.00 0.00 29 VAL A CA 16
ATOM 22769 C C . VAL A 1 29 ? -2.224 -4.780 8.518 1.00 0.00 29 VAL A C 16
ATOM 22770 O O . VAL A 1 29 ? -1.392 -4.887 7.617 1.00 0.00 29 VAL A O 16
ATOM 22783 N N . ARG A 1 30 ? -2.109 -5.402 9.687 1.00 0.00 30 ARG A N 16
ATOM 22784 C CA . ARG A 1 30 ? -0.971 -6.264 9.985 1.00 0.00 30 ARG A CA 16
ATOM 22785 C C . ARG A 1 30 ? -1.027 -7.544 9.156 1.00 0.00 30 ARG A C 16
ATOM 22786 O O . ARG A 1 30 ? 0.005 -8.123 8.820 1.00 0.00 30 ARG A O 16
ATOM 22807 N N . ALA A 1 31 ? -2.240 -7.979 8.829 1.00 0.00 31 ALA A N 16
ATOM 22808 C CA . ALA A 1 31 ? -2.430 -9.189 8.039 1.00 0.00 31 ALA A CA 16
ATOM 22809 C C . ALA A 1 31 ? -1.981 -8.979 6.597 1.00 0.00 31 ALA A C 16
ATOM 22810 O O . ALA A 1 31 ? -1.330 -9.842 6.008 1.00 0.00 31 ALA A O 16
ATOM 22817 N N . TRP A 1 32 ? -2.332 -7.828 6.035 1.00 0.00 32 TRP A N 16
ATOM 22818 C CA . TRP A 1 32 ? -1.965 -7.506 4.660 1.00 0.00 32 TRP A CA 16
ATOM 22819 C C . TRP A 1 32 ? -0.453 -7.559 4.474 1.00 0.00 32 TRP A C 16
ATOM 22820 O O . TRP A 1 32 ? 0.045 -8.170 3.527 1.00 0.00 32 TRP A O 16
ATOM 22841 N N . LEU A 1 33 ? 0.273 -6.916 5.382 1.00 0.00 33 LEU A N 16
ATOM 22842 C CA . LEU A 1 33 ? 1.730 -6.891 5.317 1.00 0.00 33 LEU A CA 16
ATOM 22843 C C . LEU A 1 33 ? 2.300 -8.306 5.319 1.00 0.00 33 LEU A C 16
ATOM 22844 O O . LEU A 1 33 ? 3.011 -8.700 4.395 1.00 0.00 33 LEU A O 16
ATOM 22860 N N . GLU A 1 34 ? 1.982 -9.065 6.363 1.00 0.00 34 GLU A N 16
ATOM 22861 C CA . GLU A 1 34 ? 2.461 -10.437 6.484 1.00 0.00 34 GLU A CA 16
ATOM 22862 C C . GLU A 1 34 ? 2.212 -11.216 5.195 1.00 0.00 34 GLU A C 16
ATOM 22863 O O . GLU A 1 34 ? 3.023 -12.050 4.795 1.00 0.00 34 GLU A O 16
ATOM 22875 N N . ALA A 1 35 ? 1.083 -10.937 4.552 1.00 0.00 35 ALA A N 16
ATOM 22876 C CA . ALA A 1 35 ? 0.726 -11.609 3.309 1.00 0.00 35 ALA A CA 16
ATOM 22877 C C . ALA A 1 35 ? 1.815 -11.432 2.256 1.00 0.00 35 ALA A C 16
ATOM 22878 O O . ALA A 1 35 ? 2.127 -12.358 1.508 1.00 0.00 35 ALA A O 16
ATOM 22885 N N . LYS A 1 36 ? 2.390 -10.235 2.203 1.00 0.00 36 LYS A N 16
ATOM 22886 C CA . LYS A 1 36 ? 3.445 -9.935 1.242 1.00 0.00 36 LYS A CA 16
ATOM 22887 C C . LYS A 1 36 ? 4.776 -10.528 1.693 1.00 0.00 36 LYS A C 16
ATOM 22888 O O . LYS A 1 36 ? 5.655 -10.798 0.875 1.00 0.00 36 LYS A O 16
ATOM 22907 N N . ALA A 1 37 ? 4.917 -10.729 2.999 1.00 0.00 37 ALA A N 16
ATOM 22908 C CA . ALA A 1 37 ? 6.140 -11.294 3.557 1.00 0.00 37 ALA A CA 16
ATOM 22909 C C . ALA A 1 37 ? 7.291 -10.297 3.479 1.00 0.00 37 ALA A C 16
ATOM 22910 O O . ALA A 1 37 ? 8.419 -10.660 3.144 1.00 0.00 37 ALA A O 16
ATOM 22917 N N . PHE A 1 38 ? 6.999 -9.037 3.788 1.00 0.00 38 PHE A N 16
ATOM 22918 C CA . PHE A 1 38 ? 8.010 -7.987 3.750 1.00 0.00 38 PHE A CA 16
ATOM 22919 C C . PHE A 1 38 ? 9.081 -8.225 4.811 1.00 0.00 38 PHE A C 16
ATOM 22920 O O . PHE A 1 38 ? 10.224 -8.551 4.492 1.00 0.00 38 PHE A O 16
ATOM 22937 N N . SER A 1 39 ? 8.702 -8.059 6.074 1.00 0.00 39 SER A N 16
ATOM 22938 C CA . SER A 1 39 ? 9.630 -8.251 7.182 1.00 0.00 39 SER A CA 16
ATOM 22939 C C . SER A 1 39 ? 8.912 -8.116 8.522 1.00 0.00 39 SER A C 16
ATOM 22940 O O . SER A 1 39 ? 7.814 -7.567 8.614 1.00 0.00 39 SER A O 16
ATOM 22948 N N . PRO A 1 40 ? 9.546 -8.630 9.586 1.00 0.00 40 PRO A N 16
ATOM 22949 C CA . PRO A 1 40 ? 8.987 -8.580 10.941 1.00 0.00 40 PRO A CA 16
ATOM 22950 C C . PRO A 1 40 ? 8.972 -7.165 11.509 1.00 0.00 40 PRO A C 16
ATOM 22951 O O . PRO A 1 40 ? 8.256 -6.879 12.469 1.00 0.00 40 PRO A O 16
ATOM 22962 N N . ARG A 1 41 ? 9.767 -6.284 10.912 1.00 0.00 41 ARG A N 16
ATOM 22963 C CA . ARG A 1 41 ? 9.846 -4.899 11.360 1.00 0.00 41 ARG A CA 16
ATOM 22964 C C . ARG A 1 41 ? 8.667 -4.088 10.829 1.00 0.00 41 ARG A C 16
ATOM 22965 O O . ARG A 1 41 ? 7.978 -3.406 11.588 1.00 0.00 41 ARG A O 16
ATOM 22986 N N . ILE A 1 42 ? 8.442 -4.167 9.522 1.00 0.00 42 ILE A N 16
ATOM 22987 C CA . ILE A 1 42 ? 7.347 -3.441 8.890 1.00 0.00 42 ILE A CA 16
ATOM 22988 C C . ILE A 1 42 ? 5.996 -3.969 9.358 1.00 0.00 42 ILE A C 16
ATOM 22989 O O . ILE A 1 42 ? 5.036 -3.211 9.501 1.00 0.00 42 ILE A O 16
ATOM 23005 N N . VAL A 1 43 ? 5.928 -5.275 9.598 1.00 0.00 43 VAL A N 16
ATOM 23006 C CA . VAL A 1 43 ? 4.694 -5.905 10.053 1.00 0.00 43 VAL A CA 16
ATOM 23007 C C . VAL A 1 43 ? 4.335 -5.454 11.465 1.00 0.00 43 VAL A C 16
ATOM 23008 O O . VAL A 1 43 ? 3.160 -5.388 11.825 1.00 0.00 43 VAL A O 16
ATOM 23021 N N . GLU A 1 44 ? 5.355 -5.145 12.259 1.00 0.00 44 GLU A N 16
ATOM 23022 C CA . GLU A 1 44 ? 5.146 -4.700 13.631 1.00 0.00 44 GLU A CA 16
ATOM 23023 C C . GLU A 1 44 ? 5.134 -3.176 13.714 1.00 0.00 44 GLU A C 16
ATOM 23024 O O . GLU A 1 44 ? 4.614 -2.600 14.668 1.00 0.00 44 GLU A O 16
ATOM 23036 N N . ASN A 1 45 ? 5.714 -2.530 12.707 1.00 0.00 45 ASN A N 16
ATOM 23037 C CA . ASN A 1 45 ? 5.771 -1.074 12.665 1.00 0.00 45 ASN A CA 16
ATOM 23038 C C . ASN A 1 45 ? 4.580 -0.504 11.901 1.00 0.00 45 ASN A C 16
ATOM 23039 O O . ASN A 1 45 ? 4.178 0.640 12.120 1.00 0.00 45 ASN A O 16
ATOM 23050 N N . LEU A 1 46 ? 4.019 -1.308 11.006 1.00 0.00 46 LEU A N 16
ATOM 23051 C CA . LEU A 1 46 ? 2.872 -0.885 10.209 1.00 0.00 46 LEU A CA 16
ATOM 23052 C C . LEU A 1 46 ? 1.617 -1.655 10.609 1.00 0.00 46 LEU A C 16
ATOM 23053 O O . LEU A 1 46 ? 0.505 -1.286 10.236 1.00 0.00 46 LEU A O 16
ATOM 23069 N N . GLY A 1 47 ? 1.805 -2.728 11.372 1.00 0.00 47 GLY A N 16
ATOM 23070 C CA . GLY A 1 47 ? 0.680 -3.532 11.812 1.00 0.00 47 GLY A CA 16
ATOM 23071 C C . GLY A 1 47 ? -0.071 -2.897 12.965 1.00 0.00 47 GLY A C 16
ATOM 23072 O O . GLY A 1 47 ? -1.051 -3.455 13.459 1.00 0.00 47 GLY A O 16
ATOM 23076 N N . ILE A 1 48 ? 0.390 -1.727 13.397 1.00 0.00 48 ILE A N 16
ATOM 23077 C CA . ILE A 1 48 ? -0.245 -1.017 14.500 1.00 0.00 48 ILE A CA 16
ATOM 23078 C C . ILE A 1 48 ? -1.125 0.119 13.988 1.00 0.00 48 ILE A C 16
ATOM 23079 O O . ILE A 1 48 ? -1.960 0.651 14.721 1.00 0.00 48 ILE A O 16
ATOM 23095 N N . LEU A 1 49 ? -0.934 0.485 12.725 1.00 0.00 49 LEU A N 16
ATOM 23096 C CA . LEU A 1 49 ? -1.711 1.557 12.113 1.00 0.00 49 LEU A CA 16
ATOM 23097 C C . LEU A 1 49 ? -2.979 1.009 11.467 1.00 0.00 49 LEU A C 16
ATOM 23098 O O . LEU A 1 49 ? -3.021 -0.142 11.032 1.00 0.00 49 LEU A O 16
ATOM 23114 N N . THR A 1 50 ? -4.013 1.843 11.405 1.00 0.00 50 THR A N 16
ATOM 23115 C CA . THR A 1 50 ? -5.282 1.443 10.810 1.00 0.00 50 THR A CA 16
ATOM 23116 C C . THR A 1 50 ? -5.205 1.455 9.288 1.00 0.00 50 THR A C 16
ATOM 23117 O O . THR A 1 50 ? -4.144 1.698 8.713 1.00 0.00 50 THR A O 16
ATOM 23128 N N . GLY A 1 51 ? -6.335 1.190 8.640 1.00 0.00 51 GLY A N 16
ATOM 23129 C CA . GLY A 1 51 ? -6.373 1.176 7.189 1.00 0.00 51 GLY A CA 16
ATOM 23130 C C . GLY A 1 51 ? -5.812 2.447 6.582 1.00 0.00 51 GLY A C 16
ATOM 23131 O O . GLY A 1 51 ? -4.838 2.424 5.829 1.00 0.00 51 GLY A O 16
ATOM 23135 N N . PRO A 1 52 ? -6.435 3.589 6.909 1.00 0.00 52 PRO A N 16
ATOM 23136 C CA . PRO A 1 52 ? -6.010 4.896 6.401 1.00 0.00 52 PRO A CA 16
ATOM 23137 C C . PRO A 1 52 ? -4.676 5.341 6.989 1.00 0.00 52 PRO A C 16
ATOM 23138 O O . PRO A 1 52 ? -3.778 5.767 6.263 1.00 0.00 52 PRO A O 16
ATOM 23149 N N . GLN A 1 53 ? -4.553 5.240 8.309 1.00 0.00 53 GLN A N 16
ATOM 23150 C CA . GLN A 1 53 ? -3.327 5.632 8.994 1.00 0.00 53 GLN A CA 16
ATOM 23151 C C . GLN A 1 53 ? -2.099 5.102 8.260 1.00 0.00 53 GLN A C 16
ATOM 23152 O O . GLN A 1 53 ? -1.066 5.768 8.196 1.00 0.00 53 GLN A O 16
ATOM 23166 N N . LEU A 1 54 ? -2.220 3.899 7.709 1.00 0.00 54 LEU A N 16
ATOM 23167 C CA . LEU A 1 54 ? -1.120 3.279 6.979 1.00 0.00 54 LEU A CA 16
ATOM 23168 C C . LEU A 1 54 ? -0.951 3.915 5.603 1.00 0.00 54 LEU A C 16
ATOM 23169 O O . LEU A 1 54 ? 0.129 4.393 5.256 1.00 0.00 54 LEU A O 16
ATOM 23185 N N . PHE A 1 55 ? -2.027 3.919 4.823 1.00 0.00 55 PHE A N 16
ATOM 23186 C CA . PHE A 1 55 ? -1.999 4.497 3.485 1.00 0.00 55 PHE A CA 16
ATOM 23187 C C . PHE A 1 55 ? -1.536 5.950 3.530 1.00 0.00 55 PHE A C 16
ATOM 23188 O O . PHE A 1 55 ? -1.043 6.487 2.538 1.00 0.00 55 PHE A O 16
ATOM 23205 N N . SER A 1 56 ? -1.698 6.581 4.689 1.00 0.00 56 SER A N 16
ATOM 23206 C CA . SER A 1 56 ? -1.300 7.973 4.863 1.00 0.00 56 SER A CA 16
ATOM 23207 C C . SER A 1 56 ? 0.218 8.117 4.802 1.00 0.00 56 SER A C 16
ATOM 23208 O O . SER A 1 56 ? 0.741 9.211 4.589 1.00 0.00 56 SER A O 16
ATOM 23216 N N . LEU A 1 57 ? 0.918 7.004 4.989 1.00 0.00 57 LEU A N 16
ATOM 23217 C CA . LEU A 1 57 ? 2.377 7.003 4.955 1.00 0.00 57 LEU A CA 16
ATOM 23218 C C . LEU A 1 57 ? 2.888 7.128 3.523 1.00 0.00 57 LEU A C 16
ATOM 23219 O O . LEU A 1 57 ? 2.421 6.431 2.624 1.00 0.00 57 LEU A O 16
ATOM 23235 N N . ASN A 1 58 ? 3.852 8.020 3.320 1.00 0.00 58 ASN A N 16
ATOM 23236 C CA . ASN A 1 58 ? 4.429 8.234 1.998 1.00 0.00 58 ASN A CA 16
ATOM 23237 C C . ASN A 1 58 ? 5.706 7.419 1.822 1.00 0.00 58 ASN A C 16
ATOM 23238 O O . ASN A 1 58 ? 6.117 6.686 2.722 1.00 0.00 58 ASN A O 16
ATOM 23249 N N . LYS A 1 59 ? 6.332 7.553 0.657 1.00 0.00 59 LYS A N 16
ATOM 23250 C CA . LYS A 1 59 ? 7.564 6.831 0.363 1.00 0.00 59 LYS A CA 16
ATOM 23251 C C . LYS A 1 59 ? 8.604 7.062 1.455 1.00 0.00 59 LYS A C 16
ATOM 23252 O O . LYS A 1 59 ? 8.961 6.141 2.188 1.00 0.00 59 LYS A O 16
ATOM 23271 N N . GLU A 1 60 ? 9.084 8.297 1.557 1.00 0.00 60 GLU A N 16
ATOM 23272 C CA . GLU A 1 60 ? 10.083 8.647 2.560 1.00 0.00 60 GLU A CA 16
ATOM 23273 C C . GLU A 1 60 ? 9.667 8.145 3.940 1.00 0.00 60 GLU A C 16
ATOM 23274 O O . GLU A 1 60 ? 10.498 7.676 4.717 1.00 0.00 60 GLU A O 16
ATOM 23286 N N . GLU A 1 61 ? 8.375 8.248 4.236 1.00 0.00 61 GLU A N 16
ATOM 23287 C CA . GLU A 1 61 ? 7.849 7.806 5.522 1.00 0.00 61 GLU A CA 16
ATOM 23288 C C . GLU A 1 61 ? 8.086 6.311 5.722 1.00 0.00 61 GLU A C 16
ATOM 23289 O O . GLU A 1 61 ? 8.795 5.901 6.642 1.00 0.00 61 GLU A O 16
ATOM 23301 N N . LEU A 1 62 ? 7.487 5.503 4.854 1.00 0.00 62 LEU A N 16
ATOM 23302 C CA . LEU A 1 62 ? 7.631 4.053 4.934 1.00 0.00 62 LEU A CA 16
ATOM 23303 C C . LEU A 1 62 ? 9.101 3.657 5.031 1.00 0.00 62 LEU A C 16
ATOM 23304 O O . LEU A 1 62 ? 9.475 2.811 5.843 1.00 0.00 62 LEU A O 16
ATOM 23320 N N . LYS A 1 63 ? 9.931 4.275 4.197 1.00 0.00 63 LYS A N 16
ATOM 23321 C CA . LYS A 1 63 ? 11.361 3.990 4.190 1.00 0.00 63 LYS A CA 16
ATOM 23322 C C . LYS A 1 63 ? 12.011 4.432 5.497 1.00 0.00 63 LYS A C 16
ATOM 23323 O O . LYS A 1 63 ? 13.028 3.879 5.915 1.00 0.00 63 LYS A O 16
ATOM 23342 N N . LYS A 1 64 ? 11.416 5.431 6.140 1.00 0.00 64 LYS A N 16
ATOM 23343 C CA . LYS A 1 64 ? 11.934 5.946 7.402 1.00 0.00 64 LYS A CA 16
ATOM 23344 C C . LYS A 1 64 ? 11.638 4.982 8.546 1.00 0.00 64 LYS A C 16
ATOM 23345 O O . LYS A 1 64 ? 12.346 4.960 9.552 1.00 0.00 64 LYS A O 16
ATOM 23364 N N . VAL A 1 65 ? 10.587 4.185 8.384 1.00 0.00 65 VAL A N 16
ATOM 23365 C CA . VAL A 1 65 ? 10.198 3.216 9.402 1.00 0.00 65 VAL A CA 16
ATOM 23366 C C . VAL A 1 65 ? 10.893 1.878 9.182 1.00 0.00 65 VAL A C 16
ATOM 23367 O O . VAL A 1 65 ? 11.565 1.361 10.075 1.00 0.00 65 VAL A O 16
ATOM 23380 N N . CYS A 1 66 ? 10.728 1.321 7.987 1.00 0.00 66 CYS A N 16
ATOM 23381 C CA . CYS A 1 66 ? 11.340 0.042 7.648 1.00 0.00 66 CYS A CA 16
ATOM 23382 C C . CYS A 1 66 ? 12.819 0.217 7.316 1.00 0.00 66 CYS A C 16
ATOM 23383 O O . CYS A 1 66 ? 13.689 -0.230 8.061 1.00 0.00 66 CYS A O 16
ATOM 23391 N N . GLY A 1 67 ? 13.094 0.870 6.191 1.00 0.00 67 GLY A N 16
ATOM 23392 C CA . GLY A 1 67 ? 14.468 1.090 5.780 1.00 0.00 67 GLY A CA 16
ATOM 23393 C C . GLY A 1 67 ? 14.677 0.844 4.298 1.00 0.00 67 GLY A C 16
ATOM 23394 O O . GLY A 1 67 ? 14.478 1.741 3.480 1.00 0.00 67 GLY A O 16
ATOM 23398 N N . GLU A 1 68 ? 15.080 -0.375 3.954 1.00 0.00 68 GLU A N 16
ATOM 23399 C CA . GLU A 1 68 ? 15.318 -0.735 2.561 1.00 0.00 68 GLU A CA 16
ATOM 23400 C C . GLU A 1 68 ? 14.062 -1.331 1.931 1.00 0.00 68 GLU A C 16
ATOM 23401 O O . GLU A 1 68 ? 13.616 -0.887 0.873 1.00 0.00 68 GLU A O 16
ATOM 23413 N N . GLU A 1 69 ? 13.497 -2.338 2.589 1.00 0.00 69 GLU A N 16
ATOM 23414 C CA . GLU A 1 69 ? 12.294 -2.995 2.093 1.00 0.00 69 GLU A CA 16
ATOM 23415 C C . GLU A 1 69 ? 11.160 -1.989 1.911 1.00 0.00 69 GLU A C 16
ATOM 23416 O O . GLU A 1 69 ? 10.392 -2.070 0.953 1.00 0.00 69 GLU A O 16
ATOM 23428 N N . GLY A 1 70 ? 11.063 -1.042 2.839 1.00 0.00 70 GLY A N 16
ATOM 23429 C CA . GLY A 1 70 ? 10.021 -0.034 2.764 1.00 0.00 70 GLY A CA 16
ATOM 23430 C C . GLY A 1 70 ? 9.736 0.400 1.340 1.00 0.00 70 GLY A C 16
ATOM 23431 O O . GLY A 1 70 ? 8.580 0.587 0.959 1.00 0.00 70 GLY A O 16
ATOM 23435 N N . VAL A 1 71 ? 10.792 0.563 0.549 1.00 0.00 71 VAL A N 16
ATOM 23436 C CA . VAL A 1 71 ? 10.650 0.979 -0.841 1.00 0.00 71 VAL A CA 16
ATOM 23437 C C . VAL A 1 71 ? 9.656 0.092 -1.581 1.00 0.00 71 VAL A C 16
ATOM 23438 O O . VAL A 1 71 ? 8.787 0.583 -2.302 1.00 0.00 71 VAL A O 16
ATOM 23451 N N . ARG A 1 72 ? 9.788 -1.218 -1.397 1.00 0.00 72 ARG A N 16
ATOM 23452 C CA . ARG A 1 72 ? 8.902 -2.174 -2.048 1.00 0.00 72 ARG A CA 16
ATOM 23453 C C . ARG A 1 72 ? 7.467 -2.009 -1.555 1.00 0.00 72 ARG A C 16
ATOM 23454 O O . ARG A 1 72 ? 6.535 -1.894 -2.351 1.00 0.00 72 ARG A O 16
ATOM 23475 N N . VAL A 1 73 ? 7.298 -1.997 -0.236 1.00 0.00 73 VAL A N 16
ATOM 23476 C CA . VAL A 1 73 ? 5.978 -1.845 0.364 1.00 0.00 73 VAL A CA 16
ATOM 23477 C C . VAL A 1 73 ? 5.194 -0.724 -0.309 1.00 0.00 73 VAL A C 16
ATOM 23478 O O . VAL A 1 73 ? 4.080 -0.932 -0.789 1.00 0.00 73 VAL A O 16
ATOM 23491 N N . TYR A 1 74 ? 5.785 0.466 -0.340 1.00 0.00 74 TYR A N 16
ATOM 23492 C CA . TYR A 1 74 ? 5.141 1.623 -0.952 1.00 0.00 74 TYR A CA 16
ATOM 23493 C C . TYR A 1 74 ? 4.793 1.344 -2.411 1.00 0.00 74 TYR A C 16
ATOM 23494 O O . TYR A 1 74 ? 3.738 1.750 -2.897 1.00 0.00 74 TYR A O 16
ATOM 23512 N N . SER A 1 75 ? 5.688 0.647 -3.103 1.00 0.00 75 SER A N 16
ATOM 23513 C CA . SER A 1 75 ? 5.479 0.315 -4.507 1.00 0.00 75 SER A CA 16
ATOM 23514 C C . SER A 1 75 ? 4.202 -0.500 -4.689 1.00 0.00 75 SER A C 16
ATOM 23515 O O . SER A 1 75 ? 3.364 -0.179 -5.531 1.00 0.00 75 SER A O 16
ATOM 23523 N N . GLN A 1 76 ? 4.062 -1.554 -3.892 1.00 0.00 76 GLN A N 16
ATOM 23524 C CA . GLN A 1 76 ? 2.888 -2.416 -3.964 1.00 0.00 76 GLN A CA 16
ATOM 23525 C C . GLN A 1 76 ? 1.641 -1.677 -3.491 1.00 0.00 76 GLN A C 16
ATOM 23526 O O . GLN A 1 76 ? 0.600 -1.710 -4.148 1.00 0.00 76 GLN A O 16
ATOM 23540 N N . LEU A 1 77 ? 1.752 -1.011 -2.347 1.00 0.00 77 LEU A N 16
ATOM 23541 C CA . LEU A 1 77 ? 0.633 -0.263 -1.785 1.00 0.00 77 LEU A CA 16
ATOM 23542 C C . LEU A 1 77 ? -0.162 0.435 -2.883 1.00 0.00 77 LEU A C 16
ATOM 23543 O O . LEU A 1 77 ? -1.355 0.700 -2.729 1.00 0.00 77 LEU A O 16
ATOM 23559 N N . THR A 1 78 ? 0.506 0.730 -3.994 1.00 0.00 78 THR A N 16
ATOM 23560 C CA . THR A 1 78 ? -0.137 1.396 -5.119 1.00 0.00 78 THR A CA 16
ATOM 23561 C C . THR A 1 78 ? -1.220 0.516 -5.734 1.00 0.00 78 THR A C 16
ATOM 23562 O O . THR A 1 78 ? -2.344 0.964 -5.959 1.00 0.00 78 THR A O 16
ATOM 23573 N N . MET A 1 79 ? -0.874 -0.739 -6.003 1.00 0.00 79 MET A N 16
ATOM 23574 C CA . MET A 1 79 ? -1.818 -1.682 -6.590 1.00 0.00 79 MET A CA 16
ATOM 23575 C C . MET A 1 79 ? -3.035 -1.865 -5.689 1.00 0.00 79 MET A C 16
ATOM 23576 O O . MET A 1 79 ? -4.097 -2.287 -6.145 1.00 0.00 79 MET A O 16
ATOM 23590 N N . GLN A 1 80 ? -2.873 -1.544 -4.410 1.00 0.00 80 GLN A N 16
ATOM 23591 C CA . GLN A 1 80 ? -3.959 -1.674 -3.446 1.00 0.00 80 GLN A CA 16
ATOM 23592 C C . GLN A 1 80 ? -4.765 -0.383 -3.356 1.00 0.00 80 GLN A C 16
ATOM 23593 O O . GLN A 1 80 ? -5.996 -0.402 -3.396 1.00 0.00 80 GLN A O 16
ATOM 23607 N N . LYS A 1 81 ? -4.064 0.740 -3.235 1.00 0.00 81 LYS A N 16
ATOM 23608 C CA . LYS A 1 81 ? -4.713 2.042 -3.141 1.00 0.00 81 LYS A CA 16
ATOM 23609 C C . LYS A 1 81 ? -5.471 2.366 -4.424 1.00 0.00 81 LYS A C 16
ATOM 23610 O O . LYS A 1 81 ? -6.630 2.778 -4.385 1.00 0.00 81 LYS A O 16
ATOM 23629 N N . ALA A 1 82 ? -4.809 2.176 -5.561 1.00 0.00 82 ALA A N 16
ATOM 23630 C CA . ALA A 1 82 ? -5.422 2.445 -6.856 1.00 0.00 82 ALA A CA 16
ATOM 23631 C C . ALA A 1 82 ? -6.555 1.466 -7.141 1.00 0.00 82 ALA A C 16
ATOM 23632 O O . ALA A 1 82 ? -7.462 1.761 -7.920 1.00 0.00 82 ALA A O 16
ATOM 23639 N N . PHE A 1 83 ? -6.498 0.300 -6.506 1.00 0.00 83 PHE A N 16
ATOM 23640 C CA . PHE A 1 83 ? -7.520 -0.723 -6.693 1.00 0.00 83 PHE A CA 16
ATOM 23641 C C . PHE A 1 83 ? -8.774 -0.392 -5.890 1.00 0.00 83 PHE A C 16
ATOM 23642 O O . PHE A 1 83 ? -9.883 -0.778 -6.262 1.00 0.00 83 PHE A O 16
ATOM 23659 N N . LEU A 1 84 ? -8.591 0.325 -4.786 1.00 0.00 84 LEU A N 16
ATOM 23660 C CA . LEU A 1 84 ? -9.708 0.708 -3.929 1.00 0.00 84 LEU A CA 16
ATOM 23661 C C . LEU A 1 84 ? -10.396 1.962 -4.460 1.00 0.00 84 LEU A C 16
ATOM 23662 O O . LEU A 1 84 ? -11.599 2.143 -4.279 1.00 0.00 84 LEU A O 16
ATOM 23678 N N . GLU A 1 85 ? -9.624 2.822 -5.116 1.00 0.00 85 GLU A N 16
ATOM 23679 C CA . GLU A 1 85 ? -10.160 4.057 -5.674 1.00 0.00 85 GLU A CA 16
ATOM 23680 C C . GLU A 1 85 ? -11.114 3.764 -6.828 1.00 0.00 85 GLU A C 16
ATOM 23681 O O . GLU A 1 85 ? -12.177 4.375 -6.941 1.00 0.00 85 GLU A O 16
ATOM 23693 N N . LYS A 1 86 ? -10.727 2.825 -7.684 1.00 0.00 86 LYS A N 16
ATOM 23694 C CA . LYS A 1 86 ? -11.545 2.448 -8.830 1.00 0.00 86 LYS A CA 16
ATOM 23695 C C . LYS A 1 86 ? -12.866 1.834 -8.377 1.00 0.00 86 LYS A C 16
ATOM 23696 O O . LYS A 1 86 ? -13.903 2.037 -9.007 1.00 0.00 86 LYS A O 16
ATOM 23715 N N . GLN A 1 87 ? -12.819 1.084 -7.281 1.00 0.00 87 GLN A N 16
ATOM 23716 C CA . GLN A 1 87 ? -14.013 0.442 -6.743 1.00 0.00 87 GLN A CA 16
ATOM 23717 C C . GLN A 1 87 ? -15.185 1.417 -6.703 1.00 0.00 87 GLN A C 16
ATOM 23718 O O . GLN A 1 87 ? -16.325 1.042 -6.972 1.00 0.00 87 GLN A O 16
ATOM 23732 N N . GLN A 1 88 ? -14.894 2.669 -6.365 1.00 0.00 88 GLN A N 16
ATOM 23733 C CA . GLN A 1 88 ? -15.925 3.698 -6.289 1.00 0.00 88 GLN A CA 16
ATOM 23734 C C . GLN A 1 88 ? -16.958 3.517 -7.397 1.00 0.00 88 GLN A C 16
ATOM 23735 O O . GLN A 1 88 ? -16.626 3.097 -8.505 1.00 0.00 88 GLN A O 16
ATOM 23749 N N . SER A 1 89 ? -18.211 3.836 -7.089 1.00 0.00 89 SER A N 16
ATOM 23750 C CA . SER A 1 89 ? -19.293 3.705 -8.057 1.00 0.00 89 SER A CA 16
ATOM 23751 C C . SER A 1 89 ? -18.801 4.017 -9.467 1.00 0.00 89 SER A C 16
ATOM 23752 O O . SER A 1 89 ? -18.035 4.957 -9.675 1.00 0.00 89 SER A O 16
ATOM 23760 N N . GLY A 1 90 ? -19.249 3.221 -10.433 1.00 0.00 90 GLY A N 16
ATOM 23761 C CA . GLY A 1 90 ? -18.844 3.428 -11.812 1.00 0.00 90 GLY A CA 16
ATOM 23762 C C . GLY A 1 90 ? -19.725 2.679 -12.793 1.00 0.00 90 GLY A C 16
ATOM 23763 O O . GLY A 1 90 ? -20.323 1.660 -12.448 1.00 0.00 90 GLY A O 16
ATOM 23767 N N . SER A 1 91 ? -19.806 3.186 -14.019 1.00 0.00 91 SER A N 16
ATOM 23768 C CA . SER A 1 91 ? -20.625 2.562 -15.051 1.00 0.00 91 SER A CA 16
ATOM 23769 C C . SER A 1 91 ? -19.849 1.460 -15.766 1.00 0.00 91 SER A C 16
ATOM 23770 O O . SER A 1 91 ? -19.079 1.726 -16.688 1.00 0.00 91 SER A O 16
ATOM 23778 N N . GLU A 1 92 ? -20.059 0.221 -15.333 1.00 0.00 92 GLU A N 16
ATOM 23779 C CA . GLU A 1 92 ? -19.380 -0.923 -15.931 1.00 0.00 92 GLU A CA 16
ATOM 23780 C C . GLU A 1 92 ? -19.532 -0.913 -17.450 1.00 0.00 92 GLU A C 16
ATOM 23781 O O . GLU A 1 92 ? -18.550 -0.787 -18.183 1.00 0.00 92 GLU A O 16
ATOM 23793 N N . LEU A 1 93 ? -20.769 -1.047 -17.915 1.00 0.00 93 LEU A N 16
ATOM 23794 C CA . LEU A 1 93 ? -21.051 -1.054 -19.346 1.00 0.00 93 LEU A CA 16
ATOM 23795 C C . LEU A 1 93 ? -21.357 0.353 -19.848 1.00 0.00 93 LEU A C 16
ATOM 23796 O O . LEU A 1 93 ? -21.491 1.289 -19.059 1.00 0.00 93 LEU A O 16
ATOM 23812 N N . SER A 1 94 ? -21.468 0.495 -21.165 1.00 0.00 94 SER A N 16
ATOM 23813 C CA . SER A 1 94 ? -21.757 1.789 -21.773 1.00 0.00 94 SER A CA 16
ATOM 23814 C C . SER A 1 94 ? -23.199 2.207 -21.501 1.00 0.00 94 SER A C 16
ATOM 23815 O O . SER A 1 94 ? -23.977 1.452 -20.919 1.00 0.00 94 SER A O 16
ATOM 23823 N N . GLY A 1 95 ? -23.548 3.417 -21.927 1.00 0.00 95 GLY A N 16
ATOM 23824 C CA . GLY A 1 95 ? -24.895 3.916 -21.721 1.00 0.00 95 GLY A CA 16
ATOM 23825 C C . GLY A 1 95 ? -25.937 3.092 -22.451 1.00 0.00 95 GLY A C 16
ATOM 23826 O O . GLY A 1 95 ? -25.693 2.564 -23.536 1.00 0.00 95 GLY A O 16
ATOM 23830 N N . PRO A 1 96 ? -27.130 2.971 -21.850 1.00 0.00 96 PRO A N 16
ATOM 23831 C CA . PRO A 1 96 ? -28.236 2.205 -22.432 1.00 0.00 96 PRO A CA 16
ATOM 23832 C C . PRO A 1 96 ? -28.818 2.878 -23.670 1.00 0.00 96 PRO A C 16
ATOM 23833 O O . PRO A 1 96 ? -29.241 2.207 -24.611 1.00 0.00 96 PRO A O 16
ATOM 23844 N N . SER A 1 97 ? -28.837 4.207 -23.662 1.00 0.00 97 SER A N 16
ATOM 23845 C CA . SER A 1 97 ? -29.371 4.970 -24.784 1.00 0.00 97 SER A CA 16
ATOM 23846 C C . SER A 1 97 ? -28.583 4.685 -26.059 1.00 0.00 97 SER A C 16
ATOM 23847 O O . SER A 1 97 ? -29.157 4.349 -27.095 1.00 0.00 97 SER A O 16
ATOM 23855 N N . SER A 1 98 ? -27.264 4.823 -25.975 1.00 0.00 98 SER A N 16
ATOM 23856 C CA . SER A 1 98 ? -26.396 4.585 -27.123 1.00 0.00 98 SER A CA 16
ATOM 23857 C C . SER A 1 98 ? -26.856 3.360 -27.907 1.00 0.00 98 SER A C 16
ATOM 23858 O O . SER A 1 98 ? -27.084 3.431 -29.114 1.00 0.00 98 SER A O 16
ATOM 23866 N N . GLY A 1 99 ? -26.992 2.235 -27.211 1.00 0.00 99 GLY A N 16
ATOM 23867 C CA . GLY A 1 99 ? -27.425 1.010 -27.857 1.00 0.00 99 GLY A CA 16
ATOM 23868 C C . GLY A 1 99 ? -28.798 0.565 -27.397 1.00 0.00 99 GLY A C 16
ATOM 23869 O O . GLY A 1 99 ? -29.413 -0.307 -28.010 1.00 0.00 99 GLY A O 16
ATOM 23873 N N . GLY A 1 1 ? 32.559 -12.428 -9.929 1.00 0.00 1 GLY A N 17
ATOM 23874 C CA . GLY A 1 1 ? 31.279 -12.236 -9.275 1.00 0.00 1 GLY A CA 17
ATOM 23875 C C . GLY A 1 1 ? 30.127 -12.815 -10.073 1.00 0.00 1 GLY A C 17
ATOM 23876 O O . GLY A 1 1 ? 29.608 -12.170 -10.984 1.00 0.00 1 GLY A O 17
ATOM 23880 N N . SER A 1 2 ? 29.727 -14.036 -9.731 1.00 0.00 2 SER A N 17
ATOM 23881 C CA . SER A 1 2 ? 28.633 -14.704 -10.426 1.00 0.00 2 SER A CA 17
ATOM 23882 C C . SER A 1 2 ? 27.731 -15.440 -9.440 1.00 0.00 2 SER A C 17
ATOM 23883 O O . SER A 1 2 ? 28.191 -15.930 -8.408 1.00 0.00 2 SER A O 17
ATOM 23891 N N . SER A 1 3 ? 26.444 -15.511 -9.764 1.00 0.00 3 SER A N 17
ATOM 23892 C CA . SER A 1 3 ? 25.476 -16.183 -8.906 1.00 0.00 3 SER A CA 17
ATOM 23893 C C . SER A 1 3 ? 25.320 -17.647 -9.304 1.00 0.00 3 SER A C 17
ATOM 23894 O O . SER A 1 3 ? 25.899 -18.099 -10.291 1.00 0.00 3 SER A O 17
ATOM 23902 N N . GLY A 1 4 ? 24.532 -18.385 -8.528 1.00 0.00 4 GLY A N 17
ATOM 23903 C CA . GLY A 1 4 ? 24.313 -19.791 -8.815 1.00 0.00 4 GLY A CA 17
ATOM 23904 C C . GLY A 1 4 ? 24.097 -20.612 -7.560 1.00 0.00 4 GLY A C 17
ATOM 23905 O O . GLY A 1 4 ? 25.051 -21.122 -6.972 1.00 0.00 4 GLY A O 17
ATOM 23909 N N . SER A 1 5 ? 22.841 -20.740 -7.146 1.00 0.00 5 SER A N 17
ATOM 23910 C CA . SER A 1 5 ? 22.503 -21.501 -5.949 1.00 0.00 5 SER A CA 17
ATOM 23911 C C . SER A 1 5 ? 21.054 -21.974 -5.996 1.00 0.00 5 SER A C 17
ATOM 23912 O O . SER A 1 5 ? 20.303 -21.620 -6.905 1.00 0.00 5 SER A O 17
ATOM 23920 N N . SER A 1 6 ? 20.667 -22.776 -5.009 1.00 0.00 6 SER A N 17
ATOM 23921 C CA . SER A 1 6 ? 19.308 -23.301 -4.938 1.00 0.00 6 SER A CA 17
ATOM 23922 C C . SER A 1 6 ? 18.813 -23.334 -3.496 1.00 0.00 6 SER A C 17
ATOM 23923 O O . SER A 1 6 ? 19.563 -23.050 -2.563 1.00 0.00 6 SER A O 17
ATOM 23931 N N . GLY A 1 7 ? 17.542 -23.683 -3.321 1.00 0.00 7 GLY A N 17
ATOM 23932 C CA . GLY A 1 7 ? 16.967 -23.747 -1.990 1.00 0.00 7 GLY A CA 17
ATOM 23933 C C . GLY A 1 7 ? 15.515 -24.182 -2.007 1.00 0.00 7 GLY A C 17
ATOM 23934 O O . GLY A 1 7 ? 14.878 -24.206 -3.060 1.00 0.00 7 GLY A O 17
ATOM 23938 N N . PHE A 1 8 ? 14.989 -24.529 -0.837 1.00 0.00 8 PHE A N 17
ATOM 23939 C CA . PHE A 1 8 ? 13.604 -24.969 -0.721 1.00 0.00 8 PHE A CA 17
ATOM 23940 C C . PHE A 1 8 ? 12.746 -23.895 -0.056 1.00 0.00 8 PHE A C 17
ATOM 23941 O O . PHE A 1 8 ? 13.092 -23.379 1.006 1.00 0.00 8 PHE A O 17
ATOM 23958 N N . ARG A 1 9 ? 11.627 -23.564 -0.691 1.00 0.00 9 ARG A N 17
ATOM 23959 C CA . ARG A 1 9 ? 10.721 -22.551 -0.164 1.00 0.00 9 ARG A CA 17
ATOM 23960 C C . ARG A 1 9 ? 9.512 -23.198 0.506 1.00 0.00 9 ARG A C 17
ATOM 23961 O O . ARG A 1 9 ? 9.241 -24.383 0.310 1.00 0.00 9 ARG A O 17
ATOM 23982 N N . VAL A 1 10 ? 8.789 -22.413 1.298 1.00 0.00 10 VAL A N 17
ATOM 23983 C CA . VAL A 1 10 ? 7.609 -22.909 1.996 1.00 0.00 10 VAL A CA 17
ATOM 23984 C C . VAL A 1 10 ? 6.345 -22.664 1.180 1.00 0.00 10 VAL A C 17
ATOM 23985 O O . VAL A 1 10 ? 5.326 -22.227 1.714 1.00 0.00 10 VAL A O 17
ATOM 23998 N N . GLU A 1 11 ? 6.418 -22.950 -0.116 1.00 0.00 11 GLU A N 17
ATOM 23999 C CA . GLU A 1 11 ? 5.279 -22.761 -1.005 1.00 0.00 11 GLU A CA 17
ATOM 24000 C C . GLU A 1 11 ? 4.040 -23.466 -0.460 1.00 0.00 11 GLU A C 17
ATOM 24001 O O . GLU A 1 11 ? 2.940 -22.913 -0.478 1.00 0.00 11 GLU A O 17
ATOM 24013 N N . ARG A 1 12 ? 4.227 -24.689 0.023 1.00 0.00 12 ARG A N 17
ATOM 24014 C CA . ARG A 1 12 ? 3.126 -25.471 0.572 1.00 0.00 12 ARG A CA 17
ATOM 24015 C C . ARG A 1 12 ? 2.147 -24.576 1.326 1.00 0.00 12 ARG A C 17
ATOM 24016 O O . ARG A 1 12 ? 0.933 -24.679 1.149 1.00 0.00 12 ARG A O 17
ATOM 24037 N N . SER A 1 13 ? 2.683 -23.699 2.168 1.00 0.00 13 SER A N 17
ATOM 24038 C CA . SER A 1 13 ? 1.857 -22.789 2.953 1.00 0.00 13 SER A CA 17
ATOM 24039 C C . SER A 1 13 ? 2.151 -21.337 2.588 1.00 0.00 13 SER A C 17
ATOM 24040 O O . SER A 1 13 ? 3.121 -20.750 3.066 1.00 0.00 13 SER A O 17
ATOM 24048 N N . GLN A 1 14 ? 1.305 -20.764 1.737 1.00 0.00 14 GLN A N 17
ATOM 24049 C CA . GLN A 1 14 ? 1.475 -19.381 1.307 1.00 0.00 14 GLN A CA 17
ATOM 24050 C C . GLN A 1 14 ? 0.127 -18.742 0.986 1.00 0.00 14 GLN A C 17
ATOM 24051 O O . GLN A 1 14 ? -0.784 -19.386 0.466 1.00 0.00 14 GLN A O 17
ATOM 24065 N N . PRO A 1 15 ? -0.003 -17.446 1.302 1.00 0.00 15 PRO A N 17
ATOM 24066 C CA . PRO A 1 15 ? -1.236 -16.691 1.056 1.00 0.00 15 PRO A CA 17
ATOM 24067 C C . PRO A 1 15 ? -1.484 -16.454 -0.429 1.00 0.00 15 PRO A C 17
ATOM 24068 O O . PRO A 1 15 ? -0.633 -16.757 -1.266 1.00 0.00 15 PRO A O 17
ATOM 24079 N N . ALA A 1 16 ? -2.654 -15.911 -0.750 1.00 0.00 16 ALA A N 17
ATOM 24080 C CA . ALA A 1 16 ? -3.012 -15.631 -2.135 1.00 0.00 16 ALA A CA 17
ATOM 24081 C C . ALA A 1 16 ? -3.248 -14.140 -2.351 1.00 0.00 16 ALA A C 17
ATOM 24082 O O . ALA A 1 16 ? -2.631 -13.524 -3.219 1.00 0.00 16 ALA A O 17
ATOM 24089 N N . SER A 1 17 ? -4.145 -13.567 -1.555 1.00 0.00 17 SER A N 17
ATOM 24090 C CA . SER A 1 17 ? -4.466 -12.148 -1.662 1.00 0.00 17 SER A CA 17
ATOM 24091 C C . SER A 1 17 ? -5.430 -11.725 -0.559 1.00 0.00 17 SER A C 17
ATOM 24092 O O . SER A 1 17 ? -6.604 -12.094 -0.571 1.00 0.00 17 SER A O 17
ATOM 24100 N N . GLN A 1 18 ? -4.925 -10.948 0.394 1.00 0.00 18 GLN A N 17
ATOM 24101 C CA . GLN A 1 18 ? -5.741 -10.474 1.506 1.00 0.00 18 GLN A CA 17
ATOM 24102 C C . GLN A 1 18 ? -6.339 -9.106 1.198 1.00 0.00 18 GLN A C 17
ATOM 24103 O O . GLN A 1 18 ? -5.659 -8.196 0.724 1.00 0.00 18 GLN A O 17
ATOM 24117 N N . PRO A 1 19 ? -7.644 -8.954 1.472 1.00 0.00 19 PRO A N 17
ATOM 24118 C CA . PRO A 1 19 ? -8.362 -7.699 1.232 1.00 0.00 19 PRO A CA 17
ATOM 24119 C C . PRO A 1 19 ? -7.932 -6.593 2.189 1.00 0.00 19 PRO A C 17
ATOM 24120 O O . PRO A 1 19 ? -8.083 -6.717 3.405 1.00 0.00 19 PRO A O 17
ATOM 24131 N N . LEU A 1 20 ? -7.397 -5.511 1.633 1.00 0.00 20 LEU A N 17
ATOM 24132 C CA . LEU A 1 20 ? -6.946 -4.382 2.438 1.00 0.00 20 LEU A CA 17
ATOM 24133 C C . LEU A 1 20 ? -7.662 -3.099 2.026 1.00 0.00 20 LEU A C 17
ATOM 24134 O O . LEU A 1 20 ? -7.655 -2.719 0.855 1.00 0.00 20 LEU A O 17
ATOM 24150 N N . THR A 1 21 ? -8.278 -2.434 2.998 1.00 0.00 21 THR A N 17
ATOM 24151 C CA . THR A 1 21 ? -8.998 -1.193 2.738 1.00 0.00 21 THR A CA 17
ATOM 24152 C C . THR A 1 21 ? -8.866 -0.225 3.908 1.00 0.00 21 THR A C 17
ATOM 24153 O O . THR A 1 21 ? -8.242 -0.542 4.921 1.00 0.00 21 THR A O 17
ATOM 24164 N N . TYR A 1 22 ? -9.458 0.955 3.762 1.00 0.00 22 TYR A N 17
ATOM 24165 C CA . TYR A 1 22 ? -9.405 1.971 4.807 1.00 0.00 22 TYR A CA 17
ATOM 24166 C C . TYR A 1 22 ? -10.333 1.611 5.964 1.00 0.00 22 TYR A C 17
ATOM 24167 O O . TYR A 1 22 ? -10.136 2.058 7.093 1.00 0.00 22 TYR A O 17
ATOM 24185 N N . GLU A 1 23 ? -11.345 0.800 5.671 1.00 0.00 23 GLU A N 17
ATOM 24186 C CA . GLU A 1 23 ? -12.304 0.380 6.687 1.00 0.00 23 GLU A CA 17
ATOM 24187 C C . GLU A 1 23 ? -11.706 -0.696 7.588 1.00 0.00 23 GLU A C 17
ATOM 24188 O O . GLU A 1 23 ? -12.326 -1.118 8.564 1.00 0.00 23 GLU A O 17
ATOM 24200 N N . SER A 1 24 ? -10.498 -1.136 7.252 1.00 0.00 24 SER A N 17
ATOM 24201 C CA . SER A 1 24 ? -9.817 -2.167 8.028 1.00 0.00 24 SER A CA 17
ATOM 24202 C C . SER A 1 24 ? -8.988 -1.545 9.147 1.00 0.00 24 SER A C 17
ATOM 24203 O O . SER A 1 24 ? -8.313 -0.536 8.949 1.00 0.00 24 SER A O 17
ATOM 24211 N N . GLY A 1 25 ? -9.044 -2.157 10.327 1.00 0.00 25 GLY A N 17
ATOM 24212 C CA . GLY A 1 25 ? -8.295 -1.650 11.462 1.00 0.00 25 GLY A CA 17
ATOM 24213 C C . GLY A 1 25 ? -6.856 -2.127 11.466 1.00 0.00 25 GLY A C 17
ATOM 24214 O O . GLY A 1 25 ? -6.357 -2.670 10.480 1.00 0.00 25 GLY A O 17
ATOM 24218 N N . PRO A 1 26 ? -6.164 -1.923 12.596 1.00 0.00 26 PRO A N 17
ATOM 24219 C CA . PRO A 1 26 ? -4.764 -2.328 12.751 1.00 0.00 26 PRO A CA 17
ATOM 24220 C C . PRO A 1 26 ? -4.601 -3.843 12.810 1.00 0.00 26 PRO A C 17
ATOM 24221 O O . PRO A 1 26 ? -3.524 -4.372 12.536 1.00 0.00 26 PRO A O 17
ATOM 24232 N N . ASP A 1 27 ? -5.677 -4.536 13.167 1.00 0.00 27 ASP A N 17
ATOM 24233 C CA . ASP A 1 27 ? -5.654 -5.991 13.259 1.00 0.00 27 ASP A CA 17
ATOM 24234 C C . ASP A 1 27 ? -5.510 -6.621 11.877 1.00 0.00 27 ASP A C 17
ATOM 24235 O O . ASP A 1 27 ? -4.856 -7.651 11.720 1.00 0.00 27 ASP A O 17
ATOM 24244 N N . GLU A 1 28 ? -6.127 -5.994 10.880 1.00 0.00 28 GLU A N 17
ATOM 24245 C CA . GLU A 1 28 ? -6.068 -6.496 9.512 1.00 0.00 28 GLU A CA 17
ATOM 24246 C C . GLU A 1 28 ? -4.840 -5.954 8.786 1.00 0.00 28 GLU A C 17
ATOM 24247 O O . GLU A 1 28 ? -4.184 -6.672 8.031 1.00 0.00 28 GLU A O 17
ATOM 24259 N N . VAL A 1 29 ? -4.535 -4.682 9.020 1.00 0.00 29 VAL A N 17
ATOM 24260 C CA . VAL A 1 29 ? -3.386 -4.042 8.390 1.00 0.00 29 VAL A CA 17
ATOM 24261 C C . VAL A 1 29 ? -2.111 -4.843 8.630 1.00 0.00 29 VAL A C 17
ATOM 24262 O O . VAL A 1 29 ? -1.236 -4.911 7.767 1.00 0.00 29 VAL A O 17
ATOM 24275 N N . ARG A 1 30 ? -2.013 -5.449 9.809 1.00 0.00 30 ARG A N 17
ATOM 24276 C CA . ARG A 1 30 ? -0.844 -6.245 10.164 1.00 0.00 30 ARG A CA 17
ATOM 24277 C C . ARG A 1 30 ? -0.825 -7.558 9.387 1.00 0.00 30 ARG A C 17
ATOM 24278 O O . ARG A 1 30 ? 0.240 -8.088 9.069 1.00 0.00 30 ARG A O 17
ATOM 24299 N N . ALA A 1 31 ? -2.010 -8.079 9.084 1.00 0.00 31 ALA A N 17
ATOM 24300 C CA . ALA A 1 31 ? -2.129 -9.328 8.344 1.00 0.00 31 ALA A CA 17
ATOM 24301 C C . ALA A 1 31 ? -1.802 -9.125 6.868 1.00 0.00 31 ALA A C 17
ATOM 24302 O O . ALA A 1 31 ? -1.109 -9.939 6.258 1.00 0.00 31 ALA A O 17
ATOM 24309 N N . TRP A 1 32 ? -2.307 -8.036 6.300 1.00 0.00 32 TRP A N 17
ATOM 24310 C CA . TRP A 1 32 ? -2.069 -7.726 4.895 1.00 0.00 32 TRP A CA 17
ATOM 24311 C C . TRP A 1 32 ? -0.577 -7.723 4.583 1.00 0.00 32 TRP A C 17
ATOM 24312 O O . TRP A 1 32 ? -0.137 -8.313 3.595 1.00 0.00 32 TRP A O 17
ATOM 24333 N N . LEU A 1 33 ? 0.198 -7.055 5.430 1.00 0.00 33 LEU A N 17
ATOM 24334 C CA . LEU A 1 33 ? 1.643 -6.975 5.245 1.00 0.00 33 LEU A CA 17
ATOM 24335 C C . LEU A 1 33 ? 2.273 -8.364 5.275 1.00 0.00 33 LEU A C 17
ATOM 24336 O O . LEU A 1 33 ? 2.974 -8.758 4.342 1.00 0.00 33 LEU A O 17
ATOM 24352 N N . GLU A 1 34 ? 2.018 -9.102 6.350 1.00 0.00 34 GLU A N 17
ATOM 24353 C CA . GLU A 1 34 ? 2.559 -10.447 6.500 1.00 0.00 34 GLU A CA 17
ATOM 24354 C C . GLU A 1 34 ? 2.354 -11.261 5.225 1.00 0.00 34 GLU A C 17
ATOM 24355 O O . GLU A 1 34 ? 3.227 -12.027 4.817 1.00 0.00 34 GLU A O 17
ATOM 24367 N N . ALA A 1 35 ? 1.193 -11.089 4.601 1.00 0.00 35 ALA A N 17
ATOM 24368 C CA . ALA A 1 35 ? 0.873 -11.806 3.373 1.00 0.00 35 ALA A CA 17
ATOM 24369 C C . ALA A 1 35 ? 1.915 -11.536 2.292 1.00 0.00 35 ALA A C 17
ATOM 24370 O O . ALA A 1 35 ? 2.286 -12.433 1.535 1.00 0.00 35 ALA A O 17
ATOM 24377 N N . LYS A 1 36 ? 2.383 -10.294 2.225 1.00 0.00 36 LYS A N 17
ATOM 24378 C CA . LYS A 1 36 ? 3.383 -9.905 1.238 1.00 0.00 36 LYS A CA 17
ATOM 24379 C C . LYS A 1 36 ? 4.765 -10.413 1.634 1.00 0.00 36 LYS A C 17
ATOM 24380 O O . LYS A 1 36 ? 5.642 -10.579 0.787 1.00 0.00 36 LYS A O 17
ATOM 24399 N N . ALA A 1 37 ? 4.952 -10.659 2.927 1.00 0.00 37 ALA A N 17
ATOM 24400 C CA . ALA A 1 37 ? 6.227 -11.152 3.434 1.00 0.00 37 ALA A CA 17
ATOM 24401 C C . ALA A 1 37 ? 7.323 -10.105 3.272 1.00 0.00 37 ALA A C 17
ATOM 24402 O O . ALA A 1 37 ? 8.405 -10.398 2.761 1.00 0.00 37 ALA A O 17
ATOM 24409 N N . PHE A 1 38 ? 7.038 -8.883 3.709 1.00 0.00 38 PHE A N 17
ATOM 24410 C CA . PHE A 1 38 ? 8.000 -7.792 3.611 1.00 0.00 38 PHE A CA 17
ATOM 24411 C C . PHE A 1 38 ? 9.134 -7.974 4.616 1.00 0.00 38 PHE A C 17
ATOM 24412 O O . PHE A 1 38 ? 10.262 -8.296 4.244 1.00 0.00 38 PHE A O 17
ATOM 24429 N N . SER A 1 39 ? 8.825 -7.764 5.892 1.00 0.00 39 SER A N 17
ATOM 24430 C CA . SER A 1 39 ? 9.817 -7.900 6.951 1.00 0.00 39 SER A CA 17
ATOM 24431 C C . SER A 1 39 ? 9.151 -7.896 8.324 1.00 0.00 39 SER A C 17
ATOM 24432 O O . SER A 1 39 ? 8.054 -7.368 8.508 1.00 0.00 39 SER A O 17
ATOM 24440 N N . PRO A 1 40 ? 9.830 -8.497 9.312 1.00 0.00 40 PRO A N 17
ATOM 24441 C CA . PRO A 1 40 ? 9.324 -8.576 10.686 1.00 0.00 40 PRO A CA 17
ATOM 24442 C C . PRO A 1 40 ? 9.322 -7.219 11.381 1.00 0.00 40 PRO A C 17
ATOM 24443 O O . PRO A 1 40 ? 8.809 -7.081 12.492 1.00 0.00 40 PRO A O 17
ATOM 24454 N N . ARG A 1 41 ? 9.897 -6.219 10.721 1.00 0.00 41 ARG A N 17
ATOM 24455 C CA . ARG A 1 41 ? 9.961 -4.873 11.276 1.00 0.00 41 ARG A CA 17
ATOM 24456 C C . ARG A 1 41 ? 8.827 -4.007 10.735 1.00 0.00 41 ARG A C 17
ATOM 24457 O O . ARG A 1 41 ? 8.215 -3.236 11.475 1.00 0.00 41 ARG A O 17
ATOM 24478 N N . ILE A 1 42 ? 8.555 -4.139 9.441 1.00 0.00 42 ILE A N 17
ATOM 24479 C CA . ILE A 1 42 ? 7.496 -3.369 8.802 1.00 0.00 42 ILE A CA 17
ATOM 24480 C C . ILE A 1 42 ? 6.120 -3.850 9.250 1.00 0.00 42 ILE A C 17
ATOM 24481 O O . ILE A 1 42 ? 5.182 -3.061 9.369 1.00 0.00 42 ILE A O 17
ATOM 24497 N N . VAL A 1 43 ? 6.006 -5.151 9.499 1.00 0.00 43 VAL A N 17
ATOM 24498 C CA . VAL A 1 43 ? 4.745 -5.738 9.937 1.00 0.00 43 VAL A CA 17
ATOM 24499 C C . VAL A 1 43 ? 4.402 -5.306 11.358 1.00 0.00 43 VAL A C 17
ATOM 24500 O O . VAL A 1 43 ? 3.233 -5.128 11.698 1.00 0.00 43 VAL A O 17
ATOM 24513 N N . GLU A 1 44 ? 5.430 -5.140 12.184 1.00 0.00 44 GLU A N 17
ATOM 24514 C CA . GLU A 1 44 ? 5.237 -4.729 13.570 1.00 0.00 44 GLU A CA 17
ATOM 24515 C C . GLU A 1 44 ? 5.119 -3.211 13.676 1.00 0.00 44 GLU A C 17
ATOM 24516 O O . GLU A 1 44 ? 4.415 -2.692 14.541 1.00 0.00 44 GLU A O 17
ATOM 24528 N N . ASN A 1 45 ? 5.814 -2.506 12.790 1.00 0.00 45 ASN A N 17
ATOM 24529 C CA . ASN A 1 45 ? 5.788 -1.048 12.784 1.00 0.00 45 ASN A CA 17
ATOM 24530 C C . ASN A 1 45 ? 4.539 -0.529 12.079 1.00 0.00 45 ASN A C 17
ATOM 24531 O O . ASN A 1 45 ? 3.979 0.500 12.462 1.00 0.00 45 ASN A O 17
ATOM 24542 N N . LEU A 1 46 ? 4.106 -1.247 11.049 1.00 0.00 46 LEU A N 17
ATOM 24543 C CA . LEU A 1 46 ? 2.921 -0.860 10.290 1.00 0.00 46 LEU A CA 17
ATOM 24544 C C . LEU A 1 46 ? 1.698 -1.646 10.752 1.00 0.00 46 LEU A C 17
ATOM 24545 O O . LEU A 1 46 ? 0.566 -1.311 10.407 1.00 0.00 46 LEU A O 17
ATOM 24561 N N . GLY A 1 47 ? 1.935 -2.693 11.537 1.00 0.00 47 GLY A N 17
ATOM 24562 C CA . GLY A 1 47 ? 0.843 -3.508 12.035 1.00 0.00 47 GLY A CA 17
ATOM 24563 C C . GLY A 1 47 ? 0.125 -2.865 13.204 1.00 0.00 47 GLY A C 17
ATOM 24564 O O . GLY A 1 47 ? -0.751 -3.477 13.816 1.00 0.00 47 GLY A O 17
ATOM 24568 N N . ILE A 1 48 ? 0.497 -1.628 13.517 1.00 0.00 48 ILE A N 17
ATOM 24569 C CA . ILE A 1 48 ? -0.118 -0.902 14.621 1.00 0.00 48 ILE A CA 17
ATOM 24570 C C . ILE A 1 48 ? -0.979 0.248 14.111 1.00 0.00 48 ILE A C 17
ATOM 24571 O O . ILE A 1 48 ? -1.802 0.796 14.846 1.00 0.00 48 ILE A O 17
ATOM 24587 N N . LEU A 1 49 ? -0.786 0.609 12.847 1.00 0.00 49 LEU A N 17
ATOM 24588 C CA . LEU A 1 49 ? -1.547 1.694 12.236 1.00 0.00 49 LEU A CA 17
ATOM 24589 C C . LEU A 1 49 ? -2.832 1.169 11.604 1.00 0.00 49 LEU A C 17
ATOM 24590 O O . LEU A 1 49 ? -2.897 0.020 11.165 1.00 0.00 49 LEU A O 17
ATOM 24606 N N . THR A 1 50 ? -3.853 2.019 11.557 1.00 0.00 50 THR A N 17
ATOM 24607 C CA . THR A 1 50 ? -5.135 1.642 10.977 1.00 0.00 50 THR A CA 17
ATOM 24608 C C . THR A 1 50 ? -5.072 1.644 9.454 1.00 0.00 50 THR A C 17
ATOM 24609 O O . THR A 1 50 ? -4.046 1.983 8.866 1.00 0.00 50 THR A O 17
ATOM 24620 N N . GLY A 1 51 ? -6.177 1.264 8.820 1.00 0.00 51 GLY A N 17
ATOM 24621 C CA . GLY A 1 51 ? -6.226 1.230 7.370 1.00 0.00 51 GLY A CA 17
ATOM 24622 C C . GLY A 1 51 ? -5.700 2.505 6.742 1.00 0.00 51 GLY A C 17
ATOM 24623 O O . GLY A 1 51 ? -4.736 2.494 5.977 1.00 0.00 51 GLY A O 17
ATOM 24627 N N . PRO A 1 52 ? -6.343 3.637 7.065 1.00 0.00 52 PRO A N 17
ATOM 24628 C CA . PRO A 1 52 ? -5.953 4.948 6.537 1.00 0.00 52 PRO A CA 17
ATOM 24629 C C . PRO A 1 52 ? -4.620 5.427 7.104 1.00 0.00 52 PRO A C 17
ATOM 24630 O O . PRO A 1 52 ? -3.748 5.878 6.363 1.00 0.00 52 PRO A O 17
ATOM 24641 N N . GLN A 1 53 ? -4.472 5.326 8.421 1.00 0.00 53 GLN A N 17
ATOM 24642 C CA . GLN A 1 53 ? -3.245 5.750 9.085 1.00 0.00 53 GLN A CA 17
ATOM 24643 C C . GLN A 1 53 ? -2.017 5.212 8.357 1.00 0.00 53 GLN A C 17
ATOM 24644 O O . GLN A 1 53 ? -0.992 5.889 8.263 1.00 0.00 53 GLN A O 17
ATOM 24658 N N . LEU A 1 54 ? -2.128 3.992 7.844 1.00 0.00 54 LEU A N 17
ATOM 24659 C CA . LEU A 1 54 ? -1.026 3.362 7.124 1.00 0.00 54 LEU A CA 17
ATOM 24660 C C . LEU A 1 54 ? -0.820 4.018 5.763 1.00 0.00 54 LEU A C 17
ATOM 24661 O O . LEU A 1 54 ? 0.280 4.467 5.439 1.00 0.00 54 LEU A O 17
ATOM 24677 N N . PHE A 1 55 ? -1.885 4.072 4.970 1.00 0.00 55 PHE A N 17
ATOM 24678 C CA . PHE A 1 55 ? -1.820 4.675 3.644 1.00 0.00 55 PHE A CA 17
ATOM 24679 C C . PHE A 1 55 ? -1.253 6.089 3.716 1.00 0.00 55 PHE A C 17
ATOM 24680 O O . PHE A 1 55 ? -0.620 6.564 2.773 1.00 0.00 55 PHE A O 17
ATOM 24697 N N . SER A 1 56 ? -1.484 6.757 4.842 1.00 0.00 56 SER A N 17
ATOM 24698 C CA . SER A 1 56 ? -1.000 8.118 5.037 1.00 0.00 56 SER A CA 17
ATOM 24699 C C . SER A 1 56 ? 0.522 8.172 4.945 1.00 0.00 56 SER A C 17
ATOM 24700 O O . SER A 1 56 ? 1.100 9.214 4.634 1.00 0.00 56 SER A O 17
ATOM 24708 N N . LEU A 1 57 ? 1.165 7.042 5.217 1.00 0.00 57 LEU A N 17
ATOM 24709 C CA . LEU A 1 57 ? 2.620 6.958 5.166 1.00 0.00 57 LEU A CA 17
ATOM 24710 C C . LEU A 1 57 ? 3.114 6.937 3.723 1.00 0.00 57 LEU A C 17
ATOM 24711 O O . LEU A 1 57 ? 2.817 6.011 2.969 1.00 0.00 57 LEU A O 17
ATOM 24727 N N . ASN A 1 58 ? 3.871 7.962 3.346 1.00 0.00 58 ASN A N 17
ATOM 24728 C CA . ASN A 1 58 ? 4.408 8.060 1.994 1.00 0.00 58 ASN A CA 17
ATOM 24729 C C . ASN A 1 58 ? 5.708 7.273 1.867 1.00 0.00 58 ASN A C 17
ATOM 24730 O O . ASN A 1 58 ? 6.214 6.725 2.846 1.00 0.00 58 ASN A O 17
ATOM 24741 N N . LYS A 1 59 ? 6.246 7.222 0.653 1.00 0.00 59 LYS A N 17
ATOM 24742 C CA . LYS A 1 59 ? 7.489 6.505 0.396 1.00 0.00 59 LYS A CA 17
ATOM 24743 C C . LYS A 1 59 ? 8.524 6.805 1.475 1.00 0.00 59 LYS A C 17
ATOM 24744 O O . LYS A 1 59 ? 8.997 5.900 2.162 1.00 0.00 59 LYS A O 17
ATOM 24763 N N . GLU A 1 60 ? 8.869 8.080 1.620 1.00 0.00 60 GLU A N 17
ATOM 24764 C CA . GLU A 1 60 ? 9.847 8.498 2.617 1.00 0.00 60 GLU A CA 17
ATOM 24765 C C . GLU A 1 60 ? 9.496 7.936 3.992 1.00 0.00 60 GLU A C 17
ATOM 24766 O O . GLU A 1 60 ? 10.336 7.333 4.660 1.00 0.00 60 GLU A O 17
ATOM 24778 N N . GLU A 1 61 ? 8.250 8.141 4.408 1.00 0.00 61 GLU A N 17
ATOM 24779 C CA . GLU A 1 61 ? 7.789 7.656 5.704 1.00 0.00 61 GLU A CA 17
ATOM 24780 C C . GLU A 1 61 ? 8.031 6.156 5.841 1.00 0.00 61 GLU A C 17
ATOM 24781 O O . GLU A 1 61 ? 8.720 5.708 6.759 1.00 0.00 61 GLU A O 17
ATOM 24793 N N . LEU A 1 62 ? 7.461 5.384 4.923 1.00 0.00 62 LEU A N 17
ATOM 24794 C CA . LEU A 1 62 ? 7.614 3.933 4.941 1.00 0.00 62 LEU A CA 17
ATOM 24795 C C . LEU A 1 62 ? 9.088 3.541 4.949 1.00 0.00 62 LEU A C 17
ATOM 24796 O O . LEU A 1 62 ? 9.469 2.529 5.538 1.00 0.00 62 LEU A O 17
ATOM 24812 N N . LYS A 1 63 ? 9.913 4.349 4.293 1.00 0.00 63 LYS A N 17
ATOM 24813 C CA . LYS A 1 63 ? 11.346 4.090 4.226 1.00 0.00 63 LYS A CA 17
ATOM 24814 C C . LYS A 1 63 ? 12.041 4.542 5.507 1.00 0.00 63 LYS A C 17
ATOM 24815 O O . LYS A 1 63 ? 13.145 4.094 5.818 1.00 0.00 63 LYS A O 17
ATOM 24834 N N . LYS A 1 64 ? 11.387 5.431 6.247 1.00 0.00 64 LYS A N 17
ATOM 24835 C CA . LYS A 1 64 ? 11.940 5.942 7.496 1.00 0.00 64 LYS A CA 17
ATOM 24836 C C . LYS A 1 64 ? 11.836 4.898 8.604 1.00 0.00 64 LYS A C 17
ATOM 24837 O O . LYS A 1 64 ? 12.673 4.851 9.506 1.00 0.00 64 LYS A O 17
ATOM 24856 N N . VAL A 1 65 ? 10.805 4.062 8.529 1.00 0.00 65 VAL A N 17
ATOM 24857 C CA . VAL A 1 65 ? 10.594 3.018 9.524 1.00 0.00 65 VAL A CA 17
ATOM 24858 C C . VAL A 1 65 ? 10.986 1.650 8.977 1.00 0.00 65 VAL A C 17
ATOM 24859 O O . VAL A 1 65 ? 11.804 0.945 9.568 1.00 0.00 65 VAL A O 17
ATOM 24872 N N . CYS A 1 66 ? 10.397 1.282 7.844 1.00 0.00 66 CYS A N 17
ATOM 24873 C CA . CYS A 1 66 ? 10.685 -0.003 7.216 1.00 0.00 66 CYS A CA 17
ATOM 24874 C C . CYS A 1 66 ? 12.166 -0.122 6.875 1.00 0.00 66 CYS A C 17
ATOM 24875 O O . CYS A 1 66 ? 12.790 -1.153 7.123 1.00 0.00 66 CYS A O 17
ATOM 24883 N N . GLY A 1 67 ? 12.724 0.940 6.302 1.00 0.00 67 GLY A N 17
ATOM 24884 C CA . GLY A 1 67 ? 14.127 0.934 5.933 1.00 0.00 67 GLY A CA 17
ATOM 24885 C C . GLY A 1 67 ? 14.342 0.582 4.475 1.00 0.00 67 GLY A C 17
ATOM 24886 O O . GLY A 1 67 ? 14.132 1.414 3.592 1.00 0.00 67 GLY A O 17
ATOM 24890 N N . GLU A 1 68 ? 14.765 -0.653 4.221 1.00 0.00 68 GLU A N 17
ATOM 24891 C CA . GLU A 1 68 ? 15.011 -1.110 2.859 1.00 0.00 68 GLU A CA 17
ATOM 24892 C C . GLU A 1 68 ? 13.747 -1.710 2.250 1.00 0.00 68 GLU A C 17
ATOM 24893 O O . GLU A 1 68 ? 13.460 -1.512 1.070 1.00 0.00 68 GLU A O 17
ATOM 24905 N N . GLU A 1 69 ? 12.995 -2.445 3.064 1.00 0.00 69 GLU A N 17
ATOM 24906 C CA . GLU A 1 69 ? 11.763 -3.075 2.605 1.00 0.00 69 GLU A CA 17
ATOM 24907 C C . GLU A 1 69 ? 10.714 -2.025 2.253 1.00 0.00 69 GLU A C 17
ATOM 24908 O O . GLU A 1 69 ? 9.945 -2.192 1.307 1.00 0.00 69 GLU A O 17
ATOM 24920 N N . GLY A 1 70 ? 10.687 -0.941 3.023 1.00 0.00 70 GLY A N 17
ATOM 24921 C CA . GLY A 1 70 ? 9.729 0.121 2.777 1.00 0.00 70 GLY A CA 17
ATOM 24922 C C . GLY A 1 70 ? 9.543 0.404 1.300 1.00 0.00 70 GLY A C 17
ATOM 24923 O O . GLY A 1 70 ? 8.419 0.582 0.830 1.00 0.00 70 GLY A O 17
ATOM 24927 N N . VAL A 1 71 ? 10.649 0.448 0.563 1.00 0.00 71 VAL A N 17
ATOM 24928 C CA . VAL A 1 71 ? 10.604 0.712 -0.870 1.00 0.00 71 VAL A CA 17
ATOM 24929 C C . VAL A 1 71 ? 9.592 -0.193 -1.564 1.00 0.00 71 VAL A C 17
ATOM 24930 O O . VAL A 1 71 ? 8.800 0.262 -2.389 1.00 0.00 71 VAL A O 17
ATOM 24943 N N . ARG A 1 72 ? 9.623 -1.477 -1.223 1.00 0.00 72 ARG A N 17
ATOM 24944 C CA . ARG A 1 72 ? 8.709 -2.447 -1.814 1.00 0.00 72 ARG A CA 17
ATOM 24945 C C . ARG A 1 72 ? 7.279 -2.205 -1.340 1.00 0.00 72 ARG A C 17
ATOM 24946 O O . ARG A 1 72 ? 6.348 -2.154 -2.143 1.00 0.00 72 ARG A O 17
ATOM 24967 N N . VAL A 1 73 ? 7.112 -2.058 -0.029 1.00 0.00 73 VAL A N 17
ATOM 24968 C CA . VAL A 1 73 ? 5.796 -1.820 0.552 1.00 0.00 73 VAL A CA 17
ATOM 24969 C C . VAL A 1 73 ? 5.069 -0.694 -0.174 1.00 0.00 73 VAL A C 17
ATOM 24970 O O . VAL A 1 73 ? 3.874 -0.791 -0.452 1.00 0.00 73 VAL A O 17
ATOM 24983 N N . TYR A 1 74 ? 5.799 0.373 -0.480 1.00 0.00 74 TYR A N 17
ATOM 24984 C CA . TYR A 1 74 ? 5.224 1.520 -1.172 1.00 0.00 74 TYR A CA 17
ATOM 24985 C C . TYR A 1 74 ? 4.788 1.140 -2.585 1.00 0.00 74 TYR A C 17
ATOM 24986 O O . TYR A 1 74 ? 3.717 1.537 -3.044 1.00 0.00 74 TYR A O 17
ATOM 25004 N N . SER A 1 75 ? 5.627 0.368 -3.268 1.00 0.00 75 SER A N 17
ATOM 25005 C CA . SER A 1 75 ? 5.332 -0.063 -4.630 1.00 0.00 75 SER A CA 17
ATOM 25006 C C . SER A 1 75 ? 4.132 -1.005 -4.653 1.00 0.00 75 SER A C 17
ATOM 25007 O O . SER A 1 75 ? 3.502 -1.198 -5.692 1.00 0.00 75 SER A O 17
ATOM 25015 N N . GLN A 1 76 ? 3.824 -1.589 -3.499 1.00 0.00 76 GLN A N 17
ATOM 25016 C CA . GLN A 1 76 ? 2.700 -2.512 -3.387 1.00 0.00 76 GLN A CA 17
ATOM 25017 C C . GLN A 1 76 ? 1.430 -1.775 -2.976 1.00 0.00 76 GLN A C 17
ATOM 25018 O O . GLN A 1 76 ? 0.364 -1.983 -3.557 1.00 0.00 76 GLN A O 17
ATOM 25032 N N . LEU A 1 77 ? 1.550 -0.914 -1.972 1.00 0.00 77 LEU A N 17
ATOM 25033 C CA . LEU A 1 77 ? 0.410 -0.146 -1.483 1.00 0.00 77 LEU A CA 17
ATOM 25034 C C . LEU A 1 77 ? -0.250 0.632 -2.617 1.00 0.00 77 LEU A C 17
ATOM 25035 O O . LEU A 1 77 ? -1.412 0.400 -2.950 1.00 0.00 77 LEU A O 17
ATOM 25051 N N . THR A 1 78 ? 0.501 1.556 -3.209 1.00 0.00 78 THR A N 17
ATOM 25052 C CA . THR A 1 78 ? -0.010 2.367 -4.307 1.00 0.00 78 THR A CA 17
ATOM 25053 C C . THR A 1 78 ? -0.928 1.552 -5.212 1.00 0.00 78 THR A C 17
ATOM 25054 O O . THR A 1 78 ? -2.056 1.956 -5.493 1.00 0.00 78 THR A O 17
ATOM 25065 N N . MET A 1 79 ? -0.436 0.404 -5.665 1.00 0.00 79 MET A N 17
ATOM 25066 C CA . MET A 1 79 ? -1.214 -0.469 -6.537 1.00 0.00 79 MET A CA 17
ATOM 25067 C C . MET A 1 79 ? -2.600 -0.726 -5.953 1.00 0.00 79 MET A C 17
ATOM 25068 O O . MET A 1 79 ? -3.600 -0.692 -6.670 1.00 0.00 79 MET A O 17
ATOM 25082 N N . GLN A 1 80 ? -2.650 -0.982 -4.650 1.00 0.00 80 GLN A N 17
ATOM 25083 C CA . GLN A 1 80 ? -3.914 -1.245 -3.972 1.00 0.00 80 GLN A CA 17
ATOM 25084 C C . GLN A 1 80 ? -4.828 -0.026 -4.031 1.00 0.00 80 GLN A C 17
ATOM 25085 O O . GLN A 1 80 ? -6.033 -0.150 -4.247 1.00 0.00 80 GLN A O 17
ATOM 25099 N N . LYS A 1 81 ? -4.246 1.153 -3.837 1.00 0.00 81 LYS A N 17
ATOM 25100 C CA . LYS A 1 81 ? -5.007 2.396 -3.869 1.00 0.00 81 LYS A CA 17
ATOM 25101 C C . LYS A 1 81 ? -5.712 2.569 -5.210 1.00 0.00 81 LYS A C 17
ATOM 25102 O O . LYS A 1 81 ? -6.820 3.100 -5.276 1.00 0.00 81 LYS A O 17
ATOM 25121 N N . ALA A 1 82 ? -5.063 2.115 -6.277 1.00 0.00 82 ALA A N 17
ATOM 25122 C CA . ALA A 1 82 ? -5.629 2.217 -7.617 1.00 0.00 82 ALA A CA 17
ATOM 25123 C C . ALA A 1 82 ? -6.688 1.144 -7.847 1.00 0.00 82 ALA A C 17
ATOM 25124 O O . ALA A 1 82 ? -7.457 1.212 -8.807 1.00 0.00 82 ALA A O 17
ATOM 25131 N N . PHE A 1 83 ? -6.723 0.154 -6.962 1.00 0.00 83 PHE A N 17
ATOM 25132 C CA . PHE A 1 83 ? -7.688 -0.935 -7.070 1.00 0.00 83 PHE A CA 17
ATOM 25133 C C . PHE A 1 83 ? -8.934 -0.642 -6.240 1.00 0.00 83 PHE A C 17
ATOM 25134 O O . PHE A 1 83 ? -9.990 -1.239 -6.452 1.00 0.00 83 PHE A O 17
ATOM 25151 N N . LEU A 1 84 ? -8.803 0.280 -5.292 1.00 0.00 84 LEU A N 17
ATOM 25152 C CA . LEU A 1 84 ? -9.917 0.652 -4.428 1.00 0.00 84 LEU A CA 17
ATOM 25153 C C . LEU A 1 84 ? -10.724 1.793 -5.041 1.00 0.00 84 LEU A C 17
ATOM 25154 O O . LEU A 1 84 ? -11.939 1.871 -4.864 1.00 0.00 84 LEU A O 17
ATOM 25170 N N . GLU A 1 85 ? -10.039 2.673 -5.765 1.00 0.00 85 GLU A N 17
ATOM 25171 C CA . GLU A 1 85 ? -10.693 3.808 -6.405 1.00 0.00 85 GLU A CA 17
ATOM 25172 C C . GLU A 1 85 ? -11.901 3.352 -7.219 1.00 0.00 85 GLU A C 17
ATOM 25173 O O . GLU A 1 85 ? -13.003 3.879 -7.065 1.00 0.00 85 GLU A O 17
ATOM 25185 N N . LYS A 1 86 ? -11.686 2.368 -8.085 1.00 0.00 86 LYS A N 17
ATOM 25186 C CA . LYS A 1 86 ? -12.755 1.838 -8.923 1.00 0.00 86 LYS A CA 17
ATOM 25187 C C . LYS A 1 86 ? -13.679 0.930 -8.118 1.00 0.00 86 LYS A C 17
ATOM 25188 O O . LYS A 1 86 ? -14.652 0.394 -8.647 1.00 0.00 86 LYS A O 17
ATOM 25207 N N . GLN A 1 87 ? -13.368 0.764 -6.836 1.00 0.00 87 GLN A N 17
ATOM 25208 C CA . GLN A 1 87 ? -14.172 -0.079 -5.959 1.00 0.00 87 GLN A CA 17
ATOM 25209 C C . GLN A 1 87 ? -15.148 0.761 -5.142 1.00 0.00 87 GLN A C 17
ATOM 25210 O O . GLN A 1 87 ? -15.129 1.990 -5.207 1.00 0.00 87 GLN A O 17
ATOM 25224 N N . GLN A 1 88 ? -16.001 0.089 -4.375 1.00 0.00 88 GLN A N 17
ATOM 25225 C CA . GLN A 1 88 ? -16.985 0.775 -3.546 1.00 0.00 88 GLN A CA 17
ATOM 25226 C C . GLN A 1 88 ? -16.411 2.067 -2.975 1.00 0.00 88 GLN A C 17
ATOM 25227 O O . GLN A 1 88 ? -16.786 3.163 -3.393 1.00 0.00 88 GLN A O 17
ATOM 25241 N N . SER A 1 89 ? -15.500 1.932 -2.017 1.00 0.00 89 SER A N 17
ATOM 25242 C CA . SER A 1 89 ? -14.877 3.089 -1.385 1.00 0.00 89 SER A CA 17
ATOM 25243 C C . SER A 1 89 ? -13.971 3.823 -2.370 1.00 0.00 89 SER A C 17
ATOM 25244 O O . SER A 1 89 ? -13.341 3.208 -3.228 1.00 0.00 89 SER A O 17
ATOM 25252 N N . GLY A 1 90 ? -13.914 5.145 -2.238 1.00 0.00 90 GLY A N 17
ATOM 25253 C CA . GLY A 1 90 ? -13.084 5.943 -3.121 1.00 0.00 90 GLY A CA 17
ATOM 25254 C C . GLY A 1 90 ? -13.770 6.253 -4.437 1.00 0.00 90 GLY A C 17
ATOM 25255 O O . GLY A 1 90 ? -13.752 5.440 -5.361 1.00 0.00 90 GLY A O 17
ATOM 25259 N N . SER A 1 91 ? -14.378 7.432 -4.522 1.00 0.00 91 SER A N 17
ATOM 25260 C CA . SER A 1 91 ? -15.077 7.846 -5.733 1.00 0.00 91 SER A CA 17
ATOM 25261 C C . SER A 1 91 ? -14.466 9.122 -6.305 1.00 0.00 91 SER A C 17
ATOM 25262 O O . SER A 1 91 ? -14.053 10.011 -5.562 1.00 0.00 91 SER A O 17
ATOM 25270 N N . GLU A 1 92 ? -14.413 9.202 -7.631 1.00 0.00 92 GLU A N 17
ATOM 25271 C CA . GLU A 1 92 ? -13.852 10.369 -8.302 1.00 0.00 92 GLU A CA 17
ATOM 25272 C C . GLU A 1 92 ? -14.392 10.489 -9.725 1.00 0.00 92 GLU A C 17
ATOM 25273 O O . GLU A 1 92 ? -14.458 9.505 -10.462 1.00 0.00 92 GLU A O 17
ATOM 25285 N N . LEU A 1 93 ? -14.778 11.703 -10.104 1.00 0.00 93 LEU A N 17
ATOM 25286 C CA . LEU A 1 93 ? -15.312 11.954 -11.438 1.00 0.00 93 LEU A CA 17
ATOM 25287 C C . LEU A 1 93 ? -14.294 12.688 -12.303 1.00 0.00 93 LEU A C 17
ATOM 25288 O O . LEU A 1 93 ? -14.227 13.917 -12.293 1.00 0.00 93 LEU A O 17
ATOM 25304 N N . SER A 1 94 ? -13.504 11.927 -13.053 1.00 0.00 94 SER A N 17
ATOM 25305 C CA . SER A 1 94 ? -12.487 12.505 -13.925 1.00 0.00 94 SER A CA 17
ATOM 25306 C C . SER A 1 94 ? -12.639 11.991 -15.353 1.00 0.00 94 SER A C 17
ATOM 25307 O O . SER A 1 94 ? -13.445 11.101 -15.622 1.00 0.00 94 SER A O 17
ATOM 25315 N N . GLY A 1 95 ? -11.858 12.559 -16.266 1.00 0.00 95 GLY A N 17
ATOM 25316 C CA . GLY A 1 95 ? -11.920 12.146 -17.656 1.00 0.00 95 GLY A CA 17
ATOM 25317 C C . GLY A 1 95 ? -10.680 11.392 -18.093 1.00 0.00 95 GLY A C 17
ATOM 25318 O O . GLY A 1 95 ? -9.967 10.803 -17.280 1.00 0.00 95 GLY A O 17
ATOM 25322 N N . PRO A 1 96 ? -10.409 11.402 -19.407 1.00 0.00 96 PRO A N 17
ATOM 25323 C CA . PRO A 1 96 ? -9.246 10.717 -19.980 1.00 0.00 96 PRO A CA 17
ATOM 25324 C C . PRO A 1 96 ? -7.932 11.391 -19.603 1.00 0.00 96 PRO A C 17
ATOM 25325 O O . PRO A 1 96 ? -7.797 12.610 -19.707 1.00 0.00 96 PRO A O 17
ATOM 25336 N N . SER A 1 97 ? -6.965 10.591 -19.167 1.00 0.00 97 SER A N 17
ATOM 25337 C CA . SER A 1 97 ? -5.661 11.112 -18.772 1.00 0.00 97 SER A CA 17
ATOM 25338 C C . SER A 1 97 ? -4.659 10.991 -19.915 1.00 0.00 97 SER A C 17
ATOM 25339 O O . SER A 1 97 ? -4.768 10.103 -20.760 1.00 0.00 97 SER A O 17
ATOM 25347 N N . SER A 1 98 ? -3.682 11.892 -19.935 1.00 0.00 98 SER A N 17
ATOM 25348 C CA . SER A 1 98 ? -2.661 11.890 -20.976 1.00 0.00 98 SER A CA 17
ATOM 25349 C C . SER A 1 98 ? -1.870 10.585 -20.960 1.00 0.00 98 SER A C 17
ATOM 25350 O O . SER A 1 98 ? -1.573 10.040 -19.898 1.00 0.00 98 SER A O 17
ATOM 25358 N N . GLY A 1 99 ? -1.533 10.090 -22.147 1.00 0.00 99 GLY A N 17
ATOM 25359 C CA . GLY A 1 99 ? -0.781 8.853 -22.248 1.00 0.00 99 GLY A CA 17
ATOM 25360 C C . GLY A 1 99 ? -1.351 7.755 -21.373 1.00 0.00 99 GLY A C 17
ATOM 25361 O O . GLY A 1 99 ? -1.697 6.679 -21.861 1.00 0.00 99 GLY A O 17
ATOM 25365 N N . GLY A 1 1 ? 35.938 -17.120 9.402 1.00 0.00 1 GLY A N 18
ATOM 25366 C CA . GLY A 1 1 ? 35.883 -18.448 9.986 1.00 0.00 1 GLY A CA 18
ATOM 25367 C C . GLY A 1 1 ? 34.463 -18.957 10.135 1.00 0.00 1 GLY A C 18
ATOM 25368 O O . GLY A 1 1 ? 33.587 -18.242 10.621 1.00 0.00 1 GLY A O 18
ATOM 25372 N N . SER A 1 2 ? 34.234 -20.197 9.713 1.00 0.00 2 SER A N 18
ATOM 25373 C CA . SER A 1 2 ? 32.908 -20.799 9.796 1.00 0.00 2 SER A CA 18
ATOM 25374 C C . SER A 1 2 ? 33.005 -22.321 9.837 1.00 0.00 2 SER A C 18
ATOM 25375 O O . SER A 1 2 ? 33.984 -22.905 9.371 1.00 0.00 2 SER A O 18
ATOM 25383 N N . SER A 1 3 ? 31.983 -22.958 10.398 1.00 0.00 3 SER A N 18
ATOM 25384 C CA . SER A 1 3 ? 31.953 -24.412 10.504 1.00 0.00 3 SER A CA 18
ATOM 25385 C C . SER A 1 3 ? 30.853 -24.999 9.625 1.00 0.00 3 SER A C 18
ATOM 25386 O O . SER A 1 3 ? 31.114 -25.828 8.754 1.00 0.00 3 SER A O 18
ATOM 25394 N N . GLY A 1 4 ? 29.619 -24.562 9.861 1.00 0.00 4 GLY A N 18
ATOM 25395 C CA . GLY A 1 4 ? 28.497 -25.053 9.083 1.00 0.00 4 GLY A CA 18
ATOM 25396 C C . GLY A 1 4 ? 27.280 -24.157 9.192 1.00 0.00 4 GLY A C 18
ATOM 25397 O O . GLY A 1 4 ? 27.286 -23.178 9.937 1.00 0.00 4 GLY A O 18
ATOM 25401 N N . SER A 1 5 ? 26.232 -24.491 8.445 1.00 0.00 5 SER A N 18
ATOM 25402 C CA . SER A 1 5 ? 25.004 -23.706 8.456 1.00 0.00 5 SER A CA 18
ATOM 25403 C C . SER A 1 5 ? 23.797 -24.589 8.758 1.00 0.00 5 SER A C 18
ATOM 25404 O O . SER A 1 5 ? 23.865 -25.813 8.644 1.00 0.00 5 SER A O 18
ATOM 25412 N N . SER A 1 6 ? 22.692 -23.959 9.145 1.00 0.00 6 SER A N 18
ATOM 25413 C CA . SER A 1 6 ? 21.470 -24.687 9.468 1.00 0.00 6 SER A CA 18
ATOM 25414 C C . SER A 1 6 ? 20.521 -24.711 8.274 1.00 0.00 6 SER A C 18
ATOM 25415 O O . SER A 1 6 ? 20.184 -25.775 7.756 1.00 0.00 6 SER A O 18
ATOM 25423 N N . GLY A 1 7 ? 20.093 -23.528 7.842 1.00 0.00 7 GLY A N 18
ATOM 25424 C CA . GLY A 1 7 ? 19.187 -23.435 6.712 1.00 0.00 7 GLY A CA 18
ATOM 25425 C C . GLY A 1 7 ? 17.855 -24.108 6.980 1.00 0.00 7 GLY A C 18
ATOM 25426 O O . GLY A 1 7 ? 17.656 -25.270 6.623 1.00 0.00 7 GLY A O 18
ATOM 25430 N N . PHE A 1 8 ? 16.942 -23.379 7.612 1.00 0.00 8 PHE A N 18
ATOM 25431 C CA . PHE A 1 8 ? 15.623 -23.914 7.931 1.00 0.00 8 PHE A CA 18
ATOM 25432 C C . PHE A 1 8 ? 14.523 -23.043 7.330 1.00 0.00 8 PHE A C 18
ATOM 25433 O O . PHE A 1 8 ? 14.506 -21.827 7.522 1.00 0.00 8 PHE A O 18
ATOM 25450 N N . ARG A 1 9 ? 13.608 -23.675 6.602 1.00 0.00 9 ARG A N 18
ATOM 25451 C CA . ARG A 1 9 ? 12.506 -22.958 5.972 1.00 0.00 9 ARG A CA 18
ATOM 25452 C C . ARG A 1 9 ? 11.191 -23.242 6.692 1.00 0.00 9 ARG A C 18
ATOM 25453 O O . ARG A 1 9 ? 10.982 -24.334 7.220 1.00 0.00 9 ARG A O 18
ATOM 25474 N N . VAL A 1 10 ? 10.306 -22.249 6.710 1.00 0.00 10 VAL A N 18
ATOM 25475 C CA . VAL A 1 10 ? 9.011 -22.392 7.365 1.00 0.00 10 VAL A CA 18
ATOM 25476 C C . VAL A 1 10 ? 7.943 -22.846 6.377 1.00 0.00 10 VAL A C 18
ATOM 25477 O O . VAL A 1 10 ? 6.956 -23.473 6.760 1.00 0.00 10 VAL A O 18
ATOM 25490 N N . GLU A 1 11 ? 8.148 -22.525 5.103 1.00 0.00 11 GLU A N 18
ATOM 25491 C CA . GLU A 1 11 ? 7.201 -22.901 4.059 1.00 0.00 11 GLU A CA 18
ATOM 25492 C C . GLU A 1 11 ? 7.786 -22.639 2.674 1.00 0.00 11 GLU A C 18
ATOM 25493 O O . GLU A 1 11 ? 8.614 -21.745 2.497 1.00 0.00 11 GLU A O 18
ATOM 25505 N N . ARG A 1 12 ? 7.350 -23.426 1.696 1.00 0.00 12 ARG A N 18
ATOM 25506 C CA . ARG A 1 12 ? 7.830 -23.281 0.327 1.00 0.00 12 ARG A CA 18
ATOM 25507 C C . ARG A 1 12 ? 7.031 -22.217 -0.420 1.00 0.00 12 ARG A C 18
ATOM 25508 O O . ARG A 1 12 ? 7.599 -21.361 -1.098 1.00 0.00 12 ARG A O 18
ATOM 25529 N N . SER A 1 13 ? 5.709 -22.279 -0.292 1.00 0.00 13 SER A N 18
ATOM 25530 C CA . SER A 1 13 ? 4.831 -21.324 -0.958 1.00 0.00 13 SER A CA 18
ATOM 25531 C C . SER A 1 13 ? 3.848 -20.707 0.032 1.00 0.00 13 SER A C 18
ATOM 25532 O O . SER A 1 13 ? 2.841 -21.320 0.386 1.00 0.00 13 SER A O 18
ATOM 25540 N N . GLN A 1 14 ? 4.149 -19.491 0.475 1.00 0.00 14 GLN A N 18
ATOM 25541 C CA . GLN A 1 14 ? 3.293 -18.790 1.425 1.00 0.00 14 GLN A CA 18
ATOM 25542 C C . GLN A 1 14 ? 2.227 -17.976 0.699 1.00 0.00 14 GLN A C 18
ATOM 25543 O O . GLN A 1 14 ? 2.463 -17.410 -0.368 1.00 0.00 14 GLN A O 18
ATOM 25557 N N . PRO A 1 15 ? 1.024 -17.916 1.290 1.00 0.00 15 PRO A N 18
ATOM 25558 C CA . PRO A 1 15 ? -0.103 -17.173 0.717 1.00 0.00 15 PRO A CA 18
ATOM 25559 C C . PRO A 1 15 ? 0.110 -15.664 0.772 1.00 0.00 15 PRO A C 18
ATOM 25560 O O . PRO A 1 15 ? 0.158 -15.074 1.850 1.00 0.00 15 PRO A O 18
ATOM 25571 N N . ALA A 1 16 ? 0.235 -15.046 -0.398 1.00 0.00 16 ALA A N 18
ATOM 25572 C CA . ALA A 1 16 ? 0.439 -13.605 -0.482 1.00 0.00 16 ALA A CA 18
ATOM 25573 C C . ALA A 1 16 ? -0.732 -12.924 -1.182 1.00 0.00 16 ALA A C 18
ATOM 25574 O O . ALA A 1 16 ? -0.644 -12.570 -2.358 1.00 0.00 16 ALA A O 18
ATOM 25581 N N . SER A 1 17 ? -1.828 -12.745 -0.452 1.00 0.00 17 SER A N 18
ATOM 25582 C CA . SER A 1 17 ? -3.019 -12.111 -1.005 1.00 0.00 17 SER A CA 18
ATOM 25583 C C . SER A 1 17 ? -4.082 -11.919 0.073 1.00 0.00 17 SER A C 18
ATOM 25584 O O . SER A 1 17 ? -4.659 -12.886 0.569 1.00 0.00 17 SER A O 18
ATOM 25592 N N . GLN A 1 18 ? -4.335 -10.664 0.428 1.00 0.00 18 GLN A N 18
ATOM 25593 C CA . GLN A 1 18 ? -5.328 -10.344 1.447 1.00 0.00 18 GLN A CA 18
ATOM 25594 C C . GLN A 1 18 ? -6.055 -9.047 1.111 1.00 0.00 18 GLN A C 18
ATOM 25595 O O . GLN A 1 18 ? -5.463 -8.083 0.624 1.00 0.00 18 GLN A O 18
ATOM 25609 N N . PRO A 1 19 ? -7.370 -9.018 1.377 1.00 0.00 19 PRO A N 18
ATOM 25610 C CA . PRO A 1 19 ? -8.206 -7.844 1.111 1.00 0.00 19 PRO A CA 18
ATOM 25611 C C . PRO A 1 19 ? -7.892 -6.684 2.049 1.00 0.00 19 PRO A C 18
ATOM 25612 O O . PRO A 1 19 ? -8.039 -6.799 3.266 1.00 0.00 19 PRO A O 18
ATOM 25623 N N . LEU A 1 20 ? -7.459 -5.566 1.476 1.00 0.00 20 LEU A N 18
ATOM 25624 C CA . LEU A 1 20 ? -7.124 -4.384 2.262 1.00 0.00 20 LEU A CA 18
ATOM 25625 C C . LEU A 1 20 ? -7.894 -3.164 1.765 1.00 0.00 20 LEU A C 18
ATOM 25626 O O . LEU A 1 20 ? -7.824 -2.809 0.588 1.00 0.00 20 LEU A O 18
ATOM 25642 N N . THR A 1 21 ? -8.628 -2.524 2.670 1.00 0.00 21 THR A N 18
ATOM 25643 C CA . THR A 1 21 ? -9.410 -1.344 2.325 1.00 0.00 21 THR A CA 18
ATOM 25644 C C . THR A 1 21 ? -9.260 -0.256 3.382 1.00 0.00 21 THR A C 18
ATOM 25645 O O . THR A 1 21 ? -8.583 -0.448 4.393 1.00 0.00 21 THR A O 18
ATOM 25656 N N . TYR A 1 22 ? -9.894 0.886 3.143 1.00 0.00 22 TYR A N 18
ATOM 25657 C CA . TYR A 1 22 ? -9.829 2.006 4.075 1.00 0.00 22 TYR A CA 18
ATOM 25658 C C . TYR A 1 22 ? -10.632 1.711 5.338 1.00 0.00 22 TYR A C 18
ATOM 25659 O O . TYR A 1 22 ? -10.377 2.285 6.396 1.00 0.00 22 TYR A O 18
ATOM 25677 N N . GLU A 1 23 ? -11.603 0.810 5.218 1.00 0.00 23 GLU A N 18
ATOM 25678 C CA . GLU A 1 23 ? -12.443 0.438 6.350 1.00 0.00 23 GLU A CA 18
ATOM 25679 C C . GLU A 1 23 ? -11.730 -0.567 7.250 1.00 0.00 23 GLU A C 18
ATOM 25680 O O . GLU A 1 23 ? -12.256 -0.969 8.288 1.00 0.00 23 GLU A O 18
ATOM 25692 N N . SER A 1 24 ? -10.530 -0.970 6.843 1.00 0.00 24 SER A N 18
ATOM 25693 C CA . SER A 1 24 ? -9.746 -1.931 7.609 1.00 0.00 24 SER A CA 18
ATOM 25694 C C . SER A 1 24 ? -9.239 -1.308 8.906 1.00 0.00 24 SER A C 18
ATOM 25695 O O . SER A 1 24 ? -9.556 -0.162 9.223 1.00 0.00 24 SER A O 18
ATOM 25703 N N . GLY A 1 25 ? -8.448 -2.072 9.653 1.00 0.00 25 GLY A N 18
ATOM 25704 C CA . GLY A 1 25 ? -7.908 -1.580 10.907 1.00 0.00 25 GLY A CA 18
ATOM 25705 C C . GLY A 1 25 ? -6.493 -2.059 11.158 1.00 0.00 25 GLY A C 18
ATOM 25706 O O . GLY A 1 25 ? -5.837 -2.614 10.275 1.00 0.00 25 GLY A O 18
ATOM 25710 N N . PRO A 1 26 ? -6.000 -1.845 12.386 1.00 0.00 26 PRO A N 18
ATOM 25711 C CA . PRO A 1 26 ? -4.647 -2.251 12.779 1.00 0.00 26 PRO A CA 18
ATOM 25712 C C . PRO A 1 26 ? -4.502 -3.766 12.879 1.00 0.00 26 PRO A C 18
ATOM 25713 O O . PRO A 1 26 ? -3.390 -4.289 12.946 1.00 0.00 26 PRO A O 18
ATOM 25724 N N . ASP A 1 27 ? -5.632 -4.464 12.887 1.00 0.00 27 ASP A N 18
ATOM 25725 C CA . ASP A 1 27 ? -5.631 -5.919 12.977 1.00 0.00 27 ASP A CA 18
ATOM 25726 C C . ASP A 1 27 ? -5.577 -6.549 11.588 1.00 0.00 27 ASP A C 18
ATOM 25727 O O . ASP A 1 27 ? -5.057 -7.652 11.417 1.00 0.00 27 ASP A O 18
ATOM 25736 N N . GLU A 1 28 ? -6.119 -5.842 10.601 1.00 0.00 28 GLU A N 18
ATOM 25737 C CA . GLU A 1 28 ? -6.133 -6.335 9.229 1.00 0.00 28 GLU A CA 18
ATOM 25738 C C . GLU A 1 28 ? -4.892 -5.871 8.472 1.00 0.00 28 GLU A C 18
ATOM 25739 O O . GLU A 1 28 ? -4.283 -6.639 7.727 1.00 0.00 28 GLU A O 18
ATOM 25751 N N . VAL A 1 29 ? -4.523 -4.609 8.668 1.00 0.00 29 VAL A N 18
ATOM 25752 C CA . VAL A 1 29 ? -3.355 -4.043 8.004 1.00 0.00 29 VAL A CA 18
ATOM 25753 C C . VAL A 1 29 ? -2.109 -4.877 8.278 1.00 0.00 29 VAL A C 18
ATOM 25754 O O . VAL A 1 29 ? -1.270 -5.067 7.397 1.00 0.00 29 VAL A O 18
ATOM 25767 N N . ARG A 1 30 ? -1.994 -5.375 9.505 1.00 0.00 30 ARG A N 18
ATOM 25768 C CA . ARG A 1 30 ? -0.850 -6.189 9.896 1.00 0.00 30 ARG A CA 18
ATOM 25769 C C . ARG A 1 30 ? -0.817 -7.495 9.107 1.00 0.00 30 ARG A C 18
ATOM 25770 O O . ARG A 1 30 ? 0.239 -7.925 8.643 1.00 0.00 30 ARG A O 18
ATOM 25791 N N . ALA A 1 31 ? -1.980 -8.121 8.959 1.00 0.00 31 ALA A N 18
ATOM 25792 C CA . ALA A 1 31 ? -2.085 -9.376 8.226 1.00 0.00 31 ALA A CA 18
ATOM 25793 C C . ALA A 1 31 ? -1.716 -9.186 6.758 1.00 0.00 31 ALA A C 18
ATOM 25794 O O . ALA A 1 31 ? -0.969 -9.981 6.189 1.00 0.00 31 ALA A O 18
ATOM 25801 N N . TRP A 1 32 ? -2.245 -8.130 6.152 1.00 0.00 32 TRP A N 18
ATOM 25802 C CA . TRP A 1 32 ? -1.972 -7.837 4.750 1.00 0.00 32 TRP A CA 18
ATOM 25803 C C . TRP A 1 32 ? -0.471 -7.792 4.486 1.00 0.00 32 TRP A C 18
ATOM 25804 O O . TRP A 1 32 ? 0.008 -8.312 3.477 1.00 0.00 32 TRP A O 18
ATOM 25825 N N . LEU A 1 33 ? 0.268 -7.169 5.398 1.00 0.00 33 LEU A N 18
ATOM 25826 C CA . LEU A 1 33 ? 1.716 -7.058 5.263 1.00 0.00 33 LEU A CA 18
ATOM 25827 C C . LEU A 1 33 ? 2.383 -8.423 5.398 1.00 0.00 33 LEU A C 18
ATOM 25828 O O . LEU A 1 33 ? 3.224 -8.796 4.581 1.00 0.00 33 LEU A O 18
ATOM 25844 N N . GLU A 1 34 ? 1.999 -9.164 6.433 1.00 0.00 34 GLU A N 18
ATOM 25845 C CA . GLU A 1 34 ? 2.559 -10.489 6.672 1.00 0.00 34 GLU A CA 18
ATOM 25846 C C . GLU A 1 34 ? 2.370 -11.388 5.454 1.00 0.00 34 GLU A C 18
ATOM 25847 O O . GLU A 1 34 ? 3.276 -12.125 5.068 1.00 0.00 34 GLU A O 18
ATOM 25859 N N . ALA A 1 35 ? 1.186 -11.320 4.854 1.00 0.00 35 ALA A N 18
ATOM 25860 C CA . ALA A 1 35 ? 0.878 -12.126 3.679 1.00 0.00 35 ALA A CA 18
ATOM 25861 C C . ALA A 1 35 ? 1.893 -11.886 2.567 1.00 0.00 35 ALA A C 18
ATOM 25862 O O . ALA A 1 35 ? 2.243 -12.802 1.823 1.00 0.00 35 ALA A O 18
ATOM 25869 N N . LYS A 1 36 ? 2.362 -10.648 2.458 1.00 0.00 36 LYS A N 18
ATOM 25870 C CA . LYS A 1 36 ? 3.338 -10.286 1.437 1.00 0.00 36 LYS A CA 18
ATOM 25871 C C . LYS A 1 36 ? 4.742 -10.715 1.850 1.00 0.00 36 LYS A C 18
ATOM 25872 O O . LYS A 1 36 ? 5.653 -10.768 1.024 1.00 0.00 36 LYS A O 18
ATOM 25891 N N . ALA A 1 37 ? 4.909 -11.022 3.132 1.00 0.00 37 ALA A N 18
ATOM 25892 C CA . ALA A 1 37 ? 6.202 -11.450 3.652 1.00 0.00 37 ALA A CA 18
ATOM 25893 C C . ALA A 1 37 ? 7.252 -10.357 3.482 1.00 0.00 37 ALA A C 18
ATOM 25894 O O . ALA A 1 37 ? 8.384 -10.628 3.082 1.00 0.00 37 ALA A O 18
ATOM 25901 N N . PHE A 1 38 ? 6.868 -9.122 3.786 1.00 0.00 38 PHE A N 18
ATOM 25902 C CA . PHE A 1 38 ? 7.777 -7.988 3.664 1.00 0.00 38 PHE A CA 18
ATOM 25903 C C . PHE A 1 38 ? 8.929 -8.104 4.657 1.00 0.00 38 PHE A C 18
ATOM 25904 O O . PHE A 1 38 ? 10.091 -8.210 4.267 1.00 0.00 38 PHE A O 18
ATOM 25921 N N . SER A 1 39 ? 8.597 -8.085 5.944 1.00 0.00 39 SER A N 18
ATOM 25922 C CA . SER A 1 39 ? 9.603 -8.184 6.995 1.00 0.00 39 SER A CA 18
ATOM 25923 C C . SER A 1 39 ? 8.947 -8.258 8.370 1.00 0.00 39 SER A C 18
ATOM 25924 O O . SER A 1 39 ? 7.873 -7.703 8.605 1.00 0.00 39 SER A O 18
ATOM 25932 N N . PRO A 1 40 ? 9.607 -8.961 9.303 1.00 0.00 40 PRO A N 18
ATOM 25933 C CA . PRO A 1 40 ? 9.108 -9.125 10.671 1.00 0.00 40 PRO A CA 18
ATOM 25934 C C . PRO A 1 40 ? 9.165 -7.827 11.469 1.00 0.00 40 PRO A C 18
ATOM 25935 O O . PRO A 1 40 ? 8.613 -7.736 12.565 1.00 0.00 40 PRO A O 18
ATOM 25946 N N . ARG A 1 41 ? 9.836 -6.824 10.911 1.00 0.00 41 ARG A N 18
ATOM 25947 C CA . ARG A 1 41 ? 9.966 -5.531 11.572 1.00 0.00 41 ARG A CA 18
ATOM 25948 C C . ARG A 1 41 ? 8.935 -4.542 11.037 1.00 0.00 41 ARG A C 18
ATOM 25949 O O . ARG A 1 41 ? 8.321 -3.797 11.801 1.00 0.00 41 ARG A O 18
ATOM 25970 N N . ILE A 1 42 ? 8.752 -4.540 9.721 1.00 0.00 42 ILE A N 18
ATOM 25971 C CA . ILE A 1 42 ? 7.795 -3.643 9.084 1.00 0.00 42 ILE A CA 18
ATOM 25972 C C . ILE A 1 42 ? 6.363 -4.020 9.446 1.00 0.00 42 ILE A C 18
ATOM 25973 O O . ILE A 1 42 ? 5.490 -3.158 9.554 1.00 0.00 42 ILE A O 18
ATOM 25989 N N . VAL A 1 43 ? 6.127 -5.315 9.636 1.00 0.00 43 VAL A N 18
ATOM 25990 C CA . VAL A 1 43 ? 4.801 -5.807 9.989 1.00 0.00 43 VAL A CA 18
ATOM 25991 C C . VAL A 1 43 ? 4.368 -5.287 11.356 1.00 0.00 43 VAL A C 18
ATOM 25992 O O . VAL A 1 43 ? 3.236 -4.839 11.529 1.00 0.00 43 VAL A O 18
ATOM 26005 N N . GLU A 1 44 ? 5.279 -5.350 12.322 1.00 0.00 44 GLU A N 18
ATOM 26006 C CA . GLU A 1 44 ? 4.990 -4.886 13.674 1.00 0.00 44 GLU A CA 18
ATOM 26007 C C . GLU A 1 44 ? 5.063 -3.364 13.754 1.00 0.00 44 GLU A C 18
ATOM 26008 O O . GLU A 1 44 ? 4.448 -2.747 14.623 1.00 0.00 44 GLU A O 18
ATOM 26020 N N . ASN A 1 45 ? 5.820 -2.765 12.840 1.00 0.00 45 ASN A N 18
ATOM 26021 C CA . ASN A 1 45 ? 5.974 -1.315 12.806 1.00 0.00 45 ASN A CA 18
ATOM 26022 C C . ASN A 1 45 ? 4.840 -0.665 12.020 1.00 0.00 45 ASN A C 18
ATOM 26023 O O . ASN A 1 45 ? 4.481 0.488 12.265 1.00 0.00 45 ASN A O 18
ATOM 26034 N N . LEU A 1 46 ? 4.279 -1.411 11.076 1.00 0.00 46 LEU A N 18
ATOM 26035 C CA . LEU A 1 46 ? 3.184 -0.909 10.253 1.00 0.00 46 LEU A CA 18
ATOM 26036 C C . LEU A 1 46 ? 1.870 -1.592 10.618 1.00 0.00 46 LEU A C 18
ATOM 26037 O O . LEU A 1 46 ? 0.798 -1.170 10.187 1.00 0.00 46 LEU A O 18
ATOM 26053 N N . GLY A 1 47 ? 1.962 -2.651 11.417 1.00 0.00 47 GLY A N 18
ATOM 26054 C CA . GLY A 1 47 ? 0.773 -3.375 11.828 1.00 0.00 47 GLY A CA 18
ATOM 26055 C C . GLY A 1 47 ? 0.067 -2.715 12.995 1.00 0.00 47 GLY A C 18
ATOM 26056 O O . GLY A 1 47 ? -0.838 -3.299 13.593 1.00 0.00 47 GLY A O 18
ATOM 26060 N N . ILE A 1 48 ? 0.481 -1.496 13.322 1.00 0.00 48 ILE A N 18
ATOM 26061 C CA . ILE A 1 48 ? -0.118 -0.756 14.426 1.00 0.00 48 ILE A CA 18
ATOM 26062 C C . ILE A 1 48 ? -1.003 0.375 13.914 1.00 0.00 48 ILE A C 18
ATOM 26063 O O . ILE A 1 48 ? -1.779 0.962 14.670 1.00 0.00 48 ILE A O 18
ATOM 26079 N N . LEU A 1 49 ? -0.882 0.676 12.626 1.00 0.00 49 LEU A N 18
ATOM 26080 C CA . LEU A 1 49 ? -1.673 1.737 12.010 1.00 0.00 49 LEU A CA 18
ATOM 26081 C C . LEU A 1 49 ? -2.942 1.173 11.378 1.00 0.00 49 LEU A C 18
ATOM 26082 O O . LEU A 1 49 ? -2.987 0.008 10.982 1.00 0.00 49 LEU A O 18
ATOM 26098 N N . THR A 1 50 ? -3.971 2.009 11.284 1.00 0.00 50 THR A N 18
ATOM 26099 C CA . THR A 1 50 ? -5.240 1.596 10.699 1.00 0.00 50 THR A CA 18
ATOM 26100 C C . THR A 1 50 ? -5.158 1.557 9.177 1.00 0.00 50 THR A C 18
ATOM 26101 O O . THR A 1 50 ? -4.107 1.825 8.596 1.00 0.00 50 THR A O 18
ATOM 26112 N N . GLY A 1 51 ? -6.274 1.223 8.537 1.00 0.00 51 GLY A N 18
ATOM 26113 C CA . GLY A 1 51 ? -6.306 1.156 7.087 1.00 0.00 51 GLY A CA 18
ATOM 26114 C C . GLY A 1 51 ? -5.797 2.428 6.437 1.00 0.00 51 GLY A C 18
ATOM 26115 O O . GLY A 1 51 ? -4.824 2.418 5.683 1.00 0.00 51 GLY A O 18
ATOM 26119 N N . PRO A 1 52 ? -6.465 3.554 6.728 1.00 0.00 52 PRO A N 18
ATOM 26120 C CA . PRO A 1 52 ? -6.094 4.860 6.176 1.00 0.00 52 PRO A CA 18
ATOM 26121 C C . PRO A 1 52 ? -4.777 5.377 6.746 1.00 0.00 52 PRO A C 18
ATOM 26122 O O . PRO A 1 52 ? -3.926 5.877 6.010 1.00 0.00 52 PRO A O 18
ATOM 26133 N N . GLN A 1 53 ? -4.616 5.252 8.059 1.00 0.00 53 GLN A N 18
ATOM 26134 C CA . GLN A 1 53 ? -3.402 5.708 8.726 1.00 0.00 53 GLN A CA 18
ATOM 26135 C C . GLN A 1 53 ? -2.160 5.174 8.021 1.00 0.00 53 GLN A C 18
ATOM 26136 O O . GLN A 1 53 ? -1.143 5.862 7.925 1.00 0.00 53 GLN A O 18
ATOM 26150 N N . LEU A 1 54 ? -2.249 3.943 7.529 1.00 0.00 54 LEU A N 18
ATOM 26151 C CA . LEU A 1 54 ? -1.132 3.315 6.832 1.00 0.00 54 LEU A CA 18
ATOM 26152 C C . LEU A 1 54 ? -0.954 3.912 5.439 1.00 0.00 54 LEU A C 18
ATOM 26153 O O . LEU A 1 54 ? 0.119 4.411 5.098 1.00 0.00 54 LEU A O 18
ATOM 26169 N N . PHE A 1 55 ? -2.014 3.860 4.639 1.00 0.00 55 PHE A N 18
ATOM 26170 C CA . PHE A 1 55 ? -1.976 4.397 3.284 1.00 0.00 55 PHE A CA 18
ATOM 26171 C C . PHE A 1 55 ? -1.483 5.841 3.284 1.00 0.00 55 PHE A C 18
ATOM 26172 O O . PHE A 1 55 ? -0.900 6.310 2.307 1.00 0.00 55 PHE A O 18
ATOM 26189 N N . SER A 1 56 ? -1.723 6.542 4.388 1.00 0.00 56 SER A N 18
ATOM 26190 C CA . SER A 1 56 ? -1.309 7.934 4.516 1.00 0.00 56 SER A CA 18
ATOM 26191 C C . SER A 1 56 ? 0.210 8.058 4.434 1.00 0.00 56 SER A C 18
ATOM 26192 O O . SER A 1 56 ? 0.739 9.102 4.050 1.00 0.00 56 SER A O 18
ATOM 26200 N N . LEU A 1 57 ? 0.905 6.986 4.796 1.00 0.00 57 LEU A N 18
ATOM 26201 C CA . LEU A 1 57 ? 2.363 6.973 4.764 1.00 0.00 57 LEU A CA 18
ATOM 26202 C C . LEU A 1 57 ? 2.876 6.914 3.329 1.00 0.00 57 LEU A C 18
ATOM 26203 O O . LEU A 1 57 ? 2.567 5.983 2.587 1.00 0.00 57 LEU A O 18
ATOM 26219 N N . ASN A 1 58 ? 3.663 7.914 2.945 1.00 0.00 58 ASN A N 18
ATOM 26220 C CA . ASN A 1 58 ? 4.221 7.975 1.599 1.00 0.00 58 ASN A CA 18
ATOM 26221 C C . ASN A 1 58 ? 5.487 7.131 1.496 1.00 0.00 58 ASN A C 18
ATOM 26222 O O . ASN A 1 58 ? 5.864 6.438 2.442 1.00 0.00 58 ASN A O 18
ATOM 26233 N N . LYS A 1 59 ? 6.141 7.194 0.341 1.00 0.00 59 LYS A N 18
ATOM 26234 C CA . LYS A 1 59 ? 7.367 6.437 0.113 1.00 0.00 59 LYS A CA 18
ATOM 26235 C C . LYS A 1 59 ? 8.417 6.772 1.167 1.00 0.00 59 LYS A C 18
ATOM 26236 O O . LYS A 1 59 ? 8.774 5.929 1.989 1.00 0.00 59 LYS A O 18
ATOM 26255 N N . GLU A 1 60 ? 8.905 8.008 1.138 1.00 0.00 60 GLU A N 18
ATOM 26256 C CA . GLU A 1 60 ? 9.914 8.453 2.093 1.00 0.00 60 GLU A CA 18
ATOM 26257 C C . GLU A 1 60 ? 9.466 8.177 3.525 1.00 0.00 60 GLU A C 18
ATOM 26258 O O . GLU A 1 60 ? 10.291 7.971 4.415 1.00 0.00 60 GLU A O 18
ATOM 26270 N N . GLU A 1 61 ? 8.154 8.175 3.739 1.00 0.00 61 GLU A N 18
ATOM 26271 C CA . GLU A 1 61 ? 7.597 7.926 5.064 1.00 0.00 61 GLU A CA 18
ATOM 26272 C C . GLU A 1 61 ? 7.767 6.462 5.459 1.00 0.00 61 GLU A C 18
ATOM 26273 O O . GLU A 1 61 ? 8.236 6.153 6.555 1.00 0.00 61 GLU A O 18
ATOM 26285 N N . LEU A 1 62 ? 7.381 5.564 4.559 1.00 0.00 62 LEU A N 18
ATOM 26286 C CA . LEU A 1 62 ? 7.490 4.132 4.812 1.00 0.00 62 LEU A CA 18
ATOM 26287 C C . LEU A 1 62 ? 8.951 3.705 4.908 1.00 0.00 62 LEU A C 18
ATOM 26288 O O . LEU A 1 62 ? 9.315 2.882 5.749 1.00 0.00 62 LEU A O 18
ATOM 26304 N N . LYS A 1 63 ? 9.785 4.270 4.042 1.00 0.00 63 LYS A N 18
ATOM 26305 C CA . LYS A 1 63 ? 11.208 3.952 4.031 1.00 0.00 63 LYS A CA 18
ATOM 26306 C C . LYS A 1 63 ? 11.862 4.336 5.354 1.00 0.00 63 LYS A C 18
ATOM 26307 O O . LYS A 1 63 ? 12.870 3.752 5.753 1.00 0.00 63 LYS A O 18
ATOM 26326 N N . LYS A 1 64 ? 11.282 5.321 6.032 1.00 0.00 64 LYS A N 18
ATOM 26327 C CA . LYS A 1 64 ? 11.807 5.781 7.312 1.00 0.00 64 LYS A CA 18
ATOM 26328 C C . LYS A 1 64 ? 11.617 4.720 8.391 1.00 0.00 64 LYS A C 18
ATOM 26329 O O . LYS A 1 64 ? 12.557 4.371 9.105 1.00 0.00 64 LYS A O 18
ATOM 26348 N N . VAL A 1 65 ? 10.395 4.210 8.505 1.00 0.00 65 VAL A N 18
ATOM 26349 C CA . VAL A 1 65 ? 10.083 3.186 9.495 1.00 0.00 65 VAL A CA 18
ATOM 26350 C C . VAL A 1 65 ? 10.409 1.793 8.968 1.00 0.00 65 VAL A C 18
ATOM 26351 O O . VAL A 1 65 ? 11.159 1.042 9.592 1.00 0.00 65 VAL A O 18
ATOM 26364 N N . CYS A 1 66 ? 9.842 1.455 7.815 1.00 0.00 66 CYS A N 18
ATOM 26365 C CA . CYS A 1 66 ? 10.072 0.152 7.203 1.00 0.00 66 CYS A CA 18
ATOM 26366 C C . CYS A 1 66 ? 11.560 -0.081 6.962 1.00 0.00 66 CYS A C 18
ATOM 26367 O O . CYS A 1 66 ? 12.077 -1.169 7.211 1.00 0.00 66 CYS A O 18
ATOM 26375 N N . GLY A 1 67 ? 12.244 0.950 6.475 1.00 0.00 67 GLY A N 18
ATOM 26376 C CA . GLY A 1 67 ? 13.666 0.838 6.206 1.00 0.00 67 GLY A CA 18
ATOM 26377 C C . GLY A 1 67 ? 13.955 0.415 4.780 1.00 0.00 67 GLY A C 18
ATOM 26378 O O . GLY A 1 67 ? 13.827 1.212 3.852 1.00 0.00 67 GLY A O 18
ATOM 26382 N N . GLU A 1 68 ? 14.346 -0.844 4.605 1.00 0.00 68 GLU A N 18
ATOM 26383 C CA . GLU A 1 68 ? 14.657 -1.370 3.281 1.00 0.00 68 GLU A CA 18
ATOM 26384 C C . GLU A 1 68 ? 13.386 -1.806 2.557 1.00 0.00 68 GLU A C 18
ATOM 26385 O O . GLU A 1 68 ? 13.187 -1.489 1.385 1.00 0.00 68 GLU A O 18
ATOM 26397 N N . GLU A 1 69 ? 12.530 -2.537 3.265 1.00 0.00 69 GLU A N 18
ATOM 26398 C CA . GLU A 1 69 ? 11.280 -3.018 2.690 1.00 0.00 69 GLU A CA 18
ATOM 26399 C C . GLU A 1 69 ? 10.390 -1.852 2.270 1.00 0.00 69 GLU A C 18
ATOM 26400 O O . GLU A 1 69 ? 9.687 -1.925 1.262 1.00 0.00 69 GLU A O 18
ATOM 26412 N N . GLY A 1 70 ? 10.425 -0.776 3.051 1.00 0.00 70 GLY A N 18
ATOM 26413 C CA . GLY A 1 70 ? 9.618 0.390 2.744 1.00 0.00 70 GLY A CA 18
ATOM 26414 C C . GLY A 1 70 ? 9.528 0.658 1.255 1.00 0.00 70 GLY A C 18
ATOM 26415 O O . GLY A 1 70 ? 8.481 1.066 0.752 1.00 0.00 70 GLY A O 18
ATOM 26419 N N . VAL A 1 71 ? 10.630 0.430 0.547 1.00 0.00 71 VAL A N 18
ATOM 26420 C CA . VAL A 1 71 ? 10.672 0.651 -0.894 1.00 0.00 71 VAL A CA 18
ATOM 26421 C C . VAL A 1 71 ? 9.676 -0.249 -1.616 1.00 0.00 71 VAL A C 18
ATOM 26422 O O . VAL A 1 71 ? 8.963 0.195 -2.517 1.00 0.00 71 VAL A O 18
ATOM 26435 N N . ARG A 1 72 ? 9.630 -1.515 -1.215 1.00 0.00 72 ARG A N 18
ATOM 26436 C CA . ARG A 1 72 ? 8.722 -2.478 -1.825 1.00 0.00 72 ARG A CA 18
ATOM 26437 C C . ARG A 1 72 ? 7.307 -2.312 -1.278 1.00 0.00 72 ARG A C 18
ATOM 26438 O O . ARG A 1 72 ? 6.333 -2.327 -2.031 1.00 0.00 72 ARG A O 18
ATOM 26459 N N . VAL A 1 73 ? 7.201 -2.155 0.038 1.00 0.00 73 VAL A N 18
ATOM 26460 C CA . VAL A 1 73 ? 5.906 -1.985 0.686 1.00 0.00 73 VAL A CA 18
ATOM 26461 C C . VAL A 1 73 ? 5.120 -0.842 0.054 1.00 0.00 73 VAL A C 18
ATOM 26462 O O . VAL A 1 73 ? 3.911 -0.945 -0.150 1.00 0.00 73 VAL A O 18
ATOM 26475 N N . TYR A 1 74 ? 5.816 0.247 -0.255 1.00 0.00 74 TYR A N 18
ATOM 26476 C CA . TYR A 1 74 ? 5.183 1.411 -0.862 1.00 0.00 74 TYR A CA 18
ATOM 26477 C C . TYR A 1 74 ? 4.610 1.066 -2.234 1.00 0.00 74 TYR A C 18
ATOM 26478 O O . TYR A 1 74 ? 3.464 1.393 -2.540 1.00 0.00 74 TYR A O 18
ATOM 26496 N N . SER A 1 75 ? 5.418 0.403 -3.055 1.00 0.00 75 SER A N 18
ATOM 26497 C CA . SER A 1 75 ? 4.994 0.015 -4.396 1.00 0.00 75 SER A CA 18
ATOM 26498 C C . SER A 1 75 ? 3.749 -0.864 -4.339 1.00 0.00 75 SER A C 18
ATOM 26499 O O . SER A 1 75 ? 2.889 -0.797 -5.217 1.00 0.00 75 SER A O 18
ATOM 26507 N N . GLN A 1 76 ? 3.661 -1.688 -3.300 1.00 0.00 76 GLN A N 18
ATOM 26508 C CA . GLN A 1 76 ? 2.522 -2.582 -3.129 1.00 0.00 76 GLN A CA 18
ATOM 26509 C C . GLN A 1 76 ? 1.326 -1.835 -2.549 1.00 0.00 76 GLN A C 18
ATOM 26510 O O . GLN A 1 76 ? 0.178 -2.240 -2.735 1.00 0.00 76 GLN A O 18
ATOM 26524 N N . LEU A 1 77 ? 1.602 -0.742 -1.847 1.00 0.00 77 LEU A N 18
ATOM 26525 C CA . LEU A 1 77 ? 0.548 0.063 -1.239 1.00 0.00 77 LEU A CA 18
ATOM 26526 C C . LEU A 1 77 ? -0.160 0.916 -2.288 1.00 0.00 77 LEU A C 18
ATOM 26527 O O . LEU A 1 77 ? -1.378 0.839 -2.448 1.00 0.00 77 LEU A O 18
ATOM 26543 N N . THR A 1 78 ? 0.613 1.728 -3.002 1.00 0.00 78 THR A N 18
ATOM 26544 C CA . THR A 1 78 ? 0.062 2.594 -4.037 1.00 0.00 78 THR A CA 18
ATOM 26545 C C . THR A 1 78 ? -0.814 1.806 -5.004 1.00 0.00 78 THR A C 18
ATOM 26546 O O . THR A 1 78 ? -1.920 2.228 -5.340 1.00 0.00 78 THR A O 18
ATOM 26557 N N . MET A 1 79 ? -0.312 0.659 -5.449 1.00 0.00 79 MET A N 18
ATOM 26558 C CA . MET A 1 79 ? -1.050 -0.189 -6.378 1.00 0.00 79 MET A CA 18
ATOM 26559 C C . MET A 1 79 ? -2.382 -0.624 -5.774 1.00 0.00 79 MET A C 18
ATOM 26560 O O . MET A 1 79 ? -3.378 -0.764 -6.483 1.00 0.00 79 MET A O 18
ATOM 26574 N N . GLN A 1 80 ? -2.391 -0.838 -4.463 1.00 0.00 80 GLN A N 18
ATOM 26575 C CA . GLN A 1 80 ? -3.601 -1.258 -3.765 1.00 0.00 80 GLN A CA 18
ATOM 26576 C C . GLN A 1 80 ? -4.589 -0.103 -3.646 1.00 0.00 80 GLN A C 18
ATOM 26577 O O . GLN A 1 80 ? -5.798 -0.290 -3.781 1.00 0.00 80 GLN A O 18
ATOM 26591 N N . LYS A 1 81 ? -4.067 1.092 -3.390 1.00 0.00 81 LYS A N 18
ATOM 26592 C CA . LYS A 1 81 ? -4.902 2.279 -3.253 1.00 0.00 81 LYS A CA 18
ATOM 26593 C C . LYS A 1 81 ? -5.649 2.572 -4.550 1.00 0.00 81 LYS A C 18
ATOM 26594 O O . LYS A 1 81 ? -6.854 2.822 -4.541 1.00 0.00 81 LYS A O 18
ATOM 26613 N N . ALA A 1 82 ? -4.926 2.539 -5.664 1.00 0.00 82 ALA A N 18
ATOM 26614 C CA . ALA A 1 82 ? -5.521 2.797 -6.969 1.00 0.00 82 ALA A CA 18
ATOM 26615 C C . ALA A 1 82 ? -6.578 1.752 -7.308 1.00 0.00 82 ALA A C 18
ATOM 26616 O O . ALA A 1 82 ? -7.535 2.033 -8.029 1.00 0.00 82 ALA A O 18
ATOM 26623 N N . PHE A 1 83 ? -6.398 0.544 -6.783 1.00 0.00 83 PHE A N 18
ATOM 26624 C CA . PHE A 1 83 ? -7.336 -0.545 -7.031 1.00 0.00 83 PHE A CA 18
ATOM 26625 C C . PHE A 1 83 ? -8.649 -0.310 -6.291 1.00 0.00 83 PHE A C 18
ATOM 26626 O O . PHE A 1 83 ? -9.726 -0.630 -6.797 1.00 0.00 83 PHE A O 18
ATOM 26643 N N . LEU A 1 84 ? -8.553 0.249 -5.090 1.00 0.00 84 LEU A N 18
ATOM 26644 C CA . LEU A 1 84 ? -9.733 0.526 -4.278 1.00 0.00 84 LEU A CA 18
ATOM 26645 C C . LEU A 1 84 ? -10.524 1.698 -4.850 1.00 0.00 84 LEU A C 18
ATOM 26646 O O . LEU A 1 84 ? -11.754 1.688 -4.847 1.00 0.00 84 LEU A O 18
ATOM 26662 N N . GLU A 1 85 ? -9.809 2.705 -5.341 1.00 0.00 85 GLU A N 18
ATOM 26663 C CA . GLU A 1 85 ? -10.445 3.883 -5.918 1.00 0.00 85 GLU A CA 18
ATOM 26664 C C . GLU A 1 85 ? -11.565 3.484 -6.875 1.00 0.00 85 GLU A C 18
ATOM 26665 O O . GLU A 1 85 ? -12.576 4.176 -6.989 1.00 0.00 85 GLU A O 18
ATOM 26677 N N . LYS A 1 86 ? -11.375 2.362 -7.561 1.00 0.00 86 LYS A N 18
ATOM 26678 C CA . LYS A 1 86 ? -12.368 1.867 -8.508 1.00 0.00 86 LYS A CA 18
ATOM 26679 C C . LYS A 1 86 ? -12.887 0.497 -8.087 1.00 0.00 86 LYS A C 18
ATOM 26680 O O . LYS A 1 86 ? -12.926 -0.435 -8.889 1.00 0.00 86 LYS A O 18
ATOM 26699 N N . GLN A 1 87 ? -13.285 0.383 -6.824 1.00 0.00 87 GLN A N 18
ATOM 26700 C CA . GLN A 1 87 ? -13.803 -0.875 -6.297 1.00 0.00 87 GLN A CA 18
ATOM 26701 C C . GLN A 1 87 ? -15.305 -0.987 -6.534 1.00 0.00 87 GLN A C 18
ATOM 26702 O O . GLN A 1 87 ? -15.818 -2.067 -6.825 1.00 0.00 87 GLN A O 18
ATOM 26716 N N . GLN A 1 88 ? -16.005 0.136 -6.408 1.00 0.00 88 GLN A N 18
ATOM 26717 C CA . GLN A 1 88 ? -17.449 0.163 -6.608 1.00 0.00 88 GLN A CA 18
ATOM 26718 C C . GLN A 1 88 ? -17.813 0.985 -7.840 1.00 0.00 88 GLN A C 18
ATOM 26719 O O . GLN A 1 88 ? -16.989 1.732 -8.365 1.00 0.00 88 GLN A O 18
ATOM 26733 N N . SER A 1 89 ? -19.053 0.841 -8.296 1.00 0.00 89 SER A N 18
ATOM 26734 C CA . SER A 1 89 ? -19.526 1.567 -9.469 1.00 0.00 89 SER A CA 18
ATOM 26735 C C . SER A 1 89 ? -20.168 2.891 -9.066 1.00 0.00 89 SER A C 18
ATOM 26736 O O . SER A 1 89 ? -21.388 2.992 -8.947 1.00 0.00 89 SER A O 18
ATOM 26744 N N . GLY A 1 90 ? -19.335 3.906 -8.857 1.00 0.00 90 GLY A N 18
ATOM 26745 C CA . GLY A 1 90 ? -19.838 5.211 -8.470 1.00 0.00 90 GLY A CA 18
ATOM 26746 C C . GLY A 1 90 ? -20.255 6.049 -9.662 1.00 0.00 90 GLY A C 18
ATOM 26747 O O . GLY A 1 90 ? -20.343 5.547 -10.782 1.00 0.00 90 GLY A O 18
ATOM 26751 N N . SER A 1 91 ? -20.515 7.330 -9.421 1.00 0.00 91 SER A N 18
ATOM 26752 C CA . SER A 1 91 ? -20.931 8.239 -10.483 1.00 0.00 91 SER A CA 18
ATOM 26753 C C . SER A 1 91 ? -19.829 9.245 -10.800 1.00 0.00 91 SER A C 18
ATOM 26754 O O . SER A 1 91 ? -19.531 10.127 -9.995 1.00 0.00 91 SER A O 18
ATOM 26762 N N . GLU A 1 92 ? -19.230 9.105 -11.978 1.00 0.00 92 GLU A N 18
ATOM 26763 C CA . GLU A 1 92 ? -18.160 10.002 -12.401 1.00 0.00 92 GLU A CA 18
ATOM 26764 C C . GLU A 1 92 ? -18.727 11.328 -12.898 1.00 0.00 92 GLU A C 18
ATOM 26765 O O . GLU A 1 92 ? -19.861 11.392 -13.375 1.00 0.00 92 GLU A O 18
ATOM 26777 N N . LEU A 1 93 ? -17.930 12.385 -12.784 1.00 0.00 93 LEU A N 18
ATOM 26778 C CA . LEU A 1 93 ? -18.351 13.711 -13.221 1.00 0.00 93 LEU A CA 18
ATOM 26779 C C . LEU A 1 93 ? -17.461 14.221 -14.350 1.00 0.00 93 LEU A C 18
ATOM 26780 O O . LEU A 1 93 ? -17.949 14.612 -15.411 1.00 0.00 93 LEU A O 18
ATOM 26796 N N . SER A 1 94 ? -16.153 14.211 -14.116 1.00 0.00 94 SER A N 18
ATOM 26797 C CA . SER A 1 94 ? -15.194 14.673 -15.113 1.00 0.00 94 SER A CA 18
ATOM 26798 C C . SER A 1 94 ? -15.513 14.089 -16.485 1.00 0.00 94 SER A C 18
ATOM 26799 O O . SER A 1 94 ? -15.107 12.974 -16.808 1.00 0.00 94 SER A O 18
ATOM 26807 N N . GLY A 1 95 ? -16.245 14.853 -17.291 1.00 0.00 95 GLY A N 18
ATOM 26808 C CA . GLY A 1 95 ? -16.608 14.396 -18.620 1.00 0.00 95 GLY A CA 18
ATOM 26809 C C . GLY A 1 95 ? -15.430 14.392 -19.573 1.00 0.00 95 GLY A C 18
ATOM 26810 O O . GLY A 1 95 ? -14.270 14.354 -19.161 1.00 0.00 95 GLY A O 18
ATOM 26814 N N . PRO A 1 96 ? -15.722 14.432 -20.882 1.00 0.00 96 PRO A N 18
ATOM 26815 C CA . PRO A 1 96 ? -14.691 14.433 -21.924 1.00 0.00 96 PRO A CA 18
ATOM 26816 C C . PRO A 1 96 ? -13.905 15.739 -21.960 1.00 0.00 96 PRO A C 18
ATOM 26817 O O . PRO A 1 96 ? -14.479 16.815 -22.129 1.00 0.00 96 PRO A O 18
ATOM 26828 N N . SER A 1 97 ? -12.589 15.637 -21.801 1.00 0.00 97 SER A N 18
ATOM 26829 C CA . SER A 1 97 ? -11.725 16.812 -21.812 1.00 0.00 97 SER A CA 18
ATOM 26830 C C . SER A 1 97 ? -11.898 17.601 -23.106 1.00 0.00 97 SER A C 18
ATOM 26831 O O . SER A 1 97 ? -12.403 17.080 -24.101 1.00 0.00 97 SER A O 18
ATOM 26839 N N . SER A 1 98 ? -11.474 18.861 -23.085 1.00 0.00 98 SER A N 18
ATOM 26840 C CA . SER A 1 98 ? -11.585 19.724 -24.255 1.00 0.00 98 SER A CA 18
ATOM 26841 C C . SER A 1 98 ? -10.584 19.312 -25.330 1.00 0.00 98 SER A C 18
ATOM 26842 O O . SER A 1 98 ? -9.485 18.850 -25.028 1.00 0.00 98 SER A O 18
ATOM 26850 N N . GLY A 1 99 ? -10.975 19.484 -26.590 1.00 0.00 99 GLY A N 18
ATOM 26851 C CA . GLY A 1 99 ? -10.102 19.125 -27.692 1.00 0.00 99 GLY A CA 18
ATOM 26852 C C . GLY A 1 99 ? -10.464 17.787 -28.307 1.00 0.00 99 GLY A C 18
ATOM 26853 O O . GLY A 1 99 ? -9.604 17.094 -28.850 1.00 0.00 99 GLY A O 18
ATOM 26857 N N . GLY A 1 1 ? -16.216 -43.695 18.138 1.00 0.00 1 GLY A N 19
ATOM 26858 C CA . GLY A 1 1 ? -15.052 -42.896 17.802 1.00 0.00 1 GLY A CA 19
ATOM 26859 C C . GLY A 1 1 ? -15.336 -41.408 17.851 1.00 0.00 1 GLY A C 19
ATOM 26860 O O . GLY A 1 1 ? -16.494 -40.991 17.892 1.00 0.00 1 GLY A O 19
ATOM 26864 N N . SER A 1 2 ? -14.277 -40.604 17.847 1.00 0.00 2 SER A N 19
ATOM 26865 C CA . SER A 1 2 ? -14.419 -39.154 17.898 1.00 0.00 2 SER A CA 19
ATOM 26866 C C . SER A 1 2 ? -15.549 -38.686 16.986 1.00 0.00 2 SER A C 19
ATOM 26867 O O . SER A 1 2 ? -15.978 -39.411 16.089 1.00 0.00 2 SER A O 19
ATOM 26875 N N . SER A 1 3 ? -16.027 -37.469 17.224 1.00 0.00 3 SER A N 19
ATOM 26876 C CA . SER A 1 3 ? -17.111 -36.904 16.428 1.00 0.00 3 SER A CA 19
ATOM 26877 C C . SER A 1 3 ? -16.970 -35.390 16.315 1.00 0.00 3 SER A C 19
ATOM 26878 O O . SER A 1 3 ? -16.753 -34.699 17.310 1.00 0.00 3 SER A O 19
ATOM 26886 N N . GLY A 1 4 ? -17.095 -34.879 15.094 1.00 0.00 4 GLY A N 19
ATOM 26887 C CA . GLY A 1 4 ? -16.979 -33.449 14.872 1.00 0.00 4 GLY A CA 19
ATOM 26888 C C . GLY A 1 4 ? -16.238 -33.120 13.591 1.00 0.00 4 GLY A C 19
ATOM 26889 O O . GLY A 1 4 ? -15.057 -33.439 13.450 1.00 0.00 4 GLY A O 19
ATOM 26893 N N . SER A 1 5 ? -16.932 -32.480 12.656 1.00 0.00 5 SER A N 19
ATOM 26894 C CA . SER A 1 5 ? -16.334 -32.112 11.378 1.00 0.00 5 SER A CA 19
ATOM 26895 C C . SER A 1 5 ? -16.177 -30.599 11.267 1.00 0.00 5 SER A C 19
ATOM 26896 O O . SER A 1 5 ? -16.939 -29.839 11.866 1.00 0.00 5 SER A O 19
ATOM 26904 N N . SER A 1 6 ? -15.183 -30.168 10.497 1.00 0.00 6 SER A N 19
ATOM 26905 C CA . SER A 1 6 ? -14.923 -28.745 10.310 1.00 0.00 6 SER A CA 19
ATOM 26906 C C . SER A 1 6 ? -16.201 -28.004 9.929 1.00 0.00 6 SER A C 19
ATOM 26907 O O . SER A 1 6 ? -16.790 -28.258 8.880 1.00 0.00 6 SER A O 19
ATOM 26915 N N . GLY A 1 7 ? -16.625 -27.086 10.793 1.00 0.00 7 GLY A N 19
ATOM 26916 C CA . GLY A 1 7 ? -17.830 -26.321 10.531 1.00 0.00 7 GLY A CA 19
ATOM 26917 C C . GLY A 1 7 ? -17.973 -25.947 9.069 1.00 0.00 7 GLY A C 19
ATOM 26918 O O . GLY A 1 7 ? -19.001 -26.219 8.448 1.00 0.00 7 GLY A O 19
ATOM 26922 N N . PHE A 1 8 ? -16.940 -25.318 8.517 1.00 0.00 8 PHE A N 19
ATOM 26923 C CA . PHE A 1 8 ? -16.956 -24.903 7.119 1.00 0.00 8 PHE A CA 19
ATOM 26924 C C . PHE A 1 8 ? -15.542 -24.615 6.622 1.00 0.00 8 PHE A C 19
ATOM 26925 O O . PHE A 1 8 ? -14.801 -23.847 7.236 1.00 0.00 8 PHE A O 19
ATOM 26942 N N . ARG A 1 9 ? -15.176 -25.237 5.506 1.00 0.00 9 ARG A N 19
ATOM 26943 C CA . ARG A 1 9 ? -13.851 -25.049 4.926 1.00 0.00 9 ARG A CA 19
ATOM 26944 C C . ARG A 1 9 ? -13.653 -23.603 4.479 1.00 0.00 9 ARG A C 19
ATOM 26945 O O . ARG A 1 9 ? -14.599 -22.815 4.453 1.00 0.00 9 ARG A O 19
ATOM 26966 N N . VAL A 1 10 ? -12.418 -23.262 4.128 1.00 0.00 10 VAL A N 19
ATOM 26967 C CA . VAL A 1 10 ? -12.095 -21.912 3.682 1.00 0.00 10 VAL A CA 19
ATOM 26968 C C . VAL A 1 10 ? -11.679 -21.903 2.215 1.00 0.00 10 VAL A C 19
ATOM 26969 O O . VAL A 1 10 ? -11.184 -22.901 1.694 1.00 0.00 10 VAL A O 19
ATOM 26982 N N . GLU A 1 11 ? -11.885 -20.768 1.554 1.00 0.00 11 GLU A N 19
ATOM 26983 C CA . GLU A 1 11 ? -11.531 -20.629 0.146 1.00 0.00 11 GLU A CA 19
ATOM 26984 C C . GLU A 1 11 ? -11.369 -19.160 -0.232 1.00 0.00 11 GLU A C 19
ATOM 26985 O O . GLU A 1 11 ? -12.252 -18.341 0.025 1.00 0.00 11 GLU A O 19
ATOM 26997 N N . ARG A 1 12 ? -10.235 -18.834 -0.843 1.00 0.00 12 ARG A N 19
ATOM 26998 C CA . ARG A 1 12 ? -9.956 -17.463 -1.256 1.00 0.00 12 ARG A CA 19
ATOM 26999 C C . ARG A 1 12 ? -10.383 -17.233 -2.703 1.00 0.00 12 ARG A C 19
ATOM 27000 O O . ARG A 1 12 ? -9.765 -17.753 -3.632 1.00 0.00 12 ARG A O 19
ATOM 27021 N N . SER A 1 13 ? -11.442 -16.452 -2.885 1.00 0.00 13 SER A N 19
ATOM 27022 C CA . SER A 1 13 ? -11.954 -16.157 -4.218 1.00 0.00 13 SER A CA 19
ATOM 27023 C C . SER A 1 13 ? -11.091 -15.106 -4.911 1.00 0.00 13 SER A C 19
ATOM 27024 O O . SER A 1 13 ? -10.541 -15.350 -5.984 1.00 0.00 13 SER A O 19
ATOM 27032 N N . GLN A 1 14 ? -10.979 -13.937 -4.288 1.00 0.00 14 GLN A N 19
ATOM 27033 C CA . GLN A 1 14 ? -10.184 -12.849 -4.844 1.00 0.00 14 GLN A CA 19
ATOM 27034 C C . GLN A 1 14 ? -8.730 -13.272 -5.020 1.00 0.00 14 GLN A C 19
ATOM 27035 O O . GLN A 1 14 ? -8.175 -14.022 -4.217 1.00 0.00 14 GLN A O 19
ATOM 27049 N N . PRO A 1 15 ? -8.096 -12.780 -6.095 1.00 0.00 15 PRO A N 19
ATOM 27050 C CA . PRO A 1 15 ? -6.697 -13.094 -6.401 1.00 0.00 15 PRO A CA 19
ATOM 27051 C C . PRO A 1 15 ? -5.729 -12.450 -5.415 1.00 0.00 15 PRO A C 19
ATOM 27052 O O . PRO A 1 15 ? -4.820 -13.104 -4.905 1.00 0.00 15 PRO A O 19
ATOM 27063 N N . ALA A 1 16 ? -5.931 -11.163 -5.149 1.00 0.00 16 ALA A N 19
ATOM 27064 C CA . ALA A 1 16 ? -5.078 -10.432 -4.221 1.00 0.00 16 ALA A CA 19
ATOM 27065 C C . ALA A 1 16 ? -4.872 -11.216 -2.929 1.00 0.00 16 ALA A C 19
ATOM 27066 O O . ALA A 1 16 ? -5.829 -11.712 -2.334 1.00 0.00 16 ALA A O 19
ATOM 27073 N N . SER A 1 17 ? -3.618 -11.325 -2.502 1.00 0.00 17 SER A N 19
ATOM 27074 C CA . SER A 1 17 ? -3.287 -12.053 -1.283 1.00 0.00 17 SER A CA 19
ATOM 27075 C C . SER A 1 17 ? -4.360 -11.846 -0.218 1.00 0.00 17 SER A C 19
ATOM 27076 O O . SER A 1 17 ? -5.150 -12.747 0.065 1.00 0.00 17 SER A O 19
ATOM 27084 N N . GLN A 1 18 ? -4.380 -10.654 0.369 1.00 0.00 18 GLN A N 19
ATOM 27085 C CA . GLN A 1 18 ? -5.355 -10.328 1.404 1.00 0.00 18 GLN A CA 19
ATOM 27086 C C . GLN A 1 18 ? -6.043 -9.001 1.105 1.00 0.00 18 GLN A C 19
ATOM 27087 O O . GLN A 1 18 ? -5.426 -8.047 0.630 1.00 0.00 18 GLN A O 19
ATOM 27101 N N . PRO A 1 19 ? -7.352 -8.936 1.388 1.00 0.00 19 PRO A N 19
ATOM 27102 C CA . PRO A 1 19 ? -8.153 -7.729 1.157 1.00 0.00 19 PRO A CA 19
ATOM 27103 C C . PRO A 1 19 ? -7.790 -6.600 2.116 1.00 0.00 19 PRO A C 19
ATOM 27104 O O . PRO A 1 19 ? -7.893 -6.749 3.334 1.00 0.00 19 PRO A O 19
ATOM 27115 N N . LEU A 1 20 ? -7.364 -5.472 1.559 1.00 0.00 20 LEU A N 19
ATOM 27116 C CA . LEU A 1 20 ? -6.986 -4.316 2.365 1.00 0.00 20 LEU A CA 19
ATOM 27117 C C . LEU A 1 20 ? -7.770 -3.078 1.944 1.00 0.00 20 LEU A C 19
ATOM 27118 O O . LEU A 1 20 ? -7.659 -2.615 0.808 1.00 0.00 20 LEU A O 19
ATOM 27134 N N . THR A 1 21 ? -8.563 -2.543 2.868 1.00 0.00 21 THR A N 19
ATOM 27135 C CA . THR A 1 21 ? -9.365 -1.358 2.593 1.00 0.00 21 THR A CA 19
ATOM 27136 C C . THR A 1 21 ? -9.279 -0.358 3.740 1.00 0.00 21 THR A C 19
ATOM 27137 O O . THR A 1 21 ? -8.653 -0.627 4.765 1.00 0.00 21 THR A O 19
ATOM 27148 N N . TYR A 1 22 ? -9.911 0.797 3.560 1.00 0.00 22 TYR A N 19
ATOM 27149 C CA . TYR A 1 22 ? -9.903 1.839 4.580 1.00 0.00 22 TYR A CA 19
ATOM 27150 C C . TYR A 1 22 ? -10.752 1.432 5.781 1.00 0.00 22 TYR A C 19
ATOM 27151 O O . TYR A 1 22 ? -10.637 2.011 6.860 1.00 0.00 22 TYR A O 19
ATOM 27169 N N . GLU A 1 23 ? -11.604 0.431 5.583 1.00 0.00 23 GLU A N 19
ATOM 27170 C CA . GLU A 1 23 ? -12.473 -0.054 6.649 1.00 0.00 23 GLU A CA 19
ATOM 27171 C C . GLU A 1 23 ? -11.763 -1.110 7.491 1.00 0.00 23 GLU A C 19
ATOM 27172 O O . GLU A 1 23 ? -12.304 -1.594 8.485 1.00 0.00 23 GLU A O 19
ATOM 27184 N N . SER A 1 24 ? -10.547 -1.464 7.085 1.00 0.00 24 SER A N 19
ATOM 27185 C CA . SER A 1 24 ? -9.764 -2.465 7.799 1.00 0.00 24 SER A CA 19
ATOM 27186 C C . SER A 1 24 ? -8.990 -1.830 8.950 1.00 0.00 24 SER A C 19
ATOM 27187 O O . SER A 1 24 ? -8.299 -0.829 8.771 1.00 0.00 24 SER A O 19
ATOM 27195 N N . GLY A 1 25 ? -9.111 -2.422 10.135 1.00 0.00 25 GLY A N 19
ATOM 27196 C CA . GLY A 1 25 ? -8.418 -1.902 11.299 1.00 0.00 25 GLY A CA 19
ATOM 27197 C C . GLY A 1 25 ? -6.968 -2.338 11.353 1.00 0.00 25 GLY A C 19
ATOM 27198 O O . GLY A 1 25 ? -6.417 -2.857 10.382 1.00 0.00 25 GLY A O 19
ATOM 27202 N N . PRO A 1 26 ? -6.324 -2.125 12.511 1.00 0.00 26 PRO A N 19
ATOM 27203 C CA . PRO A 1 26 ? -4.920 -2.491 12.714 1.00 0.00 26 PRO A CA 19
ATOM 27204 C C . PRO A 1 26 ? -4.716 -4.002 12.766 1.00 0.00 26 PRO A C 19
ATOM 27205 O O . PRO A 1 26 ? -3.595 -4.492 12.626 1.00 0.00 26 PRO A O 19
ATOM 27216 N N . ASP A 1 27 ? -5.806 -4.735 12.966 1.00 0.00 27 ASP A N 19
ATOM 27217 C CA . ASP A 1 27 ? -5.747 -6.190 13.034 1.00 0.00 27 ASP A CA 19
ATOM 27218 C C . ASP A 1 27 ? -5.585 -6.793 11.642 1.00 0.00 27 ASP A C 19
ATOM 27219 O O . ASP A 1 27 ? -4.934 -7.823 11.474 1.00 0.00 27 ASP A O 19
ATOM 27228 N N . GLU A 1 28 ? -6.184 -6.144 10.648 1.00 0.00 28 GLU A N 19
ATOM 27229 C CA . GLU A 1 28 ? -6.107 -6.618 9.271 1.00 0.00 28 GLU A CA 19
ATOM 27230 C C . GLU A 1 28 ? -4.887 -6.036 8.563 1.00 0.00 28 GLU A C 19
ATOM 27231 O O . GLU A 1 28 ? -4.249 -6.706 7.751 1.00 0.00 28 GLU A O 19
ATOM 27243 N N . VAL A 1 29 ? -4.570 -4.783 8.876 1.00 0.00 29 VAL A N 19
ATOM 27244 C CA . VAL A 1 29 ? -3.427 -4.110 8.270 1.00 0.00 29 VAL A CA 19
ATOM 27245 C C . VAL A 1 29 ? -2.132 -4.862 8.555 1.00 0.00 29 VAL A C 19
ATOM 27246 O O . VAL A 1 29 ? -1.212 -4.867 7.737 1.00 0.00 29 VAL A O 19
ATOM 27259 N N . ARG A 1 30 ? -2.067 -5.497 9.721 1.00 0.00 30 ARG A N 19
ATOM 27260 C CA . ARG A 1 30 ? -0.884 -6.252 10.115 1.00 0.00 30 ARG A CA 19
ATOM 27261 C C . ARG A 1 30 ? -0.829 -7.594 9.391 1.00 0.00 30 ARG A C 19
ATOM 27262 O O . ARG A 1 30 ? 0.249 -8.120 9.119 1.00 0.00 30 ARG A O 19
ATOM 27283 N N . ALA A 1 31 ? -2.000 -8.142 9.083 1.00 0.00 31 ALA A N 19
ATOM 27284 C CA . ALA A 1 31 ? -2.086 -9.422 8.390 1.00 0.00 31 ALA A CA 19
ATOM 27285 C C . ALA A 1 31 ? -1.691 -9.279 6.924 1.00 0.00 31 ALA A C 19
ATOM 27286 O O . ALA A 1 31 ? -0.933 -10.091 6.394 1.00 0.00 31 ALA A O 19
ATOM 27293 N N . TRP A 1 32 ? -2.210 -8.243 6.275 1.00 0.00 32 TRP A N 19
ATOM 27294 C CA . TRP A 1 32 ? -1.912 -7.995 4.869 1.00 0.00 32 TRP A CA 19
ATOM 27295 C C . TRP A 1 32 ? -0.407 -8.010 4.621 1.00 0.00 32 TRP A C 19
ATOM 27296 O O . TRP A 1 32 ? 0.081 -8.727 3.746 1.00 0.00 32 TRP A O 19
ATOM 27317 N N . LEU A 1 33 ? 0.323 -7.214 5.394 1.00 0.00 33 LEU A N 19
ATOM 27318 C CA . LEU A 1 33 ? 1.773 -7.136 5.258 1.00 0.00 33 LEU A CA 19
ATOM 27319 C C . LEU A 1 33 ? 2.414 -8.506 5.458 1.00 0.00 33 LEU A C 19
ATOM 27320 O O . LEU A 1 33 ? 3.184 -8.970 4.618 1.00 0.00 33 LEU A O 19
ATOM 27336 N N . GLU A 1 34 ? 2.087 -9.149 6.575 1.00 0.00 34 GLU A N 19
ATOM 27337 C CA . GLU A 1 34 ? 2.630 -10.466 6.884 1.00 0.00 34 GLU A CA 19
ATOM 27338 C C . GLU A 1 34 ? 2.466 -11.414 5.699 1.00 0.00 34 GLU A C 19
ATOM 27339 O O . GLU A 1 34 ? 3.336 -12.241 5.427 1.00 0.00 34 GLU A O 19
ATOM 27351 N N . ALA A 1 35 ? 1.343 -11.287 4.999 1.00 0.00 35 ALA A N 19
ATOM 27352 C CA . ALA A 1 35 ? 1.065 -12.130 3.843 1.00 0.00 35 ALA A CA 19
ATOM 27353 C C . ALA A 1 35 ? 2.069 -11.877 2.724 1.00 0.00 35 ALA A C 19
ATOM 27354 O O . ALA A 1 35 ? 2.393 -12.778 1.950 1.00 0.00 35 ALA A O 19
ATOM 27361 N N . LYS A 1 36 ? 2.559 -10.644 2.643 1.00 0.00 36 LYS A N 19
ATOM 27362 C CA . LYS A 1 36 ? 3.528 -10.271 1.619 1.00 0.00 36 LYS A CA 19
ATOM 27363 C C . LYS A 1 36 ? 4.945 -10.629 2.055 1.00 0.00 36 LYS A C 19
ATOM 27364 O O . LYS A 1 36 ? 5.879 -10.589 1.254 1.00 0.00 36 LYS A O 19
ATOM 27383 N N . ALA A 1 37 ? 5.097 -10.979 3.328 1.00 0.00 37 ALA A N 19
ATOM 27384 C CA . ALA A 1 37 ? 6.400 -11.347 3.868 1.00 0.00 37 ALA A CA 19
ATOM 27385 C C . ALA A 1 37 ? 7.408 -10.216 3.690 1.00 0.00 37 ALA A C 19
ATOM 27386 O O . ALA A 1 37 ? 8.582 -10.456 3.408 1.00 0.00 37 ALA A O 19
ATOM 27393 N N . PHE A 1 38 ? 6.941 -8.983 3.856 1.00 0.00 38 PHE A N 19
ATOM 27394 C CA . PHE A 1 38 ? 7.802 -7.814 3.712 1.00 0.00 38 PHE A CA 19
ATOM 27395 C C . PHE A 1 38 ? 8.975 -7.879 4.686 1.00 0.00 38 PHE A C 19
ATOM 27396 O O . PHE A 1 38 ? 10.132 -7.966 4.275 1.00 0.00 38 PHE A O 19
ATOM 27413 N N . SER A 1 39 ? 8.667 -7.836 5.978 1.00 0.00 39 SER A N 19
ATOM 27414 C CA . SER A 1 39 ? 9.695 -7.885 7.011 1.00 0.00 39 SER A CA 19
ATOM 27415 C C . SER A 1 39 ? 9.067 -7.941 8.400 1.00 0.00 39 SER A C 19
ATOM 27416 O O . SER A 1 39 ? 7.985 -7.406 8.642 1.00 0.00 39 SER A O 19
ATOM 27424 N N . PRO A 1 40 ? 9.761 -8.605 9.336 1.00 0.00 40 PRO A N 19
ATOM 27425 C CA . PRO A 1 40 ? 9.292 -8.747 10.718 1.00 0.00 40 PRO A CA 19
ATOM 27426 C C . PRO A 1 40 ? 9.334 -7.428 11.482 1.00 0.00 40 PRO A C 19
ATOM 27427 O O . PRO A 1 40 ? 8.800 -7.323 12.587 1.00 0.00 40 PRO A O 19
ATOM 27438 N N . ARG A 1 41 ? 9.971 -6.425 10.888 1.00 0.00 41 ARG A N 19
ATOM 27439 C CA . ARG A 1 41 ? 10.082 -5.113 11.514 1.00 0.00 41 ARG A CA 19
ATOM 27440 C C . ARG A 1 41 ? 9.020 -4.160 10.974 1.00 0.00 41 ARG A C 19
ATOM 27441 O O . ARG A 1 41 ? 8.435 -3.378 11.723 1.00 0.00 41 ARG A O 19
ATOM 27462 N N . ILE A 1 42 ? 8.776 -4.232 9.670 1.00 0.00 42 ILE A N 19
ATOM 27463 C CA . ILE A 1 42 ? 7.784 -3.377 9.030 1.00 0.00 42 ILE A CA 19
ATOM 27464 C C . ILE A 1 42 ? 6.368 -3.822 9.379 1.00 0.00 42 ILE A C 19
ATOM 27465 O O . ILE A 1 42 ? 5.464 -2.999 9.520 1.00 0.00 42 ILE A O 19
ATOM 27481 N N . VAL A 1 43 ? 6.182 -5.131 9.519 1.00 0.00 43 VAL A N 19
ATOM 27482 C CA . VAL A 1 43 ? 4.877 -5.686 9.855 1.00 0.00 43 VAL A CA 19
ATOM 27483 C C . VAL A 1 43 ? 4.413 -5.210 11.227 1.00 0.00 43 VAL A C 19
ATOM 27484 O O . VAL A 1 43 ? 3.229 -4.953 11.438 1.00 0.00 43 VAL A O 19
ATOM 27497 N N . GLU A 1 44 ? 5.357 -5.094 12.157 1.00 0.00 44 GLU A N 19
ATOM 27498 C CA . GLU A 1 44 ? 5.044 -4.648 13.510 1.00 0.00 44 GLU A CA 19
ATOM 27499 C C . GLU A 1 44 ? 4.998 -3.125 13.584 1.00 0.00 44 GLU A C 19
ATOM 27500 O O . GLU A 1 44 ? 4.264 -2.554 14.389 1.00 0.00 44 GLU A O 19
ATOM 27512 N N . ASN A 1 45 ? 5.789 -2.473 12.737 1.00 0.00 45 ASN A N 19
ATOM 27513 C CA . ASN A 1 45 ? 5.840 -1.015 12.707 1.00 0.00 45 ASN A CA 19
ATOM 27514 C C . ASN A 1 45 ? 4.671 -0.447 11.907 1.00 0.00 45 ASN A C 19
ATOM 27515 O O . ASN A 1 45 ? 4.292 0.712 12.080 1.00 0.00 45 ASN A O 19
ATOM 27526 N N . LEU A 1 46 ? 4.104 -1.270 11.033 1.00 0.00 46 LEU A N 19
ATOM 27527 C CA . LEU A 1 46 ? 2.977 -0.850 10.206 1.00 0.00 46 LEU A CA 19
ATOM 27528 C C . LEU A 1 46 ? 1.720 -1.639 10.559 1.00 0.00 46 LEU A C 19
ATOM 27529 O O . LEU A 1 46 ? 0.617 -1.286 10.143 1.00 0.00 46 LEU A O 19
ATOM 27545 N N . GLY A 1 47 ? 1.894 -2.707 11.331 1.00 0.00 47 GLY A N 19
ATOM 27546 C CA . GLY A 1 47 ? 0.765 -3.527 11.728 1.00 0.00 47 GLY A CA 19
ATOM 27547 C C . GLY A 1 47 ? 0.011 -2.944 12.907 1.00 0.00 47 GLY A C 19
ATOM 27548 O O . GLY A 1 47 ? -0.810 -3.622 13.524 1.00 0.00 47 GLY A O 19
ATOM 27552 N N . ILE A 1 48 ? 0.291 -1.683 13.221 1.00 0.00 48 ILE A N 19
ATOM 27553 C CA . ILE A 1 48 ? -0.366 -1.010 14.334 1.00 0.00 48 ILE A CA 19
ATOM 27554 C C . ILE A 1 48 ? -1.309 0.081 13.837 1.00 0.00 48 ILE A C 19
ATOM 27555 O O . ILE A 1 48 ? -2.264 0.451 14.521 1.00 0.00 48 ILE A O 19
ATOM 27571 N N . LEU A 1 49 ? -1.035 0.592 12.641 1.00 0.00 49 LEU A N 19
ATOM 27572 C CA . LEU A 1 49 ? -1.860 1.640 12.050 1.00 0.00 49 LEU A CA 19
ATOM 27573 C C . LEU A 1 49 ? -3.110 1.050 11.405 1.00 0.00 49 LEU A C 19
ATOM 27574 O O . LEU A 1 49 ? -3.089 -0.070 10.893 1.00 0.00 49 LEU A O 19
ATOM 27590 N N . THR A 1 50 ? -4.199 1.813 11.431 1.00 0.00 50 THR A N 19
ATOM 27591 C CA . THR A 1 50 ? -5.458 1.367 10.848 1.00 0.00 50 THR A CA 19
ATOM 27592 C C . THR A 1 50 ? -5.407 1.416 9.325 1.00 0.00 50 THR A C 19
ATOM 27593 O O . THR A 1 50 ? -4.369 1.721 8.739 1.00 0.00 50 THR A O 19
ATOM 27604 N N . GLY A 1 51 ? -6.536 1.116 8.689 1.00 0.00 51 GLY A N 19
ATOM 27605 C CA . GLY A 1 51 ? -6.598 1.133 7.240 1.00 0.00 51 GLY A CA 19
ATOM 27606 C C . GLY A 1 51 ? -6.025 2.407 6.650 1.00 0.00 51 GLY A C 19
ATOM 27607 O O . GLY A 1 51 ? -5.075 2.381 5.867 1.00 0.00 51 GLY A O 19
ATOM 27611 N N . PRO A 1 52 ? -6.611 3.553 7.027 1.00 0.00 52 PRO A N 19
ATOM 27612 C CA . PRO A 1 52 ? -6.170 4.864 6.540 1.00 0.00 52 PRO A CA 19
ATOM 27613 C C . PRO A 1 52 ? -4.808 5.262 7.099 1.00 0.00 52 PRO A C 19
ATOM 27614 O O . PRO A 1 52 ? -3.908 5.641 6.351 1.00 0.00 52 PRO A O 19
ATOM 27625 N N . GLN A 1 53 ? -4.665 5.172 8.418 1.00 0.00 53 GLN A N 19
ATOM 27626 C CA . GLN A 1 53 ? -3.413 5.523 9.075 1.00 0.00 53 GLN A CA 19
ATOM 27627 C C . GLN A 1 53 ? -2.219 4.962 8.309 1.00 0.00 53 GLN A C 19
ATOM 27628 O O . GLN A 1 53 ? -1.175 5.608 8.206 1.00 0.00 53 GLN A O 19
ATOM 27642 N N . LEU A 1 54 ? -2.380 3.757 7.773 1.00 0.00 54 LEU A N 19
ATOM 27643 C CA . LEU A 1 54 ? -1.316 3.109 7.015 1.00 0.00 54 LEU A CA 19
ATOM 27644 C C . LEU A 1 54 ? -1.134 3.773 5.654 1.00 0.00 54 LEU A C 19
ATOM 27645 O O . LEU A 1 54 ? -0.060 4.286 5.340 1.00 0.00 54 LEU A O 19
ATOM 27661 N N . PHE A 1 55 ? -2.192 3.760 4.849 1.00 0.00 55 PHE A N 19
ATOM 27662 C CA . PHE A 1 55 ? -2.150 4.362 3.522 1.00 0.00 55 PHE A CA 19
ATOM 27663 C C . PHE A 1 55 ? -1.647 5.801 3.592 1.00 0.00 55 PHE A C 19
ATOM 27664 O O . PHE A 1 55 ? -1.085 6.322 2.629 1.00 0.00 55 PHE A O 19
ATOM 27681 N N . SER A 1 56 ? -1.854 6.438 4.740 1.00 0.00 56 SER A N 19
ATOM 27682 C CA . SER A 1 56 ? -1.426 7.818 4.937 1.00 0.00 56 SER A CA 19
ATOM 27683 C C . SER A 1 56 ? 0.088 7.942 4.803 1.00 0.00 56 SER A C 19
ATOM 27684 O O . SER A 1 56 ? 0.607 8.998 4.439 1.00 0.00 56 SER A O 19
ATOM 27692 N N . LEU A 1 57 ? 0.793 6.855 5.099 1.00 0.00 57 LEU A N 19
ATOM 27693 C CA . LEU A 1 57 ? 2.249 6.840 5.012 1.00 0.00 57 LEU A CA 19
ATOM 27694 C C . LEU A 1 57 ? 2.708 6.893 3.559 1.00 0.00 57 LEU A C 19
ATOM 27695 O O . LEU A 1 57 ? 2.291 6.079 2.736 1.00 0.00 57 LEU A O 19
ATOM 27711 N N . ASN A 1 58 ? 3.571 7.856 3.251 1.00 0.00 58 ASN A N 19
ATOM 27712 C CA . ASN A 1 58 ? 4.089 8.014 1.897 1.00 0.00 58 ASN A CA 19
ATOM 27713 C C . ASN A 1 58 ? 5.366 7.203 1.705 1.00 0.00 58 ASN A C 19
ATOM 27714 O O . ASN A 1 58 ? 5.782 6.458 2.593 1.00 0.00 58 ASN A O 19
ATOM 27725 N N . LYS A 1 59 ? 5.986 7.353 0.539 1.00 0.00 59 LYS A N 19
ATOM 27726 C CA . LYS A 1 59 ? 7.217 6.636 0.229 1.00 0.00 59 LYS A CA 19
ATOM 27727 C C . LYS A 1 59 ? 8.278 6.891 1.295 1.00 0.00 59 LYS A C 19
ATOM 27728 O O . LYS A 1 59 ? 8.656 5.984 2.036 1.00 0.00 59 LYS A O 19
ATOM 27747 N N . GLU A 1 60 ? 8.753 8.130 1.366 1.00 0.00 60 GLU A N 19
ATOM 27748 C CA . GLU A 1 60 ? 9.770 8.503 2.343 1.00 0.00 60 GLU A CA 19
ATOM 27749 C C . GLU A 1 60 ? 9.366 8.058 3.745 1.00 0.00 60 GLU A C 19
ATOM 27750 O O . GLU A 1 60 ? 10.195 7.576 4.517 1.00 0.00 60 GLU A O 19
ATOM 27762 N N . GLU A 1 61 ? 8.087 8.223 4.067 1.00 0.00 61 GLU A N 19
ATOM 27763 C CA . GLU A 1 61 ? 7.574 7.840 5.377 1.00 0.00 61 GLU A CA 19
ATOM 27764 C C . GLU A 1 61 ? 7.792 6.352 5.633 1.00 0.00 61 GLU A C 19
ATOM 27765 O O . GLU A 1 61 ? 8.337 5.961 6.666 1.00 0.00 61 GLU A O 19
ATOM 27777 N N . LEU A 1 62 ? 7.363 5.525 4.685 1.00 0.00 62 LEU A N 19
ATOM 27778 C CA . LEU A 1 62 ? 7.511 4.079 4.807 1.00 0.00 62 LEU A CA 19
ATOM 27779 C C . LEU A 1 62 ? 8.983 3.686 4.872 1.00 0.00 62 LEU A C 19
ATOM 27780 O O . LEU A 1 62 ? 9.354 2.738 5.565 1.00 0.00 62 LEU A O 19
ATOM 27796 N N . LYS A 1 63 ? 9.819 4.421 4.146 1.00 0.00 63 LYS A N 19
ATOM 27797 C CA . LYS A 1 63 ? 11.252 4.152 4.123 1.00 0.00 63 LYS A CA 19
ATOM 27798 C C . LYS A 1 63 ? 11.919 4.647 5.402 1.00 0.00 63 LYS A C 19
ATOM 27799 O O . LYS A 1 63 ? 12.976 4.153 5.795 1.00 0.00 63 LYS A O 19
ATOM 27818 N N . LYS A 1 64 ? 11.295 5.626 6.049 1.00 0.00 64 LYS A N 19
ATOM 27819 C CA . LYS A 1 64 ? 11.826 6.186 7.286 1.00 0.00 64 LYS A CA 19
ATOM 27820 C C . LYS A 1 64 ? 11.846 5.138 8.394 1.00 0.00 64 LYS A C 19
ATOM 27821 O O . LYS A 1 64 ? 12.831 5.007 9.120 1.00 0.00 64 LYS A O 19
ATOM 27840 N N . VAL A 1 65 ? 10.753 4.393 8.517 1.00 0.00 65 VAL A N 19
ATOM 27841 C CA . VAL A 1 65 ? 10.646 3.355 9.535 1.00 0.00 65 VAL A CA 19
ATOM 27842 C C . VAL A 1 65 ? 11.092 2.003 8.989 1.00 0.00 65 VAL A C 19
ATOM 27843 O O . VAL A 1 65 ? 11.974 1.355 9.553 1.00 0.00 65 VAL A O 19
ATOM 27856 N N . CYS A 1 66 ? 10.476 1.583 7.889 1.00 0.00 66 CYS A N 19
ATOM 27857 C CA . CYS A 1 66 ? 10.810 0.306 7.267 1.00 0.00 66 CYS A CA 19
ATOM 27858 C C . CYS A 1 66 ? 12.282 0.263 6.870 1.00 0.00 66 CYS A C 19
ATOM 27859 O O . CYS A 1 66 ? 12.991 -0.693 7.180 1.00 0.00 66 CYS A O 19
ATOM 27867 N N . GLY A 1 67 ? 12.735 1.306 6.180 1.00 0.00 67 GLY A N 19
ATOM 27868 C CA . GLY A 1 67 ? 14.119 1.366 5.750 1.00 0.00 67 GLY A CA 19
ATOM 27869 C C . GLY A 1 67 ? 14.295 0.958 4.301 1.00 0.00 67 GLY A C 19
ATOM 27870 O O . GLY A 1 67 ? 14.013 1.737 3.392 1.00 0.00 67 GLY A O 19
ATOM 27874 N N . GLU A 1 68 ? 14.763 -0.268 4.085 1.00 0.00 68 GLU A N 19
ATOM 27875 C CA . GLU A 1 68 ? 14.978 -0.776 2.736 1.00 0.00 68 GLU A CA 19
ATOM 27876 C C . GLU A 1 68 ? 13.702 -1.403 2.181 1.00 0.00 68 GLU A C 19
ATOM 27877 O O . GLU A 1 68 ? 13.319 -1.146 1.040 1.00 0.00 68 GLU A O 19
ATOM 27889 N N . GLU A 1 69 ? 13.050 -2.225 2.997 1.00 0.00 69 GLU A N 19
ATOM 27890 C CA . GLU A 1 69 ? 11.819 -2.889 2.587 1.00 0.00 69 GLU A CA 19
ATOM 27891 C C . GLU A 1 69 ? 10.747 -1.868 2.217 1.00 0.00 69 GLU A C 19
ATOM 27892 O O . GLU A 1 69 ? 10.014 -2.044 1.245 1.00 0.00 69 GLU A O 19
ATOM 27904 N N . GLY A 1 70 ? 10.661 -0.798 3.003 1.00 0.00 70 GLY A N 19
ATOM 27905 C CA . GLY A 1 70 ? 9.676 0.236 2.743 1.00 0.00 70 GLY A CA 19
ATOM 27906 C C . GLY A 1 70 ? 9.491 0.502 1.263 1.00 0.00 70 GLY A C 19
ATOM 27907 O O . GLY A 1 70 ? 8.364 0.577 0.774 1.00 0.00 70 GLY A O 19
ATOM 27911 N N . VAL A 1 71 ? 10.601 0.646 0.545 1.00 0.00 71 VAL A N 19
ATOM 27912 C CA . VAL A 1 71 ? 10.556 0.906 -0.889 1.00 0.00 71 VAL A CA 19
ATOM 27913 C C . VAL A 1 71 ? 9.615 -0.065 -1.594 1.00 0.00 71 VAL A C 19
ATOM 27914 O O . VAL A 1 71 ? 8.835 0.331 -2.460 1.00 0.00 71 VAL A O 19
ATOM 27927 N N . ARG A 1 72 ? 9.694 -1.336 -1.216 1.00 0.00 72 ARG A N 19
ATOM 27928 C CA . ARG A 1 72 ? 8.850 -2.364 -1.813 1.00 0.00 72 ARG A CA 19
ATOM 27929 C C . ARG A 1 72 ? 7.402 -2.211 -1.356 1.00 0.00 72 ARG A C 19
ATOM 27930 O O . ARG A 1 72 ? 6.478 -2.232 -2.170 1.00 0.00 72 ARG A O 19
ATOM 27951 N N . VAL A 1 73 ? 7.212 -2.057 -0.050 1.00 0.00 73 VAL A N 19
ATOM 27952 C CA . VAL A 1 73 ? 5.877 -1.900 0.516 1.00 0.00 73 VAL A CA 19
ATOM 27953 C C . VAL A 1 73 ? 5.088 -0.828 -0.228 1.00 0.00 73 VAL A C 19
ATOM 27954 O O . VAL A 1 73 ? 3.914 -1.016 -0.547 1.00 0.00 73 VAL A O 19
ATOM 27967 N N . TYR A 1 74 ? 5.741 0.296 -0.502 1.00 0.00 74 TYR A N 19
ATOM 27968 C CA . TYR A 1 74 ? 5.100 1.400 -1.206 1.00 0.00 74 TYR A CA 19
ATOM 27969 C C . TYR A 1 74 ? 4.685 0.980 -2.613 1.00 0.00 74 TYR A C 19
ATOM 27970 O O . TYR A 1 74 ? 3.569 1.260 -3.053 1.00 0.00 74 TYR A O 19
ATOM 27988 N N . SER A 1 75 ? 5.591 0.306 -3.314 1.00 0.00 75 SER A N 19
ATOM 27989 C CA . SER A 1 75 ? 5.321 -0.151 -4.673 1.00 0.00 75 SER A CA 19
ATOM 27990 C C . SER A 1 75 ? 4.161 -1.141 -4.693 1.00 0.00 75 SER A C 19
ATOM 27991 O O . SER A 1 75 ? 3.509 -1.329 -5.720 1.00 0.00 75 SER A O 19
ATOM 27999 N N . GLN A 1 76 ? 3.910 -1.772 -3.550 1.00 0.00 76 GLN A N 19
ATOM 28000 C CA . GLN A 1 76 ? 2.829 -2.744 -3.436 1.00 0.00 76 GLN A CA 19
ATOM 28001 C C . GLN A 1 76 ? 1.553 -2.082 -2.927 1.00 0.00 76 GLN A C 19
ATOM 28002 O O . GLN A 1 76 ? 0.447 -2.546 -3.205 1.00 0.00 76 GLN A O 19
ATOM 28016 N N . LEU A 1 77 ? 1.714 -0.997 -2.178 1.00 0.00 77 LEU A N 19
ATOM 28017 C CA . LEU A 1 77 ? 0.575 -0.270 -1.629 1.00 0.00 77 LEU A CA 19
ATOM 28018 C C . LEU A 1 77 ? -0.161 0.497 -2.723 1.00 0.00 77 LEU A C 19
ATOM 28019 O O . LEU A 1 77 ? -1.348 0.798 -2.595 1.00 0.00 77 LEU A O 19
ATOM 28035 N N . THR A 1 78 ? 0.552 0.811 -3.800 1.00 0.00 78 THR A N 19
ATOM 28036 C CA . THR A 1 78 ? -0.032 1.542 -4.917 1.00 0.00 78 THR A CA 19
ATOM 28037 C C . THR A 1 78 ? -1.047 0.685 -5.664 1.00 0.00 78 THR A C 19
ATOM 28038 O O . THR A 1 78 ? -2.123 1.158 -6.030 1.00 0.00 78 THR A O 19
ATOM 28049 N N . MET A 1 79 ? -0.699 -0.578 -5.887 1.00 0.00 79 MET A N 19
ATOM 28050 C CA . MET A 1 79 ? -1.583 -1.501 -6.589 1.00 0.00 79 MET A CA 19
ATOM 28051 C C . MET A 1 79 ? -2.939 -1.590 -5.896 1.00 0.00 79 MET A C 19
ATOM 28052 O O . MET A 1 79 ? -3.948 -1.902 -6.527 1.00 0.00 79 MET A O 19
ATOM 28066 N N . GLN A 1 80 ? -2.953 -1.315 -4.596 1.00 0.00 80 GLN A N 19
ATOM 28067 C CA . GLN A 1 80 ? -4.185 -1.365 -3.818 1.00 0.00 80 GLN A CA 19
ATOM 28068 C C . GLN A 1 80 ? -4.878 -0.006 -3.807 1.00 0.00 80 GLN A C 19
ATOM 28069 O O . GLN A 1 80 ? -6.040 0.113 -4.195 1.00 0.00 80 GLN A O 19
ATOM 28083 N N . LYS A 1 81 ? -4.157 1.017 -3.360 1.00 0.00 81 LYS A N 19
ATOM 28084 C CA . LYS A 1 81 ? -4.700 2.368 -3.300 1.00 0.00 81 LYS A CA 19
ATOM 28085 C C . LYS A 1 81 ? -5.323 2.765 -4.635 1.00 0.00 81 LYS A C 19
ATOM 28086 O O . LYS A 1 81 ? -6.401 3.356 -4.676 1.00 0.00 81 LYS A O 19
ATOM 28105 N N . ALA A 1 82 ? -4.636 2.434 -5.724 1.00 0.00 82 ALA A N 19
ATOM 28106 C CA . ALA A 1 82 ? -5.124 2.753 -7.060 1.00 0.00 82 ALA A CA 19
ATOM 28107 C C . ALA A 1 82 ? -6.385 1.961 -7.388 1.00 0.00 82 ALA A C 19
ATOM 28108 O O . ALA A 1 82 ? -7.209 2.391 -8.195 1.00 0.00 82 ALA A O 19
ATOM 28115 N N . PHE A 1 83 ? -6.530 0.800 -6.757 1.00 0.00 83 PHE A N 19
ATOM 28116 C CA . PHE A 1 83 ? -7.690 -0.054 -6.983 1.00 0.00 83 PHE A CA 19
ATOM 28117 C C . PHE A 1 83 ? -8.920 0.499 -6.269 1.00 0.00 83 PHE A C 19
ATOM 28118 O O . PHE A 1 83 ? -10.008 0.565 -6.842 1.00 0.00 83 PHE A O 19
ATOM 28135 N N . LEU A 1 84 ? -8.739 0.895 -5.014 1.00 0.00 84 LEU A N 19
ATOM 28136 C CA . LEU A 1 84 ? -9.833 1.442 -4.219 1.00 0.00 84 LEU A CA 19
ATOM 28137 C C . LEU A 1 84 ? -10.420 2.684 -4.882 1.00 0.00 84 LEU A C 19
ATOM 28138 O O . LEU A 1 84 ? -11.637 2.851 -4.941 1.00 0.00 84 LEU A O 19
ATOM 28154 N N . GLU A 1 85 ? -9.544 3.552 -5.381 1.00 0.00 85 GLU A N 19
ATOM 28155 C CA . GLU A 1 85 ? -9.977 4.778 -6.042 1.00 0.00 85 GLU A CA 19
ATOM 28156 C C . GLU A 1 85 ? -11.136 4.502 -6.995 1.00 0.00 85 GLU A C 19
ATOM 28157 O O . GLU A 1 85 ? -12.166 5.177 -6.951 1.00 0.00 85 GLU A O 19
ATOM 28169 N N . LYS A 1 86 ? -10.962 3.507 -7.857 1.00 0.00 86 LYS A N 19
ATOM 28170 C CA . LYS A 1 86 ? -11.992 3.140 -8.822 1.00 0.00 86 LYS A CA 19
ATOM 28171 C C . LYS A 1 86 ? -12.767 1.914 -8.350 1.00 0.00 86 LYS A C 19
ATOM 28172 O O . LYS A 1 86 ? -13.067 1.017 -9.138 1.00 0.00 86 LYS A O 19
ATOM 28191 N N . GLN A 1 87 ? -13.089 1.883 -7.061 1.00 0.00 87 GLN A N 19
ATOM 28192 C CA . GLN A 1 87 ? -13.831 0.767 -6.485 1.00 0.00 87 GLN A CA 19
ATOM 28193 C C . GLN A 1 87 ? -15.276 1.162 -6.202 1.00 0.00 87 GLN A C 19
ATOM 28194 O O . GLN A 1 87 ? -16.210 0.513 -6.674 1.00 0.00 87 GLN A O 19
ATOM 28208 N N . GLN A 1 88 ? -15.452 2.228 -5.429 1.00 0.00 88 GLN A N 19
ATOM 28209 C CA . GLN A 1 88 ? -16.785 2.708 -5.082 1.00 0.00 88 GLN A CA 19
ATOM 28210 C C . GLN A 1 88 ? -17.461 3.354 -6.287 1.00 0.00 88 GLN A C 19
ATOM 28211 O O . GLN A 1 88 ? -16.812 4.023 -7.091 1.00 0.00 88 GLN A O 19
ATOM 28225 N N . SER A 1 89 ? -18.769 3.149 -6.406 1.00 0.00 89 SER A N 19
ATOM 28226 C CA . SER A 1 89 ? -19.533 3.708 -7.515 1.00 0.00 89 SER A CA 19
ATOM 28227 C C . SER A 1 89 ? -20.647 4.616 -7.004 1.00 0.00 89 SER A C 19
ATOM 28228 O O . SER A 1 89 ? -21.472 4.207 -6.188 1.00 0.00 89 SER A O 19
ATOM 28236 N N . GLY A 1 90 ? -20.664 5.853 -7.492 1.00 0.00 90 GLY A N 19
ATOM 28237 C CA . GLY A 1 90 ? -21.680 6.801 -7.074 1.00 0.00 90 GLY A CA 19
ATOM 28238 C C . GLY A 1 90 ? -21.557 8.134 -7.785 1.00 0.00 90 GLY A C 19
ATOM 28239 O O . GLY A 1 90 ? -20.979 8.216 -8.869 1.00 0.00 90 GLY A O 19
ATOM 28243 N N . SER A 1 91 ? -22.103 9.181 -7.175 1.00 0.00 91 SER A N 19
ATOM 28244 C CA . SER A 1 91 ? -22.056 10.516 -7.759 1.00 0.00 91 SER A CA 19
ATOM 28245 C C . SER A 1 91 ? -20.630 11.058 -7.764 1.00 0.00 91 SER A C 19
ATOM 28246 O O . SER A 1 91 ? -19.902 10.925 -6.780 1.00 0.00 91 SER A O 19
ATOM 28254 N N . GLU A 1 92 ? -20.239 11.668 -8.878 1.00 0.00 92 GLU A N 19
ATOM 28255 C CA . GLU A 1 92 ? -18.900 12.229 -9.011 1.00 0.00 92 GLU A CA 19
ATOM 28256 C C . GLU A 1 92 ? -18.887 13.376 -10.018 1.00 0.00 92 GLU A C 19
ATOM 28257 O O . GLU A 1 92 ? -19.770 13.477 -10.871 1.00 0.00 92 GLU A O 19
ATOM 28269 N N . LEU A 1 93 ? -17.882 14.237 -9.913 1.00 0.00 93 LEU A N 19
ATOM 28270 C CA . LEU A 1 93 ? -17.754 15.378 -10.813 1.00 0.00 93 LEU A CA 19
ATOM 28271 C C . LEU A 1 93 ? -17.999 14.960 -12.260 1.00 0.00 93 LEU A C 19
ATOM 28272 O O . LEU A 1 93 ? -17.931 13.777 -12.594 1.00 0.00 93 LEU A O 19
ATOM 28288 N N . SER A 1 94 ? -18.283 15.938 -13.113 1.00 0.00 94 SER A N 19
ATOM 28289 C CA . SER A 1 94 ? -18.540 15.672 -14.523 1.00 0.00 94 SER A CA 19
ATOM 28290 C C . SER A 1 94 ? -18.049 16.826 -15.393 1.00 0.00 94 SER A C 19
ATOM 28291 O O . SER A 1 94 ? -18.299 17.993 -15.094 1.00 0.00 94 SER A O 19
ATOM 28299 N N . GLY A 1 95 ? -17.348 16.490 -16.471 1.00 0.00 95 GLY A N 19
ATOM 28300 C CA . GLY A 1 95 ? -16.832 17.508 -17.368 1.00 0.00 95 GLY A CA 19
ATOM 28301 C C . GLY A 1 95 ? -15.419 17.212 -17.829 1.00 0.00 95 GLY A C 19
ATOM 28302 O O . GLY A 1 95 ? -15.199 16.482 -18.796 1.00 0.00 95 GLY A O 19
ATOM 28306 N N . PRO A 1 96 ? -14.431 17.789 -17.130 1.00 0.00 96 PRO A N 19
ATOM 28307 C CA . PRO A 1 96 ? -13.014 17.599 -17.456 1.00 0.00 96 PRO A CA 19
ATOM 28308 C C . PRO A 1 96 ? -12.535 16.183 -17.153 1.00 0.00 96 PRO A C 19
ATOM 28309 O O . PRO A 1 96 ? -12.798 15.646 -16.078 1.00 0.00 96 PRO A O 19
ATOM 28320 N N . SER A 1 97 ? -11.830 15.585 -18.108 1.00 0.00 97 SER A N 19
ATOM 28321 C CA . SER A 1 97 ? -11.316 14.230 -17.944 1.00 0.00 97 SER A CA 19
ATOM 28322 C C . SER A 1 97 ? -9.966 14.074 -18.637 1.00 0.00 97 SER A C 19
ATOM 28323 O O . SER A 1 97 ? -9.599 14.877 -19.495 1.00 0.00 97 SER A O 19
ATOM 28331 N N . SER A 1 98 ? -9.231 13.033 -18.258 1.00 0.00 98 SER A N 19
ATOM 28332 C CA . SER A 1 98 ? -7.919 12.772 -18.840 1.00 0.00 98 SER A CA 19
ATOM 28333 C C . SER A 1 98 ? -7.643 11.273 -18.906 1.00 0.00 98 SER A C 19
ATOM 28334 O O . SER A 1 98 ? -7.655 10.582 -17.888 1.00 0.00 98 SER A O 19
ATOM 28342 N N . GLY A 1 99 ? -7.394 10.776 -20.114 1.00 0.00 99 GLY A N 19
ATOM 28343 C CA . GLY A 1 99 ? -7.119 9.362 -20.292 1.00 0.00 99 GLY A CA 19
ATOM 28344 C C . GLY A 1 99 ? -7.502 8.866 -21.673 1.00 0.00 99 GLY A C 19
ATOM 28345 O O . GLY A 1 99 ? -8.276 9.513 -22.379 1.00 0.00 99 GLY A O 19
ATOM 28349 N N . GLY A 1 1 ? 18.978 -41.407 21.351 1.00 0.00 1 GLY A N 20
ATOM 28350 C CA . GLY A 1 1 ? 19.579 -40.400 22.205 1.00 0.00 1 GLY A CA 20
ATOM 28351 C C . GLY A 1 1 ? 18.753 -39.131 22.275 1.00 0.00 1 GLY A C 20
ATOM 28352 O O . GLY A 1 1 ? 17.716 -39.093 22.938 1.00 0.00 1 GLY A O 20
ATOM 28356 N N . SER A 1 2 ? 19.213 -38.088 21.591 1.00 0.00 2 SER A N 20
ATOM 28357 C CA . SER A 1 2 ? 18.512 -36.810 21.583 1.00 0.00 2 SER A CA 20
ATOM 28358 C C . SER A 1 2 ? 17.821 -36.577 20.242 1.00 0.00 2 SER A C 20
ATOM 28359 O O . SER A 1 2 ? 18.471 -36.275 19.241 1.00 0.00 2 SER A O 20
ATOM 28367 N N . SER A 1 3 ? 16.500 -36.721 20.231 1.00 0.00 3 SER A N 20
ATOM 28368 C CA . SER A 1 3 ? 15.720 -36.531 19.014 1.00 0.00 3 SER A CA 20
ATOM 28369 C C . SER A 1 3 ? 14.351 -35.938 19.333 1.00 0.00 3 SER A C 20
ATOM 28370 O O . SER A 1 3 ? 13.970 -35.818 20.496 1.00 0.00 3 SER A O 20
ATOM 28378 N N . GLY A 1 4 ? 13.615 -35.569 18.289 1.00 0.00 4 GLY A N 20
ATOM 28379 C CA . GLY A 1 4 ? 12.297 -34.993 18.477 1.00 0.00 4 GLY A CA 20
ATOM 28380 C C . GLY A 1 4 ? 11.932 -34.009 17.383 1.00 0.00 4 GLY A C 20
ATOM 28381 O O . GLY A 1 4 ? 12.432 -32.884 17.359 1.00 0.00 4 GLY A O 20
ATOM 28385 N N . SER A 1 5 ? 11.060 -34.433 16.475 1.00 0.00 5 SER A N 20
ATOM 28386 C CA . SER A 1 5 ? 10.633 -33.582 15.370 1.00 0.00 5 SER A CA 20
ATOM 28387 C C . SER A 1 5 ? 9.148 -33.775 15.078 1.00 0.00 5 SER A C 20
ATOM 28388 O O . SER A 1 5 ? 8.670 -34.903 14.953 1.00 0.00 5 SER A O 20
ATOM 28396 N N . SER A 1 6 ? 8.424 -32.666 14.970 1.00 0.00 6 SER A N 20
ATOM 28397 C CA . SER A 1 6 ? 6.992 -32.711 14.696 1.00 0.00 6 SER A CA 20
ATOM 28398 C C . SER A 1 6 ? 6.672 -32.038 13.365 1.00 0.00 6 SER A C 20
ATOM 28399 O O . SER A 1 6 ? 7.410 -31.169 12.903 1.00 0.00 6 SER A O 20
ATOM 28407 N N . GLY A 1 7 ? 5.563 -32.446 12.754 1.00 0.00 7 GLY A N 20
ATOM 28408 C CA . GLY A 1 7 ? 5.163 -31.873 11.482 1.00 0.00 7 GLY A CA 20
ATOM 28409 C C . GLY A 1 7 ? 4.006 -30.904 11.622 1.00 0.00 7 GLY A C 20
ATOM 28410 O O . GLY A 1 7 ? 2.919 -31.144 11.094 1.00 0.00 7 GLY A O 20
ATOM 28414 N N . PHE A 1 8 ? 4.236 -29.807 12.336 1.00 0.00 8 PHE A N 20
ATOM 28415 C CA . PHE A 1 8 ? 3.203 -28.800 12.545 1.00 0.00 8 PHE A CA 20
ATOM 28416 C C . PHE A 1 8 ? 3.668 -27.433 12.054 1.00 0.00 8 PHE A C 20
ATOM 28417 O O . PHE A 1 8 ? 4.437 -26.747 12.728 1.00 0.00 8 PHE A O 20
ATOM 28434 N N . ARG A 1 9 ? 3.197 -27.043 10.874 1.00 0.00 9 ARG A N 20
ATOM 28435 C CA . ARG A 1 9 ? 3.566 -25.759 10.290 1.00 0.00 9 ARG A CA 20
ATOM 28436 C C . ARG A 1 9 ? 2.747 -25.478 9.033 1.00 0.00 9 ARG A C 20
ATOM 28437 O O . ARG A 1 9 ? 2.304 -26.401 8.349 1.00 0.00 9 ARG A O 20
ATOM 28458 N N . VAL A 1 10 ? 2.551 -24.198 8.735 1.00 0.00 10 VAL A N 20
ATOM 28459 C CA . VAL A 1 10 ? 1.787 -23.795 7.560 1.00 0.00 10 VAL A CA 20
ATOM 28460 C C . VAL A 1 10 ? 2.281 -24.513 6.310 1.00 0.00 10 VAL A C 20
ATOM 28461 O O . VAL A 1 10 ? 3.316 -24.158 5.747 1.00 0.00 10 VAL A O 20
ATOM 28474 N N . GLU A 1 11 ? 1.534 -25.526 5.881 1.00 0.00 11 GLU A N 20
ATOM 28475 C CA . GLU A 1 11 ? 1.897 -26.295 4.697 1.00 0.00 11 GLU A CA 20
ATOM 28476 C C . GLU A 1 11 ? 2.159 -25.373 3.509 1.00 0.00 11 GLU A C 20
ATOM 28477 O O . GLU A 1 11 ? 3.237 -25.399 2.915 1.00 0.00 11 GLU A O 20
ATOM 28489 N N . ARG A 1 12 ? 1.165 -24.559 3.168 1.00 0.00 12 ARG A N 20
ATOM 28490 C CA . ARG A 1 12 ? 1.286 -23.631 2.051 1.00 0.00 12 ARG A CA 20
ATOM 28491 C C . ARG A 1 12 ? 2.606 -22.867 2.119 1.00 0.00 12 ARG A C 20
ATOM 28492 O O . ARG A 1 12 ? 3.243 -22.801 3.171 1.00 0.00 12 ARG A O 20
ATOM 28513 N N . SER A 1 13 ? 3.010 -22.293 0.991 1.00 0.00 13 SER A N 20
ATOM 28514 C CA . SER A 1 13 ? 4.256 -21.538 0.922 1.00 0.00 13 SER A CA 20
ATOM 28515 C C . SER A 1 13 ? 4.060 -20.117 1.441 1.00 0.00 13 SER A C 20
ATOM 28516 O O . SER A 1 13 ? 4.690 -19.709 2.416 1.00 0.00 13 SER A O 20
ATOM 28524 N N . GLN A 1 14 ? 3.181 -19.369 0.782 1.00 0.00 14 GLN A N 20
ATOM 28525 C CA . GLN A 1 14 ? 2.902 -17.993 1.176 1.00 0.00 14 GLN A CA 20
ATOM 28526 C C . GLN A 1 14 ? 1.755 -17.413 0.355 1.00 0.00 14 GLN A C 20
ATOM 28527 O O . GLN A 1 14 ? 1.910 -17.071 -0.818 1.00 0.00 14 GLN A O 20
ATOM 28541 N N . PRO A 1 15 ? 0.575 -17.300 0.982 1.00 0.00 15 PRO A N 20
ATOM 28542 C CA . PRO A 1 15 ? -0.621 -16.762 0.328 1.00 0.00 15 PRO A CA 20
ATOM 28543 C C . PRO A 1 15 ? -0.510 -15.265 0.058 1.00 0.00 15 PRO A C 20
ATOM 28544 O O . PRO A 1 15 ? -0.693 -14.447 0.959 1.00 0.00 15 PRO A O 20
ATOM 28555 N N . ALA A 1 16 ? -0.210 -14.914 -1.188 1.00 0.00 16 ALA A N 20
ATOM 28556 C CA . ALA A 1 16 ? -0.078 -13.515 -1.577 1.00 0.00 16 ALA A CA 20
ATOM 28557 C C . ALA A 1 16 ? -1.431 -12.917 -1.945 1.00 0.00 16 ALA A C 20
ATOM 28558 O O . ALA A 1 16 ? -1.552 -12.191 -2.931 1.00 0.00 16 ALA A O 20
ATOM 28565 N N . SER A 1 17 ? -2.447 -13.228 -1.146 1.00 0.00 17 SER A N 20
ATOM 28566 C CA . SER A 1 17 ? -3.794 -12.724 -1.391 1.00 0.00 17 SER A CA 20
ATOM 28567 C C . SER A 1 17 ? -4.463 -12.306 -0.085 1.00 0.00 17 SER A C 20
ATOM 28568 O O . SER A 1 17 ? -4.774 -13.143 0.761 1.00 0.00 17 SER A O 20
ATOM 28576 N N . GLN A 1 18 ? -4.680 -11.004 0.070 1.00 0.00 18 GLN A N 20
ATOM 28577 C CA . GLN A 1 18 ? -5.312 -10.473 1.272 1.00 0.00 18 GLN A CA 20
ATOM 28578 C C . GLN A 1 18 ? -5.968 -9.125 0.993 1.00 0.00 18 GLN A C 20
ATOM 28579 O O . GLN A 1 18 ? -5.345 -8.199 0.474 1.00 0.00 18 GLN A O 20
ATOM 28593 N N . PRO A 1 19 ? -7.258 -9.011 1.344 1.00 0.00 19 PRO A N 20
ATOM 28594 C CA . PRO A 1 19 ? -8.027 -7.780 1.140 1.00 0.00 19 PRO A CA 20
ATOM 28595 C C . PRO A 1 19 ? -7.575 -6.654 2.064 1.00 0.00 19 PRO A C 20
ATOM 28596 O O . PRO A 1 19 ? -7.292 -6.878 3.241 1.00 0.00 19 PRO A O 20
ATOM 28607 N N . LEU A 1 20 ? -7.508 -5.443 1.523 1.00 0.00 20 LEU A N 20
ATOM 28608 C CA . LEU A 1 20 ? -7.089 -4.280 2.299 1.00 0.00 20 LEU A CA 20
ATOM 28609 C C . LEU A 1 20 ? -7.872 -3.038 1.884 1.00 0.00 20 LEU A C 20
ATOM 28610 O O . LEU A 1 20 ? -7.855 -2.640 0.719 1.00 0.00 20 LEU A O 20
ATOM 28626 N N . THR A 1 21 ? -8.557 -2.428 2.846 1.00 0.00 21 THR A N 20
ATOM 28627 C CA . THR A 1 21 ? -9.345 -1.231 2.581 1.00 0.00 21 THR A CA 20
ATOM 28628 C C . THR A 1 21 ? -9.144 -0.187 3.674 1.00 0.00 21 THR A C 20
ATOM 28629 O O . THR A 1 21 ? -8.451 -0.434 4.662 1.00 0.00 21 THR A O 20
ATOM 28640 N N . TYR A 1 22 ? -9.754 0.978 3.492 1.00 0.00 22 TYR A N 20
ATOM 28641 C CA . TYR A 1 22 ? -9.640 2.060 4.463 1.00 0.00 22 TYR A CA 20
ATOM 28642 C C . TYR A 1 22 ? -10.427 1.740 5.731 1.00 0.00 22 TYR A C 20
ATOM 28643 O O . TYR A 1 22 ? -10.062 2.169 6.825 1.00 0.00 22 TYR A O 20
ATOM 28661 N N . GLU A 1 23 ? -11.508 0.983 5.573 1.00 0.00 23 GLU A N 20
ATOM 28662 C CA . GLU A 1 23 ? -12.347 0.605 6.704 1.00 0.00 23 GLU A CA 20
ATOM 28663 C C . GLU A 1 23 ? -11.632 -0.405 7.597 1.00 0.00 23 GLU A C 20
ATOM 28664 O O . GLU A 1 23 ? -12.132 -0.772 8.661 1.00 0.00 23 GLU A O 20
ATOM 28676 N N . SER A 1 24 ? -10.461 -0.852 7.156 1.00 0.00 24 SER A N 20
ATOM 28677 C CA . SER A 1 24 ? -9.679 -1.823 7.913 1.00 0.00 24 SER A CA 20
ATOM 28678 C C . SER A 1 24 ? -9.143 -1.204 9.200 1.00 0.00 24 SER A C 20
ATOM 28679 O O . SER A 1 24 ? -9.447 -0.057 9.525 1.00 0.00 24 SER A O 20
ATOM 28687 N N . GLY A 1 25 ? -8.342 -1.975 9.931 1.00 0.00 25 GLY A N 20
ATOM 28688 C CA . GLY A 1 25 ? -7.776 -1.487 11.175 1.00 0.00 25 GLY A CA 20
ATOM 28689 C C . GLY A 1 25 ? -6.381 -2.023 11.426 1.00 0.00 25 GLY A C 20
ATOM 28690 O O . GLY A 1 25 ? -5.752 -2.616 10.549 1.00 0.00 25 GLY A O 20
ATOM 28694 N N . PRO A 1 26 ? -5.874 -1.815 12.651 1.00 0.00 26 PRO A N 20
ATOM 28695 C CA . PRO A 1 26 ? -4.538 -2.273 13.044 1.00 0.00 26 PRO A CA 20
ATOM 28696 C C . PRO A 1 26 ? -4.458 -3.791 13.162 1.00 0.00 26 PRO A C 20
ATOM 28697 O O . PRO A 1 26 ? -3.371 -4.357 13.277 1.00 0.00 26 PRO A O 20
ATOM 28708 N N . ASP A 1 27 ? -5.614 -4.444 13.132 1.00 0.00 27 ASP A N 20
ATOM 28709 C CA . ASP A 1 27 ? -5.674 -5.898 13.235 1.00 0.00 27 ASP A CA 20
ATOM 28710 C C . ASP A 1 27 ? -5.652 -6.541 11.852 1.00 0.00 27 ASP A C 20
ATOM 28711 O O . ASP A 1 27 ? -5.212 -7.679 11.694 1.00 0.00 27 ASP A O 20
ATOM 28720 N N . GLU A 1 28 ? -6.132 -5.805 10.854 1.00 0.00 28 GLU A N 20
ATOM 28721 C CA . GLU A 1 28 ? -6.169 -6.306 9.485 1.00 0.00 28 GLU A CA 20
ATOM 28722 C C . GLU A 1 28 ? -4.911 -5.899 8.723 1.00 0.00 28 GLU A C 20
ATOM 28723 O O . GLU A 1 28 ? -4.286 -6.720 8.052 1.00 0.00 28 GLU A O 20
ATOM 28735 N N . VAL A 1 29 ? -4.546 -4.625 8.832 1.00 0.00 29 VAL A N 20
ATOM 28736 C CA . VAL A 1 29 ? -3.363 -4.109 8.155 1.00 0.00 29 VAL A CA 20
ATOM 28737 C C . VAL A 1 29 ? -2.172 -5.043 8.338 1.00 0.00 29 VAL A C 20
ATOM 28738 O O . VAL A 1 29 ? -1.434 -5.318 7.392 1.00 0.00 29 VAL A O 20
ATOM 28751 N N . ARG A 1 30 ? -1.991 -5.529 9.562 1.00 0.00 30 ARG A N 20
ATOM 28752 C CA . ARG A 1 30 ? -0.890 -6.432 9.870 1.00 0.00 30 ARG A CA 20
ATOM 28753 C C . ARG A 1 30 ? -1.006 -7.725 9.067 1.00 0.00 30 ARG A C 20
ATOM 28754 O O . ARG A 1 30 ? 0.000 -8.317 8.677 1.00 0.00 30 ARG A O 20
ATOM 28775 N N . ALA A 1 31 ? -2.239 -8.157 8.826 1.00 0.00 31 ALA A N 20
ATOM 28776 C CA . ALA A 1 31 ? -2.487 -9.377 8.069 1.00 0.00 31 ALA A CA 20
ATOM 28777 C C . ALA A 1 31 ? -2.100 -9.203 6.604 1.00 0.00 31 ALA A C 20
ATOM 28778 O O . ALA A 1 31 ? -1.420 -10.052 6.027 1.00 0.00 31 ALA A O 20
ATOM 28785 N N . TRP A 1 32 ? -2.537 -8.100 6.009 1.00 0.00 32 TRP A N 20
ATOM 28786 C CA . TRP A 1 32 ? -2.237 -7.815 4.610 1.00 0.00 32 TRP A CA 20
ATOM 28787 C C . TRP A 1 32 ? -0.733 -7.842 4.360 1.00 0.00 32 TRP A C 20
ATOM 28788 O O . TRP A 1 32 ? -0.270 -8.376 3.352 1.00 0.00 32 TRP A O 20
ATOM 28809 N N . LEU A 1 33 ? 0.026 -7.262 5.284 1.00 0.00 33 LEU A N 20
ATOM 28810 C CA . LEU A 1 33 ? 1.479 -7.219 5.164 1.00 0.00 33 LEU A CA 20
ATOM 28811 C C . LEU A 1 33 ? 2.068 -8.626 5.175 1.00 0.00 33 LEU A C 20
ATOM 28812 O O . LEU A 1 33 ? 2.681 -9.060 4.199 1.00 0.00 33 LEU A O 20
ATOM 28828 N N . GLU A 1 34 ? 1.876 -9.334 6.283 1.00 0.00 34 GLU A N 20
ATOM 28829 C CA . GLU A 1 34 ? 2.387 -10.693 6.419 1.00 0.00 34 GLU A CA 20
ATOM 28830 C C . GLU A 1 34 ? 2.104 -11.510 5.161 1.00 0.00 34 GLU A C 20
ATOM 28831 O O . GLU A 1 34 ? 2.930 -12.314 4.731 1.00 0.00 34 GLU A O 20
ATOM 28843 N N . ALA A 1 35 ? 0.929 -11.297 4.577 1.00 0.00 35 ALA A N 20
ATOM 28844 C CA . ALA A 1 35 ? 0.537 -12.011 3.369 1.00 0.00 35 ALA A CA 20
ATOM 28845 C C . ALA A 1 35 ? 1.603 -11.886 2.286 1.00 0.00 35 ALA A C 20
ATOM 28846 O O . ALA A 1 35 ? 1.874 -12.838 1.553 1.00 0.00 35 ALA A O 20
ATOM 28853 N N . LYS A 1 36 ? 2.207 -10.706 2.190 1.00 0.00 36 LYS A N 20
ATOM 28854 C CA . LYS A 1 36 ? 3.245 -10.456 1.197 1.00 0.00 36 LYS A CA 20
ATOM 28855 C C . LYS A 1 36 ? 4.583 -11.028 1.653 1.00 0.00 36 LYS A C 20
ATOM 28856 O O . LYS A 1 36 ? 5.451 -11.331 0.835 1.00 0.00 36 LYS A O 20
ATOM 28875 N N . ALA A 1 37 ? 4.743 -11.174 2.965 1.00 0.00 37 ALA A N 20
ATOM 28876 C CA . ALA A 1 37 ? 5.974 -11.713 3.529 1.00 0.00 37 ALA A CA 20
ATOM 28877 C C . ALA A 1 37 ? 7.131 -10.733 3.361 1.00 0.00 37 ALA A C 20
ATOM 28878 O O . ALA A 1 37 ? 8.201 -11.098 2.875 1.00 0.00 37 ALA A O 20
ATOM 28885 N N . PHE A 1 38 ? 6.907 -9.488 3.766 1.00 0.00 38 PHE A N 20
ATOM 28886 C CA . PHE A 1 38 ? 7.931 -8.454 3.659 1.00 0.00 38 PHE A CA 20
ATOM 28887 C C . PHE A 1 38 ? 9.025 -8.662 4.702 1.00 0.00 38 PHE A C 20
ATOM 28888 O O . PHE A 1 38 ? 10.140 -9.066 4.375 1.00 0.00 38 PHE A O 20
ATOM 28905 N N . SER A 1 39 ? 8.696 -8.381 5.959 1.00 0.00 39 SER A N 20
ATOM 28906 C CA . SER A 1 39 ? 9.651 -8.532 7.051 1.00 0.00 39 SER A CA 20
ATOM 28907 C C . SER A 1 39 ? 8.965 -8.355 8.402 1.00 0.00 39 SER A C 20
ATOM 28908 O O . SER A 1 39 ? 7.930 -7.699 8.520 1.00 0.00 39 SER A O 20
ATOM 28916 N N . PRO A 1 40 ? 9.554 -8.955 9.447 1.00 0.00 40 PRO A N 20
ATOM 28917 C CA . PRO A 1 40 ? 9.017 -8.878 10.809 1.00 0.00 40 PRO A CA 20
ATOM 28918 C C . PRO A 1 40 ? 9.153 -7.482 11.408 1.00 0.00 40 PRO A C 20
ATOM 28919 O O . PRO A 1 40 ? 8.698 -7.228 12.523 1.00 0.00 40 PRO A O 20
ATOM 28930 N N . ARG A 1 41 ? 9.782 -6.581 10.660 1.00 0.00 41 ARG A N 20
ATOM 28931 C CA . ARG A 1 41 ? 9.978 -5.211 11.118 1.00 0.00 41 ARG A CA 20
ATOM 28932 C C . ARG A 1 41 ? 8.901 -4.289 10.553 1.00 0.00 41 ARG A C 20
ATOM 28933 O O . ARG A 1 41 ? 8.247 -3.555 11.294 1.00 0.00 41 ARG A O 20
ATOM 28954 N N . ILE A 1 42 ? 8.722 -4.333 9.237 1.00 0.00 42 ILE A N 20
ATOM 28955 C CA . ILE A 1 42 ? 7.725 -3.503 8.573 1.00 0.00 42 ILE A CA 20
ATOM 28956 C C . ILE A 1 42 ? 6.313 -3.895 8.998 1.00 0.00 42 ILE A C 20
ATOM 28957 O O . ILE A 1 42 ? 5.428 -3.047 9.106 1.00 0.00 42 ILE A O 20
ATOM 28973 N N . VAL A 1 43 ? 6.111 -5.187 9.238 1.00 0.00 43 VAL A N 20
ATOM 28974 C CA . VAL A 1 43 ? 4.808 -5.692 9.654 1.00 0.00 43 VAL A CA 20
ATOM 28975 C C . VAL A 1 43 ? 4.448 -5.200 11.051 1.00 0.00 43 VAL A C 20
ATOM 28976 O O . VAL A 1 43 ? 3.313 -4.798 11.305 1.00 0.00 43 VAL A O 20
ATOM 28989 N N . GLU A 1 44 ? 5.423 -5.236 11.954 1.00 0.00 44 GLU A N 20
ATOM 28990 C CA . GLU A 1 44 ? 5.208 -4.794 13.327 1.00 0.00 44 GLU A CA 20
ATOM 28991 C C . GLU A 1 44 ? 5.187 -3.270 13.411 1.00 0.00 44 GLU A C 20
ATOM 28992 O O . GLU A 1 44 ? 4.521 -2.695 14.271 1.00 0.00 44 GLU A O 20
ATOM 29004 N N . ASN A 1 45 ? 5.921 -2.624 12.512 1.00 0.00 45 ASN A N 20
ATOM 29005 C CA . ASN A 1 45 ? 5.988 -1.167 12.484 1.00 0.00 45 ASN A CA 20
ATOM 29006 C C . ASN A 1 45 ? 4.783 -0.581 11.756 1.00 0.00 45 ASN A C 20
ATOM 29007 O O . ASN A 1 45 ? 4.375 0.552 12.019 1.00 0.00 45 ASN A O 20
ATOM 29018 N N . LEU A 1 46 ? 4.215 -1.359 10.841 1.00 0.00 46 LEU A N 20
ATOM 29019 C CA . LEU A 1 46 ? 3.055 -0.918 10.075 1.00 0.00 46 LEU A CA 20
ATOM 29020 C C . LEU A 1 46 ? 1.799 -1.666 10.509 1.00 0.00 46 LEU A C 20
ATOM 29021 O O . LEU A 1 46 ? 0.685 -1.297 10.140 1.00 0.00 46 LEU A O 20
ATOM 29037 N N . GLY A 1 47 ? 1.987 -2.720 11.297 1.00 0.00 47 GLY A N 20
ATOM 29038 C CA . GLY A 1 47 ? 0.861 -3.503 11.770 1.00 0.00 47 GLY A CA 20
ATOM 29039 C C . GLY A 1 47 ? 0.130 -2.834 12.917 1.00 0.00 47 GLY A C 20
ATOM 29040 O O . GLY A 1 47 ? -0.860 -3.362 13.424 1.00 0.00 47 GLY A O 20
ATOM 29044 N N . ILE A 1 48 ? 0.620 -1.669 13.329 1.00 0.00 48 ILE A N 20
ATOM 29045 C CA . ILE A 1 48 ? 0.007 -0.927 14.423 1.00 0.00 48 ILE A CA 20
ATOM 29046 C C . ILE A 1 48 ? -0.841 0.227 13.899 1.00 0.00 48 ILE A C 20
ATOM 29047 O O . ILE A 1 48 ? -1.701 0.752 14.607 1.00 0.00 48 ILE A O 20
ATOM 29063 N N . LEU A 1 49 ? -0.594 0.616 12.653 1.00 0.00 49 LEU A N 20
ATOM 29064 C CA . LEU A 1 49 ? -1.336 1.708 12.031 1.00 0.00 49 LEU A CA 20
ATOM 29065 C C . LEU A 1 49 ? -2.628 1.198 11.401 1.00 0.00 49 LEU A C 20
ATOM 29066 O O . LEU A 1 49 ? -2.687 0.075 10.899 1.00 0.00 49 LEU A O 20
ATOM 29082 N N . THR A 1 50 ? -3.663 2.032 11.429 1.00 0.00 50 THR A N 20
ATOM 29083 C CA . THR A 1 50 ? -4.955 1.667 10.861 1.00 0.00 50 THR A CA 20
ATOM 29084 C C . THR A 1 50 ? -4.910 1.686 9.337 1.00 0.00 50 THR A C 20
ATOM 29085 O O . THR A 1 50 ? -3.887 2.021 8.741 1.00 0.00 50 THR A O 20
ATOM 29096 N N . GLY A 1 51 ? -6.026 1.326 8.712 1.00 0.00 51 GLY A N 20
ATOM 29097 C CA . GLY A 1 51 ? -6.092 1.309 7.262 1.00 0.00 51 GLY A CA 20
ATOM 29098 C C . GLY A 1 51 ? -5.609 2.606 6.645 1.00 0.00 51 GLY A C 20
ATOM 29099 O O . GLY A 1 51 ? -4.656 2.630 5.865 1.00 0.00 51 GLY A O 20
ATOM 29103 N N . PRO A 1 52 ? -6.275 3.717 6.993 1.00 0.00 52 PRO A N 20
ATOM 29104 C CA . PRO A 1 52 ? -5.926 5.044 6.478 1.00 0.00 52 PRO A CA 20
ATOM 29105 C C . PRO A 1 52 ? -4.598 5.549 7.032 1.00 0.00 52 PRO A C 20
ATOM 29106 O O . PRO A 1 52 ? -3.802 6.148 6.309 1.00 0.00 52 PRO A O 20
ATOM 29117 N N . GLN A 1 53 ? -4.366 5.304 8.317 1.00 0.00 53 GLN A N 20
ATOM 29118 C CA . GLN A 1 53 ? -3.134 5.735 8.967 1.00 0.00 53 GLN A CA 20
ATOM 29119 C C . GLN A 1 53 ? -1.912 5.262 8.185 1.00 0.00 53 GLN A C 20
ATOM 29120 O O . GLN A 1 53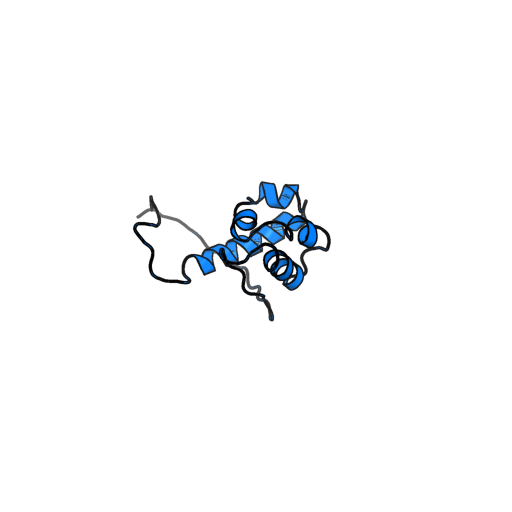 ? -0.921 5.983 8.065 1.00 0.00 53 GLN A O 20
ATOM 29134 N N . LEU A 1 54 ? -1.990 4.046 7.657 1.00 0.00 54 LEU A N 20
ATOM 29135 C CA . LEU A 1 54 ? -0.890 3.475 6.887 1.00 0.00 54 LEU A CA 20
ATOM 29136 C C . LEU A 1 54 ? -0.796 4.123 5.509 1.00 0.00 54 LEU A C 20
ATOM 29137 O O . LEU A 1 54 ? 0.259 4.623 5.118 1.00 0.00 54 LEU A O 20
ATOM 29153 N N . PHE A 1 55 ? -1.906 4.112 4.779 1.00 0.00 55 PHE A N 20
ATOM 29154 C CA . PHE A 1 55 ? -1.949 4.699 3.445 1.00 0.00 55 PHE A CA 20
ATOM 29155 C C . PHE A 1 55 ? -1.445 6.139 3.468 1.00 0.00 55 PHE A C 20
ATOM 29156 O O . PHE A 1 55 ? -0.880 6.626 2.489 1.00 0.00 55 PHE A O 20
ATOM 29173 N N . SER A 1 56 ? -1.653 6.815 4.594 1.00 0.00 56 SER A N 20
ATOM 29174 C CA . SER A 1 56 ? -1.224 8.200 4.744 1.00 0.00 56 SER A CA 20
ATOM 29175 C C . SER A 1 56 ? 0.290 8.319 4.596 1.00 0.00 56 SER A C 20
ATOM 29176 O O . SER A 1 56 ? 0.807 9.365 4.204 1.00 0.00 56 SER A O 20
ATOM 29184 N N . LEU A 1 57 ? 0.995 7.239 4.913 1.00 0.00 57 LEU A N 20
ATOM 29185 C CA . LEU A 1 57 ? 2.451 7.220 4.816 1.00 0.00 57 LEU A CA 20
ATOM 29186 C C . LEU A 1 57 ? 2.898 6.998 3.375 1.00 0.00 57 LEU A C 20
ATOM 29187 O O . LEU A 1 57 ? 2.532 6.005 2.747 1.00 0.00 57 LEU A O 20
ATOM 29203 N N . ASN A 1 58 ? 3.692 7.930 2.857 1.00 0.00 58 ASN A N 20
ATOM 29204 C CA . ASN A 1 58 ? 4.190 7.835 1.490 1.00 0.00 58 ASN A CA 20
ATOM 29205 C C . ASN A 1 58 ? 5.515 7.079 1.444 1.00 0.00 58 ASN A C 20
ATOM 29206 O O . ASN A 1 58 ? 6.150 6.855 2.475 1.00 0.00 58 ASN A O 20
ATOM 29217 N N . LYS A 1 59 ? 5.926 6.689 0.243 1.00 0.00 59 LYS A N 20
ATOM 29218 C CA . LYS A 1 59 ? 7.176 5.960 0.061 1.00 0.00 59 LYS A CA 20
ATOM 29219 C C . LYS A 1 59 ? 8.256 6.489 0.998 1.00 0.00 59 LYS A C 20
ATOM 29220 O O . LYS A 1 59 ? 8.738 5.770 1.873 1.00 0.00 59 LYS A O 20
ATOM 29239 N N . GLU A 1 60 ? 8.630 7.751 0.810 1.00 0.00 60 GLU A N 20
ATOM 29240 C CA . GLU A 1 60 ? 9.654 8.376 1.641 1.00 0.00 60 GLU A CA 20
ATOM 29241 C C . GLU A 1 60 ? 9.384 8.119 3.121 1.00 0.00 60 GLU A C 20
ATOM 29242 O O . GLU A 1 60 ? 10.300 7.816 3.884 1.00 0.00 60 GLU A O 20
ATOM 29254 N N . GLU A 1 61 ? 8.122 8.244 3.517 1.00 0.00 61 GLU A N 20
ATOM 29255 C CA . GLU A 1 61 ? 7.732 8.027 4.905 1.00 0.00 61 GLU A CA 20
ATOM 29256 C C . GLU A 1 61 ? 7.961 6.574 5.314 1.00 0.00 61 GLU A C 20
ATOM 29257 O O . GLU A 1 61 ? 8.756 6.287 6.210 1.00 0.00 61 GLU A O 20
ATOM 29269 N N . LEU A 1 62 ? 7.259 5.662 4.651 1.00 0.00 62 LEU A N 20
ATOM 29270 C CA . LEU A 1 62 ? 7.384 4.239 4.944 1.00 0.00 62 LEU A CA 20
ATOM 29271 C C . LEU A 1 62 ? 8.842 3.857 5.180 1.00 0.00 62 LEU A C 20
ATOM 29272 O O . LEU A 1 62 ? 9.139 2.928 5.931 1.00 0.00 62 LEU A O 20
ATOM 29288 N N . LYS A 1 63 ? 9.750 4.582 4.534 1.00 0.00 63 LYS A N 20
ATOM 29289 C CA . LYS A 1 63 ? 11.178 4.323 4.675 1.00 0.00 63 LYS A CA 20
ATOM 29290 C C . LYS A 1 63 ? 11.666 4.711 6.067 1.00 0.00 63 LYS A C 20
ATOM 29291 O O . LYS A 1 63 ? 12.438 3.983 6.691 1.00 0.00 63 LYS A O 20
ATOM 29310 N N . LYS A 1 64 ? 11.210 5.862 6.550 1.00 0.00 64 LYS A N 20
ATOM 29311 C CA . LYS A 1 64 ? 11.598 6.347 7.869 1.00 0.00 64 LYS A CA 20
ATOM 29312 C C . LYS A 1 64 ? 11.416 5.259 8.923 1.00 0.00 64 LYS A C 20
ATOM 29313 O O . LYS A 1 64 ? 12.265 5.079 9.797 1.00 0.00 64 LYS A O 20
ATOM 29332 N N . VAL A 1 65 ? 10.305 4.535 8.834 1.00 0.00 65 VAL A N 20
ATOM 29333 C CA . VAL A 1 65 ? 10.013 3.463 9.778 1.00 0.00 65 VAL A CA 20
ATOM 29334 C C . VAL A 1 65 ? 10.571 2.131 9.288 1.00 0.00 65 VAL A C 20
ATOM 29335 O O . VAL A 1 65 ? 11.335 1.470 9.991 1.00 0.00 65 VAL A O 20
ATOM 29348 N N . CYS A 1 66 ? 10.185 1.745 8.077 1.00 0.00 66 CYS A N 20
ATOM 29349 C CA . CYS A 1 66 ? 10.646 0.491 7.491 1.00 0.00 66 CYS A CA 20
ATOM 29350 C C . CYS A 1 66 ? 12.140 0.549 7.190 1.00 0.00 66 CYS A C 20
ATOM 29351 O O . CYS A 1 66 ? 12.911 -0.290 7.656 1.00 0.00 66 CYS A O 20
ATOM 29359 N N . GLY A 1 67 ? 12.542 1.545 6.406 1.00 0.00 67 GLY A N 20
ATOM 29360 C CA . GLY A 1 67 ? 13.942 1.692 6.054 1.00 0.00 67 GLY A CA 20
ATOM 29361 C C . GLY A 1 67 ? 14.235 1.239 4.638 1.00 0.00 67 GLY A C 20
ATOM 29362 O O . GLY A 1 67 ? 14.121 2.020 3.694 1.00 0.00 67 GLY A O 20
ATOM 29366 N N . GLU A 1 68 ? 14.615 -0.026 4.489 1.00 0.00 68 GLU A N 20
ATOM 29367 C CA . GLU A 1 68 ? 14.928 -0.580 3.177 1.00 0.00 68 GLU A CA 20
ATOM 29368 C C . GLU A 1 68 ? 13.693 -1.221 2.549 1.00 0.00 68 GLU A C 20
ATOM 29369 O O . GLU A 1 68 ? 13.343 -0.926 1.407 1.00 0.00 68 GLU A O 20
ATOM 29381 N N . GLU A 1 69 ? 13.040 -2.098 3.304 1.00 0.00 69 GLU A N 20
ATOM 29382 C CA . GLU A 1 69 ? 11.846 -2.781 2.820 1.00 0.00 69 GLU A CA 20
ATOM 29383 C C . GLU A 1 69 ? 10.786 -1.776 2.377 1.00 0.00 69 GLU A C 20
ATOM 29384 O O . GLU A 1 69 ? 10.151 -1.945 1.337 1.00 0.00 69 GLU A O 20
ATOM 29396 N N . GLY A 1 70 ? 10.601 -0.729 3.176 1.00 0.00 70 GLY A N 20
ATOM 29397 C CA . GLY A 1 70 ? 9.618 0.287 2.850 1.00 0.00 70 GLY A CA 20
ATOM 29398 C C . GLY A 1 70 ? 9.547 0.570 1.363 1.00 0.00 70 GLY A C 20
ATOM 29399 O O . GLY A 1 70 ? 8.467 0.563 0.772 1.00 0.00 70 GLY A O 20
ATOM 29403 N N . VAL A 1 71 ? 10.702 0.823 0.754 1.00 0.00 71 VAL A N 20
ATOM 29404 C CA . VAL A 1 71 ? 10.767 1.110 -0.673 1.00 0.00 71 VAL A CA 20
ATOM 29405 C C . VAL A 1 71 ? 9.870 0.166 -1.466 1.00 0.00 71 VAL A C 20
ATOM 29406 O O . VAL A 1 71 ? 9.115 0.596 -2.338 1.00 0.00 71 VAL A O 20
ATOM 29419 N N . ARG A 1 72 ? 9.958 -1.124 -1.156 1.00 0.00 72 ARG A N 20
ATOM 29420 C CA . ARG A 1 72 ? 9.155 -2.130 -1.840 1.00 0.00 72 ARG A CA 20
ATOM 29421 C C . ARG A 1 72 ? 7.703 -2.076 -1.374 1.00 0.00 72 ARG A C 20
ATOM 29422 O O . ARG A 1 72 ? 6.778 -2.116 -2.184 1.00 0.00 72 ARG A O 20
ATOM 29443 N N . VAL A 1 73 ? 7.511 -1.986 -0.061 1.00 0.00 73 VAL A N 20
ATOM 29444 C CA . VAL A 1 73 ? 6.173 -1.925 0.514 1.00 0.00 73 VAL A CA 20
ATOM 29445 C C . VAL A 1 73 ? 5.327 -0.860 -0.174 1.00 0.00 73 VAL A C 20
ATOM 29446 O O . VAL A 1 73 ? 4.168 -1.097 -0.515 1.00 0.00 73 VAL A O 20
ATOM 29459 N N . TYR A 1 74 ? 5.914 0.315 -0.376 1.00 0.00 74 TYR A N 20
ATOM 29460 C CA . TYR A 1 74 ? 5.214 1.418 -1.022 1.00 0.00 74 TYR A CA 20
ATOM 29461 C C . TYR A 1 74 ? 4.750 1.025 -2.421 1.00 0.00 74 TYR A C 20
ATOM 29462 O O . TYR A 1 74 ? 3.633 1.345 -2.830 1.00 0.00 74 TYR A O 20
ATOM 29480 N N . SER A 1 75 ? 5.615 0.328 -3.150 1.00 0.00 75 SER A N 20
ATOM 29481 C CA . SER A 1 75 ? 5.297 -0.108 -4.505 1.00 0.00 75 SER A CA 20
ATOM 29482 C C . SER A 1 75 ? 4.054 -0.993 -4.513 1.00 0.00 75 SER A C 20
ATOM 29483 O O . SER A 1 75 ? 3.293 -1.003 -5.480 1.00 0.00 75 SER A O 20
ATOM 29491 N N . GLN A 1 76 ? 3.858 -1.736 -3.429 1.00 0.00 76 GLN A N 20
ATOM 29492 C CA . GLN A 1 76 ? 2.708 -2.626 -3.311 1.00 0.00 76 GLN A CA 20
ATOM 29493 C C . GLN A 1 76 ? 1.484 -1.870 -2.805 1.00 0.00 76 GLN A C 20
ATOM 29494 O O . GLN A 1 76 ? 0.396 -1.979 -3.373 1.00 0.00 76 GLN A O 20
ATOM 29508 N N . LEU A 1 77 ? 1.668 -1.103 -1.736 1.00 0.00 77 LEU A N 20
ATOM 29509 C CA . LEU A 1 77 ? 0.578 -0.328 -1.154 1.00 0.00 77 LEU A CA 20
ATOM 29510 C C . LEU A 1 77 ? -0.188 0.431 -2.233 1.00 0.00 77 LEU A C 20
ATOM 29511 O O . LEU A 1 77 ? -1.412 0.335 -2.325 1.00 0.00 77 LEU A O 20
ATOM 29527 N N . THR A 1 78 ? 0.542 1.185 -3.050 1.00 0.00 78 THR A N 20
ATOM 29528 C CA . THR A 1 78 ? -0.068 1.959 -4.123 1.00 0.00 78 THR A CA 20
ATOM 29529 C C . THR A 1 78 ? -0.982 1.090 -4.978 1.00 0.00 78 THR A C 20
ATOM 29530 O O . THR A 1 78 ? -2.150 1.419 -5.187 1.00 0.00 78 THR A O 20
ATOM 29541 N N . MET A 1 79 ? -0.445 -0.022 -5.469 1.00 0.00 79 MET A N 20
ATOM 29542 C CA . MET A 1 79 ? -1.215 -0.940 -6.300 1.00 0.00 79 MET A CA 20
ATOM 29543 C C . MET A 1 79 ? -2.585 -1.210 -5.687 1.00 0.00 79 MET A C 20
ATOM 29544 O O . MET A 1 79 ? -3.581 -1.326 -6.400 1.00 0.00 79 MET A O 20
ATOM 29558 N N . GLN A 1 80 ? -2.626 -1.308 -4.362 1.00 0.00 80 GLN A N 20
ATOM 29559 C CA . GLN A 1 80 ? -3.875 -1.565 -3.654 1.00 0.00 80 GLN A CA 20
ATOM 29560 C C . GLN A 1 80 ? -4.734 -0.306 -3.590 1.00 0.00 80 GLN A C 20
ATOM 29561 O O . GLN A 1 80 ? -5.930 -0.342 -3.881 1.00 0.00 80 GLN A O 20
ATOM 29575 N N . LYS A 1 81 ? -4.116 0.806 -3.208 1.00 0.00 81 LYS A N 20
ATOM 29576 C CA . LYS A 1 81 ? -4.822 2.078 -3.106 1.00 0.00 81 LYS A CA 20
ATOM 29577 C C . LYS A 1 81 ? -5.491 2.436 -4.429 1.00 0.00 81 LYS A C 20
ATOM 29578 O O . LYS A 1 81 ? -6.688 2.718 -4.474 1.00 0.00 81 LYS A O 20
ATOM 29597 N N . ALA A 1 82 ? -4.711 2.421 -5.505 1.00 0.00 82 ALA A N 20
ATOM 29598 C CA . ALA A 1 82 ? -5.230 2.740 -6.829 1.00 0.00 82 ALA A CA 20
ATOM 29599 C C . ALA A 1 82 ? -6.373 1.806 -7.211 1.00 0.00 82 ALA A C 20
ATOM 29600 O O . ALA A 1 82 ? -7.289 2.194 -7.937 1.00 0.00 82 ALA A O 20
ATOM 29607 N N . PHE A 1 83 ? -6.312 0.573 -6.720 1.00 0.00 83 PHE A N 20
ATOM 29608 C CA . PHE A 1 83 ? -7.342 -0.418 -7.011 1.00 0.00 83 PHE A CA 20
ATOM 29609 C C . PHE A 1 83 ? -8.647 -0.071 -6.300 1.00 0.00 83 PHE A C 20
ATOM 29610 O O . PHE A 1 83 ? -9.720 -0.087 -6.905 1.00 0.00 83 PHE A O 20
ATOM 29627 N N . LEU A 1 84 ? -8.547 0.241 -5.013 1.00 0.00 84 LEU A N 20
ATOM 29628 C CA . LEU A 1 84 ? -9.719 0.592 -4.218 1.00 0.00 84 LEU A CA 20
ATOM 29629 C C . LEU A 1 84 ? -10.457 1.779 -4.829 1.00 0.00 84 LEU A C 20
ATOM 29630 O O . LEU A 1 84 ? -11.686 1.797 -4.882 1.00 0.00 84 LEU A O 20
ATOM 29646 N N . GLU A 1 85 ? -9.697 2.767 -5.291 1.00 0.00 85 GLU A N 20
ATOM 29647 C CA . GLU A 1 85 ? -10.280 3.957 -5.900 1.00 0.00 85 GLU A CA 20
ATOM 29648 C C . GLU A 1 85 ? -11.361 3.578 -6.909 1.00 0.00 85 GLU A C 20
ATOM 29649 O O . GLU A 1 85 ? -12.401 4.231 -6.996 1.00 0.00 85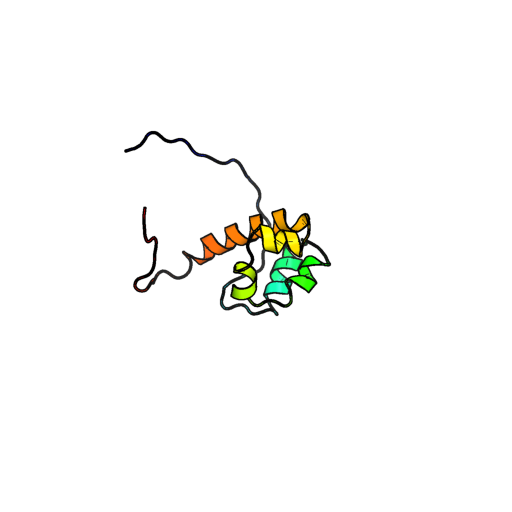 GLU A O 20
ATOM 29661 N N . LYS A 1 86 ? -11.107 2.519 -7.670 1.00 0.00 86 LYS A N 20
ATOM 29662 C CA . LYS A 1 86 ? -12.056 2.051 -8.672 1.00 0.00 86 LYS A CA 20
ATOM 29663 C C . LYS A 1 86 ? -13.320 1.508 -8.013 1.00 0.00 86 LYS A C 20
ATOM 29664 O O . LYS A 1 86 ? -14.408 1.582 -8.583 1.00 0.00 86 LYS A O 20
ATOM 29683 N N . GLN A 1 87 ? -13.168 0.965 -6.810 1.00 0.00 87 GLN A N 20
ATOM 29684 C CA . GLN A 1 87 ? -14.298 0.410 -6.074 1.00 0.00 87 GLN A CA 20
ATOM 29685 C C . GLN A 1 87 ? -15.027 1.500 -5.294 1.00 0.00 87 GLN A C 20
ATOM 29686 O O . GLN A 1 87 ? -15.590 1.243 -4.231 1.00 0.00 87 GLN A O 20
ATOM 29700 N N . GLN A 1 88 ? -15.011 2.716 -5.831 1.00 0.00 88 GLN A N 20
ATOM 29701 C CA . GLN A 1 88 ? -15.671 3.844 -5.184 1.00 0.00 88 GLN A CA 20
ATOM 29702 C C . GLN A 1 88 ? -15.749 5.041 -6.125 1.00 0.00 88 GLN A C 20
ATOM 29703 O O . GLN A 1 88 ? -14.726 5.604 -6.517 1.00 0.00 88 GLN A O 20
ATOM 29717 N N . SER A 1 89 ? -16.969 5.426 -6.486 1.00 0.00 89 SER A N 20
ATOM 29718 C CA . SER A 1 89 ? -17.180 6.555 -7.385 1.00 0.00 89 SER A CA 20
ATOM 29719 C C . SER A 1 89 ? -17.642 7.786 -6.612 1.00 0.00 89 SER A C 20
ATOM 29720 O O . SER A 1 89 ? -18.839 8.032 -6.470 1.00 0.00 89 SER A O 20
ATOM 29728 N N . GLY A 1 90 ? -16.682 8.558 -6.112 1.00 0.00 90 GLY A N 20
ATOM 29729 C CA . GLY A 1 90 ? -17.008 9.755 -5.359 1.00 0.00 90 GLY A CA 20
ATOM 29730 C C . GLY A 1 90 ? -16.148 10.940 -5.751 1.00 0.00 90 GLY A C 20
ATOM 29731 O O . GLY A 1 90 ? -15.350 11.429 -4.951 1.00 0.00 90 GLY A O 20
ATOM 29735 N N . SER A 1 91 ? -16.308 11.402 -6.987 1.00 0.00 91 SER A N 20
ATOM 29736 C CA . SER A 1 91 ? -15.536 12.534 -7.486 1.00 0.00 91 SER A CA 20
ATOM 29737 C C . SER A 1 91 ? -16.421 13.487 -8.283 1.00 0.00 91 SER A C 20
ATOM 29738 O O . SER A 1 91 ? -17.238 13.058 -9.097 1.00 0.00 91 SER A O 20
ATOM 29746 N N . GLU A 1 92 ? -16.253 14.783 -8.040 1.00 0.00 92 GLU A N 20
ATOM 29747 C CA . GLU A 1 92 ? -17.038 15.798 -8.733 1.00 0.00 92 GLU A CA 20
ATOM 29748 C C . GLU A 1 92 ? -16.131 16.850 -9.365 1.00 0.00 92 GLU A C 20
ATOM 29749 O O . GLU A 1 92 ? -14.930 16.895 -9.093 1.00 0.00 92 GLU A O 20
ATOM 29761 N N . LEU A 1 93 ? -16.713 17.693 -10.210 1.00 0.00 93 LEU A N 20
ATOM 29762 C CA . LEU A 1 93 ? -15.958 18.746 -10.882 1.00 0.00 93 LEU A CA 20
ATOM 29763 C C . LEU A 1 93 ? -16.362 20.122 -10.363 1.00 0.00 93 LEU A C 20
ATOM 29764 O O . LEU A 1 93 ? -17.493 20.323 -9.923 1.00 0.00 93 LEU A O 20
ATOM 29780 N N . SER A 1 94 ? -15.429 21.067 -10.420 1.00 0.00 94 SER A N 20
ATOM 29781 C CA . SER A 1 94 ? -15.687 22.425 -9.955 1.00 0.00 94 SER A CA 20
ATOM 29782 C C . SER A 1 94 ? -14.768 23.423 -10.652 1.00 0.00 94 SER A C 20
ATOM 29783 O O . SER A 1 94 ? -13.545 23.336 -10.546 1.00 0.00 94 SER A O 20
ATOM 29791 N N . GLY A 1 95 ? -15.367 24.371 -11.366 1.00 0.00 95 GLY A N 20
ATOM 29792 C CA . GLY A 1 95 ? -14.588 25.372 -12.072 1.00 0.00 95 GLY A CA 20
ATOM 29793 C C . GLY A 1 95 ? -15.255 25.829 -13.353 1.00 0.00 95 GLY A C 20
ATOM 29794 O O . GLY A 1 95 ? -16.224 25.230 -13.822 1.00 0.00 95 GLY A O 20
ATOM 29798 N N . PRO A 1 96 ? -14.734 26.916 -13.942 1.00 0.00 96 PRO A N 20
ATOM 29799 C CA . PRO A 1 96 ? -15.271 27.477 -15.185 1.00 0.00 96 PRO A CA 20
ATOM 29800 C C . PRO A 1 96 ? -15.007 26.579 -16.388 1.00 0.00 96 PRO A C 20
ATOM 29801 O O . PRO A 1 96 ? -14.500 25.467 -16.245 1.00 0.00 96 PRO A O 20
ATOM 29812 N N . SER A 1 97 ? -15.354 27.069 -17.574 1.00 0.00 97 SER A N 20
ATOM 29813 C CA . SER A 1 97 ? -15.158 26.309 -18.803 1.00 0.00 97 SER A CA 20
ATOM 29814 C C . SER A 1 97 ? -13.764 25.690 -18.842 1.00 0.00 97 SER A C 20
ATOM 29815 O O . SER A 1 97 ? -12.763 26.372 -18.622 1.00 0.00 97 SER A O 20
ATOM 29823 N N . SER A 1 98 ? -13.707 24.392 -19.122 1.00 0.00 98 SER A N 20
ATOM 29824 C CA . SER A 1 98 ? -12.437 23.678 -19.187 1.00 0.00 98 SER A CA 20
ATOM 29825 C C . SER A 1 98 ? -11.865 23.714 -20.600 1.00 0.00 98 SER A C 20
ATOM 29826 O O . SER A 1 98 ? -10.649 23.695 -20.791 1.00 0.00 98 SER A O 20
ATOM 29834 N N . GLY A 1 99 ? -12.751 23.767 -21.590 1.00 0.00 99 GLY A N 20
ATOM 29835 C CA . GLY A 1 99 ? -12.316 23.804 -22.974 1.00 0.00 99 GLY A CA 20
ATOM 29836 C C . GLY A 1 99 ? -12.722 22.562 -23.743 1.00 0.00 99 GLY A C 20
ATOM 29837 O O . GLY A 1 99 ? -12.311 21.453 -23.404 1.00 0.00 99 GLY A O 20
#

GO terms:
  GO:0005737 cytoplasm (C, EXP)
  GO:0005515 protein binding (F, IPI)
  GO:0045296 cadherin binding (F, HDA)
  GO:0005829 cytosol (C, IDA)
  GO:0005085 guanyl-nucleotide exchange factor activity (F, IDA)
  GO:0032587 ruffle membrane (C, IDA)
  GO:0035023 regulation of Rho protein signal transduction (P, IDA)
  GO:0003779 actin binding (F, IDA)
  GO:0032991 protein-containing complex (C, IDA)
  GO:0007266 Rho protein signal transduction (P, IDA)
  GO:1900029 positive regulation of ruffle assembly (P, IGI)
  GO:0031982 vesicle (C, HDA)
  GO:0070062 extracellular exosome (C, HDA)

CATH classification: 1.10.150.50

Foldseek 3Di:
DDDDDDDDDDPDDAQQDADADQPFALCRQLVNVVSNPQDPQLSVQQSHGTRVRNVVAALVRSCVRVPVSSVVVNVVSVVNVVVVVVVDDDDDDDDPDPD

Radius of gyration: 15.34 Å; Cα contacts (8 Å, |Δi|>4): 90; chains: 1; bounding box: 36×35×42 Å

Solvent-accessible surface area: 7660 Å² total; per-residue (Å²): 137,110,133,76,114,121,61,190,232,89,182,140,113,84,144,72,65,92,107,1,36,107,171,19,24,53,111,77,0,117,39,4,0,105,44,34,74,13,22,121,175,4,6,105,52,2,4,123,41,39,0,58,91,0,14,88,29,60,81,116,76,0,74,178,59,12,40,142,42,0,65,115,0,64,48,32,2,51,117,37,49,50,107,13,138,163,89,144,123,70,90,148,181,78,63,130,124,104,122

Secondary structure (DSSP, 8-state):
--------------S------TT--HHHHHHHHHHHT--TTHHHHTTSS-HHHHHT--HHHHHHHHTTTHHHHHHHHHHHHHHHHTTS---SS-S-S--

Sequence (99 aa):
GSSGSSGFRVERSQPASQPLTYESGPDEVRAWLEAKAFSPRIVENLGILTGPQLFSLNKEELKKVCGEEGVRVYSQLTMQKAFLEKQQSGSELSGPSSGGSSGSSGFRVERSQPASQPLTYESGPDEVRAWLEAKAFSPRIVENLGILTGPQLFSLNKEELKKVCGEEGVRVYSQLTMQKAFLEKQQSGSELSGPSSGGSSGSSGFRVERSQPASQPLTYESGPDEVRAWLEAKAFSPRIVENLGILTGPQLFSLNKEELKKVCGEEGVRVYSQLTMQKAFLEKQQSGSELSGPSSGGSSGSSGFRVERSQPASQPLTYESGPDEVRAWLEAKAFSPRIVENLGILTGPQLFSLNKEELKKVCGEEGVRVYSQLTMQKAFLEKQQSGSELSGPSSGGSSGSSGFRVERSQPASQPLTYESGPDEVRAWLEAKAFSPRIVENLGILTGPQLFSLNKEELKKVCGEEGVRVYSQLTMQKAFLEKQQSGSELSGPSSGGSSGSSGFRVERSQPASQPLTYESGPDEVRAWLEAKAFSPRIVENLGILTGPQLFSLNKEELKKVCGEEGVRVYSQLTMQKAFLEKQQSGSELSGPSSGGSSGSSGFRVERSQPASQPLTYESGPDEVRAWLEAKAFSPRIVENLGILTGPQLFSLNKEELKKVCGEEGVRVYSQLTMQKAFLEKQQSGSELSGPSSGGSSGSSGFRVERSQPASQPLTYESGPDEVRAWLEAKAFSPRIVENLGILTGPQLFSLNKEELKKVCGEEGVRVYSQLTMQKAFLEKQQSGSELSGPSSGGSSGSSGFRVERSQPASQPLTYESGPDEVRAWLEAKAFSPRIVENLGILTGPQLFSLNKEELKKVCGEEGVRVYSQLTMQKAFLEKQQSGSELSGPSSGGSSGSSGFRVERSQPASQPLTYESGPDEVRAWLEAKAFSPRIVENLGILTGPQLFSLNKEELKKVCGEEGVRVYSQLTMQKAFLEKQQSGSELSGPSSGGSSGSSGFRVERSQPASQPLTYESGPDEVRAWLEAKAFSPRIVENLGILTGPQLFSLNKEELKKVCGEEGVRVYSQLTMQKAFLEKQQSGSELSGPSSGGSSGSSGFRVERSQPASQPLTYESGPDEVRAWLEAKAFSPRIVENLGILTGPQLFSLNKEELKKVCGEEGVRVYSQLTMQKAFLEKQQSGSELSGPSSGGSSGSSGFRVERSQPASQPLTYESGPDEVRAWLEAKAFSPRIVENLGILTGPQLFSLNKEELKKVCGEEGVRVYSQLTMQKAFLEKQQSGSELSGPSSGGSSGSSGFRVERSQPASQPLTYESGPDEVRAWLEAKAFSPRIVENLGILTGPQLFSLNKEELKKVCGEEGVRVYSQLTMQKAFLEKQQSGSELSGPSSGGSSGSSGFRVERSQPASQPLTYESGPDEVRAWLEAKAFSPRIVENLGILTGPQLFSLNKEELKKVCGEEGVRVYSQLTMQKAFLEKQQSGSELSGPSSGGSSGSSGFRVERSQPASQPLTYESGPDEVRAWLEAKAFSPRIVENLGILTGPQLFSLNKEELKKVCGEEGVRVYSQLTMQKAFLEKQQSGSELSGPSSGGSSGSSGFRVERSQPASQPLTYESGPDEVRAWLEAKAFSPRIVENLGILTGPQLFSLNKEELKKVCGEEGVRVYSQLTMQKAFLEKQQSGSELSGPSSGGSSGSSGFRVERSQPASQPLTYESGPDEVRAWLEAKAFSPRIVENLGILTGPQLFSLNKEELKKVCGEEGVRVYSQLTMQKAFLEKQQSGSELSGPSSGGSSGSSGFRVERSQPASQPLTYESGPDEVRAWLEAKAFSPRIVENLGILTGPQLFSLNKEELKKVCGEEGVRVYSQLTMQKAFLEKQQSGSELSGPSSGGSSGSSGFRVERSQPASQPLTYESGPDEVRAWLEAKAFSPRIVENLGILTGPQLFSLNKEELKKVCGEEGVRVYSQLTMQKAFLEKQQSGSELSGPSSG